Protein 6IAT (pdb70)

Organism: NCBI:txid204090

Sequence (1746 aa):
ALLVAKSAKSALQDFNHDYSKSWTFGDKWDNSNTMFETFVNKYLFPKINETLLIDIALGNRFNWLAKEQDFIGQYSEEYVIMDTVPINMDLSKNEELMLKRNYPRMATKLYGNGIVKKQKFTLNNNDTRFNFQTLADATNYALGVYKKKISDINVLEEKEMRAMLVDYSLNQLSETNVRKATSKEDLASKVFEAILNLQNNSAKYNEVHRASGGAIGQYTTVSKLKDIVILTTDSLKSYLLDTKIANTFQIAGIDFTDHVISFDDLGGVFKVTKEFKLQNQDSIDFLRAYGDYQSQLGDTIPVGAVFTYDVSKLKEFTGNVEEIKPKSDLYAFILDINSIKYKRYTKGMLKPPFHNPEFDEVTHWIHYYSFKAISPFFNKILITDQSTKNETALLVAKSAKSALQDFNHDYSKSWTFGDKWDNSNTMFETFVNKYLFPKINETLLIDIALGNRFNWLAKEQDFIGQYSEEYVIMDTVPINMDLSKNEELMLKRNYPRMATKLYGNGIVKKQKFTLNNNDTRFNFQTLADATNYALGVYKKKISDINVLEEKEMRAMLVDYSLNQLSETNVRKATSKEDLASKVFEAILNLQNNSAKYNEVHRASGGAIGQYTTVSKLKDIVILTTDSLKSYLLDTKIANTFQIAGIDFTDHVISFDDLGGVFKVTKEFKLQNQDSIDFLRAYGDYQSQLGDTIPVGAVFTYDVSKLKEFTGNVEEIKPKSDLYAFILDINSIKYKRYTKGMLKPPFHNPEFDEVTHWIHYYSFKAISPFFNKILITDALLVAKSAKSALQDFNHDYSKSWTFGDKWDNSNTMFETFVNKYLFPKINETLLIDIALGNRFNWLAKEQDFIGQYSEEYVIMDTVPINMDLSKNEELMLKRNYPRMATKLYGNGIVKKQKFTLNNNDTRFNFQTLADATNYALGVYKKKISDINVLEEKEMRAMLVDYSLNQLSETNVRKATSKEDLASKVFEAILNLQNNSAKYNEVHRASGGAIGQYTTVSKLKDIVILTTDSLKSYLLDTKIANTFQIAGIDFTDHVISFDDLGGVFKVTKEFKLQNQDSIDFLRAYGDYQSQLGDTIPVGAVFTYDVSKLKEFTGNVEEIKPKSDLYAFILDINSIKYKRYTKGMLKPPFHNPEFDEVTHWIHYYSFKAISPFFNKILITDQSTKNETALLVAKSAKSALQDFNHDYSKSWTFGDKWDNSNTMFETFVNKYLFPKINETLLIDIALGNRFNWLAKEQDFIGQYSEEYVIMDTVPINMDLSKNEELMLKRNYPRMATKLYGNGIVKKQKFTLNNNDTRFNFQTLADATNYALGVYKKKISDINVLEEKEMRAMLVDYSLNQLSETNVRKATSKEDLASKVFEAILNLQNNSAKYNEVHRASGGAIGQYTTVSKLKDIVILTTDSLKSYLLDTKIANTFQIAGIDFTDHVISFDDLGGVFKVTKEFKLQNQDSIDFLRAYGDYQSQLGDTIPVGAVFTYDVSKLKEFTGNVEEIKPKSDLYAFILDINSIKYKRYTKGMLKPPFHNPEFDEVTHWIHYYSFKAISPFFNKILITDQMYEGNNMRSMMGTSYEDSRLNKRTELNENMSIDTNKSEDSYGVQIHSLSKQSFTMYEGNNMRSMMGTSYEDSRLNKRTELNENMSIDTNKSEDSYGVQIHSLSKQSFTGMYEGNNMRSMMGTSYEDSRLNKRTELNMYEGNNMRSMMGTSYEDSRLNKRTELNENMSIDTNKSEDSYGVQIHSLSKQSFTG

Nearest PDB structures (foldseek):
  6iat-assembly1_H  TM=1.019E+00  e=8.702E-09  Staphylococcus phage P68
  6iaw-assembly1_Q  TM=8.578E-01  e=3.322E-07  Staphylococcus phage P68
  6iat-assembly1_F  TM=8.638E-01  e=7.790E-07  Staphylococcus phage P68
  6iaw-assembly1_E  TM=8.304E-01  e=1.062E-06  Staphylococcus phage P68
  6iaw-assembly1_O  TM=9.838E-01  e=4.878E-69  Staphylococcus phage P68

Secondary structure (DSSP, 8-state):
-----HHHHHHH--S----TTTTSSS----B--B----TTSTT--SS--SSPP-EEEE---------S-TTS--------S--EEEEE---------TTS-GGGTTS--PPPEEEEE----EEEEEEEEEESSSSTTS-SSHHHHHHHHHHHHHHHHHHHHHHHHHHHHHHHHHHHHTS--TTTEEE--SHHHHHHHTTTTTTTTTS-BSSSS-GGGSSS-SSS---B---SSSEEEEEEHHHHHHIIIIITTT-S-TTS---GGGEEEESS---EEEE-S--B---HHHHHHHHTTT--S--TT-B--TT-B--S--TTSTTTTTTEEEE--SSS--EEEEETTSEEEEEE-SS-EEEEEEETTTTEEEEEEEEEEEEEE-SSS-EEEEE-/--STT-TTSSHHHHSSSSS---S--------TTSTT--SS-SSSPP-EEEE---------S-SSS-EE----SSEEEEEEE-----EE--TTS-GGGTT------EEEEEE---EEEEEEEEE-SSSGGGG-SSHHHHHHHHHHHHHHHHHHHHHHHHHHHHHHHHHHHHHSS-GGGEEE--SSTTHHHHHHHHHHHTTS-BSSSS-TTSSSSTTSS---B---SSSEEEEE-HHHHHHIIIIITTT-SS-TT---TTSEE--S-S---EEESS-EE---HHHHHHHHTTT--S--TT-EE-TT---SS--TTSTTTTTTEEE---SSS--EEEEETTTEEEEEE-TT-BPPPB--TTTT-EEEEEEEEEEEEE-SSS--EEEE-/--GGG-GGGSSTHHHHSSS--S---------SSSS---SS-SSSPPP-------------S-TTT-EE-----SEEEE--PPP---EE--SSS-GGGGGS--------EEE---EEEEEEEEEESSSGGGS-SSHHHHHHHHHHHHHHHHHHHHHHHHHHHHHHHHHHHTTTS-TTTEEE--SSSSSSHHHHHHTTTTTS-BSSSS-GGGSSTTSSS---B---SSSEEEEEEHHHHHHIIIIITTT-S--TTT--TTSEEEES-S----B-SS-EE---HHHHHHHTTTT--S--TT-EE-TT-B-SS--TTSTTTTTT------SSS--EEEEESS---EEEE-SS-BPPPB--TTTTEEEEEEEEEEEE---SSS--EEEE-/-----HHHHHHT-GGGSSGGGTSSSS------------TTSSS--SS-TTSPP--S-----------TTGGG-EE----SS-EEEE-----------SSS-S-TTS--------EEEE---EEEEEEEEEESSSGGGG-SSHHHHHHHHHHHHHHHHHHHHHHHHHHHHHHHHHIIIIIS-TTSEEE-SSHHHHHHHHHHHHHTSSS-BSSSB-GGGSSS-SSS---B---GGGEEEEEEHHHHHHHSSSHHHHHHHTTS--HHHHEEEESSS---EEE-S-EE---HHHHHHHHHTT--S--TT-EE-TT-B-SS--TTSTTTBTTEEE---SSS--EEEEEGGGEEEEEE-TT--EEEE--TTTTEEEEEEEEEEEEEE-SSSBEEEEE--/---TT---STTTTTTT-----------S-TTTTSS-------S-S---------/---SS-S-SSSTTTTT----------SS--SSSSS-------S------PPP---/---SS-S-SHHHHHSS--------S--/---S----SSSSHHHH-PPP----SSSS--SSSSS------SS------------

Foldseek 3Di:
DADVPDCCPDVVVVPPDPDDDPDDDDDFQFCPPHPQDDDPDGGDDDDDDDDDDDADFAAAVCPVLADADPPDDWKDKDKDWFDDDDDDDDPPDDPCPVVDDDDTFMFIDMDGHFDKDKAKDKFFDPVVVVPDPDVVSVVVVVVRVVSVVVSVVRVLNNLVQLLQLLVCLPPPADPLQEAEFDDLVTLVVVVLVVVVVLADFDQRFFRSCPTHRPVDGGHTDHADLVQKAKEAAVVSVVCCVPPVQVPDDPNVPRSSSVRYDHYHFSWFKKFFQDKDFFDDVVLVVVVCVVRPPPDDGGDIDDGGDMDRHPDCPDPPCPPTIDTRGADPRSKMKIWRPVFWNKYKHADCFWDDWDQPPVSRMIMTMGMMTIDTDGHRNGGIHMYGD/DDDPDVQVVVVVPCVVDVPVPPPDPDDDDDDPDDFHFQPPHPQADDPDGGDDDDDDDDDLDADQAAAVPCVLADADDPDDWKDKDKDFFDDDDDDDDVPDDDCVVVDDDDTFMFMAIDTFFDKDKFKDKDFDPSVVVDDPDVVSVVVVVVRVVSVVVNVVRVLNNLVVLLQLLVCVPPDDDPVQEDEDDDLVRLLVVVLVVVVVQADQDQPQFPSCPTDGPVDGTHTDHADLVFKAKEAEPVSLVCCVPPVCVPDDPNVPRDSSVRYDYHNFSKFKKWFAPWAFFADDVLVVVVVVVRPDPDDGGGIDDGGDMDSHNRCVDPGGPPTMDISHAPPSNWMKIWGPVQKRKYKHQDCFWDDWDQDVVRRMIMTMGIITIDIDGHRRGGIHIYGD/DAQVVDPCVDPVVCVVDPDDDPDDDDRFDFQPPHPQDDDPDGGDDDDDDDDDDDFDAAAAVCVVLAAADDPDDWKDKDKDWFDDDDDDDDPPDDPCVVPDDDDTDMWMAMGGFFDKDKFKDKAFDPVLVVVDDDVVVVVVVVVRVVSVVVRVVSVVNNLVQLLVVLCCVPPNDDDQQEAEDDDLVVLVVVVLVVLVVQADFDQPQFPSVVTGPSVDGGHTDHADLVFKAKEAEVVNLVCLVPPVCVPDDPCVPPRSSVRYDYDHFSKAKKFFDPKDFQADVVLVVVVVVVRPPPDDRGHIDDGGDMDSHPSCVDPPCDPTMGISHAPFNSKIKMWGNVQKHKYKHQDCFWDDWDQPPVRRMIMTMGIMTMDTDGHRNGGIHIYGD/DDDPDPQVVVVPPCLVDPVQVVVDPDHDDDDPDDFHAQPPHPPADPPDRGDDRDDPDDDDDFDQAAQLCPVVAAADDPPDWKDKDKDWFDDDDDDDDPDDPVCCVVPDDDTFIFMAIDGGFDKDKAKDKAFDPVVVPPQPDVVSVVVVVVSVVSVVVNVVSVLVNLVQLLVLLCCVVPPDDCQLEAAADDLVRLLVVVVVVLVVAQDFDQRFFVSCPTDGRVDGGHTDHADNVFKAKEAAPVNVVVNCPDVSVVVCCPPHDNPNSRYHYYHFRWQKKWFADWAFAADVVLVVVCVVVRNPPDDGGHIDDGGDMDSHHRCPDDVNPPRMGISGDPQRSKMKMWGNNQWPKYKHQPCQWDDWDQPVVRRMIMTMGMMTIDTDGHRNTGMHIYYND/DPDPCLPDPDVSVPVVPDDDDDDPDPPVPPPVVPPDPPDDDDDDDPPDDDDDDD/DDPVPLVDDPVSCVVVPPDPDDDDDCVVPDPVPPVDDPDDPDDDDDPPDDDDPPD/DDDPPQPDDDVSVVVVPDDPDDDDDDD/DPPPPLDDPPPSCVVVPDDDDDDDDPPPHDPPPPVDDDDDDDDDDDPDDDDPPPD

InterPro domains:
  IPR058011 Major capsid protein, Phi29 [PF25622] (17-394)

Radius of gyration: 52.04 Å; Cα contacts (8 Å, |Δi|>4): 2991; chains: 8; bounding box: 145×166×144 Å

Structure (mmCIF, N/CA/C/O backbone):
data_6IAT
#
_entry.id   6IAT
#
_cell.length_a   1.0
_cell.length_b   1.0
_cell.length_c   1.0
_cell.angle_alpha   90.0
_cell.angle_beta   90.0
_cell.angle_gamma   90.0
#
_symmetry.space_group_name_H-M   'P 1'
#
loop_
_entity.id
_entity.type
_entity.pdbx_description
1 polymer 'Major head protein'
2 polymer 'Arstotzka protein'
#
loop_
_atom_site.group_PDB
_atom_site.id
_atom_site.type_symbol
_atom_site.label_atom_id
_atom_site.label_alt_id
_atom_site.label_comp_id
_atom_site.label_asym_id
_atom_site.label_entity_id
_atom_site.label_seq_id
_atom_site.pdbx_PDB_ins_code
_atom_site.Cartn_x
_atom_site.Cartn_y
_atom_site.Cartn_z
_atom_site.occupancy
_atom_site.B_iso_or_equiv
_atom_site.auth_seq_id
_atom_site.auth_comp_id
_atom_site.auth_asym_id
_atom_site.auth_atom_id
_atom_site.pdbx_PDB_model_num
ATOM 1 N N . ALA A 1 11 ? -221.134 -54.158 30.861 1.00 57.80 11 ALA C N 1
ATOM 2 C CA . ALA A 1 11 ? -220.581 -55.203 31.712 1.00 57.80 11 ALA C CA 1
ATOM 3 C C . ALA A 1 11 ? -219.160 -54.862 32.136 1.00 57.80 11 ALA C C 1
ATOM 4 O O . ALA A 1 11 ? -218.715 -53.725 31.995 1.00 57.80 11 ALA C O 1
ATOM 6 N N . LEU A 1 12 ? -218.451 -55.856 32.659 1.00 53.92 12 LEU C N 1
ATOM 7 C CA . LEU A 1 12 ? -217.066 -55.672 33.056 1.00 53.92 12 LEU C CA 1
ATOM 8 C C . LEU A 1 12 ? -216.166 -55.749 31.827 1.00 53.92 12 LEU C C 1
ATOM 9 O O . LEU A 1 12 ? -216.481 -56.433 30.850 1.00 53.92 12 LEU C O 1
ATOM 14 N N . LEU A 1 13 ? -215.040 -55.025 31.877 1.00 49.73 13 LEU C N 1
ATOM 15 C CA . LEU A 1 13 ? -214.197 -54.875 30.691 1.00 49.73 13 LEU C CA 1
ATOM 16 C C . LEU A 1 13 ? -213.433 -56.153 30.379 1.00 49.73 13 LEU C C 1
ATOM 17 O O . LEU A 1 13 ? -213.253 -56.501 29.207 1.00 49.73 13 LEU C O 1
ATOM 22 N N . VAL A 1 14 ? -212.974 -56.868 31.410 1.00 49.16 14 VAL C N 1
ATOM 23 C CA . VAL A 1 14 ? -212.133 -58.043 31.191 1.00 49.16 14 VAL C CA 1
ATOM 24 C C . VAL A 1 14 ? -212.907 -59.252 30.698 1.00 49.16 14 VAL C C 1
ATOM 25 O O . VAL A 1 14 ? -212.291 -60.259 30.334 1.00 49.16 14 VAL C O 1
ATOM 29 N N . ALA A 1 15 ? -214.234 -59.188 30.683 1.00 50.56 15 ALA C N 1
ATOM 30 C CA . ALA A 1 15 ? -215.060 -60.254 30.145 1.00 50.56 15 ALA C CA 1
ATOM 31 C C . ALA A 1 15 ? -215.528 -59.973 28.727 1.00 50.56 15 ALA C C 1
ATOM 32 O O . ALA A 1 15 ? -216.208 -60.816 28.134 1.00 50.56 15 ALA C O 1
ATOM 34 N N . LYS A 1 16 ? -215.188 -58.812 28.172 1.00 49.48 16 LYS C N 1
ATOM 35 C CA . LYS A 1 16 ? -215.585 -58.455 26.812 1.00 49.48 16 LYS C CA 1
ATOM 36 C C . LYS A 1 16 ? -214.497 -58.913 25.854 1.00 49.48 16 LYS C C 1
ATOM 37 O O . LYS A 1 16 ? -213.439 -58.291 25.751 1.00 49.48 16 LYS C O 1
ATOM 43 N N . SER A 1 17 ? -214.768 -60.004 25.140 1.00 45.76 17 SER C N 1
ATOM 44 C CA . SER A 1 17 ? -213.822 -60.556 24.182 1.00 45.76 17 SER C CA 1
ATOM 45 C C . SER A 1 17 ? -213.774 -59.783 22.873 1.00 45.76 17 SER C C 1
ATOM 46 O O . SER A 1 17 ? -212.874 -60.029 22.065 1.00 45.76 17 SER C O 1
ATOM 49 N N . ALA A 1 18 ? -214.710 -58.860 22.646 1.00 44.17 18 ALA C N 1
ATOM 50 C CA . ALA A 1 18 ? -214.765 -58.144 21.379 1.00 44.17 18 ALA C CA 1
ATOM 51 C C . ALA A 1 18 ? -213.671 -57.098 21.250 1.00 44.17 18 ALA C C 1
ATOM 52 O O . ALA A 1 18 ? -213.395 -56.646 20.135 1.00 44.17 18 ALA C O 1
ATOM 54 N N . LYS A 1 19 ? -213.046 -56.700 22.353 1.00 45.59 19 LYS C N 1
ATOM 55 C CA . LYS A 1 19 ? -211.952 -55.743 22.325 1.00 45.59 19 LYS C CA 1
ATOM 56 C C . LYS A 1 19 ? -210.596 -56.407 22.487 1.00 45.59 19 LYS C C 1
ATOM 57 O O . LYS A 1 19 ? -209.608 -55.719 22.752 1.00 45.59 19 LYS C O 1
ATOM 63 N N . SER A 1 20 ? -210.528 -57.722 22.333 1.00 42.65 20 SER C N 1
ATOM 64 C CA . SER A 1 20 ? -209.282 -58.445 22.497 1.00 42.65 20 SER C CA 1
ATOM 65 C C . SER A 1 20 ? -208.391 -58.264 21.276 1.00 42.65 20 SER C C 1
ATOM 66 O O . SER A 1 20 ? -208.782 -57.683 20.263 1.00 42.65 20 SER C O 1
ATOM 69 N N . ALA A 1 21 ? -207.170 -58.776 21.384 1.00 40.52 21 ALA C N 1
ATOM 70 C CA . ALA A 1 21 ? -206.253 -58.749 20.256 1.00 40.52 21 ALA C CA 1
ATOM 71 C C . ALA A 1 21 ? -206.570 -59.821 19.227 1.00 40.52 21 ALA C C 1
ATOM 72 O O . ALA A 1 21 ? -206.193 -59.670 18.065 1.00 40.52 21 ALA C O 1
ATOM 74 N N . LEU A 1 22 ? -207.268 -60.886 19.624 1.00 40.96 22 LEU C N 1
ATOM 75 C CA . LEU A 1 22 ? -207.567 -61.976 18.704 1.00 40.96 22 LEU C CA 1
ATOM 76 C C . LEU A 1 22 ? -208.599 -61.565 17.660 1.00 40.96 22 LEU C C 1
ATOM 77 O O . LEU A 1 22 ? -208.625 -62.132 16.560 1.00 40.96 22 LEU C O 1
ATOM 82 N N . GLN A 1 23 ? -209.436 -60.572 17.971 1.00 42.16 23 GLN C N 1
ATOM 83 C CA . GLN A 1 23 ? -210.385 -60.045 16.998 1.00 42.16 23 GLN C CA 1
ATOM 84 C C . GLN A 1 23 ? -209.704 -59.253 15.891 1.00 42.16 23 GLN C C 1
ATOM 85 O O . GLN A 1 23 ? -210.297 -59.064 14.825 1.00 42.16 23 GLN C O 1
ATOM 91 N N . ASP A 1 24 ? -208.488 -58.769 16.121 1.00 40.63 24 ASP C N 1
ATOM 92 C CA . ASP A 1 24 ? -207.724 -58.098 15.084 1.00 40.63 24 ASP C CA 1
ATOM 93 C C . ASP A 1 24 ? -206.946 -59.062 14.208 1.00 40.63 24 ASP C C 1
ATOM 94 O O . ASP A 1 24 ? -206.387 -58.639 13.193 1.00 40.63 24 ASP C O 1
ATOM 99 N N . PHE A 1 25 ? -206.894 -60.338 14.570 1.00 39.89 25 PHE C N 1
ATOM 100 C CA . PHE A 1 25 ? -206.044 -61.284 13.875 1.00 39.89 25 PHE C CA 1
ATOM 101 C C . PHE A 1 25 ? -206.753 -62.554 13.438 1.00 39.89 25 PHE C C 1
ATOM 102 O O . PHE A 1 25 ? -206.105 -63.415 12.837 1.00 39.89 25 PHE C O 1
ATOM 110 N N . ASN A 1 26 ? -208.049 -62.707 13.709 1.00 40.68 26 ASN C N 1
ATOM 111 C CA . ASN A 1 26 ? -208.796 -63.748 13.014 1.00 40.68 26 ASN C CA 1
ATOM 112 C C . ASN A 1 26 ? -209.703 -63.216 11.914 1.00 40.68 26 ASN C C 1
ATOM 113 O O . ASN A 1 26 ? -209.843 -63.870 10.880 1.00 40.68 26 ASN C O 1
ATOM 118 N N . HIS A 1 27 ? -210.301 -62.045 12.102 1.00 41.38 27 HIS C N 1
ATOM 119 C CA . HIS A 1 27 ? -211.119 -61.439 11.065 1.00 41.38 27 HIS C CA 1
ATOM 120 C C . HIS A 1 27 ? -210.237 -60.754 10.032 1.00 41.38 27 HIS C C 1
ATOM 121 O O . HIS A 1 27 ? -209.142 -60.277 10.339 1.00 41.38 27 HIS C O 1
ATOM 128 N N . ASP A 1 28 ? -210.725 -60.702 8.794 1.00 41.65 28 ASP C N 1
ATOM 129 C CA . ASP A 1 28 ? -209.908 -60.173 7.708 1.00 41.65 28 ASP C CA 1
ATOM 130 C C . ASP A 1 28 ? -209.900 -58.652 7.663 1.00 41.65 28 ASP C C 1
ATOM 131 O O . ASP A 1 28 ? -208.886 -58.058 7.283 1.00 41.65 28 ASP C O 1
ATOM 136 N N . TYR A 1 29 ? -211.001 -58.010 8.038 1.00 41.19 29 TYR C N 1
ATOM 137 C CA . TYR A 1 29 ? -211.099 -56.558 8.102 1.00 41.19 29 TYR C CA 1
ATOM 138 C C . TYR A 1 29 ? -211.357 -56.161 9.544 1.00 41.19 29 TYR C C 1
ATOM 139 O O . TYR A 1 29 ? -212.261 -56.706 10.182 1.00 41.19 29 TYR C O 1
ATOM 148 N N . SER A 1 30 ? -210.569 -55.223 10.059 1.00 39.74 30 SER C N 1
ATOM 149 C CA . SER A 1 30 ? -210.699 -54.826 11.454 1.00 39.74 30 SER C CA 1
ATOM 150 C C . SER A 1 30 ? -210.386 -53.342 11.584 1.00 39.74 30 SER C C 1
ATOM 151 O O . SER A 1 30 ? -210.181 -52.644 10.588 1.00 39.74 30 SER C O 1
ATOM 154 N N . LYS A 1 31 ? -210.339 -52.875 12.830 1.00 38.00 31 LYS C N 1
ATOM 155 C CA . LYS A 1 31 ? -210.213 -51.456 13.132 1.00 38.00 31 LYS C CA 1
ATOM 156 C C . LYS A 1 31 ? -208.840 -50.932 12.744 1.00 38.00 31 LYS C C 1
ATOM 157 O O . LYS A 1 31 ? -207.817 -51.507 13.122 1.00 38.00 31 LYS C O 1
ATOM 163 N N . SER A 1 32 ? -208.815 -49.831 11.999 1.00 34.67 32 SER C N 1
ATOM 164 C CA . SER A 1 32 ? -207.539 -49.220 11.655 1.00 34.67 32 SER C CA 1
ATOM 165 C C . SER A 1 32 ? -207.010 -48.354 12.789 1.00 34.67 32 SER C C 1
ATOM 166 O O . SER A 1 32 ? -205.809 -48.371 13.073 1.00 34.67 32 SER C O 1
ATOM 169 N N . TRP A 1 33 ? -207.882 -47.599 13.448 1.00 32.96 33 TRP C N 1
ATOM 170 C CA . TRP A 1 33 ? -207.497 -46.721 14.541 1.00 32.96 33 TRP C CA 1
ATOM 171 C C . TRP A 1 33 ? -208.074 -47.223 15.855 1.00 32.96 33 TRP C C 1
ATOM 172 O O . TRP A 1 33 ? -208.874 -48.158 15.899 1.00 32.96 33 TRP C O 1
ATOM 183 N N . THR A 1 34 ? -207.657 -46.576 16.938 1.00 31.37 34 THR C N 1
ATOM 184 C CA . THR A 1 34 ? -208.189 -46.861 18.259 1.00 31.37 34 THR C CA 1
ATOM 185 C C . THR A 1 34 ? -208.360 -45.559 19.023 1.00 31.37 34 THR C C 1
ATOM 186 O O . THR A 1 34 ? -207.680 -44.567 18.759 1.00 31.37 34 THR C O 1
ATOM 190 N N . PHE A 1 35 ? -209.299 -45.569 19.961 1.00 31.24 35 PHE C N 1
ATOM 191 C CA . PHE A 1 35 ? -209.573 -44.422 20.809 1.00 31.24 35 PHE C CA 1
ATOM 192 C C . PHE A 1 35 ? -209.198 -44.662 22.259 1.00 31.24 35 PHE C C 1
ATOM 193 O O . PHE A 1 35 ? -209.412 -43.777 23.092 1.00 31.24 35 PHE C O 1
ATOM 201 N N . GLY A 1 36 ? -208.645 -45.818 22.581 1.00 31.74 36 GLY C N 1
ATOM 202 C CA . GLY A 1 36 ? -208.422 -46.185 23.957 1.00 31.74 36 GLY C CA 1
ATOM 203 C C . GLY A 1 36 ? -209.609 -46.926 24.526 1.00 31.74 36 GLY C C 1
ATOM 204 O O . GLY A 1 36 ? -210.529 -47.343 23.818 1.00 31.74 36 GLY C O 1
ATOM 205 N N . ASP A 1 37 ? -209.582 -47.095 25.843 1.00 34.66 37 ASP C N 1
ATOM 206 C CA . ASP A 1 37 ? -210.672 -47.752 26.543 1.00 34.66 37 ASP C CA 1
ATOM 207 C C . ASP A 1 37 ? -210.777 -47.181 27.952 1.00 34.66 37 ASP C C 1
ATOM 208 O O . ASP A 1 37 ? -210.182 -46.151 28.276 1.00 34.66 37 ASP C O 1
ATOM 213 N N . LYS A 1 38 ? -211.535 -47.875 28.794 1.00 37.17 38 LYS C N 1
ATOM 214 C CA . LYS A 1 38 ? -212.020 -47.363 30.070 1.00 37.17 38 LYS C CA 1
ATOM 215 C C . LYS A 1 38 ? -211.634 -48.357 31.168 1.00 37.17 38 LYS C C 1
ATOM 216 O O . LYS A 1 38 ? -212.483 -48.992 31.794 1.00 37.17 38 LYS C O 1
ATOM 222 N N . TRP A 1 39 ? -210.327 -48.602 31.286 1.00 37.33 39 TRP C N 1
ATOM 223 C CA . TRP A 1 39 ? -209.818 -49.578 32.242 1.00 37.33 39 TRP C CA 1
ATOM 224 C C . TRP A 1 39 ? -210.176 -49.216 33.675 1.00 37.33 39 TRP C C 1
ATOM 225 O O . TRP A 1 39 ? -209.883 -48.118 34.150 1.00 37.33 39 TRP C O 1
ATOM 236 N N . ASP A 1 40 ? -210.829 -50.155 34.350 1.00 38.72 40 ASP C N 1
ATOM 237 C CA . ASP A 1 40 ? -211.193 -50.041 35.752 1.00 38.72 40 ASP C CA 1
ATOM 238 C C . ASP A 1 40 ? -211.128 -51.443 36.323 1.00 38.72 40 ASP C C 1
ATOM 239 O O . ASP A 1 40 ? -211.644 -52.383 35.713 1.00 38.72 40 ASP C O 1
ATOM 244 N N . ASN A 1 41 ? -210.496 -51.582 37.478 1.00 40.60 41 ASN C N 1
ATOM 245 C CA . ASN A 1 41 ? -210.290 -52.880 38.101 1.00 40.60 41 ASN C CA 1
ATOM 246 C C . ASN A 1 41 ? -211.021 -52.975 39.433 1.00 40.60 41 ASN C C 1
ATOM 247 O O . ASN A 1 41 ? -210.473 -53.439 40.431 1.00 40.60 41 ASN C O 1
ATOM 252 N N . SER A 1 42 ? -212.271 -52.521 39.458 1.00 43.10 42 SER C N 1
ATOM 253 C CA . SER A 1 42 ? -212.991 -52.398 40.716 1.00 43.10 42 SER C CA 1
ATOM 254 C C . SER A 1 42 ? -213.507 -53.735 41.229 1.00 43.10 42 SER C C 1
ATOM 255 O O . SER A 1 42 ? -213.553 -53.947 42.445 1.00 43.10 42 SER C O 1
ATOM 258 N N . ASN A 1 43 ? -213.891 -54.645 40.340 1.00 44.82 43 ASN C N 1
ATOM 259 C CA . ASN A 1 43 ? -214.403 -55.939 40.767 1.00 44.82 43 ASN C CA 1
ATOM 260 C C . ASN A 1 43 ? -213.700 -57.074 40.041 1.00 44.82 43 ASN C C 1
ATOM 261 O O . ASN A 1 43 ? -214.262 -58.158 39.880 1.00 44.82 43 ASN C O 1
ATOM 266 N N . THR A 1 44 ? -212.473 -56.841 39.601 1.00 44.08 44 THR C N 1
ATOM 267 C CA . THR A 1 44 ? -211.666 -57.868 38.973 1.00 44.08 44 THR C CA 1
ATOM 268 C C . THR A 1 44 ? -210.708 -58.453 40.002 1.00 44.08 44 THR C C 1
ATOM 269 O O . THR A 1 44 ? -210.734 -58.107 41.184 1.00 44.08 44 THR C O 1
ATOM 273 N N . MET A 1 45 ? -209.846 -59.355 39.542 1.00 43.15 45 MET C N 1
ATOM 274 C CA . MET A 1 45 ? -208.791 -59.873 40.396 1.00 43.15 45 MET C CA 1
ATOM 275 C C . MET A 1 45 ? -207.642 -58.894 40.541 1.00 43.15 45 MET C C 1
ATOM 276 O O . MET A 1 45 ? -206.823 -59.049 41.451 1.00 43.15 45 MET C O 1
ATOM 281 N N . PHE A 1 46 ? -207.564 -57.902 39.666 1.00 40.19 46 PHE C N 1
ATOM 282 C CA . PHE A 1 46 ? -206.454 -56.954 39.617 1.00 40.19 46 PHE C CA 1
ATOM 283 C C . PHE A 1 46 ? -206.750 -55.707 40.429 1.00 40.19 46 PHE C C 1
ATOM 284 O O . PHE A 1 46 ? -206.462 -54.604 39.988 1.00 40.19 46 PHE C O 1
ATOM 292 N N . GLU A 1 47 ? -207.261 -55.847 41.645 1.00 42.65 47 GLU C N 1
ATOM 293 C CA . GLU A 1 47 ? -207.729 -54.690 42.391 1.00 42.65 47 GLU C CA 1
ATOM 294 C C . GLU A 1 47 ? -206.631 -54.168 43.305 1.00 42.65 47 GLU C C 1
ATOM 295 O O . GLU A 1 47 ? -206.053 -54.923 44.091 1.00 42.65 47 GLU C O 1
ATOM 301 N N . THR A 1 48 ? -206.348 -52.879 43.192 1.00 39.38 48 THR C N 1
ATOM 302 C CA . THR A 1 48 ? -205.402 -52.188 44.050 1.00 39.38 48 THR C CA 1
ATOM 303 C C . THR A 1 48 ? -206.191 -51.178 44.872 1.00 39.38 48 THR C C 1
ATOM 304 O O . THR A 1 48 ? -207.187 -50.630 44.393 1.00 39.38 48 THR C O 1
ATOM 308 N N . PHE A 1 49 ? -205.773 -50.970 46.122 1.00 39.86 49 PHE C N 1
ATOM 309 C CA . PHE A 1 49 ? -206.554 -50.158 47.049 1.00 39.86 49 PHE C CA 1
ATOM 310 C C . PHE A 1 49 ? -206.559 -48.686 46.657 1.00 39.86 49 PHE C C 1
ATOM 311 O O . PHE A 1 49 ? -207.587 -48.013 46.777 1.00 39.86 49 PHE C O 1
ATOM 319 N N . VAL A 1 50 ? -205.429 -48.165 46.191 1.00 37.07 50 VAL C N 1
ATOM 320 C CA . VAL A 1 50 ? -205.286 -46.726 46.011 1.00 37.07 50 VAL C CA 1
ATOM 321 C C . VAL A 1 50 ? -205.800 -46.294 44.646 1.00 37.07 50 VAL C C 1
ATOM 322 O O . VAL A 1 50 ? -206.748 -45.507 44.551 1.00 37.07 50 VAL C O 1
ATOM 326 N N . ASN A 1 51 ? -205.183 -46.800 43.584 1.00 35.61 51 ASN C N 1
ATOM 327 C CA . ASN A 1 51 ? -205.487 -46.376 42.226 1.00 35.61 51 ASN C CA 1
ATOM 328 C C . ASN A 1 51 ? -206.311 -47.453 41.541 1.00 35.61 51 ASN C C 1
ATOM 329 O O . ASN A 1 51 ? -205.855 -48.591 41.398 1.00 35.61 51 ASN C O 1
ATOM 334 N N . LYS A 1 52 ? -207.515 -47.095 41.116 1.00 36.98 52 LYS C N 1
ATOM 335 C CA . LYS A 1 52 ? -208.400 -48.024 40.436 1.00 36.98 52 LYS C CA 1
ATOM 336 C C . LYS A 1 52 ? -208.339 -47.905 38.924 1.00 36.98 52 LYS C C 1
ATOM 337 O O . LYS A 1 52 ? -209.096 -48.590 38.236 1.00 36.98 52 LYS C O 1
ATOM 343 N N . TYR A 1 53 ? -207.481 -47.048 38.384 1.00 34.04 53 TYR C N 1
ATOM 344 C CA . TYR A 1 53 ? -207.552 -46.732 36.965 1.00 34.04 53 TYR C CA 1
ATOM 345 C C . TYR A 1 53 ? -206.200 -46.878 36.288 1.00 34.04 53 TYR C C 1
ATOM 346 O O . TYR A 1 53 ? -205.898 -46.156 35.337 1.00 34.04 53 TYR C O 1
ATOM 355 N N . LEU A 1 54 ? -205.378 -47.807 36.761 1.00 32.78 54 LEU C N 1
ATOM 356 C CA . LEU A 1 54 ? -204.088 -48.085 36.153 1.00 32.78 54 LEU C CA 1
ATOM 357 C C . LEU A 1 54 ? -203.997 -49.549 35.751 1.00 32.78 54 LEU C C 1
ATOM 358 O O . LEU A 1 54 ? -204.582 -50.427 36.388 1.00 32.78 54 LEU C O 1
ATOM 363 N N . PHE A 1 55 ? -203.260 -49.790 34.676 1.00 31.67 55 PHE C N 1
ATOM 364 C CA . PHE A 1 55 ? -203.111 -51.131 34.142 1.00 31.67 55 PHE C CA 1
ATOM 365 C C . PHE A 1 55 ? -202.150 -51.926 35.023 1.00 31.67 55 PHE C C 1
ATOM 366 O O . PHE A 1 55 ? -201.183 -51.361 35.541 1.00 31.67 55 PHE C O 1
ATOM 374 N N . PRO A 1 56 ? -202.412 -53.219 35.246 1.00 31.18 56 PRO C N 1
ATOM 375 C CA . PRO A 1 56 ? -201.551 -54.010 36.133 1.00 31.18 56 PRO C CA 1
ATOM 376 C C . PRO A 1 56 ? -200.167 -54.234 35.550 1.00 31.18 56 PRO C C 1
ATOM 377 O O . PRO A 1 56 ? -200.013 -54.587 34.380 1.00 31.18 56 PRO C O 1
ATOM 381 N N . LYS A 1 57 ? -199.158 -54.039 36.388 1.00 30.91 57 LYS C N 1
ATOM 382 C CA . LYS A 1 57 ? -197.771 -54.099 35.962 1.00 30.91 57 LYS C CA 1
ATOM 383 C C . LYS A 1 57 ? -197.159 -55.426 36.376 1.00 30.91 57 LYS C C 1
ATOM 384 O O . LYS A 1 57 ? -197.332 -55.864 37.515 1.00 30.91 57 LYS C O 1
ATOM 390 N N . ILE A 1 58 ? -196.450 -56.056 35.455 1.00 30.90 58 ILE C N 1
ATOM 391 C CA . ILE A 1 58 ? -195.734 -57.296 35.716 1.00 30.90 58 ILE C CA 1
ATOM 392 C C . ILE A 1 58 ? -194.245 -56.985 35.771 1.00 30.90 58 ILE C C 1
ATOM 393 O O . ILE A 1 58 ? -193.747 -56.122 35.039 1.00 30.90 58 ILE C O 1
ATOM 398 N N . ASN A 1 59 ? -193.542 -57.630 36.699 1.00 33.63 59 ASN C N 1
ATOM 399 C CA . ASN A 1 59 ? -192.119 -57.365 36.864 1.00 33.63 59 ASN C CA 1
ATOM 400 C C . ASN A 1 59 ? -191.273 -58.278 35.992 1.00 33.63 59 ASN C C 1
ATOM 401 O O . ASN A 1 59 ? -190.453 -57.812 35.196 1.00 33.63 59 ASN C O 1
ATOM 406 N N . GLU A 1 60 ? -191.465 -59.582 36.134 1.00 37.19 60 GLU C N 1
ATOM 407 C CA . GLU A 1 60 ? -190.531 -60.574 35.642 1.00 37.19 60 GLU C CA 1
ATOM 408 C C . GLU A 1 60 ? -191.237 -61.553 34.720 1.00 37.19 60 GLU C C 1
ATOM 409 O O . GLU A 1 60 ? -192.464 -61.647 34.692 1.00 37.19 60 GLU C O 1
ATOM 415 N N . THR A 1 61 ? -190.433 -62.275 33.948 1.00 37.51 61 THR C N 1
ATOM 416 C CA . THR A 1 61 ? -190.883 -63.467 33.234 1.00 37.51 61 THR C CA 1
ATOM 417 C C . THR A 1 61 ? -189.674 -64.394 33.195 1.00 37.51 61 THR C C 1
ATOM 418 O O . THR A 1 61 ? -188.843 -64.302 32.288 1.00 37.51 61 THR C O 1
ATOM 422 N N . LEU A 1 62 ? -189.565 -65.264 34.189 1.00 38.70 62 LEU C N 1
ATOM 423 C CA . LEU A 1 62 ? -188.436 -66.173 34.283 1.00 38.70 62 LEU C CA 1
ATOM 424 C C . LEU A 1 62 ? -188.715 -67.398 33.428 1.00 38.70 62 LEU C C 1
ATOM 425 O O . LEU A 1 62 ? -189.776 -68.015 33.547 1.00 38.70 62 LEU C O 1
ATOM 430 N N . LEU A 1 63 ? -187.773 -67.735 32.558 1.00 34.91 6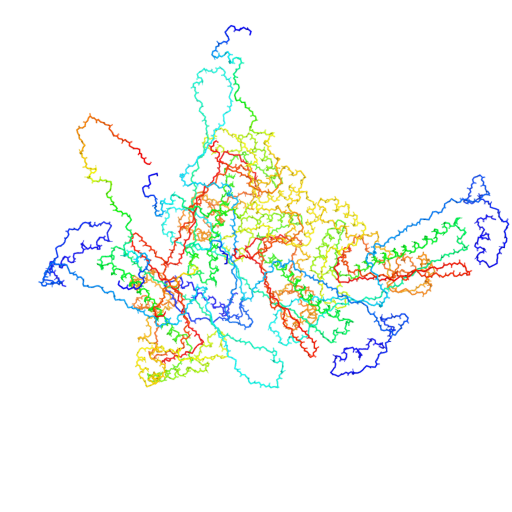3 LEU C N 1
ATOM 431 C CA . LEU A 1 63 ? -187.857 -68.929 31.725 1.00 34.91 63 LEU C CA 1
ATOM 432 C C . LEU A 1 63 ? -187.072 -70.032 32.415 1.00 34.91 63 LEU C C 1
ATOM 433 O O . LEU A 1 63 ? -185.841 -70.037 32.395 1.00 34.91 63 LEU C O 1
ATOM 438 N N . ILE A 1 64 ? -187.781 -70.962 33.040 1.00 34.38 64 ILE C N 1
ATOM 439 C CA . ILE A 1 64 ? -187.139 -72.128 33.629 1.00 34.38 64 ILE C CA 1
ATOM 440 C C . ILE A 1 64 ? -186.779 -73.070 32.486 1.00 34.38 64 ILE C C 1
ATOM 441 O O . ILE A 1 64 ? -187.659 -73.588 31.797 1.00 34.38 64 ILE C O 1
ATOM 446 N N . ASP A 1 65 ? -185.486 -73.273 32.263 1.00 37.10 65 ASP C N 1
ATOM 447 C CA . ASP A 1 65 ? -185.014 -74.125 31.178 1.00 37.10 65 ASP C CA 1
ATOM 448 C C . ASP A 1 65 ? -183.907 -75.025 31.702 1.00 37.10 65 ASP C C 1
ATOM 449 O O . ASP A 1 65 ? -182.831 -74.545 32.069 1.00 37.10 65 ASP C O 1
ATOM 454 N N . ILE A 1 66 ? -184.166 -76.327 31.725 1.00 36.15 66 ILE C N 1
ATOM 455 C CA . ILE A 1 66 ? -183.211 -77.320 32.194 1.00 36.15 66 ILE C CA 1
ATOM 456 C C . ILE A 1 66 ? -182.808 -78.186 31.011 1.00 36.15 66 ILE C C 1
ATOM 457 O O . ILE A 1 66 ? -183.670 -78.720 30.304 1.00 36.15 66 ILE C O 1
ATOM 462 N N . ALA A 1 67 ? -181.503 -78.311 30.787 1.00 34.91 67 ALA C N 1
ATOM 463 C CA . ALA A 1 67 ? -180.990 -79.184 29.743 1.00 34.91 67 ALA C CA 1
ATOM 464 C C . ALA A 1 67 ? -180.849 -80.598 30.286 1.00 34.91 67 ALA C C 1
ATOM 465 O O . ALA A 1 67 ? -180.319 -80.797 31.382 1.00 34.91 67 ALA C O 1
ATOM 467 N N . LEU A 1 68 ? -181.314 -81.578 29.519 1.00 32.20 68 LEU C N 1
ATOM 468 C CA . LEU A 1 68 ? -181.436 -82.947 29.988 1.00 32.20 68 LEU C CA 1
ATOM 469 C C . LEU A 1 68 ? -180.506 -83.872 29.213 1.00 32.20 68 LEU C C 1
ATOM 470 O O . LEU A 1 68 ? -180.239 -83.661 28.029 1.00 32.20 68 LEU C O 1
ATOM 475 N N . GLY A 1 69 ? -180.014 -84.905 29.899 1.00 33.93 69 GLY C N 1
ATOM 476 C CA . GLY A 1 69 ? -179.058 -85.830 29.334 1.00 33.93 69 GLY C CA 1
ATOM 477 C C . GLY A 1 69 ? -179.700 -87.112 28.837 1.00 33.93 69 GLY C C 1
ATOM 478 O O . GLY A 1 69 ? -180.921 -87.264 28.799 1.00 33.93 69 GLY C O 1
ATOM 479 N N . ASN A 1 70 ? -178.846 -88.061 28.465 1.00 35.78 70 ASN C N 1
ATOM 480 C CA . ASN A 1 70 ? -179.295 -89.250 27.758 1.00 35.78 70 ASN C CA 1
ATOM 481 C C . ASN A 1 70 ? -179.035 -90.548 28.501 1.00 35.78 70 ASN C C 1
ATOM 482 O O . ASN A 1 70 ? -179.820 -91.480 28.354 1.00 35.78 70 ASN C O 1
ATOM 487 N N . ARG A 1 71 ? -177.920 -90.672 29.230 1.00 36.85 71 ARG C N 1
ATOM 488 C CA . ARG A 1 71 ? -177.454 -91.872 29.941 1.00 36.85 71 ARG C CA 1
ATOM 489 C C . ARG A 1 71 ? -177.175 -93.041 28.971 1.00 36.85 71 ARG C C 1
ATOM 490 O O . ARG A 1 71 ? -176.931 -94.159 29.406 1.00 36.85 71 ARG C O 1
ATOM 498 N N . PHE A 1 72 ? -177.208 -92.819 27.660 1.00 36.59 72 PHE C N 1
ATOM 499 C CA . PHE A 1 72 ? -176.844 -93.865 26.716 1.00 36.59 72 PHE C CA 1
ATOM 500 C C . PHE A 1 72 ? -176.086 -93.290 25.532 1.00 36.59 72 PHE C C 1
ATOM 501 O O . PHE A 1 72 ? -176.146 -93.841 24.432 1.00 36.59 72 PHE C O 1
ATOM 509 N N . ASN A 1 73 ? -175.385 -92.172 25.727 1.00 42.37 73 ASN C N 1
ATOM 510 C CA . ASN A 1 73 ? -174.657 -91.571 24.618 1.00 42.37 73 ASN C CA 1
ATOM 511 C C . ASN A 1 73 ? -173.423 -92.372 24.230 1.00 42.37 73 ASN C C 1
ATOM 512 O O . ASN A 1 73 ? -173.019 -92.337 23.063 1.00 42.37 73 ASN C O 1
ATOM 517 N N . TRP A 1 74 ? -172.800 -93.073 25.181 1.00 41.26 74 TRP C N 1
ATOM 518 C CA . TRP A 1 74 ? -171.579 -93.801 24.857 1.00 41.26 74 TRP C CA 1
ATOM 519 C C . TRP A 1 74 ? -171.868 -95.019 23.997 1.00 41.26 74 TRP C C 1
ATOM 520 O O . TRP A 1 74 ? -170.992 -95.476 23.258 1.00 41.26 74 TRP C O 1
ATOM 531 N N . LEU A 1 75 ? -173.087 -95.550 24.068 1.00 36.72 75 LEU C N 1
ATOM 532 C CA . LEU A 1 75 ? -173.422 -96.717 23.269 1.00 36.72 75 LEU C CA 1
ATOM 533 C C . LEU A 1 75 ? -173.716 -96.360 21.823 1.00 36.72 75 LEU C C 1
ATOM 534 O O . LEU A 1 75 ? -173.689 -97.246 20.967 1.00 36.72 75 LEU C O 1
ATOM 539 N N . ALA A 1 76 ? -173.999 -95.095 21.531 1.00 35.69 76 ALA C N 1
ATOM 540 C CA . ALA A 1 76 ? -174.397 -94.682 20.190 1.00 35.69 76 ALA C CA 1
ATOM 541 C C . ALA A 1 76 ? -173.170 -94.594 19.303 1.00 35.69 76 ALA C C 1
ATOM 542 O O . ALA A 1 76 ? -172.370 -93.666 19.423 1.00 35.69 76 ALA C O 1
ATOM 544 N N . LYS A 1 77 ? -173.009 -95.557 18.407 1.00 36.40 77 LYS C N 1
ATOM 545 C CA . LYS A 1 77 ? -172.062 -95.397 17.320 1.00 36.40 77 LYS C CA 1
ATOM 546 C C . LYS A 1 77 ? -172.799 -94.838 16.112 1.00 36.40 77 LYS C C 1
ATOM 547 O O . LYS A 1 77 ? -173.986 -95.106 15.913 1.00 36.40 77 LYS C O 1
ATOM 553 N N . GLU A 1 78 ? -172.105 -94.018 15.333 1.00 38.87 78 GLU C N 1
ATOM 554 C CA . GLU A 1 78 ? -172.735 -93.286 14.245 1.00 38.87 78 GLU C CA 1
ATOM 555 C C . GLU A 1 78 ? -172.568 -94.051 12.942 1.00 38.87 78 GLU C C 1
ATOM 556 O O . GLU A 1 78 ? -171.455 -94.445 12.583 1.00 38.87 78 GLU C O 1
ATOM 562 N N . GLN A 1 79 ? -173.673 -94.262 12.242 1.00 37.42 79 GLN C N 1
ATOM 563 C CA . GLN A 1 79 ? -173.669 -94.981 10.982 1.00 37.42 79 GLN C CA 1
ATOM 564 C C . GLN A 1 79 ? -173.648 -94.006 9.812 1.00 37.42 79 GLN C C 1
ATOM 565 O O . GLN A 1 79 ? -173.435 -92.803 9.973 1.00 37.42 79 GLN C O 1
ATOM 571 N N . ASP A 1 80 ? -173.858 -94.533 8.610 1.00 37.16 80 ASP C N 1
ATOM 572 C CA . ASP A 1 80 ? -173.934 -93.726 7.407 1.00 37.16 80 ASP C CA 1
ATOM 573 C C . ASP A 1 80 ? -175.351 -93.675 6.852 1.00 37.16 80 ASP C C 1
ATOM 574 O O . ASP A 1 80 ? -175.617 -92.872 5.950 1.00 37.16 80 ASP C O 1
ATOM 579 N N . PHE A 1 81 ? -176.270 -94.466 7.419 1.00 33.17 81 PHE C N 1
ATOM 580 C CA . PHE A 1 81 ? -177.647 -94.645 6.952 1.00 33.17 81 PHE C CA 1
ATOM 581 C C . PHE A 1 81 ? -177.655 -95.059 5.478 1.00 33.17 81 PHE C C 1
ATOM 582 O O . PHE A 1 81 ? -178.043 -94.324 4.574 1.00 33.17 81 PHE C O 1
ATOM 590 N N . ILE A 1 82 ? -177.132 -96.257 5.265 1.00 32.43 82 ILE C N 1
ATOM 591 C CA . ILE A 1 82 ? -177.092 -96.872 3.949 1.00 32.43 82 ILE C CA 1
ATOM 592 C C . ILE A 1 82 ? -177.399 -98.351 4.140 1.00 32.43 82 ILE C C 1
ATOM 593 O O . ILE A 1 82 ? -177.052 -98.940 5.169 1.00 32.43 82 ILE C O 1
ATOM 598 N N . GLY A 1 83 ? -178.137 -98.928 3.201 1.00 30.93 83 GLY C N 1
ATOM 599 C CA . GLY A 1 83 ? -178.654 -100.273 3.379 1.00 30.93 83 GLY C CA 1
ATOM 600 C C . GLY A 1 83 ? -179.755 -100.312 4.426 1.00 30.93 83 GLY C C 1
ATOM 601 O O . GLY A 1 83 ? -180.127 -99.307 5.024 1.00 30.93 83 GLY C O 1
ATOM 602 N N . GLN A 1 84 ? -180.309 -101.502 4.630 1.00 30.24 84 GLN C N 1
ATOM 603 C CA . GLN A 1 84 ? -181.307 -101.626 5.686 1.00 30.24 84 GLN C CA 1
ATOM 604 C C . GLN A 1 84 ? -181.189 -102.862 6.558 1.00 30.24 84 GLN C C 1
ATOM 605 O O . GLN A 1 84 ? -181.741 -102.846 7.661 1.00 30.24 84 GLN C O 1
ATOM 611 N N . TYR A 1 85 ? -180.518 -103.929 6.143 1.00 29.74 85 TYR C N 1
ATOM 612 C CA . TYR A 1 85 ? -180.419 -105.123 6.966 1.00 29.74 85 TYR C CA 1
ATOM 613 C C . TYR A 1 85 ? -179.001 -105.329 7.471 1.00 29.74 85 TYR C C 1
ATOM 614 O O . TYR A 1 85 ? -178.030 -104.953 6.815 1.00 29.74 85 TYR C O 1
ATOM 623 N N . SER A 1 86 ? -178.896 -105.932 8.649 1.00 30.67 86 SER C N 1
ATOM 624 C CA . SER A 1 86 ? -177.620 -106.388 9.173 1.00 30.67 86 SER C CA 1
ATOM 625 C C . SER A 1 86 ? -177.877 -107.649 9.976 1.00 30.67 86 SER C C 1
ATOM 626 O O . SER A 1 86 ? -178.922 -107.777 10.614 1.00 30.67 86 SER C O 1
ATOM 629 N N . GLU A 1 87 ? -176.932 -108.580 9.937 1.00 32.67 87 GLU C N 1
ATOM 630 C CA . GLU A 1 87 ? -177.126 -109.872 10.569 1.00 32.67 87 GLU C CA 1
ATOM 631 C C . GLU A 1 87 ? -175.974 -110.185 11.507 1.00 32.67 87 GLU C C 1
ATOM 632 O O . GLU A 1 87 ? -174.878 -109.634 11.398 1.00 32.67 87 GLU C O 1
ATOM 638 N N . GLU A 1 88 ? -176.255 -111.087 12.442 1.00 32.50 88 GLU C N 1
ATOM 639 C CA . GLU A 1 88 ? -175.290 -111.590 13.403 1.00 32.50 88 GLU C CA 1
ATOM 640 C C . GLU A 1 88 ? -175.466 -113.086 13.525 1.00 32.50 88 GLU C C 1
ATOM 641 O O . GLU A 1 88 ? -176.588 -113.565 13.684 1.00 32.50 88 GLU C O 1
ATOM 647 N N . TYR A 1 89 ? -174.362 -113.820 13.490 1.00 29.81 89 TYR C N 1
ATOM 648 C CA . TYR A 1 89 ? -174.426 -115.267 13.572 1.00 29.81 89 TYR C CA 1
ATOM 649 C C . TYR A 1 89 ? -173.282 -115.762 14.437 1.00 29.81 89 TYR C C 1
ATOM 650 O O . TYR A 1 89 ? -172.284 -115.072 14.632 1.00 29.81 89 TYR C O 1
ATOM 659 N N . VAL A 1 90 ? -173.459 -116.954 14.997 1.00 28.29 90 VAL C N 1
ATOM 660 C CA . VAL A 1 90 ? -172.416 -117.636 15.744 1.00 28.29 90 VAL C CA 1
ATOM 661 C C . VAL A 1 90 ? -172.322 -119.056 15.216 1.00 28.29 90 VAL C C 1
ATOM 662 O O . VAL A 1 90 ? -173.131 -119.491 14.400 1.00 28.29 90 VAL C O 1
ATOM 666 N N . ILE A 1 91 ? -171.312 -119.774 15.682 1.00 27.39 91 ILE C N 1
ATOM 667 C CA . ILE A 1 91 ? -171.187 -121.202 15.430 1.00 27.39 91 ILE C CA 1
ATOM 668 C C . ILE A 1 91 ? -171.669 -121.919 16.681 1.00 27.39 91 ILE C C 1
ATOM 669 O O . ILE A 1 91 ? -171.227 -121.604 17.790 1.00 27.39 91 ILE C O 1
ATOM 674 N N . MET A 1 92 ? -172.587 -122.864 16.513 1.00 29.96 92 MET C N 1
ATOM 675 C CA . MET A 1 92 ? -173.128 -123.586 17.652 1.00 29.96 92 MET C CA 1
ATOM 676 C C . MET A 1 92 ? -172.083 -124.540 18.225 1.00 29.96 92 MET C C 1
ATOM 677 O O . MET A 1 92 ? -171.066 -124.836 17.595 1.00 29.96 92 MET C O 1
ATOM 682 N N . ASP A 1 93 ? -172.333 -124.995 19.452 1.00 31.95 93 ASP C N 1
ATOM 683 C CA . ASP A 1 93 ? -171.455 -125.970 20.085 1.00 31.95 93 ASP C CA 1
ATOM 684 C C . ASP A 1 93 ? -171.491 -127.301 19.354 1.00 31.95 93 ASP C C 1
ATOM 685 O O . ASP A 1 93 ? -172.532 -127.726 18.847 1.00 31.95 93 ASP C O 1
ATOM 690 N N . THR A 1 94 ? -170.336 -127.958 19.303 1.00 31.31 94 THR C N 1
ATOM 691 C CA . THR A 1 94 ? -170.176 -129.276 18.697 1.00 31.31 94 THR C CA 1
ATOM 692 C C . THR A 1 94 ? -169.323 -130.065 19.679 1.00 31.31 94 THR C C 1
ATOM 693 O O . THR A 1 94 ? -168.098 -130.058 19.570 1.00 31.31 94 THR C O 1
ATOM 697 N N . VAL A 1 95 ? -169.961 -130.718 20.643 1.00 30.79 95 VAL C N 1
ATOM 698 C CA . VAL A 1 95 ? -169.192 -131.375 21.706 1.00 30.79 95 VAL C CA 1
ATOM 699 C C . VAL A 1 95 ? -168.475 -132.591 21.134 1.00 30.79 95 VAL C C 1
ATOM 700 O O . VAL A 1 95 ? -168.974 -133.203 20.172 1.00 30.79 95 VAL C O 1
ATOM 704 N N . PRO A 1 96 ? -167.274 -132.912 21.611 1.00 29.70 96 PRO C N 1
ATOM 705 C CA . PRO A 1 96 ? -166.551 -134.057 21.059 1.00 29.70 96 PRO C CA 1
ATOM 706 C C . PRO A 1 96 ? -167.227 -135.358 21.437 1.00 29.70 96 PRO C C 1
ATOM 707 O O . PRO A 1 96 ? -167.726 -135.523 22.551 1.00 29.70 96 PRO C O 1
ATOM 711 N N . ILE A 1 97 ? -167.262 -136.274 20.485 1.00 33.16 97 ILE C N 1
ATOM 712 C CA . ILE A 1 97 ? -167.901 -137.560 20.670 1.00 33.16 97 ILE C CA 1
ATOM 713 C C . ILE A 1 97 ? -166.828 -138.632 20.740 1.00 33.16 97 ILE C C 1
ATOM 714 O O . ILE A 1 97 ? -165.699 -138.452 20.279 1.00 33.16 97 ILE C O 1
ATOM 719 N N . ASN A 1 98 ? -167.187 -139.752 21.354 1.00 36.97 98 ASN C N 1
ATOM 720 C CA . ASN A 1 98 ? -166.255 -140.856 21.504 1.00 36.97 98 ASN C CA 1
ATOM 721 C C . ASN A 1 98 ? -165.985 -141.488 20.149 1.00 36.97 98 ASN C C 1
ATOM 722 O O . ASN A 1 98 ? -166.850 -141.501 19.273 1.00 36.97 98 ASN C O 1
ATOM 727 N N . MET A 1 99 ? -164.775 -142.000 19.969 1.00 38.93 99 MET C N 1
ATOM 728 C CA . MET A 1 99 ? -164.473 -142.729 18.748 1.00 38.93 99 MET C CA 1
ATOM 729 C C . MET A 1 99 ? -165.081 -144.119 18.800 1.00 38.93 99 MET C C 1
ATOM 730 O O . MET A 1 99 ? -164.684 -144.946 19.623 1.00 38.93 99 MET C O 1
ATOM 735 N N . ASP A 1 100 ? -166.042 -144.372 17.920 1.00 41.50 100 ASP C N 1
ATOM 736 C CA . ASP A 1 100 ? -166.565 -145.708 17.705 1.00 41.50 100 ASP C CA 1
ATOM 737 C C . ASP A 1 100 ? -165.740 -146.356 16.606 1.00 41.50 100 ASP C C 1
ATOM 738 O O . ASP A 1 100 ? -165.496 -145.737 15.568 1.00 41.50 100 ASP C O 1
ATOM 743 N N . LEU A 1 101 ? -165.291 -147.582 16.836 1.00 41.12 101 LEU C N 1
ATOM 744 C CA . LEU A 1 101 ? -164.535 -148.300 15.825 1.00 41.12 101 LEU C CA 1
ATOM 745 C C . LEU A 1 101 ? -165.363 -149.347 15.103 1.00 41.12 101 LEU C C 1
ATOM 746 O O . LEU A 1 101 ? -164.826 -150.050 14.246 1.00 41.12 101 LEU C O 1
ATOM 751 N N . SER A 1 102 ? -166.650 -149.465 15.417 1.00 41.83 102 SER C N 1
ATOM 752 C CA . SER A 1 102 ? -167.533 -150.401 14.738 1.00 41.83 102 SER C CA 1
ATOM 753 C C . SER A 1 102 ? -168.438 -149.734 13.717 1.00 41.83 102 SER C C 1
ATOM 754 O O . SER A 1 102 ? -169.281 -150.414 13.122 1.00 41.83 102 SER C O 1
ATOM 757 N N . LYS A 1 103 ? -168.301 -148.429 13.508 1.00 42.17 103 LYS C N 1
ATOM 758 C CA . LYS A 1 103 ? -169.079 -147.773 12.475 1.00 42.17 103 LYS C CA 1
ATOM 759 C C . LYS A 1 103 ? -168.581 -148.192 11.097 1.00 42.17 103 LYS C C 1
ATOM 760 O O . LYS A 1 103 ? -167.494 -148.755 10.941 1.00 42.17 103 LYS C O 1
ATOM 766 N N . ASN A 1 104 ? -169.407 -147.924 10.093 1.00 44.10 104 ASN C N 1
ATOM 767 C CA . ASN A 1 104 ? -169.037 -148.231 8.723 1.00 44.10 104 ASN C CA 1
ATOM 768 C C . ASN A 1 104 ? -167.890 -147.339 8.278 1.00 44.10 104 ASN C C 1
ATOM 769 O O . ASN A 1 104 ? -167.775 -146.184 8.691 1.00 44.10 104 ASN C O 1
ATOM 774 N N . GLU A 1 105 ? -167.027 -147.895 7.434 1.00 44.05 105 GLU C N 1
ATOM 775 C CA . GLU A 1 105 ? -165.787 -147.233 7.061 1.00 44.05 105 GLU C CA 1
ATOM 776 C C . GLU A 1 105 ? -165.998 -146.091 6.082 1.00 44.05 105 GLU C C 1
ATOM 777 O O . GLU A 1 105 ? -165.087 -145.280 5.894 1.00 44.05 105 GLU C O 1
ATOM 783 N N . GLU A 1 106 ? -167.175 -146.001 5.474 1.00 43.13 106 GLU C N 1
ATOM 784 C CA . GLU A 1 106 ? -167.540 -144.897 4.603 1.00 43.13 106 GLU C CA 1
ATOM 785 C C . GLU A 1 106 ? -168.116 -143.714 5.367 1.00 43.13 106 GLU C C 1
ATOM 786 O O . GLU A 1 106 ? -168.703 -142.820 4.753 1.00 43.13 106 GLU C O 1
ATOM 792 N N . LEU A 1 107 ? -167.955 -143.687 6.689 1.00 39.05 107 LEU C N 1
ATOM 793 C CA . LEU A 1 107 ? -168.379 -142.547 7.486 1.00 39.05 107 LEU C CA 1
ATOM 794 C C . LEU A 1 107 ? -167.508 -141.324 7.246 1.00 39.05 107 LEU C C 1
ATOM 795 O O . LEU A 1 107 ? -167.968 -140.201 7.466 1.00 39.05 107 LEU C O 1
ATOM 800 N N . MET A 1 108 ? -166.271 -141.506 6.779 1.00 37.94 108 MET C N 1
ATOM 801 C CA . MET A 1 108 ? -165.403 -140.354 6.570 1.00 37.94 108 MET C CA 1
ATOM 802 C C . MET A 1 108 ? -165.839 -139.515 5.379 1.00 37.94 108 MET C C 1
ATOM 803 O O . MET A 1 108 ? -165.561 -138.313 5.341 1.00 37.94 108 MET C O 1
ATOM 808 N N . LEU A 1 109 ? -166.524 -140.114 4.405 1.00 39.45 109 LEU C N 1
ATOM 809 C CA . LEU A 1 109 ? -166.977 -139.358 3.250 1.00 39.45 109 LEU C CA 1
ATOM 810 C C . LEU A 1 109 ? -168.230 -138.552 3.535 1.00 39.45 109 LEU C C 1
ATOM 811 O O . LEU A 1 109 ? -168.510 -137.606 2.797 1.00 39.45 109 LEU C O 1
ATOM 816 N N . LYS A 1 110 ? -168.965 -138.886 4.594 1.00 39.46 110 LYS C N 1
ATOM 817 C CA . LYS A 1 110 ? -170.213 -138.203 4.898 1.00 39.46 110 LYS C CA 1
ATOM 818 C C . LYS A 1 110 ? -169.953 -136.767 5.328 1.00 39.46 110 LYS C C 1
ATOM 819 O O . LYS A 1 110 ? -168.932 -136.458 5.944 1.00 39.46 110 LYS C O 1
ATOM 825 N N . ARG A 1 111 ? -170.878 -135.886 4.973 1.00 37.96 111 ARG C N 1
ATOM 826 C CA . ARG A 1 111 ? -170.708 -134.463 5.204 1.00 37.96 111 ARG C CA 1
ATOM 827 C C . ARG A 1 111 ? -171.122 -134.098 6.621 1.00 37.96 111 ARG C C 1
ATOM 828 O O . ARG A 1 111 ? -172.074 -134.660 7.169 1.00 37.96 111 ARG C O 1
ATOM 836 N N . ASN A 1 112 ? -170.407 -133.143 7.214 1.00 32.58 112 ASN C N 1
ATOM 837 C CA . ASN A 1 112 ? -170.783 -132.583 8.515 1.00 32.58 112 ASN C CA 1
ATOM 838 C C . ASN A 1 112 ? -170.534 -131.082 8.417 1.00 32.58 112 ASN C C 1
ATOM 839 O O . ASN A 1 112 ? -169.428 -130.608 8.681 1.00 32.58 112 ASN C O 1
ATOM 844 N N . TYR A 1 113 ? -171.559 -130.351 8.037 1.00 32.80 113 TYR C N 1
ATOM 845 C CA . TYR A 1 113 ? -171.415 -128.915 7.933 1.00 32.80 113 TYR C CA 1
ATOM 846 C C . TYR A 1 113 ? -171.588 -128.260 9.297 1.00 32.80 113 TYR C C 1
ATOM 847 O O . TYR A 1 113 ? -172.378 -128.728 10.118 1.00 32.80 113 TYR C O 1
ATOM 856 N N . PRO A 1 114 ? -170.864 -127.178 9.562 1.00 30.88 114 PRO C N 1
ATOM 857 C CA . PRO A 1 114 ? -171.133 -126.407 10.774 1.00 30.88 114 PRO C CA 1
ATOM 858 C C . PRO A 1 114 ? -172.448 -125.668 10.655 1.00 30.88 114 PRO C C 1
ATOM 859 O O . PRO A 1 114 ? -172.863 -125.262 9.569 1.00 30.88 114 PRO C O 1
ATOM 863 N N . ARG A 1 115 ? -173.110 -125.496 11.788 1.00 33.62 115 ARG C N 1
ATOM 864 C CA . ARG A 1 115 ? -174.428 -124.888 11.812 1.00 33.62 115 ARG C CA 1
ATOM 865 C C . ARG A 1 115 ? -174.357 -123.505 12.449 1.00 33.62 115 ARG C C 1
ATOM 866 O O . ARG A 1 115 ? -173.609 -123.283 13.404 1.00 33.62 115 ARG C O 1
ATOM 874 N N . MET A 1 116 ? -175.103 -122.565 11.880 1.00 32.32 116 MET C N 1
ATOM 875 C CA . MET A 1 116 ? -175.089 -121.177 12.303 1.00 32.32 116 MET C CA 1
ATOM 876 C C . MET A 1 116 ? -176.237 -120.919 13.267 1.00 32.32 116 MET C C 1
ATOM 877 O O . MET A 1 116 ? -176.975 -121.826 13.652 1.00 32.32 116 MET C O 1
ATOM 882 N N . ALA A 1 117 ? -176.392 -119.657 13.663 1.00 30.68 117 ALA C N 1
ATOM 883 C CA . ALA A 1 117 ? -177.584 -119.222 14.376 1.00 30.68 117 ALA C CA 1
ATOM 884 C C . ALA A 1 117 ? -178.341 -118.130 13.639 1.00 30.68 117 ALA C C 1
ATOM 885 O O . ALA A 1 117 ? -179.545 -118.283 13.409 1.00 30.68 117 ALA C O 1
ATOM 887 N N . THR A 1 118 ? -177.667 -117.034 13.269 1.00 31.23 118 THR C N 1
ATOM 888 C CA . THR A 1 118 ? -178.104 -116.072 12.247 1.00 31.23 118 THR C CA 1
ATOM 889 C C . THR A 1 118 ? -179.436 -115.396 12.601 1.00 31.23 118 THR C C 1
ATOM 890 O O . THR A 1 118 ? -180.498 -115.738 12.083 1.00 31.23 118 THR C O 1
ATOM 894 N N . LYS A 1 119 ? -179.379 -114.484 13.570 1.00 29.24 119 LYS C N 1
ATOM 895 C CA . LYS A 1 119 ? -180.497 -113.570 13.782 1.00 29.24 119 LYS C CA 1
ATOM 896 C C . LYS A 1 119 ? -180.321 -112.322 12.926 1.00 29.24 119 LYS C C 1
ATOM 897 O O . LYS A 1 119 ? -179.242 -111.727 12.899 1.00 29.24 119 LYS C O 1
ATOM 903 N N . LEU A 1 120 ? -181.391 -111.930 12.238 1.00 29.64 120 LEU C N 1
ATOM 904 C CA . LEU A 1 120 ? -181.376 -110.904 11.205 1.00 29.64 120 LEU C CA 1
ATOM 905 C C . LEU A 1 120 ? -182.107 -109.663 11.698 1.00 29.64 120 LEU C C 1
ATOM 906 O O . LEU A 1 120 ? -183.254 -109.753 12.146 1.00 29.64 120 LEU C O 1
ATOM 911 N N . TYR A 1 121 ? -181.455 -108.509 11.591 1.00 29.51 121 TYR C N 1
ATOM 912 C CA . TYR A 1 121 ? -181.977 -107.251 12.108 1.00 29.51 121 TYR C CA 1
ATOM 913 C C . TYR A 1 121 ? -182.413 -106.348 10.968 1.00 29.51 121 TYR C C 1
ATOM 914 O O . TYR A 1 121 ? -181.648 -106.111 10.032 1.00 29.51 121 TYR C O 1
ATOM 923 N N . GLY A 1 122 ? -183.624 -105.817 11.070 1.00 29.69 122 GLY C N 1
ATOM 924 C CA . GLY A 1 122 ? -184.138 -104.930 10.049 1.00 29.69 122 GLY C CA 1
ATOM 925 C C . GLY A 1 122 ? -183.621 -103.512 10.153 1.00 29.69 122 GLY C C 1
ATOM 926 O O . GLY A 1 122 ? -182.445 -103.290 10.441 1.00 29.69 122 GLY C O 1
ATOM 927 N N . ASN A 1 123 ? -184.501 -102.549 9.918 1.00 31.81 123 ASN C N 1
ATOM 928 C CA . ASN A 1 123 ? -184.160 -101.137 9.882 1.00 31.81 123 ASN C CA 1
ATOM 929 C C . ASN A 1 123 ? -184.471 -100.454 11.206 1.00 31.81 123 ASN C C 1
ATOM 930 O O . ASN A 1 123 ? -185.224 -100.968 12.035 1.00 31.81 123 ASN C O 1
ATOM 935 N N . GLY A 1 124 ? -183.888 -99.276 11.387 1.00 31.11 124 GLY C N 1
ATOM 936 C CA . GLY A 1 124 ? -184.355 -98.343 12.386 1.00 31.11 124 GLY C CA 1
ATOM 937 C C . GLY A 1 124 ? -185.536 -97.565 11.845 1.00 31.11 124 GLY C C 1
ATOM 938 O O . GLY A 1 124 ? -186.063 -97.850 10.770 1.00 31.11 124 GLY C O 1
ATOM 939 N N . ILE A 1 125 ? -185.964 -96.565 12.604 1.00 31.28 125 ILE C N 1
ATOM 940 C CA . ILE A 1 125 ? -187.080 -95.730 12.185 1.00 31.28 125 ILE C CA 1
ATOM 941 C C . ILE A 1 125 ? -186.695 -94.264 12.327 1.00 31.28 125 ILE C C 1
ATOM 942 O O . ILE A 1 125 ? -186.035 -93.875 13.296 1.00 31.28 125 ILE C O 1
ATOM 947 N N . VAL A 1 126 ? -187.074 -93.465 11.333 1.00 31.23 126 VAL C N 1
ATOM 948 C CA . VAL A 1 126 ? -186.739 -92.047 11.298 1.00 31.23 126 VAL C CA 1
ATOM 949 C C . VAL A 1 126 ? -187.769 -91.283 12.111 1.00 31.23 126 VAL C C 1
ATOM 950 O O . VAL A 1 126 ? -188.974 -91.408 11.875 1.00 31.23 126 VAL C O 1
ATOM 954 N N . LYS A 1 127 ? -187.301 -90.497 13.071 1.00 31.00 127 LYS C N 1
ATOM 955 C CA . LYS A 1 127 ? -188.171 -89.668 13.885 1.00 31.00 127 LYS C CA 1
ATOM 956 C C . LYS A 1 127 ? -188.096 -88.215 13.441 1.00 31.00 127 LYS C C 1
ATOM 957 O O . LYS A 1 127 ? -187.206 -87.806 12.699 1.00 31.00 127 LYS C O 1
ATOM 963 N N . LYS A 1 128 ? -189.052 -87.429 13.920 1.00 32.05 128 LYS C N 1
ATOM 964 C CA . LYS A 1 128 ? -189.315 -86.115 13.365 1.00 32.05 128 LYS C CA 1
ATOM 965 C C . LYS A 1 128 ? -190.061 -85.286 14.394 1.00 32.05 128 LYS C C 1
ATOM 966 O O . LYS A 1 128 ? -190.964 -85.796 15.059 1.00 32.05 128 LYS C O 1
ATOM 972 N N . GLN A 1 129 ? -189.677 -84.020 14.531 1.00 30.07 129 GLN C N 1
ATOM 973 C CA . GLN A 1 129 ? -190.461 -83.080 15.315 1.00 30.07 129 GLN C CA 1
ATOM 974 C C . GLN A 1 129 ? -190.255 -81.678 14.763 1.00 30.07 129 GLN C C 1
ATOM 975 O O . GLN A 1 129 ? -189.186 -81.349 14.247 1.00 30.07 129 GLN C O 1
ATOM 981 N N . LYS A 1 130 ? -191.299 -80.861 14.861 1.00 32.16 130 LYS C N 1
ATOM 982 C CA . LYS A 1 130 ? -191.283 -79.511 14.327 1.00 32.16 130 LYS C CA 1
ATOM 983 C C . LYS A 1 130 ? -191.767 -78.521 15.371 1.00 32.16 130 LYS C C 1
ATOM 984 O O . LYS A 1 130 ? -192.463 -78.875 16.324 1.00 32.16 130 LYS C O 1
ATOM 990 N N . PHE A 1 131 ? -191.381 -77.265 15.180 1.00 32.26 131 PHE C N 1
ATOM 991 C CA . PHE A 1 131 ? -191.846 -76.189 16.037 1.00 32.26 131 PHE C CA 1
ATOM 992 C C . PHE A 1 131 ? -191.951 -74.913 15.220 1.00 32.26 131 PHE C C 1
ATOM 993 O O . PHE A 1 131 ? -191.091 -74.617 14.391 1.00 32.26 131 PHE C O 1
ATOM 1001 N N . THR A 1 132 ? -193.026 -74.177 15.459 1.00 36.47 132 THR C N 1
ATOM 1002 C CA . THR A 1 132 ? -193.354 -72.952 14.747 1.00 36.47 132 THR C CA 1
ATOM 1003 C C . THR A 1 132 ? -193.022 -71.743 15.608 1.00 36.47 132 THR C C 1
ATOM 1004 O O . THR A 1 132 ? -193.398 -71.688 16.782 1.00 36.47 132 THR C O 1
ATOM 1008 N N . LEU A 1 133 ? -192.307 -70.787 15.031 1.00 34.64 133 LEU C N 1
ATOM 1009 C CA . LEU A 1 133 ? -192.014 -69.525 15.689 1.00 34.64 133 LEU C CA 1
ATOM 1010 C C . LEU A 1 133 ? -192.701 -68.406 14.924 1.00 34.64 133 LEU C C 1
ATOM 1011 O O . LEU A 1 133 ? -192.376 -68.154 13.761 1.00 34.64 133 LEU C O 1
ATOM 1016 N N . ASN A 1 134 ? -193.639 -67.738 15.576 1.00 35.27 134 ASN C N 1
ATOM 1017 C CA . ASN A 1 134 ? -194.403 -66.677 14.951 1.00 35.27 134 ASN C CA 1
ATOM 1018 C C . ASN A 1 134 ? -193.709 -65.342 15.188 1.00 35.27 134 ASN C C 1
ATOM 1019 O O . ASN A 1 134 ? -192.931 -65.180 16.127 1.00 35.27 134 ASN C O 1
ATOM 1024 N N . ASN A 1 135 ? -194.004 -64.375 14.326 1.00 35.53 135 ASN C N 1
ATOM 1025 C CA . ASN A 1 135 ? -193.355 -63.078 14.408 1.00 35.53 135 ASN C CA 1
ATOM 1026 C C . ASN A 1 135 ? -194.303 -61.938 14.759 1.00 35.53 135 ASN C C 1
ATOM 1027 O O . ASN A 1 135 ? -193.878 -60.980 15.397 1.00 35.53 135 ASN C O 1
ATOM 1032 N N . ASN A 1 136 ? -195.579 -62.021 14.393 1.00 36.48 136 ASN C N 1
ATOM 1033 C CA . ASN A 1 136 ? -196.489 -60.898 14.587 1.00 36.48 136 ASN C CA 1
ATOM 1034 C C . ASN A 1 136 ? -197.346 -60.990 15.848 1.00 36.48 136 ASN C C 1
ATOM 1035 O O . ASN A 1 136 ? -197.694 -59.954 16.416 1.00 36.48 136 ASN C O 1
ATOM 1040 N N . ASP A 1 137 ? -197.705 -62.191 16.295 1.00 37.52 137 ASP C N 1
ATOM 1041 C CA . ASP A 1 137 ? -198.521 -62.335 17.492 1.00 37.52 137 ASP C CA 1
ATOM 1042 C C . ASP A 1 137 ? -197.704 -62.693 18.725 1.00 37.52 137 ASP C C 1
ATOM 1043 O O . ASP A 1 137 ? -198.171 -62.473 19.846 1.00 37.52 137 ASP C O 1
ATOM 1048 N N . THR A 1 138 ? -196.502 -63.237 18.543 1.00 34.55 138 THR C N 1
ATOM 1049 C CA . THR A 1 138 ? -195.669 -63.579 19.687 1.00 34.55 138 THR C CA 1
ATOM 1050 C C . THR A 1 138 ? -195.081 -62.326 20.324 1.00 34.55 138 THR C C 1
ATOM 1051 O O . THR A 1 138 ? -194.813 -62.306 21.528 1.00 34.55 138 THR C O 1
ATOM 1055 N N . ARG A 1 139 ? -194.946 -61.245 19.556 1.00 33.10 139 ARG C N 1
ATOM 1056 C CA . ARG A 1 139 ? -194.426 -59.997 20.097 1.00 33.10 139 ARG C CA 1
ATOM 1057 C C . ARG A 1 139 ? -195.385 -59.297 21.051 1.00 33.10 139 ARG C C 1
ATOM 1058 O O . ARG A 1 139 ? -194.992 -58.301 21.661 1.00 33.10 139 ARG C O 1
ATOM 1066 N N . PHE A 1 140 ? -196.624 -59.763 21.186 1.00 32.59 140 PHE C N 1
ATOM 1067 C CA . PHE A 1 140 ? -197.560 -59.125 22.098 1.00 32.59 140 PHE C CA 1
ATOM 1068 C C . PHE A 1 140 ? -197.349 -59.546 23.539 1.00 32.59 140 PHE C C 1
ATOM 1069 O O . PHE A 1 140 ? -197.810 -58.854 24.449 1.00 32.59 140 PHE C O 1
ATOM 1077 N N . ASN A 1 141 ? -196.686 -60.664 23.761 1.00 32.40 141 ASN C N 1
ATOM 1078 C CA . ASN A 1 141 ? -196.098 -60.970 25.049 1.00 32.40 141 ASN C CA 1
ATOM 1079 C C . ASN A 1 141 ? -194.664 -60.453 25.008 1.00 32.40 141 ASN C C 1
ATOM 1080 O O . ASN A 1 141 ? -194.305 -59.707 24.094 1.00 32.40 141 ASN C O 1
ATOM 1085 N N . PHE A 1 142 ? -193.841 -60.835 25.990 1.00 33.49 142 PHE C N 1
ATOM 1086 C CA . PHE A 1 142 ? -192.391 -60.632 25.962 1.00 33.49 142 PHE C CA 1
ATOM 1087 C C . PHE A 1 142 ? -191.982 -59.170 25.840 1.00 33.49 142 PHE C C 1
ATOM 1088 O O . PHE A 1 142 ? -191.616 -58.723 24.750 1.00 33.49 142 PHE C O 1
ATOM 1096 N N . GLN A 1 143 ? -192.148 -58.429 26.943 1.00 33.43 143 GLN C N 1
ATOM 1097 C CA . GLN A 1 143 ? -191.958 -56.979 27.022 1.00 33.43 143 GLN C CA 1
ATOM 1098 C C . GLN A 1 143 ? -190.650 -56.477 26.413 1.00 33.43 143 GLN C C 1
ATOM 1099 O O . GLN A 1 143 ? -190.611 -55.373 25.861 1.00 33.43 143 GLN C O 1
ATOM 1105 N N . THR A 1 144 ? -189.581 -57.262 26.478 1.00 33.26 144 THR C N 1
ATOM 1106 C CA . THR A 1 144 ? -188.339 -56.936 25.796 1.00 33.26 144 THR C CA 1
ATOM 1107 C C . THR A 1 144 ? -188.079 -57.931 24.674 1.00 33.26 144 THR C C 1
ATOM 1108 O O . THR A 1 144 ? -188.664 -59.013 24.628 1.00 33.26 144 THR C O 1
ATOM 1112 N N . LEU A 1 145 ? -187.190 -57.552 23.756 1.00 34.52 145 LEU C N 1
ATOM 1113 C CA . LEU A 1 145 ? -186.819 -58.452 22.672 1.00 34.52 145 LEU C CA 1
ATOM 1114 C C . LEU A 1 145 ? -185.859 -59.538 23.127 1.00 34.52 145 LEU C C 1
ATOM 1115 O O . LEU A 1 145 ? -185.806 -60.605 22.501 1.00 34.52 145 LEU C O 1
ATOM 1120 N N . ALA A 1 146 ? -185.103 -59.286 24.199 1.00 33.74 146 ALA C N 1
ATOM 1121 C CA . ALA A 1 146 ? -184.227 -60.309 24.755 1.00 33.74 146 ALA C CA 1
ATOM 1122 C C . ALA A 1 146 ? -185.027 -61.471 25.322 1.00 33.74 146 ALA C C 1
ATOM 1123 O O . ALA A 1 146 ? -184.608 -62.627 25.214 1.00 33.74 146 ALA C O 1
ATOM 1125 N N . ASP A 1 147 ? -186.197 -61.190 25.898 1.00 33.83 147 ASP C N 1
ATOM 1126 C CA . ASP A 1 147 ? -187.056 -62.263 26.380 1.00 33.83 147 ASP C CA 1
ATOM 1127 C C . ASP A 1 147 ? -187.647 -63.064 25.231 1.00 33.83 147 ASP C C 1
ATOM 1128 O O . ASP A 1 147 ? -187.818 -64.282 25.350 1.00 33.83 147 ASP C O 1
ATOM 1133 N N . ALA A 1 148 ? -187.927 -62.409 24.103 1.00 33.06 148 ALA C N 1
ATOM 1134 C CA . ALA A 1 148 ? -188.427 -63.124 22.936 1.00 33.06 148 ALA C CA 1
ATOM 1135 C C . ALA A 1 148 ? -187.355 -64.021 22.336 1.00 33.06 148 ALA C C 1
ATOM 1136 O O . ALA A 1 148 ? -187.645 -65.146 21.912 1.00 33.06 148 ALA C O 1
ATOM 1138 N N . THR A 1 149 ? -186.105 -63.554 22.310 1.00 33.45 149 THR C N 1
ATOM 1139 C CA . THR A 1 149 ? -185.031 -64.413 21.825 1.00 33.45 149 THR C CA 1
ATOM 1140 C C . THR A 1 149 ? -184.717 -65.539 22.803 1.00 33.45 149 THR C C 1
ATOM 1141 O O . THR A 1 149 ? -184.347 -66.637 22.374 1.00 33.45 149 THR C O 1
ATOM 1145 N N . ASN A 1 150 ? -184.886 -65.303 24.108 1.00 33.51 150 ASN C N 1
ATOM 1146 C CA . ASN A 1 150 ? -184.751 -66.387 25.076 1.00 33.51 150 ASN C CA 1
ATOM 1147 C C . ASN A 1 150 ? -185.841 -67.430 24.895 1.00 33.51 150 ASN C C 1
ATOM 1148 O O . ASN A 1 150 ? -185.590 -68.625 25.062 1.00 33.51 150 ASN C O 1
ATOM 1153 N N . TYR A 1 151 ? -187.053 -67.000 24.547 1.00 31.87 151 TYR C N 1
ATOM 1154 C CA . TYR A 1 151 ? -188.122 -67.948 24.240 1.00 31.87 151 TYR C CA 1
ATOM 1155 C C . TYR A 1 151 ? -187.819 -68.751 22.983 1.00 31.87 151 TYR C C 1
ATOM 1156 O O . TYR A 1 151 ? -187.995 -69.978 22.963 1.00 31.87 151 TYR C O 1
ATOM 1165 N N . ALA A 1 152 ? -187.350 -68.076 21.932 1.00 32.04 152 ALA C N 1
ATOM 1166 C CA . ALA A 1 152 ? -187.033 -68.754 20.681 1.00 32.04 152 ALA C CA 1
ATOM 1167 C C . ALA A 1 152 ? -185.848 -69.700 20.824 1.00 32.04 152 ALA C C 1
ATOM 1168 O O . ALA A 1 152 ? -185.728 -70.656 20.053 1.00 32.04 152 ALA C O 1
ATOM 1170 N N . LEU A 1 153 ? -184.965 -69.455 21.791 1.00 33.26 153 LEU C N 1
ATOM 1171 C CA . LEU A 1 153 ? -183.887 -70.398 22.059 1.00 33.26 153 LEU C CA 1
ATOM 1172 C C . LEU A 1 153 ? -184.330 -71.522 22.987 1.00 33.26 153 LEU C C 1
ATOM 1173 O O . LEU A 1 153 ? -183.876 -72.663 22.835 1.00 33.26 153 LEU C O 1
ATOM 1178 N N . GLY A 1 154 ? -185.214 -71.223 23.941 1.00 30.83 154 GLY C N 1
ATOM 1179 C CA . GLY A 1 154 ? -185.678 -72.236 24.867 1.00 30.83 154 GLY C CA 1
ATOM 1180 C C . GLY A 1 154 ? -186.553 -73.284 24.222 1.00 30.83 154 GLY C C 1
ATOM 1181 O O . GLY A 1 154 ? -186.532 -74.442 24.641 1.00 30.83 154 GLY C O 1
ATOM 1182 N N . VAL A 1 155 ? -187.306 -72.907 23.183 1.00 29.80 155 VAL C N 1
ATOM 1183 C CA . VAL A 1 155 ? -188.089 -73.896 22.437 1.00 29.80 155 VAL C CA 1
ATOM 1184 C C . VAL A 1 155 ? -187.173 -74.904 21.748 1.00 29.80 155 VAL C C 1
ATOM 1185 O O . VAL A 1 155 ? -187.390 -76.121 21.826 1.00 29.80 155 VAL C O 1
ATOM 1189 N N . TYR A 1 156 ? -186.108 -74.413 21.117 1.00 30.50 156 TYR C N 1
ATOM 1190 C CA . TYR A 1 156 ? -185.145 -75.273 20.432 1.00 30.50 156 TYR C CA 1
ATOM 1191 C C . TYR A 1 156 ? -184.402 -76.182 21.407 1.00 30.50 156 TYR C C 1
ATOM 1192 O O . TYR A 1 156 ? -184.285 -77.402 21.190 1.00 30.50 156 TYR C O 1
ATOM 1201 N N . LYS A 1 157 ? -183.910 -75.608 22.503 1.00 30.83 157 LYS C N 1
ATOM 1202 C CA . LYS A 1 157 ? -183.207 -76.399 23.500 1.00 30.83 157 LYS C CA 1
ATOM 1203 C C . LYS A 1 157 ? -184.135 -77.307 24.292 1.00 30.83 157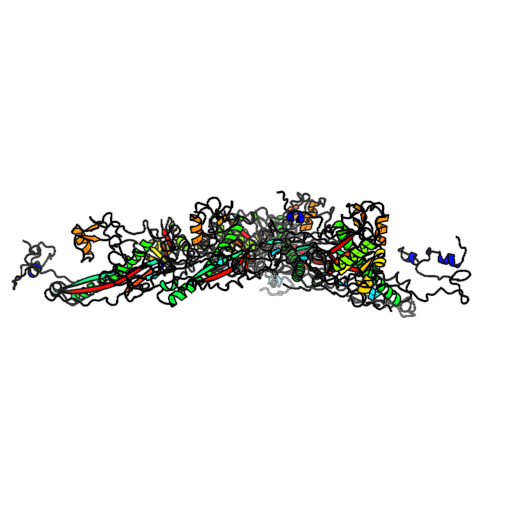 LYS C C 1
ATOM 1204 O O . LYS A 1 157 ? -183.647 -78.196 24.992 1.00 30.83 157 LYS C O 1
ATOM 1210 N N . LYS A 1 158 ? -185.449 -77.106 24.207 1.00 30.14 158 LYS C N 1
ATOM 1211 C CA . LYS A 1 158 ? -186.378 -78.089 24.738 1.00 30.14 158 LYS C CA 1
ATOM 1212 C C . LYS A 1 158 ? -186.623 -79.217 23.747 1.00 30.14 158 LYS C C 1
ATOM 1213 O O . LYS A 1 158 ? -186.844 -80.358 24.162 1.00 30.14 158 LYS C O 1
ATOM 1219 N N . LYS A 1 159 ? -186.564 -78.933 22.443 1.00 29.56 159 LYS C N 1
ATOM 1220 C CA . LYS A 1 159 ? -186.706 -80.005 21.457 1.00 29.56 159 LYS C CA 1
ATOM 1221 C C . LYS A 1 159 ? -185.530 -80.974 21.507 1.00 29.56 159 LYS C C 1
ATOM 1222 O O . LYS A 1 159 ? -185.717 -82.195 21.382 1.00 29.56 159 LYS C O 1
ATOM 1228 N N . ILE A 1 160 ? -184.318 -80.452 21.713 1.00 29.83 160 ILE C N 1
ATOM 1229 C CA . ILE A 1 160 ? -183.151 -81.332 21.842 1.00 29.83 160 ILE C CA 1
ATOM 1230 C C . ILE A 1 160 ? -183.257 -82.199 23.099 1.00 29.83 160 ILE C C 1
ATOM 1231 O O . ILE A 1 160 ? -182.965 -83.408 23.075 1.00 29.83 160 ILE C O 1
ATOM 1236 N N . SER A 1 161 ? -183.719 -81.606 24.201 1.00 29.85 161 SER C N 1
ATOM 1237 C CA . SER A 1 161 ? -183.935 -82.351 25.435 1.00 29.85 161 SER C CA 1
ATOM 1238 C C . SER A 1 161 ? -185.036 -83.391 25.285 1.00 29.85 161 SER C C 1
ATOM 1239 O O . SER A 1 161 ? -184.961 -84.460 25.898 1.00 29.85 161 SER C O 1
ATOM 1242 N N . ASP A 1 162 ? -186.050 -83.099 24.470 1.00 31.80 162 ASP C N 1
ATOM 1243 C CA . ASP A 1 162 ? -187.111 -84.060 24.202 1.00 31.80 162 ASP C CA 1
ATOM 1244 C C . ASP A 1 162 ? -186.572 -85.260 23.440 1.00 31.80 162 ASP C C 1
ATOM 1245 O O . ASP A 1 162 ? -186.973 -86.398 23.710 1.00 31.80 162 ASP C O 1
ATOM 1250 N N . ILE A 1 163 ? -185.652 -85.017 22.498 1.00 30.30 163 ILE C N 1
ATOM 1251 C CA . ILE A 1 163 ? -184.968 -86.109 21.797 1.00 30.30 163 ILE C CA 1
ATOM 1252 C C . ILE A 1 163 ? -184.212 -86.994 22.780 1.00 30.30 163 ILE C C 1
ATOM 1253 O O . ILE A 1 163 ? -184.332 -88.227 22.748 1.00 30.30 163 ILE C O 1
ATOM 1258 N N . ASN A 1 164 ? -183.455 -86.373 23.691 1.00 31.16 164 ASN C N 1
ATOM 1259 C CA . ASN A 1 164 ? -182.659 -87.143 24.652 1.00 31.16 164 ASN C CA 1
ATOM 1260 C C . ASN A 1 164 ? -183.528 -87.958 25.609 1.00 31.16 164 ASN C C 1
ATOM 1261 O O . ASN A 1 164 ? -183.239 -89.133 25.865 1.00 31.16 164 ASN C O 1
ATOM 1266 N N . VAL A 1 165 ? -184.603 -87.363 26.128 1.00 31.08 165 VAL C N 1
ATOM 1267 C CA . VAL A 1 165 ? -185.463 -88.065 27.079 1.00 31.08 165 VAL C CA 1
ATOM 1268 C C . VAL A 1 165 ? -186.237 -89.185 26.395 1.00 31.08 165 VAL C C 1
ATOM 1269 O O . VAL A 1 165 ? -186.356 -90.291 26.940 1.00 31.08 165 VAL C O 1
ATOM 1273 N N . LEU A 1 166 ? -186.757 -88.922 25.187 1.00 31.70 166 LEU C N 1
ATOM 1274 C CA . LEU A 1 166 ? -187.417 -89.945 24.380 1.00 31.70 166 LEU C CA 1
ATOM 1275 C C . LEU A 1 166 ? -186.496 -91.124 24.114 1.00 31.70 166 LEU C C 1
ATOM 1276 O O . LEU A 1 166 ? -186.906 -92.284 24.227 1.00 31.70 166 LEU C O 1
ATOM 1281 N N . GLU A 1 167 ? -185.238 -90.841 23.800 1.00 32.94 167 GLU C N 1
ATOM 1282 C CA . GLU A 1 167 ? -184.303 -91.882 23.415 1.00 32.94 167 GLU C CA 1
ATOM 1283 C C . GLU A 1 167 ? -183.855 -92.716 24.606 1.00 32.94 167 GLU C C 1
ATOM 1284 O O . GLU A 1 167 ? -183.765 -93.946 24.496 1.00 32.94 167 GLU C O 1
ATOM 1290 N N . GLU A 1 168 ? -183.614 -92.072 25.753 1.00 33.21 168 GLU C N 1
ATOM 1291 C CA . GLU A 1 168 ? -183.341 -92.799 26.992 1.00 33.21 168 GLU C CA 1
ATOM 1292 C C . GLU A 1 168 ? -184.513 -93.677 27.401 1.00 33.21 168 GLU C C 1
ATOM 1293 O O . GLU A 1 168 ? -184.322 -94.829 27.821 1.00 33.21 168 GLU C O 1
ATOM 1299 N N . LYS A 1 169 ? -185.736 -93.152 27.288 1.00 33.24 169 LYS C N 1
ATOM 1300 C CA . LYS A 1 169 ? -186.897 -93.927 27.697 1.00 33.24 169 LYS C CA 1
ATOM 1301 C C . LYS A 1 169 ? -187.120 -95.105 26.765 1.00 33.24 169 LYS C C 1
ATOM 1302 O O . LYS A 1 169 ? -187.491 -96.192 27.214 1.00 33.24 169 LYS C O 1
ATOM 1308 N N . GLU A 1 170 ? -186.825 -94.931 25.477 1.00 34.01 170 GLU C N 1
ATOM 1309 C CA . GLU A 1 170 ? -186.969 -96.036 24.541 1.00 34.01 170 GLU C CA 1
ATOM 1310 C C . GLU A 1 170 ? -185.904 -97.105 24.758 1.00 34.01 170 GLU C C 1
ATOM 1311 O O . GLU A 1 170 ? -186.193 -98.294 24.604 1.00 34.01 170 GLU C O 1
ATOM 1317 N N . MET A 1 171 ? -184.690 -96.715 25.158 1.00 33.69 171 MET C N 1
ATOM 1318 C CA . MET A 1 171 ? -183.647 -97.702 25.449 1.00 33.69 171 MET C CA 1
ATOM 1319 C C . MET A 1 171 ? -183.980 -98.523 26.690 1.00 33.69 171 MET C C 1
ATOM 1320 O O . MET A 1 171 ? -183.841 -99.756 26.693 1.00 33.69 171 MET C O 1
ATOM 1325 N N . ARG A 1 172 ? -184.408 -97.843 27.757 1.00 32.87 172 ARG C N 1
ATOM 1326 C CA . ARG A 1 172 ? -184.868 -98.521 28.966 1.00 32.87 172 ARG C CA 1
ATOM 1327 C C . ARG A 1 172 ? -186.065 -99.428 28.689 1.00 32.87 172 ARG C C 1
ATOM 1328 O O . ARG A 1 172 ? -186.148 -100.547 29.218 1.00 32.87 172 ARG C O 1
ATOM 1336 N N . ALA A 1 173 ? -186.988 -98.963 27.844 1.00 31.67 173 ALA C N 1
ATOM 1337 C CA . ALA A 1 173 ? -188.136 -99.761 27.438 1.00 31.67 173 ALA C CA 1
ATOM 1338 C C . ALA A 1 173 ? -187.712 -101.005 26.681 1.00 31.67 173 ALA C C 1
ATOM 1339 O O . ALA A 1 173 ? -188.306 -102.071 26.853 1.00 31.67 173 ALA C O 1
ATOM 1341 N N . MET A 1 174 ? -186.690 -100.882 25.835 1.00 31.16 174 MET C N 1
ATOM 1342 C CA . MET A 1 174 ? -186.188 -102.030 25.090 1.00 31.16 174 MET C CA 1
ATOM 1343 C C . MET A 1 174 ? -185.568 -103.060 26.018 1.00 31.16 174 MET C C 1
ATOM 1344 O O . MET A 1 174 ? -185.778 -104.265 25.842 1.00 31.16 174 MET C O 1
ATOM 1349 N N . LEU A 1 175 ? -184.828 -102.606 27.029 1.00 29.83 175 LEU C N 1
ATOM 1350 C CA . LEU A 1 175 ? -184.197 -103.553 27.947 1.00 29.83 175 LEU C CA 1
ATOM 1351 C C . LEU A 1 175 ? -185.227 -104.268 28.819 1.00 29.83 175 LEU C C 1
ATOM 1352 O O . LEU A 1 175 ? -185.140 -105.488 29.010 1.00 29.83 175 LEU C O 1
ATOM 1357 N N . VAL A 1 176 ? -186.242 -103.549 29.303 1.00 30.54 176 VAL C N 1
ATOM 1358 C CA . VAL A 1 176 ? -187.278 -104.196 30.110 1.00 30.54 176 VAL C CA 1
ATOM 1359 C C . VAL A 1 176 ? -188.156 -105.104 29.244 1.00 30.54 176 VAL C C 1
ATOM 1360 O O . VAL A 1 176 ? -188.566 -106.193 29.674 1.00 30.54 176 VAL C O 1
ATOM 1364 N N . ASP A 1 177 ? -188.418 -104.695 27.998 1.00 32.72 177 ASP C N 1
ATOM 1365 C CA . ASP A 1 177 ? -189.200 -105.493 27.060 1.00 32.72 177 ASP C CA 1
ATOM 1366 C C . ASP A 1 177 ? -188.458 -106.752 26.638 1.00 32.72 177 ASP C C 1
ATOM 1367 O O . ASP A 1 177 ? -189.085 -107.750 26.273 1.00 32.72 177 ASP C O 1
ATOM 1372 N N . TYR A 1 178 ? -187.129 -106.717 26.652 1.00 31.15 178 TYR C N 1
ATOM 1373 C CA . TYR A 1 178 ? -186.370 -107.931 26.395 1.00 31.15 178 TYR C CA 1
ATOM 1374 C C . TYR A 1 178 ? -186.330 -108.823 27.626 1.00 31.15 178 TYR C C 1
ATOM 1375 O O . TYR A 1 178 ? -186.303 -110.048 27.497 1.00 31.15 178 TYR C O 1
ATOM 1384 N N . SER A 1 179 ? -186.280 -108.227 28.821 1.00 31.19 179 SER C N 1
ATOM 1385 C CA . SER A 1 179 ? -186.219 -109.019 30.047 1.00 31.19 179 SER C CA 1
ATOM 1386 C C . SER A 1 179 ? -187.500 -109.796 30.262 1.00 31.19 179 SER C C 1
ATOM 1387 O O . SER A 1 179 ? -187.474 -110.987 30.589 1.00 31.19 179 SER C O 1
ATOM 1390 N N . LEU A 1 180 ? -188.630 -109.135 30.096 1.00 33.16 180 LEU C N 1
ATOM 1391 C CA . LEU A 1 180 ? -189.866 -109.882 30.033 1.00 33.16 180 LEU C CA 1
ATOM 1392 C C . LEU A 1 180 ? -189.965 -110.566 28.675 1.00 33.16 180 LEU C C 1
ATOM 1393 O O . LEU A 1 180 ? -189.252 -110.212 27.737 1.00 33.16 180 LEU C O 1
ATOM 1398 N N . ASN A 1 181 ? -190.733 -111.659 28.645 1.00 34.57 181 ASN C N 1
ATOM 1399 C CA . ASN A 1 181 ? -191.320 -112.345 27.473 1.00 34.57 181 ASN C CA 1
ATOM 1400 C C . ASN A 1 181 ? -190.353 -112.612 26.307 1.00 34.57 181 ASN C C 1
ATOM 1401 O O . ASN A 1 181 ? -190.798 -112.834 25.178 1.00 34.57 181 ASN C O 1
ATOM 1406 N N . GLN A 1 182 ? -189.042 -112.591 26.531 1.00 32.77 182 GLN C N 1
ATOM 1407 C CA . GLN A 1 182 ? -188.101 -112.915 25.468 1.00 32.77 182 GLN C CA 1
ATOM 1408 C C . GLN A 1 182 ? -186.983 -113.863 25.887 1.00 32.77 182 GLN C C 1
ATOM 1409 O O . GLN A 1 182 ? -186.538 -114.663 25.061 1.00 32.77 182 GLN C O 1
ATOM 1415 N N . LEU A 1 183 ? -186.556 -113.860 27.142 1.00 33.12 183 LEU C N 1
ATOM 1416 C CA . LEU A 1 183 ? -185.506 -114.765 27.573 1.00 33.12 183 LEU C CA 1
ATOM 1417 C C . LEU A 1 183 ? -186.109 -116.056 28.122 1.00 33.12 183 LEU C C 1
ATOM 1418 O O . LEU A 1 183 ? -187.318 -116.280 28.074 1.00 33.12 183 LEU C O 1
ATOM 1423 N N . SER A 1 184 ? -185.250 -116.914 28.660 1.00 36.94 184 SER C N 1
ATOM 1424 C CA . SER A 1 184 ? -185.572 -118.314 28.866 1.00 36.94 184 SER C CA 1
ATOM 1425 C C . SER A 1 184 ? -186.053 -118.591 30.284 1.00 36.94 184 SER C C 1
ATOM 1426 O O . SER A 1 184 ? -186.289 -117.683 31.084 1.00 36.94 184 SER C O 1
ATOM 1429 N N . GLU A 1 185 ? -186.205 -119.879 30.593 1.00 39.17 185 GLU C N 1
ATOM 1430 C CA . GLU A 1 185 ? -186.599 -120.323 31.922 1.00 39.17 185 GLU C CA 1
ATOM 1431 C C . GLU A 1 185 ? -185.402 -120.431 32.853 1.00 39.17 185 GLU C C 1
ATOM 1432 O O . GLU A 1 185 ? -185.538 -120.214 34.061 1.00 39.17 185 GLU C O 1
ATOM 1438 N N . THR A 1 186 ? -184.235 -120.762 32.318 1.00 36.68 186 THR C N 1
ATOM 1439 C CA . THR A 1 186 ? -183.028 -120.893 33.116 1.00 36.68 186 THR C CA 1
ATOM 1440 C C . THR A 1 186 ? -182.299 -119.575 33.330 1.00 36.68 186 THR C C 1
ATOM 1441 O O . THR A 1 186 ? -181.194 -119.580 33.877 1.00 36.68 186 THR C O 1
ATOM 1445 N N . ASN A 1 187 ? -182.877 -118.454 32.905 1.00 34.94 187 ASN C N 1
ATOM 1446 C CA . ASN A 1 187 ? -182.340 -117.141 33.229 1.00 34.94 187 ASN C CA 1
ATOM 1447 C C . ASN A 1 187 ? -183.103 -116.450 34.337 1.00 34.94 187 ASN C C 1
ATOM 1448 O O . ASN A 1 187 ? -182.531 -115.616 35.041 1.00 34.94 187 ASN C O 1
ATOM 1453 N N . VAL A 1 188 ? -184.383 -116.759 34.493 1.00 35.77 188 VAL C N 1
ATOM 1454 C CA . VAL A 1 188 ? -185.195 -116.143 35.532 1.00 35.77 188 VAL C CA 1
ATOM 1455 C C . VAL A 1 188 ? -184.819 -116.756 36.872 1.00 35.77 188 VAL C C 1
ATOM 1456 O O . VAL A 1 188 ? -184.952 -117.967 37.073 1.00 35.77 188 VAL C O 1
ATOM 1460 N N . ARG A 1 189 ? -184.335 -115.925 37.784 1.00 36.17 189 ARG C N 1
ATOM 1461 C CA . ARG A 1 189 ? -184.081 -116.332 39.153 1.00 36.17 189 ARG C CA 1
ATOM 1462 C C . ARG A 1 189 ? -185.041 -115.593 40.068 1.00 36.17 189 ARG C C 1
ATOM 1463 O O . ARG A 1 189 ? -185.303 -114.403 39.877 1.00 36.17 189 ARG C O 1
ATOM 1471 N N . LYS A 1 190 ? -185.581 -116.304 41.045 1.00 42.95 190 LYS C N 1
ATOM 1472 C CA . LYS A 1 190 ? -186.643 -115.775 41.884 1.00 42.95 190 LYS C CA 1
ATOM 1473 C C . LYS A 1 190 ? -186.056 -115.305 43.206 1.00 42.95 190 LYS C C 1
ATOM 1474 O O . LYS A 1 190 ? -185.286 -116.029 43.844 1.00 42.95 190 LYS C O 1
ATOM 1480 N N . ALA A 1 191 ? -186.410 -114.093 43.604 1.00 45.70 191 ALA C N 1
ATOM 1481 C CA . ALA A 1 191 ? -186.040 -113.535 44.893 1.00 45.70 191 ALA C CA 1
ATOM 1482 C C . ALA A 1 191 ? -187.304 -113.288 45.709 1.00 45.70 191 ALA C C 1
ATOM 1483 O O . ALA A 1 191 ? -188.423 -113.501 45.240 1.00 45.70 191 ALA C O 1
ATOM 1485 N N . THR A 1 192 ? -187.123 -112.838 46.948 1.00 47.89 192 THR C N 1
ATOM 1486 C CA . THR A 1 192 ? -188.280 -112.595 47.798 1.00 47.89 192 THR C CA 1
ATOM 1487 C C . THR A 1 192 ? -188.233 -111.302 48.595 1.00 47.89 192 THR C C 1
ATOM 1488 O O . THR A 1 192 ? -189.276 -110.900 49.117 1.00 47.89 192 THR C O 1
ATOM 1492 N N . SER A 1 193 ? -187.092 -110.632 48.708 1.00 46.34 193 SER C N 1
ATOM 1493 C CA . SER A 1 193 ? -186.998 -109.443 49.539 1.00 46.34 193 SER C CA 1
ATOM 1494 C C . SER A 1 193 ? -185.897 -108.550 48.991 1.00 46.34 193 SER C C 1
ATOM 1495 O O . SER A 1 193 ? -185.402 -108.753 47.880 1.00 46.34 193 SER C O 1
ATOM 1498 N N . LYS A 1 194 ? -185.515 -107.551 49.779 1.00 47.12 194 LYS C N 1
ATOM 1499 C CA . LYS A 1 194 ? -184.514 -106.586 49.369 1.00 47.12 194 LYS C CA 1
ATOM 1500 C C . LYS A 1 194 ? -183.163 -106.847 50.021 1.00 47.12 194 LYS C C 1
ATOM 1501 O O . LYS A 1 194 ? -182.141 -106.428 49.470 1.00 47.12 194 LYS C O 1
ATOM 1507 N N . GLU A 1 195 ? -183.116 -107.596 51.126 1.00 48.28 195 GLU C N 1
ATOM 1508 C CA . GLU A 1 195 ? -181.855 -108.205 51.535 1.00 48.28 195 GLU C CA 1
ATOM 1509 C C . GLU A 1 195 ? -181.520 -109.417 50.684 1.00 48.28 195 GLU C C 1
ATOM 1510 O O . GLU A 1 195 ? -180.341 -109.756 50.538 1.00 48.28 195 GLU C O 1
ATOM 1516 N N . ASP A 1 196 ? -182.533 -110.073 50.130 1.00 46.49 196 ASP C N 1
ATOM 1517 C CA . ASP A 1 196 ? -182.384 -110.935 48.977 1.00 46.49 196 ASP C CA 1
ATOM 1518 C C . ASP A 1 196 ? -182.320 -110.047 47.739 1.00 46.49 196 ASP C C 1
ATOM 1519 O O . ASP A 1 196 ? -182.525 -108.836 47.825 1.00 46.49 196 ASP C O 1
ATOM 1524 N N . LEU A 1 197 ? -181.976 -110.641 46.589 1.00 42.36 197 LEU C N 1
ATOM 1525 C CA . LEU A 1 197 ? -181.695 -109.930 45.333 1.00 42.36 197 LEU C CA 1
ATOM 1526 C C . LEU A 1 197 ? -180.532 -108.942 45.491 1.00 42.36 197 LEU C C 1
ATOM 1527 O O . LEU A 1 197 ? -180.382 -108.004 44.720 1.00 42.36 197 LEU C O 1
ATOM 1532 N N . ALA A 1 198 ? -179.695 -109.142 46.504 1.00 42.58 198 ALA C N 1
ATOM 1533 C CA .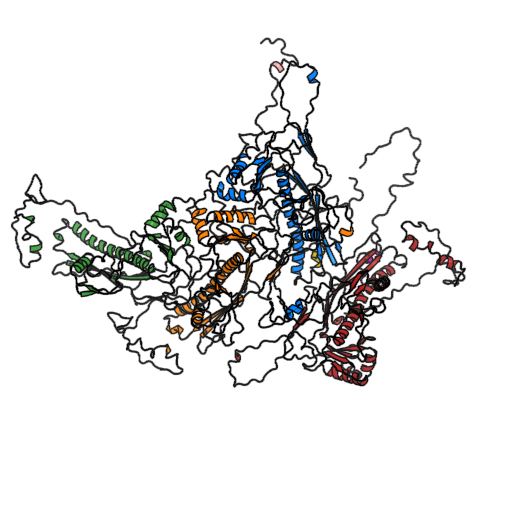 ALA A 1 198 ? -178.404 -108.491 46.620 1.00 42.58 198 ALA C CA 1
ATOM 1534 C C . ALA A 1 198 ? -177.309 -109.471 46.968 1.00 42.58 198 ALA C C 1
ATOM 1535 O O . ALA A 1 198 ? -176.134 -109.165 46.736 1.00 42.58 198 ALA C O 1
ATOM 1537 N N . SER A 1 199 ? -177.649 -110.628 47.532 1.00 42.80 199 SER C N 1
ATOM 1538 C CA . SER A 1 199 ? -176.781 -111.791 47.503 1.00 42.80 199 SER C CA 1
ATOM 1539 C C . SER A 1 199 ? -176.962 -112.591 46.226 1.00 42.80 199 SER C C 1
ATOM 1540 O O . SER A 1 199 ? -176.029 -113.274 45.799 1.00 42.80 199 SER C O 1
ATOM 1543 N N . LYS A 1 200 ? -178.135 -112.509 45.593 1.00 40.44 200 LYS C N 1
ATOM 1544 C CA . LYS A 1 200 ? -178.333 -113.194 44.321 1.00 40.44 200 LYS C CA 1
ATOM 1545 C C . LYS A 1 200 ? -177.809 -112.385 43.147 1.00 40.44 200 LYS C C 1
ATOM 1546 O O . LYS A 1 200 ? -177.485 -112.963 42.108 1.00 40.44 200 LYS C O 1
ATOM 1552 N N . VAL A 1 201 ? -177.714 -111.064 43.279 1.00 39.33 201 VAL C N 1
ATOM 1553 C CA . VAL A 1 201 ? -177.053 -110.277 42.244 1.00 39.33 201 VAL C CA 1
ATOM 1554 C C . VAL A 1 201 ? -175.544 -110.431 42.352 1.00 39.33 201 VAL C C 1
ATOM 1555 O O . VAL A 1 201 ? -174.848 -110.573 41.341 1.00 39.33 201 VAL C O 1
ATOM 1559 N N . PHE A 1 202 ? -175.017 -110.451 43.576 1.00 41.87 202 PHE C N 1
ATOM 1560 C CA . PHE A 1 202 ? -173.593 -110.706 43.757 1.00 41.87 202 PHE C CA 1
ATOM 1561 C C . PHE A 1 202 ? -173.234 -112.144 43.410 1.00 41.87 202 PHE C C 1
ATOM 1562 O O . PHE A 1 202 ? -172.119 -112.411 42.955 1.00 41.87 202 PHE C O 1
ATOM 1570 N N . GLU A 1 203 ? -174.159 -113.078 43.622 1.00 40.59 203 GLU C N 1
ATOM 1571 C CA . GLU A 1 203 ? -173.961 -114.449 43.173 1.00 40.59 203 GLU C CA 1
ATOM 1572 C C . GLU A 1 203 ? -174.044 -114.546 41.660 1.00 40.59 203 GLU C C 1
ATOM 1573 O O . GLU A 1 203 ? -173.288 -115.297 41.040 1.00 40.59 203 GLU C O 1
ATOM 1579 N N . ALA A 1 204 ? -174.950 -113.779 41.054 1.00 37.03 204 ALA C N 1
ATOM 1580 C CA . ALA A 1 204 ? -175.223 -113.881 39.628 1.00 37.03 204 ALA C CA 1
ATOM 1581 C C . ALA A 1 204 ? -174.115 -113.256 38.802 1.00 37.03 204 ALA C C 1
ATOM 1582 O O . ALA A 1 204 ? -173.738 -113.816 37.774 1.00 37.03 204 ALA C O 1
ATOM 1584 N N . ILE A 1 205 ? -173.673 -112.080 39.140 1.00 37.16 205 ILE C N 1
ATOM 1585 C CA . ILE A 1 205 ? -172.399 -111.736 38.570 1.00 37.16 205 ILE C CA 1
ATOM 1586 C C . ILE A 1 205 ? -171.549 -112.902 39.131 1.00 37.16 205 ILE C C 1
ATOM 1587 O O . ILE A 1 205 ? -171.891 -113.596 40.115 1.00 37.16 205 ILE C O 1
ATOM 1592 N N . LEU A 1 206 ? -170.475 -113.245 38.452 1.00 37.02 206 LEU C N 1
ATOM 1593 C CA . LEU A 1 206 ? -169.604 -114.383 38.817 1.00 37.02 206 LEU C CA 1
ATOM 1594 C C . LEU A 1 206 ? -170.208 -115.740 38.558 1.00 37.02 206 LEU C C 1
ATOM 1595 O O . LEU A 1 206 ? -169.902 -116.693 39.201 1.00 37.02 206 LEU C O 1
ATOM 1600 N N . ASN A 1 207 ? -171.165 -115.733 37.658 1.00 34.83 207 ASN C N 1
ATOM 1601 C CA . ASN A 1 207 ? -171.864 -116.830 37.036 1.00 34.83 207 ASN C CA 1
ATOM 1602 C C . ASN A 1 207 ? -171.730 -116.527 35.569 1.00 34.83 207 ASN C C 1
ATOM 1603 O O . ASN A 1 207 ? -171.497 -117.380 34.786 1.00 34.83 207 ASN C O 1
ATOM 1608 N N . LEU A 1 208 ? -171.862 -115.272 35.204 1.00 32.73 208 LEU C N 1
ATOM 1609 C CA . LEU A 1 208 ? -171.777 -114.821 33.881 1.00 32.73 208 LEU C CA 1
ATOM 1610 C C . LEU A 1 208 ? -170.363 -115.014 33.442 1.00 32.73 208 LEU C C 1
ATOM 1611 O O . LEU A 1 208 ? -170.061 -114.811 32.296 1.00 32.73 208 LEU C O 1
ATOM 1616 N N . GLN A 1 209 ? -169.473 -115.315 34.362 1.00 35.35 209 GLN C N 1
ATOM 1617 C CA . GLN A 1 209 ? -168.080 -115.602 34.078 1.00 35.35 209 GLN C CA 1
ATOM 1618 C C . GLN A 1 209 ? -167.743 -117.068 34.247 1.00 35.35 209 GLN C C 1
ATOM 1619 O O . GLN A 1 209 ? -166.678 -117.396 34.772 1.00 35.35 209 GLN C O 1
ATOM 1625 N N . ASN A 1 210 ? -168.646 -117.949 33.866 1.00 34.84 210 ASN C N 1
ATOM 1626 C CA . ASN A 1 210 ? -168.387 -119.369 33.796 1.00 34.84 210 ASN C CA 1
ATOM 1627 C C . ASN A 1 210 ? -168.833 -119.848 32.427 1.00 34.84 210 ASN C C 1
ATOM 1628 O O . ASN A 1 210 ? -169.740 -119.272 31.820 1.00 34.84 210 ASN C O 1
ATOM 1633 N N . ASN A 1 211 ? -168.190 -120.896 31.939 1.00 33.29 211 ASN C N 1
ATOM 1634 C CA . ASN A 1 211 ? -168.570 -121.475 30.660 1.00 33.29 211 ASN C CA 1
ATOM 1635 C C . ASN A 1 211 ? -169.905 -122.182 30.820 1.00 33.29 211 ASN C C 1
ATOM 1636 O O . ASN A 1 211 ? -169.976 -123.262 31.412 1.00 33.29 211 ASN C O 1
ATOM 1641 N N . SER A 1 212 ? -170.967 -121.575 30.301 1.00 32.32 212 SER C N 1
ATOM 1642 C CA . SER A 1 212 ? -172.290 -122.163 30.428 1.00 32.32 212 SER C CA 1
ATOM 1643 C C . SER A 1 212 ? -173.164 -121.668 29.294 1.00 32.32 212 SER C C 1
ATOM 1644 O O . SER A 1 212 ? -173.159 -120.480 28.973 1.00 32.32 212 SER C O 1
ATOM 1647 N N . ALA A 1 213 ? -173.923 -122.587 28.711 1.00 31.16 213 ALA C N 1
ATOM 1648 C CA . ALA A 1 213 ? -174.840 -122.280 27.628 1.00 31.16 213 ALA C CA 1
ATOM 1649 C C . ALA A 1 213 ? -176.219 -121.893 28.119 1.00 31.16 213 ALA C C 1
ATOM 1650 O O . ALA A 1 213 ? -177.143 -121.787 27.310 1.00 31.16 213 ALA C O 1
ATOM 1652 N N . LYS A 1 214 ? -176.383 -121.690 29.419 1.00 32.96 214 LYS C N 1
ATOM 1653 C CA . LYS A 1 214 ? -177.693 -121.413 29.977 1.00 32.96 214 LYS C CA 1
ATOM 1654 C C . LYS A 1 214 ? -178.065 -119.943 29.929 1.00 32.96 214 LYS C C 1
ATOM 1655 O O . LYS A 1 214 ? -179.254 -119.622 29.944 1.00 32.96 214 LYS C O 1
ATOM 1661 N N . TYR A 1 215 ? -177.094 -119.046 29.849 1.00 31.10 215 TYR C N 1
ATOM 1662 C CA . TYR A 1 215 ? -177.332 -117.648 30.163 1.00 31.10 215 TYR C CA 1
ATOM 1663 C C . TYR A 1 215 ? -177.558 -116.782 28.936 1.00 31.10 215 TYR C C 1
ATOM 1664 O O . TYR A 1 215 ? -177.699 -115.567 29.071 1.00 31.10 215 TYR C O 1
ATOM 1673 N N . ASN A 1 216 ? -177.637 -117.375 27.756 1.00 30.18 216 ASN C N 1
ATOM 1674 C CA . ASN A 1 216 ? -177.882 -116.650 26.520 1.00 30.18 216 ASN C CA 1
ATOM 1675 C C . ASN A 1 216 ? -179.236 -117.052 25.946 1.00 30.18 216 ASN C C 1
ATOM 1676 O O . ASN A 1 216 ? -179.951 -117.881 26.510 1.00 30.18 216 ASN C O 1
ATOM 1681 N N . GLU A 1 217 ? -179.582 -116.465 24.807 1.00 31.86 217 GLU C N 1
ATOM 1682 C CA . GLU A 1 217 ? -180.889 -116.658 24.191 1.00 31.86 217 GLU C CA 1
ATOM 1683 C C . GLU A 1 217 ? -180.743 -117.099 22.750 1.00 31.86 217 GLU C C 1
ATOM 1684 O O . GLU A 1 217 ? -181.390 -116.572 21.847 1.00 31.86 217 GLU C O 1
ATOM 1690 N N . VAL A 1 218 ? -179.898 -118.102 22.505 1.00 30.70 218 VAL C N 1
ATOM 1691 C CA . VAL A 1 218 ? -179.724 -118.579 21.136 1.00 30.70 218 VAL C CA 1
ATOM 1692 C C . VAL A 1 218 ? -180.866 -119.453 20.659 1.00 30.70 218 VAL C C 1
ATOM 1693 O O . VAL A 1 218 ? -180.880 -119.837 19.486 1.00 30.70 218 VAL C O 1
ATOM 1697 N N . HIS A 1 219 ? -181.821 -119.790 21.521 1.00 32.59 219 HIS C N 1
ATOM 1698 C CA . HIS A 1 219 ? -183.002 -120.492 21.048 1.00 32.59 219 HIS C CA 1
ATOM 1699 C C . HIS A 1 219 ? -184.018 -119.554 20.423 1.00 32.59 219 HIS C C 1
ATOM 1700 O O . HIS A 1 219 ? -185.002 -120.025 19.847 1.00 32.59 219 HIS C O 1
ATOM 1707 N N . ARG A 1 220 ? -183.806 -118.248 20.521 1.00 32.43 220 ARG C N 1
ATOM 1708 C CA . ARG A 1 220 ? -184.602 -117.287 19.781 1.00 32.43 220 ARG C CA 1
ATOM 1709 C C . ARG A 1 220 ? -183.968 -116.914 18.452 1.00 32.43 220 ARG C C 1
ATOM 1710 O O . ARG A 1 220 ? -184.589 -116.192 17.669 1.00 32.43 220 ARG C O 1
ATOM 1718 N N . ALA A 1 221 ? -182.759 -117.395 18.175 1.00 31.90 221 ALA C N 1
ATOM 1719 C CA . ALA A 1 221 ? -182.134 -117.208 16.878 1.00 31.90 221 ALA C CA 1
ATOM 1720 C C . ALA A 1 221 ? -182.714 -118.204 15.881 1.00 31.90 221 ALA C C 1
ATOM 1721 O O . ALA A 1 221 ? -183.549 -119.045 16.219 1.00 31.90 221 ALA C O 1
ATOM 1723 N N . SER A 1 222 ? -182.263 -118.120 14.632 1.00 32.61 222 SER C N 1
ATOM 1724 C CA . SER A 1 222 ? -182.868 -118.939 13.588 1.00 32.61 222 SER C CA 1
ATOM 1725 C C . SER A 1 222 ? -182.395 -120.385 13.667 1.00 32.61 222 SER C C 1
ATOM 1726 O O . SER A 1 222 ? -183.196 -121.300 13.874 1.00 32.61 222 SER C O 1
ATOM 1729 N N . GLY A 1 223 ? -181.097 -120.610 13.526 1.00 31.76 223 GLY C N 1
ATOM 1730 C CA . GLY A 1 223 ? -180.597 -121.968 13.503 1.00 31.76 223 GLY C CA 1
ATOM 1731 C C . GLY A 1 223 ? -180.170 -122.500 14.853 1.00 31.76 223 GLY C C 1
ATOM 1732 O O . GLY A 1 223 ? -179.344 -123.412 14.928 1.00 31.76 223 GLY C O 1
ATOM 1733 N N . GLY A 1 224 ? -180.724 -121.950 15.927 1.00 31.78 224 GLY C N 1
ATOM 1734 C CA . GLY A 1 224 ? -180.316 -122.357 17.254 1.00 31.78 224 GLY C CA 1
ATOM 1735 C C . GLY A 1 224 ? -181.446 -122.860 18.123 1.00 31.78 224 GLY C C 1
ATOM 1736 O O . GLY A 1 224 ? -181.361 -122.786 19.350 1.00 31.78 224 GLY C O 1
ATOM 1737 N N . ALA A 1 225 ? -182.505 -123.382 17.500 1.00 32.44 225 ALA C N 1
ATOM 1738 C CA . ALA A 1 225 ? -183.654 -123.859 18.262 1.00 32.44 225 ALA C CA 1
ATOM 1739 C C . ALA A 1 225 ? -183.314 -125.111 19.059 1.00 32.44 225 ALA C C 1
ATOM 1740 O O . ALA A 1 225 ? -183.732 -125.250 20.213 1.00 32.44 225 ALA C O 1
ATOM 1742 N N . ILE A 1 226 ? -182.557 -126.029 18.468 1.00 34.19 226 ILE C N 1
ATOM 1743 C CA . ILE A 1 226 ? -182.049 -127.198 19.170 1.00 34.19 226 ILE C CA 1
ATOM 1744 C C . ILE A 1 226 ? -180.532 -127.114 19.149 1.00 34.19 226 ILE C C 1
ATOM 1745 O O . ILE A 1 226 ? -179.935 -126.889 18.091 1.00 34.19 226 ILE C O 1
ATOM 1750 N N . GLY A 1 227 ? -179.914 -127.280 20.310 1.00 33.64 227 GLY C N 1
ATOM 1751 C CA . GLY A 1 227 ? -178.488 -127.115 20.465 1.00 33.64 227 GLY C CA 1
ATOM 1752 C C . GLY A 1 227 ? -178.174 -126.113 21.550 1.00 33.64 227 GLY C C 1
ATOM 1753 O O . GLY A 1 227 ? -179.056 -125.508 22.155 1.00 33.64 227 GLY C O 1
ATOM 1754 N N . GLN A 1 228 ? -176.881 -125.940 21.795 1.00 31.61 228 GLN C N 1
ATOM 1755 C CA . GLN A 1 228 ? -176.426 -125.044 22.841 1.00 31.61 228 GLN C CA 1
ATOM 1756 C C . GLN A 1 228 ? -175.299 -124.170 22.318 1.00 31.61 228 GLN C C 1
ATOM 1757 O O . GLN A 1 228 ? -174.675 -124.467 21.300 1.00 31.61 228 GLN C O 1
ATOM 1763 N N . TYR A 1 229 ? -175.049 -123.078 23.031 1.00 29.19 229 TYR C N 1
ATOM 1764 C CA . TYR A 1 229 ? -173.976 -122.160 22.668 1.00 29.19 229 TYR C CA 1
ATOM 1765 C C . TYR A 1 229 ? -173.393 -121.590 23.950 1.00 29.19 229 TYR C C 1
ATOM 1766 O O . TYR A 1 229 ? -174.083 -120.873 24.677 1.00 29.19 229 TYR C O 1
ATOM 1775 N N . THR A 1 230 ? -172.136 -121.916 24.225 1.00 29.85 230 THR C N 1
ATOM 1776 C CA . THR A 1 230 ? -171.459 -121.467 25.430 1.00 29.85 230 THR C CA 1
ATOM 1777 C C . THR A 1 230 ? -170.689 -120.184 25.172 1.00 29.85 230 THR C C 1
ATOM 1778 O O . THR A 1 230 ? -170.112 -119.998 24.100 1.00 29.85 230 THR C O 1
ATOM 1782 N N . THR A 1 231 ? -170.673 -119.309 26.175 1.00 32.01 231 THR C N 1
ATOM 1783 C CA . THR A 1 231 ? -169.966 -118.040 26.102 1.00 32.01 231 THR C CA 1
ATOM 1784 C C . THR A 1 231 ? -169.659 -117.571 27.517 1.00 32.01 231 THR C C 1
ATOM 1785 O O . THR A 1 231 ? -170.153 -118.135 28.494 1.00 32.01 231 THR C O 1
ATOM 1789 N N . VAL A 1 232 ? -168.826 -116.534 27.621 1.00 33.41 232 VAL C N 1
ATOM 1790 C CA . VAL A 1 232 ? -168.316 -116.049 28.898 1.00 33.41 232 VAL C CA 1
ATOM 1791 C C . VAL A 1 232 ? -168.324 -114.522 28.866 1.00 33.41 232 VAL C C 1
ATOM 1792 O O . VAL A 1 232 ? -168.454 -113.905 27.807 1.00 33.41 232 VAL C O 1
ATOM 1796 N N . SER A 1 233 ? -168.196 -113.902 30.045 1.00 34.46 233 SER C N 1
ATOM 1797 C CA . SER A 1 233 ? -168.182 -112.453 30.210 1.00 34.46 233 SER C CA 1
ATOM 1798 C C . SER A 1 233 ? -166.900 -112.022 30.916 1.00 34.46 233 SER C C 1
ATOM 1799 O O . SER A 1 233 ? -166.079 -112.853 31.306 1.00 34.46 233 SER C O 1
ATOM 1802 N N . LYS A 1 234 ? -166.708 -110.709 31.071 1.00 37.70 234 LYS C N 1
ATOM 1803 C CA . LYS A 1 234 ? -165.401 -110.183 31.455 1.00 37.70 234 LYS C CA 1
ATOM 1804 C C . LYS A 1 234 ? -165.379 -109.195 32.617 1.00 37.70 234 LYS C C 1
ATOM 1805 O O . LYS A 1 234 ? -164.284 -108.734 32.965 1.00 37.70 234 LYS C O 1
ATOM 1811 N N . LEU A 1 235 ? -166.542 -108.774 33.137 1.00 36.76 235 LEU C N 1
ATOM 1812 C CA . LEU A 1 235 ? -166.776 -107.815 34.231 1.00 36.76 235 LEU C CA 1
ATOM 1813 C C . LEU A 1 235 ? -166.456 -106.373 33.843 1.00 36.76 235 LEU C C 1
ATOM 1814 O O . LEU A 1 235 ? -166.878 -105.438 34.526 1.00 36.76 235 LEU C O 1
ATOM 1819 N N . LYS A 1 236 ? -165.784 -106.155 32.725 1.00 38.18 236 LYS C N 1
ATOM 1820 C CA . LYS A 1 236 ? -165.738 -104.838 32.124 1.00 38.18 236 LYS C CA 1
ATOM 1821 C C . LYS A 1 236 ? -166.800 -104.701 31.053 1.00 38.18 236 LYS C C 1
ATOM 1822 O O . LYS A 1 236 ? -166.808 -103.715 30.313 1.00 38.18 236 LYS C O 1
ATOM 1828 N N . ASP A 1 237 ? -167.698 -105.685 30.970 1.00 38.28 237 ASP C N 1
ATOM 1829 C CA . ASP A 1 237 ? -168.799 -105.699 30.025 1.00 38.28 237 ASP C CA 1
ATOM 1830 C C . ASP A 1 237 ? -170.126 -106.015 30.700 1.00 38.28 237 ASP C C 1
ATOM 1831 O O . ASP A 1 237 ? -171.147 -106.095 30.015 1.00 38.28 237 ASP C O 1
ATOM 1836 N N . ILE A 1 238 ? -170.146 -106.182 32.017 1.00 34.97 238 ILE C N 1
ATOM 1837 C CA . ILE A 1 238 ? -171.348 -106.563 32.749 1.00 34.97 238 ILE C CA 1
ATOM 1838 C C . ILE A 1 238 ? -171.952 -105.320 33.378 1.00 34.97 238 ILE C C 1
ATOM 1839 O O . ILE A 1 238 ? -171.298 -104.640 34.175 1.00 34.97 238 ILE C O 1
ATOM 1844 N N . VAL A 1 239 ? -173.201 -105.027 33.030 1.00 33.11 239 VAL C N 1
ATOM 1845 C CA . VAL A 1 239 ? -173.943 -103.920 33.613 1.00 33.11 239 VAL C CA 1
ATOM 1846 C C . VAL A 1 239 ? -175.208 -104.490 34.244 1.00 33.11 239 VAL C C 1
ATOM 1847 O O . VAL A 1 239 ? -175.700 -105.547 33.838 1.00 33.11 239 VAL C O 1
ATOM 1851 N N . ILE A 1 240 ? -175.706 -103.820 35.280 1.00 32.55 240 ILE C N 1
ATOM 1852 C CA . ILE A 1 240 ? -176.854 -104.285 36.047 1.00 32.55 240 ILE C CA 1
ATOM 1853 C C . ILE A 1 240 ? -177.913 -103.196 35.999 1.00 32.55 240 ILE C C 1
ATOM 1854 O O . ILE A 1 240 ? -177.669 -102.070 36.446 1.00 32.55 240 ILE C O 1
ATOM 1859 N N . LEU A 1 241 ? -179.085 -103.524 35.467 1.00 32.65 241 LEU C N 1
ATOM 1860 C CA . LEU A 1 241 ? -180.185 -102.573 35.347 1.00 32.65 241 LEU C CA 1
ATOM 1861 C C . LEU A 1 241 ? -181.174 -102.832 36.477 1.00 32.65 241 LEU C C 1
ATOM 1862 O O . LEU A 1 241 ? -181.845 -103.868 36.497 1.00 32.65 241 LEU C O 1
ATOM 1867 N N . THR A 1 242 ? -181.258 -101.895 37.419 1.00 34.56 242 THR C N 1
ATOM 1868 C CA . THR A 1 242 ? -182.123 -102.001 38.586 1.00 34.56 242 THR C CA 1
ATOM 1869 C C . THR A 1 242 ? -182.964 -100.745 38.721 1.00 34.56 242 THR C C 1
ATOM 1870 O O . THR A 1 242 ? -182.914 -99.838 37.888 1.00 34.56 242 THR C O 1
ATOM 1874 N N . THR A 1 243 ? -183.737 -100.700 39.800 1.00 36.71 243 THR C N 1
ATOM 1875 C CA . THR A 1 243 ? -184.393 -99.484 40.240 1.00 36.71 243 THR C CA 1
ATOM 1876 C C . THR A 1 243 ? -183.435 -98.672 41.105 1.00 36.71 243 THR C C 1
ATOM 1877 O O . THR A 1 243 ? -182.303 -99.078 41.374 1.00 36.71 243 THR C O 1
ATOM 1881 N N . ASP A 1 244 ? -183.885 -97.505 41.555 1.00 38.24 244 ASP C N 1
ATOM 1882 C CA . ASP A 1 244 ? -183.118 -96.773 42.551 1.00 38.24 244 ASP C CA 1
ATOM 1883 C C . ASP A 1 244 ? -183.280 -97.350 43.943 1.00 38.24 244 ASP C C 1
ATOM 1884 O O . ASP A 1 244 ? -182.482 -97.025 44.825 1.00 38.24 244 ASP C O 1
ATOM 1889 N N . SER A 1 245 ? -184.288 -98.196 44.156 1.00 38.24 245 SER C N 1
ATOM 1890 C CA . SER A 1 245 ? -184.480 -98.806 45.466 1.00 38.24 245 SER C CA 1
ATOM 1891 C C . SER A 1 245 ? -183.377 -99.808 45.776 1.00 38.24 245 SER C C 1
ATOM 1892 O O . SER A 1 245 ? -182.829 -99.812 46.884 1.00 38.24 245 SER C O 1
ATOM 1895 N N . LEU A 1 246 ? -183.010 -100.636 44.794 1.00 37.66 246 LEU C N 1
ATOM 1896 C CA . LEU A 1 246 ? -181.972 -101.639 45.009 1.00 37.66 246 LEU C CA 1
ATOM 1897 C C . LEU A 1 246 ? -180.595 -100.996 45.112 1.00 37.66 246 LEU C C 1
ATOM 1898 O O . LEU A 1 246 ? -179.779 -101.409 45.944 1.00 37.66 246 LEU C O 1
ATOM 1903 N N . LYS A 1 247 ? -180.319 -99.983 44.285 1.00 38.52 247 LYS C N 1
ATOM 1904 C CA . LYS A 1 247 ? -179.055 -99.262 44.399 1.00 38.52 247 LYS C CA 1
ATOM 1905 C C . LYS A 1 247 ? -178.973 -98.486 45.705 1.00 38.52 247 LYS C C 1
ATOM 1906 O O . LYS A 1 247 ? -177.896 -98.399 46.303 1.00 38.52 247 LYS C O 1
ATOM 1912 N N . SER A 1 248 ? -180.103 -97.956 46.180 1.00 40.48 248 SER C N 1
ATOM 1913 C CA . SER A 1 248 ? -180.132 -97.295 47.480 1.00 40.48 248 SER C CA 1
ATOM 1914 C C . SER A 1 248 ? -179.851 -98.276 48.603 1.00 40.48 248 SER C C 1
ATOM 1915 O O . SER A 1 248 ? -179.119 -97.950 49.544 1.00 40.48 248 SER C O 1
ATOM 1918 N N . TYR A 1 249 ? -180.423 -99.483 48.513 1.00 42.29 249 TYR C N 1
ATOM 1919 C CA . TYR A 1 249 ? -180.136 -100.533 49.489 1.00 42.29 249 TYR C CA 1
ATOM 1920 C C . TYR A 1 249 ? -178.664 -100.908 49.487 1.00 42.29 249 TYR C C 1
ATOM 1921 O O . TYR A 1 249 ? -178.061 -101.067 50.554 1.00 42.29 249 TYR C O 1
ATOM 1930 N N . LEU A 1 250 ? -178.076 -101.063 48.300 1.00 40.43 250 LEU C N 1
ATOM 1931 C CA . LEU A 1 250 ? -176.663 -101.417 48.210 1.00 40.43 250 LEU C CA 1
ATOM 1932 C C . LEU A 1 250 ? -175.778 -100.312 48.762 1.00 40.43 250 LEU C C 1
ATOM 1933 O O . LEU A 1 250 ? -174.738 -100.588 49.367 1.00 40.43 250 LEU C O 1
ATOM 1938 N N . LEU A 1 251 ? -176.176 -99.056 48.577 1.00 41.12 251 LEU C N 1
ATOM 1939 C CA . LEU A 1 251 ? -175.344 -97.969 49.069 1.00 41.12 251 LEU C CA 1
ATOM 1940 C C . LEU A 1 251 ? -175.490 -97.737 50.565 1.00 41.12 251 LEU C C 1
ATOM 1941 O O . LEU A 1 251 ? -174.528 -97.293 51.198 1.00 41.12 251 LEU C O 1
ATOM 1946 N N . ASP A 1 252 ? -176.653 -98.006 51.164 1.00 43.16 252 ASP C N 1
ATOM 1947 C CA . ASP A 1 252 ? -176.784 -97.690 52.581 1.00 43.16 252 ASP C CA 1
ATOM 1948 C C . ASP A 1 252 ? -176.718 -98.890 53.518 1.00 43.16 252 ASP C C 1
ATOM 1949 O O . ASP A 1 252 ? -176.577 -98.686 54.727 1.00 43.16 252 ASP C O 1
ATOM 1954 N N . THR A 1 253 ? -176.830 -100.122 53.025 1.00 42.53 253 THR C N 1
ATOM 1955 C CA . THR A 1 253 ? -176.706 -101.275 53.907 1.00 42.53 253 THR C CA 1
ATOM 1956 C C . THR A 1 253 ? -175.544 -102.183 53.544 1.00 42.53 253 THR C C 1
ATOM 1957 O O . THR A 1 253 ? -174.713 -102.480 54.405 1.00 42.53 253 THR C O 1
ATOM 1961 N N . LYS A 1 254 ? -175.458 -102.634 52.291 1.00 42.16 254 LYS C N 1
ATOM 1962 C CA . LYS A 1 254 ? -174.463 -103.641 51.936 1.00 42.16 254 LYS C CA 1
ATOM 1963 C C . LYS A 1 254 ? -173.059 -103.060 51.897 1.00 42.16 254 LYS C C 1
ATOM 1964 O O . LYS A 1 254 ? -172.091 -103.753 52.215 1.00 42.16 254 LYS C O 1
ATOM 1970 N N . ILE A 1 255 ? -172.919 -101.803 51.498 1.00 42.64 255 ILE C N 1
ATOM 1971 C CA . ILE A 1 255 ? -171.593 -101.202 51.485 1.00 42.64 255 ILE C CA 1
ATOM 1972 C C . ILE A 1 255 ? -171.279 -100.568 52.833 1.00 42.64 255 ILE C C 1
ATOM 1973 O O . ILE A 1 255 ? -170.146 -100.645 53.321 1.00 42.64 255 ILE C O 1
ATOM 1978 N N . ALA A 1 256 ? -172.286 -99.999 53.489 1.00 42.99 256 ALA C N 1
ATOM 1979 C CA . ALA A 1 256 ? -172.045 -99.260 54.719 1.00 42.99 256 ALA C CA 1
ATOM 1980 C C . ALA A 1 256 ? -171.759 -100.167 55.907 1.00 42.99 256 ALA C C 1
ATOM 1981 O O . ALA A 1 256 ? -170.989 -99.786 56.794 1.00 42.99 256 ALA C O 1
ATOM 1983 N N . ASN A 1 257 ? -172.349 -101.358 55.951 1.00 42.44 257 ASN C N 1
ATOM 1984 C CA . ASN A 1 257 ? -172.245 -102.217 57.121 1.00 42.44 257 ASN C CA 1
ATOM 1985 C C . ASN A 1 257 ? -171.217 -103.327 56.966 1.00 42.44 257 ASN C C 1
ATOM 1986 O O . ASN A 1 257 ? -171.200 -104.253 57.781 1.00 42.44 257 ASN C O 1
ATOM 1991 N N . THR A 1 258 ? -170.364 -103.267 55.950 1.00 42.89 258 THR C N 1
ATOM 1992 C CA . THR A 1 258 ? -169.307 -104.250 55.759 1.00 42.89 258 THR C CA 1
ATOM 1993 C C . THR A 1 258 ? -167.951 -103.571 55.863 1.00 42.89 258 THR C C 1
ATOM 1994 O O . THR A 1 258 ? -167.799 -102.416 55.457 1.00 42.89 258 THR C O 1
ATOM 1998 N N . PHE A 1 259 ? -167.057 -104.231 56.614 1.00 44.62 259 PHE C N 1
ATOM 1999 C CA . PHE A 1 259 ? -165.666 -103.819 56.869 1.00 44.62 259 PHE C CA 1
ATOM 2000 C C . PHE A 1 259 ? -164.653 -103.882 55.733 1.00 44.62 259 PHE C C 1
ATOM 2001 O O . PHE A 1 259 ? -163.918 -102.940 55.515 1.00 44.62 259 PHE C O 1
ATOM 2009 N N . GLN A 1 260 ? -164.598 -105.010 55.037 1.00 44.04 260 GLN C N 1
ATOM 2010 C CA . GLN A 1 260 ? -163.753 -105.194 53.857 1.00 44.04 260 GLN C CA 1
ATOM 2011 C C . GLN A 1 260 ? -164.606 -104.953 52.625 1.00 44.04 260 GLN C C 1
ATOM 2012 O O . GLN A 1 260 ? -165.040 -105.881 51.946 1.00 44.04 260 GLN C O 1
ATOM 2018 N N . ILE A 1 261 ? -164.842 -103.678 52.330 1.00 44.36 261 ILE C N 1
ATOM 2019 C CA . ILE A 1 261 ? -165.587 -103.293 51.142 1.00 44.36 261 ILE C CA 1
ATOM 2020 C C . ILE A 1 261 ? -164.653 -103.044 49.967 1.00 44.36 261 ILE C C 1
ATOM 2021 O O . ILE A 1 261 ? -165.122 -102.885 48.829 1.00 44.36 261 ILE C O 1
ATOM 2026 N N . ALA A 1 262 ? -163.350 -103.090 50.183 1.00 43.83 262 ALA C N 1
ATOM 2027 C CA . ALA A 1 262 ? -162.391 -102.812 49.119 1.00 43.83 262 ALA C CA 1
ATOM 2028 C C . ALA A 1 262 ? -162.294 -103.911 48.088 1.00 43.83 262 ALA C C 1
ATOM 2029 O O . ALA A 1 262 ? -161.455 -103.785 47.196 1.00 43.83 262 ALA C O 1
ATOM 2031 N N . GLY A 1 263 ? -163.073 -104.984 48.127 1.00 42.30 263 GLY C N 1
ATOM 2032 C CA . GLY A 1 263 ? -163.038 -105.946 47.049 1.00 42.30 263 GLY C CA 1
ATOM 2033 C C . GLY A 1 263 ? -164.340 -106.154 46.307 1.00 42.30 263 GLY C C 1
ATOM 2034 O O . GLY A 1 263 ? -164.324 -106.375 45.098 1.00 42.30 263 GLY C O 1
ATOM 2035 N N . ILE A 1 264 ? -165.480 -106.031 46.983 1.00 42.40 264 ILE C N 1
ATOM 2036 C CA . ILE A 1 264 ? -166.716 -106.586 46.447 1.00 42.40 264 ILE C CA 1
ATOM 2037 C C . ILE A 1 264 ? -167.787 -105.532 46.199 1.00 42.40 264 ILE C C 1
ATOM 2038 O O . ILE A 1 264 ? -168.973 -105.858 46.091 1.00 42.40 264 ILE C O 1
ATOM 2043 N N . ASP A 1 265 ? -167.391 -104.267 46.087 1.00 44.23 265 ASP C N 1
ATOM 2044 C CA . ASP A 1 265 ? -168.347 -103.190 45.830 1.00 44.23 265 ASP C CA 1
ATOM 2045 C C . ASP A 1 265 ? -168.533 -103.015 44.325 1.00 44.23 265 ASP C C 1
ATOM 2046 O O . ASP A 1 265 ? -167.869 -102.218 43.665 1.00 44.23 265 ASP C O 1
ATOM 2048 N N . PHE A 1 266 ? -169.465 -103.788 43.792 1.00 42.42 266 PHE C N 1
ATOM 2049 C CA . PHE A 1 266 ? -169.780 -103.789 42.366 1.00 42.42 266 PHE C CA 1
ATOM 2050 C C . PHE A 1 266 ? -170.657 -102.632 41.939 1.00 42.42 266 PHE C C 1
ATOM 2051 O O . PHE A 1 266 ? -171.115 -102.693 40.801 1.00 42.42 266 PHE C O 1
ATOM 2059 N N . THR A 1 267 ? -170.933 -101.584 42.713 1.00 41.70 267 THR C N 1
ATOM 2060 C CA . THR A 1 267 ? -171.934 -100.594 42.329 1.00 41.70 267 THR C CA 1
ATOM 2061 C C . THR A 1 267 ? -171.425 -99.547 41.349 1.00 41.70 267 THR C C 1
ATOM 2062 O O . THR A 1 267 ? -172.102 -98.532 41.167 1.00 41.70 267 THR C O 1
ATOM 2066 N N . ASP A 1 268 ? -170.269 -99.742 40.726 1.00 42.08 268 ASP C N 1
ATOM 2067 C CA . ASP A 1 268 ? -169.875 -98.933 39.585 1.00 42.08 268 ASP C CA 1
ATOM 2068 C C . ASP A 1 268 ? -170.254 -99.587 38.267 1.00 42.08 268 ASP C C 1
ATOM 2069 O O . ASP A 1 268 ? -169.767 -99.172 37.214 1.00 42.08 268 ASP C O 1
ATOM 2074 N N . HIS A 1 269 ? -171.110 -100.610 38.308 1.00 38.17 269 HIS C N 1
ATOM 2075 C CA . HIS A 1 269 ? -171.648 -101.261 37.121 1.00 38.17 269 HIS C CA 1
ATOM 2076 C C . HIS A 1 269 ? -173.168 -101.253 37.109 1.00 38.17 269 HIS C C 1
ATOM 2077 O O . HIS A 1 269 ? -173.778 -102.068 36.416 1.00 38.17 269 HIS C O 1
ATOM 2084 N N . VAL A 1 270 ? -173.796 -100.365 37.868 1.00 36.29 270 VAL C N 1
ATOM 2085 C CA . VAL A 1 270 ? -175.241 -100.381 38.056 1.00 36.29 270 VAL C CA 1
ATOM 2086 C C . VAL A 1 270 ? -175.823 -99.139 37.400 1.00 36.29 270 VAL C C 1
ATOM 2087 O O . VAL A 1 270 ? -175.588 -98.016 37.859 1.00 36.29 270 VAL C O 1
ATOM 2091 N N . ILE A 1 271 ? -176.576 -99.334 36.323 1.00 35.78 271 ILE C N 1
ATOM 2092 C CA . ILE A 1 271 ? -177.421 -98.288 35.764 1.00 35.78 271 ILE C CA 1
ATOM 2093 C C . ILE A 1 271 ? -178.784 -98.419 36.425 1.00 35.78 271 ILE C C 1
ATOM 2094 O O . ILE A 1 271 ? -179.516 -99.376 36.170 1.00 35.78 271 ILE C O 1
ATOM 2099 N N . SER A 1 272 ? -179.125 -97.467 37.278 1.00 36.66 272 SER C N 1
ATOM 2100 C CA . SER A 1 272 ? -180.371 -97.507 38.021 1.00 36.66 272 SER C CA 1
ATOM 2101 C C . SER A 1 272 ? -181.316 -96.438 37.501 1.00 36.66 272 SER C C 1
ATOM 2102 O O . SER A 1 272 ? -180.888 -95.359 37.090 1.00 36.66 272 SER C O 1
ATOM 2105 N N . PHE A 1 273 ? -182.605 -96.742 37.519 1.00 36.22 273 PHE C N 1
ATOM 2106 C CA . PHE A 1 273 ? -183.598 -95.824 36.998 1.00 36.22 273 PHE C CA 1
ATOM 2107 C C . PHE A 1 273 ? -184.580 -95.418 38.083 1.00 36.22 273 PHE C C 1
ATOM 2108 O O . PHE A 1 273 ? -184.733 -96.089 39.105 1.00 36.22 273 PHE C O 1
ATOM 2116 N N . ASP A 1 274 ? -185.240 -94.290 37.832 1.00 36.85 274 ASP C N 1
ATOM 2117 C CA . ASP A 1 274 ? -186.239 -93.766 38.753 1.00 36.85 274 ASP C CA 1
ATOM 2118 C C . ASP A 1 274 ? -187.469 -94.662 38.772 1.00 36.85 274 ASP C C 1
ATOM 2119 O O . ASP A 1 274 ? -187.869 -95.175 39.822 1.00 36.85 274 ASP C O 1
ATOM 2124 N N . ASP A 1 275 ? -188.071 -94.872 37.605 1.00 38.36 275 ASP C N 1
ATOM 2125 C CA . ASP A 1 275 ? -189.268 -95.688 37.457 1.00 38.36 275 ASP C CA 1
ATOM 2126 C C . ASP A 1 275 ? -189.089 -96.523 36.202 1.00 38.36 275 ASP C C 1
ATOM 2127 O O . ASP A 1 275 ? -188.775 -95.981 35.141 1.00 38.36 275 ASP C O 1
ATOM 2132 N N . LEU A 1 276 ? -189.264 -97.834 36.317 1.00 36.80 276 LEU C N 1
ATOM 2133 C CA . LEU A 1 276 ? -189.091 -98.694 35.150 1.00 36.80 276 LEU C CA 1
ATOM 2134 C C . LEU A 1 276 ? -190.412 -98.965 34.419 1.00 36.80 276 LEU C C 1
ATOM 2135 O O . LEU A 1 276 ? -190.704 -100.099 34.063 1.00 36.80 276 LEU C O 1
ATOM 2140 N N . GLY A 1 277 ? -191.193 -97.931 34.162 1.00 38.38 277 GLY C N 1
ATOM 2141 C CA . GLY A 1 277 ? -192.272 -98.056 33.197 1.00 38.38 277 GLY C CA 1
ATOM 2142 C C . GLY A 1 277 ? -192.958 -96.747 32.886 1.00 38.38 277 GLY C C 1
ATOM 2143 O O . GLY A 1 277 ? -193.434 -96.058 33.791 1.00 38.38 277 GLY C O 1
ATOM 2144 N N . GLY A 1 278 ? -193.015 -96.386 31.609 1.00 39.88 278 GLY C N 1
ATOM 2145 C CA . GLY A 1 278 ? -193.789 -95.246 31.165 1.00 39.88 278 GLY C CA 1
ATOM 2146 C C . GLY A 1 278 ? -194.269 -95.469 29.752 1.00 39.88 278 GLY C C 1
ATOM 2147 O O . GLY A 1 278 ? -194.820 -94.568 29.116 1.00 39.88 278 GLY C O 1
ATOM 2148 N N . VAL A 1 279 ? -194.055 -96.680 29.252 1.00 40.01 279 VAL C N 1
ATOM 2149 C CA . VAL A 1 279 ? -194.165 -96.985 27.836 1.00 40.01 279 VAL C CA 1
ATOM 2150 C C . VAL A 1 279 ? -195.216 -98.062 27.628 1.00 40.01 279 VAL C C 1
ATOM 2151 O O . VAL A 1 279 ? -195.537 -98.840 28.527 1.00 40.01 279 VAL C O 1
ATOM 2155 N N . PHE A 1 280 ? -195.747 -98.105 26.412 1.00 41.77 280 PHE C N 1
ATOM 2156 C CA . PHE A 1 280 ? -196.926 -98.901 26.109 1.00 41.77 280 PHE C CA 1
ATOM 2157 C C . PHE A 1 280 ? -196.767 -99.546 24.746 1.00 41.77 280 PHE C C 1
ATOM 2158 O O . PHE A 1 280 ? -196.364 -98.880 23.792 1.00 41.77 280 PHE C O 1
ATOM 2166 N N . LYS A 1 281 ? -197.081 -100.831 24.652 1.00 43.12 281 LYS C N 1
ATOM 2167 C CA . LYS A 1 281 ? -197.080 -101.550 23.389 1.00 43.12 281 LYS C CA 1
ATOM 2168 C C . LYS A 1 281 ? -198.497 -101.945 23.018 1.00 43.12 281 LYS C C 1
ATOM 2169 O O . LYS A 1 281 ? -199.276 -102.363 23.874 1.00 43.12 281 LYS C O 1
ATOM 2175 N N . VAL A 1 282 ? -198.819 -101.835 21.733 1.00 45.97 282 VAL C N 1
ATOM 2176 C CA . VAL A 1 282 ? -200.127 -102.248 21.252 1.00 45.97 282 VAL C CA 1
ATOM 2177 C C . VAL A 1 282 ? -200.213 -103.769 21.239 1.00 45.97 282 VAL C C 1
ATOM 2178 O O . VAL A 1 282 ? -199.289 -104.458 20.793 1.00 45.97 282 VAL C O 1
ATOM 2182 N N . THR A 1 283 ? -201.318 -104.305 21.753 1.00 50.45 283 THR C N 1
ATOM 2183 C CA . THR A 1 283 ? -201.607 -105.726 21.630 1.00 50.45 283 THR C CA 1
ATOM 2184 C C . THR A 1 283 ? -202.508 -106.020 20.438 1.00 50.45 283 THR C C 1
ATOM 2185 O O . THR A 1 283 ? -202.213 -106.915 19.642 1.00 50.45 283 THR C O 1
ATOM 2189 N N . LYS A 1 284 ? -203.595 -105.268 20.286 1.00 52.46 284 LYS C N 1
ATOM 2190 C CA . LYS A 1 284 ? -204.540 -105.453 19.195 1.00 52.46 284 LYS C CA 1
ATOM 2191 C C . LYS A 1 284 ? -204.602 -104.181 18.364 1.00 52.46 284 LYS C C 1
ATOM 2192 O O . LYS A 1 284 ? -204.753 -103.089 18.915 1.00 52.46 284 LYS C O 1
ATOM 2198 N N . GLU A 1 285 ? -204.499 -104.333 17.047 1.00 51.53 285 GLU C N 1
ATOM 2199 C CA . GLU A 1 285 ? -204.569 -103.214 16.118 1.00 51.53 285 GLU C CA 1
ATOM 2200 C C . GLU A 1 285 ? -205.955 -102.577 16.144 1.00 51.53 285 GLU C C 1
ATOM 2201 O O . GLU A 1 285 ? -206.970 -103.253 16.318 1.00 51.53 285 GLU C O 1
ATOM 2207 N N . PHE A 1 286 ? -205.997 -101.261 15.976 1.00 51.46 286 PHE C N 1
ATOM 2208 C CA . PHE A 1 286 ? -207.260 -100.549 16.095 1.00 51.46 286 PHE C CA 1
ATOM 2209 C C . PHE A 1 286 ? -207.237 -99.339 15.167 1.00 51.46 286 PHE C C 1
ATOM 2210 O O . PHE A 1 286 ? -206.367 -99.212 14.303 1.00 51.46 286 PHE C O 1
ATOM 2218 N N . LYS A 1 287 ? -208.207 -98.448 15.351 1.00 53.01 287 LYS C N 1
ATOM 2219 C CA . LYS A 1 287 ? -208.323 -97.228 14.571 1.00 53.01 287 LYS C CA 1
ATOM 2220 C C . LYS A 1 287 ? -208.835 -96.137 15.501 1.00 53.01 287 LYS C C 1
ATOM 2221 O O . LYS A 1 287 ? -209.500 -96.427 16.496 1.00 53.01 287 LYS C O 1
ATOM 2227 N N . LEU A 1 288 ? -208.513 -94.884 15.190 1.00 50.94 288 LEU C N 1
ATOM 2228 C CA . LEU A 1 288 ? -208.850 -93.764 16.063 1.00 50.94 288 LEU C CA 1
ATOM 2229 C C . LEU A 1 288 ? -210.202 -93.182 15.675 1.00 50.94 288 LEU C C 1
ATOM 2230 O O . LEU A 1 288 ? -210.429 -92.853 14.508 1.00 50.94 288 LEU C O 1
ATOM 2235 N N . GLN A 1 289 ? -211.098 -93.048 16.658 1.00 53.64 289 GLN C N 1
ATOM 2236 C CA . GLN A 1 289 ? -212.439 -92.535 16.414 1.00 53.64 289 GLN C CA 1
ATOM 2237 C C . GLN A 1 289 ? -212.821 -91.330 17.261 1.00 53.64 289 GLN C C 1
ATOM 2238 O O . GLN A 1 289 ? -213.824 -90.682 16.947 1.00 53.64 289 GLN C O 1
ATOM 2244 N N . ASN A 1 290 ? -212.072 -91.007 18.310 1.00 52.65 290 ASN C N 1
ATOM 2245 C CA . ASN A 1 290 ? -212.484 -89.987 19.262 1.00 52.65 290 ASN C CA 1
ATOM 2246 C C . ASN A 1 290 ? -211.627 -88.734 19.139 1.00 52.65 290 ASN C C 1
ATOM 2247 O O . ASN A 1 290 ? -210.426 -88.805 18.868 1.00 52.65 290 ASN C O 1
ATOM 2252 N N . GLN A 1 291 ? -212.262 -87.579 19.354 1.00 50.78 291 GLN C N 1
ATOM 2253 C CA . GLN A 1 291 ? -211.589 -86.298 19.167 1.00 50.78 291 GLN C CA 1
ATOM 2254 C C . GLN A 1 291 ? -210.802 -85.878 20.400 1.00 50.78 291 GLN C C 1
ATOM 2255 O O . GLN A 1 291 ? -209.753 -85.230 20.271 1.00 50.78 291 GLN C O 1
ATOM 2261 N N . ASP A 1 292 ? -211.277 -86.234 21.598 1.00 51.21 292 ASP C N 1
ATOM 2262 C CA . ASP A 1 292 ? -210.497 -85.967 22.802 1.00 51.21 292 ASP C CA 1
ATOM 2263 C C . ASP A 1 292 ? -209.233 -86.814 22.848 1.00 51.21 292 ASP C C 1
ATOM 2264 O O . ASP A 1 292 ? -208.230 -86.395 23.431 1.00 51.21 292 ASP C O 1
ATOM 2269 N N . SER A 1 293 ? -209.253 -87.984 22.207 1.00 49.38 293 SER C N 1
ATOM 2270 C CA . SER A 1 293 ? -208.030 -88.758 22.045 1.00 49.38 293 SER C CA 1
ATOM 2271 C C . SER A 1 293 ? -207.050 -88.044 21.128 1.00 49.38 293 SER C C 1
ATOM 2272 O O . SER A 1 293 ? -205.845 -88.060 21.385 1.00 49.38 293 SER C O 1
ATOM 2275 N N . ILE A 1 294 ? -207.550 -87.356 20.098 1.00 47.50 294 ILE C N 1
ATOM 2276 C CA . ILE A 1 294 ? -206.687 -86.555 19.228 1.00 47.50 294 ILE C CA 1
ATOM 2277 C C . ILE A 1 294 ? -206.089 -85.380 19.987 1.00 47.50 294 ILE C C 1
ATOM 2278 O O . ILE A 1 294 ? -204.897 -85.080 19.843 1.00 47.50 294 ILE C O 1
ATOM 2283 N N . ASP A 1 295 ? -206.897 -84.703 20.807 1.00 47.61 295 ASP C N 1
ATOM 2284 C CA . ASP A 1 295 ? -206.377 -83.590 21.599 1.00 47.61 295 ASP C CA 1
ATOM 2285 C C . ASP A 1 295 ? -205.366 -84.058 22.638 1.00 47.61 295 ASP C C 1
ATOM 2286 O O . ASP A 1 295 ? -204.373 -83.364 22.889 1.00 47.61 295 ASP C O 1
ATOM 2291 N N . PHE A 1 296 ? -205.573 -85.243 23.215 1.00 44.98 296 PHE C N 1
ATOM 2292 C CA . PHE A 1 296 ? -204.610 -85.782 24.168 1.00 44.98 296 PHE C CA 1
ATOM 2293 C C . PHE A 1 296 ? -203.328 -86.236 23.479 1.00 44.98 296 PHE C C 1
ATOM 2294 O O . PHE A 1 296 ? -202.246 -86.129 24.061 1.00 44.98 296 PHE C O 1
ATOM 2302 N N . LEU A 1 297 ? -203.429 -86.764 22.258 1.00 43.13 297 LEU C N 1
ATOM 2303 C CA . LEU A 1 297 ? -202.230 -87.124 21.506 1.00 43.13 297 LEU C CA 1
ATOM 2304 C C . LEU A 1 297 ? -201.425 -85.897 21.116 1.00 43.13 297 LEU C C 1
ATOM 2305 O O . LEU A 1 297 ? -200.199 -85.889 21.255 1.00 43.13 297 LEU C O 1
ATOM 2310 N N . ARG A 1 298 ? -202.083 -84.844 20.649 1.00 41.33 298 ARG C N 1
ATOM 2311 C CA . ARG A 1 298 ? -201.333 -83.680 20.210 1.00 41.33 298 ARG C CA 1
ATOM 2312 C C . ARG A 1 298 ? -201.080 -82.691 21.333 1.00 41.33 298 ARG C C 1
ATOM 2313 O O . ARG A 1 298 ? -200.531 -81.616 21.080 1.00 41.33 298 ARG C O 1
ATOM 2321 N N . ALA A 1 299 ? -201.444 -83.032 22.568 1.00 38.92 299 ALA C N 1
ATOM 2322 C CA . ALA A 1 299 ? -200.861 -82.344 23.710 1.00 38.92 299 ALA C CA 1
ATOM 2323 C C . ALA A 1 299 ? -199.404 -82.727 23.935 1.00 38.92 299 ALA C C 1
ATOM 2324 O O . ALA A 1 299 ? -198.690 -82.012 24.645 1.00 38.92 299 ALA C O 1
ATOM 2326 N N . TYR A 1 300 ? -198.954 -83.840 23.359 1.00 37.94 300 TYR C N 1
ATOM 2327 C CA . TYR A 1 300 ? -197.586 -84.316 23.492 1.00 37.94 300 TYR C CA 1
ATOM 2328 C C . TYR A 1 300 ? -196.767 -84.100 22.229 1.00 37.94 300 TYR C C 1
ATOM 2329 O O . TYR A 1 300 ? -195.628 -84.568 22.158 1.00 37.94 300 TYR C O 1
ATOM 2338 N N . GLY A 1 301 ? -197.317 -83.420 21.230 1.00 38.33 301 GLY C N 1
ATOM 2339 C CA . GLY A 1 301 ? -196.586 -83.121 20.021 1.00 38.33 301 GLY C CA 1
ATOM 2340 C C . GLY A 1 301 ? -196.907 -83.980 18.819 1.00 38.33 301 GLY C C 1
ATOM 2341 O O . GLY A 1 301 ? -196.150 -83.946 17.846 1.00 38.33 301 GLY C O 1
ATOM 2342 N N . ASP A 1 302 ? -197.993 -84.752 18.850 1.00 40.17 302 ASP C N 1
ATOM 2343 C CA . ASP A 1 302 ? -198.369 -85.598 17.717 1.00 40.17 302 ASP C CA 1
ATOM 2344 C C . ASP A 1 302 ? -199.253 -84.779 16.784 1.00 40.17 302 ASP C C 1
ATOM 2345 O O . ASP A 1 302 ? -200.479 -84.879 16.782 1.00 40.17 302 ASP C O 1
ATOM 2350 N N . TYR A 1 303 ? -198.605 -83.964 15.961 1.00 36.96 303 TYR C N 1
ATOM 2351 C CA . TYR A 1 303 ? -199.333 -83.116 15.031 1.00 36.96 303 TYR C CA 1
ATOM 2352 C C . TYR A 1 303 ? -199.828 -83.868 13.806 1.00 36.96 303 TYR C C 1
ATOM 2353 O O . TYR A 1 303 ? -200.686 -83.348 13.086 1.00 36.96 303 TYR C O 1
ATOM 2362 N N . GLN A 1 304 ? -199.291 -85.058 13.539 1.00 38.67 304 GLN C N 1
ATOM 2363 C CA . GLN A 1 304 ? -199.605 -85.763 12.302 1.00 38.67 304 GLN C CA 1
ATOM 2364 C C . GLN A 1 304 ? -201.018 -86.313 12.315 1.00 38.67 304 GLN C C 1
ATOM 2365 O O . GLN A 1 304 ? -201.791 -86.092 11.377 1.00 38.67 304 GLN C O 1
ATOM 2371 N N . SER A 1 305 ? -201.364 -87.043 13.368 1.00 41.95 305 SER C N 1
ATOM 2372 C CA . SER A 1 305 ? -202.473 -87.980 13.328 1.00 41.95 305 SER C CA 1
ATOM 2373 C C . SER A 1 305 ? -203.813 -87.266 13.386 1.00 41.95 305 SER C C 1
ATOM 2374 O O . SER A 1 305 ? -204.024 -86.389 14.227 1.00 41.95 305 SER C O 1
ATOM 2377 N N . GLN A 1 306 ? -204.709 -87.640 12.481 1.00 44.56 306 GLN C N 1
ATOM 2378 C CA . GLN A 1 306 ? -206.111 -87.274 12.544 1.00 44.56 306 GLN C CA 1
ATOM 2379 C C . GLN A 1 306 ? -206.945 -88.523 12.799 1.00 44.56 306 GLN C C 1
ATOM 2380 O O . GLN A 1 306 ? -206.417 -89.607 13.060 1.00 44.56 306 GLN C O 1
ATOM 2386 N N . LEU A 1 307 ? -208.262 -88.359 12.739 1.00 47.09 307 LEU C N 1
ATOM 2387 C CA . LEU A 1 307 ? -209.173 -89.471 12.958 1.00 47.09 307 LEU C CA 1
ATOM 2388 C C . LEU A 1 307 ? -209.095 -90.469 11.813 1.00 47.09 307 LEU C C 1
ATOM 2389 O O . LEU A 1 307 ? -208.908 -90.097 10.653 1.00 47.09 307 LEU C O 1
ATOM 2394 N N . GLY A 1 308 ? -209.230 -91.745 12.149 1.00 48.34 308 GLY C N 1
ATOM 2395 C CA . GLY A 1 308 ? -209.227 -92.789 11.153 1.00 48.34 308 GLY C CA 1
ATOM 2396 C C . GLY A 1 308 ? -207.874 -93.378 10.841 1.00 48.34 308 GLY C C 1
ATOM 2397 O O . GLY A 1 308 ? -207.759 -94.135 9.871 1.00 48.34 308 GLY C O 1
ATOM 2398 N N . ASP A 1 309 ? -206.850 -93.060 11.622 1.00 47.89 309 ASP C N 1
ATOM 2399 C CA . ASP A 1 309 ? -205.508 -93.548 11.356 1.00 47.89 309 ASP C CA 1
ATOM 2400 C C . ASP A 1 309 ? -205.271 -94.899 12.011 1.00 47.89 309 ASP C C 1
ATOM 2401 O O . ASP A 1 309 ? -205.828 -95.214 13.064 1.00 47.89 309 ASP C O 1
ATOM 2406 N N . THR A 1 310 ? -204.430 -95.696 11.368 1.00 46.36 310 THR C N 1
ATOM 2407 C CA . THR A 1 310 ? -204.100 -97.032 11.831 1.00 46.36 310 THR C CA 1
ATOM 2408 C C . THR A 1 310 ? -202.900 -96.979 12.765 1.00 46.36 310 THR C C 1
ATOM 2409 O O . THR A 1 310 ? -201.866 -96.396 12.424 1.00 46.36 310 THR C O 1
ATOM 2413 N N . ILE A 1 311 ? -203.048 -97.567 13.944 1.00 45.53 311 ILE C N 1
ATOM 2414 C CA . ILE A 1 311 ? -201.934 -97.807 14.856 1.00 45.53 311 ILE C CA 1
ATOM 2415 C C . ILE A 1 311 ? -201.593 -99.291 14.784 1.00 45.53 311 ILE C C 1
ATOM 2416 O O . ILE A 1 311 ? -202.448 -100.123 15.115 1.00 45.53 311 ILE C O 1
ATOM 2421 N N . PRO A 1 312 ? -200.394 -99.663 14.361 1.00 43.82 312 PRO C N 1
ATOM 2422 C CA . PRO A 1 312 ? -200.058 -101.077 14.187 1.00 43.82 312 PRO C CA 1
ATOM 2423 C C . PRO A 1 312 ? -199.784 -101.751 15.527 1.00 43.82 312 PRO C C 1
ATOM 2424 O O . PRO A 1 312 ? -199.936 -101.163 16.592 1.00 43.82 312 PRO C O 1
ATOM 2428 N N . VAL A 1 313 ? -199.362 -103.012 15.453 1.00 43.76 313 VAL C N 1
ATOM 2429 C CA . VAL A 1 313 ? -199.186 -103.799 16.667 1.00 43.76 313 VAL C CA 1
ATOM 2430 C C . VAL A 1 313 ? -197.874 -103.446 17.368 1.00 43.76 313 VAL C C 1
ATOM 2431 O O . VAL A 1 313 ? -197.814 -103.399 18.601 1.00 43.76 313 VAL C O 1
ATOM 2435 N N . GLY A 1 314 ? -196.822 -103.144 16.621 1.00 42.80 314 GLY C N 1
ATOM 2436 C CA . GLY A 1 314 ? -195.554 -102.837 17.251 1.00 42.80 314 GLY C CA 1
ATOM 2437 C C . GLY A 1 314 ? -195.334 -101.367 17.541 1.00 42.80 314 GLY C C 1
ATOM 2438 O O . GLY A 1 314 ? -194.252 -100.837 17.275 1.00 42.80 314 GLY C O 1
ATOM 2439 N N . ALA A 1 315 ? -196.354 -100.712 18.073 1.00 40.68 315 ALA C N 1
ATOM 2440 C CA . ALA A 1 315 ? -196.319 -99.286 18.306 1.00 40.68 315 ALA C CA 1
ATOM 2441 C C . ALA A 1 315 ? -195.951 -98.999 19.709 1.00 40.68 315 ALA C C 1
ATOM 2442 O O . ALA A 1 315 ? -196.545 -99.523 20.584 1.00 40.68 315 ALA C O 1
ATOM 2444 N N . VAL A 1 316 ? -194.977 -98.155 19.948 1.00 38.78 316 VAL C N 1
ATOM 2445 C CA . VAL A 1 316 ? -194.599 -97.891 21.301 1.00 38.78 316 VAL C CA 1
ATOM 2446 C C . VAL A 1 316 ? -194.931 -96.480 21.598 1.00 38.78 316 VAL C C 1
ATOM 2447 O O . VAL A 1 316 ? -194.461 -95.610 20.911 1.00 38.78 316 VAL C O 1
ATOM 2451 N N . PHE A 1 317 ? -195.779 -96.246 22.587 1.00 39.61 317 PHE C N 1
ATOM 2452 C CA . PHE A 1 317 ? -196.159 -94.905 22.932 1.00 39.61 317 PHE C CA 1
ATOM 2453 C C . PHE A 1 317 ? -195.286 -93.894 23.614 1.00 39.61 317 PHE C C 1
ATOM 2454 O O . PHE A 1 317 ? -195.280 -92.781 23.146 1.00 39.61 317 PHE C O 1
ATOM 2462 N N . THR A 1 318 ? -194.576 -94.253 24.675 1.00 37.81 318 THR C N 1
ATOM 2463 C CA . THR A 1 318 ? -193.679 -93.368 25.458 1.00 37.81 318 THR C CA 1
ATOM 2464 C C . THR A 1 318 ? -194.408 -92.434 26.433 1.00 37.81 318 THR C C 1
ATOM 2465 O O . THR A 1 318 ? -193.803 -91.670 27.136 1.00 37.81 318 THR C O 1
ATOM 2469 N N . TYR A 1 319 ? -195.722 -92.526 26.531 1.00 39.49 319 TYR C N 1
ATOM 2470 C CA . TYR A 1 319 ? -196.460 -91.718 27.516 1.00 39.49 319 TYR C CA 1
ATOM 2471 C C . TYR A 1 319 ? -197.631 -92.483 28.032 1.00 39.49 319 TYR C C 1
ATOM 2472 O O . TYR A 1 319 ? -198.031 -93.436 27.411 1.00 39.49 319 TYR C O 1
ATOM 2481 N N . ASP A 1 320 ? -198.215 -92.087 29.149 1.00 44.89 320 ASP C N 1
ATOM 2482 C CA . ASP A 1 320 ? -199.290 -92.912 29.664 1.00 44.89 320 ASP C CA 1
ATOM 2483 C C . ASP A 1 320 ? -200.527 -92.600 28.917 1.00 44.89 320 ASP C C 1
ATOM 2484 O O . ASP A 1 320 ? -201.162 -91.607 29.124 1.00 44.89 320 ASP C O 1
ATOM 2489 N N . VAL A 1 321 ? -200.863 -93.516 28.043 1.00 46.61 321 VAL C N 1
ATOM 2490 C CA . VAL A 1 321 ? -201.985 -93.394 27.183 1.00 46.61 321 VAL C CA 1
ATOM 2491 C C . VAL A 1 321 ? -202.956 -94.504 27.420 1.00 46.61 321 VAL C C 1
ATOM 2492 O O . VAL A 1 321 ? -203.702 -94.832 26.552 1.00 46.61 321 VAL C O 1
ATOM 2496 N N . SER A 1 322 ? -202.941 -95.123 28.579 1.00 49.34 322 SER C N 1
ATOM 2497 C CA . SER A 1 322 ? -203.861 -96.237 28.783 1.00 49.34 322 SER C CA 1
ATOM 2498 C C . SER A 1 322 ? -205.253 -95.816 29.233 1.00 49.34 322 SER C C 1
ATOM 2499 O O . SER A 1 322 ? -206.148 -96.665 29.287 1.00 49.34 322 SER C O 1
ATOM 2502 N N . LYS A 1 323 ? -205.469 -94.546 29.559 1.00 53.12 323 LYS C N 1
ATOM 2503 C CA . LYS A 1 323 ? -206.730 -94.105 30.134 1.00 53.12 323 LYS C CA 1
ATOM 2504 C C . LYS A 1 323 ? -207.705 -93.587 29.088 1.00 53.12 323 LYS C C 1
ATOM 2505 O O . LYS A 1 323 ? -208.627 -92.842 29.431 1.00 53.12 323 LYS C O 1
ATOM 2511 N N . LEU A 1 324 ? -207.521 -93.956 27.829 1.00 54.60 324 LEU C N 1
ATOM 2512 C CA . LEU A 1 324 ? -208.392 -93.504 26.757 1.00 54.60 324 LEU C CA 1
ATOM 2513 C C . LEU A 1 324 ? -209.460 -94.443 26.216 1.00 54.60 324 LEU C C 1
ATOM 2514 O O . LEU A 1 324 ? -209.398 -95.662 26.389 1.00 54.60 324 LEU C O 1
ATOM 2519 N N . LYS A 1 325 ? -210.475 -93.877 25.553 1.00 57.77 325 LYS C N 1
ATOM 2520 C CA . LYS A 1 325 ? -211.607 -94.674 25.047 1.00 57.77 325 LYS C CA 1
ATOM 2521 C C . LYS A 1 325 ? -211.187 -95.764 24.063 1.00 57.77 325 LYS C C 1
ATOM 2522 O O . LYS A 1 325 ? -211.593 -96.919 24.194 1.00 57.77 325 LYS C O 1
ATOM 2528 N N . GLU A 1 326 ? -210.372 -95.394 23.085 1.00 55.51 326 GLU C N 1
ATOM 2529 C CA . GLU A 1 326 ? -209.794 -96.363 22.167 1.00 55.51 326 GLU C CA 1
ATOM 2530 C C . GLU A 1 326 ? -208.709 -97.341 22.570 1.00 55.51 326 GLU C C 1
ATOM 2531 O O . GLU A 1 326 ? -208.591 -98.413 21.965 1.00 55.51 326 GLU C O 1
ATOM 2537 N N . PHE A 1 327 ? -207.912 -96.985 23.575 1.00 53.79 327 PHE C N 1
ATOM 2538 C CA . PHE A 1 327 ? -206.658 -97.666 23.843 1.00 53.79 327 PHE C CA 1
ATOM 2539 C C . PHE A 1 327 ? -206.802 -98.707 24.942 1.00 53.79 327 PHE C C 1
ATOM 2540 O O . PHE A 1 327 ? -205.823 -99.380 25.276 1.00 53.79 327 PHE C O 1
ATOM 2548 N N . THR A 1 328 ? -207.993 -98.838 25.519 1.00 53.74 328 THR C N 1
ATOM 2549 C CA . THR A 1 328 ? -208.226 -99.799 26.587 1.00 53.74 328 THR C CA 1
ATOM 2550 C C . THR A 1 328 ? -208.229 -101.213 26.027 1.00 53.74 328 THR C C 1
ATOM 2551 O O . THR A 1 328 ? -208.961 -101.516 25.082 1.00 53.74 328 THR C O 1
ATOM 2555 N N . GLY A 1 329 ? -207.400 -102.080 26.605 1.00 53.43 329 GLY C N 1
ATOM 2556 C CA . GLY A 1 329 ? -207.255 -103.432 26.118 1.00 53.43 329 GLY C CA 1
ATOM 2557 C C . GLY A 1 329 ? -206.289 -103.591 24.972 1.00 53.43 329 GLY C C 1
ATOM 2558 O O . GLY A 1 329 ? -205.989 -104.728 24.586 1.00 53.43 329 GLY C O 1
ATOM 2559 N N . ASN A 1 330 ? -205.787 -102.493 24.415 1.00 51.61 330 ASN C N 1
ATOM 2560 C CA . ASN A 1 330 ? -204.807 -102.529 23.344 1.00 51.61 330 ASN C CA 1
ATOM 2561 C C . ASN A 1 330 ? -203.395 -102.289 23.856 1.00 51.61 330 ASN C C 1
ATOM 2562 O O . ASN A 1 330 ? -202.468 -102.997 23.463 1.00 51.61 330 ASN C O 1
ATOM 2567 N N . VAL A 1 331 ? -203.214 -101.315 24.743 1.00 48.58 331 VAL C N 1
ATOM 2568 C CA . VAL A 1 331 ? -201.891 -101.024 25.275 1.00 48.58 331 VAL C CA 1
ATOM 2569 C C . VAL A 1 331 ? -201.506 -102.060 26.327 1.00 48.58 331 VAL C C 1
ATOM 2570 O O . VAL A 1 331 ? -202.342 -102.806 26.844 1.00 48.58 331 VAL C O 1
ATOM 2574 N N . GLU A 1 332 ? -200.210 -102.097 26.656 1.00 46.96 332 GLU C N 1
ATOM 2575 C CA . GLU A 1 332 ? -199.654 -103.175 27.464 1.00 46.96 332 GLU C CA 1
ATOM 2576 C C . GLU A 1 332 ? -199.010 -102.733 28.774 1.00 46.96 332 GLU C C 1
ATOM 2577 O O . GLU A 1 332 ? -199.176 -103.444 29.770 1.00 46.96 332 GLU C O 1
ATOM 2583 N N . GLU A 1 333 ? -198.317 -101.586 28.810 1.00 43.47 333 GLU C N 1
ATOM 2584 C CA . GLU A 1 333 ? -197.540 -101.105 29.966 1.00 43.47 333 GLU C CA 1
ATOM 2585 C C . GLU A 1 333 ? -196.468 -102.127 30.359 1.00 43.47 333 GLU C C 1
ATOM 2586 O O . GLU A 1 333 ? -196.574 -102.872 31.336 1.00 43.47 333 GLU C O 1
ATOM 2592 N N . ILE A 1 334 ? -195.469 -102.214 29.487 1.00 41.45 334 ILE C N 1
ATOM 2593 C CA . ILE A 1 334 ? -194.320 -103.073 29.747 1.00 41.45 334 ILE C CA 1
ATOM 2594 C C . ILE A 1 334 ? -193.523 -102.509 30.926 1.00 41.45 334 ILE C C 1
ATOM 2595 O O . ILE A 1 334 ? -192.922 -101.435 30.846 1.00 41.45 334 ILE C O 1
ATOM 2600 N N . LYS A 1 335 ? -193.547 -103.233 32.041 1.00 41.50 335 LYS C N 1
ATOM 2601 C CA . LYS A 1 335 ? -192.878 -102.828 33.269 1.00 41.50 335 LYS C CA 1
ATOM 2602 C C . LYS A 1 335 ? -192.662 -104.066 34.129 1.00 41.50 335 LYS C C 1
ATOM 2603 O O . LYS A 1 335 ? -193.357 -105.075 33.954 1.00 41.50 335 LYS C O 1
ATOM 2609 N N . PRO A 1 336 ? -191.699 -104.035 35.047 1.00 41.25 336 PRO C N 1
ATOM 2610 C CA . PRO A 1 336 ? -191.666 -105.062 36.089 1.00 41.25 336 PRO C CA 1
ATOM 2611 C C . PRO A 1 336 ? -192.835 -104.893 37.036 1.00 41.25 336 PRO C C 1
ATOM 2612 O O . PRO A 1 336 ? -193.333 -103.786 37.252 1.00 41.25 336 PRO C O 1
ATOM 2616 N N . LYS A 1 337 ? -193.275 -106.011 37.609 1.00 44.97 337 LYS C N 1
ATOM 2617 C CA . LYS A 1 337 ? -194.526 -105.998 38.358 1.00 44.97 337 LYS C CA 1
ATOM 2618 C C . LYS A 1 337 ? -194.354 -105.437 39.762 1.00 44.97 337 LYS C C 1
ATOM 2619 O O . LYS A 1 337 ? -195.139 -104.585 40.188 1.00 44.97 337 LYS C O 1
ATOM 2625 N N . SER A 1 338 ? -193.338 -105.885 40.496 1.00 45.96 338 SER C N 1
ATOM 2626 C CA . SER A 1 338 ? -193.358 -105.716 41.944 1.00 45.96 338 SER C CA 1
ATOM 2627 C C . SER A 1 338 ? -192.017 -105.231 42.477 1.00 45.96 338 SER C C 1
ATOM 2628 O O . SER A 1 338 ? -191.565 -105.676 43.538 1.00 45.96 338 SER C O 1
ATOM 2631 N N . ASP A 1 339 ? -191.319 -104.390 41.701 1.00 44.36 339 ASP C N 1
ATOM 2632 C CA . ASP A 1 339 ? -190.234 -103.505 42.146 1.00 44.36 339 ASP C CA 1
ATOM 2633 C C . ASP A 1 339 ? -188.942 -104.240 42.528 1.00 44.36 339 ASP C C 1
ATOM 2634 O O . ASP A 1 339 ? -187.889 -103.616 42.690 1.00 44.36 339 ASP C O 1
ATOM 2639 N N . LEU A 1 340 ? -188.979 -105.566 42.610 1.00 42.15 340 LEU C N 1
ATOM 2640 C CA . LEU A 1 340 ? -187.779 -106.361 42.849 1.00 42.15 340 LEU C CA 1
ATOM 2641 C C . LEU A 1 340 ? -187.320 -106.857 41.491 1.00 42.15 340 LEU C C 1
ATOM 2642 O O . LEU A 1 340 ? -187.889 -107.792 40.927 1.00 42.15 340 LEU C O 1
ATOM 2647 N N . TYR A 1 341 ? -186.286 -106.219 40.961 1.00 35.21 341 TYR C N 1
ATOM 2648 C CA . TYR A 1 341 ? -185.936 -106.374 39.561 1.00 35.21 341 TYR C CA 1
ATOM 2649 C C . TYR A 1 341 ? -184.466 -106.038 39.405 1.00 35.21 341 TYR C C 1
ATOM 2650 O O . TYR A 1 341 ? -184.019 -104.987 39.869 1.00 35.21 341 TYR C O 1
ATOM 2659 N N . ALA A 1 342 ? -183.723 -106.924 38.750 1.00 33.32 342 ALA C N 1
ATOM 2660 C CA . ALA A 1 342 ? -182.309 -106.680 38.497 1.00 33.32 342 ALA C CA 1
ATOM 2661 C C . ALA A 1 342 ? -181.962 -107.468 37.240 1.00 33.32 342 ALA C C 1
ATOM 2662 O O . ALA A 1 342 ? -181.892 -108.696 37.286 1.00 33.32 342 ALA C O 1
ATOM 2664 N N . PHE A 1 343 ? -181.763 -106.769 36.139 1.00 31.19 343 PHE C N 1
ATOM 2665 C CA . PHE A 1 343 ? -181.456 -107.412 34.870 1.00 31.19 343 PHE C CA 1
ATOM 2666 C C . PHE A 1 343 ? -179.977 -107.220 34.585 1.00 31.19 343 PHE C C 1
ATOM 2667 O O . PHE A 1 343 ? -179.535 -106.118 34.253 1.00 31.19 343 PHE C O 1
ATOM 2675 N N . ILE A 1 344 ? -179.221 -108.305 34.704 1.00 31.19 344 ILE C N 1
ATOM 2676 C CA . ILE A 1 344 ? -177.766 -108.255 34.661 1.00 31.19 344 ILE C CA 1
ATOM 2677 C C . ILE A 1 344 ? -177.366 -108.607 33.233 1.00 31.19 344 ILE C C 1
ATOM 2678 O O . ILE A 1 344 ? -177.226 -109.770 32.866 1.00 31.19 344 ILE C O 1
ATOM 2683 N N . LEU A 1 345 ? -177.211 -107.573 32.418 1.00 33.15 345 LEU C N 1
ATOM 2684 C CA . LEU A 1 345 ? -176.748 -107.690 31.049 1.00 33.15 345 LEU C CA 1
ATOM 2685 C C . LEU A 1 345 ? -175.278 -108.064 30.980 1.00 33.15 345 LEU C C 1
ATOM 2686 O O . LEU A 1 345 ? -174.533 -107.987 31.956 1.00 33.15 345 LEU C O 1
ATOM 2691 N N . ASP A 1 346 ? -174.871 -108.466 29.787 1.00 35.93 346 ASP C N 1
ATOM 2692 C CA . ASP A 1 346 ? -173.494 -108.364 29.333 1.00 35.93 346 ASP C CA 1
ATOM 2693 C C . ASP A 1 346 ? -173.534 -107.589 28.030 1.00 35.93 346 ASP C C 1
ATOM 2694 O O . ASP A 1 346 ? -173.960 -108.128 27.006 1.00 35.93 346 ASP C O 1
ATOM 2699 N N . ILE A 1 347 ? -173.108 -106.327 28.063 1.00 36.29 347 ILE C N 1
ATOM 2700 C CA . ILE A 1 347 ? -173.147 -105.500 26.862 1.00 36.29 347 ILE C CA 1
ATOM 2701 C C . ILE A 1 347 ? -172.087 -105.969 25.880 1.00 36.29 347 ILE C C 1
ATOM 2702 O O . ILE A 1 347 ? -171.186 -106.736 26.243 1.00 36.29 347 ILE C O 1
ATOM 2707 N N . ASN A 1 348 ? -172.150 -105.403 24.673 1.00 37.76 348 ASN C N 1
ATOM 2708 C CA . ASN A 1 348 ? -171.968 -105.949 23.326 1.00 37.76 348 ASN C CA 1
ATOM 2709 C C . ASN A 1 348 ? -173.277 -106.584 22.899 1.00 37.76 348 ASN C C 1
ATOM 2710 O O . ASN A 1 348 ? -173.403 -106.999 21.748 1.00 37.76 348 ASN C O 1
ATOM 2715 N N . SER A 1 349 ? -174.271 -106.633 23.776 1.00 31.80 349 SER C N 1
ATOM 2716 C CA . SER A 1 349 ? -175.581 -107.139 23.427 1.00 31.80 349 SER C CA 1
ATOM 2717 C C . SER A 1 349 ? -176.454 -106.053 22.833 1.00 31.80 349 SER C C 1
ATOM 2718 O O . SER A 1 349 ? -177.232 -106.316 21.915 1.00 31.80 349 SER C O 1
ATOM 2721 N N . ILE A 1 350 ? -176.309 -104.824 23.319 1.00 31.87 350 ILE C N 1
ATOM 2722 C CA . ILE A 1 350 ? -177.215 -103.737 22.973 1.00 31.87 350 ILE C CA 1
ATOM 2723 C C . ILE A 1 350 ? -176.752 -103.132 21.651 1.00 31.87 350 ILE C C 1
ATOM 2724 O O . ILE A 1 350 ? -175.901 -102.251 21.637 1.00 31.87 350 ILE C O 1
ATOM 2729 N N . LYS A 1 351 ? -177.314 -103.581 20.537 1.00 31.88 351 LYS C N 1
ATOM 2730 C CA . LYS A 1 351 ? -177.048 -102.934 19.260 1.00 31.88 351 LYS C CA 1
ATOM 2731 C C . LYS A 1 351 ? -177.747 -101.587 19.249 1.00 31.88 351 LYS C C 1
ATOM 2732 O O . LYS A 1 351 ? -178.969 -101.520 19.394 1.00 31.88 351 LYS C O 1
ATOM 2738 N N . TYR A 1 352 ? -176.987 -100.514 19.086 1.00 32.21 352 TYR C N 1
ATOM 2739 C CA . TYR A 1 352 ? -177.569 -99.185 19.228 1.00 32.21 352 TYR C CA 1
ATOM 2740 C C . TYR A 1 352 ? -176.794 -98.201 18.371 1.00 32.21 352 TYR C C 1
ATOM 2741 O O . TYR A 1 352 ? -175.644 -97.882 18.670 1.00 32.21 352 TYR C O 1
ATOM 2750 N N . LYS A 1 353 ? -177.434 -97.736 17.305 1.00 32.25 353 LYS C N 1
ATOM 2751 C CA . LYS A 1 353 ? -176.809 -96.948 16.256 1.00 32.25 353 LYS C CA 1
ATOM 2752 C C . LYS A 1 353 ? -177.700 -95.761 15.936 1.00 32.25 353 LYS C C 1
ATOM 2753 O O . LYS A 1 353 ? -178.923 -95.895 15.882 1.00 32.25 353 LYS C O 1
ATOM 2759 N N . ARG A 1 354 ? -177.086 -94.602 15.721 1.00 34.48 354 ARG C N 1
ATOM 2760 C CA . ARG A 1 354 ? -177.817 -93.361 15.530 1.00 34.48 354 ARG C CA 1
ATOM 2761 C C . ARG A 1 354 ? -177.176 -92.565 14.400 1.00 34.48 354 ARG C C 1
ATOM 2762 O O . ARG A 1 354 ? -175.963 -92.602 14.208 1.00 34.48 354 ARG C O 1
ATOM 2770 N N . TYR A 1 355 ? -177.999 -91.836 13.646 1.00 32.69 355 TYR C N 1
ATOM 2771 C CA . TYR A 1 355 ? -177.535 -91.085 12.477 1.00 32.69 355 TYR C CA 1
ATOM 2772 C C . TYR A 1 355 ? -178.091 -89.669 12.558 1.00 32.69 355 TYR C C 1
ATOM 2773 O O . TYR A 1 355 ? -179.268 -89.444 12.273 1.00 32.69 355 TYR C O 1
ATOM 2782 N N . THR A 1 356 ? -177.243 -88.717 12.932 1.00 35.38 356 THR C N 1
ATOM 2783 C CA . THR A 1 356 ? -177.664 -87.356 13.243 1.00 35.38 356 THR C CA 1
ATOM 2784 C C . THR A 1 356 ? -176.809 -86.331 12.524 1.00 35.38 356 THR C C 1
ATOM 2785 O O . THR A 1 356 ? -176.330 -85.372 13.131 1.00 35.38 356 THR C O 1
ATOM 2789 N N . LYS A 1 357 ? -176.587 -86.493 11.223 1.00 36.86 357 LYS C N 1
ATOM 2790 C CA . LYS A 1 357 ? -175.834 -85.458 10.527 1.00 36.86 357 LYS C CA 1
ATOM 2791 C C . LYS A 1 357 ? -176.692 -84.607 9.603 1.00 36.86 357 LYS C C 1
ATOM 2792 O O . LYS A 1 357 ? -176.411 -83.419 9.433 1.00 36.86 357 LYS C O 1
ATOM 2798 N N . GLY A 1 358 ? -177.740 -85.160 9.013 1.00 37.71 358 GLY C N 1
ATOM 2799 C CA . GLY A 1 358 ? -178.692 -84.317 8.321 1.00 37.71 358 GLY C CA 1
ATOM 2800 C C . GLY A 1 358 ? -179.825 -83.956 9.253 1.00 37.71 358 GLY C C 1
ATOM 2801 O O . GLY A 1 358 ? -180.987 -84.254 8.969 1.00 37.71 358 GLY C O 1
ATOM 2802 N N . MET A 1 359 ? -179.503 -83.317 10.373 1.00 37.17 359 MET C N 1
ATOM 2803 C CA . MET A 1 359 ? -180.423 -83.245 11.498 1.00 37.17 359 MET C CA 1
ATOM 2804 C C . MET A 1 359 ? -181.192 -81.935 11.566 1.00 37.17 359 MET C C 1
ATOM 2805 O O . MET A 1 359 ? -182.408 -81.944 11.750 1.00 37.17 359 MET C O 1
ATOM 2810 N N . LEU A 1 360 ? -180.510 -80.806 11.435 1.00 34.26 360 LEU C N 1
ATOM 2811 C CA . LEU A 1 360 ? -181.167 -79.503 11.475 1.00 34.26 360 LEU C CA 1
ATOM 2812 C C . LEU A 1 360 ? -181.555 -79.120 10.056 1.00 34.26 360 LEU C C 1
ATOM 2813 O O . LEU A 1 360 ? -180.721 -78.659 9.275 1.00 34.26 360 LEU C O 1
ATOM 2818 N N . LYS A 1 361 ? -182.828 -79.306 9.725 1.00 33.63 361 LYS C N 1
ATOM 2819 C CA . LYS A 1 361 ? -183.294 -79.054 8.375 1.00 33.63 361 LYS C CA 1
ATOM 2820 C C . LYS A 1 361 ? -183.404 -77.551 8.121 1.00 33.63 361 LYS C C 1
ATOM 2821 O O . LYS A 1 361 ? -183.532 -76.770 9.067 1.00 33.63 361 LYS C O 1
ATOM 2827 N N . PRO A 1 362 ? -183.306 -77.121 6.859 1.00 33.96 362 PRO C N 1
ATOM 2828 C CA . PRO A 1 362 ? -183.479 -75.701 6.562 1.00 33.96 362 PRO C CA 1
ATOM 2829 C C . PRO A 1 362 ? -184.905 -75.259 6.831 1.00 33.96 362 PRO C C 1
ATOM 2830 O O . PRO A 1 362 ? -185.857 -76.037 6.652 1.00 33.96 362 PRO C O 1
ATOM 2834 N N . PRO A 1 363 ? -185.099 -74.028 7.283 1.00 32.71 363 PRO C N 1
ATOM 2835 C CA . PRO A 1 363 ? -186.431 -73.586 7.693 1.00 32.71 363 PRO C CA 1
ATOM 2836 C C . PRO A 1 363 ? -187.322 -73.268 6.504 1.00 32.71 363 PRO C C 1
ATOM 2837 O O . PRO A 1 363 ? -186.864 -72.990 5.397 1.00 32.71 363 PRO C O 1
ATOM 2841 N N . PHE A 1 364 ? -188.624 -73.307 6.762 1.00 32.94 364 PHE C N 1
ATOM 2842 C CA . PHE A 1 364 ? -189.633 -72.864 5.813 1.00 32.94 364 PHE C CA 1
ATOM 2843 C C . PHE A 1 364 ? -190.221 -71.557 6.318 1.00 32.94 364 PHE C C 1
ATOM 2844 O O . PHE A 1 364 ? -190.716 -71.497 7.445 1.00 32.94 364 PHE C O 1
ATOM 2852 N N . HIS A 1 365 ? -190.179 -70.517 5.489 1.00 34.34 365 HIS C N 1
ATOM 2853 C CA . HIS A 1 365 ? -190.419 -69.192 6.041 1.00 34.34 365 HIS C CA 1
ATOM 2854 C C . HIS A 1 365 ? -191.886 -68.800 6.109 1.00 34.34 365 HIS C C 1
ATOM 2855 O O . HIS A 1 365 ? -192.269 -68.119 7.061 1.00 34.34 365 HIS C O 1
ATOM 2862 N N . ASN A 1 366 ? -192.701 -69.175 5.108 1.00 33.15 366 ASN C N 1
ATOM 2863 C CA . ASN A 1 366 ? -194.144 -68.918 5.017 1.00 33.15 366 ASN C CA 1
ATOM 2864 C C . ASN A 1 366 ? -194.476 -67.443 5.215 1.00 33.15 366 ASN C C 1
ATOM 2865 O O . ASN A 1 366 ? -195.022 -67.078 6.261 1.00 33.15 366 ASN C O 1
ATOM 2870 N N . PRO A 1 367 ? -194.159 -66.564 4.261 1.00 32.42 367 PRO C N 1
ATOM 2871 C CA . PRO A 1 367 ? -194.217 -65.125 4.530 1.00 32.42 367 PRO C CA 1
ATOM 2872 C C . PRO A 1 367 ? -195.614 -64.537 4.574 1.00 32.42 367 PRO C C 1
ATOM 2873 O O . PRO A 1 367 ? -195.745 -63.341 4.852 1.00 32.42 367 PRO C O 1
ATOM 2877 N N . GLU A 1 368 ? -196.660 -65.315 4.301 1.00 33.26 368 GLU C N 1
ATOM 2878 C CA . GLU A 1 368 ? -197.997 -64.739 4.308 1.00 33.26 368 GLU C CA 1
ATOM 2879 C C . GLU A 1 368 ? -198.508 -64.573 5.727 1.00 33.26 368 GLU C C 1
ATOM 2880 O O . GLU A 1 368 ? -199.183 -63.588 6.037 1.00 33.26 368 GLU C O 1
ATOM 2886 N N . PHE A 1 369 ? -198.187 -65.521 6.596 1.00 36.45 369 PHE C N 1
ATOM 2887 C CA . PHE A 1 369 ? -198.451 -65.389 8.019 1.00 36.45 369 PHE C CA 1
ATOM 2888 C C . PHE A 1 369 ? -197.212 -64.975 8.789 1.00 36.45 369 PHE C C 1
ATOM 2889 O O . PHE A 1 369 ? -197.328 -64.587 9.956 1.00 36.45 369 PHE C O 1
ATOM 2897 N N . ASP A 1 370 ? -196.048 -65.065 8.141 1.00 36.12 370 ASP C N 1
ATOM 2898 C CA . ASP A 1 370 ? -194.742 -64.654 8.653 1.00 36.12 370 ASP C CA 1
ATOM 2899 C C . ASP A 1 370 ? -194.397 -65.407 9.936 1.00 36.12 370 ASP C C 1
ATOM 2900 O O . ASP A 1 370 ? -194.115 -64.829 10.984 1.00 36.12 370 ASP C O 1
ATOM 2905 N N . GLU A 1 371 ? -194.452 -66.730 9.831 1.00 35.13 371 GLU C N 1
ATOM 2906 C CA . GLU A 1 371 ? -194.013 -67.624 10.891 1.00 35.13 371 GLU C CA 1
ATOM 2907 C C . GLU A 1 371 ? -193.052 -68.637 10.301 1.00 35.13 371 GLU C C 1
ATOM 2908 O O . GLU A 1 371 ? -193.378 -69.305 9.320 1.00 35.13 371 GLU C O 1
ATOM 2914 N N . VAL A 1 372 ? -191.876 -68.727 10.866 1.00 33.79 372 VAL C N 1
ATOM 2915 C CA . VAL A 1 372 ? -190.860 -69.626 10.345 1.00 33.79 372 VAL C CA 1
ATOM 2916 C C . VAL A 1 372 ? -190.994 -70.971 11.050 1.00 33.79 372 VAL C C 1
ATOM 2917 O O . VAL A 1 372 ? -191.361 -71.043 12.226 1.00 33.79 372 VAL C O 1
ATOM 2921 N N . THR A 1 373 ? -190.768 -72.052 10.308 1.00 32.59 373 THR C N 1
ATOM 2922 C CA . THR A 1 373 ? -191.014 -73.404 10.784 1.00 32.59 373 THR C CA 1
ATOM 2923 C C . THR A 1 373 ? -189.747 -74.228 10.645 1.00 32.59 373 THR C C 1
ATOM 2924 O O . THR A 1 373 ? -189.173 -74.301 9.556 1.00 32.59 373 THR C O 1
ATOM 2928 N N . HIS A 1 374 ? -189.317 -74.851 11.736 1.00 36.29 374 HIS C N 1
ATOM 2929 C CA . HIS A 1 374 ? -188.115 -75.666 11.757 1.00 36.29 374 HIS C CA 1
ATOM 2930 C C . HIS A 1 374 ? -188.483 -77.129 11.935 1.00 36.29 374 HIS C C 1
ATOM 2931 O O . HIS A 1 374 ? -189.519 -77.448 12.512 1.00 36.29 374 HIS C O 1
ATOM 2938 N N . TRP A 1 375 ? -187.623 -78.017 11.441 1.00 31.91 375 TRP C N 1
ATOM 2939 C CA . TRP A 1 375 ? -187.785 -79.452 11.619 1.00 31.91 375 TRP C CA 1
ATOM 2940 C C . TRP A 1 375 ? -186.488 -80.052 12.137 1.00 31.91 375 TRP C C 1
ATOM 2941 O O . TRP A 1 375 ? -185.413 -79.473 11.989 1.00 31.91 375 TRP C O 1
ATOM 2952 N N . ILE A 1 376 ? -186.603 -81.225 12.756 1.00 30.06 376 ILE C N 1
ATOM 2953 C CA . ILE A 1 376 ? -185.456 -82.003 13.213 1.00 30.06 376 ILE C CA 1
ATOM 2954 C C . ILE A 1 376 ? -185.719 -83.461 12.869 1.00 30.06 376 ILE C C 1
ATOM 2955 O O . ILE A 1 376 ? -186.731 -84.023 13.297 1.00 30.06 376 ILE C O 1
ATOM 2960 N N . HIS A 1 377 ? -184.825 -84.072 12.099 1.00 31.46 377 HIS C N 1
ATOM 2961 C CA . HIS A 1 377 ? -184.907 -85.483 11.752 1.00 31.46 377 HIS C CA 1
ATOM 2962 C C . HIS A 1 377 ? -183.680 -86.210 12.271 1.00 31.46 377 HIS C C 1
ATOM 2963 O O . HIS A 1 377 ? -182.564 -85.699 12.172 1.00 31.46 377 HIS C O 1
ATOM 2970 N N . TYR A 1 378 ? -183.878 -87.410 12.806 1.00 30.57 378 TYR C N 1
ATOM 2971 C CA . TYR A 1 378 ? -182.747 -88.237 13.194 1.00 30.57 378 TYR C CA 1
ATOM 2972 C C . TYR A 1 378 ? -183.133 -89.701 13.075 1.00 30.57 378 TYR C C 1
ATOM 2973 O O . TYR A 1 378 ? -184.236 -90.095 13.454 1.00 30.57 378 TYR C O 1
ATOM 2982 N N . TYR A 1 379 ? -182.219 -90.490 12.529 1.00 29.88 379 TYR C N 1
ATOM 2983 C CA . TYR A 1 379 ? -182.389 -91.925 12.396 1.00 29.88 379 TYR C CA 1
ATOM 2984 C C . TYR A 1 379 ? -181.770 -92.625 13.593 1.00 29.88 379 TYR C C 1
ATOM 2985 O O . TYR A 1 379 ? -180.700 -92.236 14.064 1.00 29.88 379 TYR C O 1
ATOM 2994 N N . SER A 1 380 ? -182.444 -93.657 14.087 1.00 28.92 380 SER C N 1
ATOM 2995 C CA . SER A 1 380 ? -181.975 -94.351 15.275 1.00 28.92 380 SER C CA 1
ATOM 2996 C C . SER A 1 380 ? -182.319 -95.823 15.168 1.00 28.92 380 SER C C 1
ATOM 2997 O O . SER A 1 380 ? -183.457 -96.172 14.856 1.00 28.92 380 SER C O 1
ATOM 3000 N N . PHE A 1 381 ? -181.340 -96.676 15.441 1.00 29.72 381 PHE C N 1
ATOM 3001 C CA . PHE A 1 381 ? -181.516 -98.120 15.417 1.00 29.72 381 PHE C CA 1
ATOM 3002 C C . PHE A 1 381 ? -181.305 -98.648 16.823 1.00 29.72 381 PHE C C 1
ATOM 3003 O O . PHE A 1 381 ? -180.253 -98.413 17.421 1.00 29.72 381 PHE C O 1
ATOM 3011 N N . LYS A 1 382 ? -182.301 -99.347 17.356 1.00 29.88 382 LYS C N 1
ATOM 3012 C CA . LYS A 1 382 ? -182.225 -99.914 18.697 1.00 29.88 382 LYS C CA 1
ATOM 3013 C C . LYS A 1 382 ? -182.580 -101.387 18.613 1.00 29.88 382 LYS C C 1
ATOM 3014 O O . LYS A 1 382 ? -183.726 -101.734 18.315 1.00 29.88 382 LYS C O 1
ATOM 3020 N N . ALA A 1 383 ? -181.610 -102.249 18.885 1.00 29.33 383 ALA C N 1
ATOM 3021 C CA . ALA A 1 383 ? -181.835 -103.681 18.899 1.00 29.33 383 ALA C CA 1
ATOM 3022 C C . ALA A 1 383 ? -181.075 -104.268 20.071 1.00 29.33 383 ALA C C 1
ATOM 3023 O O . ALA A 1 383 ? -180.448 -103.545 20.849 1.00 29.33 383 ALA C O 1
ATOM 3025 N N . ILE A 1 384 ? -181.116 -105.589 20.190 1.00 29.78 384 ILE C N 1
ATOM 3026 C CA . ILE A 1 384 ? -180.447 -106.279 21.287 1.00 29.78 384 ILE C CA 1
ATOM 3027 C C . ILE A 1 384 ? -180.107 -107.703 20.857 1.00 29.78 384 ILE C C 1
ATOM 3028 O O . ILE A 1 384 ? -180.951 -108.424 20.319 1.00 29.78 384 ILE C O 1
ATOM 3033 N N . SER A 1 385 ? -178.853 -108.100 21.081 1.00 30.62 385 SER C N 1
ATOM 3034 C CA . SER A 1 385 ? -178.297 -109.353 20.582 1.00 30.62 385 SER C CA 1
ATOM 3035 C C . SER A 1 385 ? -178.558 -110.497 21.553 1.00 30.62 385 SER C C 1
ATOM 3036 O O . SER A 1 385 ? -178.388 -110.335 22.765 1.00 30.62 385 SER C O 1
ATOM 3039 N N . PRO A 1 386 ? -178.972 -111.655 21.042 1.00 29.90 386 PRO C N 1
ATOM 3040 C CA . PRO A 1 386 ? -179.239 -112.814 21.902 1.00 29.90 386 PRO C CA 1
ATOM 3041 C C . PRO A 1 386 ? -178.027 -113.682 22.209 1.00 29.90 386 PRO C C 1
ATOM 3042 O O . PRO A 1 386 ? -178.202 -114.744 22.809 1.00 29.90 386 PRO C O 1
ATOM 3046 N N . PHE A 1 387 ? -176.824 -113.282 21.817 1.00 29.96 387 PHE C N 1
ATOM 3047 C CA . PHE A 1 387 ? -175.670 -114.165 21.862 1.00 29.96 387 PHE C CA 1
ATOM 3048 C C . PHE A 1 387 ? -174.741 -113.827 23.012 1.00 29.96 387 PHE C C 1
ATOM 3049 O O . PHE A 1 387 ? -173.526 -114.007 22.910 1.00 29.96 387 PHE C O 1
ATOM 3057 N N . PHE A 1 388 ? -175.289 -113.315 24.104 1.00 31.59 388 PHE C N 1
ATOM 3058 C CA . PHE A 1 388 ? -174.484 -112.875 25.225 1.00 31.59 388 PHE C CA 1
ATOM 3059 C C . PHE A 1 388 ? -175.188 -113.253 26.515 1.00 31.59 388 PHE C C 1
ATOM 3060 O O . PHE A 1 388 ? -176.396 -113.479 26.538 1.00 31.59 388 PHE C O 1
ATOM 3068 N N . ASN A 1 389 ? -174.414 -113.316 27.592 1.00 31.18 389 ASN C N 1
ATOM 3069 C CA . ASN A 1 389 ? -174.879 -113.885 28.842 1.00 31.18 389 ASN C CA 1
ATOM 3070 C C . ASN A 1 389 ? -175.771 -112.903 29.589 1.00 31.18 389 ASN C C 1
ATOM 3071 O O . ASN A 1 389 ? -175.411 -111.734 29.772 1.00 31.18 389 ASN C O 1
ATOM 3076 N N . LYS A 1 390 ? -176.951 -113.371 30.005 1.00 30.56 390 LYS C N 1
ATOM 3077 C CA . LYS A 1 390 ? -177.950 -112.520 30.652 1.00 30.56 390 LYS C CA 1
ATOM 3078 C C . LYS A 1 390 ? -178.656 -113.291 31.751 1.00 30.56 390 LYS C C 1
ATOM 3079 O O . LYS A 1 390 ? -179.170 -114.382 31.500 1.00 30.56 390 LYS C O 1
ATOM 3085 N N . ILE A 1 391 ? -178.713 -112.720 32.952 1.00 30.50 391 ILE C N 1
ATOM 3086 C CA . ILE A 1 391 ? -179.526 -113.248 34.049 1.00 30.50 391 ILE C CA 1
ATOM 3087 C C . ILE A 1 391 ? -180.509 -112.169 34.487 1.00 30.50 391 ILE C C 1
ATOM 3088 O O . ILE A 1 391 ? -180.117 -111.022 34.726 1.00 30.50 391 ILE C O 1
ATOM 3093 N N . LEU A 1 392 ? -181.780 -112.539 34.587 1.00 31.49 392 LEU C N 1
ATOM 3094 C CA . LEU A 1 392 ? -182.841 -111.669 35.072 1.00 31.49 392 LEU C CA 1
ATOM 3095 C C . LEU A 1 392 ? -183.331 -112.188 36.416 1.00 31.49 392 LEU C C 1
ATOM 3096 O O . LEU A 1 392 ? -183.657 -113.369 36.545 1.00 31.49 392 LEU C O 1
ATOM 3101 N N . ILE A 1 393 ? -183.389 -111.302 37.407 1.00 34.12 393 ILE C N 1
ATOM 3102 C CA . ILE A 1 393 ? -183.786 -111.651 38.767 1.00 34.12 393 ILE C CA 1
ATOM 3103 C C . ILE A 1 393 ? -185.026 -110.845 39.119 1.00 34.12 393 ILE C C 1
ATOM 3104 O O . ILE A 1 393 ? -184.980 -109.611 39.147 1.00 34.12 393 ILE C O 1
ATOM 3109 N N . THR A 1 394 ? -186.125 -111.536 39.403 1.00 40.09 394 THR C N 1
ATOM 3110 C CA . THR A 1 394 ? -187.406 -110.880 39.612 1.00 40.09 394 THR C CA 1
ATOM 3111 C C . THR A 1 394 ? -188.247 -111.739 40.548 1.00 40.09 394 THR C C 1
ATOM 3112 O O . THR A 1 394 ? -187.781 -112.754 41.070 1.00 40.09 394 THR C O 1
ATOM 3116 N N . ASP A 1 395 ? -189.495 -111.330 40.762 1.00 43.67 395 ASP C N 1
ATOM 3117 C CA . ASP A 1 395 ? -190.445 -112.148 41.503 1.00 43.67 395 ASP C CA 1
ATOM 3118 C C . ASP A 1 395 ? -191.345 -112.952 40.571 1.00 43.67 395 ASP C C 1
ATOM 3119 O O . ASP A 1 395 ? -192.321 -112.429 40.034 1.00 43.67 395 ASP C O 1
ATOM 3124 N N . GLN B 1 4 ? -172.285 -165.297 41.162 1.00 67.47 4 GLN A N 1
ATOM 3125 C CA . GLN B 1 4 ? -170.887 -164.886 41.192 1.00 67.47 4 GLN A CA 1
ATOM 3126 C C . GLN B 1 4 ? -169.963 -166.057 40.891 1.00 67.47 4 GLN A C 1
ATOM 3127 O O . GLN B 1 4 ? -168.897 -166.193 41.488 1.00 67.47 4 GLN A O 1
ATOM 3133 N N . SER B 1 5 ? -170.386 -166.906 39.961 1.00 67.58 5 SER A N 1
ATOM 3134 C CA . SER B 1 5 ? -169.578 -168.011 39.471 1.00 67.58 5 SER A CA 1
ATOM 3135 C C . SER B 1 5 ? -169.295 -167.771 37.998 1.00 67.58 5 SER A C 1
ATOM 3136 O O . SER B 1 5 ? -170.204 -167.426 37.237 1.00 67.58 5 SER A O 1
ATOM 3139 N N . THR B 1 6 ? -168.041 -167.946 37.601 1.00 63.51 6 THR A N 1
ATOM 3140 C CA . THR B 1 6 ? -167.571 -167.559 36.279 1.00 63.51 6 THR A CA 1
ATOM 3141 C C . THR B 1 6 ? -166.994 -168.768 35.559 1.00 63.51 6 THR A C 1
ATOM 3142 O O . THR B 1 6 ? -166.126 -169.460 36.100 1.00 63.51 6 THR A O 1
ATOM 3146 N N . LYS B 1 7 ? -167.476 -169.019 34.341 1.00 60.36 7 LYS A N 1
ATOM 3147 C CA . LYS B 1 7 ? -166.941 -170.077 33.496 1.00 60.36 7 LYS A CA 1
ATOM 3148 C C . LYS B 1 7 ? -166.151 -169.528 32.311 1.00 60.36 7 LYS A C 1
ATOM 3149 O O . LYS B 1 7 ? -165.910 -170.254 31.341 1.00 60.36 7 LYS A O 1
ATOM 3155 N N . ASN B 1 8 ? -165.743 -168.261 32.375 1.00 54.10 8 ASN A N 1
ATOM 3156 C CA . ASN B 1 8 ? -164.894 -167.679 31.345 1.00 54.10 8 ASN A CA 1
ATOM 3157 C C . ASN B 1 8 ? -163.513 -168.316 31.403 1.00 54.10 8 ASN A C 1
ATOM 3158 O O . ASN B 1 8 ? -162.956 -168.518 32.483 1.00 54.10 8 ASN A O 1
ATOM 3163 N N . GLU B 1 9 ? -162.961 -168.629 30.229 1.00 54.00 9 GLU A N 1
ATOM 3164 C CA . GLU B 1 9 ? -161.745 -169.433 30.180 1.00 54.00 9 GLU A CA 1
ATOM 3165 C C . GLU B 1 9 ? -160.517 -168.649 30.614 1.00 54.00 9 GLU A C 1
ATOM 3166 O O . GLU B 1 9 ? -159.589 -169.230 31.183 1.00 54.00 9 GLU A O 1
ATOM 3172 N N . THR B 1 10 ? -160.493 -167.339 30.374 1.00 49.53 10 THR A N 1
ATOM 3173 C CA . THR B 1 10 ? -159.385 -166.529 30.868 1.00 49.53 10 THR A CA 1
ATOM 3174 C C . THR B 1 10 ? -159.460 -166.376 32.383 1.00 49.53 10 THR A C 1
ATOM 3175 O O . THR B 1 10 ? -158.431 -166.394 33.066 1.00 49.53 10 THR A O 1
ATOM 3179 N N . ALA B 1 11 ? -160.672 -166.266 32.931 1.00 50.97 11 ALA A N 1
ATOM 3180 C CA . ALA B 1 11 ? -160.820 -166.208 34.380 1.00 50.97 11 ALA A CA 1
ATOM 3181 C C . ALA B 1 11 ? -160.507 -167.550 35.030 1.00 50.97 11 ALA A C 1
ATOM 3182 O O . ALA B 1 11 ? -160.016 -167.587 36.161 1.00 50.97 11 ALA A O 1
ATOM 3184 N N . LEU B 1 12 ? -160.754 -168.654 34.326 1.00 52.16 12 LEU A N 1
ATOM 3185 C CA . LEU B 1 12 ? -160.306 -169.947 34.826 1.00 52.16 12 LEU A CA 1
ATOM 3186 C C . LEU B 1 12 ? -158.800 -170.114 34.697 1.00 52.16 12 LEU A C 1
ATOM 3187 O O . LEU B 1 12 ? -158.194 -170.846 35.483 1.00 52.16 12 LEU A O 1
ATOM 3192 N N . LEU B 1 13 ? -158.184 -169.468 33.709 1.00 48.67 13 LEU A N 1
ATOM 3193 C CA . LEU B 1 13 ? -156.728 -169.490 33.609 1.00 48.67 13 LEU A CA 1
ATOM 3194 C C . LEU B 1 13 ? -156.088 -168.702 34.742 1.00 48.67 13 LEU A C 1
ATOM 3195 O O . LEU B 1 13 ? -155.080 -169.135 35.312 1.00 48.67 13 LEU A O 1
ATOM 3200 N N . VAL B 1 14 ? -156.654 -167.541 35.066 1.00 47.38 14 VAL A N 1
ATOM 3201 C CA . VAL B 1 14 ? -156.170 -166.749 36.190 1.00 47.38 14 VAL A CA 1
ATOM 3202 C C . VAL B 1 14 ? -156.447 -167.465 37.508 1.00 47.38 14 VAL A C 1
ATOM 3203 O O . VAL B 1 14 ? -155.631 -167.415 38.432 1.00 47.38 14 VAL A O 1
ATOM 3207 N N . ALA B 1 15 ? -157.556 -168.200 37.598 1.00 49.72 15 ALA A N 1
ATOM 3208 C CA . ALA B 1 15 ? -157.909 -168.863 38.848 1.00 49.72 15 ALA A CA 1
ATOM 3209 C C . ALA B 1 15 ? -157.016 -170.051 39.181 1.00 49.72 15 ALA A C 1
ATOM 3210 O O . ALA B 1 15 ? -157.004 -170.482 40.338 1.00 49.72 15 ALA A O 1
ATOM 3212 N N . LYS B 1 16 ? -156.285 -170.601 38.214 1.00 50.39 16 LYS A N 1
ATOM 3213 C CA . LYS B 1 16 ? -155.367 -171.702 38.504 1.00 50.39 16 LYS A CA 1
ATOM 3214 C C . LYS B 1 16 ? -154.163 -171.163 39.255 1.00 50.39 16 LYS A C 1
ATOM 3215 O O . LYS B 1 16 ? -153.266 -170.553 38.672 1.00 50.39 16 LYS A O 1
ATOM 3221 N N . SER B 1 17 ? -154.141 -171.394 40.562 1.00 49.05 17 SER A N 1
ATOM 3222 C CA . SER B 1 17 ? -153.042 -170.979 41.413 1.00 49.05 17 SER A CA 1
ATOM 3223 C C . SER B 1 17 ? -151.917 -171.997 41.451 1.00 49.05 17 SER A C 1
ATOM 3224 O O . SER B 1 17 ? -150.920 -171.772 42.139 1.00 49.05 17 SER A O 1
ATOM 3227 N N . ALA B 1 18 ? -152.057 -173.112 40.738 1.00 49.28 18 ALA A N 1
ATOM 3228 C CA . ALA B 1 18 ? -150.991 -174.101 40.689 1.00 49.28 18 ALA A CA 1
ATOM 3229 C C . ALA B 1 18 ? -149.874 -173.675 39.753 1.00 49.28 18 ALA A C 1
ATOM 3230 O O . ALA B 1 18 ? -148.719 -174.060 39.957 1.00 49.28 18 ALA A O 1
ATOM 3232 N N . LYS B 1 19 ? -150.196 -172.886 38.729 1.00 50.03 19 LYS A N 1
ATOM 3233 C CA . LYS B 1 19 ? -149.175 -172.447 37.789 1.00 50.03 19 LYS A CA 1
ATOM 3234 C C . LYS B 1 19 ? -148.291 -171.368 38.391 1.00 50.03 19 LYS A C 1
ATOM 3235 O O . LYS B 1 19 ? -147.151 -171.191 37.954 1.00 50.03 19 LYS A O 1
ATOM 3241 N N . SER B 1 20 ? -148.791 -170.649 39.385 1.00 48.11 20 SER A N 1
ATOM 3242 C CA . SER B 1 20 ? -148.007 -169.624 40.046 1.00 48.11 20 SER A CA 1
ATOM 3243 C C . SER B 1 20 ? -148.505 -169.379 41.457 1.00 48.11 20 SER A C 1
ATOM 3244 O O . SER B 1 20 ? -149.141 -168.365 41.729 1.00 48.11 20 SER A O 1
ATOM 3247 N N . ALA B 1 21 ? -144.853 -168.539 40.291 1.00 45.85 21 ALA A N 1
ATOM 3248 C CA . ALA B 1 21 ? -143.929 -167.648 40.967 1.00 45.85 21 ALA A CA 1
ATOM 3249 C C . ALA B 1 21 ? -143.969 -167.867 42.463 1.00 45.85 21 ALA A C 1
ATOM 3250 O O . ALA B 1 21 ? -143.047 -167.484 43.175 1.00 45.85 21 ALA A O 1
ATOM 3252 N N . LEU B 1 22 ? -145.046 -168.478 42.947 1.00 46.81 22 LEU A N 1
ATOM 3253 C CA . LEU B 1 22 ? -145.168 -168.765 44.367 1.00 46.81 22 LEU A CA 1
ATOM 3254 C C . LEU B 1 22 ? -144.778 -170.199 44.696 1.00 46.81 22 LEU A C 1
ATOM 3255 O O . LEU B 1 22 ? -143.946 -170.425 45.576 1.00 46.81 22 LEU A O 1
ATOM 3260 N N . GLN B 1 23 ? -145.348 -171.180 43.996 1.00 48.42 23 GLN A N 1
ATOM 3261 C CA . GLN B 1 23 ? -144.947 -172.564 44.214 1.00 48.42 23 GLN A CA 1
ATOM 3262 C C . GLN B 1 23 ? -143.607 -172.897 43.578 1.00 48.42 23 GLN A C 1
ATOM 3263 O O . GLN B 1 23 ? -143.067 -173.976 43.840 1.00 48.42 23 GLN A O 1
ATOM 3269 N N . ASP B 1 24 ? -143.066 -172.012 42.745 1.00 47.26 24 ASP A N 1
ATOM 3270 C CA . ASP B 1 24 ? -141.659 -172.114 42.395 1.00 47.26 24 ASP A CA 1
ATOM 3271 C C . ASP B 1 24 ? -140.778 -171.686 43.556 1.00 47.26 24 ASP A C 1
ATOM 3272 O O . ASP B 1 24 ? -139.637 -172.143 43.671 1.00 47.26 24 ASP A O 1
ATOM 3277 N N . PHE B 1 25 ? -141.288 -170.816 44.426 1.00 45.99 25 PHE A N 1
ATOM 3278 C CA . PHE B 1 25 ? -140.507 -170.258 45.521 1.00 45.99 25 PHE A CA 1
ATOM 3279 C C . PHE B 1 25 ? -141.013 -170.680 46.893 1.00 45.99 25 PHE A C 1
ATOM 3280 O O . PHE B 1 25 ? -140.581 -170.106 47.895 1.00 45.99 25 PHE A O 1
ATOM 3288 N N . ASN B 1 26 ? -141.931 -171.638 46.975 1.00 47.01 26 ASN A N 1
ATOM 3289 C CA . ASN B 1 26 ? -142.266 -172.239 48.258 1.00 47.01 26 ASN A CA 1
ATOM 3290 C C . ASN B 1 26 ? -141.537 -173.540 48.513 1.00 47.01 26 ASN A C 1
ATOM 3291 O O . ASN B 1 26 ? -141.224 -173.845 49.667 1.00 47.01 26 ASN A O 1
ATOM 3296 N N . HIS B 1 27 ? -141.256 -174.311 47.472 1.00 47.95 27 HIS A N 1
ATOM 3297 C CA . HIS B 1 27 ? -140.872 -175.700 47.632 1.00 47.95 27 HIS A CA 1
ATOM 3298 C C . HIS B 1 27 ? -139.412 -175.908 47.264 1.00 47.95 27 HIS A C 1
ATOM 3299 O O . HIS B 1 27 ? -138.807 -175.112 46.543 1.00 47.95 27 HIS A O 1
ATOM 3306 N N . ASP B 1 28 ? -138.856 -177.006 47.776 1.00 47.82 28 ASP A N 1
ATOM 3307 C CA . ASP B 1 28 ? -137.454 -177.324 47.534 1.00 47.82 28 ASP A CA 1
ATOM 3308 C C . ASP B 1 28 ? -137.222 -177.754 46.095 1.00 47.82 28 ASP A C 1
ATOM 3309 O O . ASP B 1 28 ? -136.124 -177.566 45.563 1.00 47.82 28 ASP A O 1
ATOM 3314 N N . TYR B 1 29 ? -138.234 -178.333 45.460 1.00 47.51 29 TYR A N 1
ATOM 3315 C CA . TYR B 1 29 ? -138.197 -178.683 44.052 1.00 47.51 29 TYR A CA 1
ATOM 3316 C C . TYR B 1 29 ? -139.441 -178.134 43.377 1.00 47.51 29 TYR A C 1
ATOM 3317 O O . TYR B 1 29 ? -140.504 -178.037 43.991 1.00 47.51 29 TYR A O 1
ATOM 3326 N N . SER B 1 30 ? -139.305 -177.780 42.105 1.00 45.29 30 SER A N 1
ATOM 3327 C CA . SER B 1 30 ? -140.433 -177.256 41.354 1.00 45.29 30 SER A CA 1
ATOM 3328 C C . SER B 1 30 ? -140.257 -177.607 39.888 1.00 45.29 30 SER A C 1
ATOM 3329 O O . SER B 1 30 ? -139.219 -178.126 39.473 1.00 45.29 30 SER A O 1
ATOM 3332 N N . LYS B 1 31 ? -141.302 -177.327 39.111 1.00 44.91 31 LYS A N 1
ATOM 3333 C CA . LYS B 1 31 ? -141.225 -177.480 37.667 1.00 44.91 31 LYS A CA 1
ATOM 3334 C C . LYS B 1 31 ? -140.211 -176.497 37.108 1.00 44.91 31 LYS A C 1
ATOM 3335 O O . LYS B 1 31 ? -140.034 -175.395 37.631 1.00 44.91 31 LYS A O 1
ATOM 3341 N N . SER B 1 32 ? -139.519 -176.907 36.054 1.00 41.23 32 SER A N 1
ATOM 3342 C CA . SER B 1 32 ? -138.389 -176.133 35.572 1.00 41.23 32 SER A CA 1
ATOM 3343 C C . SER B 1 32 ? -138.513 -175.736 34.109 1.00 41.23 32 SER A C 1
ATOM 3344 O O . SER B 1 32 ? -137.533 -175.265 33.524 1.00 41.23 32 SER A O 1
ATOM 3347 N N . TRP B 1 33 ? -139.685 -175.901 33.504 1.00 40.29 33 TRP A N 1
ATOM 3348 C CA . TRP B 1 33 ? -139.932 -175.352 32.182 1.00 40.29 33 TRP A CA 1
ATOM 3349 C C . TRP B 1 33 ? -141.396 -174.968 32.065 1.00 40.29 33 TRP A C 1
ATOM 3350 O O . TRP B 1 33 ? -142.248 -175.439 32.821 1.00 40.29 33 TRP A O 1
ATOM 3361 N N . THR B 1 34 ? -141.678 -174.109 31.094 1.00 39.63 34 THR A N 1
ATOM 3362 C CA . THR B 1 34 ? -143.016 -173.597 30.856 1.00 39.63 34 THR A CA 1
ATOM 3363 C C . THR B 1 34 ? -143.430 -173.952 29.440 1.00 39.63 34 THR A C 1
ATOM 3364 O O . THR B 1 34 ? -142.708 -173.649 28.488 1.00 39.63 34 THR A O 1
ATOM 3368 N N . PHE B 1 35 ? -144.584 -174.596 29.301 1.00 40.12 35 PHE A N 1
ATOM 3369 C CA . PHE B 1 35 ? -145.142 -174.849 27.983 1.00 40.12 35 PHE A CA 1
ATOM 3370 C C . PHE B 1 35 ? -145.943 -173.679 27.441 1.00 40.12 35 PHE A C 1
ATOM 3371 O O . PHE B 1 35 ? -146.151 -173.604 26.226 1.00 40.12 35 PHE A O 1
ATOM 3379 N N . GLY B 1 36 ? -146.386 -172.771 28.296 1.00 38.73 36 GLY A N 1
ATOM 3380 C CA . GLY B 1 36 ? -147.124 -171.610 27.856 1.00 38.73 36 GLY A CA 1
ATOM 3381 C C . GLY B 1 36 ? -148.623 -171.793 28.000 1.00 38.73 36 GLY A C 1
ATOM 3382 O O . GLY B 1 36 ? -149.145 -172.907 28.071 1.00 38.73 36 GLY A O 1
ATOM 3383 N N . ASP B 1 37 ? -149.325 -170.666 28.042 1.00 41.04 37 ASP A N 1
ATOM 3384 C CA . ASP B 1 37 ? -150.769 -170.652 28.211 1.00 41.04 37 ASP A CA 1
ATOM 3385 C C . ASP B 1 37 ? -151.406 -169.787 27.138 1.00 41.04 37 ASP A C 1
ATOM 3386 O O . ASP B 1 37 ? -150.843 -168.767 26.735 1.00 41.04 37 ASP A O 1
ATOM 3391 N N . LYS B 1 38 ? -152.582 -170.198 26.681 1.00 41.12 38 LYS A N 1
ATOM 3392 C CA . LYS B 1 38 ? -153.333 -169.429 25.696 1.00 41.12 38 LYS A CA 1
ATOM 3393 C C . LYS B 1 38 ? -154.072 -168.314 26.420 1.00 41.12 38 LYS A C 1
ATOM 3394 O O . LYS B 1 38 ? -155.070 -168.550 27.102 1.00 41.12 38 LYS A O 1
ATOM 3400 N N . TRP B 1 39 ? -153.578 -167.091 26.277 1.00 40.60 39 TRP A N 1
ATOM 3401 C CA . TRP B 1 39 ? -154.215 -165.928 26.870 1.00 40.60 39 TRP A CA 1
ATOM 3402 C C . TRP B 1 39 ? -155.212 -165.341 25.884 1.00 40.60 39 TRP A C 1
ATOM 3403 O O . TRP B 1 39 ? -154.859 -165.047 24.740 1.00 40.60 39 TRP A O 1
ATOM 3414 N N . ASP B 1 40 ? -156.451 -165.166 26.331 1.00 41.54 40 ASP A N 1
ATOM 3415 C CA . ASP B 1 40 ? -157.519 -164.632 25.498 1.00 41.54 40 ASP A CA 1
ATOM 3416 C C . ASP B 1 40 ? -158.134 -163.453 26.231 1.00 41.54 40 ASP A C 1
ATOM 3417 O O . ASP B 1 40 ? -158.645 -163.613 27.341 1.00 41.54 40 ASP A O 1
ATOM 3422 N N . ASN B 1 41 ? -158.093 -162.277 25.616 1.00 41.05 41 ASN A N 1
ATOM 3423 C CA . ASN B 1 41 ? -158.681 -161.105 26.247 1.00 41.05 41 ASN A CA 1
ATOM 3424 C C . ASN B 1 41 ? -160.181 -160.992 26.029 1.00 41.05 41 ASN A C 1
ATOM 3425 O O . ASN B 1 41 ? -160.772 -160.023 26.505 1.00 41.05 41 ASN A O 1
ATOM 3430 N N . SER B 1 42 ? -160.806 -161.943 25.339 1.00 42.33 42 SER A N 1
ATOM 3431 C CA . SER B 1 42 ? -162.219 -161.827 25.001 1.00 42.33 42 SER A CA 1
ATOM 3432 C C . SER B 1 42 ? -163.100 -161.984 26.233 1.00 42.33 42 SER A C 1
ATOM 3433 O O . SER B 1 42 ? -162.842 -162.830 27.093 1.00 42.33 42 SER A O 1
ATOM 3436 N N . ASN B 1 43 ? -164.133 -161.134 26.308 1.00 44.85 43 ASN A N 1
ATOM 3437 C CA . ASN B 1 43 ? -165.136 -161.099 27.381 1.00 44.85 43 ASN A CA 1
ATOM 3438 C C . ASN B 1 43 ? -164.522 -160.850 28.754 1.00 44.85 43 ASN A C 1
ATOM 3439 O O . ASN B 1 43 ? -165.040 -161.322 29.766 1.00 44.85 43 ASN A O 1
ATOM 3444 N N . THR B 1 44 ? -163.427 -160.103 28.813 1.00 43.43 44 THR A N 1
ATOM 3445 C CA . THR B 1 44 ? -162.745 -159.821 30.067 1.00 43.43 44 THR A CA 1
ATOM 3446 C C . THR B 1 44 ? -162.661 -158.319 30.300 1.00 43.43 44 THR A C 1
ATOM 3447 O O . THR B 1 44 ? -163.163 -157.514 29.519 1.00 43.43 44 THR A O 1
ATOM 3451 N N . MET B 1 45 ? -161.998 -157.953 31.396 1.00 43.70 45 MET A N 1
ATOM 3452 C CA . MET B 1 45 ? -161.715 -156.557 31.698 1.00 43.70 45 MET A CA 1
ATOM 3453 C C . MET B 1 45 ? -160.638 -155.992 30.781 1.00 43.70 45 MET A C 1
ATOM 3454 O O . MET B 1 45 ? -160.537 -154.773 30.623 1.00 43.70 45 MET A O 1
ATOM 3459 N N . PHE B 1 46 ? -159.862 -156.856 30.133 1.00 40.91 46 PHE A N 1
ATOM 3460 C CA . PHE B 1 46 ? -158.655 -156.454 29.432 1.00 40.91 46 PHE A CA 1
ATOM 3461 C C . PHE B 1 46 ? -158.840 -156.374 27.924 1.00 40.91 46 PHE A C 1
ATOM 3462 O O . PHE B 1 46 ? -157.853 -156.415 27.186 1.00 40.91 46 PHE A O 1
ATOM 3470 N N . GLU B 1 47 ? -160.074 -156.266 27.449 1.00 43.18 47 GLU A N 1
ATOM 3471 C CA . GLU B 1 47 ? -160.378 -156.509 26.046 1.00 43.18 47 GLU A CA 1
ATOM 3472 C C . GLU B 1 47 ? -160.211 -155.236 25.234 1.00 43.18 47 GLU A C 1
ATOM 3473 O O . GLU B 1 47 ? -160.680 -154.172 25.641 1.00 43.18 47 GLU A O 1
ATOM 3479 N N . THR B 1 48 ? -159.548 -155.347 24.091 1.00 42.36 48 THR A N 1
ATOM 3480 C CA . THR B 1 48 ? -159.462 -154.268 23.118 1.00 42.36 48 THR A CA 1
ATOM 3481 C C . THR B 1 48 ? -160.136 -154.700 21.818 1.00 42.36 48 THR A C 1
ATOM 3482 O O . THR B 1 48 ? -160.614 -155.828 21.682 1.00 42.36 48 THR A O 1
ATOM 3486 N N . PHE B 1 49 ? -160.179 -153.786 20.854 1.00 42.49 49 PHE A N 1
ATOM 3487 C CA . PHE B 1 49 ? -160.937 -154.023 19.632 1.00 42.49 49 PHE A CA 1
ATOM 3488 C C . PHE B 1 49 ? -160.116 -154.740 18.567 1.00 42.49 49 PHE A C 1
ATOM 3489 O O . PHE B 1 49 ? -160.585 -155.714 17.972 1.00 42.49 49 PHE A O 1
ATOM 3497 N N . VAL B 1 50 ? -158.895 -154.277 18.316 1.00 41.53 50 VAL A N 1
ATOM 3498 C CA . VAL B 1 50 ? -158.157 -154.756 17.154 1.00 41.53 50 VAL A CA 1
ATOM 3499 C C . VAL B 1 50 ? -157.401 -156.044 17.456 1.00 41.53 50 VAL A C 1
ATOM 3500 O O . VAL B 1 50 ? -157.265 -156.908 16.583 1.00 41.53 50 VAL A O 1
ATOM 3504 N N . ASN B 1 51 ? -156.905 -156.211 18.681 1.00 40.43 51 ASN A N 1
ATOM 3505 C CA . ASN B 1 51 ? -156.039 -157.335 19.032 1.00 40.43 51 ASN A CA 1
ATOM 3506 C C . ASN B 1 51 ? -156.484 -157.873 20.386 1.00 40.43 51 ASN A C 1
ATOM 3507 O O . ASN B 1 51 ? -156.191 -157.278 21.425 1.00 40.43 51 ASN A O 1
ATOM 3512 N N . LYS B 1 52 ? -157.182 -159.005 20.372 1.00 41.47 52 LYS A N 1
ATOM 3513 C CA . LYS B 1 52 ? -157.807 -159.555 21.565 1.00 41.47 52 LYS A CA 1
ATOM 3514 C C . LYS B 1 52 ? -156.990 -160.673 22.197 1.00 41.47 52 LYS A C 1
ATOM 3515 O O . LYS B 1 52 ? -157.550 -161.524 22.892 1.00 41.47 52 LYS A O 1
ATOM 3521 N N . TYR B 1 53 ? -155.678 -160.706 21.977 1.00 40.07 53 TYR A N 1
ATOM 3522 C CA . TYR B 1 53 ? -154.919 -161.871 22.402 1.00 40.07 53 TYR A CA 1
ATOM 3523 C C . TYR B 1 53 ? -153.596 -161.567 23.086 1.00 40.07 53 TYR A C 1
ATOM 3524 O O . TYR B 1 53 ? -152.847 -162.506 23.361 1.00 40.07 53 TYR A O 1
ATOM 3533 N N . LEU B 1 54 ? -153.277 -160.313 23.368 1.00 37.70 54 LEU A N 1
ATOM 3534 C CA . LEU B 1 54 ? -152.043 -160.011 24.075 1.00 37.70 54 LEU A CA 1
ATOM 3535 C C . LEU B 1 54 ? -152.288 -159.836 25.567 1.00 37.70 54 LEU A C 1
ATOM 3536 O O . LEU B 1 54 ? -153.418 -159.656 26.021 1.00 37.70 54 LEU A O 1
ATOM 3541 N N . PHE B 1 55 ? -151.200 -159.903 26.332 1.00 37.25 55 PHE A N 1
ATOM 3542 C CA . PHE B 1 55 ? -151.244 -159.599 27.747 1.00 37.25 55 PHE A CA 1
ATOM 3543 C C . PHE B 1 55 ? -151.146 -158.085 27.928 1.00 37.25 55 PHE A C 1
ATOM 3544 O O . PHE B 1 55 ? -150.391 -157.431 27.208 1.00 37.25 55 PHE A O 1
ATOM 3552 N N . PRO B 1 56 ? -151.930 -157.509 28.834 1.00 35.44 56 PRO A N 1
ATOM 3553 C CA . PRO B 1 56 ? -152.028 -156.049 28.915 1.00 35.44 56 PRO A CA 1
ATOM 3554 C C . PRO B 1 56 ? -150.777 -155.422 29.498 1.00 35.44 56 PRO A C 1
ATOM 3555 O O . PRO B 1 56 ? -149.962 -156.075 30.148 1.00 35.44 56 PRO A O 1
ATOM 3559 N N . LYS B 1 57 ? -150.635 -154.124 29.257 1.00 34.78 57 LYS A N 1
ATOM 3560 C CA . LYS B 1 57 ? -149.369 -153.441 29.452 1.00 34.78 57 LYS A CA 1
ATOM 3561 C C . LYS B 1 57 ? -149.481 -152.328 30.485 1.00 34.78 57 LYS A C 1
ATOM 3562 O O . LYS B 1 57 ? -150.495 -151.632 30.552 1.00 34.78 57 LYS A O 1
ATOM 3568 N N . ILE B 1 58 ? -148.434 -152.177 31.293 1.00 35.25 58 ILE A N 1
ATOM 3569 C CA . ILE B 1 58 ? -148.243 -151.026 32.170 1.00 35.25 58 ILE A CA 1
ATOM 3570 C C . ILE B 1 58 ? -147.290 -150.062 31.480 1.00 35.25 58 ILE A C 1
ATOM 3571 O O . ILE B 1 58 ? -146.258 -150.480 30.943 1.00 35.25 58 ILE A O 1
ATOM 3576 N N . ASN B 1 59 ? -147.630 -148.776 31.482 1.00 37.01 59 ASN A N 1
ATOM 3577 C CA . ASN B 1 59 ? -146.697 -147.743 31.066 1.00 37.01 59 ASN A CA 1
ATOM 3578 C C . ASN B 1 59 ? -146.183 -146.874 32.205 1.00 37.01 59 ASN A C 1
ATOM 3579 O O . ASN B 1 59 ? -145.291 -146.049 31.974 1.00 37.01 59 ASN A O 1
ATOM 3584 N N . GLU B 1 60 ? -146.708 -147.026 33.416 1.00 39.77 60 GLU A N 1
ATOM 3585 C CA . GLU B 1 60 ? -146.613 -145.951 34.390 1.00 39.77 60 GLU A CA 1
ATOM 3586 C C . GLU B 1 60 ? -146.716 -146.538 35.791 1.00 39.77 60 GLU A C 1
ATOM 3587 O O . GLU B 1 60 ? -147.619 -147.327 36.071 1.00 39.77 60 GLU A O 1
ATOM 3593 N N . THR B 1 61 ? -145.777 -146.165 36.660 1.00 40.79 61 THR A N 1
ATOM 3594 C CA . THR B 1 61 ? -145.630 -146.787 37.978 1.00 40.79 61 THR A CA 1
ATOM 3595 C C . THR B 1 61 ? -144.898 -145.803 38.879 1.00 40.79 61 THR A C 1
ATOM 3596 O O . THR B 1 61 ? -143.778 -145.404 38.551 1.00 40.79 61 THR A O 1
ATOM 3600 N N . LEU B 1 62 ? -145.803 -145.197 39.639 1.00 41.03 62 LEU A N 1
ATOM 3601 C CA . LEU B 1 62 ? -145.631 -144.107 40.559 1.00 41.03 62 LEU A CA 1
ATOM 3602 C C . LEU B 1 62 ? -144.994 -143.940 41.913 1.00 41.03 62 LEU A C 1
ATOM 3603 O O . LEU B 1 62 ? -144.379 -142.944 42.084 1.00 41.03 62 LEU A O 1
ATOM 3608 N N . LEU B 1 63 ? -145.144 -144.818 42.869 1.00 38.86 63 LEU A N 1
ATOM 3609 C CA . LEU B 1 63 ? -144.520 -144.584 44.168 1.00 38.86 63 LEU A CA 1
ATOM 3610 C C . LEU B 1 63 ? -144.740 -143.249 44.863 1.00 38.86 63 LEU A C 1
ATOM 3611 O O . LEU B 1 63 ? -143.811 -142.508 45.019 1.00 38.86 63 LEU A O 1
ATOM 3616 N N . ILE B 1 64 ? -145.955 -142.898 45.225 1.00 37.99 64 ILE A N 1
ATOM 3617 C CA . ILE B 1 64 ? -146.179 -141.642 45.904 1.00 37.99 64 ILE A CA 1
ATOM 3618 C C . ILE B 1 64 ? -145.364 -141.569 47.180 1.00 37.99 64 ILE A C 1
ATOM 3619 O O . ILE B 1 64 ? -145.377 -142.492 47.955 1.00 37.99 64 ILE A O 1
ATOM 3624 N N . ASP B 1 65 ? -144.671 -140.461 47.415 1.00 40.34 65 ASP A N 1
ATOM 3625 C CA . ASP B 1 65 ? -143.827 -140.306 48.594 1.00 40.34 65 ASP A CA 1
ATOM 3626 C C . ASP B 1 65 ? -144.127 -139.058 49.425 1.00 40.34 65 ASP A C 1
ATOM 3627 O O . ASP B 1 65 ? -144.581 -138.067 48.910 1.00 40.34 65 ASP A O 1
ATOM 3632 N N . ILE B 1 66 ? -143.908 -139.108 50.725 1.00 38.24 66 ILE A N 1
ATOM 3633 C CA . ILE B 1 66 ? -144.132 -137.926 51.555 1.00 38.24 66 ILE A CA 1
ATOM 3634 C C . ILE B 1 66 ? -143.159 -137.995 52.728 1.00 38.24 66 ILE A C 1
ATOM 3635 O O . ILE B 1 66 ? -142.901 -139.081 53.259 1.00 38.24 66 ILE A O 1
ATOM 3640 N N . ALA B 1 67 ? -142.603 -136.844 53.122 1.00 35.90 67 ALA A N 1
ATOM 3641 C CA . ALA B 1 67 ? -141.430 -136.856 53.991 1.00 35.90 67 ALA A CA 1
ATOM 3642 C C . ALA B 1 67 ? -141.764 -136.888 55.483 1.00 35.90 67 ALA A C 1
ATOM 3643 O O . ALA B 1 67 ? -140.974 -137.444 56.256 1.00 35.90 67 ALA A O 1
ATOM 3645 N N . LEU B 1 68 ? -142.886 -136.288 55.901 1.00 33.74 68 LEU A N 1
ATOM 3646 C CA . LEU B 1 68 ? -143.493 -136.469 57.230 1.00 33.74 68 LEU A CA 1
ATOM 3647 C C . LEU B 1 68 ? -142.562 -136.043 58.373 1.00 33.74 68 LEU A C 1
ATOM 3648 O O . LEU B 1 68 ? -141.989 -136.866 59.081 1.00 33.74 68 LEU A O 1
ATOM 3653 N N . GLY B 1 69 ? -142.395 -134.730 58.516 1.00 33.37 69 GLY A N 1
ATOM 3654 C CA . GLY B 1 69 ? -141.610 -134.165 59.608 1.00 33.37 69 GLY A CA 1
ATOM 3655 C C . GLY B 1 69 ? -142.084 -134.417 61.033 1.00 33.37 69 GLY A C 1
ATOM 3656 O O . GLY B 1 69 ? -143.010 -135.198 61.258 1.00 33.37 69 GLY A O 1
ATOM 3657 N N . ASN B 1 70 ? -141.479 -133.739 62.011 1.00 32.93 70 ASN A N 1
ATOM 3658 C CA . ASN B 1 70 ? -141.531 -134.162 63.409 1.00 32.93 70 ASN A CA 1
ATOM 3659 C C . ASN B 1 70 ? -142.345 -133.257 64.325 1.00 32.93 70 ASN A C 1
ATOM 3660 O O . ASN B 1 70 ? -143.042 -133.767 65.191 1.00 32.93 70 ASN A O 1
ATOM 3665 N N . ARG B 1 71 ? -142.235 -131.930 64.200 1.00 33.98 71 ARG A N 1
ATOM 3666 C CA . ARG B 1 71 ? -142.872 -130.927 65.083 1.00 33.98 71 ARG A CA 1
ATOM 3667 C C . ARG B 1 71 ? -142.425 -131.074 66.552 1.00 33.98 71 ARG A C 1
ATOM 3668 O O . ARG B 1 71 ? -143.067 -130.584 67.480 1.00 33.98 71 ARG A O 1
ATOM 3676 N N . PHE B 1 72 ? -141.278 -131.698 66.822 1.00 31.61 72 PHE A N 1
ATOM 3677 C CA . PHE B 1 72 ? -140.727 -131.610 68.171 1.00 31.61 72 PHE A CA 1
ATOM 3678 C C . PHE B 1 72 ? -139.216 -131.474 68.261 1.00 31.61 72 PHE A C 1
ATOM 3679 O O . PHE B 1 72 ? -138.706 -131.404 69.380 1.00 31.61 72 PHE A O 1
ATOM 3687 N N . ASN B 1 73 ? -138.481 -131.433 67.157 1.00 32.76 73 ASN A N 1
ATOM 3688 C CA . ASN B 1 73 ? -137.050 -131.678 67.252 1.00 32.76 73 ASN A CA 1
ATOM 3689 C C . ASN B 1 73 ? -136.205 -130.421 67.453 1.00 32.76 73 ASN A C 1
ATOM 3690 O O . ASN B 1 73 ? -134.979 -130.499 67.342 1.00 32.76 73 ASN A O 1
ATOM 3695 N N . TRP B 1 74 ? -136.868 -129.352 67.826 1.00 32.29 74 TRP A N 1
ATOM 3696 C CA . TRP B 1 74 ? -136.162 -128.209 68.232 1.00 32.29 74 TRP A CA 1
ATOM 3697 C C . TRP B 1 74 ? -135.758 -128.528 69.694 1.00 32.29 74 TRP A C 1
ATOM 3698 O O . TRP B 1 74 ? -134.748 -128.053 70.157 1.00 32.29 74 TRP A O 1
ATOM 3709 N N . LEU B 1 75 ? -136.528 -129.373 70.392 1.00 31.80 75 LEU A N 1
ATOM 3710 C CA . LEU B 1 75 ? -136.315 -129.813 71.758 1.00 31.80 75 LEU A CA 1
ATOM 3711 C C . LEU B 1 75 ? -135.245 -130.892 71.862 1.00 31.80 75 LEU A C 1
ATOM 3712 O O . LEU B 1 75 ? -134.836 -131.215 72.976 1.00 31.80 75 LEU A O 1
ATOM 3717 N N . ALA B 1 76 ? -134.792 -131.445 70.743 1.00 31.77 76 ALA A N 1
ATOM 3718 C CA . ALA B 1 76 ? -133.823 -132.531 70.749 1.00 31.77 76 ALA A CA 1
ATOM 3719 C C . ALA B 1 76 ? -132.446 -131.995 71.086 1.00 31.77 76 ALA A C 1
ATOM 3720 O O . ALA B 1 76 ? -131.878 -131.196 70.336 1.00 31.77 76 ALA A O 1
ATOM 3722 N N . LYS B 1 77 ? -131.894 -132.435 72.206 1.00 34.72 77 LYS A N 1
ATOM 3723 C CA . LYS B 1 77 ? -130.505 -132.144 72.531 1.00 34.72 77 LYS A CA 1
ATOM 3724 C C . LYS B 1 77 ? -129.674 -133.361 72.149 1.00 34.72 77 LYS A C 1
ATOM 3725 O O . LYS B 1 77 ? -129.912 -134.458 72.656 1.00 34.72 77 LYS A O 1
ATOM 3731 N N . GLU B 1 78 ? -128.714 -133.169 71.250 1.00 37.29 78 GLU A N 1
ATOM 3732 C CA . GLU B 1 78 ? -127.833 -134.250 70.832 1.00 37.29 78 GLU A CA 1
ATOM 3733 C C . GLU B 1 78 ? -126.887 -134.599 71.973 1.00 37.29 78 GLU A C 1
ATOM 3734 O O . GLU B 1 78 ? -125.938 -133.861 72.254 1.00 37.29 78 GLU A O 1
ATOM 3740 N N . GLN B 1 79 ? -127.150 -135.711 72.646 1.00 36.12 79 GLN A N 1
ATOM 3741 C CA . GLN B 1 79 ? -126.331 -136.126 73.769 1.00 36.12 79 GLN A CA 1
ATOM 3742 C C . GLN B 1 79 ? -125.171 -136.994 73.290 1.00 36.12 79 GLN A C 1
ATOM 3743 O O . GLN B 1 79 ? -124.901 -137.116 72.095 1.00 36.12 79 GLN A O 1
ATOM 3749 N N . ASP B 1 80 ? -124.471 -137.607 74.244 1.00 36.61 80 ASP A N 1
ATOM 3750 C CA . ASP B 1 80 ? -123.320 -138.442 73.937 1.00 36.61 80 ASP A CA 1
ATOM 3751 C C . ASP B 1 80 ? -123.608 -139.933 74.061 1.00 36.61 80 ASP A C 1
ATOM 3752 O O . ASP B 1 80 ? -122.853 -140.734 73.498 1.00 36.61 80 ASP A O 1
ATOM 3757 N N . PHE B 1 81 ? -124.683 -140.304 74.768 1.00 32.97 81 PHE A N 1
ATOM 3758 C CA . PHE B 1 81 ? -125.072 -141.687 75.065 1.00 32.97 81 PHE A CA 1
ATOM 3759 C C . PHE B 1 81 ? -123.925 -142.425 75.762 1.00 32.97 81 PHE A C 1
ATOM 3760 O O . PHE B 1 81 ? -123.285 -143.333 75.235 1.00 32.97 81 PHE A O 1
ATOM 3768 N N . ILE B 1 82 ? -123.651 -141.937 76.964 1.00 32.04 82 ILE A N 1
ATOM 3769 C CA . ILE B 1 82 ? -122.722 -142.566 77.890 1.00 32.04 82 ILE A CA 1
ATOM 3770 C C . ILE B 1 82 ? -123.263 -142.303 79.291 1.00 32.04 82 ILE A C 1
ATOM 3771 O O . ILE B 1 82 ? -123.837 -141.243 79.558 1.00 32.04 82 ILE A O 1
ATOM 3776 N N . GLY B 1 83 ? -123.186 -143.305 80.156 1.00 31.26 83 GLY A N 1
ATOM 3777 C CA . GLY B 1 83 ? -123.858 -143.245 81.438 1.00 31.26 83 GLY A CA 1
ATOM 3778 C C . GLY B 1 83 ? -125.353 -143.472 81.307 1.00 31.26 83 GLY A C 1
ATOM 3779 O O . GLY B 1 83 ? -125.924 -143.478 80.217 1.00 31.26 83 GLY A O 1
ATOM 3780 N N . GLN B 1 84 ? -126.006 -143.673 82.444 1.00 31.60 84 GLN A N 1
ATOM 3781 C CA . GLN B 1 84 ? -127.444 -143.888 82.319 1.00 31.60 84 GLN A CA 1
ATOM 3782 C C . GLN B 1 84 ? -128.294 -142.981 83.194 1.00 31.60 84 GLN A C 1
ATOM 3783 O O . GLN B 1 84 ? -129.365 -142.564 82.758 1.00 31.60 84 GLN A O 1
ATOM 3789 N N . TYR B 1 85 ? -127.853 -142.656 84.400 1.00 32.91 85 TYR A N 1
ATOM 3790 C CA . TYR B 1 85 ? -128.699 -141.991 85.380 1.00 32.91 85 TYR A CA 1
ATOM 3791 C C . TYR B 1 85 ? -128.413 -140.498 85.371 1.00 32.91 85 TYR A C 1
ATOM 3792 O O . TYR B 1 85 ? -127.300 -140.073 85.690 1.00 32.91 85 TYR A O 1
ATOM 3801 N N . SER B 1 86 ? -129.413 -139.709 85.002 1.00 34.46 86 SER A N 1
ATOM 3802 C CA . SER B 1 86 ? -129.337 -138.262 85.080 1.00 34.46 86 SER A CA 1
ATOM 3803 C C . SER B 1 86 ? -130.233 -137.783 86.209 1.00 34.46 86 SER A C 1
ATOM 3804 O O . SER B 1 86 ? -131.210 -138.441 86.569 1.00 34.46 86 SER A O 1
ATOM 3807 N N . GLU B 1 87 ? -129.895 -136.629 86.766 1.00 34.48 87 GLU A N 1
ATOM 3808 C CA . GLU B 1 87 ? -130.537 -136.159 87.978 1.00 34.48 87 GLU A CA 1
ATOM 3809 C C . GLU B 1 87 ? -130.670 -134.648 87.909 1.00 34.48 87 GLU A C 1
ATOM 3810 O O . GLU B 1 87 ? -129.863 -133.972 87.270 1.00 34.48 87 GLU A O 1
ATOM 3816 N N . GLU B 1 88 ? -131.695 -134.120 88.569 1.00 33.09 88 GLU A N 1
ATOM 3817 C CA . GLU B 1 88 ? -131.819 -132.685 88.746 1.00 33.09 88 GLU A CA 1
ATOM 3818 C C . GLU B 1 88 ? -132.489 -132.419 90.082 1.00 33.09 88 GLU A C 1
ATOM 3819 O O . GLU B 1 88 ? -133.153 -133.289 90.646 1.00 33.09 88 GLU A O 1
ATOM 3825 N N . TYR B 1 89 ? -132.301 -131.207 90.595 1.00 32.28 89 TYR A N 1
ATOM 3826 C CA . TYR B 1 89 ? -132.812 -130.891 91.916 1.00 32.28 89 TYR A CA 1
ATOM 3827 C C . TYR B 1 89 ? -133.105 -129.407 92.021 1.00 32.28 89 TYR A C 1
ATOM 3828 O O . TYR B 1 89 ? -132.670 -128.604 91.196 1.00 32.28 89 TYR A O 1
ATOM 3837 N N . VAL B 1 90 ? -133.873 -129.057 93.050 1.00 29.95 90 VAL A N 1
ATOM 3838 C CA . VAL B 1 90 ? -134.107 -127.678 93.444 1.00 29.95 90 VAL A CA 1
ATOM 3839 C C . VAL B 1 90 ? -133.881 -127.588 94.941 1.00 29.95 90 VAL A C 1
ATOM 3840 O O . VAL B 1 90 ? -133.836 -128.596 95.647 1.00 29.95 90 VAL A O 1
ATOM 3844 N N . ILE B 1 91 ? -133.734 -126.364 95.424 1.00 30.53 91 ILE A N 1
ATOM 3845 C CA . ILE B 1 91 ? -133.633 -126.096 96.850 1.00 30.53 91 ILE A CA 1
ATOM 3846 C C . ILE B 1 91 ? -134.968 -125.513 97.279 1.00 30.53 91 ILE A C 1
ATOM 3847 O O . ILE B 1 91 ? -135.371 -124.449 96.796 1.00 30.53 91 ILE A O 1
ATOM 3852 N N . MET B 1 92 ? -135.664 -126.214 98.170 1.00 32.98 92 MET A N 1
ATOM 3853 C CA . MET B 1 92 ? -137.026 -125.839 98.505 1.00 32.98 92 MET A CA 1
ATOM 3854 C C . MET B 1 92 ? -137.063 -124.596 99.380 1.00 32.98 92 MET A C 1
ATOM 3855 O O . MET B 1 92 ? -136.116 -124.277 100.101 1.00 32.98 92 MET A O 1
ATOM 3860 N N . ASP B 1 93 ? -138.192 -123.899 99.308 1.00 34.48 93 ASP A N 1
ATOM 3861 C CA . ASP B 1 93 ? -138.345 -122.609 99.957 1.00 34.48 93 ASP A CA 1
ATOM 3862 C C . ASP B 1 93 ? -138.504 -122.759 101.459 1.00 34.48 93 ASP A C 1
ATOM 3863 O O . ASP B 1 93 ? -139.248 -123.617 101.940 1.00 34.48 93 ASP A O 1
ATOM 3868 N N . THR B 1 94 ? -137.796 -121.909 102.194 1.00 33.69 94 THR A N 1
ATOM 3869 C CA . THR B 1 94 ? -137.912 -121.808 103.641 1.00 33.69 94 THR A CA 1
ATOM 3870 C C . THR B 1 94 ? -138.314 -120.384 103.977 1.00 33.69 94 THR A C 1
ATOM 3871 O O . THR B 1 94 ? -137.561 -119.446 103.701 1.00 33.69 94 THR A O 1
ATOM 3875 N N . VAL B 1 95 ? -139.491 -120.222 104.570 1.00 32.99 95 VAL A N 1
ATOM 3876 C CA . VAL B 1 95 ? -140.026 -118.898 104.869 1.00 32.99 95 VAL A CA 1
ATOM 3877 C C . VAL B 1 95 ? -139.287 -118.308 106.066 1.00 32.99 95 VAL A C 1
ATOM 3878 O O . VAL B 1 95 ? -138.784 -119.060 106.911 1.00 32.99 95 VAL A O 1
ATOM 3882 N N . PRO B 1 96 ? -139.154 -116.987 106.155 1.00 31.31 96 PRO A N 1
ATOM 3883 C CA . PRO B 1 96 ? -138.543 -116.390 107.342 1.00 31.31 96 PRO A CA 1
ATOM 3884 C C . PRO B 1 96 ? -139.437 -116.533 108.558 1.00 31.31 96 PRO A C 1
ATOM 3885 O O . PRO B 1 96 ? -140.663 -116.592 108.456 1.00 31.31 96 PRO A O 1
ATOM 3889 N N . ILE B 1 97 ? -138.805 -116.595 109.725 1.00 33.71 97 ILE A N 1
ATOM 3890 C CA . ILE B 1 97 ? -139.515 -116.744 110.984 1.00 33.71 97 ILE A CA 1
ATOM 3891 C C . ILE B 1 97 ? -139.248 -115.517 111.843 1.00 33.71 97 ILE A C 1
ATOM 3892 O O . ILE B 1 97 ? -138.350 -114.725 111.574 1.00 33.71 97 ILE A O 1
ATOM 3897 N N . ASN B 1 98 ? -140.046 -115.376 112.893 1.00 36.10 98 ASN A N 1
ATOM 3898 C CA . ASN B 1 98 ? -139.984 -114.205 113.749 1.00 36.10 98 ASN A CA 1
ATOM 3899 C C . ASN B 1 98 ? -138.817 -114.321 114.723 1.00 36.10 98 ASN A C 1
ATOM 3900 O O . ASN B 1 98 ? -138.400 -115.419 115.096 1.00 36.10 98 ASN A O 1
ATOM 3905 N N . MET B 1 99 ? -138.284 -113.172 115.127 1.00 36.56 99 MET A N 1
ATOM 3906 C CA . MET B 1 99 ? -137.230 -113.114 116.139 1.00 36.56 99 MET A CA 1
ATOM 3907 C C . MET B 1 99 ? -137.862 -113.295 117.508 1.00 36.56 99 MET A C 1
ATOM 3908 O O . MET B 1 99 ? -138.416 -112.354 118.073 1.00 36.56 99 MET A O 1
ATOM 3913 N N . ASP B 1 100 ? -137.778 -114.499 118.056 1.00 39.52 100 ASP A N 1
ATOM 3914 C CA . ASP B 1 100 ? -138.258 -114.767 119.406 1.00 39.52 100 ASP A CA 1
ATOM 3915 C C . ASP B 1 100 ? -137.052 -114.665 120.327 1.00 39.52 100 ASP A C 1
ATOM 3916 O O . ASP B 1 100 ? -136.274 -115.611 120.453 1.00 39.52 100 ASP A O 1
ATOM 3921 N N . LEU B 1 101 ? -136.894 -113.507 120.968 1.00 37.78 101 LEU A N 1
ATOM 3922 C CA . LEU B 1 101 ? -135.724 -113.254 121.797 1.00 37.78 101 LEU A CA 1
ATOM 3923 C C . LEU B 1 101 ? -135.764 -113.986 123.130 1.00 37.78 101 LEU A C 1
ATOM 3924 O O . LEU B 1 101 ? -134.749 -114.008 123.830 1.00 37.78 101 LEU A O 1
ATOM 3929 N N . SER B 1 102 ? -136.897 -114.576 123.499 1.00 38.96 102 SER A N 1
ATOM 3930 C CA . SER B 1 102 ? -137.010 -115.292 124.760 1.00 38.96 102 SER A CA 1
ATOM 3931 C C . SER B 1 102 ? -136.447 -116.704 124.699 1.00 38.96 102 SER A C 1
ATOM 3932 O O . SER B 1 102 ? -136.382 -117.369 125.737 1.00 38.96 102 SER A O 1
ATOM 3935 N N . LYS B 1 103 ? -136.057 -117.182 123.521 1.00 39.39 103 LYS A N 1
ATOM 3936 C CA . LYS B 1 103 ? -135.418 -118.482 123.422 1.00 39.39 103 LYS A CA 1
ATOM 3937 C C . LYS B 1 103 ? -133.996 -118.413 123.962 1.00 39.39 103 LYS A C 1
ATOM 3938 O O . LYS B 1 103 ? -133.382 -117.347 124.038 1.00 39.39 103 LYS A O 1
ATOM 3944 N N . ASN B 1 104 ? -133.478 -119.575 124.354 1.00 40.29 104 ASN A N 1
ATOM 3945 C CA . ASN B 1 104 ? -132.147 -119.648 124.934 1.00 40.29 104 ASN A CA 1
ATOM 3946 C C . ASN B 1 104 ? -131.072 -119.440 123.871 1.00 40.29 104 ASN A C 1
ATOM 3947 O O . ASN B 1 104 ? -131.296 -119.629 122.674 1.00 40.29 104 ASN A O 1
ATOM 3952 N N . GLU B 1 105 ? -129.887 -119.046 124.331 1.00 40.27 105 GLU A N 1
ATOM 3953 C CA . GLU B 1 105 ? -128.853 -118.521 123.451 1.00 40.27 105 GLU A CA 1
ATOM 3954 C C . GLU B 1 105 ? -128.054 -119.599 122.734 1.00 40.27 105 GLU A C 1
ATOM 3955 O O . GLU B 1 105 ? -127.270 -119.267 121.841 1.00 40.27 105 GLU A O 1
ATOM 3961 N N . GLU B 1 106 ? -128.233 -120.873 123.076 1.00 40.67 106 GLU A N 1
ATOM 3962 C CA . GLU B 1 106 ? -127.564 -121.947 122.355 1.00 40.67 106 GLU A CA 1
ATOM 3963 C C . GLU B 1 106 ? -128.337 -122.390 121.120 1.00 40.67 106 GLU A C 1
ATOM 3964 O O . GLU B 1 106 ? -128.006 -123.421 120.528 1.00 40.67 106 GLU A O 1
ATOM 3970 N N . LEU B 1 107 ? -129.347 -121.623 120.713 1.00 38.62 107 LEU A N 1
ATOM 3971 C CA . LEU B 1 107 ? -129.991 -121.821 119.425 1.00 38.62 107 LEU A CA 1
ATOM 3972 C C . LEU B 1 107 ? -129.052 -121.509 118.266 1.00 38.62 107 LEU A C 1
ATOM 3973 O O . LEU B 1 107 ? -129.259 -122.025 117.163 1.00 38.62 107 LEU A O 1
ATOM 3978 N N . MET B 1 108 ? -128.024 -120.687 118.501 1.00 36.04 108 MET A N 1
ATOM 3979 C CA . MET B 1 108 ? -127.032 -120.378 117.477 1.00 36.04 108 MET A CA 1
ATOM 3980 C C . MET B 1 108 ? -126.263 -121.616 117.036 1.00 36.04 108 MET A C 1
ATOM 3981 O O . MET B 1 108 ? -125.925 -121.750 115.855 1.00 36.04 108 MET A O 1
ATOM 3986 N N . LEU B 1 109 ? -126.010 -122.542 117.952 1.00 37.98 109 LEU A N 1
ATOM 3987 C CA . LEU B 1 109 ? -125.154 -123.679 117.653 1.00 37.98 109 LEU A CA 1
ATOM 3988 C C . LEU B 1 109 ? -125.886 -124.826 116.971 1.00 37.98 109 LEU A C 1
ATOM 3989 O O . LEU B 1 109 ? -125.232 -125.778 116.535 1.00 37.98 109 LEU A O 1
ATOM 3994 N N . LYS B 1 110 ? -127.208 -124.772 116.866 1.00 38.63 110 LYS A N 1
ATOM 3995 C CA . LYS B 1 110 ? -127.945 -125.831 116.191 1.00 38.63 110 LYS A CA 1
ATOM 3996 C C . LYS B 1 110 ? -127.990 -125.565 114.691 1.00 38.63 110 LYS A C 1
ATOM 3997 O O . LYS B 1 110 ? -128.210 -124.433 114.255 1.00 38.63 110 LYS A O 1
ATOM 4003 N N . ARG B 1 111 ? -127.773 -126.616 113.902 1.00 36.88 111 ARG A N 1
ATOM 4004 C CA . ARG B 1 111 ? -127.648 -126.476 112.458 1.00 36.88 111 ARG A CA 1
ATOM 4005 C C . ARG B 1 111 ? -128.983 -126.732 111.776 1.00 36.88 111 ARG A C 1
ATOM 4006 O O . ARG B 1 111 ? -129.688 -127.694 112.100 1.00 36.88 111 ARG A O 1
ATOM 4014 N N . ASN B 1 112 ? -129.317 -125.868 110.825 1.00 35.84 112 ASN A N 1
ATOM 4015 C CA . ASN B 1 112 ? -130.534 -125.961 110.026 1.00 35.84 112 ASN A CA 1
ATOM 4016 C C . ASN B 1 112 ? -130.079 -126.205 108.593 1.00 35.84 112 ASN A C 1
ATOM 4017 O O . ASN B 1 112 ? -129.787 -125.259 107.862 1.00 35.84 112 ASN A O 1
ATOM 4022 N N . TYR B 1 113 ? -130.013 -127.473 108.200 1.00 34.97 113 TYR A N 1
ATOM 4023 C CA . TYR B 1 113 ? -129.509 -127.808 106.878 1.00 34.97 113 TYR A CA 1
ATOM 4024 C C . TYR B 1 113 ? -130.545 -127.466 105.818 1.00 34.97 113 TYR A C 1
ATOM 4025 O O . TYR B 1 113 ? -131.745 -127.642 106.042 1.00 34.97 113 TYR A O 1
ATOM 4034 N N . PRO B 1 114 ? -130.119 -126.972 104.657 1.00 34.73 114 PRO A N 1
ATOM 4035 C CA . PRO B 1 114 ? -131.074 -126.707 103.574 1.00 34.73 114 PRO A CA 1
ATOM 4036 C C . PRO B 1 114 ? -131.585 -128.006 102.976 1.00 34.73 114 PRO A C 1
ATOM 4037 O O . PRO B 1 114 ? -130.808 -128.874 102.578 1.00 34.73 114 PRO A O 1
ATOM 4041 N N . ARG B 1 115 ? -132.902 -128.144 102.945 1.00 37.69 115 ARG A N 1
ATOM 4042 C CA . ARG B 1 115 ? -133.518 -129.324 102.369 1.00 37.69 115 ARG A CA 1
ATOM 4043 C C . ARG B 1 115 ? -133.793 -129.095 100.888 1.00 37.69 115 ARG A C 1
ATOM 4044 O O . ARG B 1 115 ? -133.759 -127.971 100.390 1.00 37.69 115 ARG A O 1
ATOM 4052 N N . MET B 1 116 ? -134.070 -130.182 100.178 1.00 34.34 116 MET A N 1
ATOM 4053 C CA . MET B 1 116 ? -134.053 -130.148 98.724 1.00 34.34 116 MET A CA 1
ATOM 4054 C C . MET B 1 116 ? -134.977 -131.230 98.193 1.00 34.34 116 MET A C 1
ATOM 4055 O O . MET B 1 116 ? -135.483 -132.067 98.942 1.00 34.34 116 MET A O 1
ATOM 4060 N N . ALA B 1 117 ? -135.197 -131.196 96.882 1.00 31.56 117 ALA A N 1
ATOM 4061 C CA . ALA B 1 117 ? -136.098 -132.127 96.216 1.00 31.56 117 ALA A CA 1
ATOM 4062 C C . ALA B 1 117 ? -135.471 -132.535 94.897 1.00 31.56 117 ALA A C 1
ATOM 4063 O O . ALA B 1 117 ? -135.256 -131.687 94.029 1.00 31.56 117 ALA A O 1
ATOM 4065 N N . THR B 1 118 ? -135.176 -133.818 94.745 1.00 31.33 118 THR A N 1
ATOM 4066 C CA . THR B 1 118 ? -134.518 -134.342 93.560 1.00 31.33 118 THR A CA 1
ATOM 4067 C C . THR B 1 118 ? -135.493 -135.150 92.719 1.00 31.33 118 THR A C 1
ATOM 4068 O O . THR B 1 118 ? -136.625 -135.418 93.119 1.00 31.33 118 THR A O 1
ATOM 4072 N N . LYS B 1 119 ? -135.033 -135.543 91.537 1.00 30.15 119 LYS A N 1
ATOM 4073 C CA . LYS B 1 119 ? -135.790 -136.458 90.694 1.00 30.15 119 LYS A CA 1
ATOM 4074 C C . LYS B 1 119 ? -134.816 -137.225 89.817 1.00 30.15 119 LYS A C 1
ATOM 4075 O O . LYS B 1 119 ? -134.140 -136.633 88.974 1.00 30.15 119 LYS A O 1
ATOM 4081 N N . LEU B 1 120 ? -134.758 -138.536 90.013 1.00 31.25 120 LEU A N 1
ATOM 4082 C CA . LEU B 1 120 ? -133.820 -139.413 89.328 1.00 31.25 120 LEU A CA 1
ATOM 4083 C C . LEU B 1 120 ? -134.531 -140.070 88.154 1.00 31.25 120 LEU A C 1
ATOM 4084 O O . LEU B 1 120 ? -135.560 -140.727 88.341 1.00 31.25 120 LEU A O 1
ATOM 4089 N N . TYR B 1 121 ? -133.989 -139.900 86.946 1.00 30.88 121 TYR A N 1
ATOM 4090 C CA . TYR B 1 121 ? -134.716 -140.293 85.743 1.00 30.88 121 TYR A CA 1
ATOM 4091 C C . TYR B 1 121 ? -134.379 -141.696 85.253 1.00 30.88 121 TYR A C 1
ATOM 4092 O O . TYR B 1 121 ? -135.226 -142.591 85.305 1.00 30.88 121 TYR A O 1
ATOM 4101 N N . GLY B 1 122 ? -133.158 -141.925 84.817 1.00 30.92 122 GLY A N 1
ATOM 4102 C CA . GLY B 1 122 ? -132.828 -143.207 84.251 1.00 30.92 122 GLY A CA 1
ATOM 4103 C C . GLY B 1 122 ? -132.515 -143.141 82.772 1.00 30.92 122 GLY A C 1
ATOM 4104 O O . GLY B 1 122 ? -132.209 -142.088 82.210 1.00 30.92 122 GLY A O 1
ATOM 4105 N N . ASN B 1 123 ? -132.590 -144.303 82.136 1.00 32.33 123 ASN A N 1
ATOM 4106 C CA . ASN B 1 123 ? -132.229 -144.454 80.739 1.00 32.33 123 ASN A CA 1
ATOM 4107 C C . ASN B 1 123 ? -133.399 -144.138 79.816 1.00 32.33 123 ASN A C 1
ATOM 4108 O O . ASN B 1 123 ? -134.529 -143.908 80.247 1.00 32.33 123 ASN A O 1
ATOM 4113 N N . GLY B 1 124 ? -133.108 -144.139 78.525 1.00 30.93 124 GLY A N 1
ATOM 4114 C CA . GLY B 1 124 ? -134.099 -144.085 77.481 1.00 30.93 124 GLY A CA 1
ATOM 4115 C C . GLY B 1 124 ? -134.313 -145.441 76.850 1.00 30.93 124 GLY A C 1
ATOM 4116 O O . GLY B 1 124 ? -134.154 -146.484 77.493 1.00 30.93 124 GLY A O 1
ATOM 4117 N N . ILE B 1 125 ? -134.683 -145.433 75.574 1.00 30.77 125 ILE A N 1
ATOM 4118 C CA . ILE B 1 125 ? -135.019 -146.643 74.839 1.00 30.77 125 ILE A CA 1
ATOM 4119 C C . ILE B 1 125 ? -134.209 -146.649 73.556 1.00 30.77 125 ILE A C 1
ATOM 4120 O O . ILE B 1 125 ? -134.263 -145.686 72.786 1.00 30.77 125 ILE A O 1
ATOM 4125 N N . VAL B 1 126 ? -133.454 -147.717 73.327 1.00 30.83 126 VAL A N 1
ATOM 4126 C CA . VAL B 1 126 ? -132.867 -147.944 72.013 1.00 30.83 126 VAL A CA 1
ATOM 4127 C C . VAL B 1 126 ? -133.968 -148.483 71.118 1.00 30.83 126 VAL A C 1
ATOM 4128 O O . VAL B 1 126 ? -134.599 -149.492 71.443 1.00 30.83 126 VAL A O 1
ATOM 4132 N N . LYS B 1 127 ? -134.212 -147.817 69.998 1.00 30.50 127 LYS A N 1
ATOM 4133 C CA . LYS B 1 127 ? -135.290 -148.214 69.110 1.00 30.50 127 LYS A CA 1
ATOM 4134 C C . LYS B 1 127 ? -134.728 -148.688 67.782 1.00 30.50 127 LYS A C 1
ATOM 4135 O O . LYS B 1 127 ? -133.671 -148.242 67.339 1.00 30.50 127 LYS A O 1
ATOM 4141 N N . LYS B 1 128 ? -135.456 -149.595 67.147 1.00 30.93 128 LYS A N 1
ATOM 4142 C CA . LYS B 1 128 ? -134.908 -150.436 66.099 1.00 30.93 128 LYS A CA 1
ATOM 4143 C C . LYS B 1 128 ? -135.970 -150.672 65.041 1.00 30.93 128 LYS A C 1
ATOM 4144 O O . LYS B 1 128 ? -137.134 -150.897 65.370 1.00 30.93 128 LYS A O 1
ATOM 4150 N N . GLN B 1 129 ? -135.570 -150.610 63.776 1.00 29.71 129 GLN A N 1
ATOM 4151 C CA . GLN B 1 129 ? -136.415 -151.095 62.701 1.00 29.71 129 GLN A CA 1
ATOM 4152 C C . GLN B 1 129 ? -135.520 -151.547 61.564 1.00 29.71 129 GLN A C 1
ATOM 4153 O O . GLN B 1 129 ? -134.408 -151.044 61.394 1.00 29.71 129 GLN A O 1
ATOM 4159 N N . LYS B 1 130 ? -135.998 -152.521 60.800 1.00 31.01 130 LYS A N 1
ATOM 4160 C CA . LYS B 1 130 ? -135.213 -153.034 59.698 1.00 31.01 130 LYS A CA 1
ATOM 4161 C C . LYS B 1 130 ? -136.111 -153.272 58.499 1.00 31.01 130 LYS A C 1
ATOM 4162 O O . LYS B 1 130 ? -137.337 -153.270 58.606 1.00 31.01 130 LYS A O 1
ATOM 4168 N N . PHE B 1 131 ? -135.486 -153.468 57.343 1.00 31.20 131 PHE A N 1
ATOM 4169 C CA . PHE B 1 131 ? -136.230 -153.823 56.149 1.00 31.20 131 PHE A CA 1
ATOM 4170 C C . PHE B 1 131 ? -135.356 -154.663 55.242 1.00 31.20 131 PHE A C 1
ATOM 4171 O O . PHE B 1 131 ? -134.187 -154.347 55.019 1.00 31.20 131 PHE A O 1
ATOM 4179 N N . THR B 1 132 ? -135.940 -155.731 54.726 1.00 33.50 132 THR A N 1
ATOM 4180 C CA . THR B 1 132 ? -135.243 -156.691 53.889 1.00 33.50 132 THR A CA 1
ATOM 4181 C C . THR B 1 132 ? -135.718 -156.529 52.457 1.00 33.50 132 THR A C 1
ATOM 4182 O O . THR B 1 132 ? -136.901 -156.721 52.170 1.00 33.50 132 THR A O 1
ATOM 4186 N N . LEU B 1 133 ? -134.801 -156.185 51.567 1.00 35.06 133 LEU A N 1
ATOM 4187 C CA . LEU B 1 133 ? -135.104 -156.045 50.155 1.00 35.06 133 LEU A CA 1
ATOM 4188 C C . LEU B 1 133 ? -134.578 -157.249 49.395 1.00 35.06 133 LEU A C 1
ATOM 4189 O O . LEU B 1 133 ? -133.433 -157.663 49.591 1.00 35.06 133 LEU A O 1
ATOM 4194 N N . ASN B 1 134 ? -135.416 -157.804 48.535 1.00 38.35 134 ASN A N 1
ATOM 4195 C CA . ASN B 1 134 ? -135.113 -159.050 47.860 1.00 38.35 134 ASN A CA 1
ATOM 4196 C C . ASN B 1 134 ? -134.539 -158.783 46.473 1.00 38.35 134 ASN A C 1
ATOM 4197 O O . ASN B 1 134 ? -134.853 -157.779 45.833 1.00 38.35 134 ASN A O 1
ATOM 4202 N N . ASN B 1 135 ? -133.698 -159.708 46.012 1.00 38.72 135 ASN A N 1
ATOM 4203 C CA . ASN B 1 135 ? -133.139 -159.644 44.675 1.00 38.72 135 ASN A CA 1
ATOM 4204 C C . ASN B 1 135 ? -133.755 -160.671 43.736 1.00 38.72 135 ASN A C 1
ATOM 4205 O O . ASN B 1 135 ? -133.476 -160.639 42.539 1.00 38.72 135 ASN A O 1
ATOM 4210 N N . ASN B 1 136 ? -134.595 -161.577 44.233 1.00 40.51 136 ASN A N 1
ATOM 4211 C CA . ASN B 1 136 ? -135.157 -162.627 43.391 1.00 40.51 136 ASN A CA 1
ATOM 4212 C C . ASN B 1 136 ? -136.585 -162.322 42.954 1.00 40.51 136 ASN A C 1
ATOM 4213 O O . ASN B 1 136 ? -136.880 -162.311 41.757 1.00 40.51 136 ASN A O 1
ATOM 4218 N N . ASP B 1 137 ? -137.483 -162.078 43.903 1.00 43.03 137 ASP A N 1
ATOM 4219 C CA . ASP B 1 137 ? -138.901 -162.000 43.597 1.00 43.03 137 ASP A CA 1
ATOM 4220 C C . ASP B 1 137 ? -139.430 -160.576 43.614 1.00 43.03 137 ASP A C 1
ATOM 4221 O O . ASP B 1 137 ? -140.572 -160.347 43.205 1.00 43.03 137 ASP A O 1
ATOM 4226 N N . THR B 1 138 ? -138.644 -159.617 44.088 1.00 39.94 138 THR A N 1
ATOM 4227 C CA . THR B 1 138 ? -139.047 -158.234 43.908 1.00 39.94 138 THR A CA 1
ATOM 4228 C C . THR B 1 138 ? -138.874 -157.828 42.453 1.00 39.94 138 THR A C 1
ATOM 4229 O O . THR B 1 138 ? -139.643 -157.011 41.937 1.00 39.94 138 THR A O 1
ATOM 4233 N N . ARG B 1 139 ? -137.929 -158.450 41.757 1.00 39.37 139 ARG A N 1
ATOM 4234 C CA . ARG B 1 139 ? -137.667 -158.149 40.360 1.00 39.37 139 ARG A CA 1
ATOM 4235 C C . ARG B 1 139 ? -138.672 -158.772 39.408 1.00 39.37 139 ARG A C 1
ATOM 4236 O O . ARG B 1 139 ? -138.631 -158.465 38.215 1.00 39.37 139 ARG A O 1
ATOM 4244 N N . PHE B 1 140 ? -139.572 -159.625 39.886 1.00 38.69 140 PHE A N 1
ATOM 4245 C CA . PHE B 1 140 ? -140.650 -160.087 39.027 1.00 38.69 140 PHE A CA 1
ATOM 4246 C C . PHE B 1 140 ? -141.734 -159.044 38.849 1.00 38.69 140 PHE A C 1
ATOM 4247 O O . PHE B 1 140 ? -142.557 -159.177 37.941 1.00 38.69 140 PHE A O 1
ATOM 4255 N N . ASN B 1 141 ? -141.765 -158.040 39.702 1.00 39.07 141 ASN A N 1
ATOM 4256 C CA . ASN B 1 141 ? -142.505 -156.819 39.454 1.00 39.07 141 ASN A CA 1
ATOM 4257 C C . ASN B 1 141 ? -141.539 -155.826 38.815 1.00 39.07 141 ASN A C 1
ATOM 4258 O O . ASN B 1 141 ? -140.439 -156.206 38.409 1.00 39.07 141 ASN A O 1
ATOM 4263 N N . PHE B 1 142 ? -141.941 -154.555 38.719 1.00 39.48 142 PHE A N 1
ATOM 4264 C CA . PHE B 1 142 ? -141.062 -153.424 38.398 1.00 39.48 142 PHE A CA 1
ATOM 4265 C C . PHE B 1 142 ? -140.396 -153.578 37.026 1.00 39.48 142 PHE A C 1
ATOM 4266 O O . PHE B 1 142 ? -139.213 -153.895 36.908 1.00 39.48 142 PHE A O 1
ATOM 4274 N N . GLN B 1 143 ? -141.205 -153.375 35.985 1.00 37.66 143 GLN A N 1
ATOM 4275 C CA . GLN B 1 143 ? -140.781 -153.532 34.593 1.00 37.66 143 GLN A CA 1
ATOM 4276 C C . GLN B 1 143 ? -139.667 -152.595 34.112 1.00 37.66 143 GLN A C 1
ATOM 4277 O O . GLN B 1 143 ? -139.247 -152.690 32.956 1.00 37.66 143 GLN A O 1
ATOM 4283 N N . THR B 1 144 ? -139.172 -151.704 34.965 1.00 39.30 144 THR A N 1
ATOM 4284 C CA . THR B 1 144 ? -137.997 -150.892 34.689 1.00 39.30 144 THR A CA 1
ATOM 4285 C C . THR B 1 144 ? -137.049 -151.025 35.876 1.00 39.30 144 THR A C 1
ATOM 4286 O O . THR B 1 144 ? -137.496 -151.151 37.018 1.00 39.30 144 THR A O 1
ATOM 4290 N N . LEU B 1 145 ? -135.735 -151.037 35.609 1.00 39.30 145 LEU A N 1
ATOM 4291 C CA . LEU B 1 145 ? -134.760 -151.052 36.701 1.00 39.30 145 LEU A CA 1
ATOM 4292 C C . LEU B 1 145 ? -134.797 -149.764 37.510 1.00 39.30 145 LEU A C 1
ATOM 4293 O O . LEU B 1 145 ? -134.500 -149.777 38.714 1.00 39.30 145 LEU A O 1
ATOM 4298 N N . ALA B 1 146 ? -135.163 -148.653 36.867 1.00 40.43 146 ALA A N 1
ATOM 4299 C CA . ALA B 1 146 ? -135.308 -147.387 37.572 1.00 40.43 146 ALA A CA 1
ATOM 4300 C C . ALA B 1 146 ? -136.446 -147.445 38.577 1.00 40.43 146 ALA A C 1
ATOM 4301 O O . ALA B 1 146 ? -136.355 -146.857 39.657 1.00 40.43 146 ALA A O 1
ATOM 4303 N N . ASP B 1 147 ? -137.511 -148.185 38.257 1.00 40.21 147 ASP A N 1
ATOM 4304 C CA . ASP B 1 147 ? -138.608 -148.349 39.204 1.00 40.21 147 ASP A CA 1
ATOM 4305 C C . ASP B 1 147 ? -138.193 -149.200 40.395 1.00 40.21 147 ASP A C 1
ATOM 4306 O O . ASP B 1 147 ? -138.622 -148.945 41.525 1.00 40.21 147 ASP A O 1
ATOM 4311 N N . ALA B 1 148 ? -137.335 -150.193 40.170 1.00 39.64 148 ALA A N 1
ATOM 4312 C CA . ALA B 1 148 ? -136.858 -151.009 41.278 1.00 39.64 148 ALA A CA 1
ATOM 4313 C C . ALA B 1 148 ? -135.925 -150.220 42.188 1.00 39.64 148 ALA A C 1
ATOM 4314 O O . ALA B 1 148 ? -135.982 -150.365 43.416 1.00 39.64 148 ALA A O 1
ATOM 4316 N N . THR B 1 149 ? -135.080 -149.358 41.615 1.00 40.11 149 THR A N 1
ATOM 4317 C CA . THR B 1 149 ? -134.225 -148.526 42.460 1.00 40.11 149 THR A CA 1
ATOM 4318 C C . THR B 1 149 ? -135.025 -147.445 43.185 1.00 40.11 149 THR A C 1
ATOM 4319 O O . THR B 1 149 ? -134.709 -147.105 44.334 1.00 40.11 149 THR A O 1
ATOM 4323 N N . ASN B 1 150 ? -136.079 -146.912 42.546 1.00 40.36 150 ASN A N 1
ATOM 4324 C CA . ASN B 1 150 ? -136.992 -146.001 43.236 1.00 40.36 150 ASN A CA 1
ATOM 4325 C C . ASN B 1 150 ? -137.703 -146.683 44.388 1.00 40.36 150 ASN A C 1
ATOM 4326 O O . ASN B 1 150 ? -137.928 -146.055 45.419 1.00 40.36 150 ASN A O 1
ATOM 4331 N N . TYR B 1 151 ? -138.069 -147.954 44.223 1.00 37.53 151 TYR A N 1
ATOM 4332 C CA . TYR B 1 151 ? -138.678 -148.713 45.310 1.00 37.53 151 TYR A CA 1
ATOM 4333 C C . TYR B 1 151 ? -137.708 -148.920 46.460 1.00 37.53 151 TYR A C 1
ATOM 4334 O O . TYR B 1 151 ? -138.065 -148.712 47.630 1.00 37.53 151 TYR A O 1
ATOM 4343 N N . ALA B 1 152 ? -136.471 -149.321 46.140 1.00 38.26 152 ALA A N 1
ATOM 4344 C CA . ALA B 1 152 ? -135.460 -149.563 47.165 1.00 38.26 152 ALA A CA 1
ATOM 4345 C C . ALA B 1 152 ? -135.090 -148.289 47.901 1.00 38.26 152 ALA A C 1
ATOM 4346 O O . ALA B 1 152 ? -134.650 -148.342 49.052 1.00 38.26 152 ALA A O 1
ATOM 4348 N N . LEU B 1 153 ? -135.258 -147.146 47.258 1.00 39.53 153 LEU A N 1
ATOM 4349 C CA . LEU B 1 153 ? -135.073 -145.878 47.937 1.00 39.53 153 LEU A CA 1
ATOM 4350 C C . LEU B 1 153 ? -136.316 -145.411 48.688 1.00 39.53 153 LEU A C 1
ATOM 4351 O O . LEU B 1 153 ? -136.191 -144.834 49.774 1.00 39.53 153 LEU A O 1
ATOM 4356 N N . GLY B 1 154 ? -137.510 -145.653 48.147 1.00 36.64 154 GLY A N 1
ATOM 4357 C CA . GLY B 1 154 ? -138.725 -145.186 48.786 1.00 36.64 154 GLY A CA 1
ATOM 4358 C C . GLY B 1 154 ? -139.028 -145.904 50.078 1.00 36.64 154 GLY A C 1
ATOM 4359 O O . GLY B 1 154 ? -139.563 -145.297 51.009 1.00 36.64 154 GLY A O 1
ATOM 4360 N N . VAL B 1 155 ? -138.669 -147.189 50.165 1.00 33.87 155 VAL A N 1
ATOM 4361 C CA . VAL B 1 155 ? -138.754 -147.907 51.439 1.00 33.87 155 VAL A CA 1
ATOM 4362 C C . VAL B 1 155 ? -137.840 -147.262 52.472 1.00 33.87 155 VAL A C 1
ATOM 4363 O O . VAL B 1 155 ? -138.238 -147.004 53.618 1.00 33.87 155 VAL A O 1
ATOM 4367 N N . TYR B 1 156 ? -136.616 -146.944 52.054 1.00 35.61 156 TYR A N 1
ATOM 4368 C CA . TYR B 1 156 ? -135.627 -146.349 52.943 1.00 35.61 156 TYR A CA 1
ATOM 4369 C C . TYR B 1 156 ? -136.035 -144.958 53.406 1.00 35.61 156 TYR A C 1
ATOM 4370 O O . TYR B 1 156 ? -135.754 -144.569 54.542 1.00 35.61 156 TYR A O 1
ATOM 4379 N N . LYS B 1 157 ? -136.693 -144.195 52.543 1.00 34.91 157 LYS A N 1
ATOM 4380 C CA . LYS B 1 157 ? -137.156 -142.869 52.925 1.00 34.91 157 LYS A CA 1
ATOM 4381 C C . LYS B 1 157 ? -138.476 -142.903 53.676 1.00 34.91 157 LYS A C 1
ATOM 4382 O O . LYS B 1 157 ? -138.831 -141.910 54.311 1.00 34.91 157 LYS A O 1
ATOM 4388 N N . LYS B 1 158 ? -139.209 -144.011 53.615 1.00 32.02 158 LYS A N 1
ATOM 4389 C CA . LYS B 1 158 ? -140.401 -144.150 54.438 1.00 32.02 158 LYS A CA 1
ATOM 4390 C C . LYS B 1 158 ? -140.048 -144.536 55.866 1.00 32.02 158 LYS A C 1
ATOM 4391 O O . LYS B 1 158 ? -140.790 -144.195 56.803 1.00 32.02 158 LYS A O 1
ATOM 4397 N N . LYS B 1 159 ? -138.920 -145.235 56.047 1.00 30.84 159 LYS A N 1
ATOM 4398 C CA . LYS B 1 159 ? -138.480 -145.607 57.395 1.00 30.84 159 LYS A CA 1
ATOM 4399 C C . LYS B 1 159 ? -138.203 -144.388 58.270 1.00 30.84 159 LYS A C 1
ATOM 4400 O O . LYS B 1 159 ? -138.537 -144.373 59.461 1.00 30.84 159 LYS A O 1
ATOM 4406 N N . ILE B 1 160 ? -137.655 -143.333 57.685 1.00 31.40 160 ILE A N 1
ATOM 4407 C CA . ILE B 1 160 ? -137.362 -142.139 58.461 1.00 31.40 160 ILE A CA 1
ATOM 4408 C C . ILE B 1 160 ? -138.633 -141.335 58.712 1.00 31.40 160 ILE A C 1
ATOM 4409 O O . ILE B 1 160 ? -138.787 -140.719 59.779 1.00 31.40 160 ILE A O 1
ATOM 4414 N N . SER B 1 161 ? -139.575 -141.377 57.765 1.00 31.98 161 SER A N 1
ATOM 4415 C CA . SER B 1 161 ? -140.854 -140.696 57.926 1.00 31.98 161 SER A CA 1
ATOM 4416 C C . SER B 1 161 ? -141.650 -141.280 59.083 1.00 31.98 161 SER A C 1
ATOM 4417 O O . SER B 1 161 ? -142.237 -140.539 59.885 1.00 31.98 161 SER A O 1
ATOM 4420 N N . ASP B 1 162 ? -141.646 -142.600 59.226 1.00 32.70 162 ASP A N 1
ATOM 4421 C CA . ASP B 1 162 ? -142.337 -143.152 60.379 1.00 32.70 162 ASP A CA 1
ATOM 4422 C C . ASP B 1 162 ? -141.421 -143.417 61.571 1.00 32.70 162 ASP A C 1
ATOM 4423 O O . ASP B 1 162 ? -141.867 -144.010 62.551 1.00 32.70 162 ASP A O 1
ATOM 4428 N N . ILE B 1 163 ? -140.160 -142.982 61.518 1.00 30.25 163 ILE A N 1
ATOM 4429 C CA . ILE B 1 163 ? -139.471 -142.616 62.757 1.00 30.25 163 ILE A CA 1
ATOM 4430 C C . ILE B 1 163 ? -140.016 -141.300 63.290 1.00 30.25 163 ILE A C 1
ATOM 4431 O O . ILE B 1 163 ? -140.322 -141.168 64.483 1.00 30.25 163 ILE A O 1
ATOM 4436 N N . ASN B 1 164 ? -140.159 -140.310 62.405 1.00 31.11 164 ASN A N 1
ATOM 4437 C CA . ASN B 1 164 ? -140.542 -138.969 62.836 1.00 31.11 164 ASN A CA 1
ATOM 4438 C C . ASN B 1 164 ? -141.979 -138.919 63.348 1.00 31.11 164 ASN A C 1
ATOM 4439 O O . ASN B 1 164 ? -142.248 -138.297 64.388 1.00 31.11 164 ASN A O 1
ATOM 4444 N N . VAL B 1 165 ? -142.912 -139.585 62.659 1.00 31.03 165 VAL A N 1
ATOM 4445 C CA . VAL B 1 165 ? -144.288 -139.551 63.147 1.00 31.03 165 VAL A CA 1
ATOM 4446 C C . VAL B 1 165 ? -144.443 -140.377 64.419 1.00 31.03 165 VAL A C 1
ATOM 4447 O O . VAL B 1 165 ? -145.272 -140.042 65.272 1.00 31.03 165 VAL A O 1
ATOM 4451 N N . LEU B 1 166 ? -143.600 -141.391 64.615 1.00 30.93 166 LEU A N 1
ATOM 4452 C CA . LEU B 1 166 ? -143.611 -142.134 65.867 1.00 30.93 166 LEU A CA 1
ATOM 4453 C C . LEU B 1 166 ? -143.099 -141.282 67.014 1.00 30.93 166 LEU A C 1
ATOM 4454 O O . LEU B 1 166 ? -143.637 -141.348 68.125 1.00 30.93 166 LEU A O 1
ATOM 4459 N N . GLU B 1 167 ? -142.039 -140.513 66.778 1.00 32.67 167 GLU A N 1
ATOM 4460 C CA . GLU B 1 167 ? -141.521 -139.666 67.842 1.00 32.67 167 GLU A CA 1
ATOM 4461 C C . GLU B 1 167 ? -142.495 -138.563 68.212 1.00 32.67 167 GLU A C 1
ATOM 4462 O O . GLU B 1 167 ? -142.618 -138.233 69.397 1.00 32.67 167 GLU A O 1
ATOM 4468 N N . GLU B 1 168 ? -143.237 -138.016 67.247 1.00 32.47 168 GLU A N 1
ATOM 4469 C CA . GLU B 1 168 ? -144.224 -137.033 67.681 1.00 32.47 168 GLU A CA 1
ATOM 4470 C C . GLU B 1 168 ? -145.439 -137.677 68.336 1.00 32.47 168 GLU A C 1
ATOM 4471 O O . GLU B 1 168 ? -146.036 -137.058 69.224 1.00 32.47 168 GLU A O 1
ATOM 4477 N N . LYS B 1 169 ? -145.804 -138.909 67.955 1.00 31.70 169 LYS A N 1
ATOM 4478 C CA . LYS B 1 169 ? -146.867 -139.603 68.678 1.00 31.70 169 LYS A CA 1
ATOM 4479 C C . LYS B 1 169 ? -146.456 -139.897 70.111 1.00 31.70 169 LYS A C 1
ATOM 4480 O O . LYS B 1 169 ? -147.271 -139.784 71.031 1.00 31.70 169 LYS A O 1
ATOM 4486 N N . GLU B 1 170 ? -145.183 -140.213 70.329 1.00 32.67 170 GLU A N 1
ATOM 4487 C CA . GLU B 1 170 ? -144.730 -140.485 71.685 1.00 32.67 170 GLU A CA 1
ATOM 4488 C C . GLU B 1 170 ? -144.576 -139.224 72.520 1.00 32.67 170 GLU A C 1
ATOM 4489 O O . GLU B 1 170 ? -144.860 -139.262 73.718 1.00 32.67 170 GLU A O 1
ATOM 4495 N N . MET B 1 171 ? -144.162 -138.103 71.922 1.00 31.65 171 MET A N 1
ATOM 4496 C CA . MET B 1 171 ? -144.135 -136.843 72.666 1.00 31.65 171 MET A CA 1
ATOM 4497 C C . MET B 1 171 ? -145.539 -136.380 73.034 1.00 31.65 171 MET A C 1
ATOM 4498 O O . MET B 1 171 ? -145.779 -135.939 74.169 1.00 31.65 171 MET A O 1
ATOM 4503 N N . ARG B 1 172 ? -146.474 -136.483 72.085 1.00 32.03 172 ARG A N 1
ATOM 4504 C CA . ARG B 1 172 ? -147.871 -136.140 72.326 1.00 32.03 172 ARG A CA 1
ATOM 4505 C C . ARG B 1 172 ? -148.471 -137.018 73.416 1.00 32.03 172 ARG A C 1
ATOM 4506 O O . ARG B 1 172 ? -149.150 -136.525 74.325 1.00 32.03 172 ARG A O 1
ATOM 4514 N N . ALA B 1 173 ? -148.205 -138.322 73.358 1.00 31.44 173 ALA A N 1
ATOM 4515 C CA . ALA B 1 173 ? -148.754 -139.232 74.349 1.00 31.44 173 ALA A CA 1
ATOM 4516 C C . ALA B 1 173 ? -148.097 -139.059 75.704 1.00 31.44 173 ALA A C 1
ATOM 4517 O O . ALA B 1 173 ? -148.755 -139.258 76.726 1.00 31.44 173 ALA A O 1
ATOM 4519 N N . MET B 1 174 ? -146.815 -138.687 75.730 1.00 29.89 174 MET A N 1
ATOM 4520 C CA . MET B 1 174 ? -146.141 -138.392 76.986 1.00 29.89 174 MET A CA 1
ATOM 4521 C C . MET B 1 174 ? -146.777 -137.199 77.673 1.00 29.89 174 MET A C 1
ATOM 4522 O O . MET B 1 174 ? -147.080 -137.249 78.868 1.00 29.89 174 MET A O 1
ATOM 4527 N N . LEU B 1 175 ? -147.033 -136.132 76.913 1.00 29.58 175 LEU A N 1
ATOM 4528 C CA . LEU B 1 175 ? -147.645 -134.940 77.493 1.00 29.58 175 LEU A CA 1
ATOM 4529 C C . LEU B 1 175 ? -149.085 -135.192 77.935 1.00 29.58 175 LEU A C 1
ATOM 4530 O O . LEU B 1 175 ? -149.493 -134.735 79.007 1.00 29.58 175 LEU A O 1
ATOM 4535 N N . VAL B 1 176 ? -149.855 -135.965 77.167 1.00 31.30 176 VAL A N 1
ATOM 4536 C CA . VAL B 1 176 ? -151.245 -136.190 77.562 1.00 31.30 176 VAL A CA 1
ATOM 4537 C C . VAL B 1 176 ? -151.342 -137.159 78.742 1.00 31.30 176 VAL A C 1
ATOM 4538 O O . VAL B 1 176 ? -152.095 -136.915 79.696 1.00 31.30 176 VAL A O 1
ATOM 4542 N N . ASP B 1 177 ? -150.556 -138.240 78.729 1.00 34.02 177 ASP A N 1
ATOM 4543 C CA . ASP B 1 177 ? -150.535 -139.178 79.846 1.00 34.02 177 ASP A CA 1
ATOM 4544 C C . ASP B 1 177 ? -149.972 -138.544 81.107 1.00 34.02 177 ASP A C 1
ATOM 4545 O O . ASP B 1 177 ? -150.353 -138.928 82.216 1.00 34.02 177 ASP A O 1
ATOM 4550 N N . TYR B 1 178 ? -149.073 -137.573 80.963 1.00 31.95 178 TYR A N 1
ATOM 4551 C CA . TYR B 1 178 ? -148.598 -136.846 82.125 1.00 31.95 178 TYR A CA 1
ATOM 4552 C C . TYR B 1 178 ? -149.599 -135.804 82.572 1.00 31.95 178 TYR A C 1
ATOM 4553 O O . TYR B 1 178 ? -149.556 -135.371 83.714 1.00 31.95 178 TYR A O 1
ATOM 4562 N N . SER B 1 179 ? -150.484 -135.359 81.690 1.00 31.65 179 SER A N 1
ATOM 4563 C CA . SER B 1 179 ? -151.519 -134.442 82.139 1.00 31.65 179 SER A CA 1
ATOM 4564 C C . SER B 1 179 ? -152.593 -135.176 82.924 1.00 31.65 179 SER A C 1
ATOM 4565 O O . SER B 1 179 ? -153.148 -134.638 83.890 1.00 31.65 179 SER A O 1
ATOM 4568 N N . LEU B 1 180 ? -152.914 -136.403 82.519 1.00 34.22 180 LEU A N 1
ATOM 4569 C CA . LEU B 1 180 ? -154.086 -137.053 83.085 1.00 34.22 180 LEU A CA 1
ATOM 4570 C C . LEU B 1 180 ? -153.799 -137.812 84.380 1.00 34.22 180 LEU A C 1
ATOM 4571 O O . LEU B 1 180 ? -154.587 -137.712 85.334 1.00 34.22 180 LEU A O 1
ATOM 4576 N N . ASN B 1 181 ? -152.692 -138.558 84.445 1.00 36.27 181 ASN A N 1
ATOM 4577 C CA . ASN B 1 181 ? -152.479 -139.466 85.571 1.00 36.27 181 ASN A CA 1
ATOM 4578 C C . ASN B 1 181 ? -151.673 -138.860 86.704 1.00 36.27 181 ASN A C 1
ATOM 4579 O O . ASN B 1 181 ? -152.038 -139.020 87.876 1.00 36.27 181 ASN A O 1
ATOM 4584 N N . GLN B 1 182 ? -150.574 -138.198 86.384 1.00 36.22 182 GLN A N 1
ATOM 4585 C CA . GLN B 1 182 ? -149.902 -137.304 87.315 1.00 36.22 182 GLN A CA 1
ATOM 4586 C C . GLN B 1 182 ? -150.547 -135.940 87.177 1.00 36.22 182 GLN A C 1
ATOM 4587 O O . GLN B 1 182 ? -150.878 -135.567 86.061 1.00 36.22 182 GLN A O 1
ATOM 4593 N N . LEU B 1 183 ? -150.902 -135.288 88.297 1.00 35.68 183 LEU A N 1
ATOM 4594 C CA . LEU B 1 183 ? -151.139 -133.846 88.517 1.00 35.68 183 LEU A CA 1
ATOM 4595 C C . LEU B 1 183 ? -151.640 -133.561 89.923 1.00 35.68 183 LEU A C 1
ATOM 4596 O O . LEU B 1 183 ? -151.870 -134.476 90.727 1.00 35.68 183 LEU A O 1
ATOM 4601 N N . SER B 1 184 ? -151.795 -132.277 90.216 1.00 38.46 184 SER A N 1
ATOM 4602 C CA . SER B 1 184 ? -152.367 -131.826 91.473 1.00 38.46 184 SER A CA 1
ATOM 4603 C C . SER B 1 184 ? -153.878 -131.655 91.341 1.00 38.46 184 SER A C 1
ATOM 4604 O O . SER B 1 184 ? -154.454 -131.790 90.261 1.00 38.46 184 SER A O 1
ATOM 4607 N N . GLU B 1 185 ? -154.526 -131.354 92.465 1.00 40.04 185 GLU A N 1
ATOM 4608 C CA . GLU B 1 185 ? -155.913 -130.893 92.419 1.00 40.04 185 GLU A CA 1
ATOM 4609 C C . GLU B 1 185 ? -155.985 -129.438 91.966 1.00 40.04 185 GLU A C 1
ATOM 4610 O O . GLU B 1 185 ? -156.999 -128.997 91.412 1.00 40.04 185 GLU A O 1
ATOM 4616 N N . THR B 1 186 ? -154.901 -128.693 92.173 1.00 38.32 186 THR A N 1
ATOM 4617 C CA . THR B 1 186 ? -154.856 -127.288 91.793 1.00 38.32 186 THR A CA 1
ATOM 4618 C C . THR B 1 186 ? -154.753 -127.123 90.281 1.00 38.32 186 THR A C 1
ATOM 4619 O O . THR B 1 186 ? -155.375 -126.222 89.704 1.00 38.32 186 THR A O 1
ATOM 4623 N N . ASN B 1 187 ? -153.994 -128.003 89.624 1.00 36.29 187 ASN A N 1
ATOM 4624 C CA . ASN B 1 187 ? -153.626 -127.794 88.227 1.00 36.29 187 ASN A CA 1
ATOM 4625 C C . ASN B 1 187 ? -154.808 -127.963 87.288 1.00 36.29 187 ASN A C 1
ATOM 4626 O O . ASN B 1 187 ? -154.911 -127.255 86.282 1.00 36.29 187 ASN A O 1
ATOM 4631 N N . VAL B 1 188 ? -155.696 -128.907 87.579 1.00 36.31 188 VAL A N 1
ATOM 4632 C CA . VAL B 1 188 ? -156.819 -129.143 86.689 1.00 36.31 188 VAL A CA 1
ATOM 4633 C C . VAL B 1 188 ? -157.849 -128.033 86.850 1.00 36.31 188 VAL A C 1
ATOM 4634 O O . VAL B 1 188 ? -158.097 -127.540 87.957 1.00 36.31 188 VAL A O 1
ATOM 4638 N N . ARG B 1 189 ? -158.402 -127.588 85.731 1.00 37.41 189 ARG A N 1
ATOM 4639 C CA . ARG B 1 189 ? -159.588 -126.753 85.706 1.00 37.41 189 ARG A CA 1
ATOM 4640 C C . ARG B 1 189 ? -160.708 -127.499 85.003 1.00 37.41 189 ARG A C 1
ATOM 4641 O O . ARG B 1 189 ? -160.479 -128.474 84.284 1.00 37.41 189 ARG A O 1
ATOM 4649 N N . LYS B 1 190 ? -161.929 -127.035 85.215 1.00 42.86 190 LYS A N 1
ATOM 4650 C CA . LYS B 1 190 ? -163.081 -127.604 84.533 1.00 42.86 190 LYS A CA 1
ATOM 4651 C C . LYS B 1 190 ? -163.693 -126.525 83.656 1.00 42.86 190 LYS A C 1
ATOM 4652 O O . LYS B 1 190 ? -164.328 -125.594 84.159 1.00 42.86 190 LYS A O 1
ATOM 4658 N N . ALA B 1 191 ? -163.489 -126.642 82.353 1.00 44.28 191 ALA A N 1
ATOM 4659 C CA . ALA B 1 191 ? -164.253 -125.850 81.409 1.00 44.28 191 ALA A CA 1
ATOM 4660 C C . ALA B 1 191 ? -165.607 -126.510 81.184 1.00 44.28 191 ALA A C 1
ATOM 4661 O O . ALA B 1 191 ? -165.838 -127.660 81.558 1.00 44.28 191 ALA A O 1
ATOM 4663 N N . THR B 1 192 ? -166.523 -125.759 80.583 1.00 46.49 192 THR A N 1
ATOM 4664 C CA . THR B 1 192 ? -167.829 -126.291 80.238 1.00 46.49 192 THR A CA 1
ATOM 4665 C C . THR B 1 192 ? -168.103 -126.300 78.748 1.00 46.49 192 THR A C 1
ATOM 4666 O O . THR B 1 192 ? -168.966 -127.064 78.305 1.00 46.49 192 THR A O 1
ATOM 4670 N N . SER B 1 193 ? -167.387 -125.502 77.967 1.00 44.98 193 SER A N 1
ATOM 4671 C CA . SER B 1 193 ? -167.706 -125.318 76.562 1.00 44.98 193 SER A CA 1
ATOM 4672 C C . SER B 1 193 ? -166.469 -124.809 75.840 1.00 44.98 193 SER A C 1
ATOM 4673 O O . SER B 1 193 ? -165.418 -124.583 76.442 1.00 44.98 193 SER A O 1
ATOM 4676 N N . LYS B 1 194 ? -166.613 -124.620 74.533 1.00 44.09 194 LYS A N 1
ATOM 4677 C CA . LYS B 1 194 ? -165.517 -124.136 73.710 1.00 44.09 194 LYS A CA 1
ATOM 4678 C C . LYS B 1 194 ? -165.317 -122.634 73.864 1.00 44.09 194 LYS A C 1
ATOM 4679 O O . LYS B 1 194 ? -164.191 -122.144 73.732 1.00 44.09 194 LYS A O 1
ATOM 4685 N N . GLU B 1 195 ? -166.382 -121.895 74.178 1.00 46.10 195 GLU A N 1
ATOM 4686 C CA . GLU B 1 195 ? -166.257 -120.462 74.411 1.00 46.10 195 GLU A CA 1
ATOM 4687 C C . GLU B 1 195 ? -165.681 -120.149 75.785 1.00 46.10 195 GLU A C 1
ATOM 4688 O O . GLU B 1 195 ? -165.111 -119.071 75.978 1.00 46.10 195 GLU A O 1
ATOM 4694 N N . ASP B 1 196 ? -165.814 -121.066 76.744 1.00 44.84 196 ASP A N 1
ATOM 4695 C CA . ASP B 1 196 ? -165.294 -120.862 78.088 1.00 44.84 196 ASP A CA 1
ATOM 4696 C C . ASP B 1 196 ? -163.837 -121.277 78.196 1.00 44.84 196 ASP A C 1
ATOM 4697 O O . ASP B 1 196 ? -163.056 -120.611 78.888 1.00 44.84 196 ASP A O 1
ATOM 4702 N N . LEU B 1 197 ? -163.456 -122.352 77.502 1.00 40.70 197 LEU A N 1
ATOM 4703 C CA . LEU B 1 197 ? -162.080 -122.824 77.541 1.00 40.70 197 LEU A CA 1
ATOM 4704 C C . LEU B 1 197 ? -161.138 -121.853 76.852 1.00 40.70 197 LEU A C 1
ATOM 4705 O O . LEU B 1 197 ? -160.001 -121.689 77.293 1.00 40.70 197 LEU A O 1
ATOM 4710 N N . ALA B 1 198 ? -161.598 -121.168 75.808 1.00 40.57 198 ALA A N 1
ATOM 4711 C CA . ALA B 1 198 ? -160.730 -120.230 75.110 1.00 40.57 198 ALA A CA 1
ATOM 4712 C C . ALA B 1 198 ? -160.458 -118.963 75.910 1.00 40.57 198 ALA A C 1
ATOM 4713 O O . ALA B 1 198 ? -159.537 -118.221 75.560 1.00 40.57 198 ALA A O 1
ATOM 4715 N N . SER B 1 199 ? -161.228 -118.699 76.964 1.00 40.03 199 SER A N 1
ATOM 4716 C CA . SER B 1 199 ? -160.907 -117.648 77.919 1.00 40.03 199 SER A CA 1
ATOM 4717 C C . SER B 1 199 ? -160.191 -118.173 79.152 1.00 40.03 199 SER A C 1
ATOM 4718 O O . SER B 1 199 ? -159.396 -117.442 79.753 1.00 40.03 199 SER A O 1
ATOM 4721 N N . LYS B 1 200 ? -160.447 -119.422 79.548 1.00 38.14 200 LYS A N 1
ATOM 4722 C CA . LYS B 1 200 ? -159.702 -119.986 80.668 1.00 38.14 200 LYS A CA 1
ATOM 4723 C C . LYS B 1 200 ? -158.255 -120.265 80.291 1.00 38.14 200 LYS A C 1
ATOM 4724 O O . LYS B 1 200 ? -157.379 -120.247 81.158 1.00 38.14 200 LYS A O 1
ATOM 4730 N N . VAL B 1 201 ? -157.988 -120.510 79.008 1.00 37.41 201 VAL A N 1
ATOM 4731 C CA . VAL B 1 201 ? -156.613 -120.568 78.523 1.00 37.41 201 VAL A CA 1
ATOM 4732 C C . VAL B 1 201 ? -155.955 -119.202 78.634 1.00 37.41 201 VAL A C 1
ATOM 4733 O O . VAL B 1 201 ? -154.791 -119.088 79.037 1.00 37.41 201 VAL A O 1
ATOM 4737 N N . PHE B 1 202 ? -156.700 -118.143 78.316 1.00 39.68 202 PHE A N 1
ATOM 4738 C CA . PHE B 1 202 ? -156.142 -116.801 78.393 1.00 39.68 202 PHE A CA 1
ATOM 4739 C C . PHE B 1 202 ? -155.901 -116.368 79.829 1.00 39.68 202 PHE A C 1
ATOM 4740 O O . PHE B 1 202 ? -154.993 -115.575 80.081 1.00 39.68 202 PHE A O 1
ATOM 4748 N N . GLU B 1 203 ? -156.701 -116.848 80.777 1.00 37.94 203 GLU A N 1
ATOM 4749 C CA . GLU B 1 203 ? -156.466 -116.513 82.176 1.00 37.94 203 GLU A CA 1
ATOM 4750 C C . GLU B 1 203 ? -155.703 -117.598 82.921 1.00 37.94 203 GLU A C 1
ATOM 4751 O O . GLU B 1 203 ? -155.509 -117.475 84.131 1.00 37.94 203 GLU A O 1
ATOM 4757 N N . ALA B 1 204 ? -155.234 -118.636 82.228 1.00 35.49 204 ALA A N 1
ATOM 4758 C CA . ALA B 1 204 ? -154.276 -119.558 82.827 1.00 35.49 204 ALA A CA 1
ATOM 4759 C C . ALA B 1 204 ? -152.845 -119.112 82.575 1.00 35.49 204 ALA A C 1
ATOM 4760 O O . ALA B 1 204 ? -151.993 -119.241 83.455 1.00 35.49 204 ALA A O 1
ATOM 4762 N N . ILE B 1 205 ? -152.565 -118.588 81.382 1.00 36.12 205 ILE A N 1
ATOM 4763 C CA . ILE B 1 205 ? -151.517 -117.591 81.256 1.00 36.12 205 ILE A CA 1
ATOM 4764 C C . ILE B 1 205 ? -151.982 -116.390 82.072 1.00 36.12 205 ILE A C 1
ATOM 4765 O O . ILE B 1 205 ? -153.180 -116.116 82.152 1.00 36.12 205 ILE A O 1
ATOM 4770 N N . LEU B 1 206 ? -151.029 -115.674 82.679 1.00 37.60 206 LEU A N 1
ATOM 4771 C CA . LEU B 1 206 ? -151.106 -114.637 83.729 1.00 37.60 206 LEU A CA 1
ATOM 4772 C C . LEU B 1 206 ? -151.271 -115.297 85.090 1.00 37.60 206 LEU A C 1
ATOM 4773 O O . LEU B 1 206 ? -151.303 -114.585 86.090 1.00 37.60 206 LEU A O 1
ATOM 4778 N N . ASN B 1 207 ? -151.396 -116.621 85.163 1.00 35.81 207 ASN A N 1
ATOM 4779 C CA . ASN B 1 207 ? -151.273 -117.351 86.414 1.00 35.81 207 ASN A CA 1
ATOM 4780 C C . ASN B 1 207 ? -149.999 -118.164 86.493 1.00 35.81 207 ASN A C 1
ATOM 4781 O O . ASN B 1 207 ? -149.501 -118.406 87.592 1.00 35.81 207 ASN A O 1
ATOM 4786 N N . LEU B 1 208 ? -149.459 -118.577 85.348 1.00 33.86 208 LEU A N 1
ATOM 4787 C CA . LEU B 1 208 ? -148.187 -119.278 85.322 1.00 33.86 208 LEU A CA 1
ATOM 4788 C C . LEU B 1 208 ? -147.026 -118.378 85.696 1.00 33.86 208 LEU A C 1
ATOM 4789 O O . LEU B 1 208 ? -145.972 -118.881 86.092 1.00 33.86 208 LEU A O 1
ATOM 4794 N N . GLN B 1 209 ? -147.187 -117.070 85.571 1.00 34.86 209 GLN A N 1
ATOM 4795 C CA . GLN B 1 209 ? -146.112 -116.122 85.810 1.00 34.86 209 GLN A CA 1
ATOM 4796 C C . GLN B 1 209 ? -146.371 -115.264 87.044 1.00 34.86 209 GLN A C 1
ATOM 4797 O O . GLN B 1 209 ? -146.044 -114.080 87.080 1.00 34.86 209 GLN A O 1
ATOM 4803 N N . ASN B 1 210 ? -146.947 -115.872 88.075 1.00 35.80 210 ASN A N 1
ATOM 4804 C CA . ASN B 1 210 ? -146.957 -115.322 89.420 1.00 35.80 210 ASN A CA 1
ATOM 4805 C C . ASN B 1 210 ? -146.051 -116.149 90.319 1.00 35.80 210 ASN A C 1
ATOM 4806 O O . ASN B 1 210 ? -145.769 -117.317 90.046 1.00 35.80 210 ASN A O 1
ATOM 4811 N N . ASN B 1 211 ? -145.612 -115.537 91.414 1.00 34.43 211 ASN A N 1
ATOM 4812 C CA . ASN B 1 211 ? -144.893 -116.285 92.431 1.00 34.43 211 ASN A CA 1
ATOM 4813 C C . ASN B 1 211 ? -145.879 -117.196 93.140 1.00 34.43 211 ASN A C 1
ATOM 4814 O O . ASN B 1 211 ? -146.505 -116.791 94.122 1.00 34.43 211 ASN A O 1
ATOM 4819 N N . SER B 1 212 ? -146.030 -118.424 92.658 1.00 33.37 212 SER A N 1
ATOM 4820 C CA . SER B 1 212 ? -147.066 -119.318 93.151 1.00 33.37 212 SER A CA 1
ATOM 4821 C C . SER B 1 212 ? -146.449 -120.649 93.535 1.00 33.37 212 SER A C 1
ATOM 4822 O O . SER B 1 212 ? -145.898 -121.348 92.682 1.00 33.37 212 SER A O 1
ATOM 4825 N N . ALA B 1 213 ? -146.574 -121.008 94.813 1.00 35.26 213 ALA A N 1
ATOM 4826 C CA . ALA B 1 213 ? -146.099 -122.288 95.316 1.00 35.26 213 ALA A CA 1
ATOM 4827 C C . ALA B 1 213 ? -146.909 -123.460 94.793 1.00 35.26 213 ALA A C 1
ATOM 4828 O O . ALA B 1 213 ? -146.457 -124.603 94.902 1.00 35.26 213 ALA A O 1
ATOM 4830 N N . LYS B 1 214 ? -148.085 -123.204 94.237 1.00 36.06 214 LYS A N 1
ATOM 4831 C CA . LYS B 1 214 ? -148.858 -124.204 93.522 1.00 36.06 214 LYS A CA 1
ATOM 4832 C C . LYS B 1 214 ? -148.331 -124.278 92.091 1.00 36.06 214 LYS A C 1
ATOM 4833 O O . LYS B 1 214 ? -147.234 -123.800 91.788 1.00 36.06 214 LYS A O 1
ATOM 4839 N N . TYR B 1 215 ? -149.088 -124.931 91.210 1.00 33.68 215 TYR A N 1
ATOM 4840 C CA . TYR B 1 215 ? -148.895 -125.048 89.761 1.00 33.68 215 TYR A CA 1
ATOM 4841 C C . TYR B 1 215 ? -147.700 -125.897 89.350 1.00 33.68 215 TYR A C 1
ATOM 4842 O O . TYR B 1 215 ? -147.512 -126.111 88.155 1.00 33.68 215 TYR A O 1
ATOM 4851 N N . ASN B 1 216 ? -146.896 -126.393 90.280 1.00 32.62 216 ASN A N 1
ATOM 4852 C CA . ASN B 1 216 ? -145.880 -127.384 89.977 1.00 32.62 216 ASN A CA 1
ATOM 4853 C C . ASN B 1 216 ? -146.140 -128.631 90.805 1.00 32.62 216 ASN A C 1
ATOM 4854 O O . ASN B 1 216 ? -147.050 -128.676 91.636 1.00 32.62 216 ASN A O 1
ATOM 4859 N N . GLU B 1 217 ? -145.328 -129.650 90.576 1.00 33.31 217 GLU A N 1
ATOM 4860 C CA . GLU B 1 217 ? -145.581 -130.938 91.200 1.00 33.31 217 GLU A CA 1
ATOM 4861 C C . GLU B 1 217 ? -144.355 -131.440 91.952 1.00 33.31 217 GLU A C 1
ATOM 4862 O O . GLU B 1 217 ? -143.957 -132.600 91.822 1.00 33.31 217 GLU A O 1
ATOM 4868 N N . VAL B 1 218 ? -143.777 -130.574 92.788 1.00 33.58 218 VAL A N 1
ATOM 4869 C CA . VAL B 1 218 ? -142.686 -130.980 93.665 1.00 33.58 218 VAL A CA 1
ATOM 4870 C C . VAL B 1 218 ? -143.149 -131.859 94.811 1.00 33.58 218 VAL A C 1
ATOM 4871 O O . VAL B 1 218 ? -142.313 -132.402 95.534 1.00 33.58 218 VAL A O 1
ATOM 4875 N N . HIS B 1 219 ? -144.458 -132.014 95.006 1.00 35.61 219 HIS A N 1
ATOM 4876 C CA . HIS B 1 219 ? -144.949 -133.033 95.919 1.00 35.61 219 HIS A CA 1
ATOM 4877 C C . HIS B 1 219 ? -144.760 -134.429 95.349 1.00 35.61 219 HIS A C 1
ATOM 4878 O O . HIS B 1 219 ? -144.855 -135.409 96.091 1.00 35.61 219 HIS A O 1
ATOM 4885 N N . ARG B 1 220 ? -144.517 -134.538 94.048 1.00 34.56 220 ARG A N 1
ATOM 4886 C CA . ARG B 1 220 ? -144.125 -135.785 93.418 1.00 34.56 220 ARG A CA 1
ATOM 4887 C C . ARG B 1 220 ? -142.629 -135.868 93.180 1.00 34.56 220 ARG A C 1
ATOM 4888 O O . ARG B 1 220 ? -142.177 -136.788 92.500 1.00 34.56 220 ARG A O 1
ATOM 4896 N N . ALA B 1 221 ? -141.857 -134.927 93.711 1.00 34.06 221 ALA A N 1
ATOM 4897 C CA . ALA B 1 221 ? -140.411 -135.051 93.692 1.00 34.06 221 ALA A CA 1
ATOM 4898 C C . ALA B 1 221 ? -139.959 -135.801 94.937 1.00 34.06 221 ALA A C 1
ATOM 4899 O O . ALA B 1 221 ? -140.751 -136.092 95.835 1.00 34.06 221 ALA A O 1
ATOM 4901 N N . SER B 1 222 ? -138.666 -136.114 94.999 1.00 34.91 222 SER A N 1
ATOM 4902 C CA . SER B 1 222 ? -138.182 -137.103 95.959 1.00 34.91 222 SER A CA 1
ATOM 4903 C C . SER B 1 222 ? -138.148 -136.566 97.383 1.00 34.91 222 SER A C 1
ATOM 4904 O O . SER B 1 222 ? -138.414 -137.314 98.328 1.00 34.91 222 SER A O 1
ATOM 4907 N N . GLY B 1 223 ? -137.827 -135.298 97.562 1.00 34.29 223 GLY A N 1
ATOM 4908 C CA . GLY B 1 223 ? -137.736 -134.780 98.910 1.00 34.29 223 GLY A CA 1
ATOM 4909 C C . GLY B 1 223 ? -138.815 -133.781 99.244 1.00 34.29 223 GLY A C 1
ATOM 4910 O O . GLY B 1 223 ? -138.842 -133.234 100.348 1.00 34.29 223 GLY A O 1
ATOM 4911 N N . GLY B 1 224 ? -139.720 -133.544 98.305 1.00 36.15 224 GLY A N 1
ATOM 4912 C CA . GLY B 1 224 ? -140.653 -132.447 98.436 1.00 36.15 224 GLY A CA 1
ATOM 4913 C C . GLY B 1 224 ? -142.070 -132.828 98.791 1.00 36.15 224 GLY A C 1
ATOM 4914 O O . GLY B 1 224 ? -143.007 -132.119 98.419 1.00 36.15 224 GLY A O 1
ATOM 4915 N N . ALA B 1 225 ? -142.245 -133.934 99.516 1.00 36.73 225 ALA A N 1
ATOM 4916 C CA . ALA B 1 225 ? -143.583 -134.347 99.919 1.00 36.73 225 ALA A CA 1
ATOM 4917 C C . ALA B 1 225 ? -144.183 -133.394 100.943 1.00 36.73 225 ALA A C 1
ATOM 4918 O O . ALA B 1 225 ? -145.404 -133.213 100.978 1.00 36.73 225 ALA A O 1
ATOM 4920 N N . ILE B 1 226 ? -143.350 -132.780 101.777 1.00 37.98 226 ILE A N 1
ATOM 4921 C CA . ILE B 1 226 ? -143.774 -131.741 102.707 1.00 37.98 226 ILE A CA 1
ATOM 4922 C C . ILE B 1 226 ? -142.929 -130.512 102.424 1.00 37.98 226 ILE A C 1
ATOM 4923 O O . ILE B 1 226 ? -141.695 -130.586 102.439 1.00 37.98 226 ILE A O 1
ATOM 4928 N N . GLY B 1 227 ? -143.584 -129.389 102.166 1.00 35.82 227 GLY A N 1
ATOM 4929 C CA . GLY B 1 227 ? -142.906 -128.164 101.801 1.00 35.82 227 GLY A CA 1
ATOM 4930 C C . GLY B 1 227 ? -143.421 -127.620 100.487 1.00 35.82 227 GLY A C 1
ATOM 4931 O O . GLY B 1 227 ? -144.127 -128.286 99.734 1.00 35.82 227 GLY A O 1
ATOM 4932 N N . GLN B 1 228 ? -143.051 -126.375 100.226 1.00 34.70 228 GLN A N 1
ATOM 4933 C CA . GLN B 1 228 ? -143.513 -125.689 99.035 1.00 34.70 228 GLN A CA 1
ATOM 4934 C C . GLN B 1 228 ? -142.330 -125.246 98.193 1.00 34.70 228 GLN A C 1
ATOM 4935 O O . GLN B 1 228 ? -141.200 -125.145 98.672 1.00 34.70 228 GLN A O 1
ATOM 4941 N N . TYR B 1 229 ? -142.609 -124.978 96.923 1.00 31.21 229 TYR A N 1
ATOM 4942 C CA . TYR B 1 229 ? -141.597 -124.494 96.000 1.00 31.21 229 TYR A CA 1
ATOM 4943 C C . TYR B 1 229 ? -142.267 -123.570 94.997 1.00 31.21 229 TYR A C 1
ATOM 4944 O O . TYR B 1 229 ? -143.262 -123.949 94.377 1.00 31.21 229 TYR A O 1
ATOM 4953 N N . THR B 1 230 ? -141.733 -122.362 94.858 1.00 31.07 230 THR A N 1
ATOM 4954 C CA . THR B 1 230 ? -142.319 -121.330 94.018 1.00 31.07 230 THR A CA 1
ATOM 4955 C C . THR B 1 230 ? -141.553 -121.199 92.711 1.00 31.07 230 THR A C 1
ATOM 4956 O O . THR B 1 230 ? -140.323 -121.276 92.692 1.00 31.07 230 THR A O 1
ATOM 4960 N N . THR B 1 231 ? -142.285 -120.989 91.620 1.00 31.80 231 THR A N 1
ATOM 4961 C CA . THR B 1 231 ? -141.699 -120.908 90.291 1.00 31.80 231 THR A CA 1
ATOM 4962 C C . THR B 1 231 ? -142.534 -119.939 89.467 1.00 31.80 231 THR A C 1
ATOM 4963 O O . THR B 1 231 ? -143.757 -119.897 89.611 1.00 31.80 231 THR A O 1
ATOM 4967 N N . VAL B 1 232 ? -141.877 -119.150 88.624 1.00 32.37 232 VAL A N 1
ATOM 4968 C CA . VAL B 1 232 ? -142.558 -118.329 87.640 1.00 32.37 232 VAL A CA 1
ATOM 4969 C C . VAL B 1 232 ? -142.184 -118.806 86.244 1.00 32.37 232 VAL A C 1
ATOM 4970 O O . VAL B 1 232 ? -141.251 -119.583 86.054 1.00 32.37 232 VAL A O 1
ATOM 4974 N N . SER B 1 233 ? -142.931 -118.328 85.261 1.00 33.88 233 SER A N 1
ATOM 4975 C CA . SER B 1 233 ? -142.601 -118.487 83.856 1.00 33.88 233 SER A CA 1
ATOM 4976 C C . SER B 1 233 ? -142.432 -117.104 83.236 1.00 33.88 233 SER A C 1
ATOM 4977 O O . SER B 1 233 ? -142.610 -116.083 83.898 1.00 33.88 233 SER A O 1
ATOM 4980 N N . LYS B 1 234 ? -142.080 -117.064 81.955 1.00 38.44 234 LYS A N 1
ATOM 4981 C CA . LYS B 1 234 ? -141.699 -115.806 81.333 1.00 38.44 234 LYS A CA 1
ATOM 4982 C C . LYS B 1 234 ? -142.518 -115.425 80.110 1.00 38.44 234 LYS A C 1
ATOM 4983 O O . LYS B 1 234 ? -142.227 -114.381 79.512 1.00 38.44 234 LYS A O 1
ATOM 4989 N N . LEU B 1 235 ? -143.453 -116.281 79.668 1.00 36.11 235 LEU A N 1
ATOM 4990 C CA . LEU B 1 235 ? -144.378 -116.118 78.536 1.00 36.11 235 LEU A CA 1
ATOM 4991 C C . LEU B 1 235 ? -143.667 -116.208 77.184 1.00 36.11 235 LEU A C 1
ATOM 4992 O O . LEU B 1 235 ? -144.318 -116.360 76.149 1.00 36.11 235 LEU A O 1
ATOM 4997 N N . LYS B 1 236 ? -142.340 -116.204 77.174 1.00 36.79 236 LYS A N 1
ATOM 4998 C CA . LYS B 1 236 ? -141.572 -116.693 76.046 1.00 36.79 236 LYS A CA 1
ATOM 4999 C C . LYS B 1 236 ? -141.217 -118.156 76.229 1.00 36.79 236 LYS A C 1
ATOM 5000 O O . LYS B 1 236 ? -140.431 -118.704 75.455 1.00 36.79 236 LYS A O 1
ATOM 5006 N N . ASP B 1 237 ? -141.798 -118.789 77.246 1.00 34.67 237 ASP A N 1
ATOM 5007 C CA . ASP B 1 237 ? -141.548 -120.176 77.571 1.00 34.67 237 ASP A CA 1
ATOM 5008 C C . ASP B 1 237 ? -142.822 -120.987 77.746 1.00 34.67 237 ASP A C 1
ATOM 5009 O O . ASP B 1 237 ? -142.737 -122.171 78.077 1.00 34.67 237 ASP A O 1
ATOM 5014 N N . ILE B 1 238 ? -143.987 -120.396 77.549 1.00 32.86 238 ILE A N 1
ATOM 5015 C CA . ILE B 1 238 ? -145.254 -121.073 77.798 1.00 32.86 238 ILE A CA 1
ATOM 5016 C C . ILE B 1 238 ? -145.730 -121.733 76.510 1.00 32.86 238 ILE A C 1
ATOM 5017 O O . ILE B 1 238 ? -145.755 -121.100 75.450 1.00 32.86 238 ILE A O 1
ATOM 5022 N N . VAL B 1 239 ? -146.078 -123.016 76.596 1.00 30.46 239 VAL A N 1
ATOM 5023 C CA . VAL B 1 239 ? -146.585 -123.794 75.473 1.00 30.46 239 VAL A CA 1
ATOM 5024 C C . VAL B 1 239 ? -148.020 -124.187 75.785 1.00 30.46 239 VAL A C 1
ATOM 5025 O O . VAL B 1 239 ? -148.310 -124.651 76.893 1.00 30.46 239 VAL A O 1
ATOM 5029 N N . ILE B 1 240 ? -148.915 -124.015 74.820 1.00 31.50 240 ILE A N 1
ATOM 5030 C CA . ILE B 1 240 ? -150.300 -124.445 74.954 1.00 31.50 240 ILE A CA 1
ATOM 5031 C C . ILE B 1 240 ? -150.514 -125.605 73.992 1.00 31.50 240 ILE A C 1
ATOM 5032 O O . ILE B 1 240 ? -150.298 -125.463 72.785 1.00 31.50 240 ILE A O 1
ATOM 5037 N N . LEU B 1 241 ? -150.911 -126.756 74.525 1.00 32.29 241 LEU A N 1
ATOM 5038 C CA . LEU B 1 241 ? -151.159 -127.960 73.732 1.00 32.29 241 LEU A CA 1
ATOM 5039 C C . LEU B 1 241 ? -152.665 -128.187 73.691 1.00 32.29 241 LEU A C 1
ATOM 5040 O O . LEU B 1 241 ? -153.256 -128.647 74.670 1.00 32.29 241 LEU A O 1
ATOM 5045 N N . THR B 1 242 ? -153.282 -127.875 72.559 1.00 34.71 242 THR A N 1
ATOM 5046 C CA . THR B 1 242 ? -154.715 -128.030 72.379 1.00 34.71 242 THR A CA 1
ATOM 5047 C C . THR B 1 242 ? -155.008 -128.991 71.242 1.00 34.71 242 THR A C 1
ATOM 5048 O O . THR B 1 242 ? -154.114 -129.439 70.526 1.00 34.71 242 THR A O 1
ATOM 5052 N N . THR B 1 243 ? -156.293 -129.284 71.075 1.00 37.57 243 THR A N 1
ATOM 5053 C CA . THR B 1 243 ? -156.776 -129.965 69.890 1.00 37.57 243 THR A CA 1
ATOM 5054 C C . THR B 1 243 ? -156.884 -128.966 68.744 1.00 37.57 243 THR A C 1
ATOM 5055 O O . THR B 1 243 ? -156.646 -127.767 68.902 1.00 37.57 243 THR A O 1
ATOM 5059 N N . ASP B 1 244 ? -157.248 -129.458 67.567 1.00 38.34 244 ASP A N 1
ATOM 5060 C CA . ASP B 1 244 ? -157.285 -128.587 66.404 1.00 38.34 244 ASP A CA 1
ATOM 5061 C C . ASP B 1 244 ? -158.573 -127.785 66.338 1.00 38.34 244 ASP A C 1
ATOM 5062 O O . ASP B 1 244 ? -158.594 -126.716 65.715 1.00 38.34 244 ASP A O 1
ATOM 5067 N N . SER B 1 245 ? -159.632 -128.277 66.983 1.00 39.48 245 SER A N 1
ATOM 5068 C CA . SER B 1 245 ? -160.883 -127.534 67.058 1.00 39.48 245 SER A CA 1
ATOM 5069 C C . SER B 1 245 ? -160.709 -126.228 67.818 1.00 39.48 245 SER A C 1
ATOM 5070 O O . SER B 1 245 ? -161.267 -125.201 67.425 1.00 39.48 245 SER A O 1
ATOM 5073 N N . LEU B 1 246 ? -159.905 -126.239 68.885 1.00 39.27 246 LEU A N 1
ATOM 5074 C CA . LEU B 1 246 ? -159.730 -125.036 69.693 1.00 39.27 246 LEU A CA 1
ATOM 5075 C C . LEU B 1 246 ? -158.902 -123.989 68.958 1.00 39.27 246 LEU A C 1
ATOM 5076 O O . LEU B 1 246 ? -159.230 -122.800 69.002 1.00 39.27 246 LEU A O 1
ATOM 5081 N N . LYS B 1 247 ? -157.836 -124.407 68.270 1.00 38.46 247 LYS A N 1
ATOM 5082 C CA . LYS B 1 247 ? -157.031 -123.447 67.519 1.00 38.46 247 LYS A CA 1
ATOM 5083 C C . LYS B 1 247 ? -157.795 -122.905 66.318 1.00 38.46 247 LYS A C 1
ATOM 5084 O O . LYS B 1 247 ? -157.705 -121.708 66.008 1.00 38.46 247 LYS A O 1
ATOM 5090 N N . SER B 1 248 ? -158.567 -123.767 65.646 1.00 40.36 248 SER A N 1
ATOM 5091 C CA . SER B 1 248 ? -159.414 -123.309 64.551 1.00 40.36 248 SER A CA 1
ATOM 5092 C C . SER B 1 248 ? -160.469 -122.333 65.047 1.00 40.36 248 SER A C 1
ATOM 5093 O O . SER B 1 248 ? -160.733 -121.318 64.393 1.00 40.36 248 SER A O 1
ATOM 5096 N N . TYR B 1 249 ? -161.040 -122.602 66.229 1.00 42.56 249 TYR A N 1
ATOM 5097 C CA . TYR B 1 249 ? -162.051 -121.723 66.802 1.00 42.56 249 TYR A CA 1
ATOM 5098 C C . TYR B 1 249 ? -161.472 -120.373 67.174 1.00 42.56 249 TYR A C 1
ATOM 5099 O O . TYR B 1 249 ? -162.105 -119.345 66.914 1.00 42.56 249 TYR A O 1
ATOM 5108 N N . LEU B 1 250 ? -160.276 -120.363 67.777 1.00 42.07 250 LEU A N 1
ATOM 5109 C CA . LEU B 1 250 ? -159.576 -119.111 68.059 1.00 42.07 250 LEU A CA 1
ATOM 5110 C C . LEU B 1 250 ? -159.372 -118.300 66.792 1.00 42.07 250 LEU A C 1
ATOM 5111 O O . LEU B 1 250 ? -159.909 -117.193 66.678 1.00 42.07 250 LEU A O 1
ATOM 5116 N N . LEU B 1 251 ? -158.719 -118.903 65.790 1.00 41.66 251 LEU A N 1
ATOM 5117 C CA . LEU B 1 251 ? -158.329 -118.184 64.582 1.00 41.66 251 LEU A CA 1
ATOM 5118 C C . LEU B 1 251 ? -159.517 -117.710 63.750 1.00 41.66 251 LEU A C 1
ATOM 5119 O O . LEU B 1 251 ? -159.424 -116.654 63.119 1.00 41.66 251 LEU A O 1
ATOM 5124 N N . ASP B 1 252 ? -160.637 -118.442 63.726 1.00 43.61 252 ASP A N 1
ATOM 5125 C CA . ASP B 1 252 ? -161.732 -117.965 62.888 1.00 43.61 252 ASP A CA 1
ATOM 5126 C C . ASP B 1 252 ? -162.778 -117.152 63.636 1.00 43.61 252 ASP A C 1
ATOM 5127 O O . ASP B 1 252 ? -163.476 -116.355 63.006 1.00 43.61 252 ASP A O 1
ATOM 5132 N N . THR B 1 253 ? -162.917 -117.331 64.944 1.00 43.30 253 THR A N 1
ATOM 5133 C CA . THR B 1 253 ? -163.947 -116.627 65.682 1.00 43.30 253 THR A CA 1
ATOM 5134 C C . THR B 1 253 ? -163.392 -115.561 66.607 1.00 43.30 253 THR A C 1
ATOM 5135 O O . THR B 1 253 ? -163.790 -114.399 66.498 1.00 43.30 253 THR A O 1
ATOM 5139 N N . LYS B 1 254 ? -162.453 -115.908 67.490 1.00 43.08 254 LYS A N 1
ATOM 5140 C CA . LYS B 1 254 ? -162.076 -114.961 68.528 1.00 43.08 254 LYS A CA 1
ATOM 5141 C C . LYS B 1 254 ? -161.183 -113.863 67.978 1.00 43.08 254 LYS A C 1
ATOM 5142 O O . LYS B 1 254 ? -161.354 -112.693 68.326 1.00 43.08 254 LYS A O 1
ATOM 5148 N N . ILE B 1 255 ? -160.248 -114.210 67.099 1.00 43.44 255 ILE A N 1
ATOM 5149 C CA . ILE B 1 255 ? -159.412 -113.184 66.489 1.00 43.44 255 ILE A CA 1
ATOM 5150 C C . ILE B 1 255 ? -160.215 -112.370 65.482 1.00 43.44 255 ILE A C 1
ATOM 5151 O O . ILE B 1 255 ? -160.153 -111.137 65.468 1.00 43.44 255 ILE A O 1
ATOM 5156 N N . ALA B 1 256 ? -161.033 -113.037 64.670 1.00 43.21 256 ALA A N 1
ATOM 5157 C CA . ALA B 1 256 ? -161.785 -112.333 63.640 1.00 43.21 256 ALA A CA 1
ATOM 5158 C C . ALA B 1 256 ? -163.000 -111.582 64.170 1.00 43.21 256 ALA A C 1
ATOM 5159 O O . ALA B 1 256 ? -163.669 -110.906 63.385 1.00 43.21 256 ALA A O 1
ATOM 5161 N N . ASN B 1 257 ? -163.322 -111.681 65.458 1.00 44.14 257 ASN A N 1
ATOM 5162 C CA . ASN B 1 257 ? -164.432 -110.914 66.009 1.00 44.14 257 ASN A CA 1
ATOM 5163 C C . ASN B 1 257 ? -164.003 -109.894 67.056 1.00 44.14 257 ASN A C 1
ATOM 5164 O O . ASN B 1 257 ? -164.826 -109.497 67.887 1.00 44.14 257 ASN A O 1
ATOM 5169 N N . THR B 1 258 ? -162.746 -109.470 67.055 1.00 43.82 258 THR A N 1
ATOM 5170 C CA . THR B 1 258 ? -162.276 -108.454 67.980 1.00 43.82 258 THR A CA 1
ATOM 5171 C C . THR B 1 258 ? -161.614 -107.345 67.181 1.00 43.82 258 THR A C 1
ATOM 5172 O O . THR B 1 258 ? -161.163 -107.547 66.056 1.00 43.82 258 THR A O 1
ATOM 5176 N N . PHE B 1 259 ? -161.477 -106.192 67.813 1.00 45.75 259 PHE A N 1
ATOM 5177 C CA . PHE B 1 259 ? -160.847 -105.052 67.192 1.00 45.75 259 PHE A CA 1
ATOM 5178 C C . PHE B 1 259 ? -159.459 -104.759 67.745 1.00 45.75 259 PHE A C 1
ATOM 5179 O O . PHE B 1 259 ? -158.586 -104.316 67.022 1.00 45.75 259 PHE A O 1
ATOM 5187 N N . GLN B 1 260 ? -159.249 -105.037 69.022 1.00 45.01 260 GLN A N 1
ATOM 5188 C CA . GLN B 1 260 ? -157.972 -104.776 69.677 1.00 45.01 260 GLN A CA 1
ATOM 5189 C C . GLN B 1 260 ? -157.220 -106.095 69.832 1.00 45.01 260 GLN A C 1
ATOM 5190 O O . GLN B 1 260 ? -156.914 -106.553 70.932 1.00 45.01 260 GLN A O 1
ATOM 5196 N N . ILE B 1 261 ? -156.926 -106.709 68.682 1.00 44.50 261 ILE A N 1
ATOM 5197 C CA . ILE B 1 261 ? -156.201 -107.971 68.654 1.00 44.50 261 ILE A CA 1
ATOM 5198 C C . ILE B 1 261 ? -154.696 -107.746 68.647 1.00 44.50 261 ILE A C 1
ATOM 5199 O O . ILE B 1 261 ? -153.926 -108.711 68.749 1.00 44.50 261 ILE A O 1
ATOM 5204 N N . ALA B 1 262 ? -154.251 -106.489 68.596 1.00 43.97 262 ALA A N 1
ATOM 5205 C CA . ALA B 1 262 ? -152.836 -106.164 68.449 1.00 43.97 262 ALA A CA 1
ATOM 5206 C C . ALA B 1 262 ? -151.999 -106.538 69.661 1.00 43.97 262 ALA A C 1
ATOM 5207 O O . ALA B 1 262 ? -150.770 -106.575 69.551 1.00 43.97 262 ALA A O 1
ATOM 5209 N N . GLY B 1 263 ? -152.618 -106.808 70.802 1.00 42.35 263 GLY A N 1
ATOM 5210 C CA . GLY B 1 263 ? -151.859 -107.178 71.974 1.00 42.35 263 GLY A CA 1
ATOM 5211 C C . GLY B 1 263 ? -152.012 -108.603 72.454 1.00 42.35 263 GLY A C 1
ATOM 5212 O O . GLY B 1 263 ? -151.045 -109.201 72.919 1.00 42.35 263 GLY A O 1
ATOM 5213 N N . ILE B 1 264 ? -153.209 -109.170 72.360 1.00 41.60 264 ILE A N 1
ATOM 5214 C CA . ILE B 1 264 ? -153.536 -110.327 73.181 1.00 41.60 264 ILE A CA 1
ATOM 5215 C C . ILE B 1 264 ? -153.638 -111.631 72.399 1.00 41.60 264 ILE A C 1
ATOM 5216 O O . ILE B 1 264 ? -154.323 -112.565 72.829 1.00 41.60 264 ILE A O 1
ATOM 5221 N N . ASP B 1 265 ? -152.945 -111.732 71.272 1.00 42.22 265 ASP A N 1
ATOM 5222 C CA . ASP B 1 265 ? -152.978 -112.959 70.487 1.00 42.22 265 ASP A CA 1
ATOM 5223 C C . ASP B 1 265 ? -151.916 -113.925 71.001 1.00 42.22 265 ASP A C 1
ATOM 5224 O O . ASP B 1 265 ? -150.718 -113.653 70.886 1.00 42.22 265 ASP A O 1
ATOM 5226 N N . PHE B 1 266 ? -152.348 -115.053 71.564 1.00 40.77 266 PHE A N 1
ATOM 5227 C CA . PHE B 1 266 ? -151.426 -116.027 72.131 1.00 40.77 266 PHE A CA 1
ATOM 5228 C C . PHE B 1 266 ? -151.223 -117.244 71.241 1.00 40.77 266 PHE A C 1
ATOM 5229 O O . PHE B 1 266 ? -150.575 -118.200 71.666 1.00 40.77 266 PHE A O 1
ATOM 5237 N N . THR B 1 267 ? -151.738 -117.229 70.014 1.00 40.21 267 THR A N 1
ATOM 5238 C CA . THR B 1 267 ? -151.664 -118.394 69.140 1.00 40.21 267 THR A CA 1
ATOM 5239 C C . THR B 1 267 ? -150.283 -118.625 68.541 1.00 40.21 267 THR A C 1
ATOM 5240 O O . THR B 1 267 ? -150.120 -119.592 67.792 1.00 40.21 267 THR A O 1
ATOM 5244 N N . ASP B 1 268 ? -149.297 -117.781 68.845 1.00 40.48 268 ASP A N 1
ATOM 5245 C CA . ASP B 1 268 ? -147.916 -118.073 68.491 1.00 40.48 268 ASP A CA 1
ATOM 5246 C C . ASP B 1 268 ? -147.335 -119.199 69.339 1.00 40.48 268 ASP A C 1
ATOM 5247 O O . ASP B 1 268 ? -146.360 -119.834 68.929 1.00 40.48 268 ASP A O 1
ATOM 5252 N N . HIS B 1 269 ? -147.922 -119.472 70.500 1.00 36.40 269 HIS A N 1
ATOM 5253 C CA . HIS B 1 269 ? -147.397 -120.441 71.449 1.00 36.40 269 HIS A CA 1
ATOM 5254 C C . HIS B 1 269 ? -148.191 -121.737 71.473 1.00 36.40 269 HIS A C 1
ATOM 5255 O O . HIS B 1 269 ? -148.036 -122.524 72.409 1.00 36.40 269 HIS A O 1
ATOM 5262 N N . VAL B 1 270 ? -149.034 -121.981 70.480 1.00 34.07 270 VAL A N 1
ATOM 5263 C CA . VAL B 1 270 ? -149.999 -123.072 70.513 1.00 34.07 270 VAL A CA 1
ATOM 5264 C C . VAL B 1 270 ? -149.585 -124.112 69.487 1.00 34.07 270 VAL A C 1
ATOM 5265 O O . VAL B 1 270 ? -149.568 -123.833 68.284 1.00 34.07 270 VAL A O 1
ATOM 5269 N N . ILE B 1 271 ? -149.254 -125.296 69.945 1.00 33.76 271 ILE A N 1
ATOM 5270 C CA . ILE B 1 271 ? -149.192 -126.449 69.060 1.00 33.76 271 ILE A CA 1
ATOM 5271 C C . ILE B 1 271 ? -150.575 -127.076 69.061 1.00 33.76 271 ILE A C 1
ATOM 5272 O O . ILE B 1 271 ? -151.347 -126.906 70.007 1.00 33.76 271 ILE A O 1
ATOM 5277 N N . SER B 1 272 ? -150.916 -127.784 67.992 1.00 35.01 272 SER A N 1
ATOM 5278 C CA . SER B 1 272 ? -152.265 -128.307 67.852 1.00 35.01 272 SER A CA 1
ATOM 5279 C C . SER B 1 272 ? -152.233 -129.654 67.154 1.00 35.01 272 SER A C 1
ATOM 5280 O O . SER B 1 272 ? -151.416 -129.893 66.263 1.00 35.01 272 SER A O 1
ATOM 5283 N N . PHE B 1 273 ? -153.136 -130.530 67.572 1.00 36.18 273 PHE A N 1
ATOM 5284 C CA . PHE B 1 273 ? -153.262 -131.868 67.026 1.00 36.18 273 PHE A CA 1
ATOM 5285 C C . PHE B 1 273 ? -154.701 -132.073 66.580 1.00 36.18 273 PHE A C 1
ATOM 5286 O O . PHE B 1 273 ? -155.630 -131.544 67.192 1.00 36.18 273 PHE A O 1
ATOM 5294 N N . ASP B 1 274 ? -154.882 -132.848 65.510 1.00 39.62 274 ASP A N 1
ATOM 5295 C CA . ASP B 1 274 ? -156.227 -133.094 64.999 1.00 39.62 274 ASP A CA 1
ATOM 5296 C C . ASP B 1 274 ? -157.021 -133.992 65.940 1.00 39.62 274 ASP A C 1
ATOM 5297 O O . ASP B 1 274 ? -158.187 -133.716 66.244 1.00 39.62 274 ASP A O 1
ATOM 5302 N N . ASP B 1 275 ? -156.400 -135.064 66.418 1.00 40.62 275 ASP A N 1
ATOM 5303 C CA . ASP B 1 275 ? -157.003 -135.932 67.421 1.00 40.62 275 ASP A CA 1
ATOM 5304 C C . ASP B 1 275 ? -155.859 -136.462 68.266 1.00 40.62 275 ASP A C 1
ATOM 5305 O O . ASP B 1 275 ? -155.126 -137.351 67.828 1.00 40.62 275 ASP A O 1
ATOM 5310 N N . LEU B 1 276 ? -155.709 -135.923 69.472 1.00 37.90 276 LEU A N 1
ATOM 5311 C CA . LEU B 1 276 ? -154.524 -136.188 70.270 1.00 37.90 276 LEU A CA 1
ATOM 5312 C C . LEU B 1 276 ? -154.697 -137.356 71.227 1.00 37.90 276 LEU A C 1
ATOM 5313 O O . LEU B 1 276 ? -154.102 -137.360 72.310 1.00 37.90 276 LEU A O 1
ATOM 5318 N N . GLY B 1 277 ? -155.480 -138.356 70.846 1.00 40.49 277 GLY A N 1
ATOM 5319 C CA . GLY B 1 277 ? -155.361 -139.654 71.474 1.00 40.49 277 GLY A CA 1
ATOM 5320 C C . GLY B 1 277 ? -155.363 -140.773 70.458 1.00 40.49 277 GLY A C 1
ATOM 5321 O O . GLY B 1 277 ? -156.377 -141.015 69.800 1.00 40.49 277 GLY A O 1
ATOM 5322 N N . GLY B 1 278 ? -154.234 -141.455 70.305 1.00 39.56 278 GLY A N 1
ATOM 5323 C CA . GLY B 1 278 ? -154.185 -142.630 69.461 1.00 39.56 278 GLY A CA 1
ATOM 5324 C C . GLY B 1 278 ? -153.200 -143.661 69.963 1.00 39.56 278 GLY A C 1
ATOM 5325 O O . GLY B 1 278 ? -152.931 -144.658 69.289 1.00 39.56 278 GLY A O 1
ATOM 5326 N N . VAL B 1 279 ? -152.651 -143.423 71.149 1.00 39.81 279 VAL A N 1
ATOM 5327 C CA . VAL B 1 279 ? -151.515 -144.169 71.671 1.00 39.81 279 VAL A CA 1
ATOM 5328 C C . VAL B 1 279 ? -151.949 -144.849 72.961 1.00 39.81 279 VAL A C 1
ATOM 5329 O O . VAL B 1 279 ? -152.671 -144.256 73.768 1.00 39.81 279 VAL A O 1
ATOM 5333 N N . PHE B 1 280 ? -151.504 -146.088 73.158 1.00 41.90 280 PHE A N 1
ATOM 5334 C CA . PHE B 1 280 ? -152.068 -147.003 74.136 1.00 41.90 280 PHE A CA 1
ATOM 5335 C C . PHE B 1 280 ? -151.017 -147.410 75.158 1.00 41.90 280 PHE A C 1
ATOM 5336 O O . PHE B 1 280 ? -149.822 -147.420 74.865 1.00 41.90 280 PHE A O 1
ATOM 5344 N N . LYS B 1 281 ? -151.471 -147.741 76.364 1.00 42.90 281 LYS A N 1
ATOM 5345 C CA . LYS B 1 281 ? -150.613 -148.256 77.421 1.00 42.90 281 LYS A CA 1
ATOM 5346 C C . LYS B 1 281 ? -151.036 -149.663 77.802 1.00 42.90 281 LYS A C 1
ATOM 5347 O O . LYS B 1 281 ? -152.040 -150.183 77.318 1.00 42.90 281 LYS A O 1
ATOM 5353 N N . VAL B 1 282 ? -150.251 -150.276 78.678 1.00 44.67 282 VAL A N 1
ATOM 5354 C CA . VAL B 1 282 ? -150.545 -151.599 79.211 1.00 44.67 282 VAL A CA 1
ATOM 5355 C C . VAL B 1 282 ? -150.953 -151.448 80.663 1.00 44.67 282 VAL A C 1
ATOM 5356 O O . VAL B 1 282 ? -150.417 -150.604 81.389 1.00 44.67 282 VAL A O 1
ATOM 5360 N N . THR B 1 283 ? -151.931 -152.235 81.078 1.00 47.82 283 THR A N 1
ATOM 5361 C CA . THR B 1 283 ? -152.125 -152.591 82.467 1.00 47.82 283 THR A CA 1
ATOM 5362 C C . THR B 1 283 ? -152.147 -154.114 82.569 1.00 47.82 283 THR A C 1
ATOM 5363 O O . THR B 1 283 ? -152.195 -154.822 81.561 1.00 47.82 283 THR A O 1
ATOM 5367 N N . LYS B 1 284 ? -151.995 -154.607 83.799 1.00 50.37 284 LYS A N 1
ATOM 5368 C CA . LYS B 1 284 ? -152.195 -155.996 84.225 1.00 50.37 284 LYS A CA 1
ATOM 5369 C C . LYS B 1 284 ? -151.155 -157.003 83.724 1.00 50.37 284 LYS A C 1
ATOM 5370 O O . LYS B 1 284 ? -151.174 -158.145 84.194 1.00 50.37 284 LYS A O 1
ATOM 5376 N N . GLU B 1 285 ? -150.262 -156.605 82.810 1.00 47.78 285 GLU A N 1
ATOM 5377 C CA . GLU B 1 285 ? -149.082 -157.379 82.387 1.00 47.78 285 GLU A CA 1
ATOM 5378 C C . GLU B 1 285 ? -149.466 -158.749 81.813 1.00 47.78 285 GLU A C 1
ATOM 5379 O O . GLU B 1 285 ? -149.320 -159.789 82.443 1.00 47.78 285 GLU A O 1
ATOM 5385 N N . PHE B 1 286 ? -150.046 -158.708 80.620 1.00 47.68 286 PHE A N 1
ATOM 5386 C CA . PHE B 1 286 ? -150.452 -159.926 79.927 1.00 47.68 286 PHE A CA 1
ATOM 5387 C C . PHE B 1 286 ? -149.253 -160.573 79.231 1.00 47.68 286 PHE A C 1
ATOM 5388 O O . PHE B 1 286 ? -148.099 -160.185 79.425 1.00 47.68 286 PHE A O 1
ATOM 5396 N N . LYS B 1 287 ? -149.528 -161.570 78.386 1.00 48.74 287 LYS A N 1
ATOM 5397 C CA . LYS B 1 287 ? -148.542 -162.122 77.465 1.00 48.74 287 LYS A CA 1
ATOM 5398 C C . LYS B 1 287 ? -149.244 -162.469 76.157 1.00 48.74 287 LYS A C 1
ATOM 5399 O O . LYS B 1 287 ? -150.459 -162.311 76.024 1.00 48.74 287 LYS A O 1
ATOM 5405 N N . LEU B 1 288 ? -148.472 -162.933 75.179 1.00 49.23 288 LEU A N 1
ATOM 5406 C CA . LEU B 1 288 ? -148.993 -163.213 73.845 1.00 49.23 288 LEU A CA 1
ATOM 5407 C C . LEU B 1 288 ? -149.350 -164.689 73.724 1.00 49.23 288 LEU A C 1
ATOM 5408 O O . LEU B 1 288 ? -148.524 -165.555 74.026 1.00 49.23 288 LEU A O 1
ATOM 5413 N N . GLN B 1 289 ? -150.579 -164.977 73.288 1.00 51.21 289 GLN A N 1
ATOM 5414 C CA . GLN B 1 289 ? -150.961 -166.365 73.038 1.00 51.21 289 GLN A CA 1
ATOM 5415 C C . GLN B 1 289 ? -151.727 -166.604 71.744 1.00 51.21 289 GLN A C 1
ATOM 5416 O O . GLN B 1 289 ? -151.796 -167.759 71.313 1.00 51.21 289 GLN A O 1
ATOM 5422 N N . ASN B 1 290 ? -152.307 -165.593 71.102 1.00 50.96 290 ASN A N 1
ATOM 5423 C CA . ASN B 1 290 ? -153.132 -165.806 69.918 1.00 50.96 290 ASN A CA 1
ATOM 5424 C C . ASN B 1 290 ? -152.376 -165.474 68.640 1.00 50.96 290 ASN A C 1
ATOM 5425 O O . ASN B 1 290 ? -151.561 -164.550 68.605 1.00 50.96 290 ASN A O 1
ATOM 5430 N N . GLN B 1 291 ? -152.672 -166.234 67.584 1.00 50.39 291 GLN A N 1
ATOM 5431 C CA . GLN B 1 291 ? -151.937 -166.149 66.325 1.00 50.39 291 GLN A CA 1
ATOM 5432 C C . GLN B 1 291 ? -152.326 -164.922 65.518 1.00 50.39 291 GLN A C 1
ATOM 5433 O O . GLN B 1 291 ? -151.460 -164.257 64.930 1.00 50.39 291 GLN A O 1
ATOM 5439 N N . ASP B 1 292 ? -153.626 -164.616 65.471 1.00 50.23 292 ASP A N 1
ATOM 5440 C CA . ASP B 1 292 ? -154.104 -163.460 64.726 1.00 50.23 292 ASP A CA 1
ATOM 5441 C C . ASP B 1 292 ? -153.633 -162.154 65.346 1.00 50.23 292 ASP A C 1
ATOM 5442 O O . ASP B 1 292 ? -153.496 -161.153 64.638 1.00 50.23 292 ASP A O 1
ATOM 5447 N N . SER B 1 293 ? -153.341 -162.153 66.650 1.00 48.27 293 SER A N 1
ATOM 5448 C CA . SER B 1 293 ? -152.831 -160.946 67.287 1.00 48.27 293 SER A CA 1
ATOM 5449 C C . SER B 1 293 ? -151.426 -160.618 66.800 1.00 48.27 293 SER A C 1
ATOM 5450 O O . SER B 1 293 ? -151.138 -159.468 66.464 1.00 48.27 293 SER A O 1
ATOM 5453 N N . ILE B 1 294 ? -150.548 -161.614 66.693 1.00 46.60 294 ILE A N 1
ATOM 5454 C CA . ILE B 1 294 ? -149.204 -161.311 66.209 1.00 46.60 294 ILE A CA 1
ATOM 5455 C C . ILE B 1 294 ? -149.211 -161.124 64.699 1.00 46.60 294 ILE A C 1
ATOM 5456 O O . ILE B 1 294 ? -148.372 -160.391 64.171 1.00 46.60 294 ILE A O 1
ATOM 5461 N N . ASP B 1 295 ? -150.157 -161.740 63.987 1.00 47.15 295 ASP A N 1
ATOM 5462 C CA . ASP B 1 295 ? -150.307 -161.408 62.570 1.00 47.15 295 ASP A CA 1
ATOM 5463 C C . ASP B 1 295 ? -150.798 -159.977 62.375 1.00 47.15 295 ASP A C 1
ATOM 5464 O O . ASP B 1 295 ? -150.476 -159.347 61.364 1.00 47.15 295 ASP A O 1
ATOM 5469 N N . PHE B 1 296 ? -151.574 -159.453 63.326 1.00 44.68 296 PHE A N 1
ATOM 5470 C CA . PHE B 1 296 ? -151.921 -158.035 63.316 1.00 44.68 296 PHE A CA 1
ATOM 5471 C C . PHE B 1 296 ? -150.710 -157.172 63.653 1.00 44.68 296 PHE A C 1
ATOM 5472 O O . PHE B 1 296 ? -150.558 -156.070 63.117 1.00 44.68 296 PHE A O 1
ATOM 5480 N N . LEU B 1 297 ? -149.850 -157.651 64.558 1.00 41.73 297 LEU A N 1
ATOM 5481 C CA . LEU B 1 297 ? -148.629 -156.923 64.909 1.00 41.73 297 LEU A CA 1
ATOM 5482 C C . LEU B 1 297 ? -147.623 -156.871 63.765 1.00 41.73 297 LEU A C 1
ATOM 5483 O O . LEU B 1 297 ? -146.867 -155.900 63.663 1.00 41.73 297 LEU A O 1
ATOM 5488 N N . ARG B 1 298 ? -147.584 -157.901 62.913 1.00 41.08 298 ARG A N 1
ATOM 5489 C CA . ARG B 1 298 ? -146.595 -157.933 61.835 1.00 41.08 298 ARG A CA 1
ATOM 5490 C C . ARG B 1 298 ? -146.849 -156.858 60.791 1.00 41.08 298 ARG A C 1
ATOM 5491 O O . ARG B 1 298 ? -145.907 -156.406 60.134 1.00 41.08 298 ARG A O 1
ATOM 5499 N N . ALA B 1 299 ? -148.101 -156.433 60.630 1.00 39.59 299 ALA A N 1
ATOM 5500 C CA . ALA B 1 299 ? -148.438 -155.437 59.623 1.00 39.59 299 ALA A CA 1
ATOM 5501 C C . ALA B 1 299 ? -147.915 -154.053 59.968 1.00 39.59 299 ALA A C 1
ATOM 5502 O O . ALA B 1 299 ? -147.819 -153.203 59.079 1.00 39.59 299 ALA A O 1
ATOM 5504 N N . TYR B 1 300 ? -147.587 -153.803 61.229 1.00 39.57 300 TYR A N 1
ATOM 5505 C CA . TYR B 1 300 ? -147.032 -152.529 61.647 1.00 39.57 300 TYR A CA 1
ATOM 5506 C C . TYR B 1 300 ? -145.521 -152.575 61.784 1.00 39.57 300 TYR A C 1
ATOM 5507 O O . TYR B 1 300 ? -144.929 -151.633 62.311 1.00 39.57 300 TYR A O 1
ATOM 5516 N N . GLY B 1 301 ? -144.886 -153.651 61.327 1.00 38.68 301 GLY A N 1
ATOM 5517 C CA . GLY B 1 301 ? -143.444 -153.738 61.276 1.00 38.68 301 GLY A CA 1
ATOM 5518 C C . GLY B 1 301 ? -142.796 -154.539 62.385 1.00 38.68 301 GLY A C 1
ATOM 5519 O O . GLY B 1 301 ? -141.611 -154.864 62.270 1.00 38.68 301 GLY A O 1
ATOM 5520 N N . ASP B 1 302 ? -143.527 -154.872 63.443 1.00 39.76 302 ASP A N 1
ATOM 5521 C CA . ASP B 1 302 ? -142.948 -155.551 64.602 1.00 39.76 302 ASP A CA 1
ATOM 5522 C C . ASP B 1 302 ? -142.705 -157.014 64.274 1.00 39.76 302 ASP A C 1
ATOM 5523 O O . ASP B 1 302 ? -143.590 -157.860 64.389 1.00 39.76 302 ASP A O 1
ATOM 5528 N N . TYR B 1 303 ? -141.471 -157.318 63.885 1.00 37.43 303 TYR A N 1
ATOM 5529 C CA . TYR B 1 303 ? -141.127 -158.655 63.425 1.00 37.43 303 TYR A CA 1
ATOM 5530 C C . TYR B 1 303 ? -140.745 -159.587 64.567 1.00 37.43 303 TYR A C 1
ATOM 5531 O O . TYR B 1 303 ? -140.940 -160.800 64.459 1.00 37.43 303 TYR A O 1
ATOM 5540 N N . GLN B 1 304 ? -140.212 -159.052 65.659 1.00 39.67 304 GLN A N 1
ATOM 5541 C CA . GLN B 1 304 ? -139.488 -159.875 66.614 1.00 39.67 304 GLN A CA 1
ATOM 5542 C C . GLN B 1 304 ? -140.369 -160.558 67.648 1.00 39.67 304 GLN A C 1
ATOM 5543 O O . GLN B 1 304 ? -139.884 -161.458 68.341 1.00 39.67 304 GLN A O 1
ATOM 5549 N N . SER B 1 305 ? -141.630 -160.167 67.782 1.00 41.57 305 SER A N 1
ATOM 5550 C CA . SER B 1 305 ? -142.500 -160.792 68.768 1.00 41.57 305 SER A CA 1
ATOM 5551 C C . SER B 1 305 ? -142.937 -162.169 68.298 1.00 41.57 305 SER A C 1
ATOM 5552 O O . SER B 1 305 ? -143.414 -162.326 67.172 1.00 41.57 305 SER A O 1
ATOM 5555 N N . GLN B 1 306 ? -142.777 -163.159 69.159 1.00 44.66 306 GLN A N 1
ATOM 5556 C CA . GLN B 1 306 ? -143.293 -164.496 68.937 1.00 44.66 306 GLN A CA 1
ATOM 5557 C C . GLN B 1 306 ? -144.483 -164.728 69.858 1.00 44.66 306 GLN A C 1
ATOM 5558 O O . GLN B 1 306 ? -144.919 -163.831 70.584 1.00 44.66 306 GLN A O 1
ATOM 5564 N N . LEU B 1 307 ? -145.017 -165.942 69.828 1.00 47.29 307 LEU A N 1
ATOM 5565 C CA . LEU B 1 307 ? -146.015 -166.338 70.806 1.00 47.29 307 LEU A CA 1
ATOM 5566 C C . LEU B 1 307 ? -145.329 -166.692 72.116 1.00 47.29 307 LEU A C 1
ATOM 5567 O O . LEU B 1 307 ? -144.227 -167.246 72.126 1.00 47.29 307 LEU A O 1
ATOM 5572 N N . GLY B 1 308 ? -145.982 -166.364 73.225 1.00 47.47 308 GLY A N 1
ATOM 5573 C CA . GLY B 1 308 ? -145.415 -166.591 74.532 1.00 47.47 308 GLY A CA 1
ATOM 5574 C C . GLY B 1 308 ? -144.630 -165.430 75.093 1.00 47.47 308 GLY A C 1
ATOM 5575 O O . GLY B 1 308 ? -144.249 -165.475 76.269 1.00 47.47 308 GLY A O 1
ATOM 5576 N N . ASP B 1 309 ? -144.366 -164.401 74.293 1.00 47.09 309 ASP A N 1
ATOM 5577 C CA . ASP B 1 309 ? -143.669 -163.221 74.784 1.00 47.09 309 ASP A CA 1
ATOM 5578 C C . ASP B 1 309 ? -144.571 -162.429 75.715 1.00 47.09 309 ASP A C 1
ATOM 5579 O O . ASP B 1 309 ? -145.768 -162.284 75.468 1.00 47.09 309 ASP A O 1
ATOM 5584 N N . THR B 1 310 ? -144.000 -161.923 76.797 1.00 46.11 310 THR A N 1
ATOM 5585 C CA . THR B 1 310 ? -144.775 -161.165 77.763 1.00 46.11 310 THR A CA 1
ATOM 5586 C C . THR B 1 310 ? -144.551 -159.673 77.562 1.00 46.11 310 THR A C 1
ATOM 5587 O O . THR B 1 310 ? -143.486 -159.238 77.117 1.00 46.11 310 THR A O 1
ATOM 5591 N N . ILE B 1 311 ? -145.591 -158.900 77.840 1.00 44.41 311 ILE A N 1
ATOM 5592 C CA . ILE B 1 311 ? -145.594 -157.448 77.685 1.00 44.41 311 ILE A CA 1
ATOM 5593 C C . ILE B 1 311 ? -145.624 -156.828 79.077 1.00 44.41 311 ILE A C 1
ATOM 5594 O O . ILE B 1 311 ? -146.527 -157.137 79.864 1.00 44.41 311 ILE A O 1
ATOM 5599 N N . PRO B 1 312 ? -144.683 -155.947 79.417 1.00 42.89 312 PRO A N 1
ATOM 5600 C CA . PRO B 1 312 ? -144.630 -155.395 80.776 1.00 42.89 312 PRO A CA 1
ATOM 5601 C C . PRO B 1 312 ? -145.732 -154.393 81.058 1.00 42.89 312 PRO A C 1
ATOM 5602 O O . PRO B 1 312 ? -146.499 -154.042 80.162 1.00 42.89 312 PRO A O 1
ATOM 5606 N N . VAL B 1 313 ? -145.795 -153.895 82.297 1.00 43.85 313 VAL A N 1
ATOM 5607 C CA . VAL B 1 313 ? -146.977 -153.192 82.781 1.00 43.85 313 VAL A CA 1
ATOM 5608 C C . VAL B 1 313 ? -147.005 -151.730 82.343 1.00 43.85 313 VAL A C 1
ATOM 5609 O O . VAL B 1 313 ? -147.942 -151.002 82.693 1.00 43.85 313 VAL A O 1
ATOM 5613 N N . GLY B 1 314 ? -146.028 -151.278 81.568 1.00 42.18 314 GLY A N 1
ATOM 5614 C CA . GLY B 1 314 ? -146.027 -149.890 81.152 1.00 42.18 314 GLY A CA 1
ATOM 5615 C C . GLY B 1 314 ? -145.676 -149.671 79.699 1.00 42.18 314 GLY A C 1
ATOM 5616 O O . GLY B 1 314 ? -145.326 -148.558 79.307 1.00 42.18 314 GLY A O 1
ATOM 5617 N N . ALA B 1 315 ? -145.777 -150.718 78.888 1.00 41.55 315 ALA A N 1
ATOM 5618 C CA . ALA B 1 315 ? -145.381 -150.631 77.495 1.00 41.55 315 ALA A CA 1
ATOM 5619 C C . ALA B 1 315 ? -146.368 -149.779 76.702 1.00 41.55 315 ALA A C 1
ATOM 5620 O O . ALA B 1 315 ? -147.484 -149.499 77.140 1.00 41.55 315 ALA A O 1
ATOM 5622 N N . VAL B 1 316 ? -145.925 -149.340 75.529 1.00 40.91 316 VAL A N 1
ATOM 5623 C CA . VAL B 1 316 ? -146.617 -148.338 74.728 1.00 40.91 316 VAL A CA 1
ATOM 5624 C C . VAL B 1 316 ? -146.793 -148.899 73.326 1.00 40.91 316 VAL A C 1
ATOM 5625 O O . VAL B 1 316 ? -145.830 -149.397 72.736 1.00 40.91 316 VAL A O 1
ATOM 5629 N N . PHE B 1 317 ? -148.013 -148.825 72.789 1.00 43.14 317 PHE A N 1
ATOM 5630 C CA . PHE B 1 317 ? -148.313 -149.538 71.552 1.00 43.14 317 PHE A CA 1
ATOM 5631 C C . PHE B 1 317 ? -148.415 -148.680 70.306 1.00 43.14 317 PHE A C 1
ATOM 5632 O O . PHE B 1 317 ? -148.293 -149.232 69.217 1.00 43.14 317 PHE A O 1
ATOM 5640 N N . THR B 1 318 ? -148.775 -147.401 70.427 1.00 40.10 318 THR A N 1
ATOM 5641 C CA . THR B 1 318 ? -148.729 -146.326 69.422 1.00 40.10 318 THR A CA 1
ATOM 5642 C C . THR B 1 318 ? -149.633 -146.500 68.196 1.00 40.10 318 THR A C 1
ATOM 5643 O O . THR B 1 318 ? -149.751 -145.568 67.391 1.00 40.10 318 THR A O 1
ATOM 5647 N N . TYR B 1 319 ? -150.332 -147.624 68.057 1.00 43.35 319 TYR A N 1
ATOM 5648 C CA . TYR B 1 319 ? -151.368 -147.768 67.038 1.00 43.35 319 TYR A CA 1
ATOM 5649 C C . TYR B 1 319 ? -152.605 -148.399 67.660 1.00 43.35 319 TYR A C 1
ATOM 5650 O O . TYR B 1 319 ? -152.571 -148.884 68.792 1.00 43.35 319 TYR A O 1
ATOM 5659 N N . ASP B 1 320 ? -153.703 -148.397 66.896 1.00 46.54 320 ASP A N 1
ATOM 5660 C CA . ASP B 1 320 ? -155.002 -148.866 67.378 1.00 46.54 320 ASP A CA 1
ATOM 5661 C C . ASP B 1 320 ? -154.931 -150.368 67.609 1.00 46.54 320 ASP A C 1
ATOM 5662 O O . ASP B 1 320 ? -154.910 -151.155 66.657 1.00 46.54 320 ASP A O 1
ATOM 5667 N N . VAL B 1 321 ? -154.898 -150.767 68.874 1.00 46.79 321 VAL A N 1
ATOM 5668 C CA . VAL B 1 321 ? -154.429 -152.098 69.216 1.00 46.79 321 VAL A CA 1
ATOM 5669 C C . VAL B 1 321 ? -155.419 -152.768 70.158 1.00 46.79 321 VAL A C 1
ATOM 5670 O O . VAL B 1 321 ? -155.335 -153.972 70.419 1.00 46.79 321 VAL A O 1
ATOM 5674 N N . SER B 1 322 ? -156.391 -151.999 70.650 1.00 49.01 322 SER A N 1
ATOM 5675 C CA . SER B 1 322 ? -157.300 -152.464 71.689 1.00 49.01 322 SER A CA 1
ATOM 5676 C C . SER B 1 322 ? -158.425 -153.345 71.166 1.00 49.01 322 SER A C 1
ATOM 5677 O O . SER B 1 322 ? -159.277 -153.760 71.957 1.00 49.01 322 SER A O 1
ATOM 5680 N N . LYS B 1 323 ? -158.462 -153.640 69.872 1.00 51.35 323 LYS A N 1
ATOM 5681 C CA . LYS B 1 323 ? -159.503 -154.490 69.316 1.00 51.35 323 LYS A CA 1
ATOM 5682 C C . LYS B 1 323 ? -159.134 -155.963 69.328 1.00 51.35 323 LYS A C 1
ATOM 5683 O O . LYS B 1 323 ? -159.990 -156.799 69.021 1.00 51.35 323 LYS A O 1
ATOM 5689 N N . LEU B 1 324 ? -157.891 -156.298 69.662 1.00 50.97 324 LEU A N 1
ATOM 5690 C CA . LEU B 1 324 ? -157.443 -157.678 69.613 1.00 50.97 324 LEU A CA 1
ATOM 5691 C C . LEU B 1 324 ? -158.010 -158.470 70.783 1.00 50.97 324 LEU A C 1
ATOM 5692 O O . LEU B 1 324 ? -158.472 -157.913 71.780 1.00 50.97 324 LEU A O 1
ATOM 5697 N N . LYS B 1 325 ? -157.966 -159.795 70.645 1.00 51.96 325 LYS A N 1
ATOM 5698 C CA . LYS B 1 325 ? -158.616 -160.669 71.613 1.00 51.96 325 LYS A CA 1
ATOM 5699 C C . LYS B 1 325 ? -157.867 -160.697 72.937 1.00 51.96 325 LYS A C 1
ATOM 5700 O O . LYS B 1 325 ? -158.489 -160.822 73.998 1.00 51.96 325 LYS A O 1
ATOM 5706 N N . GLU B 1 326 ? -156.547 -160.548 72.904 1.00 51.36 326 GLU A N 1
ATOM 5707 C CA . GLU B 1 326 ? -155.768 -160.608 74.132 1.00 51.36 326 GLU A CA 1
ATOM 5708 C C . GLU B 1 326 ? -155.790 -159.302 74.902 1.00 51.36 326 GLU A C 1
ATOM 5709 O O . GLU B 1 326 ? -155.630 -159.312 76.127 1.00 51.36 326 GLU A O 1
ATOM 5715 N N . PHE B 1 327 ? -155.948 -158.176 74.208 1.00 51.32 327 PHE A N 1
ATOM 5716 C CA . PHE B 1 327 ? -155.529 -156.898 74.764 1.00 51.32 327 PHE A CA 1
ATOM 5717 C C . PHE B 1 327 ? -156.676 -156.150 75.421 1.00 51.32 327 PHE A C 1
ATOM 5718 O O . PHE B 1 327 ? -156.435 -155.125 76.069 1.00 51.32 327 PHE A O 1
ATOM 5726 N N . THR B 1 328 ? -157.908 -156.622 75.249 1.00 51.80 328 THR A N 1
ATOM 5727 C CA . THR B 1 328 ? -159.062 -155.980 75.861 1.00 51.80 328 THR A CA 1
ATOM 5728 C C . THR B 1 328 ? -159.031 -156.162 77.369 1.00 51.80 328 THR A C 1
ATOM 5729 O O . THR B 1 328 ? -158.819 -157.271 77.869 1.00 51.80 328 THR A O 1
ATOM 5733 N N . GLY B 1 329 ? -159.248 -155.066 78.094 1.00 50.58 329 GLY A N 1
ATOM 5734 C CA . GLY B 1 329 ? -159.146 -155.053 79.531 1.00 50.58 329 GLY A CA 1
ATOM 5735 C C . GLY B 1 329 ? -157.754 -154.791 80.057 1.00 50.58 329 GLY A C 1
ATOM 5736 O O . GLY B 1 329 ? -157.612 -154.303 81.183 1.00 50.58 329 GLY A O 1
ATOM 5737 N N . ASN B 1 330 ? -156.728 -155.096 79.271 1.00 48.26 330 ASN A N 1
ATOM 5738 C CA . ASN B 1 330 ? -155.352 -154.848 79.662 1.00 48.26 330 ASN A CA 1
ATOM 5739 C C . ASN B 1 330 ? -154.821 -153.536 79.120 1.00 48.26 330 ASN A C 1
ATOM 5740 O O . ASN B 1 330 ? -153.874 -152.979 79.680 1.00 48.26 330 ASN A O 1
ATOM 5745 N N . VAL B 1 331 ? -155.405 -153.035 78.040 1.00 46.11 331 VAL A N 1
ATOM 5746 C CA . VAL B 1 331 ? -154.852 -151.924 77.280 1.00 46.11 331 VAL A CA 1
ATOM 5747 C C . VAL B 1 331 ? -155.847 -150.776 77.310 1.00 46.11 331 VAL A C 1
ATOM 5748 O O . VAL B 1 331 ? -157.012 -150.947 76.930 1.00 46.11 331 VAL A O 1
ATOM 5752 N N . GLU B 1 332 ? -155.391 -149.608 77.755 1.00 45.57 332 GLU A N 1
ATOM 5753 C CA . GLU B 1 332 ? -156.213 -148.411 77.802 1.00 45.57 332 GLU A CA 1
ATOM 5754 C C . GLU B 1 332 ? -155.563 -147.300 76.988 1.00 45.57 332 GLU A C 1
ATOM 5755 O O . GLU B 1 332 ? -154.337 -147.212 76.898 1.00 45.57 332 GLU A O 1
ATOM 5761 N N . GLU B 1 333 ? -156.395 -146.452 76.396 1.00 42.91 333 GLU A N 1
ATOM 5762 C CA . GLU B 1 333 ? -155.926 -145.428 75.476 1.00 42.91 333 GLU A CA 1
ATOM 5763 C C . GLU B 1 333 ? -155.586 -144.151 76.229 1.00 42.91 333 GLU A C 1
ATOM 5764 O O . GLU B 1 333 ? -156.278 -143.771 77.175 1.00 42.91 333 GLU A O 1
ATOM 5770 N N . ILE B 1 334 ? -154.506 -143.497 75.809 1.00 39.77 334 ILE A N 1
ATOM 5771 C CA . ILE B 1 334 ? -154.129 -142.191 76.334 1.00 39.77 334 ILE A CA 1
ATOM 5772 C C . ILE B 1 334 ? -154.903 -141.156 75.528 1.00 39.77 334 ILE A C 1
ATOM 5773 O O . ILE B 1 334 ? -154.508 -140.795 74.420 1.00 39.77 334 ILE A O 1
ATOM 5778 N N . LYS B 1 335 ? -156.021 -140.689 76.072 1.00 43.34 335 LYS A N 1
ATOM 5779 C CA . LYS B 1 335 ? -156.808 -139.674 75.394 1.00 43.34 335 LYS A CA 1
ATOM 5780 C C . LYS B 1 335 ? -157.580 -138.882 76.432 1.00 43.34 335 LYS A C 1
ATOM 5781 O O . LYS B 1 335 ? -157.893 -139.407 77.506 1.00 43.34 335 LYS A O 1
ATOM 5787 N N . PRO B 1 336 ? -157.857 -137.612 76.168 1.00 43.54 336 PRO A N 1
ATOM 5788 C CA . PRO B 1 336 ? -158.878 -136.917 76.948 1.00 43.54 336 PRO A CA 1
ATOM 5789 C C . PRO B 1 336 ? -160.256 -137.405 76.541 1.00 43.54 336 PRO A C 1
ATOM 5790 O O . PRO B 1 336 ? -160.494 -137.780 75.391 1.00 43.54 336 PRO A O 1
ATOM 5794 N N . LYS B 1 337 ? -161.170 -137.406 77.501 1.00 47.18 337 LYS A N 1
ATOM 5795 C CA . LYS B 1 337 ? -162.472 -138.022 77.303 1.00 47.18 337 LYS A CA 1
ATOM 5796 C C . LYS B 1 337 ? -163.512 -137.067 76.738 1.00 47.18 337 LYS A C 1
ATOM 5797 O O . LYS B 1 337 ? -164.699 -137.405 76.733 1.00 47.18 337 LYS A O 1
ATOM 5803 N N . SER B 1 338 ? -163.107 -135.890 76.262 1.00 46.42 338 SER A N 1
ATOM 5804 C CA . SER B 1 338 ? -164.092 -134.881 75.893 1.00 46.42 338 SER A CA 1
ATOM 5805 C C . SER B 1 338 ? -163.823 -134.138 74.595 1.00 46.42 338 SER A C 1
ATOM 5806 O O . SER B 1 338 ? -164.740 -133.457 74.123 1.00 46.42 338 SER A O 1
ATOM 5809 N N . ASP B 1 339 ? -162.614 -134.221 74.021 1.00 44.76 339 ASP A N 1
ATOM 5810 C CA . ASP B 1 339 ? -162.166 -133.415 72.871 1.00 44.76 339 ASP A CA 1
ATOM 5811 C C . ASP B 1 339 ? -162.298 -131.915 73.157 1.00 44.76 339 ASP A C 1
ATOM 5812 O O . ASP B 1 339 ? -162.571 -131.108 72.266 1.00 44.76 339 ASP A O 1
ATOM 5817 N N . LEU B 1 340 ? -162.128 -131.535 74.422 1.00 40.92 340 LEU A N 1
ATOM 5818 C CA . LEU B 1 340 ? -162.195 -130.144 74.871 1.00 40.92 340 LEU A CA 1
ATOM 5819 C C . LEU B 1 340 ? -161.066 -130.032 75.890 1.00 40.92 340 LEU A C 1
ATOM 5820 O O . LEU B 1 340 ? -161.255 -130.285 77.082 1.00 40.92 340 LEU A O 1
ATOM 5825 N N . TYR B 1 341 ? -159.885 -129.670 75.406 1.00 35.12 341 TYR A N 1
ATOM 5826 C CA . TYR B 1 341 ? -158.653 -129.997 76.102 1.00 35.12 341 TYR A CA 1
ATOM 5827 C C . TYR B 1 341 ? -157.623 -128.913 75.857 1.00 35.12 341 TYR A C 1
ATOM 5828 O O . TYR B 1 341 ? -157.485 -128.427 74.733 1.00 35.12 341 TYR A O 1
ATOM 5837 N N . ALA B 1 342 ? -156.885 -128.563 76.905 1.00 32.47 342 ALA A N 1
ATOM 5838 C CA . ALA B 1 342 ? -155.792 -127.603 76.788 1.00 32.47 342 ALA A CA 1
ATOM 5839 C C . ALA B 1 342 ? -154.828 -127.843 77.931 1.00 32.47 342 ALA A C 1
ATOM 5840 O O . ALA B 1 342 ? -155.222 -127.751 79.094 1.00 32.47 342 ALA A O 1
ATOM 5842 N N . PHE B 1 343 ? -153.578 -128.150 77.610 1.00 30.40 343 PHE 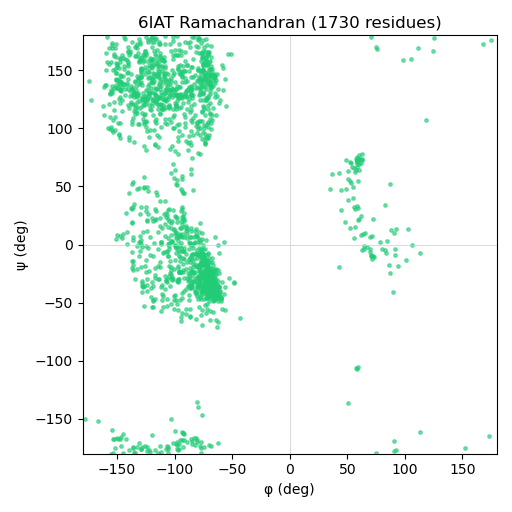A N 1
ATOM 5843 C CA . PHE B 1 343 ? -152.541 -128.368 78.611 1.00 30.40 343 PHE A CA 1
ATOM 5844 C C . PHE B 1 343 ? -151.497 -127.281 78.422 1.00 30.40 343 PHE A C 1
ATOM 5845 O O . PHE B 1 343 ? -150.702 -127.323 77.480 1.00 30.40 343 PHE A O 1
ATOM 5853 N N . ILE B 1 344 ? -151.514 -126.311 79.322 1.00 30.55 344 ILE A N 1
ATOM 5854 C CA . ILE B 1 344 ? -150.695 -125.115 79.225 1.00 30.55 344 ILE A CA 1
ATOM 5855 C C . ILE B 1 344 ? -149.513 -125.325 80.154 1.00 30.55 344 ILE A C 1
ATOM 5856 O O . ILE B 1 344 ? -149.622 -125.140 81.366 1.00 30.55 344 ILE A O 1
ATOM 5861 N N . LEU B 1 345 ? -148.381 -125.705 79.589 1.00 30.04 345 LEU A N 1
ATOM 5862 C CA . LEU B 1 345 ? -147.214 -126.023 80.383 1.00 30.04 345 LEU A CA 1
ATOM 5863 C C . LEU B 1 345 ? -146.073 -125.095 80.015 1.00 30.04 345 LEU A C 1
ATOM 5864 O O . LEU B 1 345 ? -146.133 -124.342 79.044 1.00 30.04 345 LEU A O 1
ATOM 5869 N N . ASP B 1 346 ? -145.029 -125.170 80.822 1.00 31.88 346 ASP A N 1
ATOM 5870 C CA . ASP B 1 346 ? -143.791 -124.451 80.596 1.00 31.88 346 ASP A CA 1
ATOM 5871 C C . ASP B 1 346 ? -142.903 -125.273 79.675 1.00 31.88 346 ASP A C 1
ATOM 5872 O O . ASP B 1 346 ? -142.793 -126.489 79.829 1.00 31.88 346 ASP A O 1
ATOM 5877 N N . ILE B 1 347 ? -142.300 -124.620 78.692 1.00 33.15 347 ILE A N 1
ATOM 5878 C CA . ILE B 1 347 ? -141.187 -125.239 77.988 1.00 33.15 347 ILE A CA 1
ATOM 5879 C C . ILE B 1 347 ? -139.997 -125.145 78.938 1.00 33.15 347 ILE A C 1
ATOM 5880 O O . ILE B 1 347 ? -139.997 -124.364 79.879 1.00 33.15 347 ILE A O 1
ATOM 5885 N N . ASN B 1 348 ? -138.991 -125.973 78.670 1.00 33.56 348 ASN A N 1
ATOM 5886 C CA . ASN B 1 348 ? -137.883 -126.421 79.514 1.00 33.56 348 ASN A CA 1
ATOM 5887 C C . ASN B 1 348 ? -138.342 -127.268 80.693 1.00 33.56 348 ASN A C 1
ATOM 5888 O O . ASN B 1 348 ? -137.548 -127.569 81.577 1.00 33.56 348 ASN A O 1
ATOM 5893 N N . SER B 1 349 ? -139.612 -127.661 80.704 1.00 29.77 349 SER A N 1
ATOM 5894 C CA . SER B 1 349 ? -140.095 -128.783 81.482 1.00 29.77 349 SER A CA 1
ATOM 5895 C C . SER B 1 349 ? -140.148 -130.096 80.727 1.00 29.77 349 SER A C 1
ATOM 5896 O O . SER B 1 349 ? -140.579 -131.105 81.287 1.00 29.77 349 SER A O 1
ATOM 5899 N N . ILE B 1 350 ? -139.728 -130.102 79.471 1.00 30.73 350 ILE A N 1
ATOM 5900 C CA . ILE B 1 350 ? -139.809 -131.274 78.610 1.00 30.73 350 ILE A CA 1
ATOM 5901 C C . ILE B 1 350 ? -138.389 -131.563 78.152 1.00 30.73 350 ILE A C 1
ATOM 5902 O O . ILE B 1 350 ? -137.938 -131.032 77.137 1.00 30.73 350 ILE A O 1
ATOM 5907 N N . LYS B 1 351 ? -137.672 -132.415 78.868 1.00 31.29 351 LYS A N 1
ATOM 5908 C CA . LYS B 1 351 ? -136.368 -132.820 78.378 1.00 31.29 351 LYS A CA 1
ATOM 5909 C C . LYS B 1 351 ? -136.535 -133.889 77.311 1.00 31.29 351 LYS A C 1
ATOM 5910 O O . LYS B 1 351 ? -137.426 -134.736 77.387 1.00 31.29 351 LYS A O 1
ATOM 5916 N N . TYR B 1 352 ? -135.703 -133.805 76.280 1.00 31.38 352 TYR A N 1
ATOM 5917 C CA . TYR B 1 352 ? -135.842 -134.678 75.122 1.00 31.38 352 TYR A CA 1
ATOM 5918 C C . TYR B 1 352 ? -134.466 -134.791 74.480 1.00 31.38 352 TYR A C 1
ATOM 5919 O O . TYR B 1 352 ? -134.055 -133.906 73.730 1.00 31.38 352 TYR A O 1
ATOM 5928 N N . LYS B 1 353 ? -133.762 -135.869 74.786 1.00 32.16 353 LYS A N 1
ATOM 5929 C CA . LYS B 1 353 ? -132.414 -136.093 74.285 1.00 32.16 353 LYS A CA 1
ATOM 5930 C C . LYS B 1 353 ? -132.421 -137.360 73.452 1.00 32.16 353 LYS A C 1
ATOM 5931 O O . LYS B 1 353 ? -132.581 -138.456 73.994 1.00 32.16 353 LYS A O 1
ATOM 5937 N N . ARG B 1 354 ? -132.243 -137.224 72.146 1.00 32.41 354 ARG A N 1
ATOM 5938 C CA . ARG B 1 354 ? -132.037 -138.394 71.315 1.00 32.41 354 ARG A CA 1
ATOM 5939 C C . ARG B 1 354 ? -130.620 -138.398 70.767 1.00 32.41 354 ARG A C 1
ATOM 5940 O O . ARG B 1 354 ? -129.908 -137.395 70.797 1.00 32.41 354 ARG A O 1
ATOM 5948 N N . TYR B 1 355 ? -130.221 -139.561 70.265 1.00 33.64 355 TYR A N 1
ATOM 5949 C CA . TYR B 1 355 ? -128.835 -139.838 69.910 1.00 33.64 355 TYR A CA 1
ATOM 5950 C C . TYR B 1 355 ? -128.815 -140.574 68.582 1.00 33.64 355 TYR A C 1
ATOM 5951 O O . TYR B 1 355 ? -129.159 -141.756 68.523 1.00 33.64 355 TYR A O 1
ATOM 5960 N N . THR B 1 356 ? -128.415 -139.887 67.520 1.00 36.18 356 THR A N 1
ATOM 5961 C CA . THR B 1 356 ? -128.519 -140.410 66.166 1.00 36.18 356 THR A CA 1
ATOM 5962 C C . THR B 1 356 ? -127.171 -140.446 65.460 1.00 36.18 356 THR A C 1
ATOM 5963 O O . THR B 1 356 ? -127.058 -140.040 64.303 1.00 36.18 356 THR A O 1
ATOM 5967 N N . LYS B 1 357 ? -126.123 -140.931 66.126 1.00 37.55 357 LYS A N 1
ATOM 5968 C CA . LYS B 1 357 ? -124.820 -140.960 65.469 1.00 37.55 357 LYS A CA 1
ATOM 5969 C C . LYS B 1 357 ? -124.546 -142.309 64.811 1.00 37.55 357 LYS A C 1
ATOM 5970 O O . LYS B 1 357 ? -124.407 -142.393 63.590 1.00 37.55 357 LYS A O 1
ATOM 5976 N N . GLY B 1 358 ? -124.487 -143.372 65.593 1.00 37.14 358 GLY A N 1
ATOM 5977 C CA . GLY B 1 358 ? -124.326 -144.675 64.986 1.00 37.14 358 GLY A CA 1
ATOM 5978 C C . GLY B 1 358 ? -125.670 -145.227 64.573 1.00 37.14 358 GLY A C 1
ATOM 5979 O O . GLY B 1 358 ? -126.197 -146.130 65.227 1.00 37.14 358 GLY A O 1
ATOM 5980 N N . MET B 1 359 ? -126.241 -144.693 63.497 1.00 33.57 359 MET A N 1
ATOM 5981 C CA . MET B 1 359 ? -127.644 -144.911 63.175 1.00 33.57 359 MET A CA 1
ATOM 5982 C C . MET B 1 359 ? -127.854 -145.786 61.952 1.00 33.57 359 MET A C 1
ATOM 5983 O O . MET B 1 359 ? -128.706 -146.673 61.969 1.00 33.57 359 MET A O 1
ATOM 5988 N N . LEU B 1 360 ? -127.108 -145.557 60.881 1.00 33.82 360 LEU A N 1
ATOM 5989 C CA . LEU B 1 360 ? -127.213 -146.384 59.684 1.00 33.82 360 LEU A CA 1
ATOM 5990 C C . LEU B 1 360 ? -126.161 -147.476 59.781 1.00 33.82 360 LEU A C 1
ATOM 5991 O O . LEU B 1 360 ? -125.009 -147.279 59.392 1.00 33.82 360 LEU A O 1
ATOM 5996 N N . LYS B 1 361 ? -126.542 -148.581 60.269 1.00 32.78 361 LYS A N 1
ATOM 5997 C CA . LYS B 1 361 ? -125.533 -149.596 60.505 1.00 32.78 361 LYS A CA 1
ATOM 5998 C C . LYS B 1 361 ? -125.305 -150.417 59.242 1.00 32.78 361 LYS A C 1
ATOM 5999 O O . LYS B 1 361 ? -126.201 -150.492 58.394 1.00 32.78 361 LYS A O 1
ATOM 6005 N N . PRO B 1 362 ? -124.103 -150.990 59.061 1.00 32.19 362 PRO A N 1
ATOM 6006 C CA . PRO B 1 362 ? -123.775 -151.615 57.778 1.00 32.19 362 PRO A CA 1
ATOM 6007 C C . PRO B 1 362 ? -124.639 -152.830 57.505 1.00 32.19 362 PRO A C 1
ATOM 6008 O O . PRO B 1 362 ? -124.989 -153.582 58.429 1.00 32.19 362 PRO A O 1
ATOM 6012 N N . PRO B 1 363 ? -125.025 -153.047 56.252 1.00 31.18 363 PRO A N 1
ATOM 6013 C CA . PRO B 1 363 ? -126.040 -154.054 55.949 1.00 31.18 363 PRO A CA 1
ATOM 6014 C C . PRO B 1 363 ? -125.491 -155.459 56.033 1.00 31.18 363 PRO A C 1
ATOM 6015 O O . PRO B 1 363 ? -124.284 -155.692 56.086 1.00 31.18 363 PRO A O 1
ATOM 6019 N N . PHE B 1 364 ? -126.412 -156.406 56.038 1.00 31.58 364 PHE A N 1
ATOM 6020 C CA . PHE B 1 364 ? -126.073 -157.817 56.006 1.00 31.58 364 PHE A CA 1
ATOM 6021 C C . PHE B 1 364 ? -126.642 -158.412 54.730 1.00 31.58 364 PHE A C 1
ATOM 6022 O O . PHE B 1 364 ? -127.834 -158.715 54.662 1.00 31.58 364 PHE A O 1
ATOM 6030 N N . HIS B 1 365 ? -125.793 -158.552 53.719 1.00 34.12 365 HIS A N 1
ATOM 6031 C CA . HIS B 1 365 ? -126.163 -159.313 52.540 1.00 34.12 365 HIS A CA 1
ATOM 6032 C C . HIS B 1 365 ? -126.357 -160.769 52.937 1.00 34.12 365 HIS A C 1
ATOM 6033 O O . HIS B 1 365 ? -125.492 -161.358 53.590 1.00 34.12 365 HIS A O 1
ATOM 6040 N N . ASN B 1 366 ? -127.511 -161.326 52.596 1.00 35.11 366 ASN A N 1
ATOM 6041 C CA . ASN B 1 366 ? -127.879 -162.690 52.953 1.00 35.11 366 ASN A CA 1
ATOM 6042 C C . ASN B 1 366 ? -127.970 -163.499 51.671 1.00 35.11 366 ASN A C 1
ATOM 6043 O O . ASN B 1 366 ? -129.063 -163.689 51.134 1.00 35.11 366 ASN A O 1
ATOM 6048 N N . PRO B 1 367 ? -126.846 -164.012 51.161 1.00 35.25 367 PRO A N 1
ATOM 6049 C CA . PRO B 1 367 ? -126.837 -164.544 49.797 1.00 35.25 367 PRO A CA 1
ATOM 6050 C C . PRO B 1 367 ? -127.429 -165.931 49.654 1.00 35.25 367 PRO A C 1
ATOM 6051 O O . PRO B 1 367 ? -127.509 -166.424 48.523 1.00 35.25 367 PRO A O 1
ATOM 6055 N N . GLU B 1 368 ? -127.842 -166.574 50.747 1.00 37.76 368 GLU A N 1
ATOM 6056 C CA . GLU B 1 368 ? -128.628 -167.796 50.633 1.00 37.76 368 GLU A CA 1
ATOM 6057 C C . GLU B 1 368 ? -129.984 -167.507 50.017 1.00 37.76 368 GLU A C 1
ATOM 6058 O O . GLU B 1 368 ? -130.466 -168.265 49.169 1.00 37.76 368 GLU A O 1
ATOM 6064 N N . PHE B 1 369 ? -130.610 -166.416 50.437 1.00 39.51 369 PHE A N 1
ATOM 6065 C CA . PHE B 1 369 ? -131.877 -165.961 49.894 1.00 39.51 369 PHE A CA 1
ATOM 6066 C C . PHE B 1 369 ? -131.709 -164.752 48.999 1.00 39.51 369 PHE A C 1
ATOM 6067 O O . PHE B 1 369 ? -132.707 -164.263 48.460 1.00 39.51 369 PHE A O 1
ATOM 6075 N N . ASP B 1 370 ? -130.467 -164.284 48.832 1.00 38.04 370 ASP A N 1
ATOM 6076 C CA . ASP B 1 370 ? -130.087 -163.172 47.960 1.00 38.04 370 ASP A CA 1
ATOM 6077 C C . ASP B 1 370 ? -130.851 -161.904 48.341 1.00 38.04 370 ASP A C 1
ATOM 6078 O O . ASP B 1 370 ? -131.673 -161.390 47.591 1.00 38.04 370 ASP A O 1
ATOM 6083 N N . GLU B 1 371 ? -130.587 -161.428 49.550 1.00 36.06 371 GLU A N 1
ATOM 6084 C CA . GLU B 1 371 ? -131.337 -160.304 50.074 1.00 36.06 371 GLU A CA 1
ATOM 6085 C C . GLU B 1 371 ? -130.450 -159.515 51.016 1.00 36.06 371 GLU A C 1
ATOM 6086 O O . GLU B 1 371 ? -129.480 -160.039 51.565 1.00 36.06 371 GLU A O 1
ATOM 6092 N N . VAL B 1 372 ? -130.780 -158.241 51.178 1.00 32.42 372 VAL A N 1
ATOM 6093 C CA . VAL B 1 372 ? -129.998 -157.310 51.977 1.00 32.42 372 VAL A CA 1
ATOM 6094 C C . VAL B 1 372 ? -130.908 -156.705 53.025 1.00 32.42 372 VAL A C 1
ATOM 6095 O O . VAL B 1 372 ? -131.931 -156.095 52.692 1.00 32.42 372 VAL A O 1
ATOM 6099 N N . THR B 1 373 ? -130.531 -156.852 54.283 1.00 29.53 373 THR A N 1
ATOM 6100 C CA . THR B 1 373 ? -131.250 -156.224 55.373 1.00 29.53 373 THR A CA 1
ATOM 6101 C C . THR B 1 373 ? -130.488 -154.980 55.806 1.00 29.53 373 THR A C 1
ATOM 6102 O O . THR B 1 373 ? -129.266 -155.021 55.964 1.00 29.53 373 THR A O 1
ATOM 6106 N N . HIS B 1 374 ? -131.207 -153.875 55.964 1.00 29.97 374 HIS A N 1
ATOM 6107 C CA . HIS B 1 374 ? -130.673 -152.632 56.493 1.00 29.97 374 HIS A CA 1
ATOM 6108 C C . HIS B 1 374 ? -131.302 -152.387 57.849 1.00 29.97 374 HIS A C 1
ATOM 6109 O O . HIS B 1 374 ? -132.485 -152.656 58.036 1.00 29.97 374 HIS A O 1
ATOM 6116 N N . TRP B 1 375 ? -130.528 -151.866 58.789 1.00 28.51 375 TRP A N 1
ATOM 6117 C CA . TRP B 1 375 ? -131.038 -151.558 60.114 1.00 28.51 375 TRP A CA 1
ATOM 6118 C C . TRP B 1 375 ? -130.935 -150.068 60.385 1.00 28.51 375 TRP A C 1
ATOM 6119 O O . TRP B 1 375 ? -130.095 -149.373 59.813 1.00 28.51 375 TRP A O 1
ATOM 6130 N N . ILE B 1 376 ? -131.802 -149.582 61.265 1.00 27.90 376 ILE A N 1
ATOM 6131 C CA . ILE B 1 376 ? -131.758 -148.210 61.750 1.00 27.90 376 ILE A CA 1
ATOM 6132 C C . ILE B 1 376 ? -131.938 -148.256 63.257 1.00 27.90 376 ILE A C 1
ATOM 6133 O O . ILE B 1 376 ? -132.959 -148.750 63.746 1.00 27.90 376 ILE A O 1
ATOM 6138 N N . HIS B 1 377 ? -130.951 -147.757 63.990 1.00 29.81 377 HIS A N 1
ATOM 6139 C CA . HIS B 1 377 ? -130.956 -147.761 65.444 1.00 29.81 377 HIS A CA 1
ATOM 6140 C C . HIS B 1 377 ? -130.798 -146.341 65.946 1.00 29.81 377 HIS A C 1
ATOM 6141 O O . HIS B 1 377 ? -129.959 -145.595 65.438 1.00 29.81 377 HIS A O 1
ATOM 6148 N N . TYR B 1 378 ? -131.587 -145.971 66.946 1.00 29.63 378 TYR A N 1
ATOM 6149 C CA . TYR B 1 378 ? -131.392 -144.694 67.607 1.00 29.63 378 TYR A CA 1
ATOM 6150 C C . TYR B 1 378 ? -131.835 -144.831 69.052 1.00 29.63 378 TYR A C 1
ATOM 6151 O O . TYR B 1 378 ? -132.676 -145.667 69.383 1.00 29.63 378 TYR A O 1
ATOM 6160 N N . TYR B 1 379 ? -131.239 -144.016 69.908 1.00 30.26 379 TYR A N 1
ATOM 6161 C CA . TYR B 1 379 ? -131.521 -144.003 71.334 1.00 30.26 379 TYR A CA 1
ATOM 6162 C C . TYR B 1 379 ? -132.206 -142.692 71.667 1.00 30.26 379 TYR A C 1
ATOM 6163 O O . TYR B 1 379 ? -131.625 -141.627 71.460 1.00 30.26 379 TYR A O 1
ATOM 6172 N N . SER B 1 380 ? -133.425 -142.765 72.191 1.00 29.45 380 SER A N 1
ATOM 6173 C CA . SER B 1 380 ? -134.219 -141.574 72.452 1.00 29.45 380 SER A CA 1
ATOM 6174 C C . SER B 1 380 ? -134.660 -141.569 73.902 1.00 29.45 380 SER A C 1
ATOM 6175 O O . SER B 1 380 ? -135.354 -142.487 74.345 1.00 29.45 380 SER A O 1
ATOM 6178 N N . PHE B 1 381 ? -134.279 -140.527 74.625 1.00 29.60 381 PHE A N 1
ATOM 6179 C CA . PHE B 1 381 ? -134.710 -140.306 75.995 1.00 29.60 381 PHE A CA 1
ATOM 6180 C C . PHE B 1 381 ? -135.690 -139.147 76.022 1.00 29.60 381 PHE A C 1
ATOM 6181 O O . PHE B 1 381 ? -135.373 -138.055 75.547 1.00 29.60 381 PHE A O 1
ATOM 6189 N N . LYS B 1 382 ? -136.877 -139.382 76.570 1.00 29.49 382 LYS A N 1
ATOM 6190 C CA . LYS B 1 382 ? -137.858 -138.318 76.709 1.00 29.49 382 LYS A CA 1
ATOM 6191 C C . LYS B 1 382 ? -138.510 -138.405 78.078 1.00 29.49 382 LYS A C 1
ATOM 6192 O O . LYS B 1 382 ? -138.854 -139.494 78.541 1.00 29.49 382 LYS A O 1
ATOM 6198 N N . ALA B 1 383 ? -138.639 -137.256 78.735 1.00 28.46 383 ALA A N 1
ATOM 6199 C CA . ALA B 1 383 ? -139.097 -137.198 80.113 1.00 28.46 383 ALA A CA 1
ATOM 6200 C C . ALA B 1 383 ? -139.615 -135.800 80.394 1.00 28.46 383 ALA A C 1
ATOM 6201 O O . ALA B 1 383 ? -139.353 -134.863 79.640 1.00 28.46 383 ALA A O 1
ATOM 6203 N N . ILE B 1 384 ? -140.350 -135.668 81.495 1.00 28.86 384 ILE A N 1
ATOM 6204 C CA . ILE B 1 384 ? -140.934 -134.395 81.898 1.00 28.86 384 ILE A CA 1
ATOM 6205 C C . ILE B 1 384 ? -140.511 -134.091 83.325 1.00 28.86 384 ILE A C 1
ATOM 6206 O O . ILE B 1 384 ? -140.694 -134.921 84.221 1.00 28.86 384 ILE A O 1
ATOM 6211 N N . SER B 1 385 ? -139.966 -132.907 83.532 1.00 29.64 385 SER A N 1
ATOM 6212 C CA . SER B 1 385 ? -139.456 -132.478 84.822 1.00 29.64 385 SER A CA 1
ATOM 6213 C C . SER B 1 385 ? -140.596 -132.002 85.720 1.00 29.64 385 SER A C 1
ATOM 6214 O O . SER B 1 385 ? -141.523 -131.345 85.252 1.00 29.64 385 SER A O 1
ATOM 6217 N N . PRO B 1 386 ? -140.545 -132.310 87.006 1.00 29.62 386 PRO A N 1
ATOM 6218 C CA . PRO B 1 386 ? -141.627 -131.904 87.904 1.00 29.62 386 PRO A CA 1
ATOM 6219 C C . PRO B 1 386 ? -141.421 -130.543 88.550 1.00 29.62 386 PRO A C 1
ATOM 6220 O O . PRO B 1 386 ? -142.090 -130.237 89.539 1.00 29.62 386 PRO A O 1
ATOM 6224 N N . PHE B 1 387 ? -140.506 -129.725 88.038 1.00 30.01 387 PHE A N 1
ATOM 6225 C CA . PHE B 1 387 ? -140.106 -128.505 88.727 1.00 30.01 387 PHE A CA 1
ATOM 6226 C C . PHE B 1 387 ? -140.463 -127.248 87.943 1.00 30.01 387 PHE A C 1
ATOM 6227 O O . PHE B 1 387 ? -139.777 -126.234 88.052 1.00 30.01 387 PHE A O 1
ATOM 6235 N N . PHE B 1 388 ? -141.520 -127.290 87.140 1.00 31.02 388 PHE A N 1
ATOM 6236 C CA . PHE B 1 388 ? -141.938 -126.119 86.388 1.00 31.02 388 PHE A CA 1
ATOM 6237 C C . PHE B 1 388 ? -143.457 -126.054 86.384 1.00 31.02 388 PHE A C 1
ATOM 6238 O O . PHE B 1 388 ? -144.141 -127.015 86.740 1.00 31.02 388 PHE A O 1
ATOM 6246 N N . ASN B 1 389 ? -143.983 -124.902 85.978 1.00 31.26 389 ASN A N 1
ATOM 6247 C CA . ASN B 1 389 ? -145.401 -124.612 86.131 1.00 31.26 389 ASN A CA 1
ATOM 6248 C C . ASN B 1 389 ? -146.221 -125.255 85.023 1.00 31.26 389 ASN A C 1
ATOM 6249 O O . ASN B 1 389 ? -145.852 -125.189 83.849 1.00 31.26 389 ASN A O 1
ATOM 6254 N N . LYS B 1 390 ? -147.338 -125.884 85.400 1.00 31.09 390 LYS A N 1
ATOM 6255 C CA . LYS B 1 390 ? -148.223 -126.585 84.477 1.00 31.09 390 LYS A CA 1
ATOM 6256 C C . LYS B 1 390 ? -149.671 -126.366 84.880 1.00 31.09 390 LYS A C 1
ATOM 6257 O O . LYS B 1 390 ? -150.006 -126.453 86.061 1.00 31.09 390 LYS A O 1
ATOM 6263 N N . ILE B 1 391 ? -150.530 -126.108 83.897 1.00 31.34 391 ILE A N 1
ATOM 6264 C CA . ILE B 1 391 ? -151.968 -125.971 84.111 1.00 31.34 391 ILE A CA 1
ATOM 6265 C C . ILE B 1 391 ? -152.695 -126.802 83.062 1.00 31.34 391 ILE A C 1
ATOM 6266 O O . ILE B 1 391 ? -152.405 -126.689 81.869 1.00 31.34 391 ILE A O 1
ATOM 6271 N N . LEU B 1 392 ? -153.626 -127.642 83.509 1.00 32.33 392 LEU A N 1
ATOM 6272 C CA . LEU B 1 392 ? -154.492 -128.420 82.634 1.00 32.33 392 LEU A CA 1
ATOM 6273 C C . LEU B 1 392 ? -155.898 -127.841 82.655 1.00 32.33 392 LEU A C 1
ATOM 6274 O O . LEU B 1 392 ? -156.428 -127.537 83.726 1.00 32.33 392 LEU A O 1
ATOM 6279 N N . ILE B 1 393 ? -156.500 -127.692 81.479 1.00 34.18 393 ILE A N 1
ATOM 6280 C CA . ILE B 1 393 ? -157.874 -127.222 81.345 1.00 34.18 393 ILE A CA 1
ATOM 6281 C C . ILE B 1 393 ? -158.624 -128.254 80.520 1.00 34.18 393 ILE A C 1
ATOM 6282 O O . ILE B 1 393 ? -158.352 -128.411 79.326 1.00 34.18 393 ILE A O 1
ATOM 6287 N N . THR B 1 394 ? -159.568 -128.948 81.143 1.00 38.59 394 THR A N 1
ATOM 6288 C CA . THR B 1 394 ? -160.275 -130.038 80.489 1.00 38.59 394 THR A CA 1
ATOM 6289 C C . THR B 1 394 ? -161.644 -130.187 81.138 1.00 38.59 394 THR A C 1
ATOM 6290 O O . THR B 1 394 ? -162.093 -129.312 81.880 1.00 38.59 394 THR A O 1
ATOM 6294 N N . ASP B 1 395 ? -162.319 -131.294 80.847 1.00 41.93 395 ASP A N 1
ATOM 6295 C CA . ASP B 1 395 ? -163.601 -131.588 81.477 1.00 41.93 395 ASP A CA 1
ATOM 6296 C C . ASP B 1 395 ? -163.464 -132.682 82.530 1.00 41.93 395 ASP A C 1
ATOM 6297 O O . ASP B 1 395 ? -163.319 -133.858 82.203 1.00 41.93 395 ASP A O 1
ATOM 6302 N N . ALA C 1 11 ? -197.744 -117.256 -5.385 1.00 55.47 11 ALA B N 1
ATOM 6303 C CA . ALA C 1 11 ? -197.976 -116.274 -6.437 1.00 55.47 11 ALA B CA 1
ATOM 6304 C C . ALA C 1 11 ? -196.911 -115.184 -6.405 1.00 55.47 11 ALA B C 1
ATOM 6305 O O . ALA C 1 11 ? -196.745 -114.435 -7.366 1.00 55.47 11 ALA B O 1
ATOM 6307 N N . LEU C 1 12 ? -196.184 -115.104 -5.293 1.00 53.53 12 LEU B N 1
ATOM 6308 C CA . LEU C 1 12 ? -195.106 -114.139 -5.154 1.00 53.53 12 LEU B CA 1
ATOM 6309 C C . LEU C 1 12 ? -193.870 -114.614 -5.911 1.00 53.53 12 LEU B C 1
ATOM 6310 O O . LEU C 1 12 ? -193.851 -115.678 -6.534 1.00 53.53 12 LEU B O 1
ATOM 6315 N N . LEU C 1 13 ? -192.814 -113.809 -5.850 1.00 49.62 13 LEU B N 1
ATOM 6316 C CA . LEU C 1 13 ? -191.542 -114.231 -6.416 1.00 49.62 13 LEU B CA 1
ATOM 6317 C C . LEU C 1 13 ? -190.785 -115.122 -5.440 1.00 49.62 13 LEU B C 1
ATOM 6318 O O . LEU C 1 13 ? -190.192 -116.127 -5.844 1.00 49.62 13 LEU B O 1
ATOM 6323 N N . VAL C 1 14 ? -190.801 -114.772 -4.153 1.00 48.72 14 VAL B N 1
ATOM 6324 C CA . VAL C 1 14 ? -189.980 -115.469 -3.171 1.00 48.72 14 VAL B CA 1
ATOM 6325 C C . VAL C 1 14 ? -190.548 -116.825 -2.777 1.00 48.72 14 VAL B C 1
ATOM 6326 O O . VAL C 1 14 ? -189.843 -117.620 -2.145 1.00 48.72 14 VAL B O 1
ATOM 6330 N N . ALA C 1 15 ? -191.800 -117.113 -3.116 1.00 50.59 15 ALA B N 1
ATOM 6331 C CA . ALA C 1 15 ? -192.379 -118.394 -2.750 1.00 50.59 15 ALA B CA 1
ATOM 6332 C C . ALA C 1 15 ? -192.032 -119.496 -3.739 1.00 50.59 15 ALA B C 1
ATOM 6333 O O . ALA C 1 15 ? -192.169 -120.676 -3.401 1.00 50.59 15 ALA B O 1
ATOM 6335 N N . LYS C 1 16 ? -191.581 -119.146 -4.941 1.00 50.72 16 LYS B N 1
ATOM 6336 C CA . LYS C 1 16 ? -191.255 -120.140 -5.957 1.00 50.72 16 LYS B CA 1
ATOM 6337 C C . LYS C 1 16 ? -189.840 -120.647 -5.725 1.00 50.72 16 LYS B C 1
ATOM 6338 O O . LYS C 1 16 ? -188.867 -119.927 -5.965 1.00 50.72 16 LYS B O 1
ATOM 6344 N N . SER C 1 17 ? -189.726 -121.889 -5.266 1.00 48.29 17 SER B N 1
ATOM 6345 C CA . SER C 1 17 ? -188.437 -122.505 -4.998 1.00 48.29 17 SER B CA 1
ATOM 6346 C C . SER C 1 17 ? -187.832 -123.172 -6.224 1.00 48.29 17 SER B C 1
ATOM 6347 O O . SER C 1 17 ? -186.740 -123.735 -6.125 1.00 48.29 17 SER B O 1
ATOM 6350 N N . ALA C 1 18 ? -188.502 -123.117 -7.372 1.00 47.64 18 ALA B N 1
ATOM 6351 C CA . ALA C 1 18 ? -187.977 -123.674 -8.612 1.00 47.64 18 ALA B CA 1
ATOM 6352 C C . ALA C 1 18 ? -187.022 -122.729 -9.321 1.00 47.64 18 ALA B C 1
ATOM 6353 O O . ALA C 1 18 ? -186.599 -123.018 -10.444 1.00 47.64 18 ALA B O 1
ATOM 6355 N N . LYS C 1 19 ? -186.679 -121.614 -8.689 1.00 46.25 19 LYS B N 1
ATOM 6356 C CA . LYS C 1 19 ? -185.775 -120.627 -9.243 1.00 46.25 19 LYS B CA 1
ATOM 6357 C C . LYS C 1 19 ? -184.536 -120.472 -8.373 1.00 46.25 19 LYS B C 1
ATOM 6358 O O . LYS C 1 19 ? -183.541 -119.886 -8.817 1.00 46.25 19 LYS B O 1
ATOM 6364 N N . SER C 1 20 ? -184.540 -121.068 -7.185 1.00 43.84 20 SER B N 1
ATOM 6365 C CA . SER C 1 20 ? -183.515 -120.857 -6.181 1.00 43.84 20 SER B CA 1
ATOM 6366 C C . SER C 1 20 ? -182.174 -121.438 -6.616 1.00 43.84 20 SER B C 1
ATOM 6367 O O . SER C 1 20 ? -182.059 -122.161 -7.607 1.00 43.84 20 SER B O 1
ATOM 6370 N N . ALA C 1 21 ? -181.147 -121.108 -5.838 1.00 41.69 21 ALA B N 1
ATOM 6371 C CA . ALA C 1 21 ? -179.810 -121.630 -6.068 1.00 41.69 21 ALA B CA 1
ATOM 6372 C C . ALA C 1 21 ? -179.692 -123.108 -5.740 1.00 41.69 21 ALA B C 1
ATOM 6373 O O . ALA C 1 21 ? -178.704 -123.730 -6.134 1.00 41.69 21 ALA B O 1
ATOM 6375 N N . LEU C 1 22 ? -180.660 -123.678 -5.025 1.00 43.35 22 LEU B N 1
ATOM 6376 C CA . LEU C 1 22 ? -180.609 -125.099 -4.720 1.00 43.35 22 LEU B CA 1
ATOM 6377 C C . LEU C 1 22 ? -180.904 -125.938 -5.952 1.00 43.35 22 LEU B C 1
ATOM 6378 O O . LEU C 1 22 ? -180.293 -126.991 -6.143 1.00 43.35 22 LEU B O 1
ATOM 6383 N N . GLN C 1 23 ? -181.810 -125.473 -6.818 1.00 44.52 23 GLN B N 1
ATOM 6384 C CA . GLN C 1 23 ? -182.225 -126.272 -7.966 1.00 44.52 23 GLN B CA 1
ATOM 6385 C C . GLN C 1 23 ? -181.141 -126.396 -9.024 1.00 44.52 23 GLN B C 1
ATOM 6386 O O . GLN C 1 23 ? -181.183 -127.334 -9.825 1.00 44.52 23 GLN B O 1
ATOM 6392 N N . ASP C 1 24 ? -180.176 -125.483 -9.050 1.00 41.82 24 ASP B N 1
ATOM 6393 C CA . ASP C 1 24 ? -179.030 -125.677 -9.924 1.00 41.82 24 ASP B CA 1
ATOM 6394 C C . ASP C 1 24 ? -178.068 -126.710 -9.359 1.00 41.82 24 ASP B C 1
ATOM 6395 O O . ASP C 1 24 ? -177.370 -127.383 -10.123 1.00 41.82 24 ASP B O 1
ATOM 6400 N N . PHE C 1 25 ? -178.025 -126.856 -8.035 1.00 41.20 25 PHE B N 1
ATOM 6401 C CA . PHE C 1 25 ? -177.154 -127.814 -7.370 1.00 41.20 25 PHE B CA 1
ATOM 6402 C C . PHE C 1 25 ? -177.926 -128.992 -6.797 1.00 41.20 25 PHE B C 1
ATOM 6403 O O . PHE C 1 25 ? -177.464 -129.631 -5.848 1.00 41.20 25 PHE B O 1
ATOM 6411 N N . ASN C 1 26 ? -179.110 -129.274 -7.335 1.00 42.57 26 ASN B N 1
ATOM 6412 C CA . ASN C 1 26 ? -179.882 -130.440 -6.948 1.00 42.57 26 ASN B CA 1
ATOM 6413 C C . ASN C 1 26 ? -179.989 -131.455 -8.071 1.00 42.57 26 ASN B C 1
ATOM 6414 O O . ASN C 1 26 ? -180.347 -132.607 -7.814 1.00 42.57 26 ASN B O 1
ATOM 6419 N N . HIS C 1 27 ? -179.663 -131.068 -9.298 1.00 42.09 27 HIS B N 1
ATOM 6420 C CA . HIS C 1 27 ? -179.842 -131.916 -10.461 1.00 42.09 27 HIS B CA 1
ATOM 6421 C C . HIS C 1 27 ? -178.554 -131.976 -11.266 1.00 42.09 27 HIS B C 1
ATOM 6422 O O . HIS C 1 27 ? -177.756 -131.036 -11.268 1.00 42.09 27 HIS B O 1
ATOM 6429 N N . ASP C 1 28 ? -178.370 -133.098 -11.958 1.00 42.73 28 ASP B N 1
ATOM 6430 C CA . ASP C 1 28 ? -177.186 -133.326 -12.778 1.00 42.73 28 ASP B CA 1
ATOM 6431 C C . ASP C 1 28 ? -177.151 -132.454 -14.025 1.00 42.73 28 ASP B C 1
ATOM 6432 O O . ASP C 1 28 ? -176.069 -132.228 -14.575 1.00 42.73 28 ASP B O 1
ATOM 6437 N N . TYR C 1 29 ? -178.297 -131.973 -14.487 1.00 41.18 29 TYR B N 1
ATOM 6438 C CA . TYR C 1 29 ? -178.371 -130.984 -15.548 1.00 41.18 29 TYR B CA 1
ATOM 6439 C C . TYR C 1 29 ? -179.269 -129.855 -15.079 1.00 41.18 29 TYR B C 1
ATOM 6440 O O . TYR C 1 29 ? -180.233 -130.089 -14.351 1.00 41.18 29 TYR B O 1
ATOM 6449 N N . SER C 1 30 ? -178.961 -128.632 -15.493 1.00 39.29 30 SER B N 1
ATOM 6450 C CA . SER C 1 30 ? -179.781 -127.501 -15.084 1.00 39.29 30 SER B CA 1
ATOM 6451 C C . SER C 1 30 ? -179.655 -126.383 -16.106 1.00 39.29 30 SER B C 1
ATOM 6452 O O . SER C 1 30 ? -178.936 -126.496 -17.101 1.00 39.29 30 SER B O 1
ATOM 6455 N N . LYS C 1 31 ? -180.365 -125.292 -15.829 1.00 38.50 31 LYS B N 1
ATOM 6456 C CA . LYS C 1 31 ? -180.429 -124.125 -16.699 1.00 38.50 31 LYS B CA 1
ATOM 6457 C C . LYS C 1 31 ? -179.065 -123.454 -16.743 1.00 38.50 31 LYS B C 1
ATOM 6458 O O . LYS C 1 31 ? -178.563 -122.986 -15.717 1.00 38.50 31 LYS B O 1
ATOM 6464 N N . SER C 1 32 ? -178.461 -123.414 -17.924 1.00 33.95 32 SER B N 1
ATOM 6465 C CA . SER C 1 32 ? -177.075 -122.997 -18.053 1.00 33.95 32 SER B CA 1
ATOM 6466 C C . SER C 1 32 ? -176.906 -121.522 -18.382 1.00 33.95 32 SER B C 1
ATOM 6467 O O . SER C 1 32 ? -175.768 -121.050 -18.445 1.00 33.95 32 SER B O 1
ATOM 6470 N N . TRP C 1 33 ? -177.988 -120.779 -18.587 1.00 32.51 33 TRP B N 1
ATOM 6471 C CA . TRP C 1 33 ? -177.878 -119.339 -18.754 1.00 32.51 33 TRP B CA 1
ATOM 6472 C C . TRP C 1 33 ? -179.030 -118.648 -18.045 1.00 32.51 33 TRP B C 1
ATOM 6473 O O . TRP C 1 33 ? -180.097 -119.225 -17.843 1.00 32.51 33 TRP B O 1
ATOM 6484 N N . THR C 1 34 ? -178.805 -117.396 -17.686 1.00 32.15 34 THR B N 1
ATOM 6485 C CA . THR C 1 34 ? -179.765 -116.616 -16.929 1.00 32.15 34 THR B CA 1
ATOM 6486 C C . THR C 1 34 ? -180.455 -115.634 -17.864 1.00 32.15 34 THR B C 1
ATOM 6487 O O . THR C 1 34 ? -179.817 -115.046 -18.737 1.00 32.15 34 THR B O 1
ATOM 6491 N N . PHE C 1 35 ? -181.769 -115.486 -17.705 1.00 33.01 35 PHE B N 1
ATOM 6492 C CA . PHE C 1 35 ? -182.489 -114.392 -18.332 1.00 33.01 35 PHE B CA 1
ATOM 6493 C C . PHE C 1 35 ? -182.845 -113.267 -17.377 1.00 33.01 35 PHE B C 1
ATOM 6494 O O . PHE C 1 35 ? -183.044 -112.140 -17.834 1.00 33.01 35 PHE B O 1
ATOM 6502 N N . GLY C 1 36 ? -182.905 -113.531 -16.083 1.00 35.65 36 GLY B N 1
ATOM 6503 C CA . GLY C 1 36 ? -183.374 -112.570 -15.111 1.00 35.65 36 GLY B CA 1
ATOM 6504 C C . GLY C 1 36 ? -184.701 -112.995 -14.511 1.00 35.65 36 GLY B C 1
ATOM 6505 O O . GLY C 1 36 ? -185.357 -113.929 -14.975 1.00 35.65 36 GLY B O 1
ATOM 6506 N N . ASP C 1 37 ? -185.106 -112.297 -13.444 1.00 42.04 37 ASP B N 1
ATOM 6507 C CA . ASP C 1 37 ? -186.150 -112.894 -12.623 1.00 42.04 37 ASP B CA 1
ATOM 6508 C C . ASP C 1 37 ? -187.207 -111.928 -12.074 1.00 42.04 37 ASP B C 1
ATOM 6509 O O . ASP C 1 37 ? -188.034 -112.356 -11.255 1.00 42.04 37 ASP B O 1
ATOM 6514 N N . LYS C 1 38 ? -187.249 -110.667 -12.533 1.00 39.37 38 LYS B N 1
ATOM 6515 C CA . LYS C 1 38 ? -188.389 -109.753 -12.336 1.00 39.37 38 LYS B CA 1
ATOM 6516 C C . LYS C 1 38 ? -188.680 -109.490 -10.853 1.00 39.37 38 LYS B C 1
ATOM 6517 O O . LYS C 1 38 ? -189.723 -109.872 -10.322 1.00 39.37 38 LYS B O 1
ATOM 6523 N N . TRP C 1 39 ? -187.728 -108.857 -10.178 1.00 36.76 39 TRP B N 1
ATOM 6524 C CA . TRP C 1 39 ? -187.856 -108.653 -8.741 1.00 36.76 39 TRP B CA 1
ATOM 6525 C C . TRP C 1 39 ? -188.781 -107.489 -8.427 1.00 36.76 39 TRP B C 1
ATOM 6526 O O . TRP C 1 39 ? -188.614 -106.392 -8.962 1.00 36.76 39 TRP B O 1
ATOM 6537 N N . ASP C 1 40 ? -189.759 -107.731 -7.559 1.00 38.85 40 ASP B N 1
ATOM 6538 C CA . ASP C 1 40 ? -190.430 -106.661 -6.839 1.00 38.85 40 ASP B CA 1
ATOM 6539 C C . ASP C 1 40 ? -190.708 -107.132 -5.424 1.00 38.85 40 ASP B C 1
ATOM 6540 O O . ASP C 1 40 ? -190.924 -108.320 -5.177 1.00 38.85 40 ASP B O 1
ATOM 6545 N N . ASN C 1 41 ? -190.675 -106.187 -4.491 1.00 39.95 41 ASN B N 1
ATOM 6546 C CA . ASN C 1 41 ? -190.821 -106.493 -3.078 1.00 39.95 41 ASN B CA 1
ATOM 6547 C C . ASN C 1 41 ? -192.178 -106.072 -2.533 1.00 39.95 41 ASN B C 1
ATOM 6548 O O . ASN C 1 41 ? -192.318 -105.821 -1.337 1.00 39.95 41 ASN B O 1
ATOM 6553 N N . SER C 1 42 ? -193.180 -105.991 -3.397 1.00 41.32 42 SER B N 1
ATOM 6554 C CA . SER C 1 42 ? -194.515 -105.630 -2.961 1.00 41.32 42 SER B CA 1
ATOM 6555 C C . SER C 1 42 ? -195.150 -106.794 -2.220 1.00 41.32 42 SER B C 1
ATOM 6556 O O . SER C 1 42 ? -195.025 -107.949 -2.638 1.00 41.32 42 SER B O 1
ATOM 6559 N N . ASN C 1 43 ? -195.807 -106.473 -1.098 1.00 43.66 43 ASN B N 1
ATOM 6560 C CA . ASN C 1 43 ? -196.494 -107.428 -0.220 1.00 43.66 43 ASN B CA 1
ATOM 6561 C C . ASN C 1 43 ? -195.560 -108.509 0.317 1.00 43.66 43 ASN B C 1
ATOM 6562 O O . ASN C 1 43 ? -195.971 -109.653 0.514 1.00 43.66 43 ASN B O 1
ATOM 6567 N N . THR C 1 44 ? -194.297 -108.171 0.546 1.00 42.96 44 THR B N 1
ATOM 6568 C CA . THR C 1 44 ? -193.322 -109.090 1.117 1.00 42.96 44 THR B CA 1
ATOM 6569 C C . THR C 1 44 ? -192.715 -108.483 2.375 1.00 42.96 44 THR B C 1
ATOM 6570 O O . THR C 1 44 ? -193.075 -107.388 2.804 1.00 42.96 44 THR B O 1
ATOM 6574 N N . MET C 1 45 ? -191.770 -109.218 2.960 1.00 43.09 45 MET B N 1
ATOM 6575 C CA . MET C 1 45 ? -191.044 -108.726 4.122 1.00 43.09 45 MET B CA 1
ATOM 6576 C C . MET C 1 45 ? -190.092 -107.603 3.741 1.00 43.09 45 MET B C 1
ATOM 6577 O O . MET C 1 45 ? -189.778 -106.742 4.568 1.00 43.09 45 MET B O 1
ATOM 6582 N N . PHE C 1 46 ? -189.663 -107.565 2.483 1.00 38.78 46 PHE B N 1
ATOM 6583 C CA . PHE C 1 46 ? -188.623 -106.650 2.040 1.00 38.78 46 PHE B CA 1
ATOM 6584 C C . PHE C 1 46 ? -189.184 -105.359 1.471 1.00 38.78 46 PHE B C 1
ATOM 6585 O O . PHE C 1 46 ? -188.566 -104.761 0.583 1.00 38.78 46 PHE B O 1
ATOM 6593 N N . GLU C 1 47 ? -190.338 -104.921 1.969 1.00 40.61 47 GLU B N 1
ATOM 6594 C CA . GLU C 1 47 ? -191.047 -103.764 1.439 1.00 40.61 47 GLU B CA 1
ATOM 6595 C C . GLU C 1 47 ? -190.264 -102.478 1.671 1.00 40.61 47 GLU B C 1
ATOM 6596 O O . GLU C 1 47 ? -189.704 -102.264 2.749 1.00 40.61 47 GLU B O 1
ATOM 6602 N N . THR C 1 48 ? -190.209 -101.631 0.648 1.00 38.91 48 THR B N 1
ATOM 6603 C CA . THR C 1 48 ? -189.615 -100.306 0.738 1.00 38.91 48 THR B CA 1
ATOM 6604 C C . THR C 1 48 ? -190.599 -99.327 0.116 1.00 38.91 48 THR B C 1
ATOM 6605 O O . THR C 1 48 ? -191.251 -99.654 -0.877 1.00 38.91 48 THR B O 1
ATOM 6609 N N . PHE C 1 49 ? -190.723 -98.139 0.714 1.00 38.73 49 PHE B N 1
ATOM 6610 C CA . PHE C 1 49 ? -191.815 -97.233 0.366 1.00 38.73 49 PHE B CA 1
ATOM 6611 C C . PHE C 1 49 ? -191.635 -96.614 -1.016 1.00 38.73 49 PHE B C 1
ATOM 6612 O O . PHE C 1 49 ? -192.596 -96.523 -1.787 1.00 38.73 49 PHE B O 1
ATOM 6620 N N . VAL C 1 50 ? -190.423 -96.178 -1.348 1.00 37.09 50 VAL B N 1
ATOM 6621 C CA . VAL C 1 50 ? -190.205 -95.402 -2.564 1.00 37.09 50 VAL B CA 1
ATOM 6622 C C . VAL C 1 50 ? -189.980 -96.316 -3.760 1.00 37.09 50 VAL B C 1
ATOM 6623 O O . VAL C 1 50 ? -190.760 -96.300 -4.717 1.00 37.09 50 VAL B O 1
ATOM 6627 N N . ASN C 1 51 ? -188.919 -97.115 -3.717 1.00 36.62 51 ASN B N 1
ATOM 6628 C CA . ASN C 1 51 ? -188.519 -97.952 -4.840 1.00 36.62 51 ASN B CA 1
ATOM 6629 C C . ASN C 1 51 ? -188.965 -99.382 -4.583 1.00 36.62 51 ASN B C 1
ATOM 6630 O O . ASN C 1 51 ? -188.497 -100.021 -3.637 1.00 36.62 51 ASN B O 1
ATOM 6635 N N . LYS C 1 52 ? -189.857 -99.884 -5.429 1.00 36.74 52 LYS B N 1
ATOM 6636 C CA . LYS C 1 52 ? -190.447 -101.198 -5.237 1.00 36.74 52 LYS B CA 1
ATOM 6637 C C . LYS C 1 52 ? -189.737 -102.294 -6.012 1.00 36.74 52 LYS B C 1
ATOM 6638 O O . LYS C 1 52 ? -190.236 -103.420 -6.048 1.00 36.74 52 LYS B O 1
ATOM 6644 N N . TYR C 1 53 ? -188.606 -102.004 -6.650 1.00 34.30 53 TYR B N 1
ATOM 6645 C CA . TYR C 1 53 ? -188.037 -102.960 -7.589 1.00 34.30 53 TYR B CA 1
ATOM 6646 C C . TYR C 1 53 ? -186.558 -103.238 -7.363 1.00 34.30 53 TYR B C 1
ATOM 6647 O O . TYR C 1 53 ? -185.949 -103.941 -8.172 1.00 34.30 53 TYR B O 1
ATOM 6656 N N . LEU C 1 54 ? -185.971 -102.729 -6.291 1.00 33.08 54 LEU B N 1
ATOM 6657 C CA . LEU C 1 54 ? -184.571 -102.968 -5.986 1.00 33.08 54 LEU B CA 1
ATOM 6658 C C . LEU C 1 54 ? -184.413 -104.145 -5.034 1.00 33.08 54 LEU B C 1
ATOM 6659 O O . LEU C 1 54 ? -185.275 -104.414 -4.196 1.00 33.08 54 LEU B O 1
ATOM 6664 N N . PHE C 1 55 ? -183.302 -104.846 -5.181 1.00 31.90 55 PHE B N 1
ATOM 6665 C CA . PHE C 1 55 ? -182.996 -105.970 -4.316 1.00 31.90 55 PHE B CA 1
ATOM 6666 C C . PHE C 1 55 ? -182.514 -105.454 -2.959 1.00 31.90 55 PHE B C 1
ATOM 6667 O O . PHE C 1 55 ? -181.809 -104.444 -2.906 1.00 31.90 55 PHE B O 1
ATOM 6675 N N . PRO C 1 56 ? -182.910 -106.106 -1.858 1.00 30.88 56 PRO B N 1
ATOM 6676 C CA . PRO C 1 56 ? -182.555 -105.607 -0.522 1.00 30.88 56 PRO B CA 1
ATOM 6677 C C . PRO C 1 56 ? -181.066 -105.650 -0.241 1.00 30.88 56 PRO B C 1
ATOM 6678 O O . PRO C 1 56 ? -180.374 -106.605 -0.595 1.00 30.88 56 PRO B O 1
ATOM 6682 N N . LYS C 1 57 ? -180.581 -104.613 0.428 1.00 31.29 57 LYS B N 1
ATOM 6683 C CA . LYS C 1 57 ? -179.157 -104.428 0.653 1.00 31.29 57 LYS B CA 1
ATOM 6684 C C . LYS C 1 57 ? -178.831 -104.671 2.116 1.00 31.29 57 LYS B C 1
ATOM 6685 O O . LYS C 1 57 ? -179.300 -103.938 2.989 1.00 31.29 57 LYS B O 1
ATOM 6691 N N . ILE C 1 58 ? -178.034 -105.682 2.373 1.00 31.10 58 ILE B N 1
ATOM 6692 C CA . ILE C 1 58 ? -177.439 -105.905 3.683 1.00 31.10 58 ILE B CA 1
ATOM 6693 C C . ILE C 1 58 ? -176.097 -105.187 3.697 1.00 31.10 58 ILE B C 1
ATOM 6694 O O . ILE C 1 58 ? -175.466 -105.000 2.652 1.00 31.10 58 ILE B O 1
ATOM 6699 N N . ASN C 1 59 ? -175.673 -104.714 4.866 1.00 33.85 59 ASN B N 1
ATOM 6700 C CA . ASN C 1 59 ? -174.398 -104.018 4.961 1.00 33.85 59 ASN B CA 1
ATOM 6701 C C . ASN C 1 59 ? -173.432 -104.573 6.000 1.00 33.85 59 ASN B C 1
ATOM 6702 O O . ASN C 1 59 ? -172.234 -104.286 5.902 1.00 33.85 59 ASN B O 1
ATOM 6707 N N . GLU C 1 60 ? -173.892 -105.355 6.974 1.00 36.42 60 GLU B N 1
ATOM 6708 C CA . GLU C 1 60 ? -173.026 -105.892 8.013 1.00 36.42 60 GLU B CA 1
ATOM 6709 C C . GLU C 1 60 ? -173.231 -107.393 8.133 1.00 36.42 60 GLU B C 1
ATOM 6710 O O . GLU C 1 60 ? -174.303 -107.916 7.828 1.00 36.42 60 GLU B O 1
ATOM 6716 N N . THR C 1 61 ? -172.180 -108.081 8.573 1.00 35.88 61 THR B N 1
ATOM 6717 C CA . THR C 1 61 ? -172.198 -109.528 8.785 1.00 35.88 61 THR B CA 1
ATOM 6718 C C . THR C 1 61 ? -171.108 -109.806 9.810 1.00 35.88 61 THR B C 1
ATOM 6719 O O . THR C 1 61 ? -169.925 -109.678 9.490 1.00 35.88 61 THR B O 1
ATOM 6723 N N . LEU C 1 62 ? -171.485 -110.175 11.033 1.00 36.57 62 LEU B N 1
ATOM 6724 C CA . LEU C 1 62 ? -170.663 -109.801 12.179 1.00 36.57 62 LEU B CA 1
ATOM 6725 C C . LEU C 1 62 ? -169.883 -110.918 12.858 1.00 36.57 62 LEU B C 1
ATOM 6726 O O . LEU C 1 62 ? -168.757 -110.654 13.282 1.00 36.57 62 LEU B O 1
ATOM 6731 N N . LEU C 1 63 ? -170.429 -112.133 13.008 1.00 32.30 63 LEU B N 1
ATOM 6732 C CA . LEU C 1 63 ? -169.724 -113.278 13.605 1.00 32.30 63 LEU B CA 1
ATOM 6733 C C . LEU C 1 63 ? -169.231 -113.028 15.033 1.00 32.30 63 LEU B C 1
ATOM 6734 O O . LEU C 1 63 ? -168.072 -112.662 15.248 1.00 32.30 63 LEU B O 1
ATOM 6739 N N . ILE C 1 64 ? -170.144 -113.056 16.000 1.00 31.94 64 ILE B N 1
ATOM 6740 C CA . ILE C 1 64 ? -169.732 -113.076 17.399 1.00 31.94 64 ILE B CA 1
ATOM 6741 C C . ILE C 1 64 ? -168.921 -114.338 17.659 1.00 31.94 64 ILE B C 1
ATOM 6742 O O . ILE C 1 64 ? -169.402 -115.458 17.451 1.00 31.94 64 ILE B O 1
ATOM 6747 N N . ASP C 1 65 ? -167.681 -114.165 18.110 1.00 34.47 65 ASP B N 1
ATOM 6748 C CA . ASP C 1 65 ? -166.780 -115.290 18.337 1.00 34.47 65 ASP B CA 1
ATOM 6749 C C . ASP C 1 65 ? -166.031 -115.088 19.644 1.00 34.47 65 ASP B C 1
ATOM 6750 O O . ASP C 1 65 ? -165.320 -114.093 19.805 1.00 34.47 65 ASP B O 1
ATOM 6755 N N . ILE C 1 66 ? -166.182 -116.036 20.566 1.00 34.27 66 ILE B N 1
ATOM 6756 C CA . ILE C 1 66 ? -165.559 -115.986 21.884 1.00 34.27 66 ILE B CA 1
ATOM 6757 C C . ILE C 1 66 ? -164.748 -117.262 22.076 1.00 34.27 66 ILE B C 1
ATOM 6758 O O . ILE C 1 66 ? -165.234 -118.359 21.779 1.00 34.27 66 ILE B O 1
ATOM 6763 N N . ALA C 1 67 ? -163.512 -117.117 22.552 1.00 33.63 67 ALA B N 1
ATOM 6764 C CA . ALA C 1 67 ? -162.693 -118.253 22.945 1.00 33.63 67 ALA B CA 1
ATOM 6765 C C . ALA C 1 67 ? -162.912 -118.561 24.419 1.00 33.63 67 ALA B C 1
ATOM 6766 O O . ALA C 1 67 ? -163.022 -117.649 25.242 1.00 33.63 67 ALA B O 1
ATOM 6768 N N . LEU C 1 68 ? -162.978 -119.850 24.746 1.00 31.26 68 LEU B N 1
ATOM 6769 C CA . LEU C 1 68 ? -163.376 -120.312 26.067 1.00 31.26 68 LEU B CA 1
ATOM 6770 C C . LEU C 1 68 ? -162.277 -121.162 26.686 1.00 31.26 68 LEU B C 1
ATOM 6771 O O . LEU C 1 68 ? -161.660 -121.986 26.006 1.00 31.26 68 LEU B O 1
ATOM 6776 N N . GLY C 1 69 ? -162.034 -120.961 27.975 1.00 32.92 69 GLY B N 1
ATOM 6777 C CA . GLY C 1 69 ? -160.950 -121.614 28.678 1.00 32.92 69 GLY B CA 1
ATOM 6778 C C . GLY C 1 69 ? -161.351 -122.902 29.364 1.00 32.92 69 GLY B C 1
ATOM 6779 O O . GLY C 1 69 ? -162.382 -123.507 29.061 1.00 32.92 69 GLY B O 1
ATOM 6780 N N . ASN C 1 70 ? -160.524 -123.319 30.312 1.00 33.19 70 ASN B N 1
ATOM 6781 C CA . ASN C 1 70 ? -160.726 -124.642 30.885 1.00 33.19 70 ASN B CA 1
ATOM 6782 C C . ASN C 1 70 ? -160.802 -124.653 32.405 1.00 33.19 70 ASN B C 1
ATOM 6783 O O . ASN C 1 70 ? -161.508 -125.492 32.950 1.00 33.19 70 ASN B O 1
ATOM 6788 N N . ARG C 1 71 ? -160.038 -123.798 33.089 1.00 34.61 71 ARG B N 1
ATOM 6789 C CA . ARG C 1 71 ? -159.756 -123.748 34.531 1.00 34.61 71 ARG B CA 1
ATOM 6790 C C . ARG C 1 71 ? -159.266 -125.077 35.116 1.00 34.61 71 ARG B C 1
ATOM 6791 O O . ARG C 1 71 ? -159.227 -125.236 36.337 1.00 34.61 71 ARG B O 1
ATOM 6799 N N . PHE C 1 72 ? -158.859 -126.033 34.288 1.00 32.81 72 PHE B N 1
ATOM 6800 C CA . PHE C 1 72 ? -158.178 -127.238 34.735 1.00 32.81 72 PHE B CA 1
ATOM 6801 C C . PHE C 1 72 ? -157.036 -127.558 33.791 1.00 32.81 72 PHE B C 1
ATOM 6802 O O . PHE C 1 72 ? -156.708 -128.722 33.571 1.00 32.81 72 PHE B O 1
ATOM 6810 N N . ASN C 1 73 ? -156.438 -126.529 33.216 1.00 33.91 73 ASN B N 1
ATOM 6811 C CA . ASN C 1 73 ? -155.466 -126.720 32.161 1.00 33.91 73 ASN B CA 1
ATOM 6812 C C . ASN C 1 73 ? -154.044 -126.785 32.685 1.00 33.91 73 ASN B C 1
ATOM 6813 O O . ASN C 1 73 ? -153.174 -127.331 32.000 1.00 33.91 73 ASN B O 1
ATOM 6818 N N . TRP C 1 74 ? -153.782 -126.237 33.873 1.00 35.96 74 TRP B N 1
ATOM 6819 C CA . TRP C 1 74 ? -152.470 -126.422 34.477 1.00 35.96 74 TRP B CA 1
ATOM 6820 C C . TRP C 1 74 ? -152.317 -127.842 34.992 1.00 35.96 74 TRP B C 1
ATOM 6821 O O . TRP C 1 74 ? -151.196 -128.336 35.148 1.00 35.96 74 TRP B O 1
ATOM 6832 N N . LEU C 1 75 ? -153.437 -128.508 35.279 1.00 33.41 75 LEU B N 1
ATOM 6833 C CA . LEU C 1 75 ? -153.399 -129.911 35.652 1.00 33.41 75 LEU B CA 1
ATOM 6834 C C . LEU C 1 75 ? -153.034 -130.804 34.480 1.00 33.41 75 LEU B C 1
ATOM 6835 O O . LEU C 1 75 ? -152.532 -131.910 34.696 1.00 33.41 75 LEU B O 1
ATOM 6840 N N . ALA C 1 76 ? -153.268 -130.351 33.250 1.00 32.85 76 ALA B N 1
ATOM 6841 C CA . ALA C 1 76 ? -153.168 -131.206 32.075 1.00 32.85 76 ALA B CA 1
ATOM 6842 C C . ALA C 1 76 ? -151.734 -131.558 31.726 1.00 32.85 76 ALA B C 1
ATOM 6843 O O . ALA C 1 76 ? -151.074 -130.822 30.989 1.00 32.85 76 ALA B O 1
ATOM 6845 N N . LYS C 1 77 ? -151.251 -132.685 32.229 1.00 34.63 77 LYS B N 1
ATOM 6846 C CA . LYS C 1 77 ? -149.944 -133.161 31.822 1.00 34.63 77 LYS B CA 1
ATOM 6847 C C . LYS C 1 77 ? -150.029 -133.781 30.436 1.00 34.63 77 LYS B C 1
ATOM 6848 O O . LYS C 1 77 ? -151.102 -134.130 29.948 1.00 34.63 77 LYS B O 1
ATOM 6854 N N . GLU C 1 78 ? -148.883 -133.899 29.794 1.00 36.01 78 GLU B N 1
ATOM 6855 C CA . GLU C 1 78 ? -148.796 -134.437 28.443 1.00 36.01 78 GLU B CA 1
ATOM 6856 C C . GLU C 1 78 ? -148.086 -135.778 28.532 1.00 36.01 78 GLU B C 1
ATOM 6857 O O . GLU C 1 78 ? -146.860 -135.829 28.647 1.00 36.01 78 GLU B O 1
ATOM 6863 N N . GLN C 1 79 ? -148.846 -136.862 28.489 1.00 36.23 79 GLN B N 1
ATOM 6864 C CA . GLN C 1 79 ? -148.233 -138.176 28.546 1.00 36.23 79 GLN B CA 1
ATOM 6865 C C . GLN C 1 79 ? -147.819 -138.617 27.148 1.00 36.23 79 GLN B C 1
ATOM 6866 O O . GLN C 1 79 ? -147.791 -137.834 26.196 1.00 36.23 79 GLN B O 1
ATOM 6872 N N . ASP C 1 80 ? -147.486 -139.896 27.027 1.00 38.63 80 ASP B N 1
ATOM 6873 C CA . ASP C 1 80 ? -146.937 -140.469 25.815 1.00 38.63 80 ASP B CA 1
ATOM 6874 C C . ASP C 1 80 ? -147.949 -141.272 25.009 1.00 38.63 80 ASP B C 1
ATOM 6875 O O . ASP C 1 80 ? -147.826 -141.331 23.781 1.00 38.63 80 ASP B O 1
ATOM 6880 N N . PHE C 1 81 ? -148.946 -141.866 25.676 1.00 34.96 81 PHE B N 1
ATOM 6881 C CA . PHE C 1 81 ? -150.015 -142.677 25.076 1.00 34.96 81 PHE B CA 1
ATOM 6882 C C . PHE C 1 81 ? -149.439 -143.872 24.307 1.00 34.96 81 PHE B C 1
ATOM 6883 O O . PHE C 1 81 ? -149.448 -143.954 23.079 1.00 34.96 81 PHE B O 1
ATOM 6891 N N . ILE C 1 82 ? -148.854 -144.764 25.101 1.00 34.90 82 ILE B N 1
ATOM 6892 C CA . ILE C 1 82 ? -148.567 -146.138 24.719 1.00 34.90 82 ILE B CA 1
ATOM 6893 C C . ILE C 1 82 ? -148.877 -146.980 25.948 1.00 34.90 82 ILE B C 1
ATOM 6894 O O . ILE C 1 82 ? -148.806 -146.499 27.082 1.00 34.90 82 ILE B O 1
ATOM 6899 N N . GLY C 1 83 ? -149.312 -148.214 25.730 1.00 34.38 83 GLY B N 1
ATOM 6900 C CA . GLY C 1 83 ? -149.759 -149.054 26.819 1.00 34.38 83 GLY B CA 1
ATOM 6901 C C . GLY C 1 83 ? -151.126 -148.640 27.335 1.00 34.38 83 GLY B C 1
ATOM 6902 O O . GLY C 1 83 ? -151.668 -147.590 26.999 1.00 34.38 83 GLY B O 1
ATOM 6903 N N . GLN C 1 84 ? -151.697 -149.490 28.183 1.00 33.72 84 GLN B N 1
ATOM 6904 C CA . GLN C 1 84 ? -153.081 -149.318 28.598 1.00 33.72 84 GLN B CA 1
ATOM 6905 C C . GLN C 1 84 ? -153.224 -148.934 30.063 1.00 33.72 84 GLN B C 1
ATOM 6906 O O . GLN C 1 84 ? -153.815 -147.899 30.373 1.00 33.72 84 GLN B O 1
ATOM 6912 N N . TYR C 1 85 ? -152.699 -149.738 30.976 1.00 34.07 85 TYR B N 1
ATOM 6913 C CA . TYR C 1 85 ? -152.972 -149.565 32.391 1.00 34.07 85 TYR B CA 1
ATOM 6914 C C . TYR C 1 85 ? -151.865 -148.776 33.071 1.00 34.07 85 TYR B C 1
ATOM 6915 O O . TYR C 1 85 ? -150.710 -148.792 32.648 1.00 34.07 85 TYR B O 1
ATOM 6924 N N . SER C 1 86 ? -152.244 -148.064 34.123 1.00 34.46 86 SER B N 1
ATOM 6925 C CA . SER C 1 86 ? -151.330 -147.259 34.911 1.00 34.46 86 SER B CA 1
ATOM 6926 C C . SER C 1 86 ? -151.522 -147.642 36.363 1.00 34.46 86 SER B C 1
ATOM 6927 O O . SER C 1 86 ? -152.658 -147.811 36.813 1.00 34.46 86 SER B O 1
ATOM 6930 N N . GLU C 1 87 ? -150.426 -147.788 37.091 1.00 37.07 87 GLU B N 1
ATOM 6931 C CA . GLU C 1 87 ? -150.501 -148.256 38.458 1.00 37.07 87 GLU B CA 1
ATOM 6932 C C . GLU C 1 87 ? -149.912 -147.198 39.379 1.00 37.07 87 GLU B C 1
ATOM 6933 O O . GLU C 1 87 ? -149.141 -146.338 38.955 1.00 37.07 87 GLU B O 1
ATOM 6939 N N . GLU C 1 88 ? -150.286 -147.266 40.653 1.00 36.09 88 GLU B N 1
ATOM 6940 C CA . GLU C 1 88 ? -149.910 -146.254 41.622 1.00 36.09 88 GLU B CA 1
ATOM 6941 C C . GLU C 1 88 ? -149.881 -146.904 42.994 1.00 36.09 88 GLU B C 1
ATOM 6942 O O . GLU C 1 88 ? -150.803 -147.647 43.327 1.00 36.09 88 GLU B O 1
ATOM 6948 N N . TYR C 1 89 ? -148.842 -146.638 43.785 1.00 34.70 89 TYR B N 1
ATOM 6949 C CA . TYR C 1 89 ? -148.682 -147.354 45.042 1.00 34.70 89 TYR B CA 1
ATOM 6950 C C . TYR C 1 89 ? -147.925 -146.499 46.046 1.00 34.70 89 TYR B C 1
ATOM 6951 O O . TYR C 1 89 ? -147.369 -145.454 45.712 1.00 34.70 89 TYR B O 1
ATOM 6960 N N . VAL C 1 90 ? -147.925 -146.960 47.295 1.00 32.00 90 VAL B N 1
ATOM 6961 C CA . VAL C 1 90 ? -147.251 -146.296 48.405 1.00 32.00 90 VAL B CA 1
ATOM 6962 C C . VAL C 1 90 ? -146.440 -147.320 49.178 1.00 32.00 90 VAL B C 1
ATOM 6963 O O . VAL C 1 90 ? -146.328 -148.473 48.761 1.00 32.00 90 VAL B O 1
ATOM 6967 N N . ILE C 1 91 ? -145.847 -146.906 50.292 1.00 32.09 91 ILE B N 1
ATOM 6968 C CA . ILE C 1 91 ? -145.245 -147.820 51.253 1.00 32.09 91 ILE B CA 1
ATOM 6969 C C . ILE C 1 91 ? -145.978 -147.631 52.570 1.00 32.09 91 ILE B C 1
ATOM 6970 O O . ILE C 1 91 ? -146.065 -146.508 53.078 1.00 32.09 91 ILE B O 1
ATOM 6975 N N . MET C 1 92 ? -146.510 -148.718 53.114 1.00 33.19 92 MET B N 1
ATOM 6976 C CA . MET C 1 92 ? -147.271 -148.632 54.349 1.00 33.19 92 MET B CA 1
ATOM 6977 C C . MET C 1 92 ? -146.343 -148.379 55.531 1.00 33.19 92 MET B C 1
ATOM 6978 O O . MET C 1 92 ? -145.134 -148.603 55.455 1.00 33.19 92 MET B O 1
ATOM 6983 N N . ASP C 1 93 ? -146.921 -147.890 56.624 1.00 35.08 93 ASP B N 1
ATOM 6984 C CA . ASP C 1 93 ? -146.141 -147.509 57.791 1.00 35.08 93 ASP B CA 1
ATOM 6985 C C . ASP C 1 93 ? -145.582 -148.723 58.513 1.00 35.08 93 ASP B C 1
ATOM 6986 O O . ASP C 1 93 ? -146.119 -149.830 58.441 1.00 35.08 93 ASP B O 1
ATOM 6991 N N . THR C 1 94 ? -144.487 -148.485 59.236 1.00 33.81 94 THR B N 1
ATOM 6992 C CA . THR C 1 94 ? -143.771 -149.542 59.947 1.00 33.81 94 THR B CA 1
ATOM 6993 C C . THR C 1 94 ? -143.010 -148.890 61.104 1.00 33.81 94 THR B C 1
ATOM 6994 O O . THR C 1 94 ? -141.959 -148.281 60.904 1.00 33.81 94 THR B O 1
ATOM 6998 N N . VAL C 1 95 ? -143.573 -149.007 62.302 1.00 33.08 95 VAL B N 1
ATOM 6999 C CA . VAL C 1 95 ? -143.108 -148.243 63.452 1.00 33.08 95 VAL B CA 1
ATOM 7000 C C . VAL C 1 95 ? -141.805 -148.826 63.985 1.00 33.08 95 VAL B C 1
ATOM 7001 O O . VAL C 1 95 ? -141.555 -150.028 63.824 1.00 33.08 95 VAL B O 1
ATOM 7005 N N . PRO C 1 96 ? -140.928 -148.008 64.563 1.00 31.09 96 PRO B N 1
ATOM 7006 C CA . PRO C 1 96 ? -139.745 -148.550 65.233 1.00 31.09 96 PRO B CA 1
ATOM 7007 C C . PRO C 1 96 ? -140.141 -149.295 66.488 1.00 31.09 96 PRO B C 1
ATOM 7008 O O . PRO C 1 96 ? -141.015 -148.859 67.237 1.00 31.09 96 PRO B O 1
ATOM 7012 N N . ILE C 1 97 ? -139.489 -150.423 66.717 1.00 33.46 97 ILE B N 1
ATOM 7013 C CA . ILE C 1 97 ? -139.798 -151.267 67.855 1.00 33.46 97 ILE B CA 1
ATOM 7014 C C . ILE C 1 97 ? -138.625 -151.256 68.821 1.00 33.46 97 ILE B C 1
ATOM 7015 O O . ILE C 1 97 ? -137.501 -150.893 68.474 1.00 33.46 97 ILE B O 1
ATOM 7020 N N . ASN C 1 98 ? -138.902 -151.650 70.056 1.00 36.59 98 ASN B N 1
ATOM 7021 C CA . ASN C 1 98 ? -137.879 -151.659 71.084 1.00 36.59 98 ASN B CA 1
ATOM 7022 C C . ASN C 1 98 ? -136.925 -152.823 70.870 1.00 36.59 98 ASN B C 1
ATOM 7023 O O . ASN C 1 98 ? -137.315 -153.904 70.426 1.00 36.59 98 ASN B O 1
ATOM 7028 N N . MET C 1 99 ? -135.663 -152.587 71.204 1.00 36.27 99 MET B N 1
ATOM 7029 C CA . MET C 1 99 ? -134.653 -153.629 71.226 1.00 36.27 99 MET B CA 1
ATOM 7030 C C . MET C 1 99 ? -134.673 -154.336 72.569 1.00 36.27 99 MET B C 1
ATOM 7031 O O . MET C 1 99 ? -134.606 -153.684 73.614 1.00 36.27 99 MET B O 1
ATOM 7036 N N . ASP C 1 100 ? -134.748 -155.661 72.549 1.00 40.06 100 ASP B N 1
ATOM 7037 C CA . ASP C 1 100 ? -134.478 -156.449 73.740 1.00 40.06 100 ASP B CA 1
ATOM 7038 C C . ASP C 1 100 ? -133.355 -157.434 73.457 1.00 40.06 100 ASP B C 1
ATOM 7039 O O . ASP C 1 100 ? -133.381 -158.149 72.453 1.00 40.06 100 ASP B O 1
ATOM 7044 N N . LEU C 1 101 ? -132.366 -157.451 74.339 1.00 38.72 101 LEU B N 1
ATOM 7045 C CA . LEU C 1 101 ? -131.168 -158.251 74.172 1.00 38.72 101 LEU B CA 1
ATOM 7046 C C . LEU C 1 101 ? -131.302 -159.643 74.765 1.00 38.72 101 LEU B C 1
ATOM 7047 O O . LEU C 1 101 ? -130.293 -160.337 74.917 1.00 38.72 101 LEU B O 1
ATOM 7052 N N . SER C 1 102 ? -132.510 -160.064 75.120 1.00 39.90 102 SER B N 1
ATOM 7053 C CA . SER C 1 102 ? -132.709 -161.390 75.679 1.00 39.90 102 SER B CA 1
ATOM 7054 C C . SER C 1 102 ? -133.133 -162.408 74.639 1.00 39.90 102 SER B C 1
ATOM 7055 O O . SER C 1 102 ? -133.228 -163.597 74.961 1.00 39.90 102 SER B O 1
ATOM 7058 N N . LYS C 1 103 ? -133.393 -161.981 73.411 1.00 40.65 103 LYS B N 1
ATOM 7059 C CA . LYS C 1 103 ? -133.840 -162.920 72.402 1.00 40.65 103 LYS B CA 1
ATOM 7060 C C . LYS C 1 103 ? -132.655 -163.663 71.801 1.00 40.65 103 LYS B C 1
ATOM 7061 O O . LYS C 1 103 ? -131.490 -163.338 72.039 1.00 40.65 103 LYS B O 1
ATOM 7067 N N . ASN C 1 104 ? -132.971 -164.681 71.009 1.00 42.13 104 ASN B N 1
ATOM 7068 C CA . ASN C 1 104 ? -131.940 -165.462 70.349 1.00 42.13 104 ASN B CA 1
ATOM 7069 C C . ASN C 1 104 ? -131.314 -164.660 69.221 1.00 42.13 104 ASN B C 1
ATOM 7070 O O . ASN C 1 104 ? -131.926 -163.753 68.658 1.00 42.13 104 ASN B O 1
ATOM 7075 N N . GLU C 1 105 ? -130.078 -165.006 68.893 1.00 41.66 105 GLU B N 1
ATOM 7076 C CA . GLU C 1 105 ? -129.290 -164.223 67.958 1.00 41.66 105 GLU B CA 1
ATOM 7077 C C . GLU C 1 105 ? -129.595 -164.565 66.512 1.00 41.66 105 GLU B C 1
ATOM 7078 O O . GLU C 1 105 ? -129.231 -163.797 65.618 1.00 41.66 105 GLU B O 1
ATOM 7084 N N . GLU C 1 106 ? -130.307 -165.665 66.267 1.00 42.70 106 GLU B N 1
ATOM 7085 C CA . GLU C 1 106 ? -130.818 -166.010 64.947 1.00 42.70 106 GLU B CA 1
ATOM 7086 C C . GLU C 1 106 ? -132.032 -165.182 64.550 1.00 42.70 106 GLU B C 1
ATOM 7087 O O . GLU C 1 106 ? -132.632 -165.447 63.505 1.00 42.70 106 GLU B O 1
ATOM 7093 N N . LEU C 1 107 ? -132.417 -164.204 65.368 1.00 39.28 107 LEU B N 1
ATOM 7094 C CA . LEU C 1 107 ? -133.332 -163.154 64.959 1.00 39.28 107 LEU B CA 1
ATOM 7095 C C . LEU C 1 107 ? -132.706 -162.232 63.923 1.00 39.28 107 LEU B C 1
ATOM 7096 O O . LEU C 1 107 ? -133.432 -161.551 63.195 1.00 39.28 107 LEU B O 1
ATOM 7101 N N . MET C 1 108 ? -131.378 -162.206 63.832 1.00 37.20 108 MET B N 1
ATOM 7102 C CA . MET C 1 108 ? -130.692 -161.281 62.938 1.00 37.20 108 MET B CA 1
ATOM 7103 C C . MET C 1 108 ? -130.864 -161.665 61.478 1.00 37.20 108 MET B C 1
ATOM 7104 O O . MET C 1 108 ? -130.952 -160.787 60.612 1.00 37.20 108 MET B O 1
ATOM 7109 N N . LEU C 1 109 ? -130.923 -162.955 61.190 1.00 40.51 109 LEU B N 1
ATOM 7110 C CA . LEU C 1 109 ? -131.188 -163.437 59.844 1.00 40.51 109 LEU B CA 1
ATOM 7111 C C . LEU C 1 109 ? -132.666 -163.793 59.672 1.00 40.51 109 LEU B C 1
ATOM 7112 O O . LEU C 1 109 ? -133.040 -164.845 59.179 1.00 40.51 109 LEU B O 1
ATOM 7117 N N . LYS C 1 110 ? -133.519 -162.839 60.040 1.00 40.18 110 LYS B N 1
ATOM 7118 C CA . LYS C 1 110 ? -134.951 -162.923 59.794 1.00 40.18 110 LYS B CA 1
ATOM 7119 C C . LYS C 1 110 ? -135.365 -161.765 58.900 1.00 40.18 110 LYS B C 1
ATOM 7120 O O . LYS C 1 110 ? -134.662 -160.759 58.790 1.00 40.18 110 LYS B O 1
ATOM 7126 N N . ARG C 1 111 ? -136.515 -161.920 58.256 1.00 39.85 111 ARG B N 1
ATOM 7127 C CA . ARG C 1 111 ? -136.913 -161.078 57.139 1.00 39.85 111 ARG B CA 1
ATOM 7128 C C . ARG C 1 111 ? -138.037 -160.137 57.542 1.00 39.85 111 ARG B C 1
ATOM 7129 O O . ARG C 1 111 ? -139.020 -160.565 58.155 1.00 39.85 111 ARG B O 1
ATOM 7137 N N . ASN C 1 112 ? -137.891 -158.860 57.190 1.00 35.45 112 ASN B N 1
ATOM 7138 C CA . ASN C 1 112 ? -138.922 -157.843 57.399 1.00 35.45 112 ASN B CA 1
ATOM 7139 C C . ASN C 1 112 ? -139.187 -157.157 56.064 1.00 35.45 112 ASN B C 1
ATOM 7140 O O . ASN C 1 112 ? -138.601 -156.112 55.778 1.00 35.45 112 ASN B O 1
ATOM 7145 N N . TYR C 1 113 ? -140.057 -157.744 55.250 1.00 36.55 113 TYR B N 1
ATOM 7146 C CA . TYR C 1 113 ? -140.323 -157.182 53.936 1.00 36.55 113 TYR B CA 1
ATOM 7147 C C . TYR C 1 113 ? -141.157 -155.914 54.052 1.00 36.55 113 TYR B C 1
ATOM 7148 O O . TYR C 1 113 ? -142.029 -155.820 54.919 1.00 36.55 113 TYR B O 1
ATOM 7157 N N . PRO C 1 114 ? -140.917 -154.922 53.197 1.00 35.04 114 PRO B N 1
ATOM 7158 C CA . PRO C 1 114 ? -141.816 -153.766 53.139 1.00 35.04 114 PRO B CA 1
ATOM 7159 C C . PRO C 1 114 ? -143.090 -154.120 52.386 1.00 35.04 114 PRO B C 1
ATOM 7160 O O . PRO C 1 114 ? -143.048 -154.762 51.335 1.00 35.04 114 PRO B O 1
ATOM 7164 N N . ARG C 1 115 ? -144.224 -153.710 52.934 1.00 36.31 115 ARG B N 1
ATOM 7165 C CA . ARG C 1 115 ? -145.513 -153.976 52.322 1.00 36.31 115 ARG B CA 1
ATOM 7166 C C . ARG C 1 115 ? -146.105 -152.684 51.782 1.00 36.31 115 ARG B C 1
ATOM 7167 O O . ARG C 1 115 ? -145.742 -151.585 52.203 1.00 36.31 115 ARG B O 1
ATOM 7175 N N . MET C 1 116 ? -147.030 -152.824 50.839 1.00 37.02 116 MET B N 1
ATOM 7176 C CA . MET C 1 116 ? -147.502 -151.679 50.083 1.00 37.02 116 MET B CA 1
ATOM 7177 C C . MET C 1 116 ? -149.015 -151.718 49.947 1.00 37.02 116 MET B C 1
ATOM 7178 O O . MET C 1 116 ? -149.697 -152.555 50.543 1.00 37.02 116 MET B O 1
ATOM 7183 N N . ALA C 1 117 ? -149.531 -150.777 49.159 1.00 33.77 117 ALA B N 1
ATOM 7184 C CA . ALA C 1 117 ? -150.949 -150.690 48.831 1.00 33.77 117 ALA B CA 1
ATOM 7185 C C . ALA C 1 117 ? -151.062 -150.011 47.479 1.00 33.77 117 ALA B C 1
ATOM 7186 O O . ALA C 1 117 ? -150.570 -148.894 47.318 1.00 33.77 117 ALA B O 1
ATOM 7188 N N . THR C 1 118 ? -151.697 -150.671 46.517 1.00 35.50 118 THR B N 1
ATOM 7189 C CA . THR C 1 118 ? -151.751 -150.185 45.147 1.00 35.50 118 THR B CA 1
ATOM 7190 C C . THR C 1 118 ? -153.171 -149.804 44.754 1.00 35.50 118 THR B C 1
ATOM 7191 O O . THR C 1 118 ? -154.128 -150.015 45.499 1.00 35.50 118 THR B O 1
ATOM 7195 N N . LYS C 1 119 ? -153.287 -149.231 43.557 1.00 34.98 119 LYS B N 1
ATOM 7196 C CA . LYS C 1 119 ? -154.560 -149.131 42.854 1.00 34.98 119 LYS B CA 1
ATOM 7197 C C . LYS C 1 119 ? -154.275 -149.018 41.366 1.00 34.98 119 LYS B C 1
ATOM 7198 O O . LYS C 1 119 ? -153.424 -148.227 40.956 1.00 34.98 119 LYS B O 1
ATOM 7204 N N . LEU C 1 120 ? -154.988 -149.810 40.573 1.00 34.17 120 LEU B N 1
ATOM 7205 C CA . LEU C 1 120 ? -154.777 -149.944 39.141 1.00 34.17 120 LEU B CA 1
ATOM 7206 C C . LEU C 1 120 ? -155.778 -149.094 38.373 1.00 34.17 120 LEU B C 1
ATOM 7207 O O . LEU C 1 120 ? -156.978 -149.141 38.646 1.00 34.17 120 LEU B O 1
ATOM 7212 N N . TYR C 1 121 ? -155.290 -148.349 37.387 1.00 33.16 121 TYR B N 1
ATOM 7213 C CA . TYR C 1 121 ? -156.131 -147.474 36.585 1.00 33.16 121 TYR B CA 1
ATOM 7214 C C . TYR C 1 121 ? -156.208 -147.967 35.151 1.00 33.16 121 TYR B C 1
ATOM 7215 O O . TYR C 1 121 ? -155.217 -148.438 34.594 1.00 33.16 121 TYR B O 1
ATOM 7224 N N . GLY C 1 122 ? -157.380 -147.822 34.547 1.00 34.05 122 GLY B N 1
ATOM 7225 C CA . GLY C 1 122 ? -157.580 -148.272 33.187 1.00 34.05 122 GLY B CA 1
ATOM 7226 C C . GLY C 1 122 ? -157.049 -147.309 32.148 1.00 34.05 122 GLY B C 1
ATOM 7227 O O . GLY C 1 122 ? -155.935 -146.796 32.271 1.00 34.05 122 GLY B O 1
ATOM 7228 N N . ASN C 1 123 ? -157.839 -147.069 31.113 1.00 34.31 123 ASN B N 1
ATOM 7229 C CA . ASN C 1 123 ? -157.452 -146.202 30.018 1.00 34.31 123 ASN B CA 1
ATOM 7230 C C . ASN C 1 123 ? -158.230 -144.892 30.062 1.00 34.31 123 ASN B C 1
ATOM 7231 O O . ASN C 1 123 ? -159.073 -144.660 30.931 1.00 34.31 123 ASN B O 1
ATOM 7236 N N . GLY C 1 124 ? -157.941 -144.028 29.099 1.00 33.29 124 GLY B N 1
ATOM 7237 C CA . GLY C 1 124 ? -158.773 -142.891 28.795 1.00 33.29 124 GLY B CA 1
ATOM 7238 C C . GLY C 1 124 ? -159.659 -143.168 27.602 1.00 33.29 124 GLY B C 1
ATOM 7239 O O . GLY C 1 124 ? -159.893 -144.319 27.220 1.00 33.29 124 GLY B O 1
ATOM 7240 N N . ILE C 1 125 ? -160.159 -142.097 27.002 1.00 32.33 125 ILE B N 1
ATOM 7241 C CA . ILE C 1 125 ? -161.006 -142.192 25.824 1.00 32.33 125 ILE B CA 1
ATOM 7242 C C . ILE C 1 125 ? -160.468 -141.275 24.739 1.00 32.33 125 ILE B C 1
ATOM 7243 O O . ILE C 1 125 ? -160.006 -140.164 25.017 1.00 32.33 125 ILE B O 1
ATOM 7248 N N . VAL C 1 126 ? -160.507 -141.754 23.504 1.00 31.56 126 VAL B N 1
ATOM 7249 C CA . VAL C 1 126 ? -160.143 -140.955 22.345 1.00 31.56 126 VAL B CA 1
ATOM 7250 C C . VAL C 1 126 ? -161.400 -140.243 21.881 1.00 31.56 126 VAL B C 1
ATOM 7251 O O . VAL C 1 126 ? -162.411 -140.888 21.594 1.00 31.56 126 VAL B O 1
ATOM 7255 N N . LYS C 1 127 ? -161.356 -138.920 21.825 1.00 30.23 127 LYS B N 1
ATOM 7256 C CA . LYS C 1 127 ? -162.528 -138.160 21.433 1.00 30.23 127 LYS B CA 1
ATOM 7257 C C . LYS C 1 127 ? -162.268 -137.435 20.124 1.00 30.23 127 LYS B C 1
ATOM 7258 O O . LYS C 1 127 ? -161.127 -137.196 19.734 1.00 30.23 127 LYS B O 1
ATOM 7264 N N . LYS C 1 128 ? -163.354 -137.078 19.452 1.00 30.71 128 LYS B N 1
ATOM 7265 C CA . LYS C 1 128 ? -163.310 -136.815 18.026 1.00 30.71 128 LYS B CA 1
ATOM 7266 C C . LYS C 1 128 ? -164.380 -135.806 17.650 1.00 30.71 128 LYS B C 1
ATOM 7267 O O . LYS C 1 128 ? -165.485 -135.844 18.191 1.00 30.71 128 LYS B O 1
ATOM 7273 N N . GLN C 1 129 ? -164.045 -134.901 16.733 1.00 27.26 129 GLN B N 1
ATOM 7274 C CA . GLN C 1 129 ? -165.038 -134.033 16.124 1.00 27.26 129 GLN B CA 1
ATOM 7275 C C . GLN C 1 129 ? -164.580 -133.662 14.721 1.00 27.26 129 GLN B C 1
ATOM 7276 O O . GLN C 1 129 ? -163.385 -133.497 14.475 1.00 27.26 129 GLN B O 1
ATOM 7282 N N . LYS C 1 130 ? -165.533 -133.575 13.797 1.00 28.52 130 LYS B N 1
ATOM 7283 C CA . LYS C 1 130 ? -165.242 -133.222 12.420 1.00 28.52 130 LYS B CA 1
ATOM 7284 C C . LYS C 1 130 ? -166.108 -132.049 12.000 1.00 28.52 130 LYS B C 1
ATOM 7285 O O . LYS C 1 130 ? -167.101 -131.721 12.652 1.00 28.52 130 LYS B O 1
ATOM 7291 N N . PHE C 1 131 ? -165.715 -131.424 10.892 1.00 27.01 131 PHE B N 1
ATOM 7292 C CA . PHE C 1 131 ? -166.476 -130.340 10.292 1.00 27.01 131 PHE B CA 1
ATOM 7293 C C . PHE C 1 131 ? -166.031 -130.178 8.848 1.00 27.01 131 PHE B C 1
ATOM 7294 O O . PHE C 1 131 ? -164.838 -130.210 8.558 1.00 27.01 131 PHE B O 1
ATOM 7302 N N . THR C 1 132 ? -166.995 -130.013 7.954 1.00 28.90 132 THR B N 1
ATOM 7303 C CA . THR C 1 132 ? -166.748 -129.961 6.522 1.00 28.90 132 THR B CA 1
ATOM 7304 C C . THR C 1 132 ? -166.946 -128.536 6.031 1.00 28.90 132 THR B C 1
ATOM 7305 O O . THR C 1 132 ? -167.959 -127.909 6.339 1.00 28.90 132 THR B O 1
ATOM 7309 N N . LEU C 1 133 ? -165.982 -128.026 5.274 1.00 30.08 133 LEU B N 1
ATOM 7310 C CA . LEU C 1 133 ? -166.038 -126.673 4.746 1.00 30.08 133 LEU B CA 1
ATOM 7311 C C . LEU C 1 133 ? -166.157 -126.725 3.230 1.00 30.08 133 LEU B C 1
ATOM 7312 O O . LEU C 1 133 ? -165.335 -127.358 2.561 1.00 30.08 133 LEU B O 1
ATOM 7317 N N . ASN C 1 134 ? -167.168 -126.055 2.697 1.00 33.24 134 ASN B N 1
ATOM 7318 C CA . ASN C 1 134 ? -167.471 -126.101 1.278 1.00 33.24 134 ASN B CA 1
ATOM 7319 C C . ASN C 1 134 ? -166.808 -124.933 0.550 1.00 33.24 134 ASN B C 1
ATOM 7320 O O . ASN C 1 134 ? -166.411 -123.939 1.158 1.00 33.24 134 ASN B O 1
ATOM 7325 N N . ASN C 1 135 ? -166.708 -125.054 -0.772 1.00 33.90 135 ASN B N 1
ATOM 7326 C CA . ASN C 1 135 ? -166.038 -124.053 -1.588 1.00 33.90 135 ASN B CA 1
ATOM 7327 C C . ASN C 1 135 ? -166.913 -123.502 -2.713 1.00 33.90 135 ASN B C 1
ATOM 7328 O O . ASN C 1 135 ? -166.461 -122.625 -3.454 1.00 33.90 135 ASN B O 1
ATOM 7333 N N . ASN C 1 136 ? -168.149 -123.970 -2.864 1.00 35.15 136 ASN B N 1
ATOM 7334 C CA . ASN C 1 136 ? -168.955 -123.505 -3.985 1.00 35.15 136 ASN B CA 1
ATOM 7335 C C . ASN C 1 136 ? -170.327 -122.990 -3.570 1.00 35.15 136 ASN B C 1
ATOM 7336 O O . ASN C 1 136 ? -170.870 -122.086 -4.205 1.00 35.15 136 ASN B O 1
ATOM 7341 N N . ASP C 1 137 ? -170.901 -123.554 -2.513 1.00 36.44 137 ASP B N 1
ATOM 7342 C CA . ASP C 1 137 ? -172.146 -123.030 -1.982 1.00 36.44 137 ASP B CA 1
ATOM 7343 C C . ASP C 1 137 ? -171.926 -122.059 -0.829 1.00 36.44 137 ASP B C 1
ATOM 7344 O O . ASP C 1 137 ? -172.792 -121.216 -0.575 1.00 36.44 137 ASP B O 1
ATOM 7349 N N . THR C 1 138 ? -170.795 -122.152 -0.130 1.00 33.70 138 THR B N 1
ATOM 7350 C CA . THR C 1 138 ? -170.526 -121.220 0.957 1.00 33.70 138 THR B CA 1
ATOM 7351 C C . THR C 1 138 ? -170.195 -119.837 0.413 1.00 33.70 138 THR B C 1
ATOM 7352 O O . THR C 1 138 ? -170.445 -118.828 1.080 1.00 33.70 138 THR B O 1
ATOM 7356 N N . ARG C 1 139 ? -169.700 -119.769 -0.824 1.00 33.22 139 ARG B N 1
ATOM 7357 C CA . ARG C 1 139 ? -169.433 -118.495 -1.478 1.00 33.22 139 ARG B CA 1
ATOM 7358 C C . ARG C 1 139 ? -170.693 -117.675 -1.710 1.00 33.22 139 ARG B C 1
ATOM 7359 O O . ARG C 1 139 ? -170.610 -116.448 -1.803 1.00 33.22 139 ARG B O 1
ATOM 7367 N N . PHE C 1 140 ? -171.855 -118.320 -1.798 1.00 32.41 140 PHE B N 1
ATOM 7368 C CA . PHE C 1 140 ? -173.092 -117.606 -2.077 1.00 32.41 140 PHE B CA 1
ATOM 7369 C C . PHE C 1 140 ? -173.621 -116.847 -0.873 1.00 32.41 140 PHE B C 1
ATOM 7370 O O . PHE C 1 140 ? -174.485 -115.983 -1.036 1.00 32.41 140 PHE B O 1
ATOM 7378 N N . ASN C 1 141 ? -173.139 -117.150 0.327 1.00 32.39 141 ASN B N 1
ATOM 7379 C CA . ASN C 1 141 ? -173.683 -116.561 1.538 1.00 32.39 141 ASN B CA 1
ATOM 7380 C C . ASN C 1 141 ? -172.871 -115.386 2.054 1.00 32.39 141 ASN B C 1
ATOM 7381 O O . ASN C 1 141 ? -173.313 -114.720 2.993 1.00 32.39 141 ASN B O 1
ATOM 7386 N N . PHE C 1 142 ? -171.713 -115.111 1.471 1.00 32.37 142 PHE B N 1
ATOM 7387 C CA . PHE C 1 142 ? -170.875 -114.008 1.902 1.00 32.37 142 PHE B CA 1
ATOM 7388 C C . PHE C 1 142 ? -170.647 -113.063 0.738 1.00 32.37 142 PHE B C 1
ATOM 7389 O O . PHE C 1 142 ? -170.725 -113.456 -0.426 1.00 32.37 142 PHE B O 1
ATOM 7397 N N . GLN C 1 143 ? -170.377 -111.801 1.056 1.00 32.78 143 GLN B N 1
ATOM 7398 C CA . GLN C 1 143 ? -170.180 -110.792 0.030 1.00 32.78 143 GLN B CA 1
ATOM 7399 C C . GLN C 1 143 ? -168.754 -110.276 -0.041 1.00 32.78 143 GLN B C 1
ATOM 7400 O O . GLN C 1 143 ? -168.469 -109.407 -0.869 1.00 32.78 143 GLN B O 1
ATOM 7406 N N . THR C 1 144 ? -167.855 -110.782 0.797 1.00 33.45 144 THR B N 1
ATOM 7407 C CA . THR C 1 144 ? -166.431 -110.564 0.610 1.00 33.45 144 THR B CA 1
ATOM 7408 C C . THR C 1 144 ? -165.686 -111.765 1.163 1.00 33.45 144 THR B C 1
ATOM 7409 O O . THR C 1 144 ? -166.189 -112.477 2.034 1.00 33.45 144 THR B O 1
ATOM 7413 N N . LEU C 1 145 ? -164.487 -111.999 0.630 1.00 34.29 145 LEU B N 1
ATOM 7414 C CA . LEU C 1 145 ? -163.728 -113.188 0.993 1.00 34.29 145 LEU B CA 1
ATOM 7415 C C . LEU C 1 145 ? -163.159 -113.110 2.397 1.00 34.29 145 LEU B C 1
ATOM 7416 O O . LEU C 1 145 ? -162.848 -114.155 2.980 1.00 34.29 145 LEU B O 1
ATOM 7421 N N . ALA C 1 146 ? -162.998 -111.901 2.940 1.00 34.44 146 ALA B N 1
ATOM 7422 C CA . ALA C 1 146 ? -162.561 -111.762 4.322 1.00 34.44 146 ALA B CA 1
ATOM 7423 C C . ALA C 1 146 ? -163.601 -112.320 5.280 1.00 34.44 146 ALA B C 1
ATOM 7424 O O . ALA C 1 146 ? -163.250 -112.948 6.282 1.00 34.44 146 ALA B O 1
ATOM 7426 N N . ASP C 1 147 ? -164.886 -112.149 4.961 1.00 34.23 147 ASP B N 1
ATOM 7427 C CA . ASP C 1 147 ? -165.934 -112.754 5.773 1.00 34.23 147 ASP B CA 1
ATOM 7428 C C . ASP C 1 147 ? -165.939 -114.272 5.653 1.00 34.23 147 ASP B C 1
ATOM 7429 O O . ASP C 1 147 ? -166.227 -114.966 6.634 1.00 34.23 147 ASP B O 1
ATOM 7434 N N . ALA C 1 148 ? -165.591 -114.805 4.481 1.00 33.10 148 ALA B N 1
ATOM 7435 C CA . ALA C 1 148 ? -165.541 -116.254 4.315 1.00 33.10 148 ALA B CA 1
ATOM 7436 C C . ALA C 1 148 ? -164.371 -116.859 5.077 1.00 33.10 148 ALA B C 1
ATOM 7437 O O . ALA C 1 148 ? -164.507 -117.923 5.695 1.00 33.10 148 ALA B O 1
ATOM 7439 N N . THR C 1 149 ? -163.218 -116.190 5.059 1.00 33.26 149 THR B N 1
ATOM 7440 C CA . THR C 1 149 ? -162.095 -116.656 5.862 1.00 33.26 149 THR B CA 1
ATOM 7441 C C . THR C 1 149 ? -162.359 -116.488 7.354 1.00 33.26 149 THR B C 1
ATOM 7442 O O . THR C 1 149 ? -161.903 -117.316 8.149 1.00 33.26 149 THR B O 1
ATOM 7446 N N . ASN C 1 150 ? -163.114 -115.455 7.750 1.00 33.89 150 ASN B N 1
ATOM 7447 C CA . ASN C 1 150 ? -163.533 -115.338 9.144 1.00 33.89 150 ASN B CA 1
ATOM 7448 C C . ASN C 1 150 ? -164.448 -116.480 9.549 1.00 33.89 150 ASN B C 1
ATOM 7449 O O . ASN C 1 150 ? -164.346 -116.984 10.667 1.00 33.89 150 ASN B O 1
ATOM 7454 N N . TYR C 1 151 ? -165.356 -116.883 8.662 1.00 31.69 151 TYR B N 1
ATOM 7455 C CA . TYR C 1 151 ? -166.234 -118.017 8.936 1.00 31.69 151 TYR B CA 1
ATOM 7456 C C . TYR C 1 151 ? -165.442 -119.303 9.108 1.00 31.69 151 TYR B C 1
ATOM 7457 O O . TYR C 1 151 ? -165.632 -120.044 10.086 1.00 31.69 151 TYR B O 1
ATOM 7466 N N . ALA C 1 152 ? -164.531 -119.570 8.170 1.00 31.87 152 ALA B N 1
ATOM 7467 C CA . ALA C 1 152 ? -163.712 -120.772 8.224 1.00 31.87 152 ALA B CA 1
ATOM 7468 C C . ALA C 1 152 ? -162.737 -120.771 9.392 1.00 31.87 152 ALA B C 1
ATOM 7469 O O . ALA C 1 152 ? -162.294 -121.842 9.810 1.00 31.87 152 ALA B O 1
ATOM 7471 N N . LEU C 1 153 ? -162.384 -119.602 9.922 1.00 33.21 153 LEU B N 1
ATOM 7472 C CA . LEU C 1 153 ? -161.545 -119.561 11.113 1.00 33.21 153 LEU B CA 1
ATOM 7473 C C . LEU C 1 153 ? -162.373 -119.666 12.387 1.00 33.21 153 LEU B C 1
ATOM 7474 O O . LEU C 1 153 ? -161.929 -120.264 13.374 1.00 33.21 153 LEU B O 1
ATOM 7479 N N . GLY C 1 154 ? -163.577 -119.096 12.381 1.00 29.66 154 GLY B N 1
ATOM 7480 C CA . GLY C 1 154 ? -164.422 -119.137 13.556 1.00 29.66 154 GLY B CA 1
ATOM 7481 C C . GLY C 1 154 ? -164.962 -120.512 13.846 1.00 29.66 154 GLY B C 1
ATOM 7482 O O . GLY C 1 154 ? -165.134 -120.872 15.013 1.00 29.66 154 GLY B O 1
ATOM 7483 N N . VAL C 1 155 ? -165.195 -121.314 12.805 1.00 27.87 155 VAL B N 1
ATOM 7484 C CA . VAL C 1 155 ? -165.602 -122.695 13.048 1.00 27.87 155 VAL B CA 1
ATOM 7485 C C . VAL C 1 155 ? -164.456 -123.499 13.662 1.00 27.87 155 VAL B C 1
ATOM 7486 O O . VAL C 1 155 ? -164.671 -124.298 14.578 1.00 27.87 155 VAL B O 1
ATOM 7490 N N . TYR C 1 156 ? -163.214 -123.219 13.263 1.00 29.43 156 TYR B N 1
ATOM 7491 C CA . TYR C 1 156 ? -162.068 -123.917 13.838 1.00 29.43 156 TYR B CA 1
ATOM 7492 C C . TYR C 1 156 ? -161.830 -123.509 15.287 1.00 29.43 156 TYR B C 1
ATOM 7493 O O . TYR C 1 156 ? -161.585 -124.365 16.153 1.00 29.43 156 TYR B O 1
ATOM 7502 N N . LYS C 1 157 ? -161.905 -122.207 15.571 1.00 29.74 157 LYS B N 1
ATOM 7503 C CA . LYS C 1 157 ? -161.755 -121.740 16.943 1.00 29.74 157 LYS B CA 1
ATOM 7504 C C . LYS C 1 157 ? -162.892 -122.224 17.828 1.00 29.74 157 LYS B C 1
ATOM 7505 O O . LYS C 1 157 ? -162.682 -122.473 19.020 1.00 29.74 157 LYS B O 1
ATOM 7511 N N . LYS C 1 158 ? -164.083 -122.410 17.262 1.00 27.36 158 LYS B N 1
ATOM 7512 C CA . LYS C 1 158 ? -165.178 -122.961 18.042 1.00 27.36 158 LYS B CA 1
ATOM 7513 C C . LYS C 1 158 ? -164.948 -124.434 18.344 1.00 27.36 158 LYS B C 1
ATOM 7514 O O . LYS C 1 158 ? -165.268 -124.903 19.443 1.00 27.36 158 LYS B O 1
ATOM 7520 N N . LYS C 1 159 ? -164.376 -125.174 17.389 1.00 27.10 159 LYS B N 1
ATOM 7521 C CA . LYS C 1 159 ? -164.044 -126.573 17.638 1.00 27.10 159 LYS B CA 1
ATOM 7522 C C . LYS C 1 159 ? -162.933 -126.740 18.663 1.00 27.10 159 LYS B C 1
ATOM 7523 O O . LYS C 1 159 ? -162.839 -127.801 19.283 1.00 27.10 159 LYS B O 1
ATOM 7529 N N . ILE C 1 160 ? -162.077 -125.739 18.843 1.00 28.82 160 ILE B N 1
ATOM 7530 C CA . ILE C 1 160 ? -161.136 -125.802 19.963 1.00 28.82 160 ILE B CA 1
ATOM 7531 C C . ILE C 1 160 ? -161.825 -125.426 21.278 1.00 28.82 160 ILE B C 1
ATOM 7532 O O . ILE C 1 160 ? -161.606 -126.062 22.328 1.00 28.82 160 ILE B O 1
ATOM 7537 N N . SER C 1 161 ? -162.689 -124.407 21.233 1.00 29.05 161 SER B N 1
ATOM 7538 C CA . SER C 1 161 ? -163.298 -123.873 22.446 1.00 29.05 161 SER B CA 1
ATOM 7539 C C . SER C 1 161 ? -164.242 -124.873 23.098 1.00 29.05 161 SER B C 1
ATOM 7540 O O . SER C 1 161 ? -164.297 -124.967 24.329 1.00 29.05 161 SER B O 1
ATOM 7543 N N . ASP C 1 162 ? -164.964 -125.660 22.305 1.00 29.58 162 ASP B N 1
ATOM 7544 C CA . ASP C 1 162 ? -165.856 -126.616 22.948 1.00 29.58 162 ASP B CA 1
ATOM 7545 C C . ASP C 1 162 ? -165.142 -127.885 23.412 1.00 29.58 162 ASP B C 1
ATOM 7546 O O . ASP C 1 162 ? -165.661 -128.564 24.303 1.00 29.58 162 ASP B O 1
ATOM 7551 N N . ILE C 1 163 ? -163.946 -128.183 22.885 1.00 28.32 163 ILE B N 1
ATOM 7552 C CA . ILE C 1 163 ? -163.057 -129.141 23.548 1.00 28.32 163 ILE B CA 1
ATOM 7553 C C . ILE C 1 163 ? -162.721 -128.658 24.948 1.00 28.32 163 ILE B C 1
ATOM 7554 O O . ILE C 1 163 ? -162.780 -129.425 25.919 1.00 28.32 163 ILE B O 1
ATOM 7559 N N . ASN C 1 164 ? -162.366 -127.374 25.067 1.00 29.76 164 ASN B N 1
ATOM 7560 C CA . ASN C 1 164 ? -162.027 -126.825 26.382 1.00 29.76 164 ASN B CA 1
ATOM 7561 C C . ASN C 1 164 ? -163.220 -126.854 27.339 1.00 29.76 164 ASN B C 1
ATOM 7562 O O . ASN C 1 164 ? -163.074 -127.206 28.518 1.00 29.76 164 ASN B O 1
ATOM 7567 N N . VAL C 1 165 ? -164.412 -126.535 26.834 1.00 29.74 165 VAL B N 1
ATOM 7568 C CA . VAL C 1 165 ? -165.616 -126.559 27.664 1.00 29.74 165 VAL B CA 1
ATOM 7569 C C . VAL C 1 165 ? -165.954 -127.982 28.101 1.00 29.74 165 VAL B C 1
ATOM 7570 O O . VAL C 1 165 ? -166.334 -128.216 29.258 1.00 29.74 165 VAL B O 1
ATOM 7574 N N . LEU C 1 166 ? -165.776 -128.958 27.207 1.00 30.90 166 LEU B N 1
ATOM 7575 C CA . LEU C 1 166 ? -166.056 -130.347 27.557 1.00 30.90 166 LEU B CA 1
ATOM 7576 C C . LEU C 1 166 ? -165.068 -130.869 28.594 1.00 30.90 166 LEU B C 1
ATOM 7577 O O . LEU C 1 166 ? -165.459 -131.573 29.535 1.00 30.90 166 LEU B O 1
ATOM 7582 N N . GLU C 1 167 ? -163.791 -130.528 28.451 1.00 31.29 167 GLU B N 1
ATOM 7583 C CA . GLU C 1 167 ? -162.800 -130.987 29.411 1.00 31.29 167 GLU B CA 1
ATOM 7584 C C . GLU C 1 167 ? -162.865 -130.227 30.728 1.00 31.29 167 GLU B C 1
ATOM 7585 O O . GLU C 1 167 ? -162.230 -130.653 31.692 1.00 31.29 167 GLU B O 1
ATOM 7591 N N . GLU C 1 168 ? -163.595 -129.112 30.787 1.00 33.40 168 GLU B N 1
ATOM 7592 C CA . GLU C 1 168 ? -163.945 -128.524 32.079 1.00 33.40 168 GLU B CA 1
ATOM 7593 C C . GLU C 1 168 ? -165.129 -129.238 32.721 1.00 33.40 168 GLU B C 1
ATOM 7594 O O . GLU C 1 168 ? -165.108 -129.530 33.931 1.00 33.40 168 GLU B O 1
ATOM 7600 N N . LYS C 1 169 ? -166.166 -129.525 31.923 1.00 33.16 169 LYS B N 1
ATOM 7601 C CA . LYS C 1 169 ? -167.388 -130.112 32.466 1.00 33.16 169 LYS B CA 1
ATOM 7602 C C . LYS C 1 169 ? -167.155 -131.518 32.993 1.00 33.16 169 LYS B C 1
ATOM 7603 O O . LYS C 1 169 ? -167.585 -131.845 34.106 1.00 33.16 169 LYS B O 1
ATOM 7609 N N . GLU C 1 170 ? -166.449 -132.360 32.245 1.00 33.52 170 GLU B N 1
ATOM 7610 C CA . GLU C 1 170 ? -166.242 -133.716 32.734 1.00 33.52 170 GLU B CA 1
ATOM 7611 C C . GLU C 1 170 ? -164.988 -133.855 33.592 1.00 33.52 170 GLU B C 1
ATOM 7612 O O . GLU C 1 170 ? -164.551 -134.980 33.855 1.00 33.52 170 GLU B O 1
ATOM 7618 N N . MET C 1 171 ? -164.411 -132.742 34.042 1.00 33.40 171 MET B N 1
ATOM 7619 C CA . MET C 1 171 ? -163.498 -132.734 35.177 1.00 33.40 171 MET B CA 1
ATOM 7620 C C . MET C 1 171 ? -164.145 -132.248 36.456 1.00 33.40 171 MET B C 1
ATOM 7621 O O . MET C 1 171 ? -163.703 -132.643 37.534 1.00 33.40 171 MET B O 1
ATOM 7626 N N . ARG C 1 172 ? -165.146 -131.372 36.386 1.00 34.05 172 ARG B N 1
ATOM 7627 C CA . ARG C 1 172 ? -165.884 -131.123 37.622 1.00 34.05 172 ARG B CA 1
ATOM 7628 C C . ARG C 1 172 ? -166.870 -132.248 37.918 1.00 34.05 172 ARG B C 1
ATOM 7629 O O . ARG C 1 172 ? -167.156 -132.528 39.094 1.00 34.05 172 ARG B O 1
ATOM 7637 N N . ALA C 1 173 ? -167.365 -132.921 36.873 1.00 33.13 173 ALA B N 1
ATOM 7638 C CA . ALA C 1 173 ? -168.323 -134.000 37.070 1.00 33.13 173 ALA B CA 1
ATOM 7639 C C . ALA C 1 173 ? -167.685 -135.194 37.757 1.00 33.13 173 ALA B C 1
ATOM 7640 O O . ALA C 1 173 ? -168.332 -135.864 38.566 1.00 33.13 173 ALA B O 1
ATOM 7642 N N . MET C 1 174 ? -166.413 -135.466 37.461 1.00 33.44 174 MET B N 1
ATOM 7643 C CA . MET C 1 174 ? -165.741 -136.612 38.061 1.00 33.44 174 MET B CA 1
ATOM 7644 C C . MET C 1 174 ? -165.414 -136.362 39.521 1.00 33.44 174 MET B C 1
ATOM 7645 O O . MET C 1 174 ? -165.457 -137.294 40.328 1.00 33.44 174 MET B O 1
ATOM 7650 N N . LEU C 1 175 ? -165.157 -135.108 39.891 1.00 31.67 175 LEU B N 1
ATOM 7651 C CA . LEU C 1 175 ? -164.955 -134.775 41.295 1.00 31.67 175 LEU B CA 1
ATOM 7652 C C . LEU C 1 175 ? -166.250 -134.899 42.084 1.00 31.67 175 LEU B C 1
ATOM 7653 O O . LEU C 1 175 ? -166.252 -135.442 43.196 1.00 31.67 175 LEU B O 1
ATOM 7658 N N . VAL C 1 176 ? -167.363 -134.421 41.517 1.00 33.48 176 VAL B N 1
ATOM 7659 C CA . VAL C 1 176 ? -168.657 -134.586 42.179 1.00 33.48 176 VAL B CA 1
ATOM 7660 C C . VAL C 1 176 ? -169.042 -136.066 42.275 1.00 33.48 176 VAL B C 1
ATOM 7661 O O . VAL C 1 176 ? -169.569 -136.517 43.302 1.00 33.48 176 VAL B O 1
ATOM 7665 N N . ASP C 1 177 ? -168.732 -136.853 41.238 1.00 35.43 177 ASP B N 1
ATOM 7666 C CA . ASP C 1 177 ? -169.045 -138.280 41.246 1.00 35.43 177 ASP B CA 1
ATOM 7667 C C . ASP C 1 177 ? -168.213 -139.022 42.285 1.00 35.43 177 ASP B C 1
ATOM 7668 O O . ASP C 1 177 ? -168.726 -139.906 42.982 1.00 35.43 177 ASP B O 1
ATOM 7673 N N . TYR C 1 178 ? -166.936 -138.663 42.415 1.00 34.66 178 TYR B N 1
ATOM 7674 C CA . TYR C 1 178 ? -166.085 -139.276 43.426 1.00 34.66 178 TYR B CA 1
ATOM 7675 C C . TYR C 1 178 ? -166.489 -138.863 44.832 1.00 34.66 178 TYR B C 1
ATOM 7676 O O . TYR C 1 178 ? -166.291 -139.629 45.778 1.00 34.66 178 TYR B O 1
ATOM 7685 N N . SER C 1 179 ? -167.036 -137.659 44.997 1.00 34.11 179 SER B N 1
ATOM 7686 C CA . SER C 1 179 ? -167.506 -137.248 46.315 1.00 34.11 179 SER B CA 1
ATOM 7687 C C . SER C 1 179 ? -168.772 -137.986 46.705 1.00 34.11 179 SER B C 1
ATOM 7688 O O . SER C 1 179 ? -168.941 -138.377 47.864 1.00 34.11 179 SER B O 1
ATOM 7691 N N . LEU C 1 180 ? -169.675 -138.187 45.755 1.00 35.69 180 LEU B N 1
ATOM 7692 C CA . LEU C 1 180 ? -170.981 -138.717 46.112 1.00 35.69 180 LEU B CA 1
ATOM 7693 C C . LEU C 1 180 ? -171.054 -140.238 46.102 1.00 35.69 180 LEU B C 1
ATOM 7694 O O . LEU C 1 180 ? -171.852 -140.805 46.855 1.00 35.69 180 LEU B O 1
ATOM 7699 N N . ASN C 1 181 ? -170.251 -140.927 45.286 1.00 37.07 181 ASN B N 1
ATOM 7700 C CA . ASN C 1 181 ? -170.368 -142.376 45.175 1.00 37.07 181 ASN B CA 1
ATOM 7701 C C . ASN C 1 181 ? -169.166 -143.159 45.682 1.00 37.07 181 ASN B C 1
ATOM 7702 O O . ASN C 1 181 ? -169.304 -144.360 45.932 1.00 37.07 181 ASN B O 1
ATOM 7707 N N . GLN C 1 182 ? -168.006 -142.530 45.828 1.00 37.74 182 GLN B N 1
ATOM 7708 C CA . GLN C 1 182 ? -166.870 -143.104 46.539 1.00 37.74 182 GLN B CA 1
ATOM 7709 C C . GLN C 1 182 ? -166.554 -142.178 47.701 1.00 37.74 182 GLN B C 1
ATOM 7710 O O . GLN C 1 182 ? -167.438 -141.404 48.087 1.00 37.74 182 GLN B O 1
ATOM 7716 N N . LEU C 1 183 ? -165.361 -142.306 48.305 1.00 37.61 183 LEU B N 1
ATOM 7717 C CA . LEU C 1 183 ? -164.946 -141.533 49.480 1.00 37.61 183 LEU B CA 1
ATOM 7718 C C . LEU C 1 183 ? -165.848 -141.835 50.670 1.00 37.61 183 LEU B C 1
ATOM 7719 O O . LEU C 1 183 ? -166.808 -141.107 50.932 1.00 37.61 183 LEU B O 1
ATOM 7724 N N . SER C 1 184 ? -165.616 -142.990 51.302 1.00 40.88 184 SER B N 1
ATOM 7725 C CA . SER C 1 184 ? -166.408 -143.531 52.404 1.00 40.88 184 SER B CA 1
ATOM 7726 C C . SER C 1 184 ? -166.589 -142.572 53.578 1.00 40.88 184 SER B C 1
ATOM 7727 O O . SER C 1 184 ? -165.837 -141.604 53.719 1.00 40.88 184 SER B O 1
ATOM 7730 N N . GLU C 1 185 ? -167.565 -142.887 54.442 1.00 44.87 185 GLU B N 1
ATOM 7731 C CA . GLU C 1 185 ? -168.249 -141.919 55.300 1.00 44.87 185 GLU B CA 1
ATOM 7732 C C . GLU C 1 185 ? -167.332 -141.205 56.287 1.00 44.87 185 GLU B C 1
ATOM 7733 O O . GLU C 1 185 ? -167.640 -140.077 56.687 1.00 44.87 185 GLU B O 1
ATOM 7739 N N . THR C 1 186 ? -166.199 -141.801 56.657 1.00 42.61 186 THR B N 1
ATOM 7740 C CA . THR C 1 186 ? -165.339 -141.195 57.670 1.00 42.61 186 THR B CA 1
ATOM 7741 C C . THR C 1 186 ? -164.633 -139.932 57.191 1.00 42.61 186 THR B C 1
ATOM 7742 O O . THR C 1 186 ? -164.071 -139.210 58.020 1.00 42.61 186 THR B O 1
ATOM 7746 N N . ASN C 1 187 ? -164.658 -139.639 55.893 1.00 39.20 187 ASN B N 1
ATOM 7747 C CA . ASN C 1 187 ? -164.163 -138.379 55.364 1.00 39.20 187 ASN B CA 1
ATOM 7748 C C . ASN C 1 187 ? -165.277 -137.386 55.084 1.00 39.20 187 ASN B C 1
ATOM 7749 O O . ASN C 1 187 ? -164.998 -136.276 54.628 1.00 39.20 187 ASN B O 1
ATOM 7754 N N . VAL C 1 188 ? -166.524 -137.760 55.332 1.00 38.61 188 VAL B N 1
ATOM 7755 C CA . VAL C 1 188 ? -167.664 -136.893 55.075 1.00 38.61 188 VAL B CA 1
ATOM 7756 C C . VAL C 1 188 ? -168.067 -136.230 56.382 1.00 38.61 188 VAL B C 1
ATOM 7757 O O . VAL C 1 188 ? -168.411 -136.912 57.351 1.00 38.61 188 VAL B O 1
ATOM 7761 N N . ARG C 1 189 ? -168.033 -134.906 56.412 1.00 37.92 189 ARG B N 1
ATOM 7762 C CA . ARG C 1 189 ? -168.457 -134.149 57.576 1.00 37.92 189 ARG B CA 1
ATOM 7763 C C . ARG C 1 189 ? -169.793 -133.479 57.294 1.00 37.92 189 ARG B C 1
ATOM 7764 O O . ARG C 1 189 ? -170.093 -133.110 56.157 1.00 37.92 189 ARG B O 1
ATOM 7772 N N . LYS C 1 190 ? -170.600 -133.332 58.337 1.00 42.63 190 LYS B N 1
ATOM 7773 C CA . LYS C 1 190 ? -171.960 -132.830 58.208 1.00 42.63 190 LYS B CA 1
ATOM 7774 C C . LYS C 1 190 ? -172.020 -131.391 58.692 1.00 42.63 190 LYS B C 1
ATOM 7775 O O . LYS C 1 190 ? -171.727 -131.111 59.858 1.00 42.63 190 LYS B O 1
ATOM 7781 N N . ALA C 1 191 ? -172.392 -130.487 57.797 1.00 46.23 191 ALA B N 1
ATOM 7782 C CA . ALA C 1 191 ? -172.768 -129.142 58.185 1.00 46.23 191 ALA B CA 1
ATOM 7783 C C . ALA C 1 191 ? -174.280 -129.070 58.350 1.00 46.23 191 ALA B C 1
ATOM 7784 O O . ALA C 1 191 ? -175.018 -129.970 57.948 1.00 46.23 191 ALA B O 1
ATOM 7786 N N . THR C 1 192 ? -174.746 -127.991 58.967 1.00 49.18 192 THR B N 1
ATOM 7787 C CA . THR C 1 192 ? -176.176 -127.792 59.146 1.00 49.18 192 THR B CA 1
ATOM 7788 C C . THR C 1 192 ? -176.717 -126.613 58.362 1.00 49.18 192 THR B C 1
ATOM 7789 O O . THR C 1 192 ? -177.877 -126.640 57.952 1.00 49.18 192 THR B O 1
ATOM 7793 N N . SER C 1 193 ? -175.898 -125.594 58.134 1.00 48.34 193 SER B N 1
ATOM 7794 C CA . SER C 1 193 ? -176.333 -124.380 57.472 1.00 48.34 193 SER B CA 1
ATOM 7795 C C . SER C 1 193 ? -175.207 -123.899 56.571 1.00 48.34 193 SER B C 1
ATOM 7796 O O . SER C 1 193 ? -174.246 -124.622 56.299 1.00 48.34 193 SER B O 1
ATOM 7799 N N . LYS C 1 194 ? -175.335 -122.670 56.094 1.00 48.09 194 LYS B N 1
ATOM 7800 C CA . LYS C 1 194 ? -174.277 -122.052 55.316 1.00 48.09 194 LYS B CA 1
ATOM 7801 C C . LYS C 1 194 ? -173.296 -121.302 56.205 1.00 48.09 194 LYS B C 1
ATOM 7802 O O . LYS C 1 194 ? -172.183 -120.992 55.769 1.00 48.09 194 LYS B O 1
ATOM 7808 N N . GLU C 1 195 ? -173.672 -121.042 57.457 1.00 50.03 195 GLU B N 1
ATOM 7809 C CA . GLU C 1 195 ? -172.783 -120.337 58.371 1.00 50.03 195 GLU B CA 1
ATOM 7810 C C . GLU C 1 195 ? -171.751 -121.268 58.990 1.00 50.03 195 GLU B C 1
ATOM 7811 O O . GLU C 1 195 ? -170.577 -120.901 59.103 1.00 50.03 195 GLU B O 1
ATOM 7817 N N . ASP C 1 196 ? -172.162 -122.468 59.407 1.00 48.39 196 ASP B N 1
ATOM 7818 C CA . ASP C 1 196 ? -171.217 -123.370 60.054 1.00 48.39 196 ASP B CA 1
ATOM 7819 C C . ASP C 1 196 ? -170.315 -124.090 59.064 1.00 48.39 196 ASP B C 1
ATOM 7820 O O . ASP C 1 196 ? -169.259 -124.582 59.469 1.00 48.39 196 ASP B O 1
ATOM 7825 N N . LEU C 1 197 ? -170.712 -124.171 57.790 1.00 44.59 197 LEU B N 1
ATOM 7826 C CA . LEU C 1 197 ? -169.868 -124.806 56.784 1.00 44.59 197 LEU B CA 1
ATOM 7827 C C . LEU C 1 197 ? -168.578 -124.031 56.571 1.00 44.59 197 LEU B C 1
ATOM 7828 O O . LEU C 1 197 ? -167.524 -124.633 56.353 1.00 44.59 197 LEU B O 1
ATOM 7833 N N . ALA C 1 198 ? -168.629 -122.709 56.666 1.00 43.96 198 ALA B N 1
ATOM 7834 C CA . ALA C 1 198 ? -167.433 -121.903 56.495 1.00 43.96 198 ALA B CA 1
ATOM 7835 C C . ALA C 1 198 ? -166.489 -121.969 57.689 1.00 43.96 198 ALA B C 1
ATOM 7836 O O . ALA C 1 198 ? -165.358 -121.486 57.587 1.00 43.96 198 ALA B O 1
ATOM 7838 N N . SER C 1 199 ? -166.921 -122.541 58.811 1.00 43.63 199 SER B N 1
ATOM 7839 C CA . SER C 1 199 ? -166.018 -122.885 59.899 1.00 43.63 199 SER B CA 1
ATOM 7840 C C . SER C 1 199 ? -165.573 -124.337 59.853 1.00 43.63 199 SER B C 1
ATOM 7841 O O . SER C 1 199 ? -164.460 -124.645 60.290 1.00 43.63 199 SER B O 1
ATOM 7844 N N . LYS C 1 200 ? -166.416 -125.233 59.328 1.00 41.37 200 LYS B N 1
ATOM 7845 C CA . LYS C 1 200 ? -165.986 -126.608 59.090 1.00 41.37 200 LYS B CA 1
ATOM 7846 C C . LYS C 1 200 ? -164.870 -126.664 58.057 1.00 41.37 200 LYS B C 1
ATOM 7847 O O . LYS C 1 200 ? -163.943 -127.470 58.186 1.00 41.37 200 LYS B O 1
ATOM 7853 N N . VAL C 1 201 ? -164.936 -125.808 57.032 1.00 39.73 201 VAL B N 1
ATOM 7854 C CA . VAL C 1 201 ? -163.871 -125.746 56.032 1.00 39.73 201 VAL B CA 1
ATOM 7855 C C . VAL C 1 201 ? -162.580 -125.228 56.654 1.00 39.73 201 VAL B C 1
ATOM 7856 O O . VAL C 1 201 ? -161.495 -125.769 56.405 1.00 39.73 201 VAL B O 1
ATOM 7860 N N . PHE C 1 202 ? -162.681 -124.196 57.495 1.00 41.79 202 PHE B N 1
ATOM 7861 C CA . PHE C 1 202 ? -161.500 -123.644 58.148 1.00 41.79 202 PHE B CA 1
ATOM 7862 C C . PHE C 1 202 ? -160.886 -124.630 59.130 1.00 41.79 202 PHE B C 1
ATOM 7863 O O . PHE C 1 202 ? -159.666 -124.639 59.311 1.00 41.79 202 PHE B O 1
ATOM 7871 N N . GLU C 1 203 ? -161.707 -125.457 59.774 1.00 39.43 203 GLU B N 1
ATOM 7872 C CA . GLU C 1 203 ? -161.166 -126.488 60.650 1.00 39.43 203 GLU B CA 1
ATOM 7873 C C . GLU C 1 203 ? -160.522 -127.608 59.848 1.00 39.43 203 GLU B C 1
ATOM 7874 O O . GLU C 1 203 ? -159.456 -128.109 60.220 1.00 39.43 203 GLU B O 1
ATOM 7880 N N . ALA C 1 204 ? -161.148 -128.003 58.736 1.00 36.71 204 ALA B N 1
ATOM 7881 C CA . ALA C 1 204 ? -160.642 -129.102 57.923 1.00 36.71 204 ALA B CA 1
ATOM 7882 C C . ALA C 1 204 ? -159.339 -128.749 57.224 1.00 36.71 204 ALA B C 1
ATOM 7883 O O . ALA C 1 204 ? -158.505 -129.632 57.003 1.00 36.71 204 ALA B O 1
ATOM 7885 N N . ILE C 1 205 ? -159.145 -127.475 56.875 1.00 36.59 205 ILE B N 1
ATOM 7886 C CA . ILE C 1 205 ? -157.873 -127.041 56.299 1.00 36.59 205 ILE B CA 1
ATOM 7887 C C . ILE C 1 205 ? -156.739 -127.226 57.301 1.00 36.59 205 ILE B C 1
ATOM 7888 O O . ILE C 1 205 ? -155.642 -127.672 56.943 1.00 36.59 205 ILE B O 1
ATOM 7893 N N . LEU C 1 206 ? -157.003 -126.959 58.579 1.00 36.75 206 LEU B N 1
ATOM 7894 C CA . LEU C 1 206 ? -155.998 -127.228 59.600 1.00 36.75 206 LEU B CA 1
ATOM 7895 C C . LEU C 1 206 ? -155.851 -128.717 59.879 1.00 36.75 206 LEU B C 1
ATOM 7896 O O . LEU C 1 206 ? -154.752 -129.169 60.211 1.00 36.75 206 LEU B O 1
ATOM 7901 N N . ASN C 1 207 ? -156.938 -129.488 59.778 1.00 35.29 207 ASN B N 1
ATOM 7902 C CA . ASN C 1 207 ? -156.844 -130.921 60.046 1.00 35.29 207 ASN B CA 1
ATOM 7903 C C . ASN C 1 207 ? -156.077 -131.657 58.961 1.00 35.29 207 ASN B C 1
ATOM 7904 O O . ASN C 1 207 ? -155.488 -132.705 59.234 1.00 35.29 207 ASN B O 1
ATOM 7909 N N . LEU C 1 208 ? -156.069 -131.145 57.734 1.00 32.93 208 LEU B N 1
ATOM 7910 C CA . LEU C 1 208 ? -155.356 -131.843 56.670 1.00 32.93 208 LEU B CA 1
ATOM 7911 C C . LEU C 1 208 ? -153.854 -131.609 56.686 1.00 32.93 208 LEU B C 1
ATOM 7912 O O . LEU C 1 208 ? -153.173 -132.066 55.766 1.00 32.93 208 LEU B O 1
ATOM 7917 N N . GLN C 1 209 ? -153.315 -130.918 57.688 1.00 34.70 209 GLN B N 1
ATOM 7918 C CA . GLN C 1 209 ? -151.899 -130.581 57.721 1.00 34.70 209 GLN B CA 1
ATOM 7919 C C . GLN C 1 209 ? -151.188 -131.226 58.901 1.00 34.70 209 GLN B C 1
ATOM 7920 O O . GLN C 1 209 ? -150.123 -130.761 59.310 1.00 34.70 209 GLN B O 1
ATOM 7926 N N . ASN C 1 210 ? -151.759 -132.287 59.453 1.00 34.68 210 ASN B N 1
ATOM 7927 C CA . ASN C 1 210 ? -151.141 -133.067 60.508 1.00 34.68 210 ASN B CA 1
ATOM 7928 C C . ASN C 1 210 ? -150.817 -134.453 59.975 1.00 34.68 210 ASN B C 1
ATOM 7929 O O . ASN C 1 210 ? -151.448 -134.928 59.029 1.00 34.68 210 ASN B O 1
ATOM 7934 N N . ASN C 1 211 ? -149.821 -135.095 60.577 1.00 33.20 211 ASN B N 1
ATOM 7935 C CA . ASN C 1 211 ? -149.532 -136.483 60.251 1.00 33.20 211 ASN B CA 1
ATOM 7936 C C . ASN C 1 211 ? -150.670 -137.338 60.778 1.00 33.20 211 ASN B C 1
ATOM 7937 O O . ASN C 1 211 ? -150.858 -137.448 61.992 1.00 33.20 211 ASN B O 1
ATOM 7942 N N . SER C 1 212 ? -151.432 -137.947 59.883 1.00 33.43 212 SER B N 1
ATOM 7943 C CA . SER C 1 212 ? -152.586 -138.706 60.325 1.00 33.43 212 SER B CA 1
ATOM 7944 C C . SER C 1 212 ? -152.864 -139.830 59.349 1.00 33.43 212 SER B C 1
ATOM 7945 O O . SER C 1 212 ? -152.858 -139.625 58.135 1.00 33.43 212 SER B O 1
ATOM 7948 N N . ALA C 1 213 ? -153.125 -141.017 59.896 1.00 34.02 213 ALA B N 1
ATOM 7949 C CA . ALA C 1 213 ? -153.523 -142.156 59.085 1.00 34.02 213 ALA B CA 1
ATOM 7950 C C . ALA C 1 213 ? -154.937 -142.021 58.555 1.00 34.02 213 ALA B C 1
ATOM 7951 O O . ALA C 1 213 ? -155.317 -142.772 57.653 1.00 34.02 213 ALA B O 1
ATOM 7953 N N . LYS C 1 214 ? -155.714 -141.083 59.084 1.00 34.98 214 LYS B N 1
ATOM 7954 C CA . LYS C 1 214 ? -157.039 -140.781 58.580 1.00 34.98 214 LYS B CA 1
ATOM 7955 C C . LYS C 1 214 ? -156.938 -139.933 57.315 1.00 34.98 214 LYS B C 1
ATOM 7956 O O . LYS C 1 214 ? -155.861 -139.747 56.739 1.00 34.98 214 LYS B O 1
ATOM 7962 N N . TYR C 1 215 ? -158.101 -139.481 56.842 1.00 34.93 215 TYR B N 1
ATOM 7963 C CA . TYR C 1 215 ? -158.299 -138.450 55.821 1.00 34.93 215 TYR B CA 1
ATOM 7964 C C . TYR C 1 215 ? -157.893 -138.867 54.412 1.00 34.93 215 TYR B C 1
ATOM 7965 O O . TYR C 1 215 ? -158.151 -138.126 53.462 1.00 34.93 215 TYR B O 1
ATOM 7974 N N . ASN C 1 216 ? -157.297 -140.038 54.243 1.00 34.64 216 ASN B N 1
ATOM 7975 C CA . ASN C 1 216 ? -157.000 -140.583 52.930 1.00 34.64 216 ASN B CA 1
ATOM 7976 C C . ASN C 1 216 ? -157.866 -141.812 52.688 1.00 34.64 216 ASN B C 1
ATOM 7977 O O . ASN C 1 216 ? -158.683 -142.198 53.525 1.00 34.64 216 ASN B O 1
ATOM 7982 N N . GLU C 1 217 ? -157.678 -142.435 51.533 1.00 36.42 217 GLU B N 1
ATOM 7983 C CA . GLU C 1 217 ? -158.495 -143.588 51.191 1.00 36.42 217 GLU B CA 1
ATOM 7984 C C . GLU C 1 217 ? -157.619 -144.791 50.886 1.00 36.42 217 GLU B C 1
ATOM 7985 O O . GLU C 1 217 ? -157.794 -145.445 49.858 1.00 36.42 217 GLU B O 1
ATOM 7991 N N . VAL C 1 218 ? -156.667 -145.091 51.770 1.00 36.53 218 VAL B N 1
ATOM 7992 C CA . VAL C 1 218 ? -155.884 -146.303 51.592 1.00 36.53 218 VAL B CA 1
ATOM 7993 C C . VAL C 1 218 ? -156.699 -147.544 51.905 1.00 36.53 218 VAL B C 1
ATOM 7994 O O . VAL C 1 218 ? -156.325 -148.640 51.482 1.00 36.53 218 VAL B O 1
ATOM 7998 N N . HIS C 1 219 ? -157.813 -147.412 52.627 1.00 38.91 219 HIS B N 1
ATOM 7999 C CA . HIS C 1 219 ? -158.725 -148.538 52.754 1.00 38.91 219 HIS B CA 1
ATOM 8000 C C . HIS C 1 219 ? -159.479 -148.798 51.459 1.00 38.91 219 HIS B C 1
ATOM 8001 O O . HIS C 1 219 ? -159.986 -149.906 51.262 1.00 38.91 219 HIS B O 1
ATOM 8008 N N . ARG C 1 220 ? -159.571 -147.802 50.580 1.00 39.63 220 ARG B N 1
ATOM 8009 C CA . ARG C 1 220 ? -160.081 -148.009 49.235 1.00 39.63 220 ARG B CA 1
ATOM 8010 C C . ARG C 1 220 ? -159.030 -148.581 48.299 1.00 39.63 220 ARG B C 1
ATOM 8011 O O . ARG C 1 220 ? -159.379 -149.006 47.195 1.00 39.63 220 ARG B O 1
ATOM 8019 N N . ALA C 1 221 ? -157.764 -148.601 48.705 1.00 37.70 221 ALA B N 1
ATOM 8020 C CA . ALA C 1 221 ? -156.696 -149.137 47.878 1.00 37.70 221 ALA B CA 1
ATOM 8021 C C . ALA C 1 221 ? -156.629 -150.652 48.029 1.00 37.70 221 ALA B C 1
ATOM 8022 O O . ALA C 1 221 ? -157.377 -151.259 48.799 1.00 37.70 221 ALA B O 1
ATOM 8024 N N . SER C 1 222 ? -155.700 -151.274 47.300 1.00 38.06 222 SER B N 1
ATOM 8025 C CA . SER C 1 222 ? -155.710 -152.727 47.164 1.00 38.06 222 SER B CA 1
ATOM 8026 C C . SER C 1 222 ? -155.176 -153.425 48.406 1.00 38.06 222 SER B C 1
ATOM 8027 O O . SER C 1 222 ? -155.779 -154.387 48.890 1.00 38.06 222 SER B O 1
ATOM 8030 N N . GLY C 1 223 ? -154.043 -152.969 48.932 1.00 36.49 223 GLY B N 1
ATOM 8031 C CA . GLY C 1 223 ? -153.435 -153.610 50.078 1.00 36.49 223 GLY B CA 1
ATOM 8032 C C . GLY C 1 223 ? -153.453 -152.819 51.363 1.00 36.49 223 GLY B C 1
ATOM 8033 O O . GLY C 1 223 ? -152.731 -153.182 52.301 1.00 36.49 223 GLY B O 1
ATOM 8034 N N . GLY C 1 224 ? -154.246 -151.760 51.455 1.00 36.67 224 GLY B N 1
ATOM 8035 C CA . GLY C 1 224 ? -154.227 -150.914 52.629 1.00 36.67 224 GLY B CA 1
ATOM 8036 C C . GLY C 1 224 ? -155.319 -151.225 53.626 1.00 36.67 224 GLY B C 1
ATOM 8037 O O . GLY C 1 224 ? -155.648 -150.389 54.472 1.00 36.67 224 GLY B O 1
ATOM 8038 N N . ALA C 1 225 ? -155.896 -152.423 53.536 1.00 37.65 225 ALA B N 1
ATOM 8039 C CA . ALA C 1 225 ? -156.904 -152.821 54.509 1.00 37.65 225 ALA B CA 1
ATOM 8040 C C . ALA C 1 225 ? -156.288 -153.078 55.875 1.00 37.65 225 ALA B C 1
ATOM 8041 O O . ALA C 1 225 ? -156.943 -152.862 56.900 1.00 37.65 225 ALA B O 1
ATOM 8043 N N . ILE C 1 226 ? -155.038 -153.527 55.914 1.00 37.81 226 ILE B N 1
ATOM 8044 C CA . ILE C 1 226 ? -154.333 -153.789 57.160 1.00 37.81 226 ILE B CA 1
ATOM 8045 C C . ILE C 1 226 ? -153.086 -152.912 57.197 1.00 37.81 226 ILE B C 1
ATOM 8046 O O . ILE C 1 226 ? -152.483 -152.625 56.158 1.00 37.81 226 ILE B O 1
ATOM 8051 N N . GLY C 1 227 ? -152.738 -152.433 58.386 1.00 37.01 227 GLY B N 1
ATOM 8052 C CA . GLY C 1 227 ? -151.691 -151.442 58.515 1.00 37.01 227 GLY B CA 1
ATOM 8053 C C . GLY C 1 227 ? -152.247 -150.039 58.435 1.00 37.01 227 GLY B C 1
ATOM 8054 O O . GLY C 1 227 ? -153.454 -149.813 58.327 1.00 37.01 227 GLY B O 1
ATOM 8055 N N . GLN C 1 228 ? -151.344 -149.066 58.494 1.00 34.96 228 GLN B N 1
ATOM 8056 C CA . GLN C 1 228 ? -151.729 -147.667 58.402 1.00 34.96 228 GLN B CA 1
ATOM 8057 C C . GLN C 1 228 ? -150.802 -146.940 57.441 1.00 34.96 228 GLN B C 1
ATOM 8058 O O . GLN C 1 228 ? -149.718 -147.417 57.111 1.00 34.96 228 GLN B O 1
ATOM 8064 N N . TYR C 1 229 ? -151.249 -145.772 56.991 1.00 31.34 229 TYR B N 1
ATOM 8065 C CA . TYR C 1 229 ? -150.455 -144.943 56.094 1.00 31.34 229 TYR B CA 1
ATOM 8066 C C . TYR C 1 229 ? -150.770 -143.486 56.378 1.00 31.34 229 TYR B C 1
ATOM 8067 O O . TYR C 1 229 ? -151.929 -143.079 56.278 1.00 31.34 229 TYR B O 1
ATOM 8076 N N . THR C 1 230 ? -149.750 -142.709 56.724 1.00 31.03 230 THR B N 1
ATOM 8077 C CA . THR C 1 230 ? -149.918 -141.319 57.111 1.00 31.03 230 THR B CA 1
ATOM 8078 C C . THR C 1 230 ? -149.363 -140.386 56.045 1.00 31.03 230 THR B C 1
ATOM 8079 O O . THR C 1 230 ? -148.377 -140.698 55.374 1.00 31.03 230 THR B O 1
ATOM 8083 N N . THR C 1 231 ? -149.998 -139.226 55.911 1.00 32.27 231 THR B N 1
ATOM 8084 C CA . THR C 1 231 ? -149.598 -138.227 54.935 1.00 32.27 231 THR B CA 1
ATOM 8085 C C . THR C 1 231 ? -150.048 -136.858 55.420 1.00 32.27 231 THR B C 1
ATOM 8086 O O . THR C 1 231 ? -150.746 -136.734 56.426 1.00 32.27 231 THR B O 1
ATOM 8090 N N . VAL C 1 232 ? -149.630 -135.820 54.700 1.00 32.81 232 VAL B N 1
ATOM 8091 C CA . VAL C 1 232 ? -149.983 -134.444 55.011 1.00 32.81 232 VAL B CA 1
ATOM 8092 C C . VAL C 1 232 ? -150.383 -133.718 53.735 1.00 32.81 232 VAL B C 1
ATOM 8093 O O . VAL C 1 232 ? -150.403 -134.283 52.645 1.00 32.81 232 VAL B O 1
ATOM 8097 N N . SER C 1 233 ? -150.694 -132.438 53.898 1.00 33.87 233 SER B N 1
ATOM 8098 C CA . SER C 1 233 ? -150.926 -131.514 52.806 1.00 33.87 233 SER B CA 1
ATOM 8099 C C . SER C 1 233 ? -150.165 -130.232 53.109 1.00 33.87 233 SER B C 1
ATOM 8100 O O . SER C 1 233 ? -149.485 -130.122 54.129 1.00 33.87 233 SER B O 1
ATOM 8103 N N . LYS C 1 234 ? -150.266 -129.249 52.222 1.00 38.78 234 LYS B N 1
ATOM 8104 C CA . LYS C 1 234 ? -149.362 -128.114 52.283 1.00 38.78 234 LYS B CA 1
ATOM 8105 C C . LYS C 1 234 ? -150.025 -126.751 52.361 1.00 38.78 234 LYS B C 1
ATOM 8106 O O . LYS C 1 234 ? -149.353 -125.804 52.787 1.00 38.78 234 LYS B O 1
ATOM 8112 N N . LEU C 1 235 ? -151.277 -126.619 51.897 1.00 38.30 235 LEU B N 1
ATOM 8113 C CA . LEU C 1 235 ? -152.069 -125.408 51.633 1.00 38.30 235 LEU B CA 1
ATOM 8114 C C . LEU C 1 235 ? -151.559 -124.671 50.390 1.00 38.30 235 LEU B C 1
ATOM 8115 O O . LEU C 1 235 ? -152.236 -123.785 49.868 1.00 38.30 235 LEU B O 1
ATOM 8120 N N . LYS C 1 236 ? -150.415 -125.062 49.845 1.00 39.55 236 LYS B N 1
ATOM 8121 C CA . LYS C 1 236 ? -150.136 -124.786 48.448 1.00 39.55 236 LYS B CA 1
ATOM 8122 C C . LYS C 1 236 ? -150.546 -125.957 47.577 1.00 39.55 236 LYS B C 1
ATOM 8123 O O . LYS C 1 236 ? -150.286 -125.950 46.371 1.00 39.55 236 LYS B O 1
ATOM 8129 N N . ASP C 1 237 ? -151.192 -126.956 48.174 1.00 37.36 237 ASP B N 1
ATOM 8130 C CA . ASP C 1 237 ? -151.692 -128.118 47.469 1.00 37.36 237 ASP B CA 1
ATOM 8131 C C . ASP C 1 237 ? -153.152 -128.420 47.772 1.00 37.36 237 ASP B C 1
ATOM 8132 O O . ASP C 1 237 ? -153.663 -129.435 47.296 1.00 37.36 237 ASP B O 1
ATOM 8137 N N . ILE C 1 238 ? -153.833 -127.586 48.546 1.00 34.92 238 ILE B N 1
ATOM 8138 C CA . ILE C 1 238 ? -155.205 -127.840 48.965 1.00 34.92 238 ILE B CA 1
ATOM 8139 C C . ILE C 1 238 ? -156.131 -126.981 48.122 1.00 34.92 238 ILE B C 1
ATOM 8140 O O . ILE C 1 238 ? -155.947 -125.763 48.038 1.00 34.92 238 ILE B O 1
ATOM 8145 N N . VAL C 1 239 ? -157.121 -127.605 47.491 1.00 33.26 239 VAL B N 1
ATOM 8146 C CA . VAL C 1 239 ? -158.147 -126.884 46.754 1.00 33.26 239 VAL B CA 1
ATOM 8147 C C . VAL C 1 239 ? -159.497 -127.186 47.394 1.00 33.26 239 VAL B C 1
ATOM 8148 O O . VAL C 1 239 ? -159.694 -128.256 47.979 1.00 33.26 239 VAL B O 1
ATOM 8152 N N . ILE C 1 240 ? -160.398 -126.211 47.348 1.00 33.47 240 ILE B N 1
ATOM 8153 C CA . ILE C 1 240 ? -161.758 -126.354 47.849 1.00 33.47 240 ILE B CA 1
ATOM 8154 C C . ILE C 1 240 ? -162.695 -126.229 46.658 1.00 33.47 240 ILE B C 1
ATOM 8155 O O . ILE C 1 240 ? -162.631 -125.245 45.916 1.00 33.47 240 ILE B O 1
ATOM 8160 N N . LEU C 1 241 ? -163.551 -127.223 46.463 1.00 33.63 241 LEU B N 1
ATOM 8161 C CA . LEU C 1 241 ? -164.466 -127.264 45.327 1.00 33.63 241 LEU B CA 1
ATOM 8162 C C . LEU C 1 241 ? -165.876 -127.000 45.831 1.00 33.63 241 LEU B C 1
ATOM 8163 O O . LEU C 1 241 ? -166.477 -127.859 46.481 1.00 33.63 241 LEU B O 1
ATOM 8168 N N . THR C 1 242 ? -166.409 -125.824 45.523 1.00 36.21 242 THR B N 1
ATOM 8169 C CA . THR C 1 242 ? -167.727 -125.423 45.990 1.00 36.21 242 THR B CA 1
ATOM 8170 C C . THR C 1 242 ? -168.599 -125.031 44.809 1.00 36.21 242 THR B C 1
ATOM 8171 O O . THR C 1 242 ? -168.168 -125.033 43.655 1.00 36.21 242 THR B O 1
ATOM 8175 N N . THR C 1 243 ? -169.840 -124.673 45.123 1.00 38.67 243 THR B N 1
ATOM 8176 C CA . THR C 1 243 ? -170.745 -124.035 44.185 1.00 38.67 243 THR B CA 1
ATOM 8177 C C . THR C 1 243 ? -170.446 -122.543 44.119 1.00 38.67 243 THR B C 1
ATOM 8178 O O . THR C 1 243 ? -169.424 -122.062 44.609 1.00 38.67 243 THR B O 1
ATOM 8182 N N . ASP C 1 244 ? -171.355 -121.787 43.525 1.00 41.14 244 ASP B N 1
ATOM 8183 C CA . ASP C 1 244 ? -171.219 -120.342 43.532 1.00 41.14 244 ASP B CA 1
ATOM 8184 C C . ASP C 1 244 ? -172.027 -119.695 44.645 1.00 41.14 244 ASP B C 1
ATOM 8185 O O . ASP C 1 244 ? -171.669 -118.604 45.106 1.00 41.14 244 ASP B O 1
ATOM 8190 N N . SER C 1 245 ? -173.075 -120.370 45.120 1.00 43.12 245 SER B N 1
ATOM 8191 C CA . SER C 1 245 ? -173.821 -119.907 46.278 1.00 43.12 245 SER B CA 1
ATOM 8192 C C . SER C 1 245 ? -173.001 -119.963 47.558 1.00 43.12 245 SER B C 1
ATOM 8193 O O . SER C 1 245 ? -173.381 -119.325 48.545 1.00 43.12 245 SER B O 1
ATOM 8196 N N . LEU C 1 246 ? -171.900 -120.715 47.578 1.00 42.08 246 LEU B N 1
ATOM 8197 C CA . LEU C 1 246 ? -171.027 -120.718 48.740 1.00 42.08 246 LEU B CA 1
ATOM 8198 C C . LEU C 1 246 ? -169.897 -119.707 48.596 1.00 42.08 246 LEU B C 1
ATOM 8199 O O . LEU C 1 246 ? -169.574 -119.015 49.565 1.00 42.08 246 LEU B O 1
ATOM 8204 N N . LYS C 1 247 ? -169.289 -119.591 47.409 1.00 41.74 247 LYS B N 1
ATOM 8205 C CA . LYS C 1 247 ? -168.184 -118.647 47.243 1.00 41.74 247 LYS B CA 1
ATOM 8206 C C . LYS C 1 247 ? -168.672 -117.204 47.276 1.00 41.74 247 LYS B C 1
ATOM 8207 O O . LYS C 1 247 ? -167.997 -116.330 47.835 1.00 41.74 247 LYS B O 1
ATOM 8213 N N . SER C 1 248 ? -169.847 -116.936 46.697 1.00 43.28 248 SER B N 1
ATOM 8214 C CA . SER C 1 248 ? -170.422 -115.598 46.795 1.00 43.28 248 SER B CA 1
ATOM 8215 C C . SER C 1 248 ? -170.759 -115.256 48.236 1.00 43.28 248 SER B C 1
ATOM 8216 O O . SER C 1 248 ? -170.592 -114.108 48.659 1.00 43.28 248 SER B O 1
ATOM 8219 N N . TYR C 1 249 ? -171.193 -116.257 49.010 1.00 44.71 249 TYR B N 1
ATOM 8220 C CA . TYR C 1 249 ? -171.435 -116.070 50.436 1.00 44.71 249 TYR B CA 1
ATOM 8221 C C . TYR C 1 249 ? -170.151 -115.729 51.173 1.00 44.71 249 TYR B C 1
ATOM 8222 O O . TYR C 1 249 ? -170.130 -114.813 52.003 1.00 44.71 249 TYR B O 1
ATOM 8231 N N . LEU C 1 250 ? -169.075 -116.467 50.881 1.00 42.37 250 LEU B N 1
ATOM 8232 C CA . LEU C 1 250 ? -167.783 -116.208 51.508 1.00 42.37 250 LEU B CA 1
ATOM 8233 C C . LEU C 1 250 ? -167.270 -114.820 51.172 1.00 42.37 250 LEU B C 1
ATOM 8234 O O . LEU C 1 250 ? -166.675 -114.152 52.020 1.00 42.37 250 LEU B O 1
ATOM 8239 N N . LEU C 1 251 ? -167.514 -114.356 49.951 1.00 42.92 251 LEU B N 1
ATOM 8240 C CA . LEU C 1 251 ? -166.999 -113.046 49.582 1.00 42.92 251 LEU B CA 1
ATOM 8241 C C . LEU C 1 251 ? -167.851 -111.908 50.134 1.00 42.92 251 LEU B C 1
ATOM 8242 O O . LEU C 1 251 ? -167.307 -110.857 50.486 1.00 42.92 251 LEU B O 1
ATOM 8247 N N . ASP C 1 252 ? -169.173 -112.067 50.227 1.00 44.34 252 ASP B N 1
ATOM 8248 C CA . ASP C 1 252 ? -169.965 -110.909 50.627 1.00 44.34 252 ASP B CA 1
ATOM 8249 C C . ASP C 1 252 ? -170.322 -110.869 52.106 1.00 44.34 252 ASP B C 1
ATOM 8250 O O . ASP C 1 252 ? -170.485 -109.775 52.652 1.00 44.34 252 ASP B O 1
ATOM 8255 N N . THR C 1 253 ? -170.480 -112.013 52.769 1.00 44.27 253 THR B N 1
ATOM 8256 C CA . THR C 1 253 ? -171.009 -112.030 54.123 1.00 44.27 253 THR B CA 1
ATOM 8257 C C . THR C 1 253 ? -169.975 -112.424 55.165 1.00 44.27 253 THR B C 1
ATOM 8258 O O . THR C 1 253 ? -169.847 -111.742 56.183 1.00 44.27 253 THR B O 1
ATOM 8262 N N . LYS C 1 254 ? -169.214 -113.497 54.944 1.00 43.76 254 LYS B N 1
ATOM 8263 C CA . LYS C 1 254 ? -168.277 -113.908 55.981 1.00 43.76 254 LYS B CA 1
ATOM 8264 C C . LYS C 1 254 ? -167.039 -113.024 56.024 1.00 43.76 254 LYS B C 1
ATOM 8265 O O . LYS C 1 254 ? -166.716 -112.470 57.077 1.00 43.76 254 LYS B O 1
ATOM 8271 N N . ILE C 1 255 ? -166.327 -112.902 54.898 1.00 42.92 255 ILE B N 1
ATOM 8272 C CA . ILE C 1 255 ? -165.069 -112.154 54.869 1.00 42.92 255 ILE B CA 1
ATOM 8273 C C . ILE C 1 255 ? -165.309 -110.675 55.145 1.00 42.92 255 ILE B C 1
ATOM 8274 O O . ILE C 1 255 ? -164.542 -110.035 55.873 1.00 42.92 255 ILE B O 1
ATOM 8279 N N . ALA C 1 256 ? -166.419 -110.136 54.645 1.00 43.18 256 ALA B N 1
ATOM 8280 C CA . ALA C 1 256 ? -166.725 -108.732 54.889 1.00 43.18 256 ALA B CA 1
ATOM 8281 C C . ALA C 1 256 ? -167.093 -108.465 56.346 1.00 43.18 256 ALA B C 1
ATOM 8282 O O . ALA C 1 256 ? -166.872 -107.354 56.837 1.00 43.18 256 ALA B O 1
ATOM 8284 N N . ASN C 1 257 ? -167.660 -109.441 57.044 1.00 42.99 257 ASN B N 1
ATOM 8285 C CA . ASN C 1 257 ? -167.924 -109.306 58.479 1.00 42.99 257 ASN B CA 1
ATOM 8286 C C . ASN C 1 257 ? -166.846 -109.980 59.325 1.00 42.99 257 ASN B C 1
ATOM 8287 O O . ASN C 1 257 ? -167.138 -110.793 60.200 1.00 42.99 257 ASN B O 1
ATOM 8292 N N . THR C 1 258 ? -165.583 -109.653 59.063 1.00 43.11 258 THR B N 1
ATOM 8293 C CA . THR C 1 258 ? -164.454 -110.058 59.895 1.00 43.11 258 THR B CA 1
ATOM 8294 C C . THR C 1 258 ? -163.558 -108.854 60.088 1.00 43.11 258 THR B C 1
ATOM 8295 O O . THR C 1 258 ? -163.233 -108.165 59.121 1.00 43.11 258 THR B O 1
ATOM 8299 N N . PHE C 1 259 ? -163.231 -108.586 61.314 1.00 45.82 259 PHE B N 1
ATOM 8300 C CA . PHE C 1 259 ? -162.322 -107.557 61.591 1.00 45.82 259 PHE B CA 1
ATOM 8301 C C . PHE C 1 259 ? -161.118 -108.476 61.742 1.00 45.82 259 PHE B C 1
ATOM 8302 O O . PHE C 1 259 ? -161.092 -109.377 62.558 1.00 45.82 259 PHE B O 1
ATOM 8310 N N . GLN C 1 260 ? -160.012 -108.070 61.157 1.00 45.29 260 GLN B N 1
ATOM 8311 C CA . GLN C 1 260 ? -158.837 -108.869 61.356 1.00 45.29 260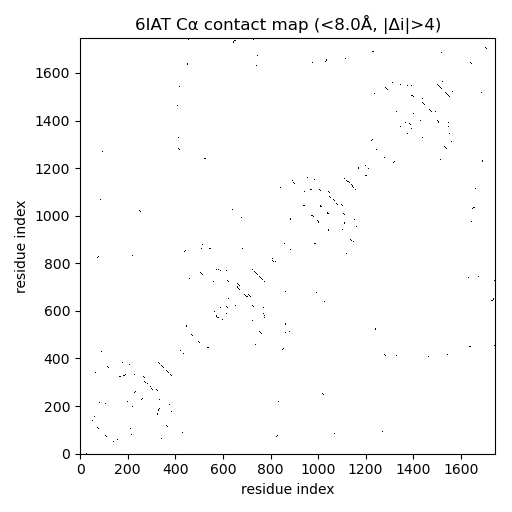 GLN B CA 1
ATOM 8312 C C . GLN C 1 260 ? -158.760 -110.036 60.449 1.00 45.29 260 GLN B C 1
ATOM 8313 O O . GLN C 1 260 ? -158.277 -111.075 60.813 1.00 45.29 260 GLN B O 1
ATOM 8319 N N . ILE C 1 261 ? -159.248 -109.868 59.246 1.00 44.52 261 ILE B N 1
ATOM 8320 C CA . ILE C 1 261 ? -159.202 -110.923 58.277 1.00 44.52 261 ILE B CA 1
ATOM 8321 C C . ILE C 1 261 ? -157.883 -111.081 57.581 1.00 44.52 261 ILE B C 1
ATOM 8322 O O . ILE C 1 261 ? -157.785 -111.941 56.756 1.00 44.52 261 ILE B O 1
ATOM 8327 N N . ALA C 1 262 ? -156.901 -110.229 57.809 1.00 43.78 262 ALA B N 1
ATOM 8328 C CA . ALA C 1 262 ? -155.653 -110.425 57.120 1.00 43.78 262 ALA B CA 1
ATOM 8329 C C . ALA C 1 262 ? -155.084 -111.718 57.556 1.00 43.78 262 ALA B C 1
ATOM 8330 O O . ALA C 1 262 ? -154.902 -111.950 58.708 1.00 43.78 262 ALA B O 1
ATOM 8332 N N . GLY C 1 263 ? -154.752 -112.544 56.601 1.00 43.69 263 GLY B N 1
ATOM 8333 C CA . GLY C 1 263 ? -154.183 -113.835 56.859 1.00 43.69 263 GLY B CA 1
ATOM 8334 C C . GLY C 1 263 ? -155.116 -115.012 56.922 1.00 43.69 263 GLY B C 1
ATOM 8335 O O . GLY C 1 263 ? -154.651 -116.085 56.721 1.00 43.69 263 GLY B O 1
ATOM 8336 N N . ILE C 1 264 ? -156.411 -114.856 57.104 1.00 42.73 264 ILE B N 1
ATOM 8337 C CA . ILE C 1 264 ? -157.250 -116.045 57.138 1.00 42.73 264 ILE B CA 1
ATOM 8338 C C . ILE C 1 264 ? -158.249 -116.255 56.012 1.00 42.73 264 ILE B C 1
ATOM 8339 O O . ILE C 1 264 ? -159.163 -117.031 56.146 1.00 42.73 264 ILE B O 1
ATOM 8344 N N . ASP C 1 265 ? -158.105 -115.557 54.906 1.00 44.59 265 ASP B N 1
ATOM 8345 C CA . ASP C 1 265 ? -159.026 -115.750 53.815 1.00 44.59 265 ASP B CA 1
ATOM 8346 C C . ASP C 1 265 ? -158.456 -116.874 53.007 1.00 44.59 265 ASP B C 1
ATOM 8347 O O . ASP C 1 265 ? -157.315 -116.808 52.592 1.00 44.59 265 ASP B O 1
ATOM 8349 N N . PHE C 1 266 ? -159.245 -117.911 52.776 1.00 41.83 266 PHE B N 1
ATOM 8350 C CA . PHE C 1 266 ? -158.793 -119.051 51.991 1.00 41.83 266 PHE B CA 1
ATOM 8351 C C . PHE C 1 266 ? -159.356 -119.048 50.576 1.00 41.83 266 PHE B C 1
ATOM 8352 O O . PHE C 1 266 ? -159.328 -120.081 49.906 1.00 41.83 266 PHE B O 1
ATOM 8360 N N . THR C 1 267 ? -159.842 -117.910 50.093 1.00 42.23 267 THR B N 1
ATOM 8361 C CA . THR C 1 267 ? -160.530 -117.888 48.809 1.00 42.23 267 THR B CA 1
ATOM 8362 C C . THR C 1 267 ? -159.594 -117.834 47.613 1.00 42.23 267 THR B C 1
ATOM 8363 O O . THR C 1 267 ? -160.074 -117.665 46.490 1.00 42.23 267 THR B O 1
ATOM 8367 N N . ASP C 1 268 ? -158.286 -117.968 47.811 1.00 43.10 268 ASP B N 1
ATOM 8368 C CA . ASP C 1 268 ? -157.368 -118.222 46.712 1.00 43.10 268 ASP B CA 1
ATOM 8369 C C . ASP C 1 268 ? -157.111 -119.710 46.525 1.00 43.10 268 ASP B C 1
ATOM 8370 O O . ASP C 1 268 ? -156.126 -120.092 45.887 1.00 43.10 268 ASP B O 1
ATOM 8375 N N . HIS C 1 269 ? -157.981 -120.554 47.080 1.00 39.39 269 HIS B N 1
ATOM 8376 C CA . HIS C 1 269 ? -157.952 -121.988 46.827 1.00 39.39 269 HIS B CA 1
ATOM 8377 C C . HIS C 1 269 ? -159.353 -122.536 46.604 1.00 39.39 269 HIS B C 1
ATOM 8378 O O . HIS C 1 269 ? -159.565 -123.743 46.747 1.00 39.39 269 HIS B O 1
ATOM 8385 N N . VAL C 1 270 ? -160.312 -121.685 46.266 1.00 36.68 270 VAL B N 1
ATOM 8386 C CA . VAL C 1 270 ? -161.703 -122.079 46.110 1.00 36.68 270 VAL B CA 1
ATOM 8387 C C . VAL C 1 270 ? -162.051 -121.990 44.634 1.00 36.68 270 VAL B C 1
ATOM 8388 O O . VAL C 1 270 ? -162.023 -120.902 44.047 1.00 36.68 270 VAL B O 1
ATOM 8392 N N . ILE C 1 271 ? -162.383 -123.126 44.030 1.00 35.56 271 ILE B N 1
ATOM 8393 C CA . ILE C 1 271 ? -162.904 -123.172 42.671 1.00 35.56 271 ILE B CA 1
ATOM 8394 C C . ILE C 1 271 ? -164.420 -123.245 42.749 1.00 35.56 271 ILE B C 1
ATOM 8395 O O . ILE C 1 271 ? -164.971 -124.104 43.445 1.00 35.56 271 ILE B O 1
ATOM 8400 N N . SER C 1 272 ? -165.097 -122.353 42.035 1.00 36.62 272 SER B N 1
ATOM 8401 C CA . SER C 1 272 ? -166.547 -122.302 42.035 1.00 36.62 272 SER B CA 1
ATOM 8402 C C . SER C 1 272 ? -167.084 -122.513 40.629 1.00 36.62 272 SER B C 1
ATOM 8403 O O . SER C 1 272 ? -166.388 -122.300 39.637 1.00 36.62 272 SER B O 1
ATOM 8406 N N . PHE C 1 273 ? -168.345 -122.922 40.560 1.00 35.62 273 PHE B N 1
ATOM 8407 C CA . PHE C 1 273 ? -169.028 -123.168 39.303 1.00 35.62 273 PHE B CA 1
ATOM 8408 C C . PHE C 1 273 ? -170.459 -122.672 39.424 1.00 35.62 273 PHE B C 1
ATOM 8409 O O . PHE C 1 273 ? -170.942 -122.408 40.523 1.00 35.62 273 PHE B O 1
ATOM 8417 N N . ASP C 1 274 ? -171.135 -122.545 38.280 1.00 37.59 274 ASP B N 1
ATOM 8418 C CA . ASP C 1 274 ? -172.548 -122.181 38.257 1.00 37.59 274 ASP B CA 1
ATOM 8419 C C . ASP C 1 274 ? -173.382 -123.238 38.956 1.00 37.59 274 ASP B C 1
ATOM 8420 O O . ASP C 1 274 ? -173.963 -122.995 40.017 1.00 37.59 274 ASP B O 1
ATOM 8425 N N . ASP C 1 275 ? -173.427 -124.414 38.356 1.00 39.40 275 ASP B N 1
ATOM 8426 C CA . ASP C 1 275 ? -173.974 -125.604 38.972 1.00 39.40 275 ASP B CA 1
ATOM 8427 C C . ASP C 1 275 ? -172.914 -126.690 38.910 1.00 39.40 275 ASP B C 1
ATOM 8428 O O . ASP C 1 275 ? -172.039 -126.670 38.042 1.00 39.40 275 ASP B O 1
ATOM 8433 N N . LEU C 1 276 ? -172.972 -127.616 39.854 1.00 39.11 276 LEU B N 1
ATOM 8434 C CA . LEU C 1 276 ? -172.098 -128.772 39.809 1.00 39.11 276 LEU B CA 1
ATOM 8435 C C . LEU C 1 276 ? -172.772 -129.972 39.173 1.00 39.11 276 LEU B C 1
ATOM 8436 O O . LEU C 1 276 ? -172.185 -131.056 39.141 1.00 39.11 276 LEU B O 1
ATOM 8441 N N . GLY C 1 277 ? -173.975 -129.798 38.641 1.00 40.51 277 GLY B N 1
ATOM 8442 C CA . GLY C 1 277 ? -174.572 -130.850 37.852 1.00 40.51 277 GLY B CA 1
ATOM 8443 C C . GLY C 1 277 ? -175.151 -130.362 36.546 1.00 40.51 277 GLY B C 1
ATOM 8444 O O . GLY C 1 277 ? -176.128 -129.611 36.521 1.00 40.51 277 GLY B O 1
ATOM 8445 N N . GLY C 1 278 ? -174.542 -130.785 35.449 1.00 41.49 278 GLY B N 1
ATOM 8446 C CA . GLY C 1 278 ? -175.128 -130.643 34.137 1.00 41.49 278 GLY B CA 1
ATOM 8447 C C . GLY C 1 278 ? -174.723 -131.836 33.307 1.00 41.49 278 GLY B C 1
ATOM 8448 O O . GLY C 1 278 ? -175.004 -131.915 32.110 1.00 41.49 278 GLY B O 1
ATOM 8449 N N . VAL C 1 279 ? -174.053 -132.776 33.963 1.00 41.14 279 VAL B N 1
ATOM 8450 C CA . VAL C 1 279 ? -173.484 -133.951 33.327 1.00 41.14 279 VAL B CA 1
ATOM 8451 C C . VAL C 1 279 ? -174.260 -135.158 33.822 1.00 41.14 279 VAL B C 1
ATOM 8452 O O . VAL C 1 279 ? -174.557 -135.270 35.016 1.00 41.14 279 VAL B O 1
ATOM 8456 N N . PHE C 1 280 ? -174.591 -136.054 32.906 1.00 43.61 280 PHE B N 1
ATOM 8457 C CA . PHE C 1 280 ? -175.543 -137.117 33.154 1.00 43.61 280 PHE B CA 1
ATOM 8458 C C . PHE C 1 280 ? -174.876 -138.470 32.969 1.00 43.61 280 PHE B C 1
ATOM 8459 O O . PHE C 1 280 ? -173.897 -138.591 32.239 1.00 43.61 280 PHE B O 1
ATOM 8467 N N . LYS C 1 281 ? -175.395 -139.485 33.644 1.00 45.26 281 LYS B N 1
ATOM 8468 C CA . LYS C 1 281 ? -174.906 -140.850 33.499 1.00 45.26 281 LYS B CA 1
ATOM 8469 C C . LYS C 1 281 ? -176.010 -141.730 32.936 1.00 45.26 281 LYS B C 1
ATOM 8470 O O . LYS C 1 281 ? -177.096 -141.262 32.602 1.00 45.26 281 LYS B O 1
ATOM 8476 N N . VAL C 1 282 ? -175.719 -143.022 32.818 1.00 47.58 282 VAL B N 1
ATOM 8477 C CA . VAL C 1 282 ? -176.692 -144.007 32.364 1.00 47.58 282 VAL B CA 1
ATOM 8478 C C . VAL C 1 282 ? -176.676 -145.180 33.331 1.00 47.58 282 VAL B C 1
ATOM 8479 O O . VAL C 1 282 ? -175.623 -145.778 33.567 1.00 47.58 282 VAL B O 1
ATOM 8483 N N . THR C 1 283 ? -177.829 -145.495 33.898 1.00 51.47 283 THR B N 1
ATOM 8484 C CA . THR C 1 283 ? -178.113 -146.820 34.421 1.00 51.47 283 THR B CA 1
ATOM 8485 C C . THR C 1 283 ? -179.163 -147.444 33.515 1.00 51.47 283 THR B C 1
ATOM 8486 O O . THR C 1 283 ? -179.846 -146.726 32.787 1.00 51.47 283 THR B O 1
ATOM 8490 N N . LYS C 1 284 ? -179.272 -148.781 33.544 1.00 53.91 284 LYS B N 1
ATOM 8491 C CA . LYS C 1 284 ? -180.261 -149.539 32.759 1.00 53.91 284 LYS B CA 1
ATOM 8492 C C . LYS C 1 284 ? -180.101 -149.247 31.260 1.00 53.91 284 LYS B C 1
ATOM 8493 O O . LYS C 1 284 ? -180.821 -148.433 30.675 1.00 53.91 284 LYS B O 1
ATOM 8499 N N . GLU C 1 285 ? -179.026 -149.816 30.708 1.00 52.60 285 GLU B N 1
ATOM 8500 C CA . GLU C 1 285 ? -178.602 -149.536 29.338 1.00 52.60 285 GLU B CA 1
ATOM 8501 C C . GLU C 1 285 ? -179.698 -149.824 28.316 1.00 52.60 285 GLU B C 1
ATOM 8502 O O . GLU C 1 285 ? -180.479 -150.768 28.456 1.00 52.60 285 GLU B O 1
ATOM 8508 N N . PHE C 1 286 ? -179.762 -148.977 27.295 1.00 52.04 286 PHE B N 1
ATOM 8509 C CA . PHE C 1 286 ? -180.879 -148.978 26.362 1.00 52.04 286 PHE B CA 1
ATOM 8510 C C . PHE C 1 286 ? -180.383 -148.982 24.922 1.00 52.04 286 PHE B C 1
ATOM 8511 O O . PHE C 1 286 ? -179.190 -149.166 24.674 1.00 52.04 286 PHE B O 1
ATOM 8519 N N . LYS C 1 287 ? -181.292 -148.785 23.973 1.00 52.08 287 LYS B N 1
ATOM 8520 C CA . LYS C 1 287 ? -180.955 -148.624 22.568 1.00 52.08 287 LYS B CA 1
ATOM 8521 C C . LYS C 1 287 ? -181.684 -147.403 22.029 1.00 52.08 287 LYS B C 1
ATOM 8522 O O . LYS C 1 287 ? -182.816 -147.122 22.426 1.00 52.08 287 LYS B O 1
ATOM 8528 N N . LEU C 1 288 ? -181.026 -146.671 21.134 1.00 52.02 288 LEU B N 1
ATOM 8529 C CA . LEU C 1 288 ? -181.653 -145.516 20.498 1.00 52.02 288 LEU B CA 1
ATOM 8530 C C . LEU C 1 288 ? -182.757 -145.997 19.570 1.00 52.02 288 LEU B C 1
ATOM 8531 O O . LEU C 1 288 ? -182.489 -146.640 18.551 1.00 52.02 288 LEU B O 1
ATOM 8536 N N . GLN C 1 289 ? -184.002 -145.690 19.924 1.00 54.79 289 GLN B N 1
ATOM 8537 C CA . GLN C 1 289 ? -185.157 -146.240 19.240 1.00 54.79 289 GLN B CA 1
ATOM 8538 C C . GLN C 1 289 ? -186.078 -145.193 18.634 1.00 54.79 289 GLN B C 1
ATOM 8539 O O . GLN C 1 289 ? -186.976 -145.562 17.870 1.00 54.79 289 GLN B O 1
ATOM 8545 N N . ASN C 1 290 ? -185.878 -143.911 18.923 1.00 54.36 290 ASN B N 1
ATOM 8546 C CA . ASN C 1 290 ? -186.746 -142.856 18.416 1.00 54.36 290 ASN B CA 1
ATOM 8547 C C . ASN C 1 290 ? -185.925 -141.858 17.618 1.00 54.36 290 ASN B C 1
ATOM 8548 O O . ASN C 1 290 ? -184.891 -141.379 18.090 1.00 54.36 290 ASN B O 1
ATOM 8553 N N . GLN C 1 291 ? -186.396 -141.544 16.413 1.00 51.90 291 GLN B N 1
ATOM 8554 C CA . GLN C 1 291 ? -185.673 -140.644 15.527 1.00 51.90 291 GLN B CA 1
ATOM 8555 C C . GLN C 1 291 ? -185.763 -139.193 15.989 1.00 51.90 291 GLN B C 1
ATOM 8556 O O . GLN C 1 291 ? -184.874 -138.392 15.672 1.00 51.90 291 GLN B O 1
ATOM 8562 N N . ASP C 1 292 ? -186.805 -138.850 16.749 1.00 52.56 292 ASP B N 1
ATOM 8563 C CA . ASP C 1 292 ? -186.947 -137.503 17.288 1.00 52.56 292 ASP B CA 1
ATOM 8564 C C . ASP C 1 292 ? -185.891 -137.187 18.343 1.00 52.56 292 ASP B C 1
ATOM 8565 O O . ASP C 1 292 ? -185.594 -136.009 18.568 1.00 52.56 292 ASP B O 1
ATOM 8570 N N . SER C 1 293 ? -185.324 -138.208 18.986 1.00 50.59 293 SER B N 1
ATOM 8571 C CA . SER C 1 293 ? -184.209 -138.006 19.903 1.00 50.59 293 SER B CA 1
ATOM 8572 C C . SER C 1 293 ? -182.867 -138.026 19.192 1.00 50.59 293 SER B C 1
ATOM 8573 O O . SER C 1 293 ? -181.923 -137.383 19.647 1.00 50.59 293 SER B O 1
ATOM 8576 N N . ILE C 1 294 ? -182.766 -138.726 18.064 1.00 48.54 294 ILE B N 1
ATOM 8577 C CA . ILE C 1 294 ? -181.526 -138.696 17.300 1.00 48.54 294 ILE B CA 1
ATOM 8578 C C . ILE C 1 294 ? -181.358 -137.350 16.607 1.00 48.54 294 ILE B C 1
ATOM 8579 O O . ILE C 1 294 ? -180.244 -136.825 16.519 1.00 48.54 294 ILE B O 1
ATOM 8584 N N . ASP C 1 295 ? -182.457 -136.728 16.173 1.00 48.60 295 ASP B N 1
ATOM 8585 C CA . ASP C 1 295 ? -182.329 -135.355 15.693 1.00 48.60 295 ASP B CA 1
ATOM 8586 C C . ASP C 1 295 ? -182.053 -134.355 16.809 1.00 48.60 295 ASP B C 1
ATOM 8587 O O . ASP C 1 295 ? -181.589 -133.251 16.520 1.00 48.60 295 ASP B O 1
ATOM 8592 N N . PHE C 1 296 ? -182.306 -134.716 18.067 1.00 46.00 296 PHE B N 1
ATOM 8593 C CA . PHE C 1 296 ? -181.805 -133.925 19.185 1.00 46.00 296 PHE B CA 1
ATOM 8594 C C . PHE C 1 296 ? -180.304 -134.121 19.356 1.00 46.00 296 PHE B C 1
ATOM 8595 O O . PHE C 1 296 ? -179.583 -133.164 19.644 1.00 46.00 296 PHE B O 1
ATOM 8603 N N . LEU C 1 297 ? -179.830 -135.363 19.196 1.00 43.34 297 LEU B N 1
ATOM 8604 C CA . LEU C 1 297 ? -178.398 -135.655 19.294 1.00 43.34 297 LEU B CA 1
ATOM 8605 C C . LEU C 1 297 ? -177.591 -135.050 18.151 1.00 43.34 297 LEU B C 1
ATOM 8606 O O . LEU C 1 297 ? -176.405 -134.756 18.330 1.00 43.34 297 LEU B O 1
ATOM 8611 N N . ARG C 1 298 ? -178.198 -134.890 16.972 1.00 41.32 298 ARG B N 1
ATOM 8612 C CA . ARG C 1 298 ? -177.487 -134.320 15.829 1.00 41.32 298 ARG B CA 1
ATOM 8613 C C . ARG C 1 298 ? -177.107 -132.872 16.068 1.00 41.32 298 ARG B C 1
ATOM 8614 O O . ARG C 1 298 ? -176.059 -132.421 15.596 1.00 41.32 298 ARG B O 1
ATOM 8622 N N . ALA C 1 299 ? -177.926 -132.138 16.809 1.00 37.65 299 ALA B N 1
ATOM 8623 C CA . ALA C 1 299 ? -177.689 -130.728 17.061 1.00 37.65 299 ALA B CA 1
ATOM 8624 C C . ALA C 1 299 ? -176.702 -130.476 18.186 1.00 37.65 299 ALA B C 1
ATOM 8625 O O . ALA C 1 299 ? -176.606 -129.341 18.658 1.00 37.65 299 ALA B O 1
ATOM 8627 N N . TYR C 1 300 ? -175.989 -131.493 18.649 1.00 36.81 300 TYR B N 1
ATOM 8628 C CA . TYR C 1 300 ? -174.851 -131.301 19.527 1.00 36.81 300 TYR B CA 1
ATOM 8629 C C . TYR C 1 300 ? -173.564 -131.806 18.903 1.00 36.81 300 TYR B C 1
ATOM 8630 O O . TYR C 1 300 ? -172.509 -131.724 19.535 1.00 36.81 300 TYR B O 1
ATOM 8639 N N . GLY C 1 301 ? -173.622 -132.318 17.680 1.00 37.91 301 GLY B N 1
ATOM 8640 C CA . GLY C 1 301 ? -172.447 -132.721 16.943 1.00 37.91 301 GLY B CA 1
ATOM 8641 C C . GLY C 1 301 ? -172.328 -134.203 16.684 1.00 37.91 301 GLY B C 1
ATOM 8642 O O . GLY C 1 301 ? -171.434 -134.602 15.932 1.00 37.91 301 GLY B O 1
ATOM 8643 N N . ASP C 1 302 ? -173.193 -135.034 17.261 1.00 40.28 302 ASP B N 1
ATOM 8644 C CA . ASP C 1 302 ? -173.085 -136.480 17.092 1.00 40.28 302 ASP B CA 1
ATOM 8645 C C . ASP C 1 302 ? -173.562 -136.854 15.695 1.00 40.28 302 ASP B C 1
ATOM 8646 O O . ASP C 1 302 ? -174.766 -136.904 15.433 1.00 40.28 302 ASP B O 1
ATOM 8651 N N . TYR C 1 303 ? -172.621 -137.127 14.803 1.00 37.11 303 TYR B N 1
ATOM 8652 C CA . TYR C 1 303 ? -172.924 -137.565 13.451 1.00 37.11 303 TYR B CA 1
ATOM 8653 C C . TYR C 1 303 ? -172.890 -139.080 13.305 1.00 37.11 303 TYR B C 1
ATOM 8654 O O . TYR C 1 303 ? -173.130 -139.589 12.208 1.00 37.11 303 TYR B O 1
ATOM 8663 N N . GLN C 1 304 ? -172.584 -139.800 14.375 1.00 40.77 304 GLN B N 1
ATOM 8664 C CA . GLN C 1 304 ? -172.417 -141.244 14.308 1.00 40.77 304 GLN B CA 1
ATOM 8665 C C . GLN C 1 304 ? -173.712 -142.010 14.504 1.00 40.77 304 GLN B C 1
ATOM 8666 O O . GLN C 1 304 ? -173.896 -143.063 13.891 1.00 40.77 304 GLN B O 1
ATOM 8672 N N . SER C 1 305 ? -174.594 -141.510 15.360 1.00 44.08 305 SER B N 1
ATOM 8673 C CA . SER C 1 305 ? -175.662 -142.328 15.914 1.00 44.08 305 SER B CA 1
ATOM 8674 C C . SER C 1 305 ? -176.749 -142.622 14.889 1.00 44.08 305 SER B C 1
ATOM 8675 O O . SER C 1 305 ? -177.081 -141.779 14.054 1.00 44.08 305 SER B O 1
ATOM 8678 N N . GLN C 1 306 ? -177.289 -143.838 14.943 1.00 48.49 306 GLN B N 1
ATOM 8679 C CA . GLN C 1 306 ? -178.481 -144.203 14.191 1.00 48.49 306 GLN B CA 1
ATOM 8680 C C . GLN C 1 306 ? -179.420 -145.005 15.081 1.00 48.49 306 GLN B C 1
ATOM 8681 O O . GLN C 1 306 ? -179.178 -145.186 16.275 1.00 48.49 306 GLN B O 1
ATOM 8687 N N . LEU C 1 307 ? -180.507 -145.493 14.485 1.00 52.11 307 LEU B N 1
ATOM 8688 C CA . LEU C 1 307 ? -181.569 -146.152 15.239 1.00 52.11 307 LEU B CA 1
ATOM 8689 C C . LEU C 1 307 ? -181.291 -147.625 15.517 1.00 52.11 307 LEU B C 1
ATOM 8690 O O . LEU C 1 307 ? -182.173 -148.468 15.334 1.00 52.11 307 LEU B O 1
ATOM 8695 N N . GLY C 1 308 ? -180.088 -147.953 15.969 1.00 53.32 308 GLY B N 1
ATOM 8696 C CA . GLY C 1 308 ? -179.830 -149.293 16.449 1.00 53.32 308 GLY B CA 1
ATOM 8697 C C . GLY C 1 308 ? -178.760 -149.319 17.516 1.00 53.32 308 GLY B C 1
ATOM 8698 O O . GLY C 1 308 ? -178.356 -150.388 17.981 1.00 53.32 308 GLY B O 1
ATOM 8699 N N . ASP C 1 309 ? -178.305 -148.142 17.920 1.00 51.41 309 ASP B N 1
ATOM 8700 C CA . ASP C 1 309 ? -177.092 -148.021 18.710 1.00 51.41 309 ASP B CA 1
ATOM 8701 C C . ASP C 1 309 ? -177.423 -148.096 20.189 1.00 51.41 309 ASP B C 1
ATOM 8702 O O . ASP C 1 309 ? -178.332 -147.411 20.664 1.00 51.41 309 ASP B O 1
ATOM 8707 N N . THR C 1 310 ? -176.688 -148.929 20.910 1.00 49.15 310 THR B N 1
ATOM 8708 C CA . THR C 1 310 ? -176.893 -149.074 22.338 1.00 49.15 310 THR B CA 1
ATOM 8709 C C . THR C 1 310 ? -175.975 -148.135 23.109 1.00 49.15 310 THR B C 1
ATOM 8710 O O . THR C 1 310 ? -174.920 -147.722 22.621 1.00 49.15 310 THR B O 1
ATOM 8714 N N . ILE C 1 311 ? -176.415 -147.767 24.308 1.00 46.72 311 ILE B N 1
ATOM 8715 C CA . ILE C 1 311 ? -175.708 -146.821 25.168 1.00 46.72 311 ILE B CA 1
ATOM 8716 C C . ILE C 1 311 ? -175.377 -147.524 26.476 1.00 46.72 311 ILE B C 1
ATOM 8717 O O . ILE C 1 311 ? -176.296 -147.887 27.216 1.00 46.72 311 ILE B O 1
ATOM 8722 N N . PRO C 1 312 ? -174.101 -147.719 26.817 1.00 45.43 312 PRO B N 1
ATOM 8723 C CA . PRO C 1 312 ? -173.756 -148.557 27.975 1.00 45.43 312 PRO B CA 1
ATOM 8724 C C . PRO C 1 312 ? -174.019 -147.906 29.324 1.00 45.43 312 PRO B C 1
ATOM 8725 O O . PRO C 1 312 ? -174.545 -146.795 29.393 1.00 45.43 312 PRO B O 1
ATOM 8729 N N . VAL C 1 313 ? -173.620 -148.577 30.403 1.00 46.28 313 VAL B N 1
ATOM 8730 C CA . VAL C 1 313 ? -174.062 -148.241 31.752 1.00 46.28 313 VAL B CA 1
ATOM 8731 C C . VAL C 1 313 ? -173.117 -147.271 32.443 1.00 46.28 313 VAL B C 1
ATOM 8732 O O . VAL C 1 313 ? -173.109 -147.175 33.675 1.00 46.28 313 VAL B O 1
ATOM 8736 N N . GLY C 1 314 ? -172.303 -146.560 31.677 1.00 44.16 314 GLY B N 1
ATOM 8737 C CA . GLY C 1 314 ? -171.434 -145.573 32.281 1.00 44.16 314 GLY B CA 1
ATOM 8738 C C . GLY C 1 314 ? -171.249 -144.356 31.409 1.00 44.16 314 GLY B C 1
ATOM 8739 O O . GLY C 1 314 ? -170.409 -143.502 31.700 1.00 44.16 314 GLY B O 1
ATOM 8740 N N . ALA C 1 315 ? -172.032 -144.273 30.339 1.00 42.86 315 ALA B N 1
ATOM 8741 C CA . ALA C 1 315 ? -171.848 -143.229 29.343 1.00 42.86 315 ALA B CA 1
ATOM 8742 C C . ALA C 1 315 ? -172.257 -141.872 29.893 1.00 42.86 315 ALA B C 1
ATOM 8743 O O . ALA C 1 315 ? -173.241 -141.751 30.623 1.00 42.86 315 ALA B O 1
ATOM 8745 N N . VAL C 1 316 ? -171.484 -140.848 29.551 1.00 41.74 316 VAL B N 1
ATOM 8746 C CA . VAL C 1 316 ? -171.769 -139.492 29.985 1.00 41.74 316 VAL B CA 1
ATOM 8747 C C . VAL C 1 316 ? -172.143 -138.651 28.774 1.00 41.74 316 VAL B C 1
ATOM 8748 O O . VAL C 1 316 ? -171.806 -138.972 27.632 1.00 41.74 316 VAL B O 1
ATOM 8752 N N . PHE C 1 317 ? -172.859 -137.561 29.030 1.00 42.85 317 PHE B N 1
ATOM 8753 C CA . PHE C 1 317 ? -173.403 -136.759 27.943 1.00 42.85 317 PHE B CA 1
ATOM 8754 C C . PHE C 1 317 ? -172.991 -135.300 27.971 1.00 42.85 317 PHE B C 1
ATOM 8755 O O . PHE C 1 317 ? -172.717 -134.737 26.908 1.00 42.85 317 PHE B O 1
ATOM 8763 N N . THR C 1 318 ? -172.944 -134.680 29.153 1.00 40.81 318 THR B N 1
ATOM 8764 C CA . THR C 1 318 ? -172.648 -133.252 29.362 1.00 40.81 318 THR B CA 1
ATOM 8765 C C . THR C 1 318 ? -173.604 -132.332 28.604 1.00 40.81 318 THR B C 1
ATOM 8766 O O . THR C 1 318 ? -173.225 -131.233 28.200 1.00 40.81 318 THR B O 1
ATOM 8770 N N . TYR C 1 319 ? -174.844 -132.770 28.401 1.00 43.20 319 TYR B N 1
ATOM 8771 C CA . TYR C 1 319 ? -175.931 -131.887 28.006 1.00 43.20 319 TYR B CA 1
ATOM 8772 C C . TYR C 1 319 ? -177.227 -132.494 28.515 1.00 43.20 319 TYR B C 1
ATOM 8773 O O . TYR C 1 319 ? -177.284 -133.682 28.837 1.00 43.20 319 TYR B O 1
ATOM 8782 N N . ASP C 1 320 ? -178.271 -131.670 28.578 1.00 48.66 320 ASP B N 1
ATOM 8783 C CA . ASP C 1 320 ? -179.534 -132.079 29.190 1.00 48.66 320 ASP B CA 1
ATOM 8784 C C . ASP C 1 320 ? -180.244 -133.040 28.248 1.00 48.66 320 ASP B C 1
ATOM 8785 O O . ASP C 1 320 ? -180.965 -132.630 27.336 1.00 48.66 320 ASP B O 1
ATOM 8790 N N . VAL C 1 321 ? -180.039 -134.335 28.478 1.00 49.52 321 VAL B N 1
ATOM 8791 C CA . VAL C 1 321 ? -180.661 -135.370 27.666 1.00 49.52 321 VAL B CA 1
ATOM 8792 C C . VAL C 1 321 ? -181.801 -136.050 28.410 1.00 49.52 321 VAL B C 1
ATOM 8793 O O . VAL C 1 321 ? -182.588 -136.783 27.790 1.00 49.52 321 VAL B O 1
ATOM 8797 N N . SER C 1 322 ? -181.953 -135.788 29.707 1.00 51.05 322 SER B N 1
ATOM 8798 C CA . SER C 1 322 ? -182.906 -136.500 30.547 1.00 51.05 322 SER B CA 1
ATOM 8799 C C . SER C 1 322 ? -184.350 -136.082 30.320 1.00 51.05 322 SER B C 1
ATOM 8800 O O . SER C 1 322 ? -185.246 -136.729 30.868 1.00 51.05 322 SER B O 1
ATOM 8803 N N . LYS C 1 323 ? -184.611 -135.034 29.544 1.00 53.18 323 LYS B N 1
ATOM 8804 C CA . LYS C 1 323 ? -185.977 -134.593 29.310 1.00 53.18 323 LYS B CA 1
ATOM 8805 C C . LYS C 1 323 ? -186.643 -135.310 28.148 1.00 53.18 323 LYS B C 1
ATOM 8806 O O . LYS C 1 323 ? -187.861 -135.188 27.985 1.00 53.18 323 LYS B O 1
ATOM 8812 N N . LEU C 1 324 ? -185.885 -136.048 27.344 1.00 54.91 324 LEU B N 1
ATOM 8813 C CA . LEU C 1 324 ? -186.450 -136.767 26.215 1.00 54.91 324 LEU B CA 1
ATOM 8814 C C . LEU C 1 324 ? -187.300 -137.989 26.515 1.00 54.91 324 LEU B C 1
ATOM 8815 O O . LEU C 1 324 ? -187.132 -138.648 27.541 1.00 54.91 324 LEU B O 1
ATOM 8820 N N . LYS C 1 325 ? -188.199 -138.312 25.589 1.00 59.37 325 LYS B N 1
ATOM 8821 C CA . LYS C 1 325 ? -189.128 -139.415 25.812 1.00 59.37 325 LYS B CA 1
ATOM 8822 C C . LYS C 1 325 ? -188.532 -140.866 25.954 1.00 59.37 325 LYS B C 1
ATOM 8823 O O . LYS C 1 325 ? -189.099 -141.790 26.543 1.00 59.37 325 LYS B O 1
ATOM 8829 N N . GLU C 1 326 ? -187.324 -140.999 25.422 1.00 56.12 326 GLU B N 1
ATOM 8830 C CA . GLU C 1 326 ? -186.556 -142.226 25.543 1.00 56.12 326 GLU B CA 1
ATOM 8831 C C . GLU C 1 326 ? -185.527 -142.427 26.646 1.00 56.12 326 GLU B C 1
ATOM 8832 O O . GLU C 1 326 ? -185.236 -143.568 27.017 1.00 56.12 326 GLU B O 1
ATOM 8838 N N . PHE C 1 327 ? -184.997 -141.337 27.194 1.00 54.35 327 PHE B N 1
ATOM 8839 C CA . PHE C 1 327 ? -183.915 -141.355 28.166 1.00 54.35 327 PHE B CA 1
ATOM 8840 C C . PHE C 1 327 ? -184.397 -141.359 29.610 1.00 54.35 327 PHE B C 1
ATOM 8841 O O . PHE C 1 327 ? -183.581 -141.583 30.509 1.00 54.35 327 PHE B O 1
ATOM 8849 N N . THR C 1 328 ? -185.682 -141.106 29.857 1.00 54.72 328 THR B N 1
ATOM 8850 C CA . THR C 1 328 ? -186.190 -141.037 31.222 1.00 54.72 328 THR B CA 1
ATOM 8851 C C . THR C 1 328 ? -186.185 -142.404 31.890 1.00 54.72 328 THR B C 1
ATOM 8852 O O . THR C 1 328 ? -186.512 -143.419 31.272 1.00 54.72 328 THR B O 1
ATOM 8856 N N . GLY C 1 329 ? -185.819 -142.417 33.169 1.00 53.50 329 GLY B N 1
ATOM 8857 C CA . GLY C 1 329 ? -185.681 -143.637 33.925 1.00 53.50 329 GLY B CA 1
ATOM 8858 C C . GLY C 1 329 ? -184.331 -144.303 33.797 1.00 53.50 329 GLY B C 1
ATOM 8859 O O . GLY C 1 329 ? -183.986 -145.145 34.634 1.00 53.50 329 GLY B O 1
ATOM 8860 N N . ASN C 1 330 ? -183.562 -143.952 32.773 1.00 52.56 330 ASN B N 1
ATOM 8861 C CA . ASN C 1 330 ? -182.235 -144.501 32.565 1.00 52.56 330 ASN B CA 1
ATOM 8862 C C . ASN C 1 330 ? -181.131 -143.540 32.965 1.00 52.56 330 ASN B C 1
ATOM 8863 O O . ASN C 1 330 ? -180.030 -143.975 33.304 1.00 52.56 330 ASN B O 1
ATOM 8868 N N . VAL C 1 331 ? -181.402 -142.246 32.950 1.00 50.23 331 VAL B N 1
ATOM 8869 C CA . VAL C 1 331 ? -180.369 -141.229 33.043 1.00 50.23 331 VAL B CA 1
ATOM 8870 C C . VAL C 1 331 ? -180.426 -140.583 34.420 1.00 50.23 331 VAL B C 1
ATOM 8871 O O . VAL C 1 331 ? -181.473 -140.068 34.832 1.00 50.23 331 VAL B O 1
ATOM 8875 N N . GLU C 1 332 ? -179.301 -140.616 35.131 1.00 49.09 332 GLU B N 1
ATOM 8876 C CA . GLU C 1 332 ? -179.129 -139.951 36.413 1.00 49.09 332 GLU B CA 1
ATOM 8877 C C . GLU C 1 332 ? -178.163 -138.786 36.259 1.00 49.09 332 GLU B C 1
ATOM 8878 O O . GLU C 1 332 ? -177.283 -138.805 35.399 1.00 49.09 332 GLU B O 1
ATOM 8884 N N . GLU C 1 333 ? -178.320 -137.778 37.109 1.00 43.88 333 GLU B N 1
ATOM 8885 C CA . GLU C 1 333 ? -177.508 -136.570 37.048 1.00 43.88 333 GLU B CA 1
ATOM 8886 C C . GLU C 1 333 ? -176.487 -136.559 38.177 1.00 43.88 333 GLU B C 1
ATOM 8887 O O . GLU C 1 333 ? -176.804 -136.904 39.319 1.00 43.88 333 GLU B O 1
ATOM 8893 N N . ILE C 1 334 ? -175.259 -136.157 37.855 1.00 40.39 334 ILE B N 1
ATOM 8894 C CA . ILE C 1 334 ? -174.168 -136.111 38.830 1.00 40.39 334 ILE B CA 1
ATOM 8895 C C . ILE C 1 334 ? -174.253 -134.746 39.504 1.00 40.39 334 ILE B C 1
ATOM 8896 O O . ILE C 1 334 ? -173.690 -133.762 39.035 1.00 40.39 334 ILE B O 1
ATOM 8901 N N . LYS C 1 335 ? -174.952 -134.690 40.632 1.00 42.22 335 LYS B N 1
ATOM 8902 C CA . LYS C 1 335 ? -175.241 -133.412 41.234 1.00 42.22 335 LYS B CA 1
ATOM 8903 C C . LYS C 1 335 ? -175.327 -133.559 42.743 1.00 42.22 335 LYS B C 1
ATOM 8904 O O . LYS C 1 335 ? -175.933 -134.526 43.226 1.00 42.22 335 LYS B O 1
ATOM 8910 N N . PRO C 1 336 ? -174.726 -132.646 43.504 1.00 42.63 336 PRO B N 1
ATOM 8911 C CA . PRO C 1 336 ? -174.905 -132.676 44.958 1.00 42.63 336 PRO B CA 1
ATOM 8912 C C . PRO C 1 336 ? -176.330 -132.318 45.345 1.00 42.63 336 PRO B C 1
ATOM 8913 O O . PRO C 1 336 ? -176.929 -131.387 44.804 1.00 42.63 336 PRO B O 1
ATOM 8917 N N . LYS C 1 337 ? -176.873 -133.078 46.291 1.00 48.49 337 LYS B N 1
ATOM 8918 C CA . LYS C 1 337 ? -178.267 -132.964 46.689 1.00 48.49 337 LYS B CA 1
ATOM 8919 C C . LYS C 1 337 ? -178.483 -131.992 47.845 1.00 48.49 337 LYS B C 1
ATOM 8920 O O . LYS C 1 337 ? -179.518 -132.065 48.520 1.00 48.49 337 LYS B O 1
ATOM 8926 N N . SER C 1 338 ? -177.557 -131.063 48.070 1.00 47.15 338 SER B N 1
ATOM 8927 C CA . SER C 1 338 ? -177.526 -130.367 49.348 1.00 47.15 338 SER B CA 1
ATOM 8928 C C . SER C 1 338 ? -177.552 -128.850 49.239 1.00 47.15 338 SER B C 1
ATOM 8929 O O . SER C 1 338 ? -178.111 -128.184 50.117 1.00 47.15 338 SER B O 1
ATOM 8932 N N . ASP C 1 339 ? -176.891 -128.310 48.207 1.00 46.27 339 ASP B N 1
ATOM 8933 C CA . ASP C 1 339 ? -176.539 -126.903 47.960 1.00 46.27 339 ASP B CA 1
ATOM 8934 C C . ASP C 1 339 ? -175.515 -126.382 48.981 1.00 46.27 339 ASP B C 1
ATOM 8935 O O . ASP C 1 339 ? -175.060 -125.241 48.859 1.00 46.27 339 ASP B O 1
ATOM 8940 N N . LEU C 1 340 ? -175.109 -127.195 49.948 1.00 44.33 340 LEU B N 1
ATOM 8941 C CA . LEU C 1 340 ? -174.056 -126.886 50.912 1.00 44.33 340 LEU B CA 1
ATOM 8942 C C . LEU C 1 340 ? -172.971 -127.922 50.655 1.00 44.33 340 LEU B C 1
ATOM 8943 O O . LEU C 1 340 ? -172.930 -128.974 51.295 1.00 44.33 340 LEU B O 1
ATOM 8948 N N . TYR C 1 341 ? -172.091 -127.613 49.711 1.00 36.79 341 TYR B N 1
ATOM 8949 C CA . TYR C 1 341 ? -171.137 -128.569 49.167 1.00 36.79 341 TYR B CA 1
ATOM 8950 C C . TYR C 1 341 ? -169.772 -127.906 49.132 1.00 36.79 341 TYR B C 1
ATOM 8951 O O . TYR C 1 341 ? -169.570 -126.935 48.398 1.00 36.79 341 TYR B O 1
ATOM 8960 N N . ALA C 1 342 ? -168.839 -128.424 49.920 1.00 34.15 342 ALA B N 1
ATOM 8961 C CA . ALA C 1 342 ? -167.458 -127.961 49.896 1.00 34.15 342 ALA B CA 1
ATOM 8962 C C . ALA C 1 342 ? -166.575 -129.193 49.930 1.00 34.15 342 ALA B C 1
ATOM 8963 O O . ALA C 1 342 ? -166.491 -129.862 50.961 1.00 34.15 342 ALA B O 1
ATOM 8965 N N . PHE C 1 343 ? -165.930 -129.495 48.817 1.00 32.08 343 PHE B N 1
ATOM 8966 C CA . PHE C 1 343 ? -165.126 -130.698 48.681 1.00 32.08 343 PHE B CA 1
ATOM 8967 C C . PHE C 1 343 ? -163.661 -130.285 48.699 1.00 32.08 343 PHE B C 1
ATOM 8968 O O . PHE C 1 343 ? -163.136 -129.773 47.709 1.00 32.08 343 PHE B O 1
ATOM 8976 N N . ILE C 1 344 ? -163.010 -130.521 49.833 1.00 31.91 344 ILE B N 1
ATOM 8977 C CA . ILE C 1 344 ? -161.638 -130.090 50.067 1.00 31.91 344 ILE B CA 1
ATOM 8978 C C . ILE C 1 344 ? -160.706 -131.225 49.678 1.00 31.91 344 ILE B C 1
ATOM 8979 O O . ILE C 1 344 ? -160.797 -132.327 50.224 1.00 31.91 344 ILE B O 1
ATOM 8984 N N . LEU C 1 345 ? -159.805 -130.950 48.747 1.00 32.07 345 LEU B N 1
ATOM 8985 C CA . LEU C 1 345 ? -158.911 -131.933 48.160 1.00 32.07 345 LEU B CA 1
ATOM 8986 C C . LEU C 1 345 ? -157.463 -131.672 48.525 1.00 32.07 345 LEU B C 1
ATOM 8987 O O . LEU C 1 345 ? -157.102 -130.660 49.124 1.00 32.07 345 LEU B O 1
ATOM 8992 N N . ASP C 1 346 ? -156.640 -132.633 48.145 1.00 34.42 346 ASP B N 1
ATOM 8993 C CA . ASP C 1 346 ? -155.241 -132.414 47.846 1.00 34.42 346 ASP B CA 1
ATOM 8994 C C . ASP C 1 346 ? -155.130 -132.386 46.329 1.00 34.42 346 ASP B C 1
ATOM 8995 O O . ASP C 1 346 ? -155.720 -133.229 45.650 1.00 34.42 346 ASP B O 1
ATOM 9000 N N . ILE C 1 347 ? -154.396 -131.404 45.795 1.00 35.13 347 ILE B N 1
ATOM 9001 C CA . ILE C 1 347 ? -154.357 -131.219 44.346 1.00 35.13 347 ILE B CA 1
ATOM 9002 C C . ILE C 1 347 ? -153.582 -132.341 43.665 1.00 35.13 347 ILE B C 1
ATOM 9003 O O . ILE C 1 347 ? -153.784 -132.600 42.478 1.00 35.13 347 ILE B O 1
ATOM 9008 N N . ASN C 1 348 ? -152.739 -133.059 44.401 1.00 34.83 348 ASN B N 1
ATOM 9009 C CA . ASN C 1 348 ? -152.022 -134.192 43.843 1.00 34.83 348 ASN B CA 1
ATOM 9010 C C . ASN C 1 348 ? -152.892 -135.425 43.684 1.00 34.83 348 ASN B C 1
ATOM 9011 O O . ASN C 1 348 ? -152.463 -136.381 43.034 1.00 34.83 348 ASN B O 1
ATOM 9016 N N . SER C 1 349 ? -154.092 -135.432 44.265 1.00 32.54 349 SER B N 1
ATOM 9017 C CA . SER C 1 349 ? -154.950 -136.605 44.172 1.00 32.54 349 SER B CA 1
ATOM 9018 C C . SER C 1 349 ? -155.560 -136.733 42.791 1.00 32.54 349 SER B C 1
ATOM 9019 O O . SER C 1 349 ? -155.787 -137.848 42.317 1.00 32.54 349 SER B O 1
ATOM 9022 N N . ILE C 1 350 ? -155.848 -135.604 42.149 1.00 32.73 350 ILE B N 1
ATOM 9023 C CA . ILE C 1 350 ? -156.251 -135.598 40.751 1.00 32.73 350 ILE B CA 1
ATOM 9024 C C . ILE C 1 350 ? -155.087 -136.090 39.902 1.00 32.73 350 ILE B C 1
ATOM 9025 O O . ILE C 1 350 ? -153.920 -135.870 40.240 1.00 32.73 350 ILE B O 1
ATOM 9030 N N . LYS C 1 351 ? -155.387 -136.828 38.841 1.00 33.16 351 LYS B N 1
ATOM 9031 C CA . LYS C 1 351 ? -154.458 -136.965 37.731 1.00 33.16 351 LYS B CA 1
ATOM 9032 C C . LYS C 1 351 ? -155.239 -136.765 36.446 1.00 33.16 351 LYS B C 1
ATOM 9033 O O . LYS C 1 351 ? -156.348 -137.283 36.295 1.00 33.16 351 LYS B O 1
ATOM 9039 N N . TYR C 1 352 ? -154.687 -135.950 35.560 1.00 32.53 352 TYR B N 1
ATOM 9040 C CA . TYR C 1 352 ? -155.363 -135.552 34.331 1.00 32.53 352 TYR B CA 1
ATOM 9041 C C . TYR C 1 352 ? -154.270 -135.349 33.290 1.00 32.53 352 TYR B C 1
ATOM 9042 O O . TYR C 1 352 ? -153.676 -134.277 33.199 1.00 32.53 352 TYR B O 1
ATOM 9051 N N . LYS C 1 353 ? -154.011 -136.393 32.519 1.00 32.71 353 LYS B N 1
ATOM 9052 C CA . LYS C 1 353 ? -152.974 -136.364 31.505 1.00 32.71 353 LYS B CA 1
ATOM 9053 C C . LYS C 1 353 ? -153.589 -136.522 30.124 1.00 32.71 353 LYS B C 1
ATOM 9054 O O . LYS C 1 353 ? -154.412 -137.410 29.898 1.00 32.71 353 LYS B O 1
ATOM 9060 N N . ARG C 1 354 ? -153.229 -135.612 29.228 1.00 32.04 354 ARG B N 1
ATOM 9061 C CA . ARG C 1 354 ? -153.761 -135.543 27.882 1.00 32.04 354 ARG B CA 1
ATOM 9062 C C . ARG C 1 354 ? -152.813 -136.207 26.900 1.00 32.04 354 ARG B C 1
ATOM 9063 O O . ARG C 1 354 ? -151.735 -136.683 27.249 1.00 32.04 354 ARG B O 1
ATOM 9071 N N . TYR C 1 355 ? -153.219 -136.211 25.638 1.00 33.95 355 TYR B N 1
ATOM 9072 C CA . TYR C 1 355 ? -152.323 -136.567 24.546 1.00 33.95 355 TYR B CA 1
ATOM 9073 C C . TYR C 1 355 ? -152.765 -135.778 23.326 1.00 33.95 355 TYR B C 1
ATOM 9074 O O . TYR C 1 355 ? -153.784 -136.103 22.716 1.00 33.95 355 TYR B O 1
ATOM 9083 N N . THR C 1 356 ? -152.016 -134.737 22.982 1.00 35.88 356 THR B N 1
ATOM 9084 C CA . THR C 1 356 ? -152.445 -133.788 21.965 1.00 35.88 356 THR B CA 1
ATOM 9085 C C . THR C 1 356 ? -151.420 -133.646 20.850 1.00 35.88 356 THR B C 1
ATOM 9086 O O . THR C 1 356 ? -151.291 -132.570 20.265 1.00 35.88 356 THR B O 1
ATOM 9090 N N . LYS C 1 357 ? -150.683 -134.708 20.531 1.00 37.66 357 LYS B N 1
ATOM 9091 C CA . LYS C 1 357 ? -149.603 -134.554 19.562 1.00 37.66 357 LYS B CA 1
ATOM 9092 C C . LYS C 1 357 ? -150.116 -134.592 18.130 1.00 37.66 357 LYS B C 1
ATOM 9093 O O . LYS C 1 357 ? -150.027 -133.599 17.403 1.00 37.66 357 LYS B O 1
ATOM 9099 N N . GLY C 1 358 ? -150.671 -135.713 17.705 1.00 34.95 358 GLY B N 1
ATOM 9100 C CA . GLY C 1 358 ? -151.162 -135.761 16.346 1.00 34.95 358 GLY B CA 1
ATOM 9101 C C . GLY C 1 358 ? -152.630 -135.416 16.269 1.00 34.95 358 GLY B C 1
ATOM 9102 O O . GLY C 1 358 ? -153.422 -136.205 15.752 1.00 34.95 358 GLY B O 1
ATOM 9103 N N . MET C 1 359 ? -153.016 -134.245 16.773 1.00 33.72 359 MET B N 1
ATOM 9104 C CA . MET C 1 359 ? -154.430 -133.970 16.966 1.00 33.72 359 MET B CA 1
ATOM 9105 C C . MET C 1 359 ? -155.073 -133.217 15.817 1.00 33.72 359 MET B C 1
ATOM 9106 O O . MET C 1 359 ? -156.299 -133.170 15.753 1.00 33.72 359 MET B O 1
ATOM 9111 N N . LEU C 1 360 ? -154.306 -132.628 14.916 1.00 32.34 360 LEU B N 1
ATOM 9112 C CA . LEU C 1 360 ? -154.867 -132.033 13.707 1.00 32.34 360 LEU B CA 1
ATOM 9113 C C . LEU C 1 360 ? -154.588 -132.988 12.557 1.00 32.34 360 LEU B C 1
ATOM 9114 O O . LEU C 1 360 ? -153.455 -133.097 12.083 1.00 32.34 360 LEU B O 1
ATOM 9119 N N . LYS C 1 361 ? -155.614 -133.676 12.120 1.00 31.73 361 LYS B N 1
ATOM 9120 C CA . LYS C 1 361 ? -155.428 -134.713 11.126 1.00 31.73 361 LYS B CA 1
ATOM 9121 C C . LYS C 1 361 ? -155.271 -134.103 9.736 1.00 31.73 361 LYS B C 1
ATOM 9122 O O . LYS C 1 361 ? -155.801 -133.024 9.468 1.00 31.73 361 LYS B O 1
ATOM 9128 N N . PRO C 1 362 ? -154.512 -134.757 8.853 1.00 31.89 362 PRO B N 1
ATOM 9129 C CA . PRO C 1 362 ? -154.415 -134.285 7.473 1.00 31.89 362 PRO B CA 1
ATOM 9130 C C . PRO C 1 362 ? -155.754 -134.393 6.769 1.00 31.89 362 PRO B C 1
ATOM 9131 O O . PRO C 1 362 ? -156.418 -135.438 6.832 1.00 31.89 362 PRO B O 1
ATOM 9135 N N . PRO C 1 363 ? -156.191 -133.320 6.115 1.00 29.67 363 PRO B N 1
ATOM 9136 C CA . PRO C 1 363 ? -157.586 -133.234 5.687 1.00 29.67 363 PRO B CA 1
ATOM 9137 C C . PRO C 1 363 ? -157.868 -134.109 4.482 1.00 29.67 363 PRO B C 1
ATOM 9138 O O . PRO C 1 363 ? -156.995 -134.375 3.655 1.00 29.67 363 PRO B O 1
ATOM 9142 N N . PHE C 1 364 ? -159.110 -134.561 4.398 1.00 30.62 364 PHE B N 1
ATOM 9143 C CA . PHE C 1 364 ? -159.604 -135.280 3.236 1.00 30.62 364 PHE B CA 1
ATOM 9144 C C . PHE C 1 364 ? -160.307 -134.276 2.343 1.00 30.62 364 PHE B C 1
ATOM 9145 O O . PHE C 1 364 ? -161.306 -133.679 2.748 1.00 30.62 364 PHE B O 1
ATOM 9153 N N . HIS C 1 365 ? -159.793 -134.098 1.129 1.00 31.71 365 HIS B N 1
ATOM 9154 C CA . HIS C 1 365 ? -160.162 -132.920 0.360 1.00 31.71 365 HIS B CA 1
ATOM 9155 C C . HIS C 1 365 ? -161.493 -133.077 -0.359 1.00 31.71 365 HIS B C 1
ATOM 9156 O O . HIS C 1 365 ? -162.263 -132.115 -0.424 1.00 31.71 365 HIS B O 1
ATOM 9163 N N . ASN C 1 366 ? -161.770 -134.267 -0.912 1.00 31.85 366 ASN B N 1
ATOM 9164 C CA . ASN C 1 366 ? -162.976 -134.629 -1.666 1.00 31.85 366 ASN B CA 1
ATOM 9165 C C . ASN C 1 366 ? -163.244 -133.645 -2.802 1.00 31.85 366 ASN B C 1
ATOM 9166 O O . ASN C 1 366 ? -164.200 -132.869 -2.722 1.00 31.85 366 ASN B O 1
ATOM 9171 N N . PRO C 1 367 ? -162.442 -133.630 -3.866 1.00 31.69 367 PRO B N 1
ATOM 9172 C CA . PRO C 1 367 ? -162.533 -132.543 -4.844 1.00 31.69 367 PRO B CA 1
ATOM 9173 C C . PRO C 1 367 ? -163.652 -132.679 -5.861 1.00 31.69 367 PRO B C 1
ATOM 9174 O O . PRO C 1 367 ? -163.703 -131.868 -6.789 1.00 31.69 367 PRO B O 1
ATOM 9178 N N . GLU C 1 368 ? -164.547 -133.660 -5.729 1.00 34.54 368 GLU B N 1
ATOM 9179 C CA . GLU C 1 368 ? -165.701 -133.680 -6.611 1.00 34.54 368 GLU B CA 1
ATOM 9180 C C . GLU C 1 368 ? -166.703 -132.613 -6.200 1.00 34.54 368 GLU B C 1
ATOM 9181 O O . GLU C 1 368 ? -167.331 -131.979 -7.052 1.00 34.54 368 GLU B O 1
ATOM 9187 N N . PHE C 1 369 ? -166.863 -132.395 -4.902 1.00 35.23 369 PHE B N 1
ATOM 9188 C CA . PHE C 1 369 ? -167.665 -131.289 -4.413 1.00 35.23 369 PHE B CA 1
ATOM 9189 C C . PHE C 1 369 ? -166.817 -130.143 -3.882 1.00 35.23 369 PHE B C 1
ATOM 9190 O O . PHE C 1 369 ? -167.374 -129.093 -3.545 1.00 35.23 369 PHE B O 1
ATOM 9198 N N . ASP C 1 370 ? -165.492 -130.318 -3.846 1.00 34.76 370 ASP B N 1
ATOM 9199 C CA . ASP C 1 370 ? -164.509 -129.396 -3.271 1.00 34.76 370 ASP B CA 1
ATOM 9200 C C . ASP C 1 370 ? -164.892 -129.028 -1.833 1.00 34.76 370 ASP B C 1
ATOM 9201 O O . ASP C 1 370 ? -165.023 -127.862 -1.464 1.00 34.76 370 ASP B O 1
ATOM 9206 N N . GLU C 1 371 ? -165.068 -130.073 -1.028 1.00 33.17 371 GLU B N 1
ATOM 9207 C CA . GLU C 1 371 ? -165.465 -129.922 0.371 1.00 33.17 371 GLU B CA 1
ATOM 9208 C C . GLU C 1 371 ? -164.426 -130.621 1.249 1.00 33.17 371 GLU B C 1
ATOM 9209 O O . GLU C 1 371 ? -164.434 -131.841 1.440 1.00 33.17 371 GLU B O 1
ATOM 9215 N N . VAL C 1 372 ? -163.496 -129.833 1.767 1.00 28.70 372 VAL B N 1
ATOM 9216 C CA . VAL C 1 372 ? -162.456 -130.396 2.609 1.00 28.70 372 VAL B CA 1
ATOM 9217 C C . VAL C 1 372 ? -163.083 -130.728 3.954 1.00 28.70 372 VAL B C 1
ATOM 9218 O O . VAL C 1 372 ? -164.143 -130.207 4.313 1.00 28.70 372 VAL B O 1
ATOM 9222 N N . THR C 1 373 ? -162.473 -131.650 4.682 1.00 26.83 373 THR B N 1
ATOM 9223 C CA . THR C 1 373 ? -163.000 -132.071 5.966 1.00 26.83 373 THR B CA 1
ATOM 9224 C C . THR C 1 373 ? -161.840 -132.171 6.933 1.00 26.83 373 THR B C 1
ATOM 9225 O O . THR C 1 373 ? -160.795 -132.727 6.592 1.00 26.83 373 THR B O 1
ATOM 9229 N N . HIS C 1 374 ? -162.015 -131.618 8.121 1.00 26.70 374 HIS B N 1
ATOM 9230 C CA . HIS C 1 374 ? -160.988 -131.620 9.143 1.00 26.70 374 HIS B CA 1
ATOM 9231 C C . HIS C 1 374 ? -161.464 -132.458 10.315 1.00 26.70 374 HIS B C 1
ATOM 9232 O O . HIS C 1 374 ? -162.655 -132.505 10.608 1.00 26.70 374 HIS B O 1
ATOM 9239 N N . TRP C 1 375 ? -160.528 -133.125 10.976 1.00 27.57 375 TRP B N 1
ATOM 9240 C CA . TRP C 1 375 ? -160.817 -133.919 12.156 1.00 27.57 375 TRP B CA 1
ATOM 9241 C C . TRP C 1 375 ? -159.886 -133.497 13.277 1.00 27.57 375 TRP B C 1
ATOM 9242 O O . TRP C 1 375 ? -158.814 -132.942 13.042 1.00 27.57 375 TRP B O 1
ATOM 9253 N N . ILE C 1 376 ? -160.310 -133.759 14.508 1.00 26.65 376 ILE B N 1
ATOM 9254 C CA . ILE C 1 376 ? -159.530 -133.449 15.701 1.00 26.65 376 ILE B CA 1
ATOM 9255 C C . ILE C 1 376 ? -159.623 -134.640 16.644 1.00 26.65 376 ILE B C 1
ATOM 9256 O O . ILE C 1 376 ? -160.724 -135.107 16.940 1.00 26.65 376 ILE B O 1
ATOM 9261 N N . HIS C 1 377 ? -158.477 -135.138 17.113 1.00 28.97 377 HIS B N 1
ATOM 9262 C CA . HIS C 1 377 ? -158.419 -136.323 17.964 1.00 28.97 377 HIS B CA 1
ATOM 9263 C C . HIS C 1 377 ? -157.493 -136.079 19.138 1.00 28.97 377 HIS B C 1
ATOM 9264 O O . HIS C 1 377 ? -156.287 -135.913 18.948 1.00 28.97 377 HIS B O 1
ATOM 9271 N N . TYR C 1 378 ? -158.032 -136.125 20.346 1.00 29.54 378 TYR B N 1
ATOM 9272 C CA . TYR C 1 378 ? -157.209 -136.026 21.538 1.00 29.54 378 TYR B CA 1
ATOM 9273 C C . TYR C 1 378 ? -157.574 -137.143 22.501 1.00 29.54 378 TYR B C 1
ATOM 9274 O O . TYR C 1 378 ? -158.740 -137.525 22.612 1.00 29.54 378 TYR B O 1
ATOM 9283 N N . TYR C 1 379 ? -156.565 -137.666 23.184 1.00 30.90 379 TYR B N 1
ATOM 9284 C CA . TYR C 1 379 ? -156.728 -138.701 24.194 1.00 30.90 379 TYR B CA 1
ATOM 9285 C C . TYR C 1 379 ? -156.602 -138.064 25.567 1.00 30.90 379 TYR B C 1
ATOM 9286 O O . TYR C 1 379 ? -155.635 -137.346 25.827 1.00 30.90 379 TYR B O 1
ATOM 9295 N N . SER C 1 380 ? -157.570 -138.319 26.440 1.00 29.79 380 SER B N 1
ATOM 9296 C CA . SER C 1 380 ? -157.584 -137.710 27.761 1.00 29.79 380 SER B CA 1
ATOM 9297 C C . SER C 1 380 ? -157.844 -138.769 28.817 1.00 29.79 380 SER B C 1
ATOM 9298 O O . SER C 1 380 ? -158.794 -139.547 28.701 1.00 29.79 380 SER B O 1
ATOM 9301 N N . PHE C 1 381 ? -157.012 -138.777 29.850 1.00 30.85 381 PHE B N 1
ATOM 9302 C CA . PHE C 1 381 ? -157.138 -139.693 30.971 1.00 30.85 381 PHE B CA 1
ATOM 9303 C C . PHE C 1 381 ? -157.518 -138.908 32.216 1.00 30.85 381 PHE B C 1
ATOM 9304 O O . PHE C 1 381 ? -156.899 -137.886 32.517 1.00 30.85 381 PHE B O 1
ATOM 9312 N N . LYS C 1 382 ? -158.532 -139.379 32.937 1.00 30.83 382 LYS B N 1
ATOM 9313 C CA . LYS C 1 382 ? -159.017 -138.709 34.138 1.00 30.83 382 LYS B CA 1
ATOM 9314 C C . LYS C 1 382 ? -159.177 -139.737 35.245 1.00 30.83 382 LYS B C 1
ATOM 9315 O O . LYS C 1 382 ? -159.923 -140.708 35.087 1.00 30.83 382 LYS B O 1
ATOM 9321 N N . ALA C 1 383 ? -158.497 -139.514 36.365 1.00 31.06 383 ALA B N 1
ATOM 9322 C CA . ALA C 1 383 ? -158.591 -140.408 37.509 1.00 31.06 383 ALA B CA 1
ATOM 9323 C C . ALA C 1 383 ? -158.274 -139.621 38.770 1.00 31.06 383 ALA B C 1
ATOM 9324 O O . ALA C 1 383 ? -157.820 -138.475 38.711 1.00 31.06 383 ALA B O 1
ATOM 9326 N N . ILE C 1 384 ? -158.534 -140.250 39.918 1.00 31.73 384 ILE B N 1
ATOM 9327 C CA . ILE C 1 384 ? -158.322 -139.642 41.226 1.00 31.73 384 ILE B CA 1
ATOM 9328 C C . ILE C 1 384 ? -157.587 -140.623 42.126 1.00 31.73 384 ILE B C 1
ATOM 9329 O O . ILE C 1 384 ? -158.028 -141.763 42.298 1.00 31.73 384 ILE B O 1
ATOM 9334 N N . SER C 1 385 ? -156.482 -140.175 42.707 1.00 33.23 385 SER B N 1
ATOM 9335 C CA . SER C 1 385 ? -155.686 -141.015 43.590 1.00 33.23 385 SER B CA 1
ATOM 9336 C C . SER C 1 385 ? -156.347 -141.130 44.954 1.00 33.23 385 SER B C 1
ATOM 9337 O O . SER C 1 385 ? -156.846 -140.136 45.481 1.00 33.23 385 SER B O 1
ATOM 9340 N N . PRO C 1 386 ? -156.368 -142.316 45.555 1.00 32.63 386 PRO B N 1
ATOM 9341 C CA . PRO C 1 386 ? -156.856 -142.465 46.932 1.00 32.63 386 PRO B CA 1
ATOM 9342 C C . PRO C 1 386 ? -155.810 -142.227 48.007 1.00 32.63 386 PRO B C 1
ATOM 9343 O O . PRO C 1 386 ? -156.127 -142.384 49.187 1.00 32.63 386 PRO B O 1
ATOM 9347 N N . PHE C 1 387 ? -154.574 -141.883 47.653 1.00 32.19 387 PHE B N 1
ATOM 9348 C CA . PHE C 1 387 ? -153.493 -141.847 48.621 1.00 32.19 387 PHE B CA 1
ATOM 9349 C C . PHE C 1 387 ? -153.215 -140.443 49.125 1.00 32.19 387 PHE B C 1
ATOM 9350 O O . PHE C 1 387 ? -152.100 -140.161 49.572 1.00 32.19 387 PHE B O 1
ATOM 9358 N N . PHE C 1 388 ? -154.193 -139.555 49.050 1.00 32.29 388 PHE B N 1
ATOM 9359 C CA . PHE C 1 388 ? -154.015 -138.174 49.450 1.00 32.29 388 PHE B CA 1
ATOM 9360 C C . PHE C 1 388 ? -155.198 -137.756 50.310 1.00 32.29 388 PHE B C 1
ATOM 9361 O O . PHE C 1 388 ? -156.189 -138.476 50.435 1.00 32.29 388 PHE B O 1
ATOM 9369 N N . ASN C 1 389 ? -155.082 -136.579 50.911 1.00 32.14 389 ASN B N 1
ATOM 9370 C CA . ASN C 1 389 ? -156.014 -136.140 51.937 1.00 32.14 389 ASN B CA 1
ATOM 9371 C C . ASN C 1 389 ? -157.237 -135.483 51.318 1.00 32.14 389 ASN B C 1
ATOM 9372 O O . ASN C 1 389 ? -157.108 -134.598 50.470 1.00 32.14 389 ASN B O 1
ATOM 9377 N N . LYS C 1 390 ? -158.423 -135.929 51.736 1.00 32.71 390 LYS B N 1
ATOM 9378 C CA . LYS C 1 390 ? -159.695 -135.446 51.206 1.00 32.71 390 LYS B CA 1
ATOM 9379 C C . LYS C 1 390 ? -160.717 -135.369 52.326 1.00 32.71 390 LYS B C 1
ATOM 9380 O O . LYS C 1 390 ? -160.851 -136.317 53.102 1.00 32.71 390 LYS B O 1
ATOM 9386 N N . ILE C 1 391 ? -161.450 -134.260 52.393 1.00 33.33 391 ILE B N 1
ATOM 9387 C CA . ILE C 1 391 ? -162.580 -134.096 53.303 1.00 33.33 391 ILE B CA 1
ATOM 9388 C C . ILE C 1 391 ? -163.728 -133.461 52.533 1.00 33.33 391 ILE B C 1
ATOM 9389 O O . ILE C 1 391 ? -163.557 -132.409 51.910 1.00 33.33 391 ILE B O 1
ATOM 9394 N N . LEU C 1 392 ? -164.891 -134.101 52.583 1.00 33.89 392 LEU B N 1
ATOM 9395 C CA . LEU C 1 392 ? -166.110 -133.638 51.941 1.00 33.89 392 LEU B CA 1
ATOM 9396 C C . LEU C 1 392 ? -167.078 -133.136 53.005 1.00 33.89 392 LEU B C 1
ATOM 9397 O O . LEU C 1 392 ? -167.205 -133.736 54.074 1.00 33.89 392 LEU B O 1
ATOM 9402 N N . ILE C 1 393 ? -167.741 -132.017 52.724 1.00 36.23 393 ILE B N 1
ATOM 9403 C CA . ILE C 1 393 ? -168.626 -131.360 53.680 1.00 36.23 393 ILE B CA 1
ATOM 9404 C C . ILE C 1 393 ? -169.977 -131.155 53.007 1.00 36.23 393 ILE B C 1
ATOM 9405 O O . ILE C 1 393 ? -170.098 -130.337 52.089 1.00 36.23 393 ILE B O 1
ATOM 9410 N N . THR C 1 394 ? -170.990 -131.880 53.469 1.00 40.68 394 THR B N 1
ATOM 9411 C CA . THR C 1 394 ? -172.336 -131.870 52.890 1.00 40.68 394 THR B CA 1
ATOM 9412 C C . THR C 1 394 ? -173.355 -132.026 54.011 1.00 40.68 394 THR B C 1
ATOM 9413 O O . THR C 1 394 ? -173.047 -131.815 55.188 1.00 40.68 394 THR B O 1
ATOM 9417 N N . ASP C 1 395 ? -174.577 -132.384 53.633 1.00 44.11 395 ASP B N 1
ATOM 9418 C CA . ASP C 1 395 ? -175.640 -132.684 54.573 1.00 44.11 395 ASP B CA 1
ATOM 9419 C C . ASP C 1 395 ? -175.982 -134.170 54.535 1.00 44.11 395 ASP B C 1
ATOM 9420 O O . ASP C 1 395 ? -176.270 -134.724 53.476 1.00 44.11 395 ASP B O 1
ATOM 9425 N N . GLN D 1 4 ? -109.001 -209.934 57.105 1.00 67.06 4 GLN D N 1
ATOM 9426 C CA . GLN D 1 4 ? -107.967 -210.721 57.764 1.00 67.06 4 GLN D CA 1
ATOM 9427 C C . GLN D 1 4 ? -107.530 -210.092 59.078 1.00 67.06 4 GLN D C 1
ATOM 9428 O O . GLN D 1 4 ? -108.268 -209.326 59.694 1.00 67.06 4 GLN D O 1
ATOM 9434 N N . SER D 1 5 ? -106.321 -210.439 59.502 1.00 67.28 5 SER D N 1
ATOM 9435 C CA . SER D 1 5 ? -105.690 -209.868 60.681 1.00 67.28 5 SER D CA 1
ATOM 9436 C C . SER D 1 5 ? -104.200 -209.746 60.419 1.00 67.28 5 SER D C 1
ATOM 9437 O O . SER D 1 5 ? -103.589 -210.657 59.855 1.00 67.28 5 SER D O 1
ATOM 9440 N N . THR D 1 6 ? -103.614 -208.623 60.823 1.00 64.30 6 THR D N 1
ATOM 9441 C CA . THR D 1 6 ? -102.196 -208.379 60.599 1.00 64.30 6 THR D CA 1
ATOM 9442 C C . THR D 1 6 ? -101.499 -208.043 61.911 1.00 64.30 6 THR D C 1
ATOM 9443 O O . THR D 1 6 ? -101.937 -207.158 62.654 1.00 64.30 6 THR D O 1
ATOM 9447 N N . LYS D 1 7 ? -100.456 -208.800 62.226 1.00 64.05 7 LYS D N 1
ATOM 9448 C CA . LYS D 1 7 ? -99.617 -208.522 63.389 1.00 64.05 7 LYS D CA 1
ATOM 9449 C C . LYS D 1 7 ? -98.334 -207.808 62.966 1.00 64.05 7 LYS D C 1
ATOM 9450 O O . LYS D 1 7 ? -97.220 -208.255 63.233 1.00 64.05 7 LYS D O 1
ATOM 9456 N N . ASN D 1 8 ? -98.507 -206.668 62.306 1.00 56.53 8 ASN D N 1
ATOM 9457 C CA . ASN D 1 8 ? -97.403 -205.910 61.737 1.00 56.53 8 ASN D CA 1
ATOM 9458 C C . ASN D 1 8 ? -97.129 -204.689 62.601 1.00 56.53 8 ASN D C 1
ATOM 9459 O O . ASN D 1 8 ? -98.059 -204.046 63.087 1.00 56.53 8 ASN D O 1
ATOM 9464 N N . GLU D 1 9 ? -95.845 -204.365 62.769 1.00 54.11 9 GLU D N 1
ATOM 9465 C CA . GLU D 1 9 ? -95.450 -203.282 63.665 1.00 54.11 9 GLU D CA 1
ATOM 9466 C C . GLU D 1 9 ? -95.861 -201.917 63.127 1.00 54.11 9 GLU D C 1
ATOM 9467 O O . GLU D 1 9 ? -96.196 -201.020 63.907 1.00 54.11 9 GLU D O 1
ATOM 9473 N N . THR D 1 10 ? -95.865 -201.748 61.807 1.00 51.18 10 THR D N 1
ATOM 9474 C CA . THR D 1 10 ? -96.233 -200.484 61.181 1.00 51.18 10 THR D CA 1
ATOM 9475 C C . THR D 1 10 ? -97.740 -200.369 60.972 1.00 51.18 10 THR D C 1
ATOM 9476 O O . THR D 1 10 ? -98.307 -199.285 61.142 1.00 51.18 10 THR D O 1
ATOM 9480 N N . ALA D 1 11 ? -98.406 -201.477 60.639 1.00 51.75 11 ALA D N 1
ATOM 9481 C CA . ALA D 1 11 ? -99.849 -201.443 60.422 1.00 51.75 11 ALA D CA 1
ATOM 9482 C C . ALA D 1 11 ? -100.614 -201.184 61.713 1.00 51.75 11 ALA D C 1
ATOM 9483 O O . ALA D 1 11 ? -101.684 -200.567 61.680 1.00 51.75 11 ALA D O 1
ATOM 9485 N N . LEU D 1 12 ? -100.082 -201.630 62.854 1.00 52.91 12 LEU D N 1
ATOM 9486 C CA . LEU D 1 12 ? -100.688 -201.284 64.135 1.00 52.91 12 LEU D CA 1
ATOM 9487 C C . LEU D 1 12 ? -100.539 -199.802 64.445 1.00 52.91 12 LEU D C 1
ATOM 9488 O O . LEU D 1 12 ? -101.427 -199.210 65.067 1.00 52.91 12 LEU D O 1
ATOM 9493 N N . LEU D 1 13 ? -99.427 -199.193 64.033 1.00 48.57 13 LEU D N 1
ATOM 9494 C CA . LEU D 1 13 ? -99.273 -197.751 64.182 1.00 48.57 13 LEU D CA 1
ATOM 9495 C C . LEU D 1 13 ? -100.199 -196.993 63.243 1.00 48.57 13 LEU D C 1
ATOM 9496 O O . LEU D 1 13 ? -100.712 -195.929 63.608 1.00 48.57 13 LEU D O 1
ATOM 9501 N N . VAL D 1 14 ? -100.414 -197.522 62.038 1.00 47.31 14 VAL D N 1
ATOM 9502 C CA . VAL D 1 14 ? -101.320 -196.888 61.083 1.00 47.31 14 VAL D CA 1
ATOM 9503 C C . VAL D 1 14 ? -102.749 -196.929 61.598 1.00 47.31 14 VAL D C 1
ATOM 9504 O O . VAL D 1 14 ? -103.443 -195.910 61.624 1.00 47.31 14 VAL D O 1
ATOM 9508 N N . ALA D 1 15 ? -103.191 -198.090 62.069 1.00 48.08 15 ALA D N 1
ATOM 9509 C CA . ALA D 1 15 ? -104.576 -198.255 62.489 1.00 48.08 15 ALA D CA 1
ATOM 9510 C C . ALA D 1 15 ? -104.882 -197.660 63.855 1.00 48.08 15 ALA D C 1
ATOM 9511 O O . ALA D 1 15 ? -106.015 -197.794 64.323 1.00 48.08 15 ALA D O 1
ATOM 9513 N N . LYS D 1 16 ? -103.919 -197.026 64.515 1.00 48.01 16 LYS D N 1
ATOM 9514 C CA . LYS D 1 16 ? -104.161 -196.418 65.819 1.00 48.01 16 LYS D CA 1
ATOM 9515 C C . LYS D 1 16 ? -104.856 -195.084 65.597 1.00 48.01 16 LYS D C 1
ATOM 9516 O O . LYS D 1 16 ? -104.218 -194.088 65.254 1.00 48.01 16 LYS D O 1
ATOM 9522 N N . SER D 1 17 ? -106.172 -195.057 65.803 1.00 45.79 17 SER D N 1
ATOM 9523 C CA . SER D 1 17 ? -106.982 -193.893 65.472 1.00 45.79 17 SER D CA 1
ATOM 9524 C C . SER D 1 17 ? -107.028 -192.854 66.579 1.00 45.79 17 SER D C 1
ATOM 9525 O O . SER D 1 17 ? -107.533 -191.752 66.346 1.00 45.79 17 SER D O 1
ATOM 9528 N N . ALA D 1 18 ? -106.521 -193.167 67.768 1.00 44.96 18 ALA D N 1
ATOM 9529 C CA . ALA D 1 18 ? -106.495 -192.199 68.855 1.00 44.96 18 ALA D CA 1
ATOM 9530 C C . ALA D 1 18 ? -105.392 -191.167 68.693 1.00 44.96 18 ALA D C 1
ATOM 9531 O O . ALA D 1 18 ? -105.360 -190.190 69.449 1.00 44.96 18 ALA D O 1
ATOM 9533 N N . LYS D 1 19 ? -104.497 -191.365 67.733 1.00 44.70 19 LYS D N 1
ATOM 9534 C CA . LYS D 1 19 ? -103.386 -190.472 67.459 1.00 44.70 19 LYS D CA 1
ATOM 9535 C C . LYS D 1 19 ? -103.698 -189.528 66.302 1.00 44.70 19 LYS D C 1
ATOM 9536 O O . LYS D 1 19 ? -102.908 -188.625 66.011 1.00 44.70 19 LYS D O 1
ATOM 9542 N N . SER D 1 20 ? -104.867 -189.678 65.686 1.00 42.84 20 SER D N 1
ATOM 9543 C CA . SER D 1 20 ? -105.196 -189.030 64.428 1.00 42.84 20 SER D CA 1
ATOM 9544 C C . SER D 1 20 ? -105.397 -187.527 64.595 1.00 42.84 20 SER D C 1
ATOM 9545 O O . SER D 1 20 ? -105.545 -187.002 65.699 1.00 42.84 20 SER D O 1
ATOM 9548 N N . ALA D 1 21 ? -105.390 -186.832 63.455 1.00 41.35 21 ALA D N 1
ATOM 9549 C CA . ALA D 1 21 ? -105.676 -185.404 63.439 1.00 41.35 21 ALA D CA 1
ATOM 9550 C C . ALA D 1 21 ? -107.143 -185.125 63.714 1.00 41.35 21 ALA D C 1
ATOM 9551 O O . ALA D 1 21 ? -107.482 -184.061 64.238 1.00 41.35 21 ALA D O 1
ATOM 9553 N N . LEU D 1 22 ? -108.018 -186.069 63.367 1.00 42.40 22 LEU D N 1
ATOM 9554 C CA . LEU D 1 22 ? -109.447 -185.948 63.615 1.00 42.40 22 LEU D CA 1
ATOM 9555 C C . LEU D 1 22 ? -109.785 -185.940 65.100 1.00 42.40 22 LEU D C 1
ATOM 9556 O O . LEU D 1 22 ? -110.829 -185.406 65.480 1.00 42.40 22 LEU D O 1
ATOM 9561 N N . GLN D 1 23 ? -108.922 -186.501 65.951 1.00 44.16 23 GLN D N 1
ATOM 9562 C CA . GLN D 1 23 ? -109.156 -186.414 67.387 1.00 44.16 23 GLN D CA 1
ATOM 9563 C C . GLN D 1 23 ? -108.933 -185.002 67.910 1.00 44.16 23 GLN D C 1
ATOM 9564 O O . GLN D 1 23 ? -109.472 -184.642 68.960 1.00 44.16 23 GLN D O 1
ATOM 9570 N N . ASP D 1 24 ? -108.146 -184.194 67.203 1.00 42.49 24 ASP D N 1
ATOM 9571 C CA . ASP D 1 24 ? -107.883 -182.820 67.605 1.00 42.49 24 ASP D CA 1
ATOM 9572 C C . ASP D 1 24 ? -108.912 -181.838 67.070 1.00 42.49 24 ASP D C 1
ATOM 9573 O O . ASP D 1 24 ? -108.773 -180.634 67.302 1.00 42.49 24 ASP D O 1
ATOM 9578 N N . PHE D 1 25 ? -109.929 -182.312 66.357 1.00 41.22 25 PHE D N 1
ATOM 9579 C CA . PHE D 1 25 ? -110.947 -181.424 65.820 1.00 41.22 25 PHE D CA 1
ATOM 9580 C C . PHE D 1 25 ? -112.368 -181.899 66.077 1.00 41.22 25 PHE D C 1
ATOM 9581 O O . PHE D 1 25 ? -113.305 -181.205 65.680 1.00 41.22 25 PHE D O 1
ATOM 9589 N N . ASN D 1 26 ? -112.565 -183.047 66.721 1.00 42.74 26 ASN D N 1
ATOM 9590 C CA . ASN D 1 26 ? -113.883 -183.466 67.175 1.00 42.74 26 ASN D CA 1
ATOM 9591 C C . ASN D 1 26 ? -113.984 -183.484 68.687 1.00 42.74 26 ASN D C 1
ATOM 9592 O O . ASN D 1 26 ? -114.827 -184.192 69.243 1.00 42.74 26 ASN D O 1
ATOM 9597 N N . HIS D 1 27 ? -113.135 -182.717 69.362 1.00 43.23 27 HIS D N 1
ATOM 9598 C CA . HIS D 1 27 ? -113.156 -182.595 70.808 1.00 43.23 27 HIS D CA 1
ATOM 9599 C C . HIS D 1 27 ? -112.730 -181.184 71.168 1.00 43.23 27 HIS D C 1
ATOM 9600 O O . HIS D 1 27 ? -111.819 -180.630 70.549 1.00 43.23 27 HIS D O 1
ATOM 9607 N N . ASP D 1 28 ? -113.388 -180.606 72.166 1.00 43.78 28 ASP D N 1
ATOM 9608 C CA . ASP D 1 28 ? -113.073 -179.248 72.583 1.00 43.78 28 ASP D CA 1
ATOM 9609 C C . ASP D 1 28 ? -111.784 -179.149 73.385 1.00 43.78 28 ASP D C 1
ATOM 9610 O O . ASP D 1 28 ? -111.243 -178.047 73.516 1.00 43.78 28 ASP D O 1
ATOM 9615 N N . TYR D 1 29 ? -111.278 -180.258 73.907 1.00 42.60 29 TYR D N 1
ATOM 9616 C CA . TYR D 1 29 ? -109.961 -180.307 74.521 1.00 42.60 29 TYR D CA 1
ATOM 9617 C C . TYR D 1 29 ? -109.228 -181.486 73.914 1.00 42.60 29 TYR D C 1
ATOM 9618 O O . TYR D 1 29 ? -109.826 -182.543 73.712 1.00 42.60 29 TYR D O 1
ATOM 9627 N N . SER D 1 30 ? -107.947 -181.314 73.610 1.00 41.10 30 SER D N 1
ATOM 9628 C CA . SER D 1 30 ? -107.226 -182.379 72.931 1.00 41.10 30 SER D CA 1
ATOM 9629 C C . SER D 1 30 ? -105.742 -182.303 73.251 1.00 41.10 30 SER D C 1
ATOM 9630 O O . SER D 1 30 ? -105.286 -181.441 74.005 1.00 41.10 30 SER D O 1
ATOM 9633 N N . LYS D 1 31 ? -105.004 -183.241 72.662 1.00 41.13 31 LYS D N 1
ATOM 9634 C CA . LYS D 1 31 ? -103.561 -183.336 72.819 1.00 41.13 31 LYS D CA 1
ATOM 9635 C C . LYS D 1 31 ? -102.885 -182.103 72.242 1.00 41.13 31 LYS D C 1
ATOM 9636 O O . LYS D 1 31 ? -103.295 -181.583 71.205 1.00 41.13 31 LYS D O 1
ATOM 9642 N N . SER D 1 32 ? -101.841 -181.636 72.923 1.00 37.09 32 SER D N 1
ATOM 9643 C CA . SER D 1 32 ? -101.160 -180.400 72.569 1.00 37.09 32 SER D CA 1
ATOM 9644 C C . SER D 1 32 ? -99.800 -180.613 71.924 1.00 37.09 32 SER D C 1
ATOM 9645 O O . SER D 1 32 ? -99.536 -180.071 70.849 1.00 37.09 32 SER D O 1
ATOM 9648 N N . TRP D 1 33 ? -98.918 -181.384 72.551 1.00 34.89 33 TRP D N 1
ATOM 9649 C CA . TRP D 1 33 ? -97.565 -181.574 72.052 1.00 34.89 33 TRP D CA 1
ATOM 9650 C C . TRP D 1 33 ? -97.381 -182.976 71.495 1.00 34.89 33 TRP D C 1
ATOM 9651 O O . TRP D 1 33 ? -97.912 -183.951 72.034 1.00 34.89 33 TRP D O 1
ATOM 9662 N N . THR D 1 34 ? -96.611 -183.067 70.421 1.00 36.33 34 THR D N 1
ATOM 9663 C CA . THR D 1 34 ? -96.333 -184.329 69.759 1.00 36.33 34 THR D CA 1
ATOM 9664 C C . THR D 1 34 ? -94.996 -184.858 70.253 1.00 36.33 34 THR D C 1
ATOM 9665 O O . THR D 1 34 ? -93.998 -184.135 70.245 1.00 36.33 34 THR D O 1
ATOM 9669 N N . PHE D 1 35 ? -94.985 -186.113 70.698 1.00 37.53 35 PHE D N 1
ATOM 9670 C CA . PHE D 1 35 ? -93.745 -186.789 71.051 1.00 37.53 35 PHE D CA 1
ATOM 9671 C C . PHE D 1 35 ? -92.967 -187.284 69.848 1.00 37.53 35 PHE D C 1
ATOM 9672 O O . PHE D 1 35 ? -91.733 -187.291 69.890 1.00 37.53 35 PHE D O 1
ATOM 9680 N N . GLY D 1 36 ? -93.647 -187.688 68.787 1.00 37.06 36 GLY D N 1
ATOM 9681 C CA . GLY D 1 36 ? -92.988 -188.293 67.655 1.00 37.06 36 GLY D CA 1
ATOM 9682 C C . GLY D 1 36 ? -93.216 -189.793 67.604 1.00 37.06 36 GLY D C 1
ATOM 9683 O O . GLY D 1 36 ? -93.543 -190.440 68.599 1.00 37.06 36 GLY D O 1
ATOM 9684 N N . ASP D 1 37 ? -93.028 -190.357 66.413 1.00 39.33 37 ASP D N 1
ATOM 9685 C CA . ASP D 1 37 ? -93.357 -191.751 66.162 1.00 39.33 37 ASP D CA 1
ATOM 9686 C C . ASP D 1 37 ? -92.222 -192.458 65.442 1.00 39.33 37 ASP D C 1
ATOM 9687 O O . ASP D 1 37 ? -91.546 -191.870 64.595 1.00 39.33 37 ASP D O 1
ATOM 9692 N N . LYS D 1 38 ? -92.031 -193.729 65.775 1.00 39.65 38 LYS D N 1
ATOM 9693 C CA . LYS D 1 38 ? -91.094 -194.571 65.048 1.00 39.65 38 LYS D CA 1
ATOM 9694 C C . LYS D 1 38 ? -91.803 -195.174 63.845 1.00 39.65 38 LYS D C 1
ATOM 9695 O O . LYS D 1 38 ? -92.745 -195.957 63.999 1.00 39.65 38 LYS D O 1
ATOM 9701 N N . TRP D 1 39 ? -91.347 -194.816 62.652 1.00 40.28 39 TRP D N 1
ATOM 9702 C CA . TRP D 1 39 ? -91.940 -195.284 61.408 1.00 40.28 39 TRP D CA 1
ATOM 9703 C C . TRP D 1 39 ? -90.974 -196.244 60.734 1.00 40.28 39 TRP D C 1
ATOM 9704 O O . TRP D 1 39 ? -89.847 -195.864 60.405 1.00 40.28 39 TRP D O 1
ATOM 9715 N N . ASP D 1 40 ? -91.412 -197.479 60.531 1.00 42.62 40 ASP D N 1
ATOM 9716 C CA . ASP D 1 40 ? -90.613 -198.497 59.871 1.00 42.62 40 ASP D CA 1
ATOM 9717 C C . ASP D 1 40 ? -91.351 -198.970 58.631 1.00 42.62 40 ASP D C 1
ATOM 9718 O O . ASP D 1 40 ? -92.551 -199.244 58.683 1.00 42.62 40 ASP D O 1
ATOM 9723 N N . ASN D 1 41 ? -90.632 -199.084 57.520 1.00 42.18 41 ASN D N 1
ATOM 9724 C CA . ASN D 1 41 ? -91.214 -199.589 56.287 1.00 42.18 41 ASN D CA 1
ATOM 9725 C C . ASN D 1 41 ? -90.874 -201.050 56.037 1.00 42.18 41 ASN D C 1
ATOM 9726 O O . ASN D 1 41 ? -91.103 -201.541 54.934 1.00 42.18 41 ASN D O 1
ATOM 9731 N N . SER D 1 42 ? -90.352 -201.759 57.030 1.00 44.08 42 SER D N 1
ATOM 9732 C CA . SER D 1 42 ? -89.905 -203.128 56.823 1.00 44.08 42 SER D CA 1
ATOM 9733 C C . SER D 1 42 ? -91.086 -204.089 56.774 1.00 44.08 42 SER D C 1
ATOM 9734 O O . SER D 1 42 ? -92.100 -203.876 57.440 1.00 44.08 42 SER D O 1
ATOM 9737 N N . ASN D 1 43 ? -90.917 -205.135 55.951 1.00 47.27 43 ASN D N 1
ATOM 9738 C CA . ASN D 1 43 ? -91.874 -206.207 55.581 1.00 47.27 43 ASN D CA 1
ATOM 9739 C C . ASN D 1 43 ? -93.330 -205.740 55.489 1.00 47.27 43 ASN D C 1
ATOM 9740 O O . ASN D 1 43 ? -94.259 -206.379 55.984 1.00 47.27 43 ASN D O 1
ATOM 9745 N N . THR D 1 44 ? -93.522 -204.629 54.786 1.00 46.16 44 THR D N 1
ATOM 9746 C CA . THR D 1 44 ? -94.846 -204.090 54.513 1.00 46.16 44 THR D CA 1
ATOM 9747 C C . THR D 1 44 ? -94.827 -203.429 53.141 1.00 46.16 44 THR D C 1
ATOM 9748 O O . THR D 1 44 ? -93.907 -203.638 52.346 1.00 46.16 44 THR D O 1
ATOM 9752 N N . MET D 1 45 ? -95.856 -202.636 52.857 1.00 44.77 45 MET D N 1
ATOM 9753 C CA . MET D 1 45 ? -95.870 -201.792 51.675 1.00 44.77 45 MET D CA 1
ATOM 9754 C C . MET D 1 45 ? -95.024 -200.553 51.988 1.00 44.77 45 MET D C 1
ATOM 9755 O O . MET D 1 45 ? -94.509 -200.406 53.097 1.00 44.77 45 MET D O 1
ATOM 9760 N N . PHE D 1 46 ? -94.843 -199.676 50.998 1.00 42.88 46 PHE D N 1
ATOM 9761 C CA . PHE D 1 46 ? -94.009 -198.469 51.054 1.00 42.88 46 PHE D CA 1
ATOM 9762 C C . PHE D 1 46 ? -92.540 -198.797 51.303 1.00 42.88 46 PHE D C 1
ATOM 9763 O O . PHE D 1 46 ? -91.805 -197.965 51.837 1.00 42.88 46 PHE D O 1
ATOM 9771 N N . GLU D 1 47 ? -92.087 -199.996 50.954 1.00 44.26 47 GLU D N 1
ATOM 9772 C CA . GLU D 1 47 ? -90.756 -200.465 51.319 1.00 44.26 47 GLU D CA 1
ATOM 9773 C C . GLU D 1 47 ? -89.816 -200.274 50.141 1.00 44.26 47 GLU D C 1
ATOM 9774 O O . GLU D 1 47 ? -90.037 -200.846 49.072 1.00 44.26 47 GLU D O 1
ATOM 9780 N N . THR D 1 48 ? -88.779 -199.474 50.333 1.00 44.65 48 THR D N 1
ATOM 9781 C CA . THR D 1 48 ? -87.749 -199.288 49.327 1.00 44.65 48 THR D CA 1
ATOM 9782 C C . THR D 1 48 ? -86.518 -200.114 49.677 1.00 44.65 48 THR D C 1
ATOM 9783 O O . THR D 1 48 ? -86.355 -200.578 50.806 1.00 44.65 48 THR D O 1
ATOM 9787 N N . PHE D 1 49 ? -85.659 -200.314 48.679 1.00 46.83 49 PHE D N 1
ATOM 9788 C CA . PHE D 1 49 ? -84.454 -201.101 48.903 1.00 46.83 49 PHE D CA 1
ATOM 9789 C C . PHE D 1 49 ? -83.436 -200.324 49.719 1.00 46.83 49 PHE D C 1
ATOM 9790 O O . PHE D 1 49 ? -82.624 -200.920 50.433 1.00 46.83 49 PHE D O 1
ATOM 9798 N N . VAL D 1 50 ? -83.467 -199.002 49.628 1.00 45.18 50 VAL D N 1
ATOM 9799 C CA . VAL D 1 50 ? -82.583 -198.134 50.388 1.00 45.18 50 VAL D CA 1
ATOM 9800 C C . VAL D 1 50 ? -83.457 -197.263 51.283 1.00 45.18 50 VAL D C 1
ATOM 9801 O O . VAL D 1 50 ? -84.541 -196.831 50.875 1.00 45.18 50 VAL D O 1
ATOM 9805 N N . ASN D 1 51 ? -82.994 -197.039 52.519 1.00 42.31 51 ASN D N 1
ATOM 9806 C CA . ASN D 1 51 ? -83.611 -196.147 53.509 1.00 42.31 51 ASN D CA 1
ATOM 9807 C C . ASN D 1 51 ? -85.038 -196.586 53.855 1.00 42.31 51 ASN D C 1
ATOM 9808 O O . ASN D 1 51 ? -86.025 -195.933 53.525 1.00 42.31 51 ASN D O 1
ATOM 9813 N N . LYS D 1 52 ? -85.116 -197.725 54.535 1.00 42.65 52 LYS D N 1
ATOM 9814 C CA . LYS D 1 52 ? -86.382 -198.329 54.928 1.00 42.65 52 LYS D CA 1
ATOM 9815 C C . LYS D 1 52 ? -87.029 -197.668 56.137 1.00 42.65 52 LYS D C 1
ATOM 9816 O O . LYS D 1 52 ? -87.886 -198.295 56.762 1.00 42.65 52 LYS D O 1
ATOM 9822 N N . TYR D 1 53 ? -86.661 -196.442 56.504 1.00 40.32 53 TYR D N 1
ATOM 9823 C CA . TYR D 1 53 ? -87.215 -195.820 57.698 1.00 40.32 53 TYR D CA 1
ATOM 9824 C C . TYR D 1 53 ? -87.798 -194.438 57.442 1.00 40.32 53 TYR D C 1
ATOM 9825 O O . TYR D 1 53 ? -88.126 -193.735 58.402 1.00 40.32 53 TYR D O 1
ATOM 9834 N N . LEU D 1 54 ? -87.946 -194.034 56.186 1.00 38.05 54 LEU D N 1
ATOM 9835 C CA . LEU D 1 54 ? -88.494 -192.731 55.842 1.00 38.05 54 LEU D CA 1
ATOM 9836 C C . LEU D 1 54 ? -89.986 -192.819 55.552 1.00 38.05 54 LEU D C 1
ATOM 9837 O O . LEU D 1 54 ? -90.513 -193.869 55.180 1.00 38.05 54 LEU D O 1
ATOM 9842 N N . PHE D 1 55 ? -90.668 -191.702 55.742 1.00 36.46 55 PHE D N 1
ATOM 9843 C CA . PHE D 1 55 ? -92.094 -191.636 55.458 1.00 36.46 55 PHE D CA 1
ATOM 9844 C C . PHE D 1 55 ? -92.303 -191.544 53.948 1.00 36.46 55 PHE D C 1
ATOM 9845 O O . PHE D 1 55 ? -91.508 -190.911 53.253 1.00 36.46 55 PHE D O 1
ATOM 9853 N N . PRO D 1 56 ? -93.336 -192.207 53.426 1.00 36.00 56 PRO D N 1
ATOM 9854 C CA . PRO D 1 56 ? -93.561 -192.221 51.969 1.00 36.00 56 PRO D CA 1
ATOM 9855 C C . PRO D 1 56 ? -93.980 -190.865 51.448 1.00 36.00 56 PRO D C 1
ATOM 9856 O O . PRO D 1 56 ? -94.834 -190.194 52.029 1.00 36.00 56 PRO D O 1
ATOM 9860 N N . LYS D 1 57 ? -93.390 -190.467 50.330 1.00 36.59 57 LYS D N 1
ATOM 9861 C CA . LYS D 1 57 ? -93.533 -189.102 49.868 1.00 36.59 57 LYS D CA 1
ATOM 9862 C C . LYS D 1 57 ? -94.229 -189.075 48.516 1.00 36.59 57 LYS D C 1
ATOM 9863 O O . LYS D 1 57 ? -94.087 -189.990 47.705 1.00 36.59 57 LYS D O 1
ATOM 9869 N N . ILE D 1 58 ? -95.000 -188.019 48.301 1.00 37.32 58 ILE D N 1
ATOM 9870 C CA . ILE D 1 58 ? -95.870 -187.887 47.138 1.00 37.32 58 ILE D CA 1
ATOM 9871 C C . ILE D 1 58 ? -95.091 -187.301 45.972 1.00 37.32 58 ILE D C 1
ATOM 9872 O O . ILE D 1 58 ? -94.414 -186.277 46.109 1.00 37.32 58 ILE D O 1
ATOM 9877 N N . ASN D 1 59 ? -95.166 -187.972 44.823 1.00 38.60 59 ASN D N 1
ATOM 9878 C CA . ASN D 1 59 ? -94.599 -187.414 43.604 1.00 38.60 59 ASN D CA 1
ATOM 9879 C C . ASN D 1 59 ? -95.448 -186.255 43.101 1.00 38.60 59 ASN D C 1
ATOM 9880 O O . ASN D 1 59 ? -94.943 -185.146 42.898 1.00 38.60 59 ASN D O 1
ATOM 9885 N N . GLU D 1 60 ? -96.739 -186.492 42.891 1.00 40.46 60 GLU D N 1
ATOM 9886 C CA . GLU D 1 60 ? -97.647 -185.450 42.441 1.00 40.46 60 GLU D CA 1
ATOM 9887 C C . GLU D 1 60 ? -99.021 -185.711 43.032 1.00 40.46 60 GLU D C 1
ATOM 9888 O O . GLU D 1 60 ? -99.353 -186.835 43.417 1.00 40.46 60 GLU D O 1
ATOM 9894 N N . THR D 1 61 ? -99.817 -184.656 43.119 1.00 39.77 61 THR D N 1
ATOM 9895 C CA . THR D 1 61 ? -101.248 -184.785 43.332 1.00 39.77 61 THR D CA 1
ATOM 9896 C C . THR D 1 61 ? -101.945 -184.063 42.188 1.00 39.77 61 THR D C 1
ATOM 9897 O O . THR D 1 61 ? -101.538 -182.965 41.795 1.00 39.77 61 THR D O 1
ATOM 9901 N N . LEU D 1 62 ? -102.940 -184.714 41.601 1.00 38.69 62 LEU D N 1
ATOM 9902 C CA . LEU D 1 62 ? -103.452 -184.317 40.296 1.00 38.69 62 LEU D CA 1
ATOM 9903 C C . LEU D 1 62 ? -104.950 -184.082 40.384 1.00 38.69 62 LEU D C 1
ATOM 9904 O O . LEU D 1 62 ? -105.730 -185.035 40.444 1.00 38.69 62 LEU D O 1
ATOM 9909 N N . LEU D 1 63 ? -105.354 -182.821 40.378 1.00 37.34 63 LEU D N 1
ATOM 9910 C CA . LEU D 1 63 ? -106.767 -182.495 40.270 1.00 37.34 63 LEU D CA 1
ATOM 9911 C C . LEU D 1 63 ? -107.225 -182.752 38.845 1.00 37.34 63 LEU D C 1
ATOM 9912 O O . LEU D 1 63 ? -106.815 -182.049 37.918 1.00 37.34 63 LEU D O 1
ATOM 9917 N N . ILE D 1 64 ? -108.063 -183.765 38.660 1.00 38.34 64 ILE D N 1
ATOM 9918 C CA . ILE D 1 64 ? -108.683 -184.005 37.364 1.00 38.34 64 ILE D CA 1
ATOM 9919 C C . ILE D 1 64 ? -109.939 -183.148 37.289 1.00 38.34 64 ILE D C 1
ATOM 9920 O O . ILE D 1 64 ? -110.938 -183.434 37.952 1.00 38.34 64 ILE D O 1
ATOM 9925 N N . ASP D 1 65 ? -109.888 -182.084 36.496 1.00 43.04 65 ASP D N 1
ATOM 9926 C CA . ASP D 1 65 ? -111.017 -181.177 36.332 1.00 43.04 65 ASP D CA 1
ATOM 9927 C C . ASP D 1 65 ? -111.483 -181.236 34.886 1.00 43.04 65 ASP D C 1
ATOM 9928 O O . ASP D 1 65 ? -110.807 -180.725 33.989 1.00 43.04 65 ASP D O 1
ATOM 9933 N N . ILE D 1 66 ? -112.642 -181.844 34.668 1.00 42.45 66 ILE D N 1
ATOM 9934 C CA . ILE D 1 66 ? -113.222 -181.990 33.342 1.00 42.45 66 ILE D CA 1
ATOM 9935 C C . ILE D 1 66 ? -114.215 -180.858 33.134 1.00 42.45 66 ILE D C 1
ATOM 9936 O O . ILE D 1 66 ? -115.112 -180.650 33.960 1.00 42.45 66 ILE D O 1
ATOM 9941 N N . ALA D 1 67 ? -114.044 -180.113 32.048 1.00 42.32 67 ALA D N 1
ATOM 9942 C CA . ALA D 1 67 ? -114.926 -178.993 31.730 1.00 42.32 67 ALA D CA 1
ATOM 9943 C C . ALA D 1 67 ? -116.192 -179.540 31.089 1.00 42.32 67 ALA D C 1
ATOM 9944 O O . ALA D 1 67 ? -116.236 -179.786 29.884 1.00 42.32 67 ALA D O 1
ATOM 9946 N N . LEU D 1 68 ? -117.225 -179.735 31.901 1.00 40.67 68 LEU D N 1
ATOM 9947 C CA . LEU D 1 68 ? -118.504 -180.227 31.417 1.00 40.67 68 LEU D CA 1
ATOM 9948 C C . LEU D 1 68 ? -119.265 -179.087 30.753 1.00 40.67 68 LEU D C 1
ATOM 9949 O O . LEU D 1 68 ? -119.378 -177.995 31.315 1.00 40.67 68 LEU D O 1
ATOM 9954 N N . GLY D 1 69 ? -119.778 -179.335 29.554 1.00 40.08 69 GLY D N 1
ATOM 9955 C CA . GLY D 1 69 ? -120.392 -178.298 28.753 1.00 40.08 69 GLY D CA 1
ATOM 9956 C C . GLY D 1 69 ? -121.860 -178.559 28.479 1.00 40.08 69 GLY D C 1
ATOM 9957 O O . GLY D 1 69 ? -122.282 -179.700 28.293 1.00 40.08 69 GLY D O 1
ATOM 9958 N N . ASN D 1 70 ? -122.632 -177.474 28.452 1.00 41.50 70 ASN D N 1
ATOM 9959 C CA . ASN D 1 70 ? -124.023 -177.484 28.033 1.00 41.50 70 ASN D CA 1
ATOM 9960 C C . ASN D 1 70 ? -124.056 -177.338 26.525 1.00 41.50 70 ASN D C 1
ATOM 9961 O O . ASN D 1 70 ? -123.657 -176.298 26.003 1.00 41.50 70 ASN D O 1
ATOM 9966 N N . ARG D 1 71 ? -124.603 -178.330 25.843 1.00 42.34 71 ARG D N 1
ATOM 9967 C CA . ARG D 1 71 ? -124.608 -178.342 24.390 1.00 42.34 71 ARG D CA 1
ATOM 9968 C C . ARG D 1 71 ? -125.565 -177.307 23.806 1.00 42.34 71 ARG D C 1
ATOM 9969 O O . ARG D 1 71 ? -125.364 -176.861 22.672 1.00 42.34 71 ARG D O 1
ATOM 9977 N N . PHE D 1 72 ? -126.537 -176.839 24.581 1.00 42.03 72 PHE D N 1
ATOM 9978 C CA . PHE D 1 72 ? -127.503 -175.852 24.125 1.00 42.03 72 PHE D CA 1
ATOM 9979 C C . PHE D 1 72 ? -127.148 -174.431 24.541 1.00 42.03 72 PHE D C 1
ATOM 9980 O O . PHE D 1 72 ? -128.039 -173.583 24.612 1.00 42.03 72 PHE D O 1
ATOM 9988 N N . ASN D 1 73 ? -125.875 -174.150 24.822 1.00 44.19 73 ASN D N 1
ATOM 9989 C CA . ASN D 1 73 ? -125.499 -172.849 25.358 1.00 44.19 73 ASN D CA 1
ATOM 9990 C C . ASN D 1 73 ? -125.539 -171.755 24.301 1.00 44.19 73 ASN D C 1
ATOM 9991 O O . ASN D 1 73 ? -125.737 -170.586 24.641 1.00 44.19 73 ASN D O 1
ATOM 9996 N N . TRP D 1 74 ? -125.393 -172.104 23.027 1.00 43.14 74 TRP D N 1
ATOM 9997 C CA . TRP D 1 74 ? -125.445 -171.114 21.961 1.00 43.14 74 TRP D CA 1
ATOM 9998 C C . TRP D 1 74 ? -126.860 -170.635 21.663 1.00 43.14 74 TRP D C 1
ATOM 9999 O O . TRP D 1 74 ? -127.025 -169.690 20.886 1.00 43.14 74 TRP D O 1
ATOM 10010 N N . LEU D 1 75 ? -127.875 -171.259 22.256 1.00 39.58 75 LEU D N 1
ATOM 10011 C CA . LEU D 1 75 ? -129.247 -170.784 22.170 1.00 39.58 75 LEU D CA 1
ATOM 10012 C C . LEU D 1 75 ? -129.588 -169.762 23.233 1.00 39.58 75 LEU D C 1
ATOM 10013 O O . LEU D 1 75 ? -130.617 -169.090 23.118 1.00 39.58 75 LEU D O 1
ATOM 10018 N N . ALA D 1 76 ? -128.761 -169.640 24.262 1.00 38.36 76 ALA D N 1
ATOM 10019 C CA . ALA D 1 76 ? -129.122 -168.900 25.461 1.00 38.36 76 ALA D CA 1
ATOM 10020 C C . ALA D 1 76 ? -129.025 -167.408 25.200 1.00 38.36 76 ALA D C 1
ATOM 10021 O O . ALA D 1 76 ? -127.926 -166.854 25.110 1.00 38.36 76 ALA D O 1
ATOM 10023 N N . LYS D 1 77 ? -130.174 -166.757 25.081 1.00 39.44 77 LYS D N 1
ATOM 10024 C CA . LYS D 1 77 ? -130.216 -165.312 25.146 1.00 39.44 77 LYS D CA 1
ATOM 10025 C C . LYS D 1 77 ? -130.001 -164.867 26.585 1.00 39.44 77 LYS D C 1
ATOM 10026 O O . LYS D 1 77 ? -130.056 -165.659 27.525 1.00 39.44 77 LYS D O 1
ATOM 10032 N N . GLU D 1 78 ? -129.742 -163.585 26.767 1.00 41.88 78 GLU D N 1
ATOM 10033 C CA . GLU D 1 78 ? -129.648 -163.058 28.115 1.00 41.88 78 GLU D CA 1
ATOM 10034 C C . GLU D 1 78 ? -130.540 -161.841 28.259 1.00 41.88 78 GLU D C 1
ATOM 10035 O O . GLU D 1 78 ? -130.447 -160.896 27.471 1.00 41.88 78 GLU D O 1
ATOM 10041 N N . GLN D 1 79 ? -131.396 -161.876 29.265 1.00 39.35 79 GLN D N 1
ATOM 10042 C CA . GLN D 1 79 ? -132.330 -160.816 29.574 1.00 39.35 79 GLN D CA 1
ATOM 10043 C C . GLN D 1 79 ? -131.802 -159.989 30.742 1.00 39.35 79 GLN D C 1
ATOM 10044 O O . GLN D 1 79 ? -130.659 -160.142 31.175 1.00 39.35 79 GLN D O 1
ATOM 10050 N N . ASP D 1 80 ? -132.644 -159.096 31.257 1.00 41.27 80 ASP D N 1
ATOM 10051 C CA . ASP D 1 80 ? -132.280 -158.213 32.354 1.00 41.27 80 ASP D CA 1
ATOM 10052 C C . ASP D 1 80 ? -132.888 -158.616 33.694 1.00 41.27 80 ASP D C 1
ATOM 10053 O O . ASP D 1 80 ? -132.638 -157.931 34.690 1.00 41.27 80 ASP D O 1
ATOM 10058 N N . PHE D 1 81 ? -133.653 -159.715 33.733 1.00 39.66 81 PHE D N 1
ATOM 10059 C CA . PHE D 1 81 ? -134.299 -160.257 34.935 1.00 39.66 81 PHE D CA 1
ATOM 10060 C C . PHE D 1 81 ? -135.206 -159.208 35.585 1.00 39.66 81 PHE D C 1
ATOM 10061 O O . PHE D 1 81 ? -134.996 -158.750 36.708 1.00 39.66 81 PHE D O 1
ATOM 10069 N N . ILE D 1 82 ? -136.217 -158.813 34.812 1.00 38.64 82 ILE D N 1
ATOM 10070 C CA . ILE D 1 82 ? -137.105 -157.696 35.109 1.00 38.64 82 ILE D CA 1
ATOM 10071 C C . ILE D 1 82 ? -138.488 -158.052 34.596 1.00 38.64 82 ILE D C 1
ATOM 10072 O O . ILE D 1 82 ? -138.652 -158.409 33.428 1.00 38.64 82 ILE D O 1
ATOM 10077 N N . GLY D 1 83 ? -139.479 -158.015 35.473 1.00 37.39 83 GLY D N 1
ATOM 10078 C CA . GLY D 1 83 ? -140.774 -158.568 35.143 1.00 37.39 83 GLY D CA 1
ATOM 10079 C C . GLY D 1 83 ? -140.714 -160.081 35.193 1.00 37.39 83 GLY D C 1
ATOM 10080 O O . GLY D 1 83 ? -139.692 -160.684 35.508 1.00 37.39 83 GLY D O 1
ATOM 10081 N N . GLN D 1 84 ? -141.844 -160.708 34.891 1.00 37.5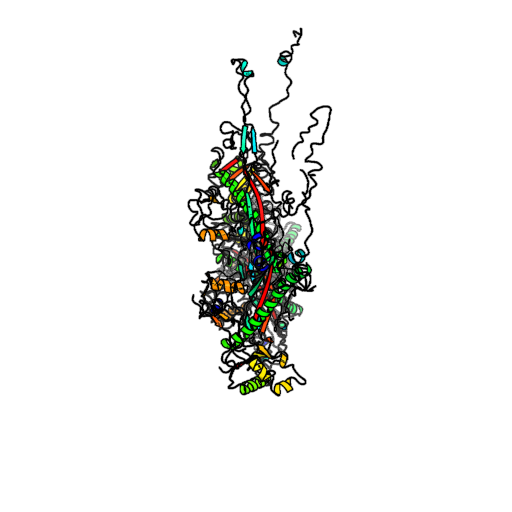9 84 GLN D N 1
ATOM 10082 C CA . GLN D 1 84 ? -141.847 -162.161 34.909 1.00 37.59 84 GLN D CA 1
ATOM 10083 C C . GLN D 1 84 ? -142.564 -162.841 33.762 1.00 37.59 84 GLN D C 1
ATOM 10084 O O . GLN D 1 84 ? -142.490 -164.068 33.689 1.00 37.59 84 GLN D O 1
ATOM 10090 N N . TYR D 1 85 ? -143.260 -162.135 32.884 1.00 37.58 85 TYR D N 1
ATOM 10091 C CA . TYR D 1 85 ? -143.981 -162.783 31.798 1.00 37.58 85 TYR D CA 1
ATOM 10092 C C . TYR D 1 85 ? -143.376 -162.380 30.465 1.00 37.58 85 TYR D C 1
ATOM 10093 O O . TYR D 1 85 ? -143.323 -161.193 30.131 1.00 37.58 85 TYR D O 1
ATOM 10102 N N . SER D 1 86 ? -142.897 -163.371 29.727 1.00 37.01 86 SER D N 1
ATOM 10103 C CA . SER D 1 86 ? -142.458 -163.210 28.352 1.00 37.01 86 SER D CA 1
ATOM 10104 C C . SER D 1 86 ? -143.585 -163.670 27.446 1.00 37.01 86 SER D C 1
ATOM 10105 O O . SER D 1 86 ? -144.120 -164.762 27.634 1.00 37.01 86 SER D O 1
ATOM 10108 N N . GLU D 1 87 ? -143.949 -162.850 26.473 1.00 37.56 87 GLU D N 1
ATOM 10109 C CA . GLU D 1 87 ? -144.934 -163.273 25.496 1.00 37.56 87 GLU D CA 1
ATOM 10110 C C . GLU D 1 87 ? -144.363 -163.109 24.100 1.00 37.56 87 GLU D C 1
ATOM 10111 O O . GLU D 1 87 ? -143.343 -162.453 23.889 1.00 37.56 87 GLU D O 1
ATOM 10117 N N . GLU D 1 88 ? -145.049 -163.711 23.138 1.00 36.96 88 GLU D N 1
ATOM 10118 C CA . GLU D 1 88 ? -144.586 -163.693 21.766 1.00 36.96 88 GLU D CA 1
ATOM 10119 C C . GLU D 1 88 ? -145.788 -163.776 20.845 1.00 36.96 88 GLU D C 1
ATOM 10120 O O . GLU D 1 88 ? -146.856 -164.250 21.233 1.00 36.96 88 GLU D O 1
ATOM 10126 N N . TYR D 1 89 ? -145.605 -163.298 19.620 1.00 35.08 89 TYR D N 1
ATOM 10127 C CA . TYR D 1 89 ? -146.714 -163.241 18.686 1.00 35.08 89 TYR D CA 1
ATOM 10128 C C . TYR D 1 89 ? -146.178 -163.226 17.269 1.00 35.08 89 TYR D C 1
ATOM 10129 O O . TYR D 1 89 ? -145.040 -162.826 17.025 1.00 35.08 89 TYR D O 1
ATOM 10138 N N . VAL D 1 90 ? -147.013 -163.686 16.346 1.00 34.91 90 VAL D N 1
ATOM 10139 C CA . VAL D 1 90 ? -146.690 -163.715 14.927 1.00 34.91 90 VAL D CA 1
ATOM 10140 C C . VAL D 1 90 ? -147.742 -162.906 14.194 1.00 34.91 90 VAL D C 1
ATOM 10141 O O . VAL D 1 90 ? -148.624 -162.317 14.820 1.00 34.91 90 VAL D O 1
ATOM 10145 N N . ILE D 1 91 ? -147.646 -162.842 12.873 1.00 35.38 91 ILE D N 1
ATOM 10146 C CA . ILE D 1 91 ? -148.677 -162.236 12.044 1.00 35.38 91 ILE D CA 1
ATOM 10147 C C . ILE D 1 91 ? -149.213 -163.327 11.135 1.00 35.38 91 ILE D C 1
ATOM 10148 O O . ILE D 1 91 ? -148.442 -163.995 10.439 1.00 35.38 91 ILE D O 1
ATOM 10153 N N . MET D 1 92 ? -150.525 -163.520 11.153 1.00 38.11 92 MET D N 1
ATOM 10154 C CA . MET D 1 92 ? -151.128 -164.596 10.387 1.00 38.11 92 MET D CA 1
ATOM 10155 C C . MET D 1 92 ? -151.167 -164.262 8.901 1.00 38.11 92 MET D C 1
ATOM 10156 O O . MET D 1 92 ? -151.180 -163.094 8.500 1.00 38.11 92 MET D O 1
ATOM 10161 N N . ASP D 1 93 ? -151.194 -165.316 8.087 1.00 41.10 93 ASP D N 1
ATOM 10162 C CA . ASP D 1 93 ? -151.146 -165.176 6.640 1.00 41.10 93 ASP D CA 1
ATOM 10163 C C . ASP D 1 93 ? -152.407 -164.556 6.067 1.00 41.10 93 ASP D C 1
ATOM 10164 O O . ASP D 1 93 ? -153.526 -164.897 6.458 1.00 41.10 93 ASP D O 1
ATOM 10169 N N . THR D 1 94 ? -152.208 -163.640 5.124 1.00 40.43 94 THR D N 1
ATOM 10170 C CA . THR D 1 94 ? -153.252 -163.157 4.229 1.00 40.43 94 THR D CA 1
ATOM 10171 C C . THR D 1 94 ? -152.726 -163.316 2.813 1.00 40.43 94 THR D C 1
ATOM 10172 O O . THR D 1 94 ? -151.844 -162.561 2.395 1.00 40.43 94 THR D O 1
ATOM 10176 N N . VAL D 1 95 ? -153.268 -164.280 2.080 1.00 39.22 95 VAL D N 1
ATOM 10177 C CA . VAL D 1 95 ? -152.727 -164.640 0.763 1.00 39.22 95 VAL D CA 1
ATOM 10178 C C . VAL D 1 95 ? -153.015 -163.513 -0.227 1.00 39.22 95 VAL D C 1
ATOM 10179 O O . VAL D 1 95 ? -154.053 -162.836 -0.102 1.00 39.22 95 VAL D O 1
ATOM 10183 N N . PRO D 1 96 ? -152.082 -163.178 -1.124 1.00 37.33 96 PRO D N 1
ATOM 10184 C CA . PRO D 1 96 ? -152.356 -162.132 -2.114 1.00 37.33 96 PRO D CA 1
ATOM 10185 C C . PRO D 1 96 ? -153.456 -162.540 -3.070 1.00 37.33 96 PRO D C 1
ATOM 10186 O O . PRO D 1 96 ? -153.520 -163.683 -3.525 1.00 37.33 96 PRO D O 1
ATOM 10190 N N . ILE D 1 97 ? -154.326 -161.591 -3.376 1.00 39.92 97 ILE D N 1
ATOM 10191 C CA . ILE D 1 97 ? -155.518 -161.867 -4.158 1.00 39.92 97 ILE D CA 1
ATOM 10192 C C . ILE D 1 97 ? -155.422 -161.146 -5.488 1.00 39.92 97 ILE D C 1
ATOM 10193 O O . ILE D 1 97 ? -154.726 -160.135 -5.625 1.00 39.92 97 ILE D O 1
ATOM 10198 N N . ASN D 1 98 ? -156.104 -161.703 -6.482 1.00 42.90 98 ASN D N 1
ATOM 10199 C CA . ASN D 1 98 ? -156.197 -161.076 -7.788 1.00 42.90 98 ASN D CA 1
ATOM 10200 C C . ASN D 1 98 ? -156.997 -159.790 -7.677 1.00 42.90 98 ASN D C 1
ATOM 10201 O O . ASN D 1 98 ? -157.908 -159.674 -6.858 1.00 42.90 98 ASN D O 1
ATOM 10206 N N . MET D 1 99 ? -156.648 -158.810 -8.498 1.00 42.27 99 MET D N 1
ATOM 10207 C CA . MET D 1 99 ? -157.426 -157.586 -8.543 1.00 42.27 99 MET D CA 1
ATOM 10208 C C . MET D 1 99 ? -158.312 -157.587 -9.777 1.00 42.27 99 MET D C 1
ATOM 10209 O O . MET D 1 99 ? -157.935 -158.107 -10.830 1.00 42.27 99 MET D O 1
ATOM 10214 N N . ASP D 1 100 ? -159.512 -157.045 -9.623 1.00 46.08 100 ASP D N 1
ATOM 10215 C CA . ASP D 1 100 ? -160.443 -156.909 -10.726 1.00 46.08 100 ASP D CA 1
ATOM 10216 C C . ASP D 1 100 ? -161.030 -155.511 -10.694 1.00 46.08 100 ASP D C 1
ATOM 10217 O O . ASP D 1 100 ? -161.290 -154.961 -9.623 1.00 46.08 100 ASP D O 1
ATOM 10222 N N . LEU D 1 101 ? -161.197 -154.930 -11.877 1.00 44.65 101 LEU D N 1
ATOM 10223 C CA . LEU D 1 101 ? -161.535 -153.527 -12.025 1.00 44.65 101 LEU D CA 1
ATOM 10224 C C . LEU D 1 101 ? -163.033 -153.297 -12.140 1.00 44.65 101 LEU D C 1
ATOM 10225 O O . LEU D 1 101 ? -163.454 -152.271 -12.684 1.00 44.65 101 LEU D O 1
ATOM 10230 N N . SER D 1 102 ? -163.844 -154.216 -11.631 1.00 45.63 102 SER D N 1
ATOM 10231 C CA . SER D 1 102 ? -165.292 -154.171 -11.786 1.00 45.63 102 SER D CA 1
ATOM 10232 C C . SER D 1 102 ? -165.978 -154.419 -10.453 1.00 45.63 102 SER D C 1
ATOM 10233 O O . SER D 1 102 ? -166.911 -155.215 -10.344 1.00 45.63 102 SER D O 1
ATOM 10236 N N . LYS D 1 103 ? -165.529 -153.734 -9.411 1.00 47.04 103 LYS D N 1
ATOM 10237 C CA . LYS D 1 103 ? -166.000 -154.012 -8.067 1.00 47.04 103 LYS D CA 1
ATOM 10238 C C . LYS D 1 103 ? -166.954 -152.933 -7.568 1.00 47.04 103 LYS D C 1
ATOM 10239 O O . LYS D 1 103 ? -167.325 -152.010 -8.300 1.00 47.04 103 LYS D O 1
ATOM 10245 N N . ASN D 1 104 ? -167.335 -153.057 -6.290 1.00 48.45 104 ASN D N 1
ATOM 10246 C CA . ASN D 1 104 ? -168.154 -152.064 -5.601 1.00 48.45 104 ASN D CA 1
ATOM 10247 C C . ASN D 1 104 ? -167.453 -150.712 -5.511 1.00 48.45 104 ASN D C 1
ATOM 10248 O O . ASN D 1 104 ? -168.115 -149.701 -5.271 1.00 48.45 104 ASN D O 1
ATOM 10253 N N . GLU D 1 105 ? -166.118 -150.691 -5.620 1.00 45.23 105 GLU D N 1
ATOM 10254 C CA . GLU D 1 105 ? -165.174 -149.562 -5.647 1.00 45.23 105 GLU D CA 1
ATOM 10255 C C . GLU D 1 105 ? -165.274 -148.624 -4.447 1.00 45.23 105 GLU D C 1
ATOM 10256 O O . GLU D 1 105 ? -164.546 -147.630 -4.385 1.00 45.23 105 GLU D O 1
ATOM 10262 N N . GLU D 1 106 ? -166.090 -148.952 -3.449 1.00 46.79 106 GLU D N 1
ATOM 10263 C CA . GLU D 1 106 ? -166.014 -148.359 -2.127 1.00 46.79 106 GLU D CA 1
ATOM 10264 C C . GLU D 1 106 ? -165.473 -149.356 -1.122 1.00 46.79 106 GLU D C 1
ATOM 10265 O O . GLU D 1 106 ? -165.489 -149.082 0.084 1.00 46.79 106 GLU D O 1
ATOM 10271 N N . LEU D 1 107 ? -165.013 -150.515 -1.594 1.00 43.71 107 LEU D N 1
ATOM 10272 C CA . LEU D 1 107 ? -164.246 -151.449 -0.785 1.00 43.71 107 LEU D CA 1
ATOM 10273 C C . LEU D 1 107 ? -162.831 -150.958 -0.547 1.00 43.71 107 LEU D C 1
ATOM 10274 O O . LEU D 1 107 ? -162.122 -151.535 0.280 1.00 43.71 107 LEU D O 1
ATOM 10279 N N . MET D 1 108 ? -162.407 -149.928 -1.278 1.00 40.39 108 MET D N 1
ATOM 10280 C CA . MET D 1 108 ? -161.196 -149.191 -0.953 1.00 40.39 108 MET D CA 1
ATOM 10281 C C . MET D 1 108 ? -161.270 -148.579 0.437 1.00 40.39 108 MET D C 1
ATOM 10282 O O . MET D 1 108 ? -160.251 -148.466 1.125 1.00 40.39 108 MET D O 1
ATOM 10287 N N . LEU D 1 109 ? -162.467 -148.199 0.875 1.00 42.40 109 LEU D N 1
ATOM 10288 C CA . LEU D 1 109 ? -162.645 -147.682 2.222 1.00 42.40 109 LEU D CA 1
ATOM 10289 C C . LEU D 1 109 ? -162.594 -148.772 3.284 1.00 42.40 109 LEU D C 1
ATOM 10290 O O . LEU D 1 109 ? -162.308 -148.460 4.442 1.00 42.40 109 LEU D O 1
ATOM 10295 N N . LYS D 1 110 ? -162.850 -150.029 2.922 1.00 43.11 110 LYS D N 1
ATOM 10296 C CA . LYS D 1 110 ? -162.947 -151.108 3.898 1.00 43.11 110 LYS D CA 1
ATOM 10297 C C . LYS D 1 110 ? -161.590 -151.424 4.528 1.00 43.11 110 LYS D C 1
ATOM 10298 O O . LYS D 1 110 ? -160.529 -151.124 3.978 1.00 43.11 110 LYS D O 1
ATOM 10304 N N . ARG D 1 111 ? -161.641 -152.040 5.704 1.00 42.27 111 ARG D N 1
ATOM 10305 C CA . ARG D 1 111 ? -160.474 -152.277 6.537 1.00 42.27 111 ARG D CA 1
ATOM 10306 C C . ARG D 1 111 ? -159.968 -153.706 6.387 1.00 42.27 111 ARG D C 1
ATOM 10307 O O . ARG D 1 111 ? -160.672 -154.595 5.904 1.00 42.27 111 ARG D O 1
ATOM 10315 N N . ASN D 1 112 ? -158.720 -153.915 6.816 1.00 38.98 112 ASN D N 1
ATOM 10316 C CA . ASN D 1 112 ? -158.123 -155.248 6.804 1.00 38.98 112 ASN D CA 1
ATOM 10317 C C . ASN D 1 112 ? -157.064 -155.267 7.906 1.00 38.98 112 ASN D C 1
ATOM 10318 O O . ASN D 1 112 ? -155.936 -154.822 7.684 1.00 38.98 112 ASN D O 1
ATOM 10323 N N . TYR D 1 113 ? -157.433 -155.780 9.072 1.00 37.78 113 TYR D N 1
ATOM 10324 C CA . TYR D 1 113 ? -156.424 -155.780 10.117 1.00 37.78 113 TYR D CA 1
ATOM 10325 C C . TYR D 1 113 ? -155.596 -157.060 10.077 1.00 37.78 113 TYR D C 1
ATOM 10326 O O . TYR D 1 113 ? -156.064 -158.093 9.595 1.00 37.78 113 TYR D O 1
ATOM 10335 N N . PRO D 1 114 ? -154.359 -157.012 10.567 1.00 36.67 114 PRO D N 1
ATOM 10336 C CA . PRO D 1 114 ? -153.608 -158.248 10.823 1.00 36.67 114 PRO D CA 1
ATOM 10337 C C . PRO D 1 114 ? -154.175 -159.002 12.019 1.00 36.67 114 PRO D C 1
ATOM 10338 O O . PRO D 1 114 ? -154.959 -158.473 12.804 1.00 36.67 114 PRO D O 1
ATOM 10342 N N . ARG D 1 115 ? -153.762 -160.264 12.161 1.00 40.42 115 ARG D N 1
ATOM 10343 C CA . ARG D 1 115 ? -154.550 -161.208 12.947 1.00 40.42 115 ARG D CA 1
ATOM 10344 C C . ARG D 1 115 ? -153.874 -161.770 14.197 1.00 40.42 115 ARG D C 1
ATOM 10345 O O . ARG D 1 115 ? -154.597 -162.169 15.113 1.00 40.42 115 ARG D O 1
ATOM 10353 N N . MET D 1 116 ? -152.538 -161.841 14.255 1.00 37.85 116 MET D N 1
ATOM 10354 C CA . MET D 1 116 ? -151.782 -161.959 15.509 1.00 37.85 116 MET D CA 1
ATOM 10355 C C . MET D 1 116 ? -152.069 -163.183 16.388 1.00 37.85 116 MET D C 1
ATOM 10356 O O . MET D 1 116 ? -152.861 -163.095 17.330 1.00 37.85 116 MET D O 1
ATOM 10361 N N . ALA D 1 117 ? -151.553 -164.354 16.030 1.00 36.07 117 ALA D N 1
ATOM 10362 C CA . ALA D 1 117 ? -151.547 -165.477 16.963 1.00 36.07 117 ALA D CA 1
ATOM 10363 C C . ALA D 1 117 ? -150.469 -165.274 18.019 1.00 36.07 117 ALA D C 1
ATOM 10364 O O . ALA D 1 117 ? -149.322 -164.980 17.682 1.00 36.07 117 ALA D O 1
ATOM 10366 N N . THR D 1 118 ? -150.830 -165.431 19.295 1.00 37.02 118 THR D N 1
ATOM 10367 C CA . THR D 1 118 ? -149.928 -165.206 20.423 1.00 37.02 118 THR D CA 1
ATOM 10368 C C . THR D 1 118 ? -149.828 -166.450 21.299 1.00 37.02 118 THR D C 1
ATOM 10369 O O . THR D 1 118 ? -150.547 -167.430 21.107 1.00 37.02 118 THR D O 1
ATOM 10373 N N . LYS D 1 119 ? -148.933 -166.379 22.288 1.00 35.63 119 LYS D N 1
ATOM 10374 C CA . LYS D 1 119 ? -148.867 -167.323 23.401 1.00 35.63 119 LYS D CA 1
ATOM 10375 C C . LYS D 1 119 ? -148.093 -166.677 24.545 1.00 35.63 119 LYS D C 1
ATOM 10376 O O . LYS D 1 119 ? -147.062 -166.044 24.320 1.00 35.63 119 LYS D O 1
ATOM 10382 N N . LEU D 1 120 ? -148.601 -166.845 25.764 1.00 35.44 120 LEU D N 1
ATOM 10383 C CA . LEU D 1 120 ? -148.078 -166.206 26.964 1.00 35.44 120 LEU D CA 1
ATOM 10384 C C . LEU D 1 120 ? -147.305 -167.229 27.787 1.00 35.44 120 LEU D C 1
ATOM 10385 O O . LEU D 1 120 ? -147.795 -168.338 28.019 1.00 35.44 120 LEU D O 1
ATOM 10390 N N . TYR D 1 121 ? -146.105 -166.857 28.232 1.00 35.82 121 TYR D N 1
ATOM 10391 C CA . TYR D 1 121 ? -145.246 -167.746 29.002 1.00 35.82 121 TYR D CA 1
ATOM 10392 C C . TYR D 1 121 ? -145.028 -167.208 30.400 1.00 35.82 121 TYR D C 1
ATOM 10393 O O . TYR D 1 121 ? -144.886 -166.003 30.598 1.00 35.82 121 TYR D O 1
ATOM 10402 N N . GLY D 1 122 ? -144.929 -168.121 31.357 1.00 36.38 122 GLY D N 1
ATOM 10403 C CA . GLY D 1 122 ? -144.675 -167.735 32.727 1.00 36.38 122 GLY D CA 1
ATOM 10404 C C . GLY D 1 122 ? -143.240 -167.342 32.997 1.00 36.38 122 GLY D C 1
ATOM 10405 O O . GLY D 1 122 ? -142.562 -166.766 32.143 1.00 36.38 122 GLY D O 1
ATOM 10406 N N . ASN D 1 123 ? -142.767 -167.637 34.194 1.00 38.24 123 ASN D N 1
ATOM 10407 C CA . ASN D 1 123 ? -141.405 -167.320 34.581 1.00 38.24 123 ASN D CA 1
ATOM 10408 C C . ASN D 1 123 ? -140.531 -168.567 34.562 1.00 38.24 123 ASN D C 1
ATOM 10409 O O . ASN D 1 123 ? -141.005 -169.691 34.385 1.00 38.24 123 ASN D O 1
ATOM 10414 N N . GLY D 1 124 ? -139.238 -168.355 34.752 1.00 37.07 124 GLY D N 1
ATOM 10415 C CA . GLY D 1 124 ? -138.316 -169.426 35.053 1.00 37.07 124 GLY D CA 1
ATOM 10416 C C . GLY D 1 124 ? -138.191 -169.594 36.548 1.00 37.07 124 GLY D C 1
ATOM 10417 O O . GLY D 1 124 ? -139.021 -169.116 37.325 1.00 37.07 124 GLY D O 1
ATOM 10418 N N . ILE D 1 125 ? -137.133 -170.281 36.962 1.00 36.60 125 ILE D N 1
ATOM 10419 C CA . ILE D 1 125 ? -136.852 -170.460 38.377 1.00 36.60 125 ILE D CA 1
ATOM 10420 C C . ILE D 1 125 ? -135.408 -170.081 38.656 1.00 36.60 125 ILE D C 1
ATOM 10421 O O . ILE D 1 125 ? -134.534 -170.202 37.794 1.00 36.60 125 ILE D O 1
ATOM 10426 N N . VAL D 1 126 ? -135.168 -169.591 39.865 1.00 35.76 126 VAL D N 1
ATOM 10427 C CA . VAL D 1 126 ? -133.824 -169.262 40.316 1.00 35.76 126 VAL D CA 1
ATOM 10428 C C . VAL D 1 126 ? -133.253 -170.494 40.993 1.00 35.76 126 VAL D C 1
ATOM 10429 O O . VAL D 1 126 ? -133.897 -171.089 41.863 1.00 35.76 126 VAL D O 1
ATOM 10433 N N . LYS D 1 127 ? -132.058 -170.890 40.587 1.00 35.70 127 LYS D N 1
ATOM 10434 C CA . LYS D 1 127 ? -131.395 -172.044 41.160 1.00 35.70 127 LYS D CA 1
ATOM 10435 C C . LYS D 1 127 ? -130.124 -171.616 41.874 1.00 35.70 127 LYS D C 1
ATOM 10436 O O . LYS D 1 127 ? -129.533 -170.581 41.566 1.00 35.70 127 LYS D O 1
ATOM 10442 N N . LYS D 1 128 ? -129.710 -172.426 42.842 1.00 36.80 128 LYS D N 1
ATOM 10443 C CA . LYS D 1 128 ? -128.559 -172.073 43.652 1.00 36.80 128 LYS D CA 1
ATOM 10444 C C . LYS D 1 128 ? -127.775 -173.319 44.016 1.00 36.80 128 LYS D C 1
ATOM 10445 O O . LYS D 1 128 ? -128.283 -174.440 43.957 1.00 36.80 128 LYS D O 1
ATOM 10451 N N . GLN D 1 129 ? -126.520 -173.093 44.394 1.00 35.72 129 GLN D N 1
ATOM 10452 C CA . GLN D 1 129 ? -125.675 -174.101 45.010 1.00 35.72 129 GLN D CA 1
ATOM 10453 C C . GLN D 1 129 ? -124.556 -173.394 45.754 1.00 35.72 129 GLN D C 1
ATOM 10454 O O . GLN D 1 129 ? -124.144 -172.296 45.381 1.00 35.72 129 GLN D O 1
ATOM 10460 N N . LYS D 1 130 ? -124.081 -174.032 46.817 1.00 36.46 130 LYS D N 1
ATOM 10461 C CA . LYS D 1 130 ? -123.060 -173.468 47.679 1.00 36.46 130 LYS D CA 1
ATOM 10462 C C . LYS D 1 130 ? -121.938 -174.471 47.874 1.00 36.46 130 LYS D C 1
ATOM 10463 O O . LYS D 1 130 ? -122.104 -175.673 47.658 1.00 36.46 130 LYS D O 1
ATOM 10469 N N . PHE D 1 131 ? -120.784 -173.957 48.285 1.00 34.31 131 PHE D N 1
ATOM 10470 C CA . PHE D 1 131 ? -119.672 -174.812 48.666 1.00 34.31 131 PHE D CA 1
ATOM 10471 C C . PHE D 1 131 ? -118.906 -174.149 49.794 1.00 34.31 131 PHE D C 1
ATOM 10472 O O . PHE D 1 131 ? -118.653 -172.944 49.756 1.00 34.31 131 PHE D O 1
ATOM 10480 N N . THR D 1 132 ? -118.560 -174.933 50.802 1.00 36.10 132 THR D N 1
ATOM 10481 C CA . THR D 1 132 ? -117.870 -174.430 51.975 1.00 36.10 132 THR D CA 1
ATOM 10482 C C . THR D 1 132 ? -116.412 -174.858 51.928 1.00 36.10 132 THR D C 1
ATOM 10483 O O . THR D 1 132 ? -116.111 -176.047 51.788 1.00 36.10 132 THR D O 1
ATOM 10487 N N . LEU D 1 133 ? -115.515 -173.885 52.019 1.00 36.19 133 LEU D N 1
ATOM 10488 C CA . LEU D 1 133 ? -114.083 -174.126 52.039 1.00 36.19 133 LEU D CA 1
ATOM 10489 C C . LEU D 1 133 ? -113.535 -173.585 53.347 1.00 36.19 133 LEU D C 1
ATOM 10490 O O . LEU D 1 133 ? -113.705 -172.398 53.640 1.00 36.19 133 LEU D O 1
ATOM 10495 N N . ASN D 1 134 ? -112.895 -174.438 54.140 1.00 38.08 134 ASN D N 1
ATOM 10496 C CA . ASN D 1 134 ? -112.308 -173.947 55.374 1.00 38.08 134 ASN D CA 1
ATOM 10497 C C . ASN D 1 134 ? -110.828 -173.657 55.168 1.00 38.08 134 ASN D C 1
ATOM 10498 O O . ASN D 1 134 ? -110.293 -173.756 54.067 1.00 38.08 134 ASN D O 1
ATOM 10503 N N . ASN D 1 135 ? -110.172 -173.267 56.251 1.00 38.23 135 ASN D N 1
ATOM 10504 C CA . ASN D 1 135 ? -108.866 -172.650 56.161 1.00 38.23 135 ASN D CA 1
ATOM 10505 C C . ASN D 1 135 ? -107.838 -173.323 57.058 1.00 38.23 135 ASN D C 1
ATOM 10506 O O . ASN D 1 135 ? -106.675 -172.917 57.054 1.00 38.23 135 ASN D O 1
ATOM 10511 N N . ASN D 1 136 ? -108.220 -174.330 57.822 1.00 39.18 136 ASN D N 1
ATOM 10512 C CA . ASN D 1 136 ? -107.242 -174.902 58.735 1.00 39.18 136 ASN D CA 1
ATOM 10513 C C . ASN D 1 136 ? -107.108 -176.412 58.635 1.00 39.18 136 ASN D C 1
ATOM 10514 O O . ASN D 1 136 ? -106.006 -176.932 58.787 1.00 39.18 136 ASN D O 1
ATOM 10519 N N . ASP D 1 137 ? -108.193 -177.127 58.388 1.00 40.40 137 ASP D N 1
ATOM 10520 C CA . ASP D 1 137 ? -108.111 -178.575 58.355 1.00 40.40 137 ASP D CA 1
ATOM 10521 C C . ASP D 1 137 ? -107.973 -179.106 56.941 1.00 40.40 137 ASP D C 1
ATOM 10522 O O . ASP D 1 137 ? -107.515 -180.235 56.746 1.00 40.40 137 ASP D O 1
ATOM 10527 N N . THR D 1 138 ? -108.339 -178.321 55.953 1.00 38.45 138 THR D N 1
ATOM 10528 C CA . THR D 1 138 ? -108.076 -178.742 54.597 1.00 38.45 138 THR D CA 1
ATOM 10529 C C . THR D 1 138 ? -106.670 -178.389 54.148 1.00 38.45 138 THR D C 1
ATOM 10530 O O . THR D 1 138 ? -106.302 -178.717 53.020 1.00 38.45 138 THR D O 1
ATOM 10534 N N . ARG D 1 139 ? -105.887 -177.711 54.984 1.00 37.36 139 ARG D N 1
ATOM 10535 C CA . ARG D 1 139 ? -104.490 -177.469 54.672 1.00 37.36 139 ARG D CA 1
ATOM 10536 C C . ARG D 1 139 ? -103.611 -178.664 54.980 1.00 37.36 139 ARG D C 1
ATOM 10537 O O . ARG D 1 139 ? -102.440 -178.663 54.597 1.00 37.36 139 ARG D O 1
ATOM 10545 N N . PHE D 1 140 ? -104.144 -179.680 55.652 1.00 36.41 140 PHE D N 1
ATOM 10546 C CA . PHE D 1 140 ? -103.342 -180.813 56.082 1.00 36.41 140 PHE D CA 1
ATOM 10547 C C . PHE D 1 140 ? -102.985 -181.774 54.964 1.00 36.41 140 PHE D C 1
ATOM 10548 O O . PHE D 1 140 ? -102.206 -182.699 55.204 1.00 36.41 140 PHE D O 1
ATOM 10556 N N . ASN D 1 141 ? -103.535 -181.613 53.770 1.00 36.73 141 ASN D N 1
ATOM 10557 C CA . ASN D 1 141 ? -103.368 -182.640 52.756 1.00 36.73 141 ASN D CA 1
ATOM 10558 C C . ASN D 1 141 ? -103.127 -182.041 51.380 1.00 36.73 141 ASN D C 1
ATOM 10559 O O . ASN D 1 141 ? -103.712 -182.485 50.388 1.00 36.73 141 ASN D O 1
ATOM 10564 N N . PHE D 1 142 ? -102.261 -181.028 51.285 1.00 37.14 142 PHE D N 1
ATOM 10565 C CA . PHE D 1 142 ? -101.859 -180.547 49.964 1.00 37.14 142 PHE D CA 1
ATOM 10566 C C . PHE D 1 142 ? -100.377 -180.270 49.784 1.00 37.14 142 PHE D C 1
ATOM 10567 O O . PHE D 1 142 ? -99.951 -180.146 48.632 1.00 37.14 142 PHE D O 1
ATOM 10575 N N . GLN D 1 143 ? -99.606 -180.042 50.850 1.00 36.42 143 GLN D N 1
ATOM 10576 C CA . GLN D 1 143 ? -98.143 -179.916 50.932 1.00 36.42 143 GLN D CA 1
ATOM 10577 C C . GLN D 1 143 ? -97.547 -178.747 50.144 1.00 36.42 143 GLN D C 1
ATOM 10578 O O . GLN D 1 143 ? -96.344 -178.497 50.249 1.00 36.42 143 GLN D O 1
ATOM 10584 N N . THR D 1 144 ? -98.361 -178.007 49.390 1.00 38.27 144 THR D N 1
ATOM 10585 C CA . THR D 1 144 ? -97.978 -176.761 48.737 1.00 38.27 144 THR D CA 1
ATOM 10586 C C . THR D 1 144 ? -99.166 -175.814 48.799 1.00 38.27 144 THR D C 1
ATOM 10587 O O . THR D 1 144 ? -100.306 -176.236 48.985 1.00 38.27 144 THR D O 1
ATOM 10591 N N . LEU D 1 145 ? -98.895 -174.521 48.638 1.00 39.38 145 LEU D N 1
ATOM 10592 C CA . LEU D 1 145 ? -99.994 -173.566 48.554 1.00 39.38 145 LEU D CA 1
ATOM 10593 C C . LEU D 1 145 ? -100.643 -173.604 47.186 1.00 39.38 145 LEU D C 1
ATOM 10594 O O . LEU D 1 145 ? -101.838 -173.309 47.062 1.00 39.38 145 LEU D O 1
ATOM 10599 N N . ALA D 1 146 ? -99.859 -173.951 46.163 1.00 38.40 146 ALA D N 1
ATOM 10600 C CA . ALA D 1 146 ? -100.367 -173.987 44.800 1.00 38.40 146 ALA D CA 1
ATOM 10601 C C . ALA D 1 146 ? -101.430 -175.058 44.638 1.00 38.40 146 ALA D C 1
ATOM 10602 O O . ALA D 1 146 ? -102.450 -174.823 43.991 1.00 38.40 146 ALA D O 1
ATOM 10604 N N . ASP D 1 147 ? -101.234 -176.225 45.255 1.00 38.83 147 ASP D N 1
ATOM 10605 C CA . ASP D 1 147 ? -102.243 -177.274 45.168 1.00 38.83 147 ASP D CA 1
ATOM 10606 C C . ASP D 1 147 ? -103.500 -176.914 45.945 1.00 38.83 147 ASP D C 1
ATOM 10607 O O . ASP D 1 147 ? -104.601 -177.290 45.536 1.00 38.83 147 ASP D O 1
ATOM 10612 N N . ALA D 1 148 ? -103.365 -176.154 47.032 1.00 37.63 148 ALA D N 1
ATOM 10613 C CA . ALA D 1 148 ? -104.543 -175.702 47.764 1.00 37.63 148 ALA D CA 1
ATOM 10614 C C . ALA D 1 148 ? -105.335 -174.676 46.965 1.00 37.63 148 ALA D C 1
ATOM 10615 O O . ALA D 1 148 ? -106.572 -174.713 46.952 1.00 37.63 148 ALA D O 1
ATOM 10617 N N . THR D 1 149 ? -104.647 -173.766 46.271 1.00 37.61 149 THR D N 1
ATOM 10618 C CA . THR D 1 149 ? -105.367 -172.811 45.435 1.00 37.61 149 THR D CA 1
ATOM 10619 C C . THR D 1 149 ? -105.970 -173.491 44.211 1.00 37.61 149 THR D C 1
ATOM 10620 O O . THR D 1 149 ? -107.065 -173.120 43.772 1.00 37.61 149 THR D O 1
ATOM 10624 N N . ASN D 1 150 ? -105.298 -174.515 43.673 1.00 38.06 150 ASN D N 1
ATOM 10625 C CA . ASN D 1 150 ? -105.885 -175.269 42.572 1.00 38.06 150 ASN D CA 1
ATOM 10626 C C . ASN D 1 150 ? -107.092 -176.064 43.031 1.00 38.06 150 ASN D C 1
ATOM 10627 O O . ASN D 1 150 ? -108.037 -176.239 42.265 1.00 38.06 150 ASN D O 1
ATOM 10632 N N . TYR D 1 151 ? -107.086 -176.524 44.280 1.00 36.65 151 TYR D N 1
ATOM 10633 C CA . TYR D 1 151 ? -108.250 -177.193 44.845 1.00 36.65 151 TYR D CA 1
ATOM 10634 C C . TYR D 1 151 ? -109.423 -176.240 44.990 1.00 36.65 151 TYR D C 1
ATOM 10635 O O . TYR D 1 151 ? -110.552 -176.572 44.608 1.00 36.65 151 TYR D O 1
ATOM 10644 N N . ALA D 1 152 ? -109.170 -175.053 45.551 1.00 36.37 152 ALA D N 1
ATOM 10645 C CA . ALA D 1 152 ? -110.223 -174.058 45.730 1.00 36.37 152 ALA D CA 1
ATOM 10646 C C . ALA D 1 152 ? -110.777 -173.579 44.401 1.00 36.37 152 ALA D C 1
ATOM 10647 O O . ALA D 1 152 ? -111.953 -173.218 44.314 1.00 36.37 152 ALA D O 1
ATOM 10649 N N . LEU D 1 153 ? -109.958 -173.587 43.359 1.00 38.55 153 LEU D N 1
ATOM 10650 C CA . LEU D 1 153 ? -110.432 -173.232 42.034 1.00 38.55 153 LEU D CA 1
ATOM 10651 C C . LEU D 1 153 ? -111.133 -174.386 41.330 1.00 38.55 153 LEU D C 1
ATOM 10652 O O . LEU D 1 153 ? -112.086 -174.157 40.578 1.00 38.55 153 LEU D O 1
ATOM 10657 N N . GLY D 1 154 ? -110.713 -175.624 41.585 1.00 36.19 154 GLY D N 1
ATOM 10658 C CA . GLY D 1 154 ? -111.359 -176.762 40.962 1.00 36.19 154 GLY D CA 1
ATOM 10659 C C . GLY D 1 154 ? -112.723 -177.057 41.536 1.00 36.19 154 GLY D C 1
ATOM 10660 O O . GLY D 1 154 ? -113.615 -177.499 40.807 1.00 36.19 154 GLY D O 1
ATOM 10661 N N . VAL D 1 155 ? -112.910 -176.806 42.836 1.00 35.51 155 VAL D N 1
ATOM 10662 C CA . VAL D 1 155 ? -114.241 -176.896 43.438 1.00 35.51 155 VAL D CA 1
ATOM 10663 C C . VAL D 1 155 ? -115.180 -175.879 42.803 1.00 35.51 155 VAL D C 1
ATOM 10664 O O . VAL D 1 155 ? -116.317 -176.205 42.440 1.00 35.51 155 VAL D O 1
ATOM 10668 N N . TYR D 1 156 ? -114.694 -174.658 42.587 1.00 37.21 156 TYR D N 1
ATOM 10669 C CA . TYR D 1 156 ? -115.521 -173.626 41.975 1.00 37.21 156 TYR D CA 1
ATOM 10670 C C . TYR D 1 156 ? -115.854 -173.942 40.521 1.00 37.21 156 TYR D C 1
ATOM 10671 O O . TYR D 1 156 ? -117.004 -173.780 40.095 1.00 37.21 156 TYR D O 1
ATOM 10680 N N . LYS D 1 157 ? -114.884 -174.425 39.750 1.00 37.22 157 LYS D N 1
ATOM 10681 C CA . LYS D 1 157 ? -115.182 -174.748 38.361 1.00 37.22 157 LYS D CA 1
ATOM 10682 C C . LYS D 1 157 ? -116.016 -176.015 38.223 1.00 37.22 157 LYS D C 1
ATOM 10683 O O . LYS D 1 157 ? -116.740 -176.158 37.235 1.00 37.22 157 LYS D O 1
ATOM 10689 N N . LYS D 1 158 ? -115.993 -176.904 39.214 1.00 36.71 158 LYS D N 1
ATOM 10690 C CA . LYS D 1 158 ? -116.948 -178.002 39.214 1.00 36.71 158 LYS D CA 1
ATOM 10691 C C . LYS D 1 158 ? -118.357 -177.497 39.493 1.00 36.71 158 LYS D C 1
ATOM 10692 O O . LYS D 1 158 ? -119.331 -177.983 38.899 1.00 36.71 158 LYS D O 1
ATOM 10698 N N . LYS D 1 159 ? -118.485 -176.508 40.385 1.00 35.99 159 LYS D N 1
ATOM 10699 C CA . LYS D 1 159 ? -119.780 -175.869 40.601 1.00 35.99 159 LYS D CA 1
ATOM 10700 C C . LYS D 1 159 ? -120.260 -175.092 39.382 1.00 35.99 159 LYS D C 1
ATOM 10701 O O . LYS D 1 159 ? -121.457 -174.830 39.257 1.00 35.99 159 LYS D O 1
ATOM 10707 N N . ILE D 1 160 ? -119.354 -174.684 38.504 1.00 38.01 160 ILE D N 1
ATOM 10708 C CA . ILE D 1 160 ? -119.788 -174.111 37.234 1.00 38.01 160 ILE D CA 1
ATOM 10709 C C . ILE D 1 160 ? -120.180 -175.211 36.244 1.00 38.01 160 ILE D C 1
ATOM 10710 O O . ILE D 1 160 ? -121.132 -175.056 35.473 1.00 38.01 160 ILE D O 1
ATOM 10715 N N . SER D 1 161 ? -119.484 -176.351 36.274 1.00 38.27 161 SER D N 1
ATOM 10716 C CA . SER D 1 161 ? -119.711 -177.400 35.279 1.00 38.27 161 SER D CA 1
ATOM 10717 C C . SER D 1 161 ? -121.020 -178.149 35.513 1.00 38.27 161 SER D C 1
ATOM 10718 O O . SER D 1 161 ? -121.704 -178.544 34.555 1.00 38.27 161 SER D O 1
ATOM 10721 N N . ASP D 1 162 ? -121.386 -178.375 36.772 1.00 38.35 162 ASP D N 1
ATOM 10722 C CA . ASP D 1 162 ? -122.627 -179.104 37.007 1.00 38.35 162 ASP D CA 1
ATOM 10723 C C . ASP D 1 162 ? -123.871 -178.252 36.763 1.00 38.35 162 ASP D C 1
ATOM 10724 O O . ASP D 1 162 ? -124.950 -178.816 36.576 1.00 38.35 162 ASP D O 1
ATOM 10729 N N . ILE D 1 163 ? -123.733 -176.923 36.695 1.00 36.31 163 ILE D N 1
ATOM 10730 C CA . ILE D 1 163 ? -124.799 -176.079 36.152 1.00 36.31 163 ILE D CA 1
ATOM 10731 C C . ILE D 1 163 ? -125.060 -176.427 34.694 1.00 36.31 163 ILE D C 1
ATOM 10732 O O . ILE D 1 163 ? -126.214 -176.547 34.265 1.00 36.31 163 ILE D O 1
ATOM 10737 N N . ASN D 1 164 ? -123.993 -176.628 33.920 1.00 38.78 164 ASN D N 1
ATOM 10738 C CA . ASN D 1 164 ? -124.131 -177.005 32.517 1.00 38.78 164 ASN D CA 1
ATOM 10739 C C . ASN D 1 164 ? -124.744 -178.385 32.362 1.00 38.78 164 ASN D C 1
ATOM 10740 O O . ASN D 1 164 ? -125.588 -178.597 31.481 1.00 38.78 164 ASN D O 1
ATOM 10745 N N . VAL D 1 165 ? -124.332 -179.324 33.213 1.00 38.03 165 VAL D N 1
ATOM 10746 C CA . VAL D 1 165 ? -124.923 -180.662 33.196 1.00 38.03 165 VAL D CA 1
ATOM 10747 C C . VAL D 1 165 ? -126.411 -180.597 33.527 1.00 38.03 165 VAL D C 1
ATOM 10748 O O . VAL D 1 165 ? -127.244 -181.209 32.841 1.00 38.03 165 VAL D O 1
ATOM 10752 N N . LEU D 1 166 ? -126.759 -179.818 34.558 1.00 38.14 166 LEU D N 1
ATOM 10753 C CA . LEU D 1 166 ? -128.146 -179.629 34.973 1.00 38.14 166 LEU D CA 1
ATOM 10754 C C . LEU D 1 166 ? -128.991 -179.030 33.858 1.00 38.14 166 LEU D C 1
ATOM 10755 O O . LEU D 1 166 ? -130.085 -179.522 33.571 1.00 38.14 166 LEU D O 1
ATOM 10760 N N . GLU D 1 167 ? -128.482 -177.995 33.189 1.00 39.55 167 GLU D N 1
ATOM 10761 C CA . GLU D 1 167 ? -129.280 -177.316 32.172 1.00 39.55 167 GLU D CA 1
ATOM 10762 C C . GLU D 1 167 ? -129.426 -178.154 30.910 1.00 39.55 167 GLU D C 1
ATOM 10763 O O . GLU D 1 167 ? -130.495 -178.151 30.288 1.00 39.55 167 GLU D O 1
ATOM 10769 N N . GLU D 1 168 ? -128.385 -178.901 30.529 1.00 41.67 168 GLU D N 1
ATOM 10770 C CA . GLU D 1 168 ? -128.500 -179.758 29.353 1.00 41.67 168 GLU D CA 1
ATOM 10771 C C . GLU D 1 168 ? -129.465 -180.908 29.599 1.00 41.67 168 GLU D C 1
ATOM 10772 O O . GLU D 1 168 ? -130.305 -181.212 28.740 1.00 41.67 168 GLU D O 1
ATOM 10778 N N . LYS D 1 169 ? -129.390 -181.530 30.781 1.00 41.82 169 LYS D N 1
ATOM 10779 C CA . LYS D 1 169 ? -130.291 -182.634 31.089 1.00 41.82 169 LYS D CA 1
ATOM 10780 C C . LYS D 1 169 ? -131.719 -182.128 31.265 1.00 41.82 169 LYS D C 1
ATOM 10781 O O . LYS D 1 169 ? -132.681 -182.788 30.857 1.00 41.82 169 LYS D O 1
ATOM 10787 N N . GLU D 1 170 ? -131.856 -180.909 31.781 1.00 41.74 170 GLU D N 1
ATOM 10788 C CA . GLU D 1 170 ? -133.151 -180.274 31.976 1.00 41.74 170 GLU D CA 1
ATOM 10789 C C . GLU D 1 170 ? -133.824 -179.951 30.649 1.00 41.74 170 GLU D C 1
ATOM 10790 O O . GLU D 1 170 ? -135.024 -180.196 30.474 1.00 41.74 170 GLU D O 1
ATOM 10796 N N . MET D 1 171 ? -133.061 -179.437 29.684 1.00 41.84 171 MET D N 1
ATOM 10797 C CA . MET D 1 171 ? -133.656 -179.110 28.395 1.00 41.84 171 MET D CA 1
ATOM 10798 C C . MET D 1 171 ? -133.931 -180.350 27.553 1.00 41.84 171 MET D C 1
ATOM 10799 O O . MET D 1 171 ? -134.944 -180.400 26.841 1.00 41.84 171 MET D O 1
ATOM 10804 N N . ARG D 1 172 ? -133.083 -181.376 27.634 1.00 41.88 172 ARG D N 1
ATOM 10805 C CA . ARG D 1 172 ? -133.449 -182.600 26.934 1.00 41.88 172 ARG D CA 1
ATOM 10806 C C . ARG D 1 172 ? -134.549 -183.372 27.643 1.00 41.88 172 ARG D C 1
ATOM 10807 O O . ARG D 1 172 ? -135.079 -184.319 27.061 1.00 41.88 172 ARG D O 1
ATOM 10815 N N . ALA D 1 173 ? -134.881 -183.025 28.886 1.00 40.39 173 ALA D N 1
ATOM 10816 C CA . ALA D 1 173 ? -136.110 -183.541 29.472 1.00 40.39 173 ALA D CA 1
ATOM 10817 C C . ALA D 1 173 ? -137.322 -182.755 29.008 1.00 40.39 173 ALA D C 1
ATOM 10818 O O . ALA D 1 173 ? -138.405 -183.328 28.838 1.00 40.39 173 ALA D O 1
ATOM 10820 N N . MET D 1 174 ? -137.157 -181.440 28.848 1.00 39.98 174 MET D N 1
ATOM 10821 C CA . MET D 1 174 ? -138.226 -180.591 28.328 1.00 39.98 174 MET D CA 1
ATOM 10822 C C . MET D 1 174 ? -138.650 -181.023 26.931 1.00 39.98 174 MET D C 1
ATOM 10823 O O . MET D 1 174 ? -139.847 -181.138 26.640 1.00 39.98 174 MET D O 1
ATOM 10828 N N . LEU D 1 175 ? -137.675 -181.294 26.062 1.00 39.19 175 LEU D N 1
ATOM 10829 C CA . LEU D 1 175 ? -137.981 -181.626 24.674 1.00 39.19 175 LEU D CA 1
ATOM 10830 C C . LEU D 1 175 ? -138.582 -183.015 24.513 1.00 39.19 175 LEU D C 1
ATOM 10831 O O . LEU D 1 175 ? -139.155 -183.305 23.460 1.00 39.19 175 LEU D O 1
ATOM 10836 N N . VAL D 1 176 ? -138.460 -183.878 25.515 1.00 40.34 176 VAL D N 1
ATOM 10837 C CA . VAL D 1 176 ? -139.102 -185.186 25.472 1.00 40.34 176 VAL D CA 1
ATOM 10838 C C . VAL D 1 176 ? -140.480 -185.142 26.117 1.00 40.34 176 VAL D C 1
ATOM 10839 O O . VAL D 1 176 ? -141.425 -185.743 25.596 1.00 40.34 176 VAL D O 1
ATOM 10843 N N . ASP D 1 177 ? -140.608 -184.409 27.233 1.00 41.79 177 ASP D N 1
ATOM 10844 C CA . ASP D 1 177 ? -141.905 -184.213 27.877 1.00 41.79 177 ASP D CA 1
ATOM 10845 C C . ASP D 1 177 ? -142.886 -183.527 26.939 1.00 41.79 177 ASP D C 1
ATOM 10846 O O . ASP D 1 177 ? -144.061 -183.913 26.872 1.00 41.79 177 ASP D O 1
ATOM 10851 N N . TYR D 1 178 ? -142.399 -182.536 26.185 1.00 40.56 178 TYR D N 1
ATOM 10852 C CA . TYR D 1 178 ? -143.201 -181.829 25.193 1.00 40.56 178 TYR D CA 1
ATOM 10853 C C . TYR D 1 178 ? -143.760 -182.781 24.148 1.00 40.56 178 TYR D C 1
ATOM 10854 O O . TYR D 1 178 ? -144.974 -182.847 23.937 1.00 40.56 178 TYR D O 1
ATOM 10863 N N . SER D 1 179 ? -142.876 -183.542 23.502 1.00 40.75 179 SER D N 1
ATOM 10864 C CA . SER D 1 179 ? -143.275 -184.401 22.397 1.00 40.75 179 SER D CA 1
ATOM 10865 C C . SER D 1 179 ? -144.131 -185.566 22.860 1.00 40.75 179 SER D C 1
ATOM 10866 O O . SER D 1 179 ? -145.000 -186.024 22.113 1.00 40.75 179 SER D O 1
ATOM 10869 N N . LEU D 1 180 ? -143.926 -186.050 24.083 1.00 42.92 180 LEU D N 1
ATOM 10870 C CA . LEU D 1 180 ? -144.759 -187.150 24.548 1.00 42.92 180 LEU D CA 1
ATOM 10871 C C . LEU D 1 180 ? -146.145 -186.671 24.957 1.00 42.92 180 LEU D C 1
ATOM 10872 O O . LEU D 1 180 ? -147.147 -187.303 24.608 1.00 42.92 180 LEU D O 1
ATOM 10877 N N . ASN D 1 181 ? -146.239 -185.558 25.685 1.00 42.73 181 ASN D N 1
ATOM 10878 C CA . ASN D 1 181 ? -147.516 -185.201 26.288 1.00 42.73 181 ASN D CA 1
ATOM 10879 C C . ASN D 1 181 ? -148.225 -184.036 25.606 1.00 42.73 181 ASN D C 1
ATOM 10880 O O . ASN D 1 181 ? -149.423 -184.130 25.333 1.00 42.73 181 ASN D O 1
ATOM 10885 N N . GLN D 1 182 ? -147.524 -182.946 25.313 1.00 42.15 182 GLN D N 1
ATOM 10886 C CA . GLN D 1 182 ? -148.206 -181.721 24.921 1.00 42.15 182 GLN D CA 1
ATOM 10887 C C . GLN D 1 182 ? -148.374 -181.585 23.412 1.00 42.15 182 GLN D C 1
ATOM 10888 O O . GLN D 1 182 ? -149.300 -180.899 22.972 1.00 42.15 182 GLN D O 1
ATOM 10894 N N . LEU D 1 183 ? -147.540 -182.252 22.618 1.00 41.66 183 LEU D N 1
ATOM 10895 C CA . LEU D 1 183 ? -147.542 -182.064 21.171 1.00 41.66 183 LEU D CA 1
ATOM 10896 C C . LEU D 1 183 ? -148.767 -182.701 20.527 1.00 41.66 183 LEU D C 1
ATOM 10897 O O . LEU D 1 183 ? -149.183 -183.800 20.902 1.00 41.66 183 LEU D O 1
ATOM 10902 N N . SER D 1 184 ? -149.338 -182.000 19.547 1.00 44.08 184 SER D N 1
ATOM 10903 C CA . SER D 1 184 ? -150.512 -182.474 18.832 1.00 44.08 184 SER D CA 1
ATOM 10904 C C . SER D 1 184 ? -150.187 -183.701 17.990 1.00 44.08 184 SER D C 1
ATOM 10905 O O . SER D 1 184 ? -149.060 -183.885 17.530 1.00 44.08 184 SER D O 1
ATOM 10908 N N . GLU D 1 185 ? -151.188 -184.548 17.783 1.00 47.13 185 GLU D N 1
ATOM 10909 C CA . GLU D 1 185 ? -150.988 -185.735 16.955 1.00 47.13 185 GLU D CA 1
ATOM 10910 C C . GLU D 1 185 ? -151.360 -185.466 15.505 1.00 47.13 185 GLU D C 1
ATOM 10911 O O . GLU D 1 185 ? -151.954 -186.283 14.808 1.00 47.13 185 GLU D O 1
ATOM 10917 N N . THR D 1 186 ? -150.906 -184.309 15.029 1.00 44.98 186 THR D N 1
ATOM 10918 C CA . THR D 1 186 ? -150.863 -183.966 13.622 1.00 44.98 186 THR D CA 1
ATOM 10919 C C . THR D 1 186 ? -149.434 -183.908 13.126 1.00 44.98 186 THR D C 1
ATOM 10920 O O . THR D 1 186 ? -149.153 -184.319 11.998 1.00 44.98 186 THR D O 1
ATOM 10924 N N . ASN D 1 187 ? -148.529 -183.465 13.991 1.00 43.58 187 ASN D N 1
ATOM 10925 C CA . ASN D 1 187 ? -147.093 -183.502 13.785 1.00 43.58 187 ASN D CA 1
ATOM 10926 C C . ASN D 1 187 ? -146.485 -184.873 14.043 1.00 43.58 187 ASN D C 1
ATOM 10927 O O . ASN D 1 187 ? -145.299 -185.070 13.765 1.00 43.58 187 ASN D O 1
ATOM 10932 N N . VAL D 1 188 ? -147.255 -185.818 14.567 1.00 44.61 188 VAL D N 1
ATOM 10933 C CA . VAL D 1 188 ? -146.736 -187.128 14.931 1.00 44.61 188 VAL D CA 1
ATOM 10934 C C . VAL D 1 188 ? -146.900 -188.079 13.754 1.00 44.61 188 VAL D C 1
ATOM 10935 O O . VAL D 1 188 ? -148.023 -188.423 13.374 1.00 44.61 188 VAL D O 1
ATOM 10939 N N . ARG D 1 189 ? -145.781 -188.494 13.171 1.00 47.49 189 ARG D N 1
ATOM 10940 C CA . ARG D 1 189 ? -145.759 -189.581 12.206 1.00 47.49 189 ARG D CA 1
ATOM 10941 C C . ARG D 1 189 ? -145.419 -190.882 12.915 1.00 47.49 189 ARG D C 1
ATOM 10942 O O . ARG D 1 189 ? -144.661 -190.901 13.885 1.00 47.49 189 ARG D O 1
ATOM 10950 N N . LYS D 1 190 ? -145.988 -191.975 12.428 1.00 52.28 190 LYS D N 1
ATOM 10951 C CA . LYS D 1 190 ? -145.814 -193.279 13.048 1.00 52.28 190 LYS D CA 1
ATOM 10952 C C . LYS D 1 190 ? -145.026 -194.191 12.124 1.00 52.28 190 LYS D C 1
ATOM 10953 O O . LYS D 1 190 ? -145.404 -194.384 10.965 1.00 52.28 190 LYS D O 1
ATOM 10959 N N . ALA D 1 191 ? -143.944 -194.759 12.643 1.00 53.30 191 ALA D N 1
ATOM 10960 C CA . ALA D 1 191 ? -143.121 -195.696 11.903 1.00 53.30 191 ALA D CA 1
ATOM 10961 C C . ALA D 1 191 ? -143.450 -197.122 12.331 1.00 53.30 191 ALA D C 1
ATOM 10962 O O . ALA D 1 191 ? -144.250 -197.360 13.239 1.00 53.30 191 ALA D O 1
ATOM 10964 N N . THR D 1 192 ? -142.831 -198.086 11.660 1.00 55.95 192 THR D N 1
ATOM 10965 C CA . THR D 1 192 ? -142.983 -199.492 12.015 1.00 55.95 192 THR D CA 1
ATOM 10966 C C . THR D 1 192 ? -141.677 -200.150 12.420 1.00 55.95 192 THR D C 1
ATOM 10967 O O . THR D 1 192 ? -141.631 -200.832 13.446 1.00 55.95 192 THR D O 1
ATOM 10971 N N . SER D 1 193 ? -140.612 -199.962 11.647 1.00 54.77 193 SER D N 1
ATOM 10972 C CA . SER D 1 193 ? -139.318 -200.572 11.916 1.00 54.77 193 SER D CA 1
ATOM 10973 C C . SER D 1 193 ? -138.248 -199.492 11.883 1.00 54.77 193 SER D C 1
ATOM 10974 O O . SER D 1 193 ? -138.539 -198.306 11.723 1.00 54.77 193 SER D O 1
ATOM 10977 N N . LYS D 1 194 ? -136.991 -199.912 12.028 1.00 53.50 194 LYS D N 1
ATOM 10978 C CA . LYS D 1 194 ? -135.905 -198.947 12.138 1.00 53.50 194 LYS D CA 1
ATOM 10979 C C . LYS D 1 194 ? -135.504 -198.373 10.787 1.00 53.50 194 LYS D C 1
ATOM 10980 O O . LYS D 1 194 ? -135.187 -197.183 10.700 1.00 53.50 194 LYS D O 1
ATOM 10986 N N . GLU D 1 195 ? -135.520 -199.183 9.725 1.00 55.61 195 GLU D N 1
ATOM 10987 C CA . GLU D 1 195 ? -135.249 -198.640 8.397 1.00 55.61 195 GLU D CA 1
ATOM 10988 C C . GLU D 1 195 ? -136.403 -197.770 7.916 1.00 55.61 195 GLU D C 1
ATOM 10989 O O . GLU D 1 195 ? -136.186 -196.756 7.238 1.00 55.61 195 GLU D O 1
ATOM 10995 N N . ASP D 1 196 ? -137.630 -198.137 8.290 1.00 54.44 196 ASP D N 1
ATOM 10996 C CA . ASP D 1 196 ? -138.794 -197.319 7.981 1.00 54.44 196 ASP D CA 1
ATOM 10997 C C . ASP D 1 196 ? -138.727 -195.989 8.715 1.00 54.44 196 ASP D C 1
ATOM 10998 O O . ASP D 1 196 ? -139.025 -194.935 8.139 1.00 54.44 196 ASP D O 1
ATOM 11003 N N . LEU D 1 197 ? -138.277 -196.016 9.971 1.00 51.67 197 LEU D N 1
ATOM 11004 C CA . LEU D 1 197 ? -138.121 -194.782 10.727 1.00 51.67 197 LEU D CA 1
ATOM 11005 C C . LEU D 1 197 ? -136.980 -193.943 10.183 1.00 51.67 197 LEU D C 1
ATOM 11006 O O . LEU D 1 197 ? -137.067 -192.715 10.205 1.00 51.67 197 LEU D O 1
ATOM 11011 N N . ALA D 1 198 ? -135.919 -194.579 9.683 1.00 51.60 198 ALA D N 1
ATOM 11012 C CA . ALA D 1 198 ? -134.832 -193.825 9.069 1.00 51.60 198 ALA D CA 1
ATOM 11013 C C . ALA D 1 198 ? -135.298 -193.119 7.805 1.00 51.60 198 ALA D C 1
ATOM 11014 O O . ALA D 1 198 ? -135.002 -191.935 7.614 1.00 51.60 198 ALA D O 1
ATOM 11016 N N . SER D 1 199 ? -136.059 -193.813 6.952 1.00 50.84 199 SER D N 1
ATOM 11017 C CA . SER D 1 199 ? -136.590 -193.165 5.757 1.00 50.84 199 SER D CA 1
ATOM 11018 C C . SER D 1 199 ? -137.579 -192.057 6.106 1.00 50.84 199 SER D C 1
ATOM 11019 O O . SER D 1 199 ? -137.599 -191.018 5.438 1.00 50.84 199 SER D O 1
ATOM 11022 N N . LYS D 1 200 ? -138.351 -192.226 7.185 1.00 49.45 200 LYS D N 1
ATOM 11023 C CA . LYS D 1 200 ? -139.252 -191.158 7.613 1.00 49.45 200 LYS D CA 1
ATOM 11024 C C . LYS D 1 200 ? -138.507 -189.957 8.183 1.00 49.45 200 LYS D C 1
ATOM 11025 O O . LYS D 1 200 ? -138.933 -188.822 7.961 1.00 49.45 200 LYS D O 1
ATOM 11031 N N . VAL D 1 201 ? -137.402 -190.174 8.900 1.00 47.63 201 VAL D N 1
ATOM 11032 C CA . VAL D 1 201 ? -136.591 -189.057 9.390 1.00 47.63 201 VAL D CA 1
ATOM 11033 C C . VAL D 1 201 ? -135.953 -188.308 8.229 1.00 47.63 201 VAL D C 1
ATOM 11034 O O . VAL D 1 201 ? -135.948 -187.070 8.190 1.00 47.63 201 VAL D O 1
ATOM 11038 N N . PHE D 1 202 ? -135.436 -189.038 7.251 1.00 49.65 202 PHE D N 1
ATOM 11039 C CA . PHE D 1 202 ? -134.769 -188.399 6.128 1.00 49.65 202 PHE D CA 1
ATOM 11040 C C . PHE D 1 202 ? -135.736 -187.745 5.154 1.00 49.65 202 PHE D C 1
ATOM 11041 O O . PHE D 1 202 ? -135.334 -186.822 4.441 1.00 49.65 202 PHE D O 1
ATOM 11049 N N . GLU D 1 203 ? -136.998 -188.175 5.116 1.00 48.77 203 GLU D N 1
ATOM 11050 C CA . GLU D 1 203 ? -137.982 -187.413 4.359 1.00 48.77 203 GLU D CA 1
ATOM 11051 C C . GLU D 1 203 ? -138.598 -186.298 5.189 1.00 48.77 203 GLU D C 1
ATOM 11052 O O . GLU D 1 203 ? -139.129 -185.345 4.616 1.00 48.77 203 GLU D O 1
ATOM 11058 N N . ALA D 1 204 ? -138.520 -186.376 6.520 1.00 45.58 204 ALA D N 1
ATOM 11059 C CA . ALA D 1 204 ? -139.088 -185.337 7.362 1.00 45.58 204 ALA D CA 1
ATOM 11060 C C . ALA D 1 204 ? -138.147 -184.163 7.562 1.00 45.58 204 ALA D C 1
ATOM 11061 O O . ALA D 1 204 ? -138.617 -183.072 7.887 1.00 45.58 204 ALA D O 1
ATOM 11063 N N . ILE D 1 205 ? -136.838 -184.367 7.414 1.00 45.41 205 ILE D N 1
ATOM 11064 C CA . ILE D 1 205 ? -135.924 -183.229 7.310 1.00 45.41 205 ILE D CA 1
ATOM 11065 C C . ILE D 1 205 ? -136.258 -182.415 6.072 1.00 45.41 205 ILE D C 1
ATOM 11066 O O . ILE D 1 205 ? -136.361 -181.184 6.116 1.00 45.41 205 ILE D O 1
ATOM 11071 N N . LEU D 1 206 ? -136.459 -183.100 4.951 1.00 45.00 206 LEU D N 1
ATOM 11072 C CA . LEU D 1 206 ? -136.773 -182.433 3.701 1.00 45.00 206 LEU D CA 1
ATOM 11073 C C . LEU D 1 206 ? -138.214 -181.949 3.642 1.00 45.00 206 LEU D C 1
ATOM 11074 O O . LEU D 1 206 ? -138.539 -181.149 2.763 1.00 45.00 206 LEU D O 1
ATOM 11079 N N . ASN D 1 207 ? -139.084 -182.424 4.541 1.00 45.02 207 ASN D N 1
ATOM 11080 C CA . ASN D 1 207 ? -140.401 -181.818 4.706 1.00 45.02 207 ASN D CA 1
ATOM 11081 C C . ASN D 1 207 ? -140.339 -180.459 5.376 1.00 45.02 207 ASN D C 1
ATOM 11082 O O . ASN D 1 207 ? -141.309 -179.702 5.293 1.00 45.02 207 ASN D O 1
ATOM 11087 N N . LEU D 1 208 ? -139.237 -180.131 6.034 1.00 42.89 208 LEU D N 1
ATOM 11088 C CA . LEU D 1 208 ? -138.949 -178.749 6.383 1.00 42.89 208 LEU D CA 1
ATOM 11089 C C . LEU D 1 208 ? -138.266 -178.124 5.169 1.00 42.89 208 LEU D C 1
ATOM 11090 O O . LEU D 1 208 ? -138.218 -178.722 4.094 1.00 42.89 208 LEU D O 1
ATOM 11095 N N . GLN D 1 209 ? -137.754 -176.901 5.313 1.00 44.03 209 GLN D N 1
ATOM 11096 C CA . GLN D 1 209 ? -137.332 -176.001 4.233 1.00 44.03 209 GLN D CA 1
ATOM 11097 C C . GLN D 1 209 ? -138.437 -175.696 3.230 1.00 44.03 209 GLN D C 1
ATOM 11098 O O . GLN D 1 209 ? -138.143 -175.212 2.134 1.00 44.03 209 GLN D O 1
ATOM 11104 N N . ASN D 1 210 ? -139.692 -175.972 3.548 1.00 43.69 210 ASN D N 1
ATOM 11105 C CA . ASN D 1 210 ? -140.785 -175.766 2.620 1.00 43.69 210 ASN D CA 1
ATOM 11106 C C . ASN D 1 210 ? -141.761 -174.785 3.232 1.00 43.69 210 ASN D C 1
ATOM 11107 O O . ASN D 1 210 ? -142.039 -174.838 4.432 1.00 43.69 210 ASN D O 1
ATOM 11112 N N . ASN D 1 211 ? -142.275 -173.889 2.402 1.00 40.77 211 ASN D N 1
ATOM 11113 C CA . ASN D 1 211 ? -143.283 -172.959 2.866 1.00 40.77 211 ASN D CA 1
ATOM 11114 C C . ASN D 1 211 ? -144.596 -173.703 3.043 1.00 40.77 211 ASN D C 1
ATOM 11115 O O . ASN D 1 211 ? -145.384 -173.814 2.101 1.00 40.77 211 ASN D O 1
ATOM 11120 N N . SER D 1 212 ? -144.840 -174.214 4.247 1.00 41.15 212 SER D N 1
ATOM 11121 C CA . SER D 1 212 ? -146.012 -175.029 4.520 1.00 41.15 212 SER D CA 1
ATOM 11122 C C . SER D 1 212 ? -146.565 -174.694 5.893 1.00 41.15 212 SER D C 1
ATOM 11123 O O . SER D 1 212 ? -145.805 -174.523 6.849 1.00 41.15 212 SER D O 1
ATOM 11126 N N . ALA D 1 213 ? -147.891 -174.620 5.988 1.00 40.85 213 ALA D N 1
ATOM 11127 C CA . ALA D 1 213 ? -148.580 -174.374 7.244 1.00 40.85 213 ALA D CA 1
ATOM 11128 C C . ALA D 1 213 ? -148.984 -175.658 7.949 1.00 40.85 213 ALA D C 1
ATOM 11129 O O . ALA D 1 213 ? -149.895 -175.636 8.783 1.00 40.85 213 ALA D O 1
ATOM 11131 N N . LYS D 1 214 ? -148.331 -176.774 7.635 1.00 43.40 214 LYS D N 1
ATOM 11132 C CA . LYS D 1 214 ? -148.748 -178.077 8.125 1.00 43.40 214 LYS D CA 1
ATOM 11133 C C . LYS D 1 214 ? -147.990 -178.548 9.353 1.00 43.40 214 LYS D C 1
ATOM 11134 O O . LYS D 1 214 ? -148.473 -179.451 10.043 1.00 43.40 214 LYS D O 1
ATOM 11140 N N . TYR D 1 215 ? -146.825 -177.978 9.638 1.00 43.03 215 TYR D N 1
ATOM 11141 C CA . TYR D 1 215 ? -145.881 -178.584 10.563 1.00 43.03 215 TYR D CA 1
ATOM 11142 C C . TYR D 1 215 ? -145.660 -177.779 11.828 1.00 43.03 215 TYR D C 1
ATOM 11143 O O . TYR D 1 215 ? -144.926 -178.235 12.709 1.00 43.03 215 TYR D O 1
ATOM 11152 N N . ASN D 1 216 ? -146.255 -176.603 11.947 1.00 40.87 216 ASN D N 1
ATOM 11153 C CA . ASN D 1 216 ? -146.215 -175.844 13.183 1.00 40.87 216 ASN D CA 1
ATOM 11154 C C . ASN D 1 216 ? -147.489 -176.085 13.982 1.00 40.87 216 ASN D C 1
ATOM 11155 O O . ASN D 1 216 ? -148.530 -176.439 13.428 1.00 40.87 216 ASN D O 1
ATOM 11160 N N . GLU D 1 217 ? -147.391 -175.935 15.296 1.00 41.66 217 GLU D N 1
ATOM 11161 C CA . GLU D 1 217 ? -148.570 -176.026 16.154 1.00 41.66 217 GLU D CA 1
ATOM 11162 C C . GLU D 1 217 ? -149.102 -174.628 16.479 1.00 41.66 217 GLU D C 1
ATOM 11163 O O . GLU D 1 217 ? -149.319 -174.220 17.618 1.00 41.66 217 GLU D O 1
ATOM 11169 N N . VAL D 1 218 ? -149.370 -173.890 15.402 1.00 41.35 218 VAL D N 1
ATOM 11170 C CA . VAL D 1 218 ? -149.986 -172.577 15.527 1.00 41.35 218 VAL D CA 1
ATOM 11171 C C . VAL D 1 218 ? -151.465 -172.701 15.868 1.00 41.35 218 VAL D C 1
ATOM 11172 O O . VAL D 1 218 ? -152.062 -171.746 16.375 1.00 41.35 218 VAL D O 1
ATOM 11176 N N . HIS D 1 219 ? -152.067 -173.873 15.652 1.00 44.20 219 HIS D N 1
ATOM 11177 C CA . HIS D 1 219 ? -153.463 -174.072 16.013 1.00 44.20 219 HIS D CA 1
ATOM 11178 C C . HIS D 1 219 ? -153.671 -174.125 17.518 1.00 44.20 219 HIS D C 1
ATOM 11179 O O . HIS D 1 219 ? -154.799 -173.932 17.978 1.00 44.20 219 HIS D O 1
ATOM 11186 N N . ARG D 1 220 ? -152.620 -174.389 18.295 1.00 43.05 220 ARG D N 1
ATOM 11187 C CA . ARG D 1 220 ? -152.690 -174.285 19.744 1.00 43.05 220 ARG D CA 1
ATOM 11188 C C . ARG D 1 220 ? -151.965 -173.056 20.275 1.00 43.05 220 ARG D C 1
ATOM 11189 O O . ARG D 1 220 ? -151.588 -173.021 21.450 1.00 43.05 220 ARG D O 1
ATOM 11197 N N . ALA D 1 221 ? -151.769 -172.046 19.436 1.00 40.74 221 ALA D N 1
ATOM 11198 C CA . ALA D 1 221 ? -151.509 -170.709 19.932 1.00 40.74 221 ALA D CA 1
ATOM 11199 C C . ALA D 1 221 ? -152.826 -170.063 20.344 1.00 40.74 221 ALA D C 1
ATOM 11200 O O . ALA D 1 221 ? -153.902 -170.645 20.191 1.00 40.74 221 ALA D O 1
ATOM 11202 N N . SER D 1 222 ? -152.748 -168.837 20.861 1.00 40.13 222 SER D N 1
ATOM 11203 C CA . SER D 1 222 ? -153.936 -168.239 21.462 1.00 40.13 222 SER D CA 1
ATOM 11204 C C . SER D 1 222 ? -154.932 -167.771 20.411 1.00 40.13 222 SER D C 1
ATOM 11205 O O . SER D 1 222 ? -156.145 -167.912 20.599 1.00 40.13 222 SER D O 1
ATOM 11208 N N . GLY D 1 223 ? -154.453 -167.219 19.305 1.00 40.09 223 GLY D N 1
ATOM 11209 C CA . GLY D 1 223 ? -155.364 -166.698 18.307 1.00 40.09 223 GLY D CA 1
ATOM 11210 C C . GLY D 1 223 ? -155.181 -167.287 16.926 1.00 40.09 223 GLY D C 1
ATOM 11211 O O . GLY D 1 223 ? -155.603 -166.689 15.934 1.00 40.09 223 GLY D O 1
ATOM 11212 N N . GLY D 1 224 ? -154.562 -168.459 16.844 1.00 41.63 224 GLY D N 1
ATOM 11213 C CA . GLY D 1 224 ? -154.247 -169.039 15.556 1.00 41.63 224 GLY D CA 1
ATOM 11214 C C . GLY D 1 224 ? -155.102 -170.229 15.183 1.00 41.63 224 GLY D C 1
ATOM 11215 O O . GLY D 1 224 ? -154.666 -171.091 14.417 1.00 41.63 224 GLY D O 1
ATOM 11216 N N . ALA D 1 225 ? -156.326 -170.284 15.708 1.00 43.23 225 ALA D N 1
ATOM 11217 C CA . ALA D 1 225 ? -157.191 -171.424 15.430 1.00 43.23 225 ALA D CA 1
ATOM 11218 C C . ALA D 1 225 ? -157.758 -171.375 14.020 1.00 43.23 225 ALA D C 1
ATOM 11219 O O . ALA D 1 225 ? -157.878 -172.417 13.367 1.00 43.23 225 ALA D O 1
ATOM 11221 N N . ILE D 1 226 ? -158.112 -170.191 13.533 1.00 43.19 226 ILE D N 1
ATOM 11222 C CA . ILE D 1 226 ? -158.644 -170.022 12.188 1.00 43.19 226 ILE D CA 1
ATOM 11223 C C . ILE D 1 226 ? -157.651 -169.214 11.367 1.00 43.19 226 ILE D C 1
ATOM 11224 O O . ILE D 1 226 ? -156.956 -168.340 11.896 1.00 43.19 226 ILE D O 1
ATOM 11229 N N . GLY D 1 227 ? -157.576 -169.520 10.078 1.00 42.94 227 GLY D N 1
ATOM 11230 C CA . GLY D 1 227 ? -156.509 -169.013 9.243 1.00 42.94 227 GLY D CA 1
ATOM 11231 C C . GLY D 1 227 ? -155.349 -169.980 9.204 1.00 42.94 227 GLY D C 1
ATOM 11232 O O . GLY D 1 227 ? -155.383 -171.075 9.770 1.00 42.94 227 GLY D O 1
ATOM 11233 N N . GLN D 1 228 ? -154.290 -169.570 8.517 1.00 41.09 228 GLN D N 1
ATOM 11234 C CA . GLN D 1 228 ? -153.083 -170.375 8.443 1.00 41.09 228 GLN D CA 1
ATOM 11235 C C . GLN D 1 228 ? -151.878 -169.512 8.769 1.00 41.09 228 GLN D C 1
ATOM 11236 O O . GLN D 1 228 ? -151.930 -168.283 8.710 1.00 41.09 228 GLN D O 1
ATOM 11242 N N . TYR D 1 229 ? -150.781 -170.178 9.114 1.00 38.48 229 TYR D N 1
ATOM 11243 C CA . TYR D 1 229 ? -149.515 -169.501 9.349 1.00 38.48 229 TYR D CA 1
ATOM 11244 C C . TYR D 1 229 ? -148.404 -170.353 8.766 1.00 38.48 229 TYR D C 1
ATOM 11245 O O . TYR D 1 229 ? -148.228 -171.506 9.168 1.00 38.48 229 TYR D O 1
ATOM 11254 N N . THR D 1 230 ? -147.664 -169.783 7.823 1.00 39.01 230 THR D N 1
ATOM 11255 C CA . THR D 1 230 ? -146.666 -170.508 7.052 1.00 39.01 230 THR D CA 1
ATOM 11256 C C . THR D 1 230 ? -145.285 -170.269 7.638 1.00 39.01 230 THR D C 1
ATOM 11257 O O . THR D 1 230 ? -144.881 -169.121 7.843 1.00 39.01 230 THR D O 1
ATOM 11261 N N . THR D 1 231 ? -144.569 -171.354 7.908 1.00 39.68 231 THR D N 1
ATOM 11262 C CA . THR D 1 231 ? -143.215 -171.303 8.422 1.00 39.68 231 THR D CA 1
ATOM 11263 C C . THR D 1 231 ? -142.263 -171.990 7.458 1.00 39.68 231 THR D C 1
ATOM 11264 O O . THR D 1 231 ? -142.598 -173.003 6.840 1.00 39.68 231 THR D O 1
ATOM 11268 N N . VAL D 1 232 ? -141.071 -171.418 7.333 1.00 41.19 232 VAL D N 1
ATOM 11269 C CA . VAL D 1 232 ? -139.958 -172.051 6.650 1.00 41.19 232 VAL D CA 1
ATOM 11270 C C . VAL D 1 232 ? -138.872 -172.247 7.699 1.00 41.19 232 VAL D C 1
ATOM 11271 O O . VAL D 1 232 ? -138.912 -171.659 8.779 1.00 41.19 232 VAL D O 1
ATOM 11275 N N . SER D 1 233 ? -137.904 -173.098 7.387 1.00 41.89 233 SER D N 1
ATOM 11276 C CA . SER D 1 233 ? -136.785 -173.311 8.289 1.00 41.89 233 SER D CA 1
ATOM 11277 C C . SER D 1 233 ? -135.551 -173.607 7.464 1.00 41.89 233 SER D C 1
ATOM 11278 O O . SER D 1 233 ? -135.601 -174.449 6.568 1.00 41.89 233 SER D O 1
ATOM 11281 N N . LYS D 1 234 ? -134.447 -172.945 7.778 1.00 43.95 234 LYS D N 1
ATOM 11282 C CA . LYS D 1 234 ? -133.209 -173.241 7.080 1.00 43.95 234 LYS D CA 1
ATOM 11283 C C . LYS D 1 234 ? -132.643 -174.564 7.588 1.00 43.95 234 LYS D C 1
ATOM 11284 O O . LYS D 1 234 ? -133.171 -175.174 8.518 1.00 43.95 234 LYS D O 1
ATOM 11290 N N . LEU D 1 235 ? -131.553 -175.031 6.993 1.00 43.80 235 LEU D N 1
ATOM 11291 C CA . LEU D 1 235 ? -130.985 -176.233 7.579 1.00 43.80 235 LEU D CA 1
ATOM 11292 C C . LEU D 1 235 ? -130.007 -175.886 8.696 1.00 43.80 235 LEU D C 1
ATOM 11293 O O . LEU D 1 235 ? -129.674 -176.737 9.513 1.00 43.80 235 LEU D O 1
ATOM 11298 N N . LYS D 1 236 ? -129.613 -174.621 8.808 1.00 44.76 236 LYS D N 1
ATOM 11299 C CA . LYS D 1 236 ? -128.755 -174.159 9.893 1.00 44.76 236 LYS D CA 1
ATOM 11300 C C . LYS D 1 236 ? -129.480 -174.062 11.226 1.00 44.76 236 LYS D C 1
ATOM 11301 O O . LYS D 1 236 ? -128.840 -173.739 12.232 1.00 44.76 236 LYS D O 1
ATOM 11307 N N . ASP D 1 237 ? -130.788 -174.320 11.266 1.00 42.67 237 ASP D N 1
ATOM 11308 C CA . ASP D 1 237 ? -131.516 -174.315 12.524 1.00 42.67 237 ASP D CA 1
ATOM 11309 C C . ASP D 1 237 ? -132.489 -175.487 12.637 1.00 42.67 237 ASP D C 1
ATOM 11310 O O . ASP D 1 237 ? -133.522 -175.373 13.300 1.00 42.67 237 ASP D O 1
ATOM 11315 N N . ILE D 1 238 ? -132.167 -176.623 12.019 1.00 40.62 238 ILE D N 1
ATOM 11316 C CA . ILE D 1 238 ? -132.890 -177.878 12.204 1.00 40.62 238 ILE D CA 1
ATOM 11317 C C . ILE D 1 238 ? -132.043 -178.797 13.067 1.00 40.62 238 ILE D C 1
ATOM 11318 O O . ILE D 1 238 ? -130.848 -178.971 12.810 1.00 40.62 238 ILE D O 1
ATOM 11323 N N . VAL D 1 239 ? -132.658 -179.383 14.090 1.00 40.12 239 VAL D N 1
ATOM 11324 C CA . VAL D 1 239 ? -131.989 -180.264 15.034 1.00 40.12 239 VAL D CA 1
ATOM 11325 C C . VAL D 1 239 ? -132.843 -181.505 15.244 1.00 40.12 239 VAL D C 1
ATOM 11326 O O . VAL D 1 239 ? -134.043 -181.400 15.508 1.00 40.12 239 VAL D O 1
ATOM 11330 N N . ILE D 1 240 ? -132.232 -182.675 15.085 1.00 40.40 240 ILE D N 1
ATOM 11331 C CA . ILE D 1 240 ? -132.871 -183.946 15.398 1.00 40.40 240 ILE D CA 1
ATOM 11332 C C . ILE D 1 240 ? -132.475 -184.348 16.808 1.00 40.40 240 ILE D C 1
ATOM 11333 O O . ILE D 1 240 ? -131.287 -184.369 17.142 1.00 40.40 240 ILE D O 1
ATOM 11338 N N . LEU D 1 241 ? -133.458 -184.679 17.633 1.00 40.71 241 LEU D N 1
ATOM 11339 C CA . LEU D 1 241 ? -133.207 -185.180 18.977 1.00 40.71 241 LEU D CA 1
ATOM 11340 C C . LEU D 1 241 ? -133.648 -186.635 19.030 1.00 40.71 241 LEU D C 1
ATOM 11341 O O . LEU D 1 241 ? -134.840 -186.933 18.919 1.00 40.71 241 LEU D O 1
ATOM 11346 N N . THR D 1 242 ? -132.682 -187.532 19.203 1.00 43.33 242 THR D N 1
ATOM 11347 C CA . THR D 1 242 ? -132.909 -188.968 19.161 1.00 43.33 242 THR D CA 1
ATOM 11348 C C . THR D 1 242 ? -131.945 -189.641 20.130 1.00 43.33 242 THR D C 1
ATOM 11349 O O . THR D 1 242 ? -131.318 -188.985 20.964 1.00 43.33 242 THR D O 1
ATOM 11353 N N . THR D 1 243 ? -131.835 -190.959 20.031 1.00 44.66 243 THR D N 1
ATOM 11354 C CA . THR D 1 243 ? -130.947 -191.730 20.886 1.00 44.66 243 THR D CA 1
ATOM 11355 C C . THR D 1 243 ? -129.657 -192.063 20.144 1.00 44.66 243 THR D C 1
ATOM 11356 O O . THR D 1 243 ? -129.543 -191.887 18.931 1.00 44.66 243 THR D O 1
ATOM 11360 N N . ASP D 1 244 ? -128.668 -192.542 20.902 1.00 46.09 244 ASP D N 1
ATOM 11361 C CA . ASP D 1 244 ? -127.388 -192.915 20.308 1.00 46.09 244 ASP D CA 1
ATOM 11362 C C . ASP D 1 244 ? -127.496 -194.187 19.487 1.00 46.09 244 ASP D C 1
ATOM 11363 O O . ASP D 1 244 ? -126.829 -194.315 18.452 1.00 46.09 244 ASP D O 1
ATOM 11368 N N . SER D 1 245 ? -128.344 -195.123 19.922 1.00 46.72 245 SER D N 1
ATOM 11369 C CA . SER D 1 245 ? -128.572 -196.363 19.193 1.00 46.72 245 SER D CA 1
ATOM 11370 C C . SER D 1 245 ? -129.233 -196.124 17.848 1.00 46.72 245 SER D C 1
ATOM 11371 O O . SER D 1 245 ? -129.154 -196.983 16.965 1.00 46.72 245 SER D O 1
ATOM 11374 N N . LEU D 1 246 ? -129.888 -194.981 17.680 1.00 46.89 246 LEU D N 1
ATOM 11375 C CA . LEU D 1 246 ? -130.509 -194.616 16.423 1.00 46.89 246 LEU D CA 1
ATOM 11376 C C . LEU D 1 246 ? -129.715 -193.570 15.655 1.00 46.89 246 LEU D C 1
ATOM 11377 O O . LEU D 1 246 ? -129.830 -193.511 14.429 1.00 46.89 246 LEU D O 1
ATOM 11382 N N . LYS D 1 247 ? -128.892 -192.765 16.332 1.00 45.43 247 LYS D N 1
ATOM 11383 C CA . LYS D 1 247 ? -127.945 -191.923 15.608 1.00 45.43 247 LYS D CA 1
ATOM 11384 C C . LYS D 1 247 ? -126.862 -192.761 14.944 1.00 45.43 247 LYS D C 1
ATOM 11385 O O . LYS D 1 247 ? -126.393 -192.419 13.854 1.00 45.43 247 LYS D O 1
ATOM 11391 N N . SER D 1 248 ? -126.495 -193.894 15.547 1.00 47.83 248 SER D N 1
ATOM 11392 C CA . SER D 1 248 ? -125.556 -194.803 14.900 1.00 47.83 248 SER D CA 1
ATOM 11393 C C . SER D 1 248 ? -126.156 -195.528 13.701 1.00 47.83 248 SER D C 1
ATOM 11394 O O . SER D 1 248 ? -125.425 -196.235 13.003 1.00 47.83 248 SER D O 1
ATOM 11397 N N . TYR D 1 249 ? -127.460 -195.393 13.460 1.00 50.39 249 TYR D N 1
ATOM 11398 C CA . TYR D 1 249 ? -128.113 -195.945 12.284 1.00 50.39 249 TYR D CA 1
ATOM 11399 C C . TYR D 1 249 ? -128.518 -194.889 11.268 1.00 50.39 249 TYR D C 1
ATOM 11400 O O . TYR D 1 249 ? -128.533 -195.180 10.073 1.00 50.39 249 TYR D O 1
ATOM 11409 N N . LEU D 1 250 ? -128.847 -193.673 11.708 1.00 48.23 250 LEU D N 1
ATOM 11410 C CA . LEU D 1 250 ? -129.157 -192.605 10.762 1.00 48.23 250 LEU D CA 1
ATOM 11411 C C . LEU D 1 250 ? -127.905 -192.140 10.034 1.00 48.23 250 LEU D C 1
ATOM 11412 O O . LEU D 1 250 ? -127.923 -191.946 8.815 1.00 48.23 250 LEU D O 1
ATOM 11417 N N . LEU D 1 251 ? -126.807 -191.949 10.770 1.00 49.63 251 LEU D N 1
ATOM 11418 C CA . LEU D 1 251 ? -125.551 -191.536 10.154 1.00 49.63 251 LEU D CA 1
ATOM 11419 C C . LEU D 1 251 ? -124.983 -192.628 9.262 1.00 49.63 251 LEU D C 1
ATOM 11420 O O . LEU D 1 251 ? -124.282 -192.334 8.289 1.00 49.63 251 LEU D O 1
ATOM 11425 N N . ASP D 1 252 ? -125.285 -193.889 9.565 1.00 52.14 252 ASP D N 1
ATOM 11426 C CA . ASP D 1 252 ? -124.853 -195.014 8.740 1.00 52.14 252 ASP D CA 1
ATOM 11427 C C . ASP D 1 252 ? -125.846 -195.260 7.606 1.00 52.14 252 ASP D C 1
ATOM 11428 O O . ASP D 1 252 ? -126.556 -196.265 7.534 1.00 52.14 252 ASP D O 1
ATOM 11433 N N . THR D 1 253 ? -125.926 -194.275 6.718 1.00 51.68 253 THR D N 1
ATOM 11434 C CA . THR D 1 253 ? -126.695 -194.438 5.499 1.00 51.68 253 THR D CA 1
ATOM 11435 C C . THR D 1 253 ? -126.035 -193.553 4.449 1.00 51.68 253 THR D C 1
ATOM 11436 O O . THR D 1 253 ? -125.268 -192.649 4.783 1.00 51.68 253 THR D O 1
ATOM 11440 N N . LYS D 1 254 ? -126.325 -193.818 3.170 1.00 51.52 254 LYS D N 1
ATOM 11441 C CA . LYS D 1 254 ? -125.704 -193.050 2.092 1.00 51.52 254 LYS D CA 1
ATOM 11442 C C . LYS D 1 254 ? -126.216 -191.616 2.035 1.00 51.52 254 LYS D C 1
ATOM 11443 O O . LYS D 1 254 ? -125.508 -190.719 1.555 1.00 51.52 254 LYS D O 1
ATOM 11449 N N . ILE D 1 255 ? -127.442 -191.390 2.505 1.00 50.75 255 ILE D N 1
ATOM 11450 C CA . ILE D 1 255 ? -128.024 -190.055 2.564 1.00 50.75 255 ILE D CA 1
ATOM 11451 C C . ILE D 1 255 ? -127.272 -189.165 3.544 1.00 50.75 255 ILE D C 1
ATOM 11452 O O . ILE D 1 255 ? -127.116 -187.963 3.302 1.00 50.75 255 ILE D O 1
ATOM 11457 N N . ALA D 1 256 ? -126.732 -189.734 4.622 1.00 51.48 256 ALA D N 1
ATOM 11458 C CA . ALA D 1 256 ? -125.910 -188.938 5.524 1.00 51.48 256 ALA D CA 1
ATOM 11459 C C . ALA D 1 256 ? -124.585 -188.569 4.878 1.00 51.48 256 ALA D C 1
ATOM 11460 O O . ALA D 1 256 ? -124.072 -187.467 5.101 1.00 51.48 256 ALA D O 1
ATOM 11462 N N . ASN D 1 257 ? -124.054 -189.450 4.030 1.00 51.59 257 ASN D N 1
ATOM 11463 C CA . ASN D 1 257 ? -122.830 -189.141 3.304 1.00 51.59 257 ASN D CA 1
ATOM 11464 C C . ASN D 1 257 ? -123.055 -188.035 2.287 1.00 51.59 257 ASN D C 1
ATOM 11465 O O . ASN D 1 257 ? -122.223 -187.135 2.157 1.00 51.59 257 ASN D O 1
ATOM 11470 N N . THR D 1 258 ? -124.171 -188.074 1.559 1.00 51.49 258 THR D N 1
ATOM 11471 C CA . THR D 1 258 ? -124.403 -187.009 0.593 1.00 51.49 258 THR D CA 1
ATOM 11472 C C . THR D 1 258 ? -124.894 -185.721 1.243 1.00 51.49 258 THR D C 1
ATOM 11473 O O . THR D 1 258 ? -124.815 -184.663 0.614 1.00 51.49 258 THR D O 1
ATOM 11477 N N . PHE D 1 259 ? -125.390 -185.775 2.482 1.00 52.43 259 PHE D N 1
ATOM 11478 C CA . PHE D 1 259 ? -125.595 -184.540 3.228 1.00 52.43 259 PHE D CA 1
ATOM 11479 C C . PHE D 1 259 ? -124.270 -183.975 3.713 1.00 52.43 259 PHE D C 1
ATOM 11480 O O . PHE D 1 259 ? -124.081 -182.754 3.738 1.00 52.43 259 PHE D O 1
ATOM 11488 N N . GLN D 1 260 ? -123.344 -184.849 4.105 1.00 51.88 260 GLN D N 1
ATOM 11489 C CA . GLN D 1 260 ? -122.090 -184.401 4.694 1.00 51.88 260 GLN D CA 1
ATOM 11490 C C . GLN D 1 260 ? -121.145 -183.847 3.636 1.00 51.88 260 GLN D C 1
ATOM 11491 O O . GLN D 1 260 ? -120.456 -182.850 3.874 1.00 51.88 260 GLN D O 1
ATOM 11497 N N . ILE D 1 261 ? -121.104 -184.474 2.465 1.00 52.72 261 ILE D N 1
ATOM 11498 C CA . ILE D 1 261 ? -120.259 -184.005 1.372 1.00 52.72 261 ILE D CA 1
ATOM 11499 C C . ILE D 1 261 ? -120.862 -182.739 0.793 1.00 52.72 261 ILE D C 1
ATOM 11500 O O . ILE D 1 261 ? -122.033 -182.730 0.395 1.00 52.72 261 ILE D O 1
ATOM 11505 N N . ALA D 1 262 ? -120.053 -181.677 0.764 1.00 56.50 262 ALA D N 1
ATOM 11506 C CA . ALA D 1 262 ? -120.385 -180.380 0.169 1.00 56.50 262 ALA D CA 1
ATOM 11507 C C . ALA D 1 262 ? -121.694 -179.823 0.719 1.00 56.50 262 ALA D C 1
ATOM 11508 O O . ALA D 1 262 ? -122.626 -179.513 -0.021 1.00 56.50 262 ALA D O 1
ATOM 11510 N N . GLY D 1 263 ? -121.780 -179.745 2.037 1.00 53.81 263 GLY D N 1
ATOM 11511 C CA . GLY D 1 263 ? -123.023 -179.273 2.615 1.00 53.81 263 GLY D CA 1
ATOM 11512 C C . GLY D 1 263 ? -122.928 -179.206 4.118 1.00 53.81 263 GLY D C 1
ATOM 11513 O O . GLY D 1 263 ? -121.862 -178.966 4.688 1.00 53.81 263 GLY D O 1
ATOM 11514 N N . ILE D 1 264 ? -124.083 -179.408 4.748 1.00 52.51 264 ILE D N 1
ATOM 11515 C CA . ILE D 1 264 ? -124.195 -179.264 6.190 1.00 52.51 264 ILE D CA 1
ATOM 11516 C C . ILE D 1 264 ? -123.463 -180.378 6.903 1.00 52.51 264 ILE D C 1
ATOM 11517 O O . ILE D 1 264 ? -123.335 -181.490 6.385 1.00 52.51 264 ILE D O 1
ATOM 11522 N N . ASP D 1 265 ? -122.985 -180.084 8.107 1.00 52.32 265 ASP D N 1
ATOM 11523 C CA . ASP D 1 265 ? -122.452 -181.125 8.969 1.00 52.32 265 ASP D CA 1
ATOM 11524 C C . ASP D 1 265 ? -123.588 -181.885 9.656 1.00 52.32 265 ASP D C 1
ATOM 11525 O O . ASP D 1 265 ? -124.138 -181.434 10.665 1.00 52.32 265 ASP D O 1
ATOM 11530 N N . PHE D 1 266 ? -123.921 -183.046 9.112 1.00 51.01 266 PHE D N 1
ATOM 11531 C CA . PHE D 1 266 ? -125.077 -183.785 9.602 1.00 51.01 266 PHE D CA 1
ATOM 11532 C C . PHE D 1 266 ? -124.766 -184.489 10.919 1.00 51.01 266 PHE D C 1
ATOM 11533 O O . PHE D 1 266 ? -125.680 -184.843 11.667 1.00 51.01 266 PHE D O 1
ATOM 11541 N N . THR D 1 267 ? -123.479 -184.683 11.229 1.00 49.88 267 THR D N 1
ATOM 11542 C CA . THR D 1 267 ? -123.094 -185.206 12.537 1.00 49.88 267 THR D CA 1
ATOM 11543 C C . THR D 1 267 ? -123.415 -184.224 13.659 1.00 49.88 267 THR D C 1
ATOM 11544 O O . THR D 1 267 ? -123.715 -184.643 14.782 1.00 49.88 267 THR D O 1
ATOM 11548 N N . ASP D 1 268 ? -123.368 -182.923 13.376 1.00 49.88 268 ASP D N 1
ATOM 11549 C CA . ASP D 1 268 ? -123.571 -181.905 14.400 1.00 49.88 268 ASP D CA 1
ATOM 11550 C C . ASP D 1 268 ? -124.993 -181.363 14.456 1.00 49.88 268 ASP D C 1
ATOM 11551 O O . ASP D 1 268 ? -125.286 -180.549 15.337 1.00 49.88 268 ASP D O 1
ATOM 11556 N N . HIS D 1 269 ? -125.878 -181.765 13.545 1.00 46.23 269 HIS D N 1
ATOM 11557 C CA . HIS D 1 269 ? -127.286 -181.416 13.668 1.00 46.23 269 HIS D CA 1
ATOM 11558 C C . HIS D 1 269 ? -128.094 -182.465 14.412 1.00 46.23 269 HIS D C 1
ATOM 11559 O O . HIS D 1 269 ? -129.240 -182.192 14.773 1.00 46.23 269 HIS D O 1
ATOM 11566 N N . VAL D 1 270 ? -127.542 -183.648 14.644 1.00 43.80 270 VAL D N 1
ATOM 11567 C CA . VAL D 1 270 ? -128.261 -184.731 15.298 1.00 43.80 270 VAL D CA 1
ATOM 11568 C C . VAL D 1 270 ? -127.793 -184.759 16.747 1.00 43.80 270 VAL D C 1
ATOM 11569 O O . VAL D 1 270 ? -126.714 -185.270 17.056 1.00 43.80 270 VAL D O 1
ATOM 11573 N N . ILE D 1 271 ? -128.596 -184.194 17.640 1.00 44.03 271 ILE D N 1
ATOM 11574 C CA . ILE D 1 271 ? -128.258 -184.149 19.057 1.00 44.03 271 ILE D CA 1
ATOM 11575 C C . ILE D 1 271 ? -128.800 -185.412 19.706 1.00 44.03 271 ILE D C 1
ATOM 11576 O O . ILE D 1 271 ? -130.013 -185.628 19.736 1.00 44.03 271 ILE D O 1
ATOM 11581 N N . SER D 1 272 ? -127.912 -186.245 20.232 1.00 44.56 272 SER D N 1
ATOM 11582 C CA . SER D 1 272 ? -128.338 -187.540 20.729 1.00 44.56 272 SER D CA 1
ATOM 11583 C C . SER D 1 272 ? -127.786 -187.780 22.121 1.00 44.56 272 SER D C 1
ATOM 11584 O O . SER D 1 272 ? -126.780 -187.197 22.528 1.00 44.56 272 SER D O 1
ATOM 11587 N N . PHE D 1 273 ? -128.466 -188.666 22.845 1.00 45.16 273 PHE D N 1
ATOM 11588 C CA . PHE D 1 273 ? -128.113 -189.032 24.205 1.00 45.16 273 PHE D CA 1
ATOM 11589 C C . PHE D 1 273 ? -128.253 -190.545 24.315 1.00 45.16 273 PHE D C 1
ATOM 11590 O O . PHE D 1 273 ? -128.697 -191.201 23.370 1.00 45.16 273 PHE D O 1
ATOM 11598 N N . ASP D 1 274 ? -127.852 -191.104 25.463 1.00 48.41 274 ASP D N 1
ATOM 11599 C CA . ASP D 1 274 ? -127.716 -192.558 25.592 1.00 48.41 274 ASP D CA 1
ATOM 11600 C C . ASP D 1 274 ? -129.069 -193.263 25.506 1.00 48.41 274 ASP D C 1
ATOM 11601 O O . ASP D 1 274 ? -129.282 -194.115 24.636 1.00 48.41 274 ASP D O 1
ATOM 11606 N N . ASP D 1 275 ? -129.993 -192.922 26.393 1.00 49.33 275 ASP D N 1
ATOM 11607 C CA . ASP D 1 275 ? -131.415 -193.038 26.118 1.00 49.33 275 ASP D CA 1
ATOM 11608 C C . ASP D 1 275 ? -132.073 -191.911 26.889 1.00 49.33 275 ASP D C 1
ATOM 11609 O O . ASP D 1 275 ? -131.645 -191.574 27.994 1.00 49.33 275 ASP D O 1
ATOM 11614 N N . LEU D 1 276 ? -133.072 -191.300 26.268 1.00 47.33 276 LEU D N 1
ATOM 11615 C CA . LEU D 1 276 ? -133.529 -189.981 26.674 1.00 47.33 276 LEU D CA 1
ATOM 11616 C C . LEU D 1 276 ? -134.252 -190.045 28.011 1.00 47.33 276 LEU D C 1
ATOM 11617 O O . LEU D 1 276 ? -135.287 -190.702 28.142 1.00 47.33 276 LEU D O 1
ATOM 11622 N N . GLY D 1 277 ? -133.684 -189.386 29.010 1.00 48.60 277 GLY D N 1
ATOM 11623 C CA . GLY D 1 277 ? -134.332 -189.246 30.293 1.00 48.60 277 GLY D CA 1
ATOM 11624 C C . GLY D 1 277 ? -133.619 -189.858 31.477 1.00 48.60 277 GLY D C 1
ATOM 11625 O O . GLY D 1 277 ? -133.577 -191.079 31.641 1.00 48.60 277 GLY D O 1
ATOM 11626 N N . GLY D 1 278 ? -133.053 -188.994 32.309 1.00 49.59 278 GLY D N 1
ATOM 11627 C CA . GLY D 1 278 ? -132.628 -189.354 33.642 1.00 49.59 278 GLY D CA 1
ATOM 11628 C C . GLY D 1 278 ? -133.372 -188.452 34.597 1.00 49.59 278 GLY D C 1
ATOM 11629 O O . GLY D 1 278 ? -133.137 -188.456 35.808 1.00 49.59 278 GLY D O 1
ATOM 11630 N N . VAL D 1 279 ? -134.289 -187.674 34.036 1.00 49.05 279 VAL D N 1
ATOM 11631 C CA . VAL D 1 279 ? -135.067 -186.687 34.767 1.00 49.05 279 VAL D CA 1
ATOM 11632 C C . VAL D 1 279 ? -136.431 -187.283 35.065 1.00 49.05 279 VAL D C 1
ATOM 11633 O O . VAL D 1 279 ? -137.016 -187.976 34.226 1.00 49.05 279 VAL D O 1
ATOM 11637 N N . PHE D 1 280 ? -136.933 -187.021 36.262 1.00 51.38 280 PHE D N 1
ATOM 11638 C CA . PHE D 1 280 ? -138.150 -187.621 36.766 1.00 51.38 280 PHE D CA 1
ATOM 11639 C C . PHE D 1 280 ? -139.161 -186.531 37.085 1.00 51.38 280 PHE D C 1
ATOM 11640 O O . PHE D 1 280 ? -138.799 -185.390 37.360 1.00 51.38 280 PHE D O 1
ATOM 11648 N N . LYS D 1 281 ? -140.441 -186.882 37.033 1.00 51.74 281 LYS D N 1
ATOM 11649 C CA . LYS D 1 281 ? -141.511 -185.951 37.357 1.00 51.74 281 LYS D CA 1
ATOM 11650 C C . LYS D 1 281 ? -142.290 -186.442 38.563 1.00 51.74 281 LYS D C 1
ATOM 11651 O O . LYS D 1 281 ? -142.311 -187.635 38.865 1.00 51.74 281 LYS D O 1
ATOM 11657 N N . VAL D 1 282 ? -142.939 -185.508 39.243 1.00 52.38 282 VAL D N 1
ATOM 11658 C CA . VAL D 1 282 ? -143.835 -185.821 40.343 1.00 52.38 282 VAL D CA 1
ATOM 11659 C C . VAL D 1 282 ? -145.256 -185.808 39.807 1.00 52.38 282 VAL D C 1
ATOM 11660 O O . VAL D 1 282 ? -145.670 -184.844 39.154 1.00 52.38 282 VAL D O 1
ATOM 11664 N N . THR D 1 283 ? -146.000 -186.878 40.069 1.00 55.20 283 THR D N 1
ATOM 11665 C CA . THR D 1 283 ? -147.402 -186.944 39.693 1.00 55.20 283 THR D CA 1
ATOM 11666 C C . THR D 1 283 ? -148.356 -186.805 40.865 1.00 55.20 283 THR D C 1
ATOM 11667 O O . THR D 1 283 ? -149.469 -186.310 40.679 1.00 55.20 283 THR D O 1
ATOM 11671 N N . LYS D 1 284 ? -147.955 -187.228 42.060 1.00 57.03 284 LYS D N 1
ATOM 11672 C CA . LYS D 1 284 ? -148.773 -187.107 43.259 1.00 57.03 284 LYS D CA 1
ATOM 11673 C C . LYS D 1 284 ? -147.986 -186.319 44.294 1.00 57.03 284 LYS D C 1
ATOM 11674 O O . LYS D 1 284 ? -146.829 -186.642 44.565 1.00 57.03 284 LYS D O 1
ATOM 11680 N N . GLU D 1 285 ? -148.610 -185.293 44.866 1.00 56.15 285 GLU D N 1
ATOM 11681 C CA . GLU D 1 285 ? -147.935 -184.398 45.805 1.00 56.15 285 GLU D CA 1
ATOM 11682 C C . GLU D 1 285 ? -147.680 -185.139 47.109 1.00 56.15 285 GLU D C 1
ATOM 11683 O O . GLU D 1 285 ? -148.578 -185.302 47.936 1.00 56.15 285 GLU D O 1
ATOM 11689 N N . PHE D 1 286 ? -146.448 -185.596 47.292 1.00 57.95 286 PHE D N 1
ATOM 11690 C CA . PHE D 1 286 ? -146.060 -186.381 48.450 1.00 57.95 286 PHE D CA 1
ATOM 11691 C C . PHE D 1 286 ? -145.223 -185.528 49.399 1.00 57.95 286 PHE D C 1
ATOM 11692 O O . PHE D 1 286 ? -145.002 -184.337 49.181 1.00 57.95 286 PHE D O 1
ATOM 11700 N N . LYS D 1 287 ? -144.742 -186.159 50.463 1.00 58.79 287 LYS D N 1
ATOM 11701 C CA . LYS D 1 287 ? -143.890 -185.519 51.451 1.00 58.79 287 LYS D CA 1
ATOM 11702 C C . LYS D 1 287 ? -142.683 -186.413 51.700 1.00 58.79 287 LYS D C 1
ATOM 11703 O O . LYS D 1 287 ? -142.580 -187.516 51.159 1.00 58.79 287 LYS D O 1
ATOM 11709 N N . LEU D 1 288 ? -141.764 -185.939 52.534 1.00 59.52 288 LEU D N 1
ATOM 11710 C CA . LEU D 1 288 ? -140.535 -186.659 52.849 1.00 59.52 288 LEU D CA 1
ATOM 11711 C C . LEU D 1 288 ? -140.611 -187.140 54.290 1.00 59.52 288 LEU D C 1
ATOM 11712 O O . LEU D 1 288 ? -140.833 -186.339 55.203 1.00 59.52 288 LEU D O 1
ATOM 11717 N N . GLN D 1 289 ? -140.430 -188.446 54.493 1.00 62.27 289 GLN D N 1
ATOM 11718 C CA . GLN D 1 289 ? -140.620 -189.050 55.803 1.00 62.27 289 GLN D CA 1
ATOM 11719 C C . GLN D 1 289 ? -139.405 -189.778 56.352 1.00 62.27 289 GLN D C 1
ATOM 11720 O O . GLN D 1 289 ? -139.319 -189.947 57.572 1.00 62.27 289 GLN D O 1
ATOM 11726 N N . ASN D 1 290 ? -138.472 -190.210 55.512 1.00 62.76 290 ASN D N 1
ATOM 11727 C CA . ASN D 1 290 ? -137.434 -191.136 55.932 1.00 62.76 290 ASN D CA 1
ATOM 11728 C C . ASN D 1 290 ? -136.063 -190.478 55.891 1.00 62.76 290 ASN D C 1
ATOM 11729 O O . ASN D 1 290 ? -135.802 -189.594 55.072 1.00 62.76 290 ASN D O 1
ATOM 11734 N N . GLN D 1 291 ? -135.184 -190.931 56.788 1.00 61.89 291 GLN D N 1
ATOM 11735 C CA . GLN D 1 291 ? -133.847 -190.361 56.901 1.00 61.89 291 GLN D CA 1
ATOM 11736 C C . GLN D 1 291 ? -132.915 -190.876 55.811 1.00 61.89 291 GLN D C 1
ATOM 11737 O O . GLN D 1 291 ? -131.973 -190.172 55.422 1.00 61.89 291 GLN D O 1
ATOM 11743 N N . ASP D 1 292 ? -133.168 -192.085 55.300 1.00 61.79 292 ASP D N 1
ATOM 11744 C CA . ASP D 1 292 ? -132.363 -192.615 54.203 1.00 61.79 292 ASP D CA 1
ATOM 11745 C C . ASP D 1 292 ? -132.550 -191.792 52.938 1.00 61.79 292 ASP D C 1
ATOM 11746 O O . ASP D 1 292 ? -131.592 -191.556 52.193 1.00 61.79 292 ASP D O 1
ATOM 11751 N N . SER D 1 293 ? -133.769 -191.315 52.702 1.00 60.35 293 SER D N 1
ATOM 11752 C CA . SER D 1 293 ? -134.019 -190.462 51.551 1.00 60.35 293 SER D CA 1
ATOM 11753 C C . SER D 1 293 ? -133.383 -189.093 51.735 1.00 60.35 293 SER D C 1
ATOM 11754 O O . SER D 1 293 ? -132.887 -188.505 50.767 1.00 60.35 293 SER D O 1
ATOM 11757 N N . ILE D 1 294 ? -133.352 -188.594 52.974 1.00 58.61 294 ILE D N 1
ATOM 11758 C CA . ILE D 1 294 ? -132.672 -187.331 53.259 1.00 58.61 294 ILE D CA 1
ATOM 11759 C C . ILE D 1 294 ? -131.180 -187.449 53.000 1.00 58.61 294 ILE D C 1
ATOM 11760 O O . ILE D 1 294 ? -130.586 -186.579 52.360 1.00 58.61 294 ILE D O 1
ATOM 11765 N N . ASP D 1 295 ? -130.559 -188.544 53.451 1.00 58.99 295 ASP D N 1
ATOM 11766 C CA . ASP D 1 295 ? -129.131 -188.735 53.206 1.00 58.99 295 ASP D CA 1
ATOM 11767 C C . ASP D 1 295 ? -128.832 -188.968 51.730 1.00 58.99 295 ASP D C 1
ATOM 11768 O O . ASP D 1 295 ? -127.772 -188.553 51.238 1.00 58.99 295 ASP D O 1
ATOM 11773 N N . PHE D 1 296 ? -129.757 -189.613 51.014 1.00 56.47 296 PHE D N 1
ATOM 11774 C CA . PHE D 1 296 ? -129.619 -189.769 49.570 1.00 56.47 296 PHE D CA 1
ATOM 11775 C C . PHE D 1 296 ? -129.675 -188.423 48.859 1.00 56.47 296 PHE D C 1
ATOM 11776 O O . PHE D 1 296 ? -128.956 -188.202 47.880 1.00 56.47 296 PHE D O 1
ATOM 11784 N N . LEU D 1 297 ? -130.529 -187.515 49.330 1.00 52.51 297 LEU D N 1
ATOM 11785 C CA . LEU D 1 297 ? -130.559 -186.169 48.765 1.00 52.51 297 LEU D CA 1
ATOM 11786 C C . LEU D 1 297 ? -129.348 -185.342 49.187 1.00 52.51 297 LEU D C 1
ATOM 11787 O O . LEU D 1 297 ? -128.921 -184.454 48.441 1.00 52.51 297 LEU D O 1
ATOM 11792 N N . ARG D 1 298 ? -128.784 -185.609 50.367 1.00 51.00 298 ARG D N 1
ATOM 11793 C CA . ARG D 1 298 ? -127.573 -184.906 50.784 1.00 51.00 298 ARG D CA 1
ATOM 11794 C C . ARG D 1 298 ? -126.369 -185.338 49.967 1.00 51.00 298 ARG D C 1
ATOM 11795 O O . ARG D 1 298 ? -125.427 -184.555 49.801 1.00 51.00 298 ARG D O 1
ATOM 11803 N N . ALA D 1 299 ? -126.371 -186.583 49.477 1.00 49.93 299 ALA D N 1
ATOM 11804 C CA . ALA D 1 299 ? -125.258 -187.068 48.664 1.00 49.93 299 ALA D CA 1
ATOM 11805 C C . ALA D 1 299 ? -125.129 -186.304 47.353 1.00 49.93 299 ALA D C 1
ATOM 11806 O O . ALA D 1 299 ? -124.015 -186.112 46.856 1.00 49.93 299 ALA D O 1
ATOM 11808 N N . TYR D 1 300 ? -126.244 -185.855 46.786 1.00 48.74 300 TYR D N 1
ATOM 11809 C CA . TYR D 1 300 ? -126.243 -185.123 45.529 1.00 48.74 300 TYR D CA 1
ATOM 11810 C C . TYR D 1 300 ? -126.249 -183.617 45.727 1.00 48.74 300 TYR D C 1
ATOM 11811 O O . TYR D 1 300 ? -126.525 -182.882 44.778 1.00 48.74 300 TYR D O 1
ATOM 11820 N N . GLY D 1 301 ? -125.964 -183.141 46.935 1.00 47.22 301 GLY D N 1
ATOM 11821 C CA . GLY D 1 301 ? -125.814 -181.726 47.185 1.00 47.22 301 GLY D CA 1
ATOM 11822 C C . GLY D 1 301 ? -127.064 -180.983 47.600 1.00 47.22 301 GLY D C 1
ATOM 11823 O O . GLY D 1 301 ? -126.975 -179.787 47.901 1.00 47.22 301 GLY D O 1
ATOM 11824 N N . ASP D 1 302 ? -128.223 -181.636 47.629 1.00 48.43 302 ASP D N 1
ATOM 11825 C CA . ASP D 1 302 ? -129.461 -180.972 48.037 1.00 48.43 302 ASP D CA 1
ATOM 11826 C C . ASP D 1 302 ? -129.482 -180.855 49.552 1.00 48.43 302 ASP D C 1
ATOM 11827 O O . ASP D 1 302 ? -129.926 -181.753 50.265 1.00 48.43 302 ASP D O 1
ATOM 11832 N N . TYR D 1 303 ? -129.021 -179.712 50.043 1.00 44.75 303 TYR D N 1
ATOM 11833 C CA . TYR D 1 303 ? -128.841 -179.498 51.469 1.00 44.75 303 TYR D CA 1
ATOM 11834 C C . TYR D 1 303 ? -130.069 -178.923 52.158 1.00 44.75 303 TYR D C 1
ATOM 11835 O O . TYR D 1 303 ? -130.188 -179.048 53.381 1.00 44.75 303 TYR D O 1
ATOM 11844 N N . GLN D 1 304 ? -130.974 -178.288 51.417 1.00 46.62 304 GLN D N 1
ATOM 11845 C CA . GLN D 1 304 ? -132.020 -177.497 52.046 1.00 46.62 304 GLN D CA 1
ATOM 11846 C C . GLN D 1 304 ? -133.234 -178.310 52.464 1.00 46.62 304 GLN D C 1
ATOM 11847 O O . GLN D 1 304 ? -133.967 -177.875 53.356 1.00 46.62 304 GLN D O 1
ATOM 11853 N N . SER D 1 305 ? -133.466 -179.472 51.865 1.00 50.75 305 SER D N 1
ATOM 11854 C CA . SER D 1 305 ? -134.674 -180.224 52.158 1.00 50.75 305 SER D CA 1
ATOM 11855 C C . SER D 1 305 ? -134.523 -181.008 53.449 1.00 50.75 305 SER D C 1
ATOM 11856 O O . SER D 1 305 ? -133.491 -181.636 53.695 1.00 50.75 305 SER D O 1
ATOM 11859 N N . GLN D 1 306 ? -135.563 -180.965 54.277 1.00 56.13 306 GLN D N 1
ATOM 11860 C CA . GLN D 1 306 ? -135.573 -181.706 55.529 1.00 56.13 306 GLN D CA 1
ATOM 11861 C C . GLN D 1 306 ? -136.815 -182.580 55.604 1.00 56.13 306 GLN D C 1
ATOM 11862 O O . GLN D 1 306 ? -137.558 -182.685 54.624 1.00 56.13 306 GLN D O 1
ATOM 11868 N N . LEU D 1 307 ? -137.044 -183.220 56.746 1.00 58.39 307 LEU D N 1
ATOM 11869 C CA . LEU D 1 307 ? -138.191 -184.106 56.878 1.00 58.39 307 LEU D CA 1
ATOM 11870 C C . LEU D 1 307 ? -139.476 -183.297 56.960 1.00 58.39 307 LEU D C 1
ATOM 11871 O O . LEU D 1 307 ? -139.515 -182.217 57.556 1.00 58.39 307 LEU D O 1
ATOM 11876 N N . GLY D 1 308 ? -140.532 -183.822 56.349 1.00 58.56 308 GLY D N 1
ATOM 11877 C CA . GLY D 1 308 ? -141.807 -183.147 56.327 1.00 58.56 308 GLY D CA 1
ATOM 11878 C C . GLY D 1 308 ? -141.972 -182.121 55.231 1.00 58.56 308 GLY D C 1
ATOM 11879 O O . GLY D 1 308 ? -143.012 -181.454 55.185 1.00 5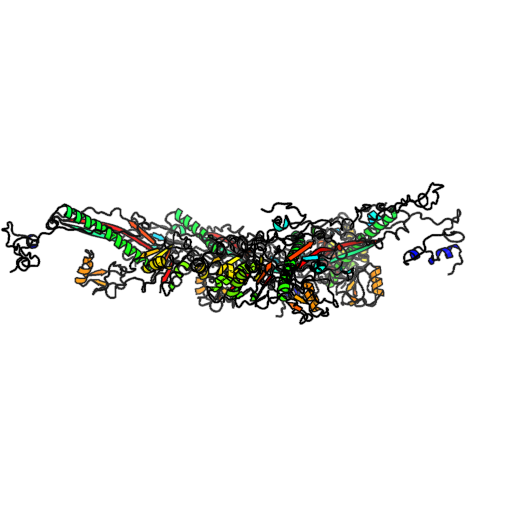8.56 308 GLY D O 1
ATOM 11880 N N . ASP D 1 309 ? -140.986 -181.960 54.356 1.00 57.38 309 ASP D N 1
ATOM 11881 C CA . ASP D 1 309 ? -141.122 -181.044 53.235 1.00 57.38 309 ASP D CA 1
ATOM 11882 C C . ASP D 1 309 ? -141.972 -181.694 52.155 1.00 57.38 309 ASP D C 1
ATOM 11883 O O . ASP D 1 309 ? -141.775 -182.864 51.820 1.00 57.38 309 ASP D O 1
ATOM 11888 N N . THR D 1 310 ? -142.924 -180.944 51.619 1.00 56.03 310 THR D N 1
ATOM 11889 C CA . THR D 1 310 ? -143.777 -181.470 50.569 1.00 56.03 310 THR D CA 1
ATOM 11890 C C . THR D 1 310 ? -143.203 -181.119 49.202 1.00 56.03 310 THR D C 1
ATOM 11891 O O . THR D 1 310 ? -142.517 -180.108 49.034 1.00 56.03 310 THR D O 1
ATOM 11895 N N . ILE D 1 311 ? -143.448 -181.995 48.235 1.00 53.67 311 ILE D N 1
ATOM 11896 C CA . ILE D 1 311 ? -142.957 -181.836 46.874 1.00 53.67 311 ILE D CA 1
ATOM 11897 C C . ILE D 1 311 ? -144.164 -181.690 45.957 1.00 53.67 311 ILE D C 1
ATOM 11898 O O . ILE D 1 311 ? -145.007 -182.588 45.905 1.00 53.67 311 ILE D O 1
ATOM 11903 N N . PRO D 1 312 ? -144.286 -180.599 45.210 1.00 51.41 312 PRO D N 1
ATOM 11904 C CA . PRO D 1 312 ? -145.495 -180.370 44.417 1.00 51.41 312 PRO D CA 1
ATOM 11905 C C . PRO D 1 312 ? -145.520 -181.228 43.163 1.00 51.41 312 PRO D C 1
ATOM 11906 O O . PRO D 1 312 ? -144.515 -181.803 42.748 1.00 51.41 312 PRO D O 1
ATOM 11910 N N . VAL D 1 313 ? -146.706 -181.307 42.564 1.00 50.97 313 VAL D N 1
ATOM 11911 C CA . VAL D 1 313 ? -146.884 -182.093 41.350 1.00 50.97 313 VAL D CA 1
ATOM 11912 C C . VAL D 1 313 ? -146.223 -181.362 40.191 1.00 50.97 313 VAL D C 1
ATOM 11913 O O . VAL D 1 313 ? -146.529 -180.196 39.918 1.00 50.97 313 VAL D O 1
ATOM 11917 N N . GLY D 1 314 ? -145.308 -182.042 39.509 1.00 48.86 314 GLY D N 1
ATOM 11918 C CA . GLY D 1 314 ? -144.594 -181.464 38.391 1.00 48.86 314 GLY D CA 1
ATOM 11919 C C . GLY D 1 314 ? -143.158 -181.101 38.680 1.00 48.86 314 GLY D C 1
ATOM 11920 O O . GLY D 1 314 ? -142.475 -180.604 37.780 1.00 48.86 314 GLY D O 1
ATOM 11921 N N . ALA D 1 315 ? -142.676 -181.326 39.898 1.00 48.16 315 ALA D N 1
ATOM 11922 C CA . ALA D 1 315 ? -141.294 -181.015 40.230 1.00 48.16 315 ALA D CA 1
ATOM 11923 C C . ALA D 1 315 ? -140.350 -182.031 39.607 1.00 48.16 315 ALA D C 1
ATOM 11924 O O . ALA D 1 315 ? -140.660 -183.221 39.528 1.00 48.16 315 ALA D O 1
ATOM 11926 N N . VAL D 1 316 ? -139.186 -181.559 39.173 1.00 48.10 316 VAL D N 1
ATOM 11927 C CA . VAL D 1 316 ? -138.210 -182.404 38.508 1.00 48.10 316 VAL D CA 1
ATOM 11928 C C . VAL D 1 316 ? -137.021 -182.620 39.431 1.00 48.10 316 VAL D C 1
ATOM 11929 O O . VAL D 1 316 ? -136.800 -181.879 40.393 1.00 48.10 316 VAL D O 1
ATOM 11933 N N . PHE D 1 317 ? -136.243 -183.656 39.127 1.00 50.68 317 PHE D N 1
ATOM 11934 C CA . PHE D 1 317 ? -135.184 -184.090 40.024 1.00 50.68 317 PHE D CA 1
ATOM 11935 C C . PHE D 1 317 ? -133.800 -184.149 39.403 1.00 50.68 317 PHE D C 1
ATOM 11936 O O . PHE D 1 317 ? -132.829 -183.916 40.125 1.00 50.68 317 PHE D O 1
ATOM 11944 N N . THR D 1 318 ? -133.686 -184.507 38.121 1.00 48.81 318 THR D N 1
ATOM 11945 C CA . THR D 1 318 ? -132.486 -184.494 37.276 1.00 48.81 318 THR D CA 1
ATOM 11946 C C . THR D 1 318 ? -131.462 -185.566 37.689 1.00 48.81 318 THR D C 1
ATOM 11947 O O . THR D 1 318 ? -130.362 -185.628 37.130 1.00 48.81 318 THR D O 1
ATOM 11951 N N . TYR D 1 319 ? -131.798 -186.442 38.633 1.00 52.20 319 TYR D N 1
ATOM 11952 C CA . TYR D 1 319 ? -130.991 -187.627 38.917 1.00 52.20 319 TYR D CA 1
ATOM 11953 C C . TYR D 1 319 ? -131.928 -188.772 39.284 1.00 52.20 319 TYR D C 1
ATOM 11954 O O . TYR D 1 319 ? -133.149 -188.606 39.318 1.00 52.20 319 TYR D O 1
ATOM 11963 N N . ASP D 1 320 ? -131.355 -189.947 39.551 1.00 56.56 320 ASP D N 1
ATOM 11964 C CA . ASP D 1 320 ? -132.137 -191.170 39.728 1.00 56.56 320 ASP D CA 1
ATOM 11965 C C . ASP D 1 320 ? -132.673 -191.221 41.152 1.00 56.56 320 ASP D C 1
ATOM 11966 O O . ASP D 1 320 ? -131.912 -191.401 42.106 1.00 56.56 320 ASP D O 1
ATOM 11971 N N . VAL D 1 321 ? -133.988 -191.088 41.290 1.00 58.47 321 VAL D N 1
ATOM 11972 C CA . VAL D 1 321 ? -134.623 -190.968 42.594 1.00 58.47 321 VAL D CA 1
ATOM 11973 C C . VAL D 1 321 ? -135.568 -192.130 42.888 1.00 58.47 321 VAL D C 1
ATOM 11974 O O . VAL D 1 321 ? -135.662 -192.551 44.053 1.00 58.47 321 VAL D O 1
ATOM 11978 N N . SER D 1 322 ? -136.166 -192.743 41.872 1.00 59.05 322 SER D N 1
ATOM 11979 C CA . SER D 1 322 ? -137.293 -193.677 41.951 1.00 59.05 322 SER D CA 1
ATOM 11980 C C . SER D 1 322 ? -136.981 -194.997 42.681 1.00 59.05 322 SER D C 1
ATOM 11981 O O . SER D 1 322 ? -137.849 -195.876 42.673 1.00 59.05 322 SER D O 1
ATOM 11984 N N . LYS D 1 323 ? -135.822 -195.199 43.300 1.00 62.22 323 LYS D N 1
ATOM 11985 C CA . LYS D 1 323 ? -135.539 -196.421 44.034 1.00 62.22 323 LYS D CA 1
ATOM 11986 C C . LYS D 1 323 ? -135.883 -196.328 45.515 1.00 62.22 323 LYS D C 1
ATOM 11987 O O . LYS D 1 323 ? -135.780 -197.338 46.219 1.00 62.22 323 LYS D O 1
ATOM 11993 N N . LEU D 1 324 ? -136.283 -195.160 46.004 1.00 63.23 324 LEU D N 1
ATOM 11994 C CA . LEU D 1 324 ? -136.559 -194.974 47.420 1.00 63.23 324 LEU D CA 1
ATOM 11995 C C . LEU D 1 324 ? -138.034 -195.234 47.706 1.00 63.23 324 LEU D C 1
ATOM 11996 O O . LEU D 1 324 ? -138.898 -195.061 46.846 1.00 63.23 324 LEU D O 1
ATOM 12001 N N . LYS D 1 325 ? -138.295 -195.718 48.910 1.00 65.90 325 LYS D N 1
ATOM 12002 C CA . LYS D 1 325 ? -139.603 -196.255 49.257 1.00 65.90 325 LYS D CA 1
ATOM 12003 C C . LYS D 1 325 ? -140.792 -195.354 49.078 1.00 65.90 325 LYS D C 1
ATOM 12004 O O . LYS D 1 325 ? -141.870 -195.814 48.704 1.00 65.90 325 LYS D O 1
ATOM 12010 N N . GLU D 1 326 ? -140.622 -194.078 49.346 1.00 64.65 326 GLU D N 1
ATOM 12011 C CA . GLU D 1 326 ? -141.775 -193.190 49.270 1.00 64.65 326 GLU D CA 1
ATOM 12012 C C . GLU D 1 326 ? -141.821 -192.419 47.962 1.00 64.65 326 GLU D C 1
ATOM 12013 O O . GLU D 1 326 ? -142.754 -191.637 47.749 1.00 64.65 326 GLU D O 1
ATOM 12019 N N . PHE D 1 327 ? -140.842 -192.611 47.086 1.00 63.87 327 PHE D N 1
ATOM 12020 C CA . PHE D 1 327 ? -140.887 -192.040 45.752 1.00 63.87 327 PHE D CA 1
ATOM 12021 C C . PHE D 1 327 ? -141.500 -192.986 44.733 1.00 63.87 327 PHE D C 1
ATOM 12022 O O . PHE D 1 327 ? -141.877 -192.538 43.647 1.00 63.87 327 PHE D O 1
ATOM 12030 N N . THR D 1 328 ? -141.599 -194.274 45.053 1.00 64.58 328 THR D N 1
ATOM 12031 C CA . THR D 1 328 ? -142.148 -195.246 44.117 1.00 64.58 328 THR D CA 1
ATOM 12032 C C . THR D 1 328 ? -143.648 -195.046 43.953 1.00 64.58 328 THR D C 1
ATOM 12033 O O . THR D 1 328 ? -144.392 -194.995 44.936 1.00 64.58 328 THR D O 1
ATOM 12037 N N . GLY D 1 329 ? -144.088 -194.936 42.706 1.00 61.67 329 GLY D N 1
ATOM 12038 C CA . GLY D 1 329 ? -145.476 -194.671 42.383 1.00 61.67 329 GLY D CA 1
ATOM 12039 C C . GLY D 1 329 ? -145.800 -193.199 42.283 1.00 61.67 329 GLY D C 1
ATOM 12040 O O . GLY D 1 329 ? -146.540 -192.784 41.390 1.00 61.67 329 GLY D O 1
ATOM 12041 N N . ASN D 1 330 ? -145.251 -192.394 43.191 1.00 59.95 330 ASN D N 1
ATOM 12042 C CA . ASN D 1 330 ? -145.445 -190.953 43.139 1.00 59.95 330 ASN D CA 1
ATOM 12043 C C . ASN D 1 330 ? -144.617 -190.291 42.053 1.00 59.95 330 ASN D C 1
ATOM 12044 O O . ASN D 1 330 ? -144.895 -189.143 41.694 1.00 59.95 330 ASN D O 1
ATOM 12049 N N . VAL D 1 331 ? -143.608 -190.978 41.527 1.00 58.33 331 VAL D N 1
ATOM 12050 C CA . VAL D 1 331 ? -142.630 -190.386 40.625 1.00 58.33 331 VAL D CA 1
ATOM 12051 C C . VAL D 1 331 ? -142.540 -191.234 39.364 1.00 58.33 331 VAL D C 1
ATOM 12052 O O . VAL D 1 331 ? -142.247 -192.433 39.439 1.00 58.33 331 VAL D O 1
ATOM 12056 N N . GLU D 1 332 ? -142.787 -190.616 38.213 1.00 54.96 332 GLU D N 1
ATOM 12057 C CA . GLU D 1 332 ? -142.582 -191.232 36.912 1.00 54.96 332 GLU D CA 1
ATOM 12058 C C . GLU D 1 332 ? -141.339 -190.638 36.259 1.00 54.96 332 GLU D C 1
ATOM 12059 O O . GLU D 1 332 ? -140.668 -189.773 36.822 1.00 54.96 332 GLU D O 1
ATOM 12065 N N . GLU D 1 333 ? -141.044 -191.100 35.049 1.00 50.77 333 GLU D N 1
ATOM 12066 C CA . GLU D 1 333 ? -139.827 -190.736 34.341 1.00 50.77 333 GLU D CA 1
ATOM 12067 C C . GLU D 1 333 ? -140.178 -190.129 32.992 1.00 50.77 333 GLU D C 1
ATOM 12068 O O . GLU D 1 333 ? -141.133 -190.558 32.339 1.00 50.77 333 GLU D O 1
ATOM 12074 N N . ILE D 1 334 ? -139.404 -189.131 32.575 1.00 46.92 334 ILE D N 1
ATOM 12075 C CA . ILE D 1 334 ? -139.562 -188.542 31.237 1.00 46.92 334 ILE D CA 1
ATOM 12076 C C . ILE D 1 334 ? -138.725 -189.408 30.305 1.00 46.92 334 ILE D C 1
ATOM 12077 O O . ILE D 1 334 ? -137.562 -189.133 30.008 1.00 46.92 334 ILE D O 1
ATOM 12082 N N . LYS D 1 335 ? -139.330 -190.491 29.836 1.00 49.41 335 LYS D N 1
ATOM 12083 C CA . LYS D 1 335 ? -138.640 -191.434 28.978 1.00 49.41 335 LYS D CA 1
ATOM 12084 C C . LYS D 1 335 ? -139.559 -191.795 27.819 1.00 49.41 335 LYS D C 1
ATOM 12085 O O . LYS D 1 335 ? -140.742 -192.102 28.043 1.00 49.41 335 LYS D O 1
ATOM 12091 N N . PRO D 1 336 ? -139.072 -191.751 26.579 1.00 49.28 336 PRO D N 1
ATOM 12092 C CA . PRO D 1 336 ? -139.935 -192.066 25.440 1.00 49.28 336 PRO D CA 1
ATOM 12093 C C . PRO D 1 336 ? -140.291 -193.540 25.379 1.00 49.28 336 PRO D C 1
ATOM 12094 O O . PRO D 1 336 ? -139.454 -194.416 25.604 1.00 49.28 336 PRO D O 1
ATOM 12098 N N . LYS D 1 337 ? -141.554 -193.800 25.071 1.00 54.85 337 LYS D N 1
ATOM 12099 C CA . LYS D 1 337 ? -142.041 -195.160 24.927 1.00 54.85 337 LYS D CA 1
ATOM 12100 C C . LYS D 1 337 ? -141.610 -195.696 23.572 1.00 54.85 337 LYS D C 1
ATOM 12101 O O . LYS D 1 337 ? -141.619 -194.955 22.583 1.00 54.85 337 LYS D O 1
ATOM 12107 N N . SER D 1 338 ? -141.231 -196.983 23.538 1.00 56.08 338 SER D N 1
ATOM 12108 C CA . SER D 1 338 ? -140.897 -197.715 22.309 1.00 56.08 338 SER D CA 1
ATOM 12109 C C . SER D 1 338 ? -139.744 -197.035 21.563 1.00 56.08 338 SER D C 1
ATOM 12110 O O . SER D 1 338 ? -139.931 -196.384 20.534 1.00 56.08 338 SER D O 1
ATOM 12113 N N . ASP D 1 339 ? -138.541 -197.199 22.122 1.00 55.22 339 ASP D N 1
ATOM 12114 C CA . ASP D 1 339 ? -137.395 -196.298 21.958 1.00 55.22 339 ASP D CA 1
ATOM 12115 C C . ASP D 1 339 ? -136.890 -196.009 20.542 1.00 55.22 339 ASP D C 1
ATOM 12116 O O . ASP D 1 339 ? -135.887 -195.307 20.388 1.00 55.22 339 ASP D O 1
ATOM 12121 N N . LEU D 1 340 ? -137.528 -196.551 19.510 1.00 52.90 340 LEU D N 1
ATOM 12122 C CA . LEU D 1 340 ? -137.372 -196.008 18.165 1.00 52.90 340 LEU D CA 1
ATOM 12123 C C . LEU D 1 340 ? -138.039 -194.640 18.156 1.00 52.90 340 LEU D C 1
ATOM 12124 O O . LEU D 1 340 ? -139.259 -194.529 18.038 1.00 52.90 340 LEU D O 1
ATOM 12129 N N . TYR D 1 341 ? -137.235 -193.588 18.279 1.00 44.53 341 TYR D N 1
ATOM 12130 C CA . TYR D 1 341 ? -137.736 -192.271 18.641 1.00 44.53 341 TYR D CA 1
ATOM 12131 C C . TYR D 1 341 ? -136.886 -191.208 17.970 1.00 44.53 341 TYR D C 1
ATOM 12132 O O . TYR D 1 341 ? -135.657 -191.282 18.016 1.00 44.53 341 TYR D O 1
ATOM 12141 N N . ALA D 1 342 ? -137.536 -190.213 17.375 1.00 40.75 342 ALA D N 1
ATOM 12142 C CA . ALA D 1 342 ? -136.833 -189.091 16.773 1.00 40.75 342 ALA D CA 1
ATOM 12143 C C . ALA D 1 342 ? -137.766 -187.896 16.763 1.00 40.75 342 ALA D C 1
ATOM 12144 O O . ALA D 1 342 ? -138.925 -188.022 16.364 1.00 40.75 342 ALA D O 1
ATOM 12146 N N . PHE D 1 343 ? -137.269 -186.750 17.212 1.00 38.80 343 PHE D N 1
ATOM 12147 C CA . PHE D 1 343 ? -138.067 -185.534 17.310 1.00 38.80 343 PHE D CA 1
ATOM 12148 C C . PHE D 1 343 ? -137.327 -184.428 16.579 1.00 38.80 343 PHE D C 1
ATOM 12149 O O . PHE D 1 343 ? -136.327 -183.909 17.080 1.00 38.80 343 PHE D O 1
ATOM 12157 N N . ILE D 1 344 ? -137.817 -184.077 15.399 1.00 38.34 344 ILE D N 1
ATOM 12158 C CA . ILE D 1 344 ? -137.182 -183.100 14.529 1.00 38.34 344 ILE D CA 1
ATOM 12159 C C . ILE D 1 344 ? -137.821 -181.750 14.792 1.00 38.34 344 ILE D C 1
ATOM 12160 O O . ILE D 1 344 ? -139.025 -181.577 14.582 1.00 38.34 344 ILE D O 1
ATOM 12165 N N . LEU D 1 345 ? -137.030 -180.788 15.241 1.00 39.08 345 LEU D N 1
ATOM 12166 C CA . LEU D 1 345 ? -137.545 -179.467 15.547 1.00 39.08 345 LEU D CA 1
ATOM 12167 C C . LEU D 1 345 ? -136.732 -178.409 14.820 1.00 39.08 345 LEU D C 1
ATOM 12168 O O . LEU D 1 345 ? -135.631 -178.664 14.332 1.00 39.08 345 LEU D O 1
ATOM 12173 N N . ASP D 1 346 ? -137.309 -177.220 14.734 1.00 39.80 346 ASP D N 1
ATOM 12174 C CA . ASP D 1 346 ? -136.532 -176.033 14.429 1.00 39.80 346 ASP D CA 1
ATOM 12175 C C . ASP D 1 346 ? -135.944 -175.511 15.729 1.00 39.80 346 ASP D C 1
ATOM 12176 O O . ASP D 1 346 ? -136.649 -175.416 16.735 1.00 39.80 346 ASP D O 1
ATOM 12181 N N . ILE D 1 347 ? -134.650 -175.180 15.719 1.00 39.47 347 ILE D N 1
ATOM 12182 C CA . ILE D 1 347 ? -133.958 -174.864 16.968 1.00 39.47 347 ILE D CA 1
ATOM 12183 C C . ILE D 1 347 ? -134.334 -173.491 17.501 1.00 39.47 347 ILE D C 1
ATOM 12184 O O . ILE D 1 347 ? -134.073 -173.195 18.671 1.00 39.47 347 ILE D O 1
ATOM 12189 N N . ASN D 1 348 ? -134.982 -172.650 16.693 1.00 38.57 348 ASN D N 1
ATOM 12190 C CA . ASN D 1 348 ? -135.512 -171.400 17.219 1.00 38.57 348 ASN D CA 1
ATOM 12191 C C . ASN D 1 348 ? -136.773 -171.601 18.039 1.00 38.57 348 ASN D C 1
ATOM 12192 O O . ASN D 1 348 ? -137.243 -170.645 18.661 1.00 38.57 348 ASN D O 1
ATOM 12197 N N . SER D 1 349 ? -137.335 -172.809 18.049 1.00 37.15 349 SER D N 1
ATOM 12198 C CA . SER D 1 349 ? -138.526 -173.051 18.846 1.00 37.15 349 SER D CA 1
ATOM 12199 C C . SER D 1 349 ? -138.204 -173.127 20.325 1.00 37.15 349 SER D C 1
ATOM 12200 O O . SER D 1 349 ? -139.073 -172.857 21.157 1.00 37.15 349 SER D O 1
ATOM 12203 N N . ILE D 1 350 ? -136.974 -173.486 20.675 1.00 36.98 350 ILE D N 1
ATOM 12204 C CA . ILE D 1 350 ? -136.572 -173.514 22.073 1.00 36.98 350 ILE D CA 1
ATOM 12205 C C . ILE D 1 350 ? -136.377 -172.084 22.549 1.00 36.98 350 ILE D C 1
ATOM 12206 O O . ILE D 1 350 ? -135.349 -171.457 22.272 1.00 36.98 350 ILE D O 1
ATOM 12211 N N . LYS D 1 351 ? -137.372 -171.552 23.245 1.00 36.93 351 LYS D N 1
ATOM 12212 C CA . LYS D 1 351 ? -137.282 -170.222 23.836 1.00 36.93 351 LYS D CA 1
ATOM 12213 C C . LYS D 1 351 ? -136.515 -170.364 25.139 1.00 36.93 351 LYS D C 1
ATOM 12214 O O . LYS D 1 351 ? -137.060 -170.808 26.149 1.00 36.93 351 LYS D O 1
ATOM 12220 N N . TYR D 1 352 ? -135.237 -170.000 25.117 1.00 37.51 352 TYR D N 1
ATOM 12221 C CA . TYR D 1 352 ? -134.340 -170.241 26.238 1.00 37.51 352 TYR D CA 1
ATOM 12222 C C . TYR D 1 352 ? -133.507 -169.002 26.484 1.00 37.51 352 TYR D C 1
ATOM 12223 O O . TYR D 1 352 ? -132.784 -168.553 25.592 1.00 37.51 352 TYR D O 1
ATOM 12232 N N . LYS D 1 353 ? -133.611 -168.454 27.689 1.00 36.67 353 LYS D N 1
ATOM 12233 C CA . LYS D 1 353 ? -132.837 -167.284 28.055 1.00 36.67 353 LYS D CA 1
ATOM 12234 C C . LYS D 1 353 ? -132.521 -167.339 29.537 1.00 36.67 353 LYS D C 1
ATOM 12235 O O . LYS D 1 353 ? -133.266 -167.926 30.322 1.00 36.67 353 LYS D O 1
ATOM 12241 N N . ARG D 1 354 ? -131.400 -166.731 29.911 1.00 38.35 354 ARG D N 1
ATOM 12242 C CA . ARG D 1 354 ? -130.941 -166.785 31.290 1.00 38.35 354 ARG D CA 1
ATOM 12243 C C . ARG D 1 354 ? -130.634 -165.421 31.865 1.00 38.35 354 ARG D C 1
ATOM 12244 O O . ARG D 1 354 ? -130.855 -164.391 31.224 1.00 38.35 354 ARG D O 1
ATOM 12252 N N . TYR D 1 355 ? -130.092 -165.422 33.075 1.00 38.72 355 TYR D N 1
ATOM 12253 C CA . TYR D 1 355 ? -129.591 -164.205 33.692 1.00 38.72 355 TYR D CA 1
ATOM 12254 C C . TYR D 1 355 ? -128.415 -164.604 34.572 1.00 38.72 355 TYR D C 1
ATOM 12255 O O . TYR D 1 355 ? -128.603 -165.010 35.720 1.00 38.72 355 TYR D O 1
ATOM 12264 N N . THR D 1 356 ? -127.211 -164.488 34.024 1.00 41.51 356 THR D N 1
ATOM 12265 C CA . THR D 1 356 ? -125.993 -164.844 34.731 1.00 41.51 356 THR D CA 1
ATOM 12266 C C . THR D 1 356 ? -125.220 -163.622 35.209 1.00 41.51 356 THR D C 1
ATOM 12267 O O . THR D 1 356 ? -124.023 -163.726 35.491 1.00 41.51 356 THR D O 1
ATOM 12271 N N . LYS D 1 357 ? -125.877 -162.471 35.309 1.00 41.30 357 LYS D N 1
ATOM 12272 C CA . LYS D 1 357 ? -125.227 -161.230 35.717 1.00 41.30 357 LYS D CA 1
ATOM 12273 C C . LYS D 1 357 ? -125.206 -161.165 37.236 1.00 41.30 357 LYS D C 1
ATOM 12274 O O . LYS D 1 357 ? -126.229 -160.887 37.867 1.00 41.30 357 LYS D O 1
ATOM 12280 N N . GLY D 1 358 ? -124.040 -161.402 37.821 1.00 39.54 358 GLY D N 1
ATOM 12281 C CA . GLY D 1 358 ? -123.901 -161.378 39.259 1.00 39.54 358 GLY D CA 1
ATOM 12282 C C . GLY D 1 358 ? -124.216 -162.705 39.897 1.00 39.54 358 GLY D C 1
ATOM 12283 O O . GLY D 1 358 ? -125.031 -162.778 40.818 1.00 39.54 358 GLY D O 1
ATOM 12284 N N . MET D 1 359 ? -123.587 -163.770 39.412 1.00 38.08 359 MET D N 1
ATOM 12285 C CA . MET D 1 359 ? -123.806 -165.099 39.953 1.00 38.08 359 MET D CA 1
ATOM 12286 C C . MET D 1 359 ? -122.718 -165.504 40.927 1.00 38.08 359 MET D C 1
ATOM 12287 O O . MET D 1 359 ? -122.648 -166.670 41.314 1.00 38.08 359 MET D O 1
ATOM 12292 N N . LEU D 1 360 ? -121.870 -164.573 41.323 1.00 37.12 360 LEU D N 1
ATOM 12293 C CA . LEU D 1 360 ? -120.987 -164.728 42.472 1.00 37.12 360 LEU D CA 1
ATOM 12294 C C . LEU D 1 360 ? -121.421 -163.736 43.535 1.00 37.12 360 LEU D C 1
ATOM 12295 O O . LEU D 1 360 ? -120.971 -162.587 43.546 1.00 37.12 360 LEU D O 1
ATOM 12300 N N . LYS D 1 361 ? -122.276 -164.179 44.409 1.00 36.91 361 LYS D N 1
ATOM 12301 C CA . LYS D 1 361 ? -122.682 -163.372 45.537 1.00 36.91 361 LYS D CA 1
ATOM 12302 C C . LYS D 1 361 ? -121.582 -163.399 46.590 1.00 36.91 361 LYS D C 1
ATOM 12303 O O . LYS D 1 361 ? -120.916 -164.421 46.759 1.00 36.91 361 LYS D O 1
ATOM 12309 N N . PRO D 1 362 ? -121.360 -162.275 47.284 1.00 36.28 362 PRO D N 1
ATOM 12310 C CA . PRO D 1 362 ? -120.155 -162.146 48.097 1.00 36.28 362 PRO D CA 1
ATOM 12311 C C . PRO D 1 362 ? -120.202 -163.060 49.308 1.00 36.28 362 PRO D C 1
ATOM 12312 O O . PRO D 1 362 ? -121.280 -163.316 49.870 1.00 36.28 362 PRO D O 1
ATOM 12316 N N . PRO D 1 363 ? -119.061 -163.590 49.733 1.00 34.33 363 PRO D N 1
ATOM 12317 C CA . PRO D 1 363 ? -119.061 -164.738 50.635 1.00 34.33 363 PRO D CA 1
ATOM 12318 C C . PRO D 1 363 ? -119.397 -164.384 52.068 1.00 34.33 363 PRO D C 1
ATOM 12319 O O . PRO D 1 363 ? -119.113 -163.289 52.555 1.00 34.33 363 PRO D O 1
ATOM 12323 N N . PHE D 1 364 ? -120.003 -165.346 52.744 1.00 34.14 364 PHE D N 1
ATOM 12324 C CA . PHE D 1 364 ? -120.178 -165.280 54.182 1.00 34.14 364 PHE D CA 1
ATOM 12325 C C . PHE D 1 364 ? -119.021 -166.002 54.844 1.00 34.14 364 PHE D C 1
ATOM 12326 O O . PHE D 1 364 ? -118.765 -167.170 54.545 1.00 34.14 364 PHE D O 1
ATOM 12334 N N . HIS D 1 365 ? -118.346 -165.318 55.761 1.00 34.09 365 HIS D N 1
ATOM 12335 C CA . HIS D 1 365 ? -117.033 -165.777 56.185 1.00 34.09 365 HIS D CA 1
ATOM 12336 C C . HIS D 1 365 ? -117.111 -166.947 57.156 1.00 34.09 365 HIS D C 1
ATOM 12337 O O . HIS D 1 365 ? -116.363 -167.918 57.011 1.00 34.09 365 HIS D O 1
ATOM 12344 N N . ASN D 1 366 ? -118.004 -166.866 58.149 1.00 34.15 366 ASN D N 1
ATOM 12345 C CA . ASN D 1 366 ? -118.095 -167.750 59.315 1.00 34.15 366 ASN D CA 1
ATOM 12346 C C . ASN D 1 366 ? -116.731 -167.919 59.972 1.00 34.15 366 ASN D C 1
ATOM 12347 O O . ASN D 1 366 ? -116.117 -168.980 59.834 1.00 34.15 366 ASN D O 1
ATOM 12352 N N . PRO D 1 367 ? -116.209 -166.913 60.673 1.00 32.24 367 PRO D N 1
ATOM 12353 C CA . PRO D 1 367 ? -114.877 -167.041 61.263 1.00 32.24 367 PRO D CA 1
ATOM 12354 C C . PRO D 1 367 ? -114.839 -167.790 62.581 1.00 32.24 367 PRO D C 1
ATOM 12355 O O . PRO D 1 367 ? -113.793 -167.793 63.227 1.00 32.24 367 PRO D O 1
ATOM 12359 N N . GLU D 1 368 ? -115.938 -168.403 63.012 1.00 33.79 368 GLU D N 1
ATOM 12360 C CA . GLU D 1 368 ? -115.872 -169.323 64.139 1.00 33.79 368 GLU D CA 1
ATOM 12361 C C . GLU D 1 368 ? -115.070 -170.558 63.774 1.00 33.79 368 GLU D C 1
ATOM 12362 O O . GLU D 1 368 ? -114.176 -170.977 64.514 1.00 33.79 368 GLU D O 1
ATOM 12368 N N . PHE D 1 369 ? -115.380 -171.155 62.632 1.00 37.79 369 PHE D N 1
ATOM 12369 C CA . PHE D 1 369 ? -114.685 -172.332 62.147 1.00 37.79 369 PHE D CA 1
ATOM 12370 C C . PHE D 1 369 ? -113.741 -171.977 61.012 1.00 37.79 369 PHE D C 1
ATOM 12371 O O . PHE D 1 369 ? -113.031 -172.855 60.512 1.00 37.79 369 PHE D O 1
ATOM 12379 N N . ASP D 1 370 ? -113.718 -170.697 60.627 1.00 37.35 370 ASP D N 1
ATOM 12380 C CA . ASP D 1 370 ? -112.945 -170.149 59.510 1.00 37.35 370 ASP D CA 1
ATOM 12381 C C . ASP D 1 370 ? -113.257 -170.888 58.209 1.00 37.35 370 ASP D C 1
ATOM 12382 O O . ASP D 1 370 ? -112.364 -171.320 57.483 1.00 37.35 370 ASP D O 1
ATOM 12387 N N . GLU D 1 371 ? -114.548 -171.036 57.920 1.00 37.01 371 GLU D N 1
ATOM 12388 C CA . GLU D 1 371 ? -115.018 -171.754 56.737 1.00 37.01 371 GLU D CA 1
ATOM 12389 C C . GLU D 1 371 ? -115.932 -170.832 55.931 1.00 37.01 371 GLU D C 1
ATOM 12390 O O . GLU D 1 371 ? -117.096 -170.615 56.275 1.00 37.01 371 GLU D O 1
ATOM 12396 N N . VAL D 1 372 ? -115.401 -170.249 54.862 1.00 34.61 372 VAL D N 1
ATOM 12397 C CA . VAL D 1 372 ? -116.214 -169.335 54.076 1.00 34.61 372 VAL D CA 1
ATOM 12398 C C . VAL D 1 372 ? -117.149 -170.136 53.184 1.00 34.61 372 VAL D C 1
ATOM 12399 O O . VAL D 1 372 ? -116.987 -171.340 52.987 1.00 34.61 372 VAL D O 1
ATOM 12403 N N . THR D 1 373 ? -118.151 -169.454 52.647 1.00 33.17 373 THR D N 1
ATOM 12404 C CA . THR D 1 373 ? -119.111 -170.099 51.774 1.00 33.17 373 THR D CA 1
ATOM 12405 C C . THR D 1 373 ? -119.403 -169.172 50.612 1.00 33.17 373 THR D C 1
ATOM 12406 O O . THR D 1 373 ? -119.652 -167.983 50.818 1.00 33.17 373 THR D O 1
ATOM 12410 N N . HIS D 1 374 ? -119.357 -169.711 49.403 1.00 34.49 374 HIS D N 1
ATOM 12411 C CA . HIS D 1 374 ? -119.700 -168.984 48.196 1.00 34.49 374 HIS D CA 1
ATOM 12412 C C . HIS D 1 374 ? -120.971 -169.570 47.608 1.00 34.49 374 HIS D C 1
ATOM 12413 O O . HIS D 1 374 ? -121.103 -170.789 47.491 1.00 34.49 374 HIS D O 1
ATOM 12420 N N . TRP D 1 375 ? -121.901 -168.700 47.238 1.00 34.20 375 TRP D N 1
ATOM 12421 C CA . TRP D 1 375 ? -123.147 -169.098 46.609 1.00 34.20 375 TRP D CA 1
ATOM 12422 C C . TRP D 1 375 ? -123.135 -168.712 45.140 1.00 34.20 375 TRP D C 1
ATOM 12423 O O . TRP D 1 375 ? -122.482 -167.747 44.740 1.00 34.20 375 TRP D O 1
ATOM 12434 N N . ILE D 1 376 ? -123.866 -169.476 44.338 1.00 33.77 376 ILE D N 1
ATOM 12435 C CA . ILE D 1 376 ? -123.958 -169.261 42.898 1.00 33.77 376 ILE D CA 1
ATOM 12436 C C . ILE D 1 376 ? -125.440 -169.270 42.542 1.00 33.77 376 ILE D C 1
ATOM 12437 O O . ILE D 1 376 ? -126.066 -170.331 42.511 1.00 33.77 376 ILE D O 1
ATOM 12442 N N . HIS D 1 377 ? -126.014 -168.094 42.299 1.00 34.71 377 HIS D N 1
ATOM 12443 C CA . HIS D 1 377 ? -127.422 -167.948 41.954 1.00 34.71 377 HIS D CA 1
ATOM 12444 C C . HIS D 1 377 ? -127.569 -167.584 40.487 1.00 34.71 377 HIS D C 1
ATOM 12445 O O . HIS D 1 377 ? -126.908 -166.664 40.003 1.00 34.71 377 HIS D O 1
ATOM 12452 N N . TYR D 1 378 ? -128.480 -168.255 39.795 1.00 34.99 378 TYR D N 1
ATOM 12453 C CA . TYR D 1 378 ? -128.740 -167.901 38.409 1.00 34.99 378 TYR D CA 1
ATOM 12454 C C . TYR D 1 378 ? -130.200 -168.156 38.083 1.00 34.99 378 TYR D C 1
ATOM 12455 O O . TYR D 1 378 ? -130.808 -169.092 38.603 1.00 34.99 378 TYR D O 1
ATOM 12464 N N . TYR D 1 379 ? -130.749 -167.314 37.221 1.00 36.07 379 TYR D N 1
ATOM 12465 C CA . TYR D 1 379 ? -132.118 -167.437 36.750 1.00 36.07 379 TYR D CA 1
ATOM 12466 C C . TYR D 1 379 ? -132.101 -167.972 35.330 1.00 36.07 379 TYR D C 1
ATOM 12467 O O . TYR D 1 379 ? -131.407 -167.424 34.472 1.00 36.07 379 TYR D O 1
ATOM 12476 N N . SER D 1 380 ? -132.861 -169.033 35.082 1.00 34.35 380 SER D N 1
ATOM 12477 C CA . SER D 1 380 ? -132.913 -169.665 33.773 1.00 34.35 380 SER D CA 1
ATOM 12478 C C . SER D 1 380 ? -134.362 -169.872 33.377 1.00 34.35 380 SER D C 1
ATOM 12479 O O . SER D 1 380 ? -135.142 -170.439 34.144 1.00 34.35 380 SER D O 1
ATOM 12482 N N . PHE D 1 381 ? -134.713 -169.426 32.179 1.00 34.94 381 PHE D N 1
ATOM 12483 C CA . PHE D 1 381 ? -136.055 -169.568 31.639 1.00 34.94 381 PHE D CA 1
ATOM 12484 C C . PHE D 1 381 ? -136.023 -170.557 30.486 1.00 34.94 381 PHE D C 1
ATOM 12485 O O . PHE D 1 381 ? -135.360 -170.311 29.476 1.00 34.94 381 PHE D O 1
ATOM 12493 N N . LYS D 1 382 ? -136.735 -171.667 30.634 1.00 36.61 382 LYS D N 1
ATOM 12494 C CA . LYS D 1 382 ? -136.835 -172.679 29.592 1.00 36.61 382 LYS D CA 1
ATOM 12495 C C . LYS D 1 382 ? -138.275 -172.769 29.120 1.00 36.61 382 LYS D C 1
ATOM 12496 O O . LYS D 1 382 ? -139.178 -173.027 29.919 1.00 36.61 382 LYS D O 1
ATOM 12502 N N . ALA D 1 383 ? -138.486 -172.558 27.829 1.00 35.87 383 ALA D N 1
ATOM 12503 C CA . ALA D 1 383 ? -139.803 -172.676 27.236 1.00 35.87 383 ALA D CA 1
ATOM 12504 C C . ALA D 1 383 ? -139.650 -173.241 25.839 1.00 35.87 383 ALA D C 1
ATOM 12505 O O . ALA D 1 383 ? -138.541 -173.526 25.381 1.00 35.87 383 ALA D O 1
ATOM 12507 N N . ILE D 1 384 ? -140.773 -173.393 25.149 1.00 36.52 384 ILE D N 1
ATOM 12508 C CA . ILE D 1 384 ? -140.751 -173.936 23.800 1.00 36.52 384 ILE D CA 1
ATOM 12509 C C . ILE D 1 384 ? -141.879 -173.337 22.965 1.00 36.52 384 ILE D C 1
ATOM 12510 O O . ILE D 1 384 ? -143.051 -173.368 23.351 1.00 36.52 384 ILE D O 1
ATOM 12515 N N . SER D 1 385 ? -141.515 -172.750 21.799 1.00 37.50 385 SER D N 1
ATOM 12516 C CA . SER D 1 385 ? -142.494 -171.920 21.122 1.00 37.50 385 SER D CA 1
ATOM 12517 C C . SER D 1 385 ? -143.275 -172.720 20.083 1.00 37.50 385 SER D C 1
ATOM 12518 O O . SER D 1 385 ? -142.724 -173.622 19.447 1.00 37.50 385 SER D O 1
ATOM 12521 N N . PRO D 1 386 ? -144.561 -172.413 19.905 1.00 37.33 386 PRO D N 1
ATOM 12522 C CA . PRO D 1 386 ? -145.394 -173.183 18.980 1.00 37.33 386 PRO D CA 1
ATOM 12523 C C . PRO D 1 386 ? -145.313 -172.757 17.525 1.00 37.33 386 PRO D C 1
ATOM 12524 O O . PRO D 1 386 ? -146.002 -173.356 16.696 1.00 37.33 386 PRO D O 1
ATOM 12528 N N . PHE D 1 387 ? -144.516 -171.747 17.182 1.00 37.04 387 PHE D N 1
ATOM 12529 C CA . PHE D 1 387 ? -144.581 -171.149 15.857 1.00 37.04 387 PHE D CA 1
ATOM 12530 C C . PHE D 1 387 ? -143.467 -171.637 14.943 1.00 37.04 387 PHE D C 1
ATOM 12531 O O . PHE D 1 387 ? -143.023 -170.901 14.057 1.00 37.04 387 PHE D O 1
ATOM 12539 N N . PHE D 1 388 ? -142.995 -172.860 15.145 1.00 38.01 388 PHE D N 1
ATOM 12540 C CA . PHE D 1 388 ? -141.932 -173.407 14.323 1.00 38.01 388 PHE D CA 1
ATOM 12541 C C . PHE D 1 388 ? -142.238 -174.862 14.021 1.00 38.01 388 PHE D C 1
ATOM 12542 O O . PHE D 1 388 ? -143.064 -175.495 14.680 1.00 38.01 388 PHE D O 1
ATOM 12550 N N . ASN D 1 389 ? -141.559 -175.384 13.006 1.00 39.47 389 ASN D N 1
ATOM 12551 C CA . ASN D 1 389 ? -141.862 -176.706 12.482 1.00 39.47 389 ASN D CA 1
ATOM 12552 C C . ASN D 1 389 ? -141.339 -177.784 13.415 1.00 39.47 389 ASN D C 1
ATOM 12553 O O . ASN D 1 389 ? -140.152 -177.807 13.744 1.00 39.47 389 ASN D O 1
ATOM 12558 N N . LYS D 1 390 ? -142.229 -178.673 13.849 1.00 38.48 390 LYS D N 1
ATOM 12559 C CA . LYS D 1 390 ? -141.860 -179.780 14.719 1.00 38.48 390 LYS D CA 1
ATOM 12560 C C . LYS D 1 390 ? -142.486 -181.057 14.190 1.00 38.48 390 LYS D C 1
ATOM 12561 O O . LYS D 1 390 ? -143.650 -181.055 13.788 1.00 38.48 390 LYS D O 1
ATOM 12567 N N . ILE D 1 391 ? -141.710 -182.136 14.175 1.00 39.12 391 ILE D N 1
ATOM 12568 C CA . ILE D 1 391 ? -142.165 -183.453 13.746 1.00 39.12 391 ILE D CA 1
ATOM 12569 C C . ILE D 1 391 ? -141.652 -184.477 14.743 1.00 39.12 391 ILE D C 1
ATOM 12570 O O . ILE D 1 391 ? -140.472 -184.460 15.102 1.00 39.12 391 ILE D O 1
ATOM 12575 N N . LEU D 1 392 ? -142.544 -185.343 15.213 1.00 40.63 392 LEU D N 1
ATOM 12576 C CA . LEU D 1 392 ? -142.207 -186.422 16.126 1.00 40.63 392 LEU D CA 1
ATOM 12577 C C . LEU D 1 392 ? -142.477 -187.749 15.434 1.00 40.63 392 LEU D C 1
ATOM 12578 O O . LEU D 1 392 ? -143.576 -187.968 14.925 1.00 40.63 392 LEU D O 1
ATOM 12583 N N . ILE D 1 393 ? -141.489 -188.631 15.418 1.00 43.56 393 ILE D N 1
ATOM 12584 C CA . ILE D 1 393 ? -141.573 -189.891 14.679 1.00 43.56 393 ILE D CA 1
ATOM 12585 C C . ILE D 1 393 ? -141.389 -191.015 15.692 1.00 43.56 393 ILE D C 1
ATOM 12586 O O . ILE D 1 393 ? -140.270 -191.353 16.081 1.00 43.56 393 ILE D O 1
ATOM 12591 N N . THR D 1 394 ? -142.492 -191.600 16.134 1.00 50.29 394 THR D N 1
ATOM 12592 C CA . THR D 1 394 ? -142.474 -192.638 17.152 1.00 50.29 394 THR D CA 1
ATOM 12593 C C . THR D 1 394 ? -143.169 -193.889 16.625 1.00 50.29 394 THR D C 1
ATOM 12594 O O . THR D 1 394 ? -143.548 -193.968 15.456 1.00 50.29 394 THR D O 1
ATOM 12598 N N . ASP D 1 395 ? -143.327 -194.879 17.501 1.00 54.49 395 ASP D N 1
ATOM 12599 C CA . ASP D 1 395 ? -144.081 -196.083 17.187 1.00 54.49 395 ASP D CA 1
ATOM 12600 C C . ASP D 1 395 ? -145.299 -196.225 18.091 1.00 54.49 395 ASP D C 1
ATOM 12601 O O . ASP D 1 395 ? -145.733 -197.338 18.395 1.00 54.49 395 ASP D O 1
ATOM 12606 N N . GLN D 1 396 ? -145.862 -195.103 18.524 1.00 56.06 396 GLN D N 1
ATOM 12607 C CA . GLN D 1 396 ? -147.014 -195.117 19.413 1.00 56.06 396 GLN D CA 1
ATOM 12608 C C . GLN D 1 396 ? -148.211 -194.423 18.770 1.00 56.06 396 GLN D C 1
ATOM 12609 O O . GLN D 1 396 ? -148.960 -195.035 18.008 1.00 56.06 396 GLN D O 1
ATOM 12615 N N . MET E 2 1 ? -100.630 -172.828 39.518 1.00 48.35 5 MET E N 1
ATOM 12616 C CA . MET E 2 1 ? -100.396 -173.601 38.306 1.00 48.35 5 MET E CA 1
ATOM 12617 C C . MET E 2 1 ? -101.629 -173.593 37.418 1.00 48.35 5 MET E C 1
ATOM 12618 O O . MET E 2 1 ? -101.615 -173.036 36.319 1.00 48.35 5 MET E O 1
ATOM 12623 N N . TYR E 2 2 ? -102.679 -174.240 37.912 1.00 45.71 6 TYR E N 1
ATOM 12624 C CA . TYR E 2 2 ? -103.974 -174.278 37.245 1.00 45.71 6 TYR E CA 1
ATOM 12625 C C . TYR E 2 2 ? -104.554 -172.874 37.175 1.00 45.71 6 TYR E C 1
ATOM 12626 O O . TYR E 2 2 ? -104.889 -172.282 38.204 1.00 45.71 6 TYR E O 1
ATOM 12635 N N . GLU E 2 3 ? -104.627 -172.337 35.950 1.00 51.90 7 GLU E N 1
ATOM 12636 C CA . GLU E 2 3 ? -104.737 -170.900 35.710 1.00 51.90 7 GLU E CA 1
ATOM 12637 C C . GLU E 2 3 ? -106.012 -170.288 36.272 1.00 51.90 7 GLU E C 1
ATOM 12638 O O . GLU E 2 3 ? -105.964 -169.620 37.309 1.00 51.90 7 GLU E O 1
ATOM 12644 N N . GLY E 2 4 ? -107.141 -170.611 35.639 1.00 52.53 8 GLY E N 1
ATOM 12645 C CA . GLY E 2 4 ? -108.460 -170.158 36.061 1.00 52.53 8 GLY E CA 1
ATOM 12646 C C . GLY E 2 4 ? -108.569 -168.668 36.295 1.00 52.53 8 GLY E C 1
ATOM 12647 O O . GLY E 2 4 ? -108.058 -167.849 35.523 1.00 52.53 8 GLY E O 1
ATOM 12648 N N . ASN E 2 5 ? -109.235 -168.314 37.392 1.00 53.26 9 ASN E N 1
ATOM 12649 C CA . ASN E 2 5 ? -109.420 -166.935 37.809 1.00 53.26 9 ASN E CA 1
ATOM 12650 C C . ASN E 2 5 ? -109.170 -166.810 39.315 1.00 53.26 9 ASN E C 1
ATOM 12651 O O . ASN E 2 5 ? -110.010 -166.316 40.063 1.00 53.26 9 ASN E O 1
ATOM 12656 N N . ASN E 2 6 ? -108.002 -167.280 39.778 1.00 53.38 10 ASN E N 1
ATOM 12657 C CA . ASN E 2 6 ? -107.691 -167.376 41.211 1.00 53.38 10 ASN E CA 1
ATOM 12658 C C . ASN E 2 6 ? -107.694 -166.041 41.964 1.00 53.38 10 ASN E C 1
ATOM 12659 O O . ASN E 2 6 ? -107.582 -166.052 43.195 1.00 53.38 10 ASN E O 1
ATOM 12664 N N . MET E 2 7 ? -107.819 -164.905 41.277 1.00 56.38 11 MET E N 1
ATOM 12665 C CA . MET E 2 7 ? -108.203 -163.676 41.952 1.00 56.38 11 MET E CA 1
ATOM 12666 C C . MET E 2 7 ? -109.657 -163.832 42.360 1.00 56.38 11 MET E C 1
ATOM 12667 O O . MET E 2 7 ? -110.569 -163.584 41.567 1.00 56.38 11 MET E O 1
ATOM 12672 N N . ARG E 2 8 ? -109.876 -164.268 43.594 1.00 45.82 12 ARG E N 1
ATOM 12673 C CA . ARG E 2 8 ? -111.190 -164.654 44.067 1.00 45.82 12 ARG E CA 1
ATOM 12674 C C . ARG E 2 8 ? -111.390 -163.985 45.421 1.00 45.82 12 ARG E C 1
ATOM 12675 O O . ARG E 2 8 ? -110.472 -163.381 45.982 1.00 45.82 12 ARG E O 1
ATOM 12683 N N . SER E 2 9 ? -112.599 -164.089 45.953 1.00 43.18 13 SER E N 1
ATOM 12684 C CA . SER E 2 9 ? -112.889 -163.563 47.275 1.00 43.18 13 SER E CA 1
ATOM 12685 C C . SER E 2 9 ? -112.324 -164.511 48.330 1.00 43.18 13 SER E C 1
ATOM 12686 O O . SER E 2 9 ? -111.675 -165.506 48.000 1.00 43.18 13 SER E O 1
ATOM 12689 N N . MET E 2 10 ? -112.699 -164.266 49.597 1.00 42.21 14 MET E N 1
ATOM 12690 C CA . MET E 2 10 ? -111.788 -164.341 50.749 1.00 42.21 14 MET E CA 1
ATOM 12691 C C . MET E 2 10 ? -110.945 -165.613 50.808 1.00 42.21 14 MET E C 1
ATOM 12692 O O . MET E 2 10 ? -109.789 -165.562 51.237 1.00 42.21 14 MET E O 1
ATOM 12697 N N . MET E 2 11 ? -111.473 -166.750 50.351 1.00 40.73 15 MET E N 1
ATOM 12698 C CA . MET E 2 11 ? -110.675 -167.972 50.391 1.00 40.73 15 MET E CA 1
ATOM 12699 C C . MET E 2 11 ? -109.660 -168.047 49.254 1.00 40.73 15 MET E C 1
ATOM 12700 O O . MET E 2 11 ? -108.594 -168.657 49.412 1.00 40.73 15 MET E O 1
ATOM 12705 N N . GLY E 2 12 ? -109.948 -167.407 48.121 1.00 41.92 16 GLY E N 1
ATOM 12706 C CA . GLY E 2 12 ? -108.966 -167.329 47.054 1.00 41.92 16 GLY E CA 1
ATOM 12707 C C . GLY E 2 12 ? -107.740 -166.521 47.430 1.00 41.92 16 GLY E C 1
ATOM 12708 O O . GLY E 2 12 ? -106.652 -166.775 46.913 1.00 41.92 16 GLY E O 1
ATOM 12709 N N . THR E 2 13 ? -107.896 -165.549 48.327 1.00 42.14 17 THR E N 1
ATOM 12710 C CA . THR E 2 13 ? -106.781 -164.781 48.864 1.00 42.14 17 THR E CA 1
ATOM 12711 C C . THR E 2 13 ? -106.406 -165.215 50.267 1.00 42.14 17 THR E C 1
ATOM 12712 O O . THR E 2 13 ? -105.525 -164.608 50.874 1.00 42.14 17 THR E O 1
ATOM 12716 N N . SER E 2 14 ? -107.055 -166.244 50.796 1.00 41.76 18 SER E N 1
ATOM 12717 C CA . SER E 2 14 ? -106.707 -166.760 52.109 1.00 41.76 18 SER E CA 1
ATOM 12718 C C . SER E 2 14 ? -105.753 -167.935 52.056 1.00 41.76 18 SER E C 1
ATOM 12719 O O . SER E 2 14 ? -105.076 -168.208 53.050 1.00 41.76 18 SER E O 1
ATOM 12722 N N . TYR E 2 15 ? -105.707 -168.664 50.942 1.00 40.98 19 TYR E N 1
ATOM 12723 C CA . TYR E 2 15 ? -104.756 -169.760 50.836 1.00 40.98 19 TYR E CA 1
ATOM 12724 C C . TYR E 2 15 ? -103.340 -169.288 50.568 1.00 40.98 19 TYR E C 1
ATOM 12725 O O . TYR E 2 15 ? -102.404 -170.054 50.802 1.00 40.98 19 TYR E O 1
ATOM 12734 N N . GLU E 2 16 ? -103.143 -168.053 50.103 1.00 43.62 20 GLU E N 1
ATOM 12735 C CA . GLU E 2 16 ? -101.812 -167.462 50.164 1.00 43.62 20 GLU E CA 1
ATOM 12736 C C . GLU E 2 16 ? -101.609 -166.611 51.413 1.00 43.62 20 GLU E C 1
ATOM 12737 O O . GLU E 2 16 ? -100.798 -165.673 51.396 1.00 43.62 20 GLU E O 1
ATOM 12743 N N . ASP E 2 17 ? -102.318 -166.948 52.497 1.00 42.62 21 ASP E N 1
ATOM 12744 C CA . ASP E 2 17 ? -101.960 -166.602 53.866 1.00 42.62 21 ASP E CA 1
ATOM 12745 C C . ASP E 2 17 ? -101.942 -165.107 54.150 1.00 42.62 21 ASP E C 1
ATOM 12746 O O . ASP E 2 17 ? -100.866 -164.508 54.229 1.00 42.62 21 ASP E O 1
ATOM 12751 N N . SER E 2 18 ? -103.129 -164.501 54.246 1.00 42.80 22 SER E N 1
ATOM 12752 C CA . SER E 2 18 ? -103.340 -163.068 54.454 1.00 42.80 22 SER E CA 1
ATOM 12753 C C . SER E 2 18 ? -102.572 -162.463 55.628 1.00 42.80 22 SER E C 1
ATOM 12754 O O . SER E 2 18 ? -102.126 -163.186 56.524 1.00 42.80 22 SER E O 1
ATOM 12757 N N . ARG E 2 19 ? -102.475 -161.128 55.634 1.00 46.38 23 ARG E N 1
ATOM 12758 C CA . ARG E 2 19 ? -101.359 -160.398 56.235 1.00 46.38 23 ARG E CA 1
ATOM 12759 C C . ARG E 2 19 ? -101.232 -160.615 57.739 1.00 46.38 23 ARG E C 1
ATOM 12760 O O . ARG E 2 19 ? -102.218 -160.564 58.477 1.00 46.38 23 ARG E O 1
ATOM 12768 N N . LEU E 2 20 ? -100.000 -160.874 58.175 1.00 42.93 24 LEU E N 1
ATOM 12769 C CA . LEU E 2 20 ? -99.667 -161.091 59.578 1.00 42.93 24 LEU E CA 1
ATOM 12770 C C . LEU E 2 20 ? -99.823 -159.785 60.344 1.00 42.93 24 LEU E C 1
ATOM 12771 O O . LEU E 2 20 ? -99.016 -158.864 60.191 1.00 42.93 24 LEU E O 1
ATOM 12776 N N . ASN E 2 21 ? -100.858 -159.700 61.176 1.00 44.02 25 ASN E N 1
ATOM 12777 C CA . ASN E 2 21 ? -101.174 -158.455 61.870 1.00 44.02 25 ASN E CA 1
ATOM 12778 C C . ASN E 2 21 ? -100.530 -158.395 63.253 1.00 44.02 25 ASN E C 1
ATOM 12779 O O . ASN E 2 21 ? -99.741 -157.489 63.537 1.00 44.02 25 ASN E O 1
ATOM 12784 N N . LYS E 2 22 ? -100.855 -159.352 64.116 1.00 41.85 26 LYS E N 1
ATOM 12785 C CA . LYS E 2 22 ? -100.363 -159.386 65.483 1.00 41.85 26 LYS E CA 1
ATOM 12786 C C . LYS E 2 22 ? -99.304 -160.475 65.609 1.00 41.85 26 LYS E C 1
ATOM 12787 O O . LYS E 2 22 ? -99.365 -161.501 64.928 1.00 41.85 26 LYS E O 1
ATOM 12793 N N . ARG E 2 23 ? -98.314 -160.231 66.468 1.00 43.86 27 ARG E N 1
ATOM 12794 C CA . ARG E 2 23 ? -97.125 -161.064 66.556 1.00 43.86 27 ARG E CA 1
ATOM 12795 C C . ARG E 2 23 ? -97.091 -161.949 67.794 1.00 43.86 27 ARG E C 1
ATOM 12796 O O . ARG E 2 23 ? -96.200 -162.800 67.880 1.00 43.86 27 ARG E O 1
ATOM 12804 N N . THR E 2 24 ? -98.066 -161.799 68.705 1.00 37.68 28 THR E N 1
ATOM 12805 C CA . THR E 2 24 ? -98.151 -162.384 70.063 1.00 37.68 28 THR E CA 1
ATOM 12806 C C . THR E 2 24 ? -96.785 -162.447 70.760 1.00 37.68 28 THR E C 1
ATOM 12807 O O . THR E 2 24 ? -96.283 -163.494 71.163 1.00 37.68 28 THR E O 1
ATOM 12811 N N . GLU E 2 25 ? -96.213 -161.266 70.929 1.00 42.38 29 GLU E N 1
ATOM 12812 C CA . GLU E 2 25 ? -94.792 -161.087 71.175 1.00 42.38 29 GLU E CA 1
ATOM 12813 C C . GLU E 2 25 ? -94.484 -160.957 72.664 1.00 42.38 29 GLU E C 1
ATOM 12814 O O . GLU E 2 25 ? -95.294 -160.454 73.444 1.00 42.38 29 GLU E O 1
ATOM 12820 N N . LEU E 2 26 ? -93.303 -161.443 73.047 1.00 39.87 30 LEU E N 1
ATOM 12821 C CA . LEU E 2 26 ? -92.622 -161.017 74.266 1.00 39.87 30 LEU E CA 1
ATOM 12822 C C . LEU E 2 26 ? -91.942 -159.678 74.004 1.00 39.87 30 LEU E C 1
ATOM 12823 O O . LEU E 2 26 ? -90.925 -159.618 73.305 1.00 39.87 30 LEU E O 1
ATOM 12828 N N . ASN E 2 27 ? -92.494 -158.602 74.554 1.00 42.78 31 ASN E N 1
ATOM 12829 C CA . ASN E 2 27 ? -91.747 -157.369 74.758 1.00 42.78 31 ASN E CA 1
ATOM 12830 C C . ASN E 2 27 ? -91.892 -156.881 76.182 1.00 42.78 31 ASN E C 1
ATOM 12831 O O . ASN E 2 27 ? -91.075 -156.074 76.640 1.00 42.78 31 ASN E O 1
ATOM 12836 N N . GLU E 2 28 ? -92.909 -157.347 76.890 1.00 39.94 32 GLU E N 1
ATOM 12837 C CA . GLU E 2 28 ? -92.967 -157.297 78.338 1.00 39.94 32 GLU E CA 1
ATOM 12838 C C . GLU E 2 28 ? -92.000 -158.357 78.861 1.00 39.94 32 GLU E C 1
ATOM 12839 O O . GLU E 2 28 ? -92.368 -159.504 79.129 1.00 39.94 32 GLU E O 1
ATOM 12845 N N . ASN E 2 29 ? -90.738 -157.941 79.001 1.00 43.07 33 ASN E N 1
ATOM 12846 C CA . ASN E 2 29 ? -89.600 -158.839 78.869 1.00 43.07 33 ASN E CA 1
ATOM 12847 C C . ASN E 2 29 ? -89.547 -159.826 80.020 1.00 43.07 33 ASN E C 1
ATOM 12848 O O . ASN E 2 29 ? -89.475 -159.439 81.188 1.00 43.07 33 ASN E O 1
ATOM 12853 N N . MET E 2 30 ? -89.588 -161.104 79.677 1.00 42.60 34 MET E N 1
ATOM 12854 C CA . MET E 2 30 ? -89.703 -162.190 80.633 1.00 42.60 34 MET E CA 1
ATOM 12855 C C . MET E 2 30 ? -88.358 -162.892 80.700 1.00 42.60 34 MET E C 1
ATOM 12856 O O . MET E 2 30 ? -87.804 -163.254 79.658 1.00 42.60 34 MET E O 1
ATOM 12861 N N . SER E 2 31 ? -87.822 -163.025 81.912 1.00 43.71 35 SER E N 1
ATOM 12862 C CA . SER E 2 31 ? -86.557 -163.648 82.311 1.00 43.71 35 SER E CA 1
ATOM 12863 C C . SER E 2 31 ? -85.313 -162.859 81.905 1.00 43.71 35 SER E C 1
ATOM 12864 O O . SER E 2 31 ? -84.210 -163.381 82.071 1.00 43.71 35 SER E O 1
ATOM 12867 N N . ILE E 2 32 ? -85.433 -161.642 81.383 1.00 45.93 36 ILE E N 1
ATOM 12868 C CA . ILE E 2 32 ? -84.253 -160.792 81.289 1.00 45.93 36 ILE E CA 1
ATOM 12869 C C . ILE E 2 32 ? -84.518 -159.475 82.013 1.00 45.93 36 ILE E C 1
ATOM 12870 O O . ILE E 2 32 ? -83.599 -158.872 82.577 1.00 45.93 36 ILE E O 1
ATOM 12875 N N . ASP E 2 33 ? -85.776 -159.047 82.051 1.00 44.95 37 ASP E N 1
ATOM 12876 C CA . ASP E 2 33 ? -86.183 -157.904 82.851 1.00 44.95 37 ASP E CA 1
ATOM 12877 C C . ASP E 2 33 ? -86.833 -158.343 84.144 1.00 44.95 37 ASP E C 1
ATOM 12878 O O . ASP E 2 33 ? -86.535 -157.810 85.209 1.00 44.95 37 ASP E O 1
ATOM 12883 N N . THR E 2 34 ? -87.717 -159.322 84.053 1.00 44.99 38 THR E N 1
ATOM 12884 C CA . THR E 2 34 ? -88.310 -159.959 85.206 1.00 44.99 38 THR E CA 1
ATOM 12885 C C . THR E 2 34 ? -87.553 -161.251 85.492 1.00 44.99 38 THR E C 1
ATOM 12886 O O . THR E 2 34 ? -86.514 -161.539 84.884 1.00 44.99 38 THR E O 1
ATOM 12890 N N . ASN E 2 35 ? -88.092 -162.021 86.439 1.00 42.38 39 ASN E N 1
ATOM 12891 C CA . ASN E 2 35 ? -87.496 -163.232 87.006 1.00 42.38 39 ASN E CA 1
ATOM 12892 C C . ASN E 2 35 ? -86.062 -162.974 87.461 1.00 42.38 39 ASN E C 1
ATOM 12893 O O . ASN E 2 35 ? -85.168 -163.802 87.280 1.00 42.38 39 ASN E O 1
ATOM 12898 N N . LYS E 2 36 ? -85.831 -161.792 88.030 1.00 40.87 40 LYS E N 1
ATOM 12899 C CA . LYS E 2 36 ? -84.523 -161.422 88.540 1.00 40.87 40 LYS E CA 1
ATOM 12900 C C . LYS E 2 36 ? -84.627 -161.086 90.018 1.00 40.87 40 LYS E C 1
ATOM 12901 O O . LYS E 2 36 ? -85.656 -160.592 90.492 1.00 40.87 40 LYS E O 1
ATOM 12907 N N . SER E 2 37 ? -83.585 -161.447 90.753 1.00 41.16 41 SER E N 1
ATOM 12908 C CA . SER E 2 37 ? -83.311 -160.885 92.064 1.00 41.16 41 SER E CA 1
ATOM 12909 C C . SER E 2 37 ? -81.908 -160.318 92.084 1.00 41.16 41 SER E C 1
ATOM 12910 O O . SER E 2 37 ? -81.325 -160.135 93.154 1.00 41.16 41 SER E O 1
ATOM 12913 N N . GLU E 2 38 ? -81.459 -159.878 90.899 1.00 40.54 42 GLU E N 1
ATOM 12914 C CA . GLU E 2 38 ? -80.167 -159.211 90.724 1.00 40.54 42 GLU E CA 1
ATOM 12915 C C . GLU E 2 38 ? -80.151 -157.714 90.957 1.00 40.54 42 GLU E C 1
ATOM 12916 O O . GLU E 2 38 ? -79.803 -156.956 90.080 1.00 40.54 42 GLU E O 1
ATOM 12922 N N . ASP E 2 39 ? -80.500 -157.305 92.163 1.00 42.80 43 ASP E N 1
ATOM 12923 C CA . ASP E 2 39 ? -80.459 -155.916 92.578 1.00 42.80 43 ASP E CA 1
ATOM 12924 C C . ASP E 2 39 ? -79.608 -156.038 93.824 1.00 42.80 43 ASP E C 1
ATOM 12925 O O . ASP E 2 39 ? -79.970 -156.806 94.700 1.00 42.80 43 ASP E O 1
ATOM 12930 N N . SER E 2 40 ? -78.525 -155.276 93.971 1.00 43.95 44 SER E N 1
ATOM 12931 C CA . SER E 2 40 ? -77.679 -155.596 95.096 1.00 43.95 44 SER E CA 1
ATOM 12932 C C . SER E 2 40 ? -76.841 -154.618 95.823 1.00 43.95 44 SER E C 1
ATOM 12933 O O . SER E 2 40 ? -76.271 -153.724 95.254 1.00 43.95 44 SER E O 1
ATOM 12935 N N . TYR E 2 41 ? -76.728 -154.916 97.109 1.00 44.47 45 TYR E N 1
ATOM 12936 C CA . TYR E 2 41 ? -75.911 -154.238 98.086 1.00 44.47 45 TYR E CA 1
ATOM 12937 C C . TYR E 2 41 ? -76.066 -152.716 98.288 1.00 44.47 45 TYR E C 1
ATOM 12938 O O . TYR E 2 41 ? -75.100 -152.030 98.503 1.00 44.47 45 TYR E O 1
ATOM 12947 N N . GLY E 2 42 ? -77.287 -152.202 98.263 1.00 45.49 46 GLY E N 1
ATOM 12948 C CA . GLY E 2 42 ? -77.557 -150.777 98.418 1.00 45.49 46 GLY E CA 1
ATOM 12949 C C . GLY E 2 42 ? -77.695 -150.298 99.848 1.00 45.49 46 GLY E C 1
ATOM 12950 O O . GLY E 2 42 ? -77.539 -151.101 100.745 1.00 45.49 46 GLY E O 1
ATOM 12951 N N . VAL E 2 43 ? -77.732 -148.955 99.947 1.00 47.76 47 VAL E N 1
ATOM 12952 C CA . VAL E 2 43 ? -77.802 -147.984 101.086 1.00 47.76 47 VAL E CA 1
ATOM 12953 C C . VAL E 2 43 ? -78.984 -147.908 102.071 1.00 47.76 47 VAL E C 1
ATOM 12954 O O . VAL E 2 43 ? -78.747 -147.493 103.206 1.00 47.76 47 VAL E O 1
ATOM 12958 N N . GLN E 2 44 ? -80.203 -148.103 101.525 1.00 46.25 48 GLN E N 1
ATOM 12959 C CA . GLN E 2 44 ? -81.571 -148.260 102.104 1.00 46.25 48 GLN E CA 1
ATOM 12960 C C . GLN E 2 44 ? -82.804 -148.308 101.233 1.00 46.25 48 GLN E C 1
ATOM 12961 O O . GLN E 2 44 ? -82.695 -148.547 100.028 1.00 46.25 48 GLN E O 1
ATOM 12967 N N . ILE E 2 45 ? -83.975 -148.127 101.846 1.00 44.64 49 ILE E N 1
ATOM 12968 C CA . ILE E 2 45 ? -85.268 -148.346 101.162 1.00 44.64 49 ILE E CA 1
ATOM 12969 C C . ILE E 2 45 ? -85.999 -147.326 100.303 1.00 44.64 49 ILE E C 1
ATOM 12970 O O . ILE E 2 45 ? -85.409 -146.395 99.785 1.00 44.64 49 ILE E O 1
ATOM 12975 N N . HIS E 2 46 ? -87.259 -147.711 100.010 1.00 50.42 50 HIS E N 1
ATOM 12976 C CA . HIS E 2 46 ? -88.333 -146.851 99.454 1.00 50.42 50 HIS E CA 1
ATOM 12977 C C . HIS E 2 46 ? -87.883 -145.904 98.332 1.00 50.42 50 HIS E C 1
ATOM 12978 O O . HIS E 2 46 ? -88.053 -144.685 98.369 1.00 50.42 50 HIS E O 1
ATOM 12985 N N . SER E 2 47 ? -87.413 -146.503 97.247 1.00 47.85 51 SER E N 1
ATOM 12986 C CA . SER E 2 47 ? -87.551 -145.883 95.940 1.00 47.85 51 SER E CA 1
ATOM 12987 C C . SER E 2 47 ? -88.830 -146.326 95.246 1.00 47.85 51 SER E C 1
ATOM 12988 O O . SER E 2 47 ? -89.044 -145.980 94.082 1.00 47.85 51 SER E O 1
ATOM 12991 N N . LEU E 2 48 ? -89.683 -147.068 95.947 1.00 41.56 52 LEU E N 1
ATOM 12992 C CA . LEU E 2 48 ? -90.794 -147.773 95.325 1.00 41.56 52 LEU E CA 1
ATOM 12993 C C . LEU E 2 48 ? -91.909 -146.810 94.945 1.00 41.56 52 LEU E C 1
ATOM 12994 O O . LEU E 2 48 ? -92.511 -146.168 95.808 1.00 41.56 52 LEU E O 1
ATOM 12999 N N . SER E 2 49 ? -92.205 -146.724 93.655 1.00 40.11 53 SER E N 1
ATOM 13000 C CA . SER E 2 49 ? -93.195 -145.786 93.145 1.00 40.11 53 SER E CA 1
ATOM 13001 C C . SER E 2 49 ? -94.525 -146.497 92.964 1.00 40.11 53 SER E C 1
ATOM 13002 O O . SER E 2 49 ? -94.598 -147.528 92.291 1.00 40.11 53 SER E O 1
ATOM 13005 N N . LYS E 2 50 ? -95.571 -145.945 93.567 1.00 39.22 54 LYS E N 1
ATOM 13006 C CA . LYS E 2 50 ? -96.913 -146.506 93.454 1.00 39.22 54 LYS E CA 1
ATOM 13007 C C . LYS E 2 50 ? -97.649 -145.739 92.367 1.00 39.22 54 LYS E C 1
ATOM 13008 O O . LYS E 2 50 ? -98.314 -144.736 92.625 1.00 39.22 54 LYS E O 1
ATOM 13014 N N . GLN E 2 51 ? -97.526 -146.210 91.130 1.00 43.65 55 GLN E N 1
ATOM 13015 C CA . GLN E 2 51 ? -98.066 -145.451 90.012 1.00 43.65 55 GLN E CA 1
ATOM 13016 C C . GLN E 2 51 ? -99.581 -145.593 89.941 1.00 43.65 55 GLN E C 1
ATOM 13017 O O . GLN E 2 51 ? -100.153 -146.609 90.346 1.00 43.65 55 GLN E O 1
ATOM 13023 N N . SER E 2 52 ? -100.230 -144.540 89.450 1.00 45.85 56 SER E N 1
ATOM 13024 C CA . SER E 2 52 ? -101.677 -144.511 89.338 1.00 45.85 56 SER E CA 1
ATOM 13025 C C . SER E 2 52 ? -102.132 -145.388 88.176 1.00 45.85 56 SER E C 1
ATOM 13026 O O . SER E 2 52 ? -101.339 -145.852 87.354 1.00 45.85 56 SER E O 1
ATOM 13029 N N . PHE E 2 53 ? -103.437 -145.600 88.105 1.00 43.72 57 PHE E N 1
ATOM 13030 C CA . PHE E 2 53 ? -104.027 -146.510 87.141 1.00 43.72 57 PHE E CA 1
ATOM 13031 C C . PHE E 2 53 ? -104.608 -145.713 85.980 1.00 43.72 57 PHE E C 1
ATOM 13032 O O . PHE E 2 53 ? -104.570 -144.480 85.957 1.00 43.72 57 PHE E O 1
ATOM 13040 N N . THR E 2 54 ? -105.152 -146.423 85.002 1.00 41.54 58 THR E N 1
ATOM 13041 C CA . THR E 2 54 ? -105.684 -145.764 83.820 1.00 41.54 58 THR E CA 1
ATOM 13042 C C . THR E 2 54 ? -107.198 -145.629 83.854 1.00 41.54 58 THR E C 1
ATOM 13043 O O . THR E 2 54 ? -107.748 -144.927 84.696 1.00 41.54 58 THR E O 1
ATOM 13047 N N . MET F 2 1 ? -107.926 -143.832 77.315 1.00 43.86 5 MET F N 1
ATOM 13048 C CA . MET F 2 1 ? -106.854 -142.911 77.646 1.00 43.86 5 MET F CA 1
ATOM 13049 C C . MET F 2 1 ? -105.516 -143.467 77.193 1.00 43.86 5 MET F C 1
ATOM 13050 O O . MET F 2 1 ? -104.737 -142.757 76.564 1.00 43.86 5 MET F O 1
ATOM 13055 N N . TYR F 2 2 ? -105.236 -144.731 77.501 1.00 40.80 6 TYR F N 1
ATOM 13056 C CA . TYR F 2 2 ? -104.014 -145.355 77.017 1.00 40.80 6 TYR F CA 1
ATOM 13057 C C . TYR F 2 2 ? -104.274 -145.855 75.604 1.00 40.80 6 TYR F C 1
ATOM 13058 O O . TYR F 2 2 ? -105.200 -146.637 75.371 1.00 40.80 6 TYR F O 1
ATOM 13067 N N . GLU F 2 3 ? -103.479 -145.357 74.658 1.00 48.42 7 GLU F N 1
ATOM 13068 C CA . GLU F 2 3 ? -103.823 -145.464 73.247 1.00 48.42 7 GLU F CA 1
ATOM 13069 C C . GLU F 2 3 ? -103.634 -146.881 72.734 1.00 48.42 7 GLU F C 1
ATOM 13070 O O . GLU F 2 3 ? -104.553 -147.446 72.134 1.00 48.42 7 GLU F O 1
ATOM 13076 N N . GLY F 2 4 ? -102.452 -147.457 72.962 1.00 47.79 8 GLY F N 1
ATOM 13077 C CA . GLY F 2 4 ? -102.155 -148.833 72.616 1.00 47.79 8 GLY F CA 1
ATOM 13078 C C . GLY F 2 4 ? -102.341 -149.135 71.148 1.00 47.79 8 GLY F C 1
ATOM 13079 O O . GLY F 2 4 ? -101.554 -148.712 70.297 1.00 47.79 8 GLY F O 1
ATOM 13080 N N . ASN F 2 5 ? -103.413 -149.860 70.851 1.00 50.12 9 ASN F N 1
ATOM 13081 C CA . ASN F 2 5 ? -103.913 -150.035 69.495 1.00 50.12 9 ASN F CA 1
ATOM 13082 C C . ASN F 2 5 ? -105.372 -149.590 69.512 1.00 50.12 9 ASN F C 1
ATOM 13083 O O . ASN F 2 5 ? -106.282 -150.417 69.556 1.00 50.12 9 ASN F O 1
ATOM 13088 N N . ASN F 2 6 ? -105.597 -148.278 69.438 1.00 49.66 10 ASN F N 1
ATOM 13089 C CA . ASN F 2 6 ? -106.965 -147.779 69.479 1.00 49.66 10 ASN F CA 1
ATOM 13090 C C . ASN F 2 6 ? -107.610 -147.737 68.105 1.00 49.66 10 ASN F C 1
ATOM 13091 O O . ASN F 2 6 ? -108.832 -147.894 67.998 1.00 49.66 10 ASN F O 1
ATOM 13096 N N . MET F 2 7 ? -106.818 -147.518 67.059 1.00 52.14 11 MET F N 1
ATOM 13097 C CA . MET F 2 7 ? -107.309 -147.639 65.692 1.00 52.14 11 MET F CA 1
ATOM 13098 C C . MET F 2 7 ? -107.603 -149.106 65.420 1.00 52.14 11 MET F C 1
ATOM 13099 O O . MET F 2 7 ? -106.685 -149.907 65.223 1.00 52.14 11 MET F O 1
ATOM 13104 N N . ARG F 2 8 ? -108.883 -149.457 65.411 1.00 42.31 12 ARG F N 1
ATOM 13105 C CA . ARG F 2 8 ? -109.297 -150.847 65.473 1.00 42.31 12 ARG F CA 1
ATOM 13106 C C . ARG F 2 8 ? -110.355 -151.079 64.398 1.00 42.31 12 ARG F C 1
ATOM 13107 O O . ARG F 2 8 ? -110.857 -150.133 63.784 1.00 42.31 12 ARG F O 1
ATOM 13115 N N . SER F 2 9 ? -110.676 -152.360 64.174 1.00 45.87 13 SER F N 1
ATOM 13116 C CA . SER F 2 9 ? -111.450 -152.790 63.015 1.00 45.87 13 SER F CA 1
ATOM 13117 C C . SER F 2 9 ? -112.862 -152.219 63.029 1.00 45.87 13 SER F C 1
ATOM 13118 O O . SER F 2 9 ? -113.228 -151.418 62.162 1.00 45.87 13 SER F O 1
ATOM 13121 N N . MET F 2 10 ? -113.673 -152.606 64.007 1.00 40.84 14 MET F N 1
ATOM 13122 C CA . MET F 2 10 ? -115.055 -152.154 64.006 1.00 40.84 14 MET F CA 1
ATOM 13123 C C . MET F 2 10 ? -115.523 -151.531 65.309 1.00 40.84 14 MET F C 1
ATOM 13124 O O . MET F 2 10 ? -116.320 -150.587 65.258 1.00 40.84 14 MET F O 1
ATOM 13129 N N . MET F 2 11 ? -115.035 -151.976 66.463 1.00 36.02 15 MET F N 1
ATOM 13130 C CA . MET F 2 11 ? -115.582 -151.509 67.728 1.00 36.02 15 MET F CA 1
ATOM 13131 C C . MET F 2 11 ? -114.798 -150.371 68.356 1.00 36.02 15 MET F C 1
ATOM 13132 O O . MET F 2 11 ? -115.400 -149.519 69.015 1.00 36.02 15 MET F O 1
ATOM 13137 N N . GLY F 2 12 ? -113.483 -150.320 68.140 1.00 37.50 16 GLY F N 1
ATOM 13138 C CA . GLY F 2 12 ? -112.690 -149.214 68.653 1.00 37.50 16 GLY F CA 1
ATOM 13139 C C . GLY F 2 12 ? -113.097 -147.876 68.068 1.00 37.50 16 GLY F C 1
ATOM 13140 O O . GLY F 2 12 ? -113.002 -146.844 68.733 1.00 37.50 16 GLY F O 1
ATOM 13141 N N . THR F 2 13 ? -113.571 -147.879 66.821 1.00 38.57 17 THR F N 1
ATOM 13142 C CA . THR F 2 13 ? -114.153 -146.689 66.218 1.00 38.57 17 THR F CA 1
ATOM 13143 C C . THR F 2 13 ? -115.656 -146.588 66.415 1.00 38.57 17 THR F C 1
ATOM 13144 O O . THR F 2 13 ? -116.252 -145.599 65.979 1.00 38.57 17 THR F O 1
ATOM 13148 N N . SER F 2 14 ? -116.286 -147.582 67.031 1.00 37.52 18 SER F N 1
ATOM 13149 C CA . SER F 2 14 ? -117.713 -147.503 67.296 1.00 37.52 18 SER F CA 1
ATOM 13150 C C . SER F 2 14 ? -118.024 -146.919 68.661 1.00 37.52 18 SER F C 1
ATOM 13151 O O . SER F 2 14 ? -119.078 -146.299 68.827 1.00 37.52 18 SER F O 1
ATOM 13154 N N . TYR F 2 15 ? -117.138 -147.085 69.646 1.00 36.82 19 TYR F N 1
ATOM 13155 C CA . TYR F 2 15 ? -117.299 -146.307 70.867 1.00 36.82 19 TYR F CA 1
ATOM 13156 C C . TYR F 2 15 ? -116.938 -144.852 70.647 1.00 36.82 19 TYR F C 1
ATOM 13157 O O . TYR F 2 15 ? -117.334 -143.993 71.439 1.00 36.82 19 TYR F O 1
ATOM 13166 N N . GLU F 2 16 ? -116.190 -144.549 69.590 1.00 39.78 20 GLU F N 1
ATOM 13167 C CA . GLU F 2 16 ? -115.951 -143.168 69.206 1.00 39.78 20 GLU F CA 1
ATOM 13168 C C . GLU F 2 16 ? -116.972 -142.647 68.206 1.00 39.78 20 GLU F C 1
ATOM 13169 O O . GLU F 2 16 ? -116.645 -141.741 67.427 1.00 39.78 20 GLU F O 1
ATOM 13175 N N . ASP F 2 17 ? -118.187 -143.208 68.216 1.00 41.10 21 ASP F N 1
ATOM 13176 C CA . ASP F 2 17 ? -119.408 -142.572 67.715 1.00 41.10 21 ASP F CA 1
ATOM 13177 C C . ASP F 2 17 ? -119.326 -142.272 66.215 1.00 41.10 21 ASP F C 1
ATOM 13178 O O . ASP F 2 17 ? -119.207 -141.119 65.799 1.00 41.10 21 ASP F O 1
ATOM 13183 N N . SER F 2 18 ? -119.419 -143.362 65.439 1.00 45.89 22 SER F N 1
ATOM 13184 C CA . SER F 2 18 ? -118.884 -143.514 64.089 1.00 45.89 22 SER F CA 1
ATOM 13185 C C . SER F 2 18 ? -119.079 -142.333 63.135 1.00 45.89 22 SER F C 1
ATOM 13186 O O . SER F 2 18 ? -118.095 -141.701 62.727 1.00 45.89 22 SER F O 1
ATOM 13189 N N . ARG F 2 19 ? -120.322 -141.982 62.798 1.00 48.84 23 ARG F N 1
ATOM 13190 C CA . ARG F 2 19 ? -120.540 -140.922 61.813 1.00 48.84 23 ARG F CA 1
ATOM 13191 C C . ARG F 2 19 ? -121.956 -140.380 61.933 1.00 48.84 23 ARG F C 1
ATOM 13192 O O . ARG F 2 19 ? -122.908 -141.068 61.560 1.00 48.84 23 ARG F O 1
ATOM 13200 N N . LEU F 2 20 ? -122.091 -139.137 62.394 1.00 46.16 24 LEU F N 1
ATOM 13201 C CA . LEU F 2 20 ? -123.397 -138.483 62.409 1.00 46.16 24 LEU F CA 1
ATOM 13202 C C . LEU F 2 20 ? -123.703 -138.070 60.983 1.00 46.16 24 LEU F C 1
ATOM 13203 O O . LEU F 2 20 ? -123.330 -136.991 60.523 1.00 46.16 24 LEU F O 1
ATOM 13208 N N . ASN F 2 21 ? -124.362 -138.961 60.266 1.00 46.01 25 ASN F N 1
ATOM 13209 C CA . ASN F 2 21 ? -125.165 -138.588 59.123 1.00 46.01 25 ASN F CA 1
ATOM 13210 C C . ASN F 2 21 ? -126.543 -139.172 59.377 1.00 46.01 25 ASN F C 1
ATOM 13211 O O . ASN F 2 21 ? -126.729 -139.991 60.282 1.00 46.01 25 ASN F O 1
ATOM 13216 N N . LYS F 2 22 ? -127.503 -138.714 58.578 1.00 43.02 26 LYS F N 1
ATOM 13217 C CA . LYS F 2 22 ? -128.923 -139.026 58.702 1.00 43.02 26 LYS F CA 1
ATOM 13218 C C . LYS F 2 22 ? -129.461 -138.618 60.077 1.00 43.02 26 LYS F C 1
ATOM 13219 O O . LYS F 2 22 ? -129.751 -139.428 60.955 1.00 43.02 26 LYS F O 1
ATOM 13225 N N . ARG F 2 23 ? -129.513 -137.308 60.256 1.00 40.25 27 ARG F N 1
ATOM 13226 C CA . ARG F 2 23 ? -130.272 -136.727 61.346 1.00 40.25 27 ARG F CA 1
ATOM 13227 C C . ARG F 2 23 ? -131.749 -136.746 60.980 1.00 40.25 27 ARG F C 1
ATOM 13228 O O . ARG F 2 23 ? -132.113 -136.496 59.827 1.00 40.25 27 ARG F O 1
ATOM 13236 N N . THR F 2 24 ? -132.598 -137.072 61.952 1.00 36.49 28 THR F N 1
ATOM 13237 C CA . THR F 2 24 ? -134.031 -137.059 61.708 1.00 36.49 28 THR F CA 1
ATOM 13238 C C . THR F 2 24 ? -134.521 -135.624 61.540 1.00 36.49 28 THR F C 1
ATOM 13239 O O . THR F 2 24 ? -133.910 -134.667 62.015 1.00 36.49 28 THR F O 1
ATOM 13243 N N . GLU F 2 25 ? -135.655 -135.488 60.868 1.00 39.50 29 GLU F N 1
ATOM 13244 C CA . GLU F 2 25 ? -135.877 -134.382 59.950 1.00 39.50 29 GLU F CA 1
ATOM 13245 C C . GLU F 2 25 ? -136.969 -133.438 60.434 1.00 39.50 29 GLU F C 1
ATOM 13246 O O . GLU F 2 25 ? -138.000 -133.881 60.943 1.00 39.50 29 GLU F O 1
ATOM 13252 N N . LEU F 2 26 ? -136.710 -132.139 60.312 1.00 38.64 30 LEU F N 1
ATOM 13253 C CA . LEU F 2 26 ? -137.743 -131.118 60.147 1.00 38.64 30 LEU F CA 1
ATOM 13254 C C . LEU F 2 26 ? -137.281 -130.135 59.075 1.00 38.64 30 LEU F C 1
ATOM 13255 O O . LEU F 2 26 ? -137.172 -128.931 59.298 1.00 38.64 30 LEU F O 1
ATOM 13260 N N . ASN F 2 27 ? -136.889 -130.649 57.913 1.00 41.31 31 ASN F N 1
ATOM 13261 C CA . ASN F 2 27 ? -136.948 -129.841 56.705 1.00 41.31 31 ASN F CA 1
ATOM 13262 C C . ASN F 2 27 ? -138.244 -130.106 55.962 1.00 41.31 31 ASN F C 1
ATOM 13263 O O . ASN F 2 27 ? -138.576 -129.381 55.018 1.00 41.31 31 ASN F O 1
ATOM 13268 N N . GLU F 2 28 ? -138.975 -131.137 56.373 1.00 39.89 32 GLU F N 1
ATOM 13269 C CA . GLU F 2 28 ? -140.395 -131.268 56.081 1.00 39.89 32 GLU F CA 1
ATOM 13270 C C . GLU F 2 28 ? -141.116 -130.587 57.239 1.00 39.89 32 GLU F C 1
ATOM 13271 O O . GLU F 2 28 ? -141.455 -131.200 58.245 1.00 39.89 32 GLU F O 1
ATOM 13277 N N . ASN F 2 29 ? -141.333 -129.284 57.085 1.00 40.18 33 ASN F N 1
ATOM 13278 C CA . ASN F 2 29 ? -141.647 -128.432 58.222 1.00 40.18 33 ASN F CA 1
ATOM 13279 C C . ASN F 2 29 ? -143.062 -128.662 58.721 1.00 40.18 33 ASN F C 1
ATOM 13280 O O . ASN F 2 29 ? -143.974 -128.957 57.946 1.00 40.18 33 ASN F O 1
ATOM 13285 N N . MET F 2 30 ? -143.238 -128.538 60.031 1.00 39.03 34 MET F N 1
ATOM 13286 C CA . MET F 2 30 ? -144.563 -128.586 60.616 1.00 39.03 34 MET F CA 1
ATOM 13287 C C . MET F 2 30 ? -144.682 -127.510 61.686 1.00 39.03 34 MET F C 1
ATOM 13288 O O . MET F 2 30 ? -143.746 -127.268 62.453 1.00 39.03 34 MET F O 1
ATOM 13293 N N . SER F 2 31 ? -145.835 -126.833 61.655 1.00 40.72 35 SER F N 1
ATOM 13294 C CA . SER F 2 31 ? -146.299 -125.688 62.443 1.00 40.72 35 SER F CA 1
ATOM 13295 C C . SER F 2 31 ? -145.639 -124.358 62.080 1.00 40.72 35 SER F C 1
ATOM 13296 O O . SER F 2 31 ? -146.173 -123.306 62.441 1.00 40.72 35 SER F O 1
ATOM 13299 N N . ILE F 2 32 ? -144.582 -124.353 61.275 1.00 42.41 36 ILE F N 1
ATOM 13300 C CA . ILE F 2 32 ? -144.102 -123.089 60.722 1.00 42.41 36 ILE F CA 1
ATOM 13301 C C . ILE F 2 32 ? -144.554 -122.973 59.277 1.00 42.41 36 ILE F C 1
ATOM 13302 O O . ILE F 2 32 ? -144.786 -121.868 58.776 1.00 42.41 36 ILE F O 1
ATOM 13307 N N . ASP F 2 33 ? -144.684 -124.103 58.605 1.00 42.13 37 ASP F N 1
ATOM 13308 C CA . ASP F 2 33 ? -145.084 -124.121 57.211 1.00 42.13 37 ASP F CA 1
ATOM 13309 C C . ASP F 2 33 ? -146.398 -124.838 56.995 1.00 42.13 37 ASP F C 1
ATOM 13310 O O . ASP F 2 33 ? -147.261 -124.325 56.288 1.00 42.13 37 ASP F O 1
ATOM 13315 N N . THR F 2 34 ? -146.574 -126.011 57.581 1.00 41.71 38 THR F N 1
ATOM 13316 C CA . THR F 2 34 ? -147.882 -126.633 57.651 1.00 41.71 38 THR F CA 1
ATOM 13317 C C . THR F 2 34 ? -148.501 -126.270 58.996 1.00 41.71 38 THR F C 1
ATOM 13318 O O . THR F 2 34 ? -147.990 -125.403 59.708 1.00 41.71 38 THR F O 1
ATOM 13322 N N . ASN F 2 35 ? -149.603 -126.950 59.333 1.00 39.72 39 ASN F N 1
ATOM 13323 C CA . ASN F 2 35 ? -150.528 -126.607 60.422 1.00 39.72 39 ASN F CA 1
ATOM 13324 C C . ASN F 2 35 ? -150.832 -125.116 60.400 1.00 39.72 39 ASN F C 1
ATOM 13325 O O . ASN F 2 35 ? -150.764 -124.410 61.407 1.00 39.72 39 ASN F O 1
ATOM 13330 N N . LYS F 2 36 ? -151.133 -124.636 59.199 1.00 39.54 40 LYS F N 1
ATOM 13331 C CA . LYS F 2 36 ? -151.033 -123.230 58.854 1.00 39.54 40 LYS F CA 1
ATOM 13332 C C . LYS F 2 36 ? -152.283 -122.851 58.087 1.00 39.54 40 LYS F C 1
ATOM 13333 O O . LYS F 2 36 ? -152.673 -123.550 57.150 1.00 39.54 40 LYS F O 1
ATOM 13339 N N . SER F 2 37 ? -152.926 -121.772 58.504 1.00 41.83 41 SER F N 1
ATOM 13340 C CA . SER F 2 37 ? -153.941 -121.151 57.677 1.00 41.83 41 SER F CA 1
ATOM 13341 C C . SER F 2 37 ? -153.757 -119.652 57.701 1.00 41.83 41 SER F C 1
ATOM 13342 O O . SER F 2 37 ? -154.724 -118.890 57.638 1.00 41.83 41 SER F O 1
ATOM 13345 N N . GLU F 2 38 ? -152.510 -119.214 57.827 1.00 42.24 42 GLU F N 1
ATOM 13346 C CA . GLU F 2 38 ? -152.156 -117.798 57.779 1.00 42.24 42 GLU F CA 1
ATOM 13347 C C . GLU F 2 38 ? -151.622 -117.424 56.398 1.00 42.24 42 GLU F C 1
ATOM 13348 O O . GLU F 2 38 ? -150.464 -117.050 56.226 1.00 42.24 42 GLU F O 1
ATOM 13354 N N . ASP F 2 39 ? -152.498 -117.540 55.406 1.00 46.52 43 ASP F N 1
ATOM 13355 C CA . ASP F 2 39 ? -152.187 -117.204 54.025 1.00 46.52 43 ASP F CA 1
ATOM 13356 C C . ASP F 2 39 ? -152.644 -115.786 53.692 1.00 46.52 43 ASP F C 1
ATOM 13357 O O . ASP F 2 39 ? -153.401 -115.166 54.435 1.00 46.52 43 ASP F O 1
ATOM 13362 N N . SER F 2 40 ? -152.177 -115.283 52.551 1.00 48.94 44 SER F N 1
ATOM 13363 C CA . SER F 2 40 ? -152.402 -113.892 52.184 1.00 48.94 44 SER F CA 1
ATOM 13364 C C . SER F 2 40 ? -153.873 -113.625 51.876 1.00 48.94 44 SER F C 1
ATOM 13365 O O . SER F 2 40 ? -154.666 -114.538 51.633 1.00 48.94 44 SER F O 1
ATOM 13367 N N . TYR F 2 41 ? -154.232 -112.349 51.923 1.00 48.68 45 TYR F N 1
ATOM 13368 C CA . TYR F 2 41 ? -155.574 -111.875 51.595 1.00 48.68 45 TYR F CA 1
ATOM 13369 C C . TYR F 2 41 ? -155.492 -111.233 50.217 1.00 48.68 45 TYR F C 1
ATOM 13370 O O . TYR F 2 41 ? -155.386 -110.011 50.090 1.00 48.68 45 TYR F O 1
ATOM 13379 N N . GLY F 2 42 ? -155.542 -112.063 49.179 1.00 50.03 46 GLY F N 1
ATOM 13380 C CA . GLY F 2 42 ? -155.212 -111.591 47.849 1.00 50.03 46 GLY F CA 1
ATOM 13381 C C . GLY F 2 42 ? -156.099 -112.142 46.760 1.00 50.03 46 GLY F C 1
ATOM 13382 O O . GLY F 2 42 ? -156.921 -113.029 47.009 1.00 50.03 46 GLY F O 1
ATOM 13383 N N . VAL F 2 43 ? -155.972 -111.590 45.553 1.00 51.03 47 VAL F N 1
ATOM 13384 C CA . VAL F 2 43 ? -156.951 -111.838 44.502 1.00 51.03 47 VAL F CA 1
ATOM 13385 C C . VAL F 2 43 ? -156.589 -112.851 43.403 1.00 51.03 47 VAL F C 1
ATOM 13386 O O . VAL F 2 43 ? -156.328 -112.453 42.258 1.00 51.03 47 VAL F O 1
ATOM 13390 N N . GLN F 2 44 ? -156.500 -114.159 43.727 1.00 49.00 48 GLN F N 1
ATOM 13391 C CA . GLN F 2 44 ? -157.305 -115.304 43.248 1.00 49.00 48 GLN F CA 1
ATOM 13392 C C . GLN F 2 44 ? -156.520 -116.619 43.282 1.00 49.00 48 GLN F C 1
ATOM 13393 O O . GLN F 2 44 ? -155.369 -116.661 43.728 1.00 49.00 48 GLN F O 1
ATOM 13399 N N . ILE F 2 45 ? -157.139 -117.695 42.778 1.00 45.67 49 ILE F N 1
ATOM 13400 C CA . ILE F 2 45 ? -156.586 -119.052 42.693 1.00 45.67 49 ILE F CA 1
ATOM 13401 C C . ILE F 2 45 ? -155.462 -119.160 41.657 1.00 45.67 49 ILE F C 1
ATOM 13402 O O . ILE F 2 45 ? -155.001 -118.137 41.141 1.00 45.67 49 ILE F O 1
ATOM 13407 N N . HIS F 2 46 ? -155.000 -120.417 41.410 1.00 48.78 50 HIS F N 1
ATOM 13408 C CA . HIS F 2 46 ? -153.915 -120.984 40.577 1.00 48.78 50 HIS F CA 1
ATOM 13409 C C . HIS F 2 46 ? -152.578 -121.186 41.267 1.00 48.78 50 HIS F C 1
ATOM 13410 O O . HIS F 2 46 ? -151.581 -121.463 40.597 1.00 48.78 50 HIS F O 1
ATOM 13417 N N . SER F 2 47 ? -152.541 -121.102 42.591 1.00 50.32 51 SER F N 1
ATOM 13418 C CA . SER F 2 47 ? -151.278 -121.274 43.300 1.00 50.32 51 SER F CA 1
ATOM 13419 C C . SER F 2 47 ? -150.842 -122.734 43.427 1.00 50.32 51 SER F C 1
ATOM 13420 O O . SER F 2 47 ? -149.826 -123.001 44.081 1.00 50.32 51 SER F O 1
ATOM 13423 N N . LEU F 2 48 ? -151.574 -123.686 42.846 1.00 41.81 52 LEU F N 1
ATOM 13424 C CA . LEU F 2 48 ? -151.522 -125.041 43.381 1.00 41.81 52 LEU F CA 1
ATOM 13425 C C . LEU F 2 48 ? -150.378 -125.861 42.791 1.00 41.81 52 LEU F C 1
ATOM 13426 O O . LEU F 2 48 ? -149.560 -126.404 43.545 1.00 41.81 52 LEU F O 1
ATOM 13431 N N . SER F 2 49 ? -150.311 -125.974 41.460 1.00 41.11 53 SER F N 1
ATOM 13432 C CA . SER F 2 49 ? -149.233 -126.668 40.732 1.00 41.11 53 SER F CA 1
ATOM 13433 C C . SER F 2 49 ? -149.107 -128.139 41.134 1.00 41.11 53 SER F C 1
ATOM 13434 O O . SER F 2 49 ? -148.204 -128.530 41.873 1.00 41.11 53 SER F O 1
ATOM 13437 N N . LYS F 2 50 ? -150.096 -128.926 40.704 1.00 40.33 54 LYS F N 1
ATOM 13438 C CA . LYS F 2 50 ? -150.047 -130.379 40.842 1.00 40.33 54 LYS F CA 1
ATOM 13439 C C . LYS F 2 50 ? -148.797 -130.961 40.213 1.00 40.33 54 LYS F C 1
ATOM 13440 O O . LYS F 2 50 ? -148.597 -130.866 39.000 1.00 40.33 54 LYS F O 1
ATOM 13446 N N . GLN F 2 51 ? -147.984 -131.615 41.030 1.00 47.16 55 GLN F N 1
ATOM 13447 C CA . GLN F 2 51 ? -146.705 -132.148 40.594 1.00 47.16 55 GLN F CA 1
ATOM 13448 C C . GLN F 2 51 ? -146.808 -133.649 40.364 1.00 47.16 55 GLN F C 1
ATOM 13449 O O . GLN F 2 51 ? -147.619 -134.331 40.998 1.00 47.16 55 GLN F O 1
ATOM 13455 N N . SER F 2 52 ? -146.005 -134.154 39.429 1.00 49.57 56 SER F N 1
ATOM 13456 C CA . SER F 2 52 ? -145.909 -135.592 39.240 1.00 49.57 56 SER F CA 1
ATOM 13457 C C . SER F 2 52 ? -145.221 -136.218 40.446 1.00 49.57 56 SER F C 1
ATOM 13458 O O . SER F 2 52 ? -144.296 -135.652 41.032 1.00 49.57 56 SER F O 1
ATOM 13461 N N . PHE F 2 53 ? -145.680 -137.408 40.821 1.00 47.65 57 PHE F N 1
ATOM 13462 C CA . PHE F 2 53 ? -145.361 -137.949 42.131 1.00 47.65 57 PHE F CA 1
ATOM 13463 C C . PHE F 2 53 ? -144.511 -139.215 42.082 1.00 47.65 57 PHE F C 1
ATOM 13464 O O . PHE F 2 53 ? -144.748 -140.142 42.859 1.00 47.65 57 PHE F O 1
ATOM 13472 N N . THR F 2 54 ? -143.498 -139.256 41.214 1.00 51.31 58 THR F N 1
ATOM 13473 C CA . THR F 2 54 ? -142.501 -140.320 41.291 1.00 51.31 58 THR F CA 1
ATOM 13474 C C . THR F 2 54 ? -141.625 -140.167 42.534 1.00 51.31 58 THR F C 1
ATOM 13475 O O . THR F 2 54 ? -141.333 -141.150 43.225 1.00 51.31 58 THR F O 1
ATOM 13479 N N . GLY F 2 55 ? -141.226 -138.944 42.855 1.00 55.10 59 GLY F N 1
ATOM 13480 C CA . GLY F 2 55 ? -140.428 -138.699 44.041 1.00 55.10 59 GLY F CA 1
ATOM 13481 C C . GLY F 2 55 ? -139.912 -137.279 44.113 1.00 55.10 59 GLY F C 1
ATOM 13482 O O . GLY F 2 55 ? -140.034 -136.531 43.148 1.00 55.10 59 GLY F O 1
ATOM 13483 N N . MET G 2 1 ? -136.271 -142.689 38.774 1.00 56.21 5 MET G N 1
ATOM 13484 C CA . MET G 2 1 ? -135.918 -141.390 38.227 1.00 56.21 5 MET G CA 1
ATOM 13485 C C . MET G 2 1 ? -135.340 -140.466 39.292 1.00 56.21 5 MET G C 1
ATOM 13486 O O . MET G 2 1 ? -134.328 -139.805 39.053 1.00 56.21 5 MET G O 1
ATOM 13491 N N . TYR G 2 2 ? -135.970 -140.408 40.465 1.00 52.36 6 TYR G N 1
ATOM 13492 C CA . TYR G 2 2 ? -135.518 -139.496 41.506 1.00 52.36 6 TYR G CA 1
ATOM 13493 C C . TYR G 2 2 ? -134.422 -140.179 42.308 1.00 52.36 6 TYR G C 1
ATOM 13494 O O . TYR G 2 2 ? -134.549 -141.351 42.676 1.00 52.36 6 TYR G O 1
ATOM 13503 N N . GLU G 2 3 ? -133.326 -139.461 42.533 1.00 60.04 7 GLU G N 1
ATOM 13504 C CA . GLU G 2 3 ? -132.154 -140.118 43.087 1.00 60.04 7 GLU G CA 1
ATOM 13505 C C . GLU G 2 3 ? -132.004 -139.876 44.584 1.00 60.04 7 GLU G C 1
ATOM 13506 O O . GLU G 2 3 ? -131.824 -140.839 45.329 1.00 60.04 7 GLU G O 1
ATOM 13512 N N . GLY G 2 4 ? -132.122 -138.630 45.049 1.00 61.51 8 GLY G N 1
ATOM 13513 C CA . GLY G 2 4 ? -131.875 -138.323 46.446 1.00 61.51 8 GLY G CA 1
ATOM 13514 C C . GLY G 2 4 ? -130.463 -138.697 46.847 1.00 61.51 8 GLY G C 1
ATOM 13515 O O . GLY G 2 4 ? -129.492 -138.018 46.504 1.00 61.51 8 GLY G O 1
ATOM 13516 N N . ASN G 2 5 ? -130.360 -139.792 47.594 1.00 59.96 9 ASN G N 1
ATOM 13517 C CA . ASN G 2 5 ? -129.117 -140.539 47.760 1.00 59.96 9 ASN G CA 1
ATOM 13518 C C . ASN G 2 5 ? -129.387 -141.922 47.175 1.00 59.96 9 ASN G C 1
ATOM 13519 O O . ASN G 2 5 ? -129.755 -142.848 47.903 1.00 59.96 9 ASN G O 1
ATOM 13524 N N . ASN G 2 6 ? -129.206 -142.060 45.860 1.00 56.44 10 ASN G N 1
ATOM 13525 C CA . ASN G 2 6 ? -129.611 -143.278 45.168 1.00 56.44 10 ASN G CA 1
ATOM 13526 C C . ASN G 2 6 ? -128.612 -144.409 45.362 1.00 56.44 10 ASN G C 1
ATOM 13527 O O . ASN G 2 6 ? -128.994 -145.503 45.791 1.00 56.44 10 ASN G O 1
ATOM 13532 N N . MET G 2 7 ? -127.337 -144.172 45.053 1.00 56.81 11 MET G N 1
ATOM 13533 C CA . MET G 2 7 ? -126.322 -145.216 45.176 1.00 56.81 11 MET G CA 1
ATOM 13534 C C . MET G 2 7 ? -125.948 -145.339 46.652 1.00 56.81 11 MET G C 1
ATOM 13535 O O . MET G 2 7 ? -124.930 -144.835 47.128 1.00 56.81 11 MET G O 1
ATOM 13540 N N . ARG G 2 8 ? -126.828 -145.999 47.390 1.00 45.69 12 ARG G N 1
ATOM 13541 C CA . ARG G 2 8 ? -126.592 -146.330 48.783 1.00 45.69 12 ARG G CA 1
ATOM 13542 C C . ARG G 2 8 ? -125.973 -147.730 48.848 1.00 45.69 12 ARG G C 1
ATOM 13543 O O . ARG G 2 8 ? -125.439 -148.230 47.857 1.00 45.69 12 ARG G O 1
ATOM 13551 N N . SER G 2 9 ? -126.024 -148.353 50.017 1.00 43.37 13 SER G N 1
ATOM 13552 C CA . SER G 2 9 ? -125.371 -149.627 50.283 1.00 43.37 13 SER G CA 1
ATOM 13553 C C . SER G 2 9 ? -126.047 -150.759 49.506 1.00 43.37 13 SER G C 1
ATOM 13554 O O . SER G 2 9 ? -127.009 -150.559 48.760 1.00 43.37 13 SER G O 1
ATOM 13557 N N . MET G 2 10 ? -125.601 -151.987 49.809 1.00 41.64 14 MET G N 1
ATOM 13558 C CA . MET G 2 10 ? -125.414 -153.066 48.835 1.00 41.64 14 MET G CA 1
ATOM 13559 C C . MET G 2 10 ? -126.634 -153.365 47.961 1.00 41.64 14 MET G C 1
ATOM 13560 O O . MET G 2 10 ? -126.469 -153.791 46.816 1.00 41.64 14 MET G O 1
ATOM 13565 N N . MET G 2 11 ? -127.855 -153.131 48.451 1.00 40.73 15 MET G N 1
ATOM 13566 C CA . MET G 2 11 ? -129.021 -153.470 47.637 1.00 40.73 15 MET G CA 1
ATOM 13567 C C . MET G 2 11 ? -129.334 -152.413 46.587 1.00 40.73 15 MET G C 1
ATOM 13568 O O . MET G 2 11 ? -129.740 -152.762 45.472 1.00 40.73 15 MET G O 1
ATOM 13573 N N . GLY G 2 12 ? -129.126 -151.131 46.896 1.00 41.54 16 GLY G N 1
ATOM 13574 C CA . GLY G 2 12 ? -129.316 -150.093 45.895 1.00 41.54 16 GLY G CA 1
ATOM 13575 C C . GLY G 2 12 ? -128.337 -150.190 44.742 1.00 41.54 16 GLY G C 1
ATOM 13576 O O . GLY G 2 12 ? -128.593 -149.653 43.661 1.00 41.54 16 GLY G O 1
ATOM 13577 N N . THR G 2 13 ? -127.199 -150.856 44.962 1.00 43.37 17 THR G N 1
ATOM 13578 C CA . THR G 2 13 ? -126.298 -151.220 43.877 1.00 43.37 17 THR G CA 1
ATOM 13579 C C . THR G 2 13 ? -126.666 -152.580 43.286 1.00 43.37 17 THR G C 1
ATOM 13580 O O . THR G 2 13 ? -126.387 -152.845 42.115 1.00 43.37 17 THR G O 1
ATOM 13584 N N . SER G 2 14 ? -127.327 -153.440 44.059 1.00 42.50 18 SER G N 1
ATOM 13585 C CA . SER G 2 14 ? -127.699 -154.757 43.554 1.00 42.50 18 SER G CA 1
ATOM 13586 C C . SER G 2 14 ? -128.838 -154.716 42.544 1.00 42.50 18 SER G C 1
ATOM 13587 O O . SER G 2 14 ? -128.946 -155.639 41.731 1.00 42.50 18 SER G O 1
ATOM 13590 N N . TYR G 2 15 ? -129.700 -153.695 42.578 1.00 41.70 19 TYR G N 1
ATOM 13591 C CA . TYR G 2 15 ? -130.644 -153.548 41.475 1.00 41.70 19 TYR G CA 1
ATOM 13592 C C . TYR G 2 15 ? -130.017 -152.841 40.284 1.00 41.70 19 TYR G C 1
ATOM 13593 O O . TYR G 2 15 ? -130.420 -153.083 39.143 1.00 41.70 19 TYR G O 1
ATOM 13602 N N . GLU G 2 16 ? -129.044 -151.967 40.519 1.00 45.49 20 GLU G N 1
ATOM 13603 C CA . GLU G 2 16 ? -128.241 -151.387 39.445 1.00 45.49 20 GLU G CA 1
ATOM 13604 C C . GLU G 2 16 ? -127.188 -152.416 39.038 1.00 45.49 20 GLU G C 1
ATOM 13605 O O . GLU G 2 16 ? -126.002 -152.293 39.362 1.00 45.49 20 GLU G O 1
ATOM 13611 N N . ASP G 2 17 ? -127.642 -153.396 38.244 1.00 44.07 21 ASP G N 1
ATOM 13612 C CA . ASP G 2 17 ? -127.148 -154.777 38.263 1.00 44.07 21 ASP G CA 1
ATOM 13613 C C . ASP G 2 17 ? -125.653 -154.892 37.994 1.00 44.07 21 ASP G C 1
ATOM 13614 O O . ASP G 2 17 ? -125.050 -154.059 37.315 1.00 44.07 21 ASP G O 1
ATOM 13619 N N . SER G 2 18 ? -125.054 -155.946 38.549 1.00 45.42 22 SER G N 1
ATOM 13620 C CA . SER G 2 18 ? -123.628 -155.979 38.845 1.00 45.42 22 SER G CA 1
ATOM 13621 C C . SER G 2 18 ? -122.942 -157.183 38.214 1.00 45.42 22 SER G C 1
ATOM 13622 O O . SER G 2 18 ? -123.328 -158.323 38.480 1.00 45.42 22 SER G O 1
ATOM 13625 N N . ARG G 2 19 ? -121.915 -156.911 37.402 1.00 48.39 23 ARG G N 1
ATOM 13626 C CA . ARG G 2 19 ? -120.813 -157.828 37.085 1.00 48.39 23 ARG G CA 1
ATOM 13627 C C . ARG G 2 19 ? -121.291 -159.111 36.391 1.00 48.39 23 ARG G C 1
ATOM 13628 O O . ARG G 2 19 ? -121.311 -160.205 36.959 1.00 48.39 23 ARG G O 1
ATOM 13636 N N . LEU G 2 20 ? -121.728 -158.941 35.147 1.00 47.69 24 LEU G N 1
ATOM 13637 C CA . LEU G 2 20 ? -121.767 -160.100 34.265 1.00 47.69 24 LEU G CA 1
ATOM 13638 C C . LEU G 2 20 ? -120.335 -160.468 33.898 1.00 47.69 24 LEU G C 1
ATOM 13639 O O . LEU G 2 20 ? -119.769 -159.926 32.943 1.00 47.69 24 LEU G O 1
ATOM 13644 N N . ASN G 2 21 ? -119.727 -161.360 34.675 1.00 51.85 25 ASN G N 1
ATOM 13645 C CA . ASN G 2 21 ? -118.352 -161.782 34.455 1.00 51.85 25 ASN G CA 1
ATOM 13646 C C . ASN G 2 21 ? -118.250 -163.276 34.178 1.00 51.85 25 ASN G C 1
ATOM 13647 O O . ASN G 2 21 ? -117.585 -163.684 33.222 1.00 51.85 25 ASN G O 1
ATOM 13652 N N . LYS G 2 22 ? -118.891 -164.097 34.998 1.00 50.53 26 LYS G N 1
ATOM 13653 C CA . LYS G 2 22 ? -118.848 -165.542 34.836 1.00 50.53 26 LYS G CA 1
ATOM 13654 C C . LYS G 2 22 ? -120.107 -166.000 34.111 1.00 50.53 26 LYS G C 1
ATOM 13655 O O . LYS G 2 22 ? -121.217 -165.775 34.597 1.00 50.53 26 LYS G O 1
ATOM 13661 N N . ARG G 2 23 ? -119.929 -166.613 32.942 1.00 53.02 27 ARG G N 1
ATOM 13662 C CA . ARG G 2 23 ? -121.049 -167.238 32.253 1.00 53.02 27 ARG G CA 1
ATOM 13663 C C . ARG G 2 23 ? -120.767 -168.721 32.079 1.00 53.02 27 ARG G C 1
ATOM 13664 O O . ARG G 2 23 ? -119.699 -169.202 32.468 1.00 53.02 27 ARG G O 1
ATOM 13672 N N . THR G 2 24 ? -121.712 -169.452 31.496 1.00 46.90 28 THR G N 1
ATOM 13673 C CA . THR G 2 24 ? -121.580 -170.897 31.417 1.00 46.90 28 THR G CA 1
ATOM 13674 C C . THR G 2 24 ? -120.733 -171.312 30.217 1.00 46.90 28 THR G C 1
ATOM 13675 O O . THR G 2 24 ? -120.586 -170.559 29.253 1.00 46.90 28 THR G O 1
ATOM 13679 N N . GLU G 2 25 ? -120.199 -172.532 30.280 1.00 48.39 29 GLU G N 1
ATOM 13680 C CA . GLU G 2 25 ? -118.848 -172.789 29.769 1.00 48.39 29 GLU G CA 1
ATOM 13681 C C . GLU G 2 25 ? -118.779 -172.937 28.248 1.00 48.39 29 GLU G C 1
ATOM 13682 O O . GLU G 2 25 ? -117.714 -172.645 27.668 1.00 48.39 29 GLU G O 1
ATOM 13688 N N . LEU G 2 26 ? -119.834 -173.414 27.589 1.00 48.57 30 LEU G N 1
ATOM 13689 C CA . LEU G 2 26 ? -119.688 -173.764 26.176 1.00 48.57 30 LEU G CA 1
ATOM 13690 C C . LEU G 2 26 ? -119.579 -172.511 25.295 1.00 48.57 30 LEU G C 1
ATOM 13691 O O . LEU G 2 26 ? -118.599 -172.337 24.577 1.00 48.57 30 LEU G O 1
ATOM 13696 N N . ASN G 2 27 ? -120.585 -171.655 25.343 1.00 53.07 31 ASN G N 1
ATOM 13697 C CA . ASN G 2 27 ? -120.520 -170.383 24.634 1.00 53.07 31 ASN G CA 1
ATOM 13698 C C . ASN G 2 27 ? -120.814 -169.243 25.612 1.00 53.07 31 ASN G C 1
ATOM 13699 O O . ASN G 2 27 ? -120.090 -168.243 25.650 1.00 53.07 31 ASN G O 1
ATOM 13704 N N . MET H 2 1 ? -122.612 -87.035 119.405 1.00 45.69 5 MET H N 1
ATOM 13705 C CA . MET H 2 1 ? -122.626 -86.065 120.492 1.00 45.69 5 MET H CA 1
ATOM 13706 C C . MET H 2 1 ? -121.608 -86.459 121.552 1.00 45.69 5 MET H C 1
ATOM 13707 O O . MET H 2 1 ? -120.526 -85.882 121.634 1.00 45.69 5 MET H O 1
ATOM 13712 N N . TYR H 2 2 ? -121.960 -87.454 122.361 1.00 41.13 6 TYR H N 1
ATOM 13713 C CA . TYR H 2 2 ? -121.051 -87.986 123.367 1.00 41.13 6 TYR H CA 1
ATOM 13714 C C . TYR H 2 2 ? -119.992 -88.819 122.671 1.00 41.13 6 TYR H C 1
ATOM 13715 O O . TYR H 2 2 ? -120.155 -90.032 122.515 1.00 41.13 6 TYR H O 1
ATOM 13724 N N . GLU H 2 3 ? -118.921 -88.163 122.225 1.00 46.85 7 GLU H N 1
ATOM 13725 C CA . GLU H 2 3 ? -117.940 -88.790 121.350 1.00 46.85 7 GLU H CA 1
ATOM 13726 C C . GLU H 2 3 ? -117.156 -89.859 122.089 1.00 46.85 7 GLU H C 1
ATOM 13727 O O . GLU H 2 3 ? -117.317 -91.047 121.799 1.00 46.85 7 GLU H O 1
ATOM 13733 N N . GLY H 2 4 ? -116.375 -89.445 123.086 1.00 47.22 8 GLY H N 1
ATOM 13734 C CA . GLY H 2 4 ? -115.611 -90.357 123.910 1.00 47.22 8 GLY H CA 1
ATOM 13735 C C . GLY H 2 4 ? -114.654 -91.213 123.113 1.00 47.22 8 GLY H C 1
ATOM 13736 O O . GLY H 2 4 ? -113.637 -90.740 122.602 1.00 47.22 8 GLY H O 1
ATOM 13737 N N . ASN H 2 5 ? -115.007 -92.488 122.988 1.00 46.37 9 ASN H N 1
ATOM 13738 C CA . ASN H 2 5 ? -114.271 -93.412 122.141 1.00 46.37 9 ASN H CA 1
ATOM 13739 C C . ASN H 2 5 ? -114.952 -93.548 120.781 1.00 46.37 9 ASN H C 1
ATOM 13740 O O . ASN H 2 5 ? -114.341 -93.249 119.750 1.00 46.37 9 ASN H O 1
ATOM 13745 N N . ASN H 2 6 ? -116.236 -93.930 120.785 1.00 46.67 10 ASN H N 1
ATOM 13746 C CA . ASN H 2 6 ? -116.979 -94.391 119.604 1.00 46.67 10 ASN H CA 1
ATOM 13747 C C . ASN H 2 6 ? -116.197 -95.447 118.834 1.00 46.67 10 ASN H C 1
ATOM 13748 O O . ASN H 2 6 ? -116.046 -95.385 117.613 1.00 46.67 10 ASN H O 1
ATOM 13753 N N . MET H 2 7 ? -115.684 -96.424 119.574 1.00 48.15 11 MET H N 1
ATOM 13754 C CA . MET H 2 7 ? -114.943 -97.525 118.974 1.00 48.15 11 MET H CA 1
ATOM 13755 C C . MET H 2 7 ? -115.113 -98.735 119.884 1.00 48.15 11 MET H C 1
ATOM 13756 O O . MET H 2 7 ? -114.455 -98.835 120.921 1.00 48.15 11 MET H O 1
ATOM 13761 N N . ARG H 2 8 ? -116.034 -99.612 119.516 1.00 38.62 12 ARG H N 1
ATOM 13762 C CA . ARG H 2 8 ? -115.970 -101.011 119.886 1.00 38.62 12 ARG H CA 1
ATOM 13763 C C . ARG H 2 8 ? -116.012 -101.782 118.570 1.00 38.62 12 ARG H C 1
ATOM 13764 O O . ARG H 2 8 ? -116.429 -101.238 117.544 1.00 38.62 12 ARG H O 1
ATOM 13772 N N . SER H 2 9 ? -115.514 -103.027 118.588 1.00 41.70 13 SER H N 1
ATOM 13773 C CA . SER H 2 9 ? -115.406 -103.825 117.366 1.00 41.70 13 SER H CA 1
ATOM 13774 C C . SER H 2 9 ? -116.770 -104.083 116.737 1.00 41.70 13 SER H C 1
ATOM 13775 O O . SER H 2 9 ? -116.905 -104.092 115.508 1.00 41.70 13 SER H O 1
ATOM 13778 N N . MET H 2 10 ? -117.791 -104.284 117.557 1.00 38.73 14 MET H N 1
ATOM 13779 C CA . MET H 2 10 ? -119.165 -104.238 117.100 1.00 38.73 14 MET H CA 1
ATOM 13780 C C . MET H 2 10 ? -119.938 -103.327 118.042 1.00 38.73 14 MET H C 1
ATOM 13781 O O . MET H 2 10 ? -119.386 -102.810 119.012 1.00 38.73 14 MET H O 1
ATOM 13786 N N . MET H 2 11 ? -121.201 -103.070 117.690 1.00 39.20 15 MET H N 1
ATOM 13787 C CA . MET H 2 11 ? -122.156 -102.185 118.363 1.00 39.20 15 MET H CA 1
ATOM 13788 C C . MET H 2 11 ? -121.783 -100.705 118.360 1.00 39.20 15 MET H C 1
ATOM 13789 O O . MET H 2 11 ? -122.531 -99.891 118.904 1.00 39.20 15 MET H O 1
ATOM 13794 N N . GLY H 2 12 ? -120.649 -100.325 117.789 1.00 41.54 16 GLY H N 1
ATOM 13795 C CA . GLY H 2 12 ? -120.485 -98.932 117.438 1.00 41.54 16 GLY H CA 1
ATOM 13796 C C . GLY H 2 12 ? -120.995 -98.730 116.030 1.00 41.54 16 GLY H C 1
ATOM 13797 O O . GLY H 2 12 ? -121.961 -97.992 115.782 1.00 41.54 16 GLY H O 1
ATOM 13798 N N . THR H 2 13 ? -120.368 -99.457 115.101 1.00 46.47 17 THR H N 1
ATOM 13799 C CA . THR H 2 13 ? -120.777 -99.408 113.704 1.00 46.47 17 THR H CA 1
ATOM 13800 C C . THR H 2 13 ? -122.130 -100.068 113.497 1.00 46.47 17 THR H C 1
ATOM 13801 O O . THR H 2 13 ? -122.856 -99.709 112.566 1.00 46.47 17 THR H O 1
ATOM 13805 N N . SER H 2 14 ? -122.487 -101.033 114.344 1.00 41.40 18 SER H N 1
ATOM 13806 C CA . SER H 2 14 ? -123.787 -101.668 114.209 1.00 41.40 18 SER H CA 1
ATOM 13807 C C . SER H 2 14 ? -124.908 -100.774 114.711 1.00 41.40 18 SER H C 1
ATOM 13808 O O . SER H 2 14 ? -125.998 -100.789 114.133 1.00 41.40 18 SER H O 1
ATOM 13810 N N . TYR H 2 15 ? -124.674 -99.983 115.762 1.00 39.47 19 TYR H N 1
ATOM 13811 C CA . TYR H 2 15 ? -125.671 -98.985 116.132 1.00 39.47 19 TYR H CA 1
ATOM 13812 C C . TYR H 2 15 ? -125.698 -97.831 115.155 1.00 39.47 19 TYR H C 1
ATOM 13813 O O . TYR H 2 15 ? -126.710 -97.129 115.077 1.00 39.47 19 TYR H O 1
ATOM 13822 N N . GLU H 2 16 ? -124.603 -97.581 114.431 1.00 42.74 20 GLU H N 1
ATOM 13823 C CA . GLU H 2 16 ? -124.734 -96.544 113.419 1.00 42.74 20 GLU H CA 1
ATOM 13824 C C . GLU H 2 16 ? -125.507 -97.071 112.212 1.00 42.74 20 GLU H C 1
ATOM 13825 O O . GLU H 2 16 ? -126.669 -96.692 112.027 1.00 42.74 20 GLU H O 1
ATOM 13831 N N . ASP H 2 17 ? -124.903 -97.987 111.447 1.00 44.12 21 ASP H N 1
ATOM 13832 C CA . ASP H 2 17 ? -125.523 -98.783 110.391 1.00 44.12 21 ASP H CA 1
ATOM 13833 C C . ASP H 2 17 ? -124.513 -99.796 109.875 1.00 44.12 21 ASP H C 1
ATOM 13834 O O . ASP H 2 17 ? -123.333 -99.478 109.719 1.00 44.12 21 ASP H O 1
ATOM 13839 N N . SER H 2 18 ? -124.979 -101.003 109.599 1.00 43.06 22 SER H N 1
ATOM 13840 C CA . SER H 2 18 ? -124.182 -101.910 108.796 1.00 43.06 22 SER H CA 1
ATOM 13841 C C . SER H 2 18 ? -124.431 -101.621 107.323 1.00 43.06 22 SER H C 1
ATOM 13842 O O . SER H 2 18 ? -125.489 -101.117 106.941 1.00 43.06 22 SER H O 1
ATOM 13845 N N . ARG H 2 19 ? -123.442 -101.925 106.492 1.00 47.19 23 ARG H N 1
ATOM 13846 C CA . ARG H 2 19 ? -123.507 -101.508 105.102 1.00 47.19 23 ARG H CA 1
ATOM 13847 C C . ARG H 2 19 ? -124.436 -102.418 104.309 1.00 47.19 23 ARG H C 1
ATOM 13848 O O . ARG H 2 19 ? -124.397 -103.643 104.442 1.00 47.19 23 ARG H O 1
ATOM 13856 N N . LEU H 2 20 ? -125.289 -101.797 103.499 1.00 45.08 24 LEU H N 1
ATOM 13857 C CA . LEU H 2 20 ? -126.267 -102.519 102.698 1.00 45.08 24 LEU H CA 1
ATOM 13858 C C . LEU H 2 20 ? -125.580 -103.230 101.541 1.00 45.08 24 LEU H C 1
ATOM 13859 O O . LEU H 2 20 ? -124.852 -102.610 100.762 1.00 45.08 24 LEU H O 1
ATOM 13864 N N . ASN H 2 21 ? -125.804 -104.521 101.432 1.00 47.51 25 ASN H N 1
ATOM 13865 C CA . ASN H 2 21 ? -125.327 -105.253 100.266 1.00 47.51 25 ASN H CA 1
ATOM 13866 C C . ASN H 2 21 ? -126.460 -105.918 99.505 1.00 47.51 25 ASN H C 1
ATOM 13867 O O . ASN H 2 21 ? -126.497 -105.833 98.277 1.00 47.51 25 ASN H O 1
ATOM 13872 N N . LYS H 2 22 ? -127.386 -106.569 100.200 1.00 42.58 26 LYS H N 1
ATOM 13873 C CA . LYS H 2 22 ? -128.544 -107.185 99.570 1.00 42.58 26 LYS H CA 1
ATOM 13874 C C . LYS H 2 22 ? -129.730 -106.232 99.654 1.00 42.58 26 LYS H C 1
ATOM 13875 O O . LYS H 2 22 ? -129.950 -105.592 100.687 1.00 42.58 26 LYS H O 1
ATOM 13881 N N . ARG H 2 23 ? -130.451 -106.095 98.546 1.00 43.43 27 ARG H N 1
ATOM 13882 C CA . ARG H 2 23 ? -131.703 -105.352 98.508 1.00 43.43 27 ARG H CA 1
ATOM 13883 C C . ARG H 2 23 ? -132.734 -106.240 97.838 1.00 43.43 27 ARG H C 1
ATOM 13884 O O . ARG H 2 23 ? -132.581 -106.605 96.668 1.00 43.43 27 ARG H O 1
ATOM 13892 N N . THR H 2 24 ? -133.771 -106.592 98.576 1.00 40.23 28 THR H N 1
ATOM 13893 C CA . THR H 2 24 ? -134.659 -107.673 98.181 1.00 40.23 28 THR H CA 1
ATOM 13894 C C . THR H 2 24 ? -135.940 -107.092 97.598 1.00 40.23 28 THR H C 1
ATOM 13895 O O . THR H 2 24 ? -136.943 -106.945 98.298 1.00 40.23 28 THR H O 1
ATOM 13899 N N . GLU H 2 25 ? -135.914 -106.776 96.306 1.00 43.30 29 GLU H N 1
ATOM 13900 C CA . GLU H 2 25 ? -137.136 -106.363 95.620 1.00 43.30 29 GLU H CA 1
ATOM 13901 C C . GLU H 2 25 ? -136.955 -106.682 94.133 1.00 43.30 29 GLU H C 1
ATOM 13902 O O . GLU H 2 25 ? -136.124 -107.518 93.764 1.00 43.30 29 GLU H O 1
ATOM 13908 N N . LEU H 2 26 ? -137.744 -106.022 93.289 1.00 42.41 30 LEU H N 1
ATOM 13909 C CA . LEU H 2 26 ? -137.987 -106.357 91.899 1.00 42.41 30 LEU H CA 1
ATOM 13910 C C . LEU H 2 26 ? -136.807 -106.046 90.984 1.00 42.41 30 LEU H C 1
ATOM 13911 O O . LEU H 2 26 ? -136.722 -104.953 90.412 1.00 42.41 30 LEU H O 1
ATOM 13916 N N . ASN H 2 27 ? -135.892 -106.999 90.840 1.00 43.55 31 ASN H N 1
ATOM 13917 C CA . ASN H 2 27 ? -134.942 -106.996 89.740 1.00 43.55 31 ASN H CA 1
ATOM 13918 C C . ASN H 2 27 ? -135.188 -108.138 88.776 1.00 43.55 31 ASN H C 1
ATOM 13919 O O . ASN H 2 27 ? -134.731 -108.077 87.631 1.00 43.55 31 ASN H O 1
ATOM 13924 N N . GLU H 2 28 ? -135.895 -109.168 89.217 1.00 42.23 32 GLU H N 1
ATOM 13925 C CA . GLU H 2 28 ? -136.458 -110.187 88.347 1.00 42.23 32 GLU H CA 1
ATOM 13926 C C . GLU H 2 28 ? -137.934 -109.848 88.210 1.00 42.23 32 GLU H C 1
ATOM 13927 O O . GLU H 2 28 ? -138.697 -110.001 89.168 1.00 42.23 32 GLU H O 1
ATOM 13933 N N . ASN H 2 29 ? -138.325 -109.399 87.019 1.00 43.73 33 ASN H N 1
ATOM 13934 C CA . ASN H 2 29 ? -139.505 -108.562 86.854 1.00 43.73 33 ASN H CA 1
ATOM 13935 C C . ASN H 2 29 ? -140.799 -109.315 87.131 1.00 43.73 33 ASN H C 1
ATOM 13936 O O . ASN H 2 29 ? -140.882 -110.538 87.007 1.00 43.73 33 ASN H O 1
ATOM 13941 N N . MET H 2 30 ? -141.808 -108.550 87.531 1.00 42.56 34 MET H N 1
ATOM 13942 C CA . MET H 2 30 ? -143.101 -109.074 87.950 1.00 42.56 34 MET H CA 1
ATOM 13943 C C . MET H 2 30 ? -144.086 -107.923 87.895 1.00 42.56 34 MET H C 1
ATOM 13944 O O . MET H 2 30 ? -143.874 -106.903 88.556 1.00 42.56 34 MET H O 1
ATOM 13949 N N . SER H 2 31 ? -145.116 -108.062 87.066 1.00 44.74 35 SER H N 1
ATOM 13950 C CA . SER H 2 31 ? -146.288 -107.193 86.978 1.00 44.74 35 SER H CA 1
ATOM 13951 C C . SER H 2 31 ? -145.975 -105.770 86.540 1.00 44.74 35 SER H C 1
ATOM 13952 O O . SER H 2 31 ? -146.859 -104.911 86.597 1.00 44.74 35 SER H O 1
ATOM 13955 N N . ILE H 2 32 ? -144.753 -105.486 86.102 1.00 49.93 36 ILE H N 1
ATOM 13956 C CA . ILE H 2 32 ? -144.432 -104.178 85.545 1.00 49.93 36 ILE H CA 1
ATOM 13957 C C . ILE H 2 32 ? -143.814 -104.378 84.168 1.00 49.93 36 ILE H C 1
ATOM 13958 O O . ILE H 2 32 ? -144.275 -103.800 83.179 1.00 49.93 36 ILE H O 1
ATOM 13963 N N . ASP H 2 33 ? -142.780 -105.207 84.090 1.00 48.79 37 ASP H N 1
ATOM 13964 C CA . ASP H 2 33 ? -142.174 -105.532 82.808 1.00 48.79 37 ASP H CA 1
ATOM 13965 C C . ASP H 2 33 ? -142.596 -106.908 82.320 1.00 48.79 37 ASP H C 1
ATOM 13966 O O . ASP H 2 33 ? -143.044 -107.061 81.183 1.00 48.79 37 ASP H O 1
ATOM 13971 N N . THR H 2 34 ? -142.456 -107.914 83.161 1.00 42.93 38 THR H N 1
ATOM 13972 C CA . THR H 2 34 ? -142.994 -109.224 82.867 1.00 42.93 38 THR H CA 1
ATOM 13973 C C . THR H 2 34 ? -144.393 -109.270 83.495 1.00 42.93 38 THR H C 1
ATOM 13974 O O . THR H 2 34 ? -144.965 -108.219 83.796 1.00 42.93 38 THR H O 1
ATOM 13978 N N . ASN H 2 35 ? -144.964 -110.464 83.687 1.00 38.74 39 ASN H N 1
ATOM 13979 C CA . ASN H 2 35 ? -146.405 -110.713 83.733 1.00 38.74 39 ASN H CA 1
ATOM 13980 C C . ASN H 2 35 ? -147.052 -110.074 82.504 1.00 38.74 39 ASN H C 1
ATOM 13981 O O . ASN H 2 35 ? -147.945 -109.230 82.582 1.00 38.74 39 ASN H O 1
ATOM 13986 N N . LYS H 2 36 ? -146.544 -110.505 81.355 1.00 38.74 40 LYS H N 1
ATOM 13987 C CA . LYS H 2 36 ? -146.965 -109.979 80.070 1.00 38.74 40 LYS H CA 1
ATOM 13988 C C . LYS H 2 36 ? -148.195 -110.707 79.562 1.00 38.74 40 LYS H C 1
ATOM 13989 O O . LYS H 2 36 ? -148.353 -111.914 79.765 1.00 38.74 40 LYS H O 1
ATOM 13995 N N . SER H 2 37 ? -149.061 -109.967 78.906 1.00 40.31 41 SER H N 1
ATOM 13996 C CA . SER H 2 37 ? -150.006 -110.564 77.984 1.00 40.31 41 SER H CA 1
ATOM 13997 C C . SER H 2 37 ? -150.100 -109.758 76.706 1.00 40.31 41 SER H C 1
ATOM 13998 O O . SER H 2 37 ? -150.910 -110.095 75.841 1.00 40.31 41 SER H O 1
ATOM 14001 N N . GLU H 2 38 ? -149.289 -108.713 76.559 1.00 41.52 42 GLU H N 1
ATOM 14002 C CA . GLU H 2 38 ? -149.278 -107.873 75.372 1.00 41.52 42 GLU H CA 1
ATOM 14003 C C . GLU H 2 38 ? -148.113 -108.320 74.493 1.00 41.52 42 GLU H C 1
ATOM 14004 O O . GLU H 2 38 ? -147.036 -107.727 74.488 1.00 41.52 42 GLU H O 1
ATOM 14010 N N . ASP H 2 39 ? -148.343 -109.392 73.739 1.00 45.01 43 ASP H N 1
ATOM 14011 C CA . ASP H 2 39 ? -147.377 -109.914 72.786 1.00 45.01 43 ASP H CA 1
ATOM 14012 C C . ASP H 2 39 ? -147.819 -109.598 71.352 1.00 45.01 43 ASP H C 1
ATOM 14013 O O . ASP H 2 39 ? -148.800 -108.883 71.120 1.00 45.01 43 ASP H O 1
ATOM 14018 N N . SER H 2 40 ? -147.088 -110.138 70.382 1.00 44.63 44 SER H N 1
ATOM 14019 C CA . SER H 2 40 ? -147.222 -109.723 68.993 1.00 44.63 44 SER H CA 1
ATOM 14020 C C . SER H 2 40 ? -148.431 -110.389 68.335 1.00 44.63 44 SER H C 1
ATOM 14021 O O . SER H 2 40 ? -149.288 -110.987 68.991 1.00 44.63 44 SER H O 1
ATOM 14023 N N . TYR H 2 41 ? -148.503 -110.272 67.006 1.00 45.02 45 TYR H N 1
ATOM 14024 C CA . TYR H 2 41 ? -149.627 -110.785 66.226 1.00 45.02 45 TYR H CA 1
ATOM 14025 C C . TYR H 2 41 ? -149.121 -111.012 64.798 1.00 45.02 45 TYR H C 1
ATOM 14026 O O . TYR H 2 41 ? -149.034 -110.061 64.018 1.00 45.02 45 TYR H O 1
ATOM 14035 N N . GLY H 2 42 ? -148.790 -112.257 64.473 1.00 43.83 46 GLY H N 1
ATOM 14036 C CA . GLY H 2 42 ? -148.175 -112.544 63.190 1.00 43.83 46 GLY H CA 1
ATOM 14037 C C . GLY H 2 42 ? -148.158 -114.023 62.864 1.00 43.83 46 GLY H C 1
ATOM 14038 O O . GLY H 2 42 ? -149.037 -114.771 63.285 1.00 43.83 46 GLY H O 1
ATOM 14039 N N . VAL H 2 43 ? -147.157 -114.429 62.073 1.00 45.73 47 VAL H N 1
ATOM 14040 C CA . VAL H 2 43 ? -146.989 -115.843 61.740 1.00 45.73 47 VAL H CA 1
ATOM 14041 C C . VAL H 2 43 ? -146.489 -116.599 62.981 1.00 45.73 47 VAL H C 1
ATOM 14042 O O . VAL H 2 43 ? -145.767 -116.052 63.829 1.00 45.73 47 VAL H O 1
ATOM 14046 N N . GLN H 2 44 ? -146.916 -117.853 63.116 1.00 43.01 48 GLN H N 1
ATOM 14047 C CA . GLN H 2 44 ? -146.992 -118.523 64.405 1.00 43.01 48 GLN H CA 1
ATOM 14048 C C . GLN H 2 44 ? -146.260 -119.854 64.417 1.00 43.01 48 GLN H C 1
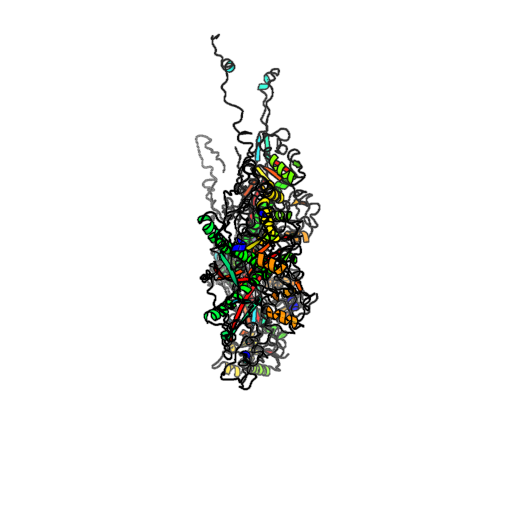ATOM 14049 O O . GLN H 2 44 ? -146.710 -120.771 63.721 1.00 43.01 48 GLN H O 1
ATOM 14055 N N . ILE H 2 45 ? -145.050 -119.916 65.031 1.00 41.30 49 ILE H N 1
ATOM 14056 C CA . ILE H 2 45 ? -144.690 -120.819 66.146 1.00 41.30 49 ILE H CA 1
ATOM 14057 C C . ILE H 2 45 ? -143.163 -120.801 66.346 1.00 41.30 49 ILE H C 1
ATOM 14058 O O . ILE H 2 45 ? -142.449 -120.143 65.582 1.00 41.30 49 ILE H O 1
ATOM 14063 N N . HIS H 2 46 ? -142.670 -121.448 67.421 1.00 42.98 50 HIS H N 1
ATOM 14064 C CA . HIS H 2 46 ? -141.301 -122.024 67.671 1.00 42.98 50 HIS H CA 1
ATOM 14065 C C . HIS H 2 46 ? -140.234 -121.127 68.276 1.00 42.98 50 HIS H C 1
ATOM 14066 O O . HIS H 2 46 ? -139.064 -121.544 68.292 1.00 42.98 50 HIS H O 1
ATOM 14073 N N . SER H 2 47 ? -140.562 -119.958 68.805 1.00 44.37 51 SER H N 1
ATOM 14074 C CA . SER H 2 47 ? -139.574 -119.186 69.552 1.00 44.37 51 SER H CA 1
ATOM 14075 C C . SER H 2 47 ? -139.311 -119.731 70.956 1.00 44.37 51 SER H C 1
ATOM 14076 O O . SER H 2 47 ? -138.640 -119.061 71.746 1.00 44.37 51 SER H O 1
ATOM 14079 N N . LEU H 2 48 ? -139.820 -120.916 71.284 1.00 38.13 52 LEU H N 1
ATOM 14080 C CA . LEU H 2 48 ? -139.752 -121.483 72.622 1.00 38.13 52 LEU H CA 1
ATOM 14081 C C . LEU H 2 48 ? -138.437 -122.232 72.779 1.00 38.13 52 LEU H C 1
ATOM 14082 O O . LEU H 2 48 ? -138.371 -123.439 72.530 1.00 38.13 52 LEU H O 1
ATOM 14087 N N . SER H 2 49 ? -137.392 -121.529 73.196 1.00 39.75 53 SER H N 1
ATOM 14088 C CA . SER H 2 49 ? -136.103 -122.169 73.387 1.00 39.75 53 SER H CA 1
ATOM 14089 C C . SER H 2 49 ? -136.103 -122.972 74.681 1.00 39.75 53 SER H C 1
ATOM 14090 O O . SER H 2 49 ? -136.914 -122.758 75.580 1.00 39.75 53 SER H O 1
ATOM 14093 N N . LYS H 2 50 ? -135.169 -123.907 74.777 1.00 40.00 54 LYS H N 1
ATOM 14094 C CA . LYS H 2 50 ? -135.081 -124.780 75.941 1.00 40.00 54 LYS H CA 1
ATOM 14095 C C . LYS H 2 50 ? -133.633 -124.825 76.405 1.00 40.00 54 LYS H C 1
ATOM 14096 O O . LYS H 2 50 ? -132.752 -125.260 75.659 1.00 40.00 54 LYS H O 1
ATOM 14102 N N . GLN H 2 51 ? -133.390 -124.378 77.631 1.00 46.14 55 GLN H N 1
ATOM 14103 C CA . GLN H 2 51 ? -132.036 -124.220 78.136 1.00 46.14 55 GLN H CA 1
ATOM 14104 C C . GLN H 2 51 ? -131.601 -125.440 78.945 1.00 46.14 55 GLN H C 1
ATOM 14105 O O . GLN H 2 51 ? -132.384 -126.348 79.230 1.00 46.14 55 GLN H O 1
ATOM 14111 N N . SER H 2 52 ? -130.320 -125.444 79.318 1.00 45.87 56 SER H N 1
ATOM 14112 C CA . SER H 2 52 ? -129.727 -126.539 80.072 1.00 45.87 56 SER H CA 1
ATOM 14113 C C . SER H 2 52 ? -129.911 -126.395 81.572 1.00 45.87 56 SER H C 1
ATOM 14114 O O . SER H 2 52 ? -129.883 -127.409 82.279 1.00 45.87 56 SER H O 1
ATOM 14117 N N . PHE H 2 53 ? -130.102 -125.160 82.056 1.00 43.74 57 PHE H N 1
ATOM 14118 C CA . PHE H 2 53 ? -130.327 -124.741 83.446 1.00 43.74 57 PHE H CA 1
ATOM 14119 C C . PHE H 2 53 ? -129.420 -125.388 84.493 1.00 43.74 57 PHE H C 1
ATOM 14120 O O . PHE H 2 53 ? -129.805 -125.488 85.660 1.00 43.74 57 PHE H O 1
ATOM 14128 N N . THR H 2 54 ? -128.194 -125.762 84.121 1.00 44.69 58 THR H N 1
ATOM 14129 C CA . THR H 2 54 ? -127.316 -126.465 85.051 1.00 44.69 58 THR H CA 1
ATOM 14130 C C . THR H 2 54 ? -126.695 -125.555 86.101 1.00 44.69 58 THR H C 1
ATOM 14131 O O . THR H 2 54 ? -126.045 -126.059 87.021 1.00 44.69 58 THR H O 1
ATOM 14135 N N . GLY H 2 55 ? -126.867 -124.246 85.990 1.00 42.43 59 GLY H N 1
ATOM 14136 C CA . GLY H 2 55 ? -126.411 -123.338 87.020 1.00 42.43 59 GLY H CA 1
ATOM 14137 C C . GLY H 2 55 ? -127.580 -122.723 87.759 1.00 42.43 59 GLY H C 1
ATOM 14138 O O . GLY H 2 55 ? -128.681 -122.629 87.216 1.00 42.43 59 GLY H O 1
#

Solvent-accessible surface area: 95395 Å² total; per-residue (Å²): 138,70,33,78,82,91,79,81,105,44,53,118,52,74,106,89,103,131,193,57,177,109,179,116,187,58,94,164,42,42,4,44,131,22,166,86,102,78,186,117,80,56,152,106,137,43,159,129,152,134,90,141,86,136,56,115,81,73,54,5,101,1,83,165,32,18,108,126,52,90,100,122,32,47,25,12,32,9,4,0,5,0,2,11,13,7,20,73,63,50,76,89,42,110,57,69,33,68,76,104,140,29,101,19,58,55,0,40,53,76,19,33,93,9,95,86,51,92,30,73,16,76,33,56,64,66,68,36,137,120,104,54,157,71,122,64,45,24,87,74,85,38,97,9,26,68,93,110,42,53,4,68,12,31,56,41,2,37,55,38,0,18,6,29,2,2,34,17,3,50,118,53,18,30,152,57,0,70,43,135,1,101,30,84,118,31,1,1,46,47,0,17,35,0,9,36,3,0,56,11,28,7,25,67,6,6,0,9,71,93,9,88,40,0,76,88,18,27,4,3,1,41,10,129,80,155,26,4,20,0,4,0,11,58,44,6,58,58,32,3,94,87,41,52,43,70,104,19,110,37,48,109,67,34,44,27,26,119,52,14,31,12,7,126,103,7,15,18,1,2,58,4,68,131,91,25,97,3,115,52,102,85,0,6,81,66,2,89,79,112,55,40,77,102,14,111,86,37,55,79,29,75,79,64,18,68,23,19,47,84,0,37,183,27,161,17,0,103,55,16,23,100,48,16,84,16,128,70,84,32,1,0,0,0,2,4,43,98,0,16,11,0,20,38,48,42,142,41,32,88,78,109,78,120,102,39,94,154,144,47,30,42,8,41,60,0,48,10,29,4,19,39,12,20,0,2,0,15,2,0,0,3,0,23,71,240,113,86,183,41,128,8,39,77,31,101,74,104,79,80,120,50,16,101,49,15,69,89,42,38,31,12,55,6,21,16,48,17,46,118,14,48,6,31,126,35,133,51,72,58,87,67,46,65,63,38,71,24,91,50,57,61,25,10,3,3,30,44,26,0,0,0,4,4,30,74,2,18,68,73,44,83,92,149,68,101,145,53,106,21,130,18,105,6,45,88,100,133,154,136,152,76,152,106,114,87,154,92,104,161,134,150,164,128,167,92,111,82,0,29,51,98,50,9,95,10,81,43,17,16,5,1,1,0,2,17,13,20,52,24,3,8,92,23,91,66,62,39,23,0,12,7,11,2,4,0,0,29,75,5,2,5,2,0,0,0,3,2,0,8,31,28,0,21,6,34,2,0,30,32,1,64,104,72,21,27,160,46,0,57,54,148,1,99,39,91,128,49,0,0,50,41,0,64,78,0,7,58,38,0,2,52,112,14,34,113,19,8,1,7,79,102,9,87,39,1,81,155,39,77,38,54,20,55,4,77,8,117,14,0,5,1,0,0,4,0,28,3,3,5,46,2,4,12,42,67,13,1,91,41,126,148,5,81,10,54,7,15,4,44,14,0,3,0,6,25,63,4,8,27,0,8,46,1,43,157,86,22,120,3,111,48,100,79,1,14,82,44,13,79,11,15,8,21,10,13,12,74,83,49,39,77,32,81,98,44,28,76,22,10,14,80,0,31,168,23,154,14,1,84,66,26,16,77,60,10,80,8,177,44,82,26,1,0,0,0,0,4,1,21,0,4,21,0,36,1,22,0,51,23,2,77,84,90,42,38,26,21,5,30,102,4,2,0,6,13,30,1,24,5,22,4,15,42,16,16,1,2,9,35,0,0,0,3,0,18,79,145,74,41,78,72,105,83,84,122,48,57,118,57,68,114,88,100,135,190,60,127,98,153,125,178,51,50,186,54,58,3,42,138,28,140,54,81,54,185,118,80,72,164,108,131,20,109,62,64,39,26,80,28,23,56,48,80,7,45,9,60,2,71,73,1,24,58,87,36,97,83,128,34,43,16,10,51,0,7,0,5,2,2,13,8,6,15,69,55,59,162,105,44,114,142,111,26,87,100,76,109,16,111,21,68,57,1,29,60,82,21,34,93,10,69,41,17,18,4,2,3,2,29,29,59,62,69,32,123,120,100,27,117,70,117,62,29,20,87,70,15,40,88,3,0,72,93,6,3,56,5,2,15,31,5,7,1,7,22,18,0,18,5,35,3,0,35,24,5,57,118,90,5,49,121,114,4,30,52,119,6,117,39,65,115,36,0,1,40,57,1,2,45,0,0,0,5,1,0,2,22,10,38,104,19,6,0,11,88,100,10,88,26,4,92,74,16,28,3,8,0,7,2,42,6,115,10,0,4,1,2,0,12,0,15,2,22,5,37,1,30,6,44,47,15,0,73,7,68,39,5,71,14,15,5,9,12,24,7,0,7,10,6,27,47,4,5,22,1,13,60,0,68,160,95,20,112,2,123,68,93,122,5,9,68,36,7,86,14,18,9,22,32,12,11,90,97,40,39,77,27,82,98,47,25,69,26,5,19,78,0,30,167,37,200,13,0,86,73,20,17,103,65,15,99,14,175,27,86,20,0,0,0,0,0,4,3,10,0,2,3,0,21,38,54,47,125,42,35,82,76,115,70,71,93,27,106,149,103,44,5,32,7,46,28,1,31,6,18,2,11,46,12,16,0,3,0,4,1,0,0,3,0,13,80,239,105,86,202,27,134,9,30,108,40,97,80,99,85,82,92,41,52,116,60,45,94,102,100,135,190,61,108,94,175,103,189,50,85,188,48,33,5,34,132,47,138,100,84,78,191,100,96,74,151,106,128,44,161,109,153,120,72,119,81,133,40,109,78,54,34,0,105,4,6,126,15,25,136,80,48,77,8,30,22,49,96,30,47,36,123,20,93,5,52,87,112,127,149,134,144,80,166,99,112,97,151,58,81,162,37,104,93,129,93,75,76,20,0,2,10,16,0,17,9,7,11,34,47,58,34,65,12,69,8,41,21,69,53,25,84,124,107,34,132,70,93,48,30,6,27,8,76,3,6,4,32,2,46,92,49,0,0,49,5,0,53,37,0,22,49,3,0,19,1,0,0,0,8,5,5,55,119,47,15,9,152,104,4,46,57,121,0,111,45,72,111,37,0,6,59,46,0,17,85,0,4,96,37,0,60,73,122,23,36,139,24,6,0,11,81,64,3,17,9,2,81,137,59,89,40,47,10,70,4,125,42,155,20,3,9,2,0,0,6,64,82,2,40,77,75,0,52,107,50,170,49,5,87,83,32,70,127,108,59,43,62,4,63,98,25,1,19,10,28,106,69,0,11,22,1,13,40,2,44,128,106,18,92,3,102,48,98,106,1,7,82,58,1,88,84,117,50,23,70,74,0,114,96,37,44,41,0,18,90,11,0,10,8,23,38,70,0,28,160,31,136,26,1,78,68,37,14,91,66,6,72,8,123,58,90,41,0,0,0,0,0,2,3,79,0,8,39,5,29,18,19,6,61,12,5,60,22,60,39,92,56,46,102,142,128,41,46,0,12,3,15,0,12,10,11,1,5,1,0,2,2,4,9,61,1,0,0,4,0,8,30,126,172,58,146,45,62,75,175,40,56,56,0,9,65,2,2,92,81,78,194,112,121,156,140,131,107,107,108,138,55,121,75,145,77,66,127,122,96,139,109,100,227,68,152,153,126,147,109,160,94,192,137,106,187,111,184,163,120,76,122,87,172,158,113,112,94,23,65,36,172,139,32,70,178,88,88,58,76,5,54,42,127,27,41,3,4,72,57,1,4,47,2,52,20,73,102,38,146,91,31,115,69,4,83,18,110,67,25,13,62,161,36,119,67,103,42,145,34,57,70,0,3,46,10,1,68,35,55,164,82,93,46,149,2,56,100,97,242,202,114,69,111,104,135,182,100,128,89,30,94,38,181,141,101,93,227,124,147,162,157,93,140,68,126,144,56,40,79,149,94,12,44,88,24,126,28,84,91,49,119,20,21,39,86,2,63,32,84,79,96,133,111

B-factor: mean 40.0, std 7.18, range [26.65, 67.58]